Protein AF-0000000074036993 (afdb_homodimer)

Solvent-accessible surface area (backbone atoms only — not comparable to full-atom values): 93086 Å² total; per-residue (Å²): 116,69,71,62,47,57,57,55,60,50,56,65,50,44,24,55,50,31,33,50,53,47,55,62,49,53,72,37,68,68,46,44,48,51,52,53,47,50,52,37,56,51,57,67,70,31,80,74,61,80,74,59,82,42,37,30,39,36,24,44,25,59,68,21,36,70,72,77,37,52,84,80,66,64,43,52,60,56,18,53,38,40,49,53,39,45,77,33,42,41,55,35,42,34,37,66,51,82,46,62,55,76,70,75,61,45,53,42,60,62,39,58,68,44,49,44,50,48,50,49,48,53,50,50,48,52,49,43,51,51,52,51,50,53,48,50,32,44,67,72,56,78,39,52,71,87,59,39,58,60,55,47,52,48,50,46,49,48,51,50,48,43,49,51,47,50,50,44,50,59,51,47,39,41,46,63,33,51,49,47,29,6,27,23,23,38,57,51,52,42,26,30,37,30,32,34,68,28,74,55,75,60,84,71,72,80,71,53,68,69,55,50,52,45,42,63,67,70,43,34,55,81,55,64,47,69,55,69,84,71,42,52,67,32,64,35,70,52,47,36,37,61,54,36,52,75,34,28,62,37,45,9,24,69,73,76,46,63,42,97,64,49,38,42,50,41,37,61,57,53,37,29,46,95,93,34,36,39,33,15,42,40,51,38,59,47,36,55,66,20,64,57,36,43,35,36,34,48,94,45,29,36,38,32,40,63,22,36,44,91,88,71,50,71,42,70,47,79,46,54,26,26,84,87,56,26,33,51,52,49,64,61,82,52,51,56,92,67,44,67,44,79,44,59,46,35,57,52,54,51,45,53,53,44,50,50,52,46,51,53,50,50,51,52,33,45,75,70,53,56,28,70,44,48,92,40,30,65,53,41,60,61,37,49,54,49,26,52,51,30,47,55,48,17,41,74,66,51,42,66,67,46,43,51,47,23,54,51,39,46,52,48,34,57,53,37,47,51,48,37,73,68,45,62,25,65,58,51,52,50,49,55,49,48,51,52,54,65,34,83,85,47,51,68,70,59,34,53,52,49,50,50,48,52,51,47,52,54,49,51,52,52,52,46,52,51,47,46,52,54,44,50,52,48,49,51,51,44,43,67,66,31,44,64,13,44,29,39,34,29,70,58,23,79,91,78,36,65,67,33,27,38,77,77,31,79,71,23,49,54,69,58,50,38,56,30,48,42,39,23,62,74,68,60,54,61,46,41,49,55,53,73,66,58,28,52,51,47,12,40,55,50,11,46,50,49,47,64,62,35,69,82,46,56,70,69,58,26,51,49,49,46,53,48,50,48,52,46,53,54,51,52,44,50,47,38,31,61,74,69,24,36,43,57,63,55,63,57,28,45,51,15,32,49,47,25,46,50,51,52,52,50,52,49,40,55,50,51,54,54,49,44,57,50,52,54,58,59,46,34,23,61,37,58,58,69,57,49,53,46,37,71,75,37,63,80,66,78,47,83,42,66,44,80,40,75,31,21,30,38,25,37,37,44,57,64,42,71,64,52,52,70,75,44,54,71,69,50,43,50,51,49,48,29,54,51,40,28,58,50,46,50,48,36,47,73,62,64,30,32,76,53,50,70,59,78,76,21,46,35,31,32,19,29,50,96,57,83,45,93,58,19,44,36,44,53,55,50,34,54,45,49,44,53,54,47,40,67,58,45,37,59,53,33,49,73,71,60,66,37,97,61,75,68,45,63,25,30,3,36,23,50,35,63,26,35,39,32,31,41,45,28,91,66,44,36,39,68,42,71,39,48,66,34,45,52,49,6,48,46,32,24,49,48,21,69,75,37,52,51,44,31,30,33,32,54,67,26,46,56,71,35,36,65,74,56,36,42,63,36,82,61,59,29,31,28,49,84,94,41,87,69,64,42,46,32,28,36,57,72,37,45,40,90,74,56,54,69,68,60,54,49,44,45,50,39,42,48,53,14,49,54,30,41,78,70,68,34,39,68,68,12,40,53,30,24,50,52,37,31,72,75,35,74,81,44,26,53,39,51,48,52,39,52,46,28,56,48,36,72,74,53,65,72,60,92,80,61,80,72,62,46,74,51,88,74,124,115,70,72,61,46,56,58,56,61,50,56,65,51,41,25,55,51,30,31,50,52,47,55,60,48,53,73,36,69,69,44,45,48,50,52,53,49,52,51,40,56,52,58,68,71,33,79,74,61,82,74,59,84,42,38,31,38,35,24,43,25,59,70,22,33,68,72,77,38,52,84,79,66,64,43,51,61,56,19,54,38,40,49,53,40,45,77,33,45,41,55,36,42,34,38,66,51,84,45,60,53,76,70,72,58,43,56,39,57,62,37,56,69,46,48,42,50,48,50,49,49,52,49,49,46,51,49,43,50,49,53,51,50,53,47,50,32,42,65,73,55,78,40,53,70,86,60,40,59,62,55,48,55,49,48,45,48,49,51,52,49,43,50,52,49,48,49,46,50,57,49,49,32,41,44,62,32,51,50,48,28,6,28,23,24,38,57,51,51,42,26,30,36,30,32,34,69,28,75,54,73,59,85,71,72,82,72,52,68,67,55,50,53,46,42,63,67,69,43,34,56,81,54,65,46,70,55,68,82,71,42,52,68,34,65,34,70,54,47,36,37,59,56,37,51,76,34,28,62,38,43,8,24,68,74,78,48,63,42,97,65,49,37,41,49,41,36,61,58,53,37,28,46,94,93,34,37,38,33,15,43,40,50,36,59,46,35,56,67,21,62,57,36,43,34,36,36,50,95,47,31,37,37,32,42,63,22,36,43,92,88,71,48,72,43,69,46,75,45,54,26,25,83,87,58,26,34,51,53,50,64,60,81,50,52,56,91,66,45,65,43,78,44,60,45,33,56,52,54,50,46,54,51,43,52,50,51,46,51,52,49,51,50,52,32,45,77,69,52,56,29,69,43,48,91,41,30,66,52,41,60,61,37,49,54,49,27,51,51,29,46,54,48,15,39,75,66,52,41,64,65,46,43,51,47,23,54,51,39,47,52,47,36,56,52,38,47,51,49,38,74,67,44,60,24,64,59,52,51,50,51,54,49,46,51,54,55,66,34,82,85,47,51,67,72,58,34,52,54,49,52,52,47,52,51,47,51,53,50,52,53,52,53,46,51,51,46,46,52,55,45,49,53,48,50,50,51,44,42,67,65,33,44,64,13,44,29,40,33,28,70,56,22,78,92,78,36,65,68,34,27,37,77,78,32,79,71,24,48,55,68,57,50,37,57,31,50,43,41,23,60,74,69,63,55,60,46,40,48,57,53,74,66,57,25,52,51,48,12,42,54,49,10,45,49,48,49,65,63,36,70,82,47,56,70,70,55,26,50,50,51,47,53,49,51,48,51,48,51,53,51,52,44,50,47,38,31,60,73,70,24,37,41,58,65,56,64,56,26,46,51,14,32,48,48,25,47,51,52,52,51,50,52,51,40,56,50,52,55,54,48,44,56,48,54,53,56,59,45,35,22,60,38,61,58,68,57,50,53,45,37,71,75,36,63,78,65,78,46,82,43,66,44,80,40,74,32,21,30,38,24,35,37,45,59,65,41,73,63,54,52,71,75,45,53,70,70,51,44,51,52,48,47,28,55,50,40,29,60,50,47,49,46,37,48,73,62,64,31,32,76,54,50,71,61,79,77,20,46,35,31,33,19,30,49,96,55,84,44,94,60,18,44,35,42,52,53,50,35,54,43,49,44,53,54,48,38,66,58,46,35,58,53,33,50,74,71,60,66,36,96,61,74,67,46,61,23,30,3,35,24,51,33,64,26,34,38,34,31,38,43,29,91,66,44,34,40,68,42,72,36,48,67,34,46,50,49,6,49,46,31,24,48,48,21,70,74,36,53,50,45,32,30,31,32,53,67,26,44,58,71,35,35,64,76,55,37,41,63,37,83,59,58,29,31,28,49,85,94,41,89,68,63,45,45,32,27,36,57,72,38,45,41,90,72,57,53,68,69,59,52,49,44,44,49,39,41,49,52,15,48,53,30,42,77,69,67,34,40,69,67,12,40,55,29,24,49,51,36,30,70,74,36,74,79,43,28,51,39,52,49,51,38,52,46,27,56,47,35,71,74,52,66,72,62,94,81,61,82,71,60,47,73,51,86,75,127

Sequence (1814 aa):
MAKAQSVLERYYFIPFIATALIAGLSLLPQYQALERGSYDILLGIRPPVEERPEFLLLNADDLAVAQVGMWPWSRHIMADGLILMREFDLNYAVFDIEYVDRSPQGVDSLFLNQEIPQAFSREFEALEDNITALFAALHQGAIPLDEAEEYIFQLVDLSRASRERLLEEVRSIARDNDEYLGQAARFFGKAFFTTTMLPDDVGLVAVGDEHRRFILDSISLENVTGDLELLPEARDIQPAIPPVLRRAAGAGFPNVLVDPDGVRRRVDLLSRYQDRIFGQLAFRPLLHWLGSPDIEVEPRRIILRDARHPDGDQRDITIPLSHDGKMLVTWPPKRYDQSFRHLSFNDLYVHGLLEQDLTANLEAMDGAGFLQFGESGPDLLPAYRYAEKLREEGLVTGDPEVIEEYYEVRAFFFEALKAFLAGDAEETLQGELQRIIAHPDTPGALRETYREVQEDVEAFFTASRDIWRRLQEIRERLGRELSGSFAVLGHTSISTTDIGVNPFDGQYINVGLHPSVANTILTEDFLREAPPWHSLVAAILLSLVAARLIRDVKPLQAAGIGVGLLVAIVAVGTGLFVGLGWYIATITPLLAVFLTSVAISLAKFLKAEGEKSFYLSAFSRYLSADVIDQIIEDPERLKLGGDSKELTAIFTDVKGFSTIAEQMTPADLVKLLNEYLTAMSDIILGLYGTIDKYEGDAIIAFFGAPLDQDDHTWRACAAAVRMKAIERELNPRFLESGLAPGELLTRVGINAGEMVVGNMGTPKKMDYTIMGHAVNLAARLEGVNKQYGTWTLTTERTIGAAGLDAFLARRLDRVRVVGVHEPIRLYEIITESSTAREEERELADIFLQGLTLFEERDFTGASKYFREAKKRAPQDGPSTVYLERCAKYQKTPPAETWDGVYNLTSKMAKAQSVLERYYFIPFIATALIAGLSLLPQYQALERGSYDILLGIRPPVEERPEFLLLNADDLAVAQVGMWPWSRHIMADGLILMREFDLNYAVFDIEYVDRSPQGVDSLFLNQEIPQAFSREFEALEDNITALFAALHQGAIPLDEAEEYIFQLVDLSRASRERLLEEVRSIARDNDEYLGQAARFFGKAFFTTTMLPDDVGLVAVGDEHRRFILDSISLENVTGDLELLPEARDIQPAIPPVLRRAAGAGFPNVLVDPDGVRRRVDLLSRYQDRIFGQLAFRPLLHWLGSPDIEVEPRRIILRDARHPDGDQRDITIPLSHDGKMLVTWPPKRYDQSFRHLSFNDLYVHGLLEQDLTANLEAMDGAGFLQFGESGPDLLPAYRYAEKLREEGLVTGDPEVIEEYYEVRAFFFEALKAFLAGDAEETLQGELQRIIAHPDTPGALRETYREVQEDVEAFFTASRDIWRRLQEIRERLGRELSGSFAVLGHTSISTTDIGVNPFDGQYINVGLHPSVANTILTEDFLREAPPWHSLVAAILLSLVAARLIRDVKPLQAAGIGVGLLVAIVAVGTGLFVGLGWYIATITPLLAVFLTSVAISLAKFLKAEGEKSFYLSAFSRYLSADVIDQIIEDPERLKLGGDSKELTAIFTDVKGFSTIAEQMTPADLVKLLNEYLTAMSDIILGLYGTIDKYEGDAIIAFFGAPLDQDDHTWRACAAAVRMKAIERELNPRFLESGLAPGELLTRVGINAGEMVVGNMGTPKKMDYTIMGHAVNLAARLEGVNKQYGTWTLTTERTIGAAGLDAFLARRLDRVRVVGVHEPIRLYEIITESSTAREEERELADIFLQGLTLFEERDFTGASKYFREAKKRAPQDGPSTVYLERCAKYQKTPPAETWDGVYNLTSK

Foldseek 3Di:
DVVVVVVLVVLLCLLVVLLVVLVVVCPDVVVVVVLVLVVLVLLVVFDFADFDQQAEAAAQAPLVCVVQHHPPGQLLLVLLLLLVLVLLAFPAEFEPDAQQDFDFQDQPVCCVVPVLVVLVCVLVVVLVVLVVVLVVCPVVVVDPPVRSVVVVVVSVVSNVVSVVVSVVSVCVSRDRSLLSLQLSQLLNPRYEYAKAFAADPPVPRPDDPVNVVCCQVPAFQDQEDEDQVLAAEGADIRHRDCSNQVSHNHYAHLDFDADPVFAGWWAGQWYDYPRTIGGHSLNVSLCVVQVVFRWYDDQQWIKGAQGQFPVGDGGIFIFGHANSGIFTFSDGLDAQPPRHHYDYSNLSSVLVVLVVVLLVLLVVCVVVVLLVFDDLSVVQNVLVVVLVVLVVVCSVPSDPVSSVVSSVSVVVNLVSLVCCLPDCSLVVLLVVLVCQLPPPPNDPVNNVVSVVVNVVSVVSSVVSVVSSVVSVVSSVVSSVSRRSHHYYYDHDYPVDFDFGHHSNGRGHGSSSRSSSRSSCRSSVVGAYEDDQVVLSVLLSVLLSVLSVLLQPDDLVVNVVSLVVSLVVLVVVQSCCCNPVRYHYSSVSSNSSSVSSSVVSSVVVVVVVVVVVVVVLVVVCVVAPPVVVVVCVVPVVQLDDDWDKDKKKKKKKDWPCVVVFLVVDDPVLLVVVQCVLCVVLVCLCVVLVWAFQDDDRNMTIIMFQPPHGDQLRLLSNLQSQQVSQVVLVVVQVVCVVVVSTPHRTAMAMFMFIDIWIFGWDDDSVDTGGHIDDDRNVNRVVQSVCCVLQVARYKYFPVSCVSSPVQQFDKAWAAFEDEPPRPDTTTMIGTDHTNVPDDPLSNVLRVLLNVLVVCVQVVVLVVSLVSLVVSCVSPVSRRNSVNSNVVSVVCVVPPDDPPDNRYHYDPDD/DVVVVVVLVVLLCLLVVLLVVLVVVCPDVVVVVVLVLVVLVLLVVFDFADFDQQAEAAAQAPLVCVVQHHPPGQLVLVLLLLLVLVLLAFPAEFEPDAQQDFDFQDQPVCCVVPVLVVLVVVLVVVLVVLVVVLVVCPVVPVDDPVRSVVVVVVSVVSNVVSVVVSVVSVVVSRDRSLLSQQLSQLLNPRYEEAKAFAADPPVPRPDDPVNVVCCQVPAFQDQEDEDQVLAAEGADIRHRDCSNQVSHNHYAHADFDADPVFAGWWAGQWYDYPRTIGGHSLNVSLCVVQVVFRWYDDQQWIKGAQGQFPVGDGGIFIFGHANSGIFTFSDGLDAQPPRHHYDYSNLSSVLVVLVVVLLVLLVVCVVVVLLVFDDLSVVQNVLVVVLVVLVVVCSVPSDPVSSVVSSVSVVVNLVSLVCCLPDCSLVVLLVVLVCQLPDPPRDPVNNVVSVVVNVVSVVSSVVSVVSSVVSVVSVVVSSVSRRSHHYYYDHDYPVDFDFGHHSNGRGHGSSSRSSSVSSCRSSVVGAYEDDQVVLSVLLSVLLSVLSVVLQPDDPVVNVVSLVVSLVVLVVVQSCCCNPVRYHYSSVSSNSSSNSSSVVSSVVVVVVVVVVVVVVLVVVCVVAPPVVVVVCVVPVVQLDDDWDKDKKKKKKKDWPPVVVFVVVDDPVLLVVVQVVLCVVLVCLCVVLVWAFQDDDRNMTIIMFQPPHGDQLRLLSNLQSQQVSQVVLVVVQVVCVVVVSTPHRTAMAMFMFIDIWIFGWDDDSVDTGGHIDDDRNVRRVVQSVCCVVQVARYKYFPVSCVSSPVQQFDKAWAAFEDEPPRPGTTTMIGTDHTNVPDDPLSNVLSVLLNVLVVCVQVVNLVVSLVSLVVSCVSPVSRRNSVNSNVVSVVCVVPPDDPPDNRYHYDPDD

Nearest PDB structures (foldseek):
  2w01-assembly1_B  TM=8.955E-01  e=2.666E-17  Synechocystis sp. PCC 6803
  6fht-assembly1_A  TM=7.930E-01  e=1.031E-17  unclassified
  6fht-assembly1_B  TM=8.158E-01  e=4.766E-17  unclassified
  3uvj-assembly1_A  TM=8.081E-01  e=1.094E-09  Homo sapiens
  7d9t-assembly1_A  TM=8.365E-01  e=1.669E-09  Homo sapiens

Organism: NCBI:txid159291

pLDDT: mean 86.64, std 10.96, range [34.44, 98.19]

InterPro domains:
  IPR001054 Adenylyl cyclase class-3/4/guanylyl cyclase [PF00211] (645-786)
  IPR001054 Adenylyl cyclase class-3/4/guanylyl cyclase [PS50125] (648-782)
  IPR001054 Adenylyl cyclase class-3/4/guanylyl cyclase [SM00044] (581-819)
  IPR001054 Adenylyl cyclase class-3/4/guanylyl cyclase [cd07302] (646-829)
  IPR007890 CHASE2 [PF05226] (19-546)
  IPR007890 CHASE2 [SM01080] (31-550)
  IPR029787 Nucleotide cyclase [G3DSA:3.30.70.1230] (635-840)
  IPR029787 Nucleotide cyclase [SSF55073] (640-830)
  IPR050697 Adenylyl/Guanylyl Cyclase Class-3/4 [PTHR43081] (394-868)

Structure (mmCIF, N/CA/C/O backbone):
data_AF-0000000074036993-model_v1
#
loop_
_entity.id
_entity.type
_entity.pdbx_description
1 polymer 'Adenylate cyclase'
#
loop_
_atom_site.group_PDB
_atom_site.id
_atom_site.type_symbol
_atom_site.label_atom_id
_atom_site.label_alt_id
_atom_site.label_comp_id
_atom_site.label_asym_id
_atom_site.label_entity_id
_atom_site.label_seq_id
_atom_site.pdbx_PDB_ins_code
_atom_site.Cartn_x
_atom_site.Cartn_y
_atom_site.Cartn_z
_atom_site.occupancy
_atom_site.B_iso_or_equiv
_atom_site.auth_seq_id
_atom_site.auth_comp_id
_atom_site.auth_asym_id
_atom_site.auth_atom_id
_atom_site.pdbx_PDB_model_num
ATOM 1 N N . MET A 1 1 ? -3.844 -49.344 -3.951 1 35.44 1 MET A N 1
ATOM 2 C CA . MET A 1 1 ? -4.805 -48.438 -3.365 1 35.44 1 MET A CA 1
ATOM 3 C C . MET A 1 1 ? -4.176 -47.625 -2.219 1 35.44 1 MET A C 1
ATOM 5 O O . MET A 1 1 ? -4.637 -46.562 -1.879 1 35.44 1 MET A O 1
ATOM 9 N N . ALA A 1 2 ? -3.387 -48.344 -1.434 1 46.09 2 ALA A N 1
ATOM 10 C CA . ALA A 1 2 ? -2.865 -47.781 -0.2 1 46.09 2 ALA A CA 1
ATOM 11 C C . ALA A 1 2 ? -1.863 -46.656 -0.499 1 46.09 2 ALA A C 1
ATOM 13 O O . ALA A 1 2 ? -1.848 -45.625 0.179 1 46.09 2 ALA A O 1
ATOM 14 N N . LYS A 1 3 ? -1 -46.875 -1.394 1 46.53 3 LYS A N 1
ATOM 15 C CA . LYS A 1 3 ? 0.09 -45.906 -1.605 1 46.53 3 LYS A CA 1
ATOM 16 C C . LYS A 1 3 ? -0.413 -44.625 -2.275 1 46.53 3 LYS A C 1
ATOM 18 O O . LYS A 1 3 ? 0.234 -43.594 -2.195 1 46.53 3 LYS A O 1
ATOM 23 N N . ALA A 1 4 ? -1.323 -44.656 -3.086 1 44.78 4 ALA A N 1
ATOM 24 C CA . ALA A 1 4 ? -2.02 -43.5 -3.637 1 44.78 4 ALA A CA 1
ATOM 25 C C . ALA A 1 4 ? -2.641 -42.656 -2.529 1 44.78 4 ALA A C 1
ATOM 27 O O . ALA A 1 4 ? -2.752 -41.438 -2.66 1 44.78 4 ALA A O 1
ATOM 28 N N . GLN A 1 5 ? -3.119 -43.281 -1.565 1 46.62 5 GLN A N 1
ATOM 29 C CA . GLN A 1 5 ? -3.764 -42.625 -0.444 1 46.62 5 GLN A CA 1
ATOM 30 C C . GLN A 1 5 ? -2.781 -41.719 0.291 1 46.62 5 GLN A C 1
ATOM 32 O O . GLN A 1 5 ? -3.158 -40.625 0.768 1 46.62 5 GLN A O 1
ATOM 37 N N . SER A 1 6 ? -1.577 -42.156 0.391 1 48.53 6 SER A N 1
ATOM 38 C CA . SER A 1 6 ? -0.61 -41.406 1.196 1 48.53 6 SER A CA 1
ATOM 39 C C . SER A 1 6 ? -0.271 -40.062 0.557 1 48.53 6 SER A C 1
ATOM 41 O O . SER A 1 6 ? -0.089 -39.062 1.257 1 48.53 6 SER A O 1
ATOM 43 N N . VAL A 1 7 ? -0.115 -40.125 -0.678 1 47.59 7 VAL A N 1
ATOM 44 C CA . VAL A 1 7 ? 0.228 -38.875 -1.348 1 47.59 7 VAL A CA 1
ATOM 45 C C . VAL A 1 7 ? -0.942 -37.875 -1.252 1 47.59 7 VAL A C 1
ATOM 47 O O . VAL A 1 7 ? -0.742 -36.688 -1.085 1 47.59 7 VAL A O 1
ATOM 50 N N . LEU A 1 8 ? -2.15 -38.469 -1.482 1 49.66 8 LEU A N 1
ATOM 51 C CA . LEU A 1 8 ? -3.369 -37.688 -1.335 1 49.66 8 LEU A CA 1
ATOM 52 C C . LEU A 1 8 ? -3.408 -37 0.024 1 49.66 8 LEU A C 1
ATOM 54 O O . LEU A 1 8 ? -3.84 -35.844 0.128 1 49.66 8 LEU A O 1
ATOM 58 N N . GLU A 1 9 ? -3.119 -37.781 1.018 1 57.06 9 GLU A N 1
ATOM 59 C CA . GLU A 1 9 ? -3.08 -37.219 2.373 1 57.06 9 GLU A CA 1
ATOM 60 C C . GLU A 1 9 ? -2.117 -36.062 2.467 1 57.06 9 GLU A C 1
ATOM 62 O O . GLU A 1 9 ? -2.32 -35.125 3.271 1 57.06 9 GLU A O 1
ATOM 67 N N . ARG A 1 10 ? -1.349 -35.938 1.559 1 63.75 10 ARG A N 1
ATOM 68 C CA . ARG A 1 10 ? -0.302 -34.906 1.592 1 63.75 10 ARG A CA 1
ATOM 69 C C . ARG A 1 10 ? -0.798 -33.594 1.004 1 63.75 10 ARG A C 1
ATOM 71 O O . ARG A 1 10 ? -0.33 -32.531 1.389 1 63.75 10 ARG A O 1
ATOM 78 N N . TYR A 1 11 ? -1.914 -33.719 0.133 1 74.56 11 TYR A N 1
ATOM 79 C CA . TYR A 1 11 ? -2.402 -32.469 -0.444 1 74.56 11 TYR A CA 1
ATOM 80 C C . TYR A 1 11 ? -3.084 -31.609 0.613 1 74.56 11 TYR A C 1
ATOM 82 O O . TYR A 1 11 ? -3.16 -30.391 0.474 1 74.56 11 TYR A O 1
ATOM 90 N N . TYR A 1 12 ? -3.398 -32.281 1.769 1 78 12 TYR A N 1
ATOM 91 C CA . TYR A 1 12 ? -4.184 -31.547 2.754 1 78 12 TYR A CA 1
ATOM 92 C C . TYR A 1 12 ? -3.291 -30.656 3.611 1 78 12 TYR A C 1
ATOM 94 O O . TYR A 1 12 ? -3.777 -29.766 4.297 1 78 12 TYR A O 1
ATOM 102 N N . PHE A 1 13 ? -2.047 -30.891 3.463 1 87.5 13 PHE A N 1
ATOM 103 C CA . PHE A 1 13 ? -1.146 -30.047 4.238 1 87.5 13 PHE A CA 1
ATOM 104 C C . PHE A 1 13 ? -0.834 -28.766 3.49 1 87.5 13 PHE A C 1
ATOM 106 O O . PHE A 1 13 ? -0.422 -27.766 4.098 1 87.5 13 PHE A O 1
ATOM 113 N N . ILE A 1 14 ? -1.154 -28.688 2.215 1 88.81 14 ILE A N 1
ATOM 114 C CA . ILE A 1 14 ? -0.769 -27.562 1.371 1 88.81 14 ILE A CA 1
ATOM 115 C C . ILE A 1 14 ? -1.579 -26.328 1.756 1 88.81 14 ILE A C 1
ATOM 117 O O . ILE A 1 14 ? -1.022 -25.234 1.93 1 88.81 14 ILE A O 1
ATOM 121 N N . PRO A 1 15 ? -2.916 -26.547 1.962 1 91.19 15 PRO A N 1
ATOM 122 C CA . PRO A 1 15 ? -3.695 -25.375 2.371 1 91.19 15 PRO A CA 1
ATOM 123 C C . PRO A 1 15 ? -3.201 -24.766 3.682 1 91.19 15 PRO A C 1
ATOM 125 O O . PRO A 1 15 ? -3.184 -23.547 3.83 1 91.19 15 PRO A O 1
ATOM 128 N N . PHE A 1 16 ? -2.748 -25.578 4.609 1 92.12 16 PHE A N 1
ATOM 129 C CA . PHE A 1 16 ? -2.273 -25.094 5.895 1 92.12 16 PHE A CA 1
ATOM 130 C C . PHE A 1 16 ? -0.946 -24.359 5.738 1 92.12 16 PHE A C 1
ATOM 132 O O . PHE A 1 16 ? -0.729 -23.312 6.359 1 92.12 16 PHE A O 1
ATOM 139 N N . ILE A 1 17 ? -0.135 -24.828 4.93 1 91.25 17 ILE A N 1
ATOM 140 C CA . ILE A 1 17 ? 1.162 -24.203 4.699 1 91.25 17 ILE A CA 1
ATOM 141 C C . ILE A 1 17 ? 0.971 -22.875 3.961 1 91.25 17 ILE A C 1
ATOM 143 O O . ILE A 1 17 ? 1.615 -21.875 4.289 1 91.25 17 ILE A O 1
ATOM 147 N N . ALA A 1 18 ? 0.114 -22.953 2.967 1 91.25 18 ALA A N 1
ATOM 148 C CA . ALA A 1 18 ? -0.159 -21.734 2.201 1 91.25 18 ALA A CA 1
ATOM 149 C C . ALA A 1 18 ? -0.725 -20.641 3.098 1 91.25 18 ALA A C 1
ATOM 151 O O . ALA A 1 18 ? -0.284 -19.5 3.037 1 91.25 18 ALA A O 1
ATOM 152 N N . THR A 1 19 ? -1.654 -21.031 3.943 1 91.56 19 THR A N 1
ATOM 153 C CA . THR A 1 19 ? -2.275 -20.047 4.832 1 91.56 19 THR A CA 1
ATOM 154 C C . THR A 1 19 ? -1.273 -19.547 5.863 1 91.56 19 THR A C 1
ATOM 156 O O . THR A 1 19 ? -1.286 -18.359 6.223 1 91.56 19 THR A O 1
ATOM 159 N N . ALA A 1 20 ? -0.444 -20.406 6.352 1 92.38 20 ALA A N 1
ATOM 160 C CA . ALA A 1 20 ? 0.583 -20 7.309 1 92.38 20 ALA A CA 1
ATOM 161 C C . ALA A 1 20 ? 1.558 -19 6.684 1 92.38 20 ALA A C 1
ATOM 163 O O . ALA A 1 20 ? 1.981 -18.047 7.34 1 92.38 20 ALA A O 1
ATOM 164 N N . LEU A 1 21 ? 1.903 -19.234 5.457 1 90.12 21 LEU A N 1
ATOM 165 C CA . LEU A 1 21 ? 2.801 -18.328 4.75 1 90.12 21 LEU A CA 1
ATOM 166 C C . LEU A 1 21 ? 2.172 -16.953 4.598 1 90.12 21 LEU A C 1
ATOM 168 O O . LEU A 1 21 ? 2.838 -15.93 4.805 1 90.12 21 LEU A O 1
ATOM 172 N N . ILE A 1 22 ? 0.916 -16.953 4.25 1 90.5 22 ILE A N 1
ATOM 173 C CA . ILE A 1 22 ? 0.229 -15.688 4.047 1 90.5 22 ILE A CA 1
ATOM 174 C C . ILE A 1 22 ? 0.005 -15 5.391 1 90.5 22 ILE A C 1
ATOM 176 O O . ILE A 1 22 ? 0.074 -13.766 5.484 1 90.5 22 ILE A O 1
ATOM 180 N N . ALA A 1 23 ? -0.263 -15.773 6.398 1 90.81 23 ALA A N 1
ATOM 181 C CA . ALA A 1 23 ? -0.395 -15.211 7.742 1 90.81 23 ALA A CA 1
ATOM 182 C C . ALA A 1 23 ? 0.895 -14.523 8.18 1 90.81 23 ALA A C 1
ATOM 184 O O . ALA A 1 23 ? 0.857 -13.461 8.805 1 90.81 23 ALA A O 1
ATOM 185 N N . GLY A 1 24 ? 1.987 -15.133 7.879 1 89.69 24 GLY A N 1
ATOM 186 C CA . GLY A 1 24 ? 3.27 -14.508 8.156 1 89.69 24 GLY A CA 1
ATOM 187 C C . GLY A 1 24 ? 3.479 -13.219 7.383 1 89.69 24 GLY A C 1
ATOM 188 O O . GLY A 1 24 ? 3.963 -12.227 7.938 1 89.69 24 GLY A O 1
ATOM 189 N N . LEU A 1 25 ? 3.031 -13.18 6.113 1 85 25 LEU A N 1
ATOM 190 C CA . LEU A 1 25 ? 3.15 -11.992 5.27 1 85 25 LEU A CA 1
ATOM 191 C C . LEU A 1 25 ? 2.227 -10.883 5.758 1 85 25 LEU A C 1
ATOM 193 O O . LEU A 1 25 ? 2.521 -9.703 5.574 1 85 25 LEU A O 1
ATOM 197 N N . SER A 1 26 ? 1.145 -11.258 6.336 1 88 26 SER A N 1
ATOM 198 C CA . SER A 1 26 ? 0.14 -10.305 6.781 1 88 26 SER A CA 1
ATOM 199 C C . SER A 1 26 ? 0.659 -9.453 7.938 1 88 26 SER A C 1
ATOM 201 O O . SER A 1 26 ? 0.088 -8.414 8.258 1 88 26 SER A O 1
ATOM 203 N N . LEU A 1 27 ? 1.741 -9.828 8.531 1 84.69 27 LEU A N 1
ATOM 204 C CA . LEU A 1 27 ? 2.324 -9.086 9.641 1 84.69 27 LEU A CA 1
ATOM 205 C C . LEU A 1 27 ? 3.162 -7.918 9.133 1 84.69 27 LEU A C 1
ATOM 207 O O . LEU A 1 27 ? 3.496 -7.008 9.898 1 84.69 27 LEU A O 1
ATOM 211 N N . LEU A 1 28 ? 3.367 -7.891 7.863 1 80.06 28 LEU A N 1
ATOM 212 C CA . LEU A 1 28 ? 4.145 -6.812 7.266 1 80.06 28 LEU A CA 1
ATOM 213 C C . LEU A 1 28 ? 3.287 -5.566 7.07 1 80.06 28 LEU A C 1
ATOM 215 O O . LEU A 1 28 ? 2.109 -5.668 6.719 1 80.06 28 LEU A O 1
ATOM 219 N N . PRO A 1 29 ? 3.854 -4.371 7.383 1 77.31 29 PRO A N 1
ATOM 220 C CA . PRO A 1 29 ? 3.094 -3.129 7.219 1 77.31 29 PRO A CA 1
ATOM 221 C C . PRO A 1 29 ? 2.623 -2.908 5.785 1 77.31 29 PRO A C 1
ATOM 223 O O . PRO A 1 29 ? 1.548 -2.346 5.562 1 77.31 29 PRO A O 1
ATOM 226 N N . GLN A 1 30 ? 3.424 -3.387 4.859 1 76.25 30 GLN A N 1
ATOM 227 C CA . GLN A 1 30 ? 3.045 -3.223 3.461 1 76.25 30 GLN A CA 1
ATOM 228 C C . GLN A 1 30 ? 1.797 -4.035 3.129 1 76.25 30 GLN A C 1
ATOM 230 O O . GLN A 1 30 ? 0.953 -3.596 2.348 1 76.25 30 GLN A O 1
ATOM 235 N N . TYR A 1 31 ? 1.768 -5.18 3.732 1 83.19 31 TYR A N 1
ATOM 236 C CA . TYR A 1 31 ? 0.586 -6.016 3.549 1 83.19 31 TYR A CA 1
ATOM 237 C C . TYR A 1 31 ? -0.648 -5.355 4.152 1 83.19 31 TYR A C 1
ATOM 239 O O . TYR A 1 31 ? -1.722 -5.363 3.545 1 83.19 31 TYR A O 1
ATOM 247 N N . GLN A 1 32 ? -0.428 -4.754 5.258 1 85.44 32 GLN A N 1
ATOM 248 C CA . GLN A 1 32 ? -1.535 -4.082 5.93 1 85.44 32 GLN A CA 1
ATOM 249 C C . GLN A 1 32 ? -2.004 -2.865 5.133 1 85.44 32 GLN A C 1
ATOM 251 O O . GLN A 1 32 ? -3.197 -2.562 5.098 1 85.44 32 GLN A O 1
ATOM 256 N N . ALA A 1 33 ? -1.079 -2.244 4.555 1 81.62 33 ALA A N 1
ATOM 257 C CA . ALA A 1 33 ? -1.426 -1.106 3.707 1 81.62 33 ALA A CA 1
ATOM 258 C C . ALA A 1 33 ? -2.285 -1.546 2.525 1 81.62 33 ALA A C 1
ATOM 260 O O . ALA A 1 33 ? -3.209 -0.834 2.123 1 81.62 33 ALA A O 1
ATOM 261 N N . LEU A 1 34 ? -1.996 -2.672 1.992 1 82.62 34 LEU A N 1
ATOM 262 C CA . LEU A 1 34 ? -2.785 -3.207 0.887 1 82.62 34 LEU A CA 1
ATOM 263 C C . LEU A 1 34 ? -4.203 -3.531 1.339 1 82.62 34 LEU A C 1
ATOM 265 O O . LEU A 1 34 ? -5.16 -3.324 0.589 1 82.62 34 LEU A O 1
ATOM 269 N N . GLU A 1 35 ? -4.238 -4.094 2.48 1 87.88 35 GLU A N 1
ATOM 270 C CA . GLU A 1 35 ? -5.551 -4.398 3.033 1 87.88 35 GLU A CA 1
ATOM 271 C C . GLU A 1 35 ? -6.375 -3.131 3.24 1 87.88 35 GLU A C 1
ATOM 273 O O . GLU A 1 35 ? -7.57 -3.102 2.939 1 87.88 35 GLU A O 1
ATOM 278 N N . ARG A 1 36 ? -5.797 -2.131 3.768 1 87.19 36 ARG A N 1
ATOM 279 C CA . ARG A 1 36 ? -6.477 -0.857 3.967 1 87.19 36 ARG A CA 1
ATOM 280 C C . ARG A 1 36 ? -6.867 -0.23 2.633 1 87.19 36 ARG A C 1
ATOM 282 O O . ARG A 1 36 ? -7.922 0.396 2.52 1 87.19 36 ARG A O 1
ATOM 289 N N . GLY A 1 37 ? -6.02 -0.432 1.689 1 84.31 37 GLY A N 1
ATOM 290 C CA . GLY A 1 37 ? -6.344 0.044 0.355 1 84.31 37 GLY A CA 1
ATOM 291 C C . GLY A 1 37 ? -7.562 -0.634 -0.24 1 84.31 37 GLY A C 1
ATOM 292 O O . GLY A 1 37 ? -8.359 0.003 -0.937 1 84.31 37 GLY A O 1
ATOM 293 N N . SER A 1 38 ? -7.676 -1.921 0.03 1 88.19 38 SER A N 1
ATOM 294 C CA . SER A 1 38 ? -8.859 -2.648 -0.427 1 88.19 38 SER A CA 1
ATOM 295 C C . SER A 1 38 ? -10.125 -2.1 0.212 1 88.19 38 SER A C 1
ATOM 297 O O . SER A 1 38 ? -11.18 -2.043 -0.432 1 88.19 38 SER A O 1
ATOM 299 N N . TYR A 1 39 ? -10.047 -1.712 1.474 1 91.62 39 TYR A N 1
ATOM 300 C CA . TYR A 1 39 ? -11.164 -1.072 2.162 1 91.62 39 TYR A CA 1
ATOM 301 C C . TYR A 1 39 ? -11.586 0.207 1.447 1 91.62 39 TYR A C 1
ATOM 303 O O . TYR A 1 39 ? -12.773 0.443 1.232 1 91.62 39 TYR A O 1
ATOM 311 N N . ASP A 1 40 ? -10.625 1.018 1.069 1 88.62 40 ASP A N 1
ATOM 312 C CA . ASP A 1 40 ? -10.898 2.291 0.409 1 88.62 40 ASP A CA 1
ATOM 313 C C . ASP A 1 40 ? -11.578 2.074 -0.941 1 88.62 40 ASP A C 1
ATOM 315 O O . ASP A 1 40 ? -12.484 2.828 -1.317 1 88.62 40 ASP A O 1
ATOM 319 N N . ILE A 1 41 ? -11.125 1.054 -1.693 1 86.44 41 ILE A N 1
ATOM 320 C CA . ILE A 1 41 ? -11.711 0.75 -2.994 1 86.44 41 ILE A CA 1
ATOM 321 C C . ILE A 1 41 ? -13.172 0.351 -2.82 1 86.44 41 ILE A C 1
ATOM 323 O O . ILE A 1 41 ? -14.039 0.79 -3.582 1 86.44 41 ILE A O 1
ATOM 327 N N . LEU A 1 42 ? -13.438 -0.475 -1.864 1 90.56 42 LEU A N 1
ATOM 328 C CA . LEU A 1 42 ? -14.797 -0.939 -1.62 1 90.56 42 LEU A CA 1
ATOM 329 C C . LEU A 1 42 ? -15.695 0.213 -1.185 1 90.56 42 LEU A C 1
ATOM 331 O O . LEU A 1 42 ? -16.875 0.251 -1.534 1 90.56 42 LEU A O 1
ATOM 335 N N . LEU A 1 43 ? -15.133 1.164 -0.346 1 90.5 43 LEU A N 1
ATOM 336 C CA . LEU A 1 43 ? -15.883 2.338 0.079 1 90.5 43 LEU A CA 1
ATOM 337 C C . LEU A 1 43 ? -16.328 3.168 -1.123 1 90.5 43 LEU A C 1
ATOM 339 O O . LEU A 1 43 ? -17.406 3.768 -1.11 1 90.5 43 LEU A O 1
ATOM 343 N N . GLY A 1 44 ? -15.516 3.145 -2.148 1 87.62 44 GLY A N 1
ATOM 344 C CA . GLY A 1 44 ? -15.82 3.887 -3.361 1 87.62 44 GLY A CA 1
ATOM 345 C C . GLY A 1 44 ? -16.969 3.287 -4.148 1 87.62 44 GLY A C 1
ATOM 346 O O . GLY A 1 44 ? -17.672 3.998 -4.879 1 87.62 44 GLY A O 1
ATOM 347 N N . ILE A 1 45 ? -17.219 2.039 -3.971 1 88.38 45 ILE A N 1
ATOM 348 C CA . ILE A 1 45 ? -18.266 1.336 -4.707 1 88.38 45 ILE A CA 1
ATOM 349 C C . ILE A 1 45 ? -19.578 1.441 -3.953 1 88.38 45 ILE A C 1
ATOM 351 O O . ILE A 1 45 ? -20.656 1.361 -4.555 1 88.38 45 ILE A O 1
ATOM 355 N N . ARG A 1 46 ? -19.516 1.676 -2.697 1 90.44 46 ARG A N 1
ATOM 356 C CA . ARG A 1 46 ? -20.703 1.805 -1.86 1 90.44 46 ARG A CA 1
ATOM 357 C C . ARG A 1 46 ? -21.453 3.094 -2.174 1 90.44 46 ARG A C 1
ATOM 359 O O . ARG A 1 46 ? -20.844 4.098 -2.547 1 90.44 46 ARG A O 1
ATOM 366 N N . PRO A 1 47 ? -22.75 3.082 -2.104 1 90.19 47 PRO A N 1
ATOM 367 C CA . PRO A 1 47 ? -23.516 4.312 -2.314 1 90.19 47 PRO A CA 1
ATOM 368 C C . PRO A 1 47 ? -23.141 5.414 -1.322 1 90.19 47 PRO A C 1
ATOM 370 O O . PRO A 1 47 ? -22.844 5.129 -0.159 1 90.19 47 PRO A O 1
ATOM 373 N N . PRO A 1 48 ? -23.172 6.652 -1.83 1 90.94 48 PRO A N 1
ATOM 374 C CA . PRO A 1 48 ? -22.797 7.766 -0.958 1 90.94 48 PRO A CA 1
ATOM 375 C C . PRO A 1 48 ? -23.734 7.922 0.237 1 90.94 48 PRO A C 1
ATOM 377 O O . PRO A 1 48 ? -24.938 7.684 0.117 1 90.94 48 PRO A O 1
ATOM 380 N N . VAL A 1 49 ? -23.188 8.336 1.368 1 90.69 49 VAL A N 1
ATOM 381 C CA . VAL A 1 49 ? -23.938 8.547 2.596 1 90.69 49 VAL A CA 1
ATOM 382 C C . VAL A 1 49 ? -24.781 9.805 2.471 1 90.69 49 VAL A C 1
ATOM 384 O O . VAL A 1 49 ? -24.406 10.75 1.777 1 90.69 49 VAL A O 1
ATOM 387 N N . GLU A 1 50 ? -25.906 9.758 3.145 1 92.69 50 GLU A N 1
ATOM 388 C CA . GLU A 1 50 ? -26.75 10.945 3.203 1 92.69 50 GLU A CA 1
ATOM 389 C C . GLU A 1 50 ? -26.156 12.008 4.113 1 92.69 50 GLU A C 1
ATOM 391 O O . GLU A 1 50 ? -25.766 11.727 5.246 1 92.69 50 GLU A O 1
ATOM 396 N N . GLU A 1 51 ? -25.984 13.195 3.574 1 95.38 51 GLU A N 1
ATOM 397 C CA . GLU A 1 51 ? -25.516 14.328 4.375 1 95.38 51 GLU A CA 1
ATOM 398 C C . GLU A 1 51 ? -26.688 15.102 4.973 1 95.38 51 GLU A C 1
ATOM 400 O O . GLU A 1 51 ? -27.484 15.711 4.242 1 95.38 51 GLU A O 1
ATOM 405 N N . ARG A 1 52 ? -26.844 15.117 6.246 1 95.12 52 ARG A N 1
ATOM 406 C CA . ARG A 1 52 ? -27.906 15.844 6.914 1 95.12 52 ARG A CA 1
ATOM 407 C C . ARG A 1 52 ? -27.703 17.359 6.797 1 95.12 52 ARG A C 1
ATOM 409 O O . ARG A 1 52 ? -26.578 17.844 6.945 1 95.12 52 ARG A O 1
ATOM 416 N N . PRO A 1 53 ? -28.734 18.062 6.578 1 94.19 53 PRO A N 1
ATOM 417 C CA . PRO A 1 53 ? -28.625 19.5 6.352 1 94.19 53 PRO A CA 1
ATOM 418 C C . PRO A 1 53 ? -28.328 20.281 7.633 1 94.19 53 PRO A C 1
ATOM 420 O O . PRO A 1 53 ? -27.953 21.453 7.574 1 94.19 53 PRO A O 1
ATOM 423 N N . GLU A 1 54 ? -28.453 19.672 8.711 1 95.25 54 GLU A N 1
ATOM 424 C CA . GLU A 1 54 ? -28.219 20.344 9.984 1 95.25 54 GLU A CA 1
ATOM 425 C C . GLU A 1 54 ? -26.734 20.672 10.188 1 95.25 54 GLU A C 1
ATOM 427 O O . GLU A 1 54 ? -26.391 21.547 10.977 1 95.25 54 GLU A O 1
ATOM 432 N N . PHE A 1 55 ? -25.953 19.938 9.562 1 96.88 55 PHE A N 1
ATOM 433 C CA . PHE A 1 55 ? -24.516 20.109 9.789 1 96.88 55 PHE A CA 1
ATOM 434 C C . PHE A 1 55 ? -23.953 21.219 8.898 1 96.88 55 PHE A C 1
ATOM 436 O O . PHE A 1 55 ? -24.188 21.219 7.688 1 96.88 55 PHE A O 1
ATOM 443 N N . LEU A 1 56 ? -23.312 22.172 9.594 1 97.62 56 LEU A N 1
ATOM 444 C CA . LEU A 1 56 ? -22.766 23.344 8.938 1 97.62 56 LEU A CA 1
ATOM 445 C C . LEU A 1 56 ? -21.297 23.547 9.32 1 97.62 56 LEU A C 1
ATOM 447 O O . LEU A 1 56 ? -20.938 23.438 10.5 1 97.62 56 LEU A O 1
ATOM 451 N N . LEU A 1 57 ? -20.484 23.703 8.336 1 96.56 57 LEU A N 1
ATOM 452 C CA . LEU A 1 57 ? -19.094 24.078 8.57 1 96.56 57 LEU A CA 1
ATOM 453 C C . LEU A 1 57 ? -18.906 25.578 8.492 1 96.56 57 LEU A C 1
ATOM 455 O O . LEU A 1 57 ? -19.094 26.188 7.43 1 96.56 57 LEU A O 1
ATOM 459 N N . LEU A 1 58 ? -18.672 26.172 9.648 1 96.94 58 LEU A N 1
ATOM 460 C CA . LEU A 1 58 ? -18.359 27.594 9.727 1 96.94 58 LEU A CA 1
ATOM 461 C C . LEU A 1 58 ? -16.859 27.828 9.656 1 96.94 58 LEU A C 1
ATOM 463 O O . LEU A 1 58 ? -16.156 27.703 10.656 1 96.94 58 LEU A O 1
ATOM 467 N N . ASN A 1 59 ? -16.422 28.344 8.555 1 93.12 59 ASN A N 1
ATOM 468 C CA . ASN A 1 59 ? -15.008 28.281 8.211 1 93.12 59 ASN A CA 1
ATOM 469 C C . ASN A 1 59 ? -14.32 29.625 8.422 1 93.12 59 ASN A C 1
ATOM 471 O O . ASN A 1 59 ? -14.844 30.672 8.016 1 93.12 59 ASN A O 1
ATOM 475 N N . ALA A 1 60 ? -13.273 29.562 9.188 1 90.31 60 ALA A N 1
ATOM 476 C CA . ALA A 1 60 ? -12.305 30.641 9.062 1 90.31 60 ALA A CA 1
ATOM 477 C C . ALA A 1 60 ? -11.445 30.484 7.812 1 90.31 60 ALA A C 1
ATOM 479 O O . ALA A 1 60 ? -10.273 30.125 7.898 1 90.31 60 ALA A O 1
ATOM 480 N N . ASP A 1 61 ? -12.078 30.828 6.711 1 86.62 61 ASP A N 1
ATOM 481 C CA . ASP A 1 61 ? -11.484 30.547 5.402 1 86.62 61 ASP A CA 1
ATOM 482 C C . ASP A 1 61 ? -10.609 31.719 4.941 1 86.62 61 ASP A C 1
ATOM 484 O O . ASP A 1 61 ? -10.352 32.656 5.707 1 86.62 61 ASP A O 1
ATOM 488 N N . ASP A 1 62 ? -10.188 31.641 3.787 1 74.88 62 ASP A N 1
ATOM 489 C CA . ASP A 1 62 ? -9.281 32.625 3.232 1 74.88 62 ASP A CA 1
ATOM 490 C C . ASP A 1 62 ? -9.953 34 3.133 1 74.88 62 ASP A C 1
ATOM 492 O O . ASP A 1 62 ? -9.32 35.031 3.354 1 74.88 62 ASP A O 1
ATOM 496 N N . LEU A 1 63 ? -11.219 33.969 2.836 1 78.81 63 LEU A N 1
ATOM 497 C CA . LEU A 1 63 ? -11.977 35.219 2.754 1 78.81 63 LEU A CA 1
ATOM 498 C C . LEU A 1 63 ? -12.047 35.906 4.113 1 78.81 63 LEU A C 1
ATOM 500 O O . LEU A 1 63 ? -11.852 37.125 4.215 1 78.81 63 LEU A O 1
ATOM 504 N N . ALA A 1 64 ? -12.336 35.125 5.094 1 86 64 ALA A N 1
ATOM 505 C CA . ALA A 1 64 ? -12.438 35.656 6.445 1 86 64 ALA A CA 1
ATOM 506 C C . ALA A 1 64 ? -11.078 36.156 6.938 1 86 64 ALA A C 1
ATOM 508 O O . ALA A 1 64 ? -10.984 37.219 7.57 1 86 64 ALA A O 1
ATOM 509 N N . VAL A 1 65 ? -10.094 35.438 6.672 1 77.31 65 VAL A N 1
ATOM 510 C CA . VAL A 1 65 ? -8.75 35.812 7.117 1 77.31 65 VAL A CA 1
ATOM 511 C C . VAL A 1 65 ? -8.32 37.094 6.422 1 77.31 65 VAL A C 1
ATOM 513 O O . VAL A 1 65 ? -7.648 37.938 7.027 1 77.31 65 VAL A O 1
ATOM 516 N N . ALA A 1 66 ? -8.703 37.219 5.203 1 69.56 66 ALA A N 1
ATOM 517 C CA . ALA A 1 66 ? -8.359 38.438 4.445 1 69.56 66 ALA A CA 1
ATOM 518 C C . ALA A 1 66 ? -9.039 39.656 5.043 1 69.56 66 ALA A C 1
ATOM 520 O O . ALA A 1 66 ? -8.469 40.75 5.035 1 69.56 66 ALA A O 1
ATOM 521 N N . GLN A 1 67 ? -10.211 39.438 5.547 1 73.75 67 GLN A N 1
ATOM 522 C CA . GLN A 1 67 ? -11 40.531 6.094 1 73.75 67 GLN A CA 1
ATOM 523 C C . GLN A 1 67 ? -10.602 40.844 7.539 1 73.75 67 GLN A C 1
ATOM 525 O O . GLN A 1 67 ? -10.469 42 7.926 1 73.75 67 GLN A O 1
ATOM 530 N N . VAL A 1 68 ? -10.414 39.812 8.336 1 73.75 68 VAL A N 1
ATOM 531 C CA . VAL A 1 68 ? -10.203 39.938 9.773 1 73.75 68 VAL A CA 1
ATOM 532 C C . VAL A 1 68 ? -8.719 40.156 10.062 1 73.75 68 VAL A C 1
ATOM 534 O O . VAL A 1 68 ? -8.359 40.938 10.93 1 73.75 68 VAL A O 1
ATOM 537 N N . GLY A 1 69 ? -8.016 39.438 9.406 1 63.53 69 GLY A N 1
ATOM 538 C CA . GLY A 1 69 ? -6.582 39.438 9.656 1 63.53 69 GLY A CA 1
ATOM 539 C C . GLY A 1 69 ? -6.004 38.031 9.828 1 63.53 69 GLY A C 1
ATOM 540 O O . GLY A 1 69 ? -6.723 37.031 9.703 1 63.53 69 GLY A O 1
ATOM 541 N N . MET A 1 70 ? -4.762 38 10.18 1 63.66 70 MET A N 1
ATOM 542 C CA . MET A 1 70 ? -4.012 36.75 10.25 1 63.66 70 MET A CA 1
ATOM 543 C C . MET A 1 70 ? -4.523 35.875 11.391 1 63.66 70 MET A C 1
ATOM 545 O O . MET A 1 70 ? -4.848 36.406 12.469 1 63.66 70 MET A O 1
ATOM 549 N N . TRP A 1 71 ? -4.59 34.625 11.156 1 72.25 71 TRP A N 1
ATOM 550 C CA . TRP A 1 71 ? -4.961 33.625 12.164 1 72.25 71 TRP A CA 1
ATOM 551 C C . TRP A 1 71 ? -3.789 33.312 13.086 1 72.25 71 TRP A C 1
ATOM 553 O O . TRP A 1 71 ? -2.641 33.25 12.648 1 72.25 71 TRP A O 1
ATOM 563 N N . PRO A 1 72 ? -4.035 33.156 14.414 1 75.38 72 PRO A N 1
ATOM 564 C CA . PRO A 1 72 ? -5.324 33.125 15.109 1 75.38 72 PRO A CA 1
ATOM 565 C C . PRO A 1 72 ? -5.863 34.5 15.414 1 75.38 72 PRO A C 1
ATOM 567 O O . PRO A 1 72 ? -5.09 35.438 15.719 1 75.38 72 PRO A O 1
ATOM 570 N N . TRP A 1 73 ? -7.16 34.594 15.289 1 77.5 73 TRP A N 1
ATOM 571 C CA . TRP A 1 73 ? -7.84 35.844 15.531 1 77.5 73 TRP A CA 1
ATOM 572 C C . TRP A 1 73 ? -7.906 36.156 17.016 1 77.5 73 TRP A C 1
ATOM 574 O O . TRP A 1 73 ? -7.871 35.25 17.844 1 77.5 73 TRP A O 1
ATOM 584 N N . SER A 1 74 ? -7.898 37.469 17.266 1 75.69 74 SER A N 1
ATOM 585 C CA . SER A 1 74 ? -8.227 37.844 18.641 1 75.69 74 SER A CA 1
ATOM 586 C C . SER A 1 74 ? -9.547 37.219 19.078 1 75.69 74 SER A C 1
ATOM 588 O O . SER A 1 74 ? -10.484 37.094 18.297 1 75.69 74 SER A O 1
ATOM 590 N N . ARG A 1 75 ? -9.625 36.875 20.297 1 87.12 75 ARG A N 1
ATOM 591 C CA . ARG A 1 75 ? -10.75 36.094 20.812 1 87.12 75 ARG A CA 1
ATOM 592 C C . ARG A 1 75 ? -12.023 36.938 20.812 1 87.12 75 ARG A C 1
ATOM 594 O O . ARG A 1 75 ? -13.133 36.406 20.875 1 87.12 75 ARG A O 1
ATOM 601 N N . HIS A 1 76 ? -11.898 38.25 20.797 1 83.12 76 HIS A N 1
ATOM 602 C CA . HIS A 1 76 ? -13.086 39.094 20.766 1 83.12 76 HIS A CA 1
ATOM 603 C C . HIS A 1 76 ? -13.875 38.875 19.484 1 83.12 76 HIS A C 1
ATOM 605 O O . HIS A 1 76 ? -15.102 39.031 19.469 1 83.12 76 HIS A O 1
ATOM 611 N N . ILE A 1 77 ? -13.195 38.594 18.406 1 87.44 77 ILE A N 1
ATOM 612 C CA . ILE A 1 77 ? -13.844 38.375 17.109 1 87.44 77 ILE A CA 1
ATOM 613 C C . ILE A 1 77 ? -14.773 37.156 17.203 1 87.44 77 ILE A C 1
ATOM 615 O O . ILE A 1 77 ? -15.922 37.219 16.75 1 87.44 77 ILE A O 1
ATOM 619 N N . MET A 1 78 ? -14.234 36.156 17.797 1 92.44 78 MET A N 1
ATOM 620 C CA . MET A 1 78 ? -15.023 34.938 17.953 1 92.44 78 MET A CA 1
ATOM 621 C C . MET A 1 78 ? -16.172 35.156 18.938 1 92.44 78 MET A C 1
ATOM 623 O O . MET A 1 78 ? -17.266 34.625 18.75 1 92.44 78 MET A O 1
ATOM 627 N N . ALA A 1 79 ? -15.883 35.906 19.969 1 93 79 ALA A N 1
ATOM 628 C CA . ALA A 1 79 ? -16.906 36.188 20.953 1 93 79 ALA A CA 1
ATOM 629 C C . ALA A 1 79 ? -18.062 36.969 20.328 1 93 79 ALA A C 1
ATOM 631 O O . ALA A 1 79 ? -19.234 36.625 20.531 1 93 79 ALA A O 1
ATOM 632 N N . ASP A 1 80 ? -17.734 38 19.562 1 92.5 80 ASP A N 1
ATOM 633 C CA . ASP A 1 80 ? -18.75 38.781 18.875 1 92.5 80 ASP A CA 1
ATOM 634 C C . ASP A 1 80 ? -19.562 37.906 17.922 1 92.5 80 ASP A C 1
ATOM 636 O O . ASP A 1 80 ? -20.781 38.062 17.797 1 92.5 80 ASP A O 1
ATOM 640 N N . GLY A 1 81 ? -18.875 37.062 17.25 1 95.69 81 GLY A N 1
ATOM 641 C CA . GLY A 1 81 ? -19.547 36.125 16.359 1 95.69 81 GLY A CA 1
ATOM 642 C C . GLY A 1 81 ? -20.531 35.219 17.062 1 95.69 81 GLY A C 1
ATOM 643 O O . GLY A 1 81 ? -21.641 34.969 16.578 1 95.69 81 GLY A O 1
ATOM 644 N N . LEU A 1 82 ? -20.094 34.719 18.156 1 96.44 82 LEU A N 1
ATOM 645 C CA . LEU A 1 82 ? -20.922 33.812 18.938 1 96.44 82 LEU A CA 1
ATOM 646 C C . LEU A 1 82 ? -22.219 34.5 19.391 1 96.44 82 LEU A C 1
ATOM 648 O O . LEU A 1 82 ? -23.281 33.906 19.344 1 96.44 82 LEU A O 1
ATOM 652 N N . ILE A 1 83 ? -22.078 35.719 19.828 1 96.19 83 ILE A N 1
ATOM 653 C CA . ILE A 1 83 ? -23.25 36.469 20.266 1 96.19 83 ILE A CA 1
ATOM 654 C C . ILE A 1 83 ? -24.203 36.688 19.094 1 96.19 83 ILE A C 1
ATOM 656 O O . ILE A 1 83 ? -25.406 36.531 19.234 1 96.19 83 ILE A O 1
ATOM 660 N N . LEU A 1 84 ? -23.641 37 17.969 1 96.62 84 LEU A N 1
ATOM 661 C CA . LEU A 1 84 ? -24.453 37.219 16.766 1 96.62 84 LEU A CA 1
ATOM 662 C C . LEU A 1 84 ? -25.125 35.938 16.297 1 96.62 84 LEU A C 1
ATOM 664 O O . LEU A 1 84 ? -26.266 35.969 15.836 1 96.62 84 LEU A O 1
ATOM 668 N N . MET A 1 85 ? -24.469 34.844 16.391 1 97.44 85 MET A N 1
ATOM 669 C CA . MET A 1 85 ? -24.984 33.562 15.922 1 97.44 85 MET A CA 1
ATOM 670 C C . MET A 1 85 ? -26.25 33.188 16.688 1 97.44 85 MET A C 1
ATOM 672 O O . MET A 1 85 ? -27.156 32.562 16.125 1 97.44 85 MET A O 1
ATOM 676 N N . ARG A 1 86 ? -26.25 33.469 17.906 1 96.38 86 ARG A N 1
ATOM 677 C CA . ARG A 1 86 ? -27.453 33.156 18.688 1 96.38 86 ARG A CA 1
ATOM 678 C C . ARG A 1 86 ? -28.656 33.938 18.172 1 96.38 86 ARG A C 1
ATOM 680 O O . ARG A 1 86 ? -29.781 33.406 18.203 1 96.38 86 ARG A O 1
ATOM 687 N N . GLU A 1 87 ? -28.438 35.156 17.688 1 96.12 87 GLU A N 1
ATOM 688 C CA . GLU A 1 87 ? -29.516 35.969 17.125 1 96.12 87 GLU A CA 1
ATOM 689 C C . GLU A 1 87 ? -30.219 35.25 15.984 1 96.12 87 GLU A C 1
ATOM 691 O O . GLU A 1 87 ? -31.406 35.469 15.734 1 96.12 87 GLU A O 1
ATOM 696 N N . PHE A 1 88 ? -29.531 34.375 15.328 1 96.88 88 PHE A N 1
ATOM 697 C CA . PHE A 1 88 ? -30.062 33.688 14.156 1 96.88 88 PHE A CA 1
ATOM 698 C C . PHE A 1 88 ? -30.406 32.25 14.484 1 96.88 88 PHE A C 1
ATOM 700 O O . PHE A 1 88 ? -30.484 31.406 13.586 1 96.88 88 PHE A O 1
ATOM 707 N N . ASP A 1 89 ? -30.469 31.891 15.688 1 95 89 ASP A N 1
ATOM 708 C CA . ASP A 1 89 ? -30.984 30.625 16.219 1 95 89 ASP A CA 1
ATOM 709 C C . ASP A 1 89 ? -30.062 29.469 15.867 1 95 89 ASP A C 1
ATOM 711 O O . ASP A 1 89 ? -30.531 28.406 15.43 1 95 89 ASP A O 1
ATOM 715 N N . LEU A 1 90 ? -28.812 29.688 15.922 1 97.06 90 LEU A N 1
ATOM 716 C CA . LEU A 1 90 ? -27.891 28.562 15.82 1 97.06 90 LEU A CA 1
ATOM 717 C C . LEU A 1 90 ? -28.062 27.594 16.984 1 97.06 90 LEU A C 1
ATOM 719 O O . LEU A 1 90 ? -28.234 28.016 18.125 1 97.06 90 LEU A O 1
ATOM 723 N N . ASN A 1 91 ? -28.109 26.344 16.719 1 96 91 ASN A N 1
ATOM 724 C CA . ASN A 1 91 ? -28.359 25.359 17.766 1 96 91 ASN A CA 1
ATOM 725 C C . ASN A 1 91 ? -27.094 25.047 18.562 1 96 91 ASN A C 1
ATOM 727 O O . ASN A 1 91 ? -27.078 25.172 19.781 1 96 91 ASN A O 1
ATOM 731 N N . TYR A 1 92 ? -26.031 24.609 17.891 1 97.31 92 TYR A N 1
ATOM 732 C CA . TYR A 1 92 ? -24.766 24.281 18.547 1 97.31 92 TYR A CA 1
ATOM 733 C C . TYR A 1 92 ? -23.594 24.953 17.859 1 97.31 92 TYR A C 1
ATOM 735 O O . TYR A 1 92 ? -23.562 25.062 16.625 1 97.31 92 TYR A O 1
ATOM 743 N N . ALA A 1 93 ? -22.672 25.422 18.656 1 98.12 93 ALA A N 1
ATOM 744 C CA . ALA A 1 93 ? -21.406 25.938 18.172 1 98.12 93 ALA A CA 1
ATOM 745 C C . ALA A 1 93 ? -20.234 25.109 18.703 1 98.12 93 ALA A C 1
ATOM 747 O O . ALA A 1 93 ? -19.922 25.141 19.891 1 98.12 93 ALA A O 1
ATOM 748 N N . VAL A 1 94 ? -19.641 24.328 17.859 1 97.81 94 VAL A N 1
ATOM 749 C CA . VAL A 1 94 ? -18.516 23.469 18.234 1 97.81 94 VAL A CA 1
ATOM 750 C C . VAL A 1 94 ? -17.219 24.062 17.719 1 97.81 94 VAL A C 1
ATOM 752 O O . VAL A 1 94 ? -17 24.156 16.5 1 97.81 94 VAL A O 1
ATOM 755 N N . PHE A 1 95 ? -16.312 24.391 18.625 1 96.44 95 PHE A N 1
ATOM 756 C CA . PHE A 1 95 ? -15.062 25.031 18.234 1 96.44 95 PHE A CA 1
ATOM 757 C C . PHE A 1 95 ? -13.953 24 18.109 1 96.44 95 PHE A C 1
ATOM 759 O O . PHE A 1 95 ? -13.477 23.453 19.094 1 96.44 95 PHE A O 1
ATOM 766 N N . ASP A 1 96 ? -13.562 23.781 16.875 1 93.5 96 ASP A N 1
ATOM 767 C CA . ASP A 1 96 ? -12.352 23 16.656 1 93.5 96 ASP A CA 1
ATOM 768 C C . ASP A 1 96 ? -11.117 23.891 16.609 1 93.5 96 ASP A C 1
ATOM 770 O O . ASP A 1 96 ? -10.359 23.875 15.641 1 93.5 96 ASP A O 1
ATOM 774 N N . ILE A 1 97 ? -11.055 24.672 17.594 1 89.69 97 ILE A N 1
ATOM 775 C CA . ILE A 1 97 ? -9.953 25.578 17.844 1 89.69 97 ILE A CA 1
ATOM 776 C C . ILE A 1 97 ? -9.422 25.375 19.266 1 89.69 97 ILE A C 1
ATOM 778 O O . ILE A 1 97 ? -10.188 25.422 20.234 1 89.69 97 ILE A O 1
ATOM 782 N N . GLU A 1 98 ? -8.18 25.156 19.359 1 84.19 98 GLU A N 1
ATOM 783 C CA . GLU A 1 98 ? -7.59 24.891 20.672 1 84.19 98 GLU A CA 1
ATOM 784 C C . GLU A 1 98 ? -7.168 26.172 21.359 1 84.19 98 GLU A C 1
ATOM 786 O O . GLU A 1 98 ? -6.137 26.766 21.031 1 84.19 98 GLU A O 1
ATOM 791 N N . TYR A 1 99 ? -7.957 26.531 22.344 1 85.94 99 TYR A N 1
ATOM 792 C CA . TYR A 1 99 ? -7.641 27.719 23.156 1 85.94 99 TYR A CA 1
ATOM 793 C C . TYR A 1 99 ? -6.863 27.328 24.406 1 85.94 99 TYR A C 1
ATOM 795 O O . TYR A 1 99 ? -7.355 27.5 25.516 1 85.94 99 TYR A O 1
ATOM 803 N N . VAL A 1 100 ? -5.652 26.938 24.234 1 77.44 100 VAL A N 1
ATOM 804 C CA . VAL A 1 100 ? -4.871 26.359 25.312 1 77.44 100 VAL A CA 1
ATOM 805 C C . VAL A 1 100 ? -4 27.422 25.969 1 77.44 100 VAL A C 1
ATOM 807 O O . VAL A 1 100 ? -3.586 27.281 27.125 1 77.44 100 VAL A O 1
ATOM 810 N N . ASP A 1 101 ? -3.693 28.5 25.234 1 70.69 101 ASP A N 1
ATOM 811 C CA . ASP A 1 101 ? -2.822 29.562 25.734 1 70.69 101 ASP A CA 1
ATOM 812 C C . ASP A 1 101 ? -3.59 30.875 25.922 1 70.69 101 ASP A C 1
ATOM 814 O O . ASP A 1 101 ? -4.586 31.109 25.234 1 70.69 101 ASP A O 1
ATOM 818 N N . ARG A 1 102 ? -3.096 31.562 26.828 1 70.75 102 ARG A N 1
ATOM 819 C CA . ARG A 1 102 ? -3.695 32.875 27.047 1 70.75 102 ARG A CA 1
ATOM 820 C C . ARG A 1 102 ? -3.428 33.781 25.844 1 70.75 102 ARG A C 1
ATOM 822 O O . ARG A 1 102 ? -2.344 33.75 25.266 1 70.75 102 ARG A O 1
ATOM 829 N N . SER A 1 103 ? -4.426 34.406 25.438 1 66.69 103 SER A N 1
ATOM 830 C CA . SER A 1 103 ? -4.289 35.312 24.328 1 66.69 103 SER A CA 1
ATOM 831 C C . SER A 1 103 ? -3.611 36.625 24.766 1 66.69 103 SER A C 1
ATOM 833 O O . SER A 1 103 ? -3.727 37.031 25.922 1 66.69 103 SER A O 1
ATOM 835 N N . PRO A 1 104 ? -2.537 37.094 23.844 1 52.38 104 PRO A N 1
ATOM 836 C CA . PRO A 1 104 ? -1.991 38.406 24.188 1 52.38 104 PRO A CA 1
ATOM 837 C C . PRO A 1 104 ? -3.076 39.438 24.406 1 52.38 104 PRO A C 1
ATOM 839 O O . PRO A 1 104 ? -4.164 39.344 23.844 1 52.38 104 PRO A O 1
ATOM 842 N N . GLN A 1 105 ? -2.609 40.219 25.438 1 49.94 105 GLN A N 1
ATOM 843 C CA . GLN A 1 105 ? -3.518 41.344 25.625 1 49.94 105 GLN A CA 1
ATOM 844 C C . GLN A 1 105 ? -3.625 42.156 24.344 1 49.94 105 GLN A C 1
ATOM 846 O O . GLN A 1 105 ? -2.621 42.406 23.672 1 49.94 105 GLN A O 1
ATOM 851 N N . GLY A 1 106 ? -4.438 41.969 23.484 1 50.94 106 GLY A N 1
ATOM 852 C CA . GLY A 1 106 ? -4.594 42.656 22.219 1 50.94 106 GLY A CA 1
ATOM 853 C C . GLY A 1 106 ? -5.09 44.094 22.375 1 50.94 106 GLY A C 1
ATOM 854 O O . GLY A 1 106 ? -5.566 44.469 23.438 1 50.94 106 GLY A O 1
ATOM 855 N N . VAL A 1 107 ? -4.281 45.031 21.609 1 48.81 107 VAL A N 1
ATOM 856 C CA . VAL A 1 107 ? -4.785 46.406 21.531 1 48.81 107 VAL A CA 1
ATOM 857 C C . VAL A 1 107 ? -5.945 46.469 20.547 1 48.81 107 VAL A C 1
ATOM 859 O O . VAL A 1 107 ? -5.848 45.969 19.422 1 48.81 107 VAL A O 1
ATOM 862 N N . ASP A 1 108 ? -6.953 46.656 21.047 1 46.72 108 ASP A N 1
ATOM 863 C CA . ASP A 1 108 ? -8.031 47 20.125 1 46.72 108 ASP A CA 1
ATOM 864 C C . ASP A 1 108 ? -7.695 48.281 19.375 1 46.72 108 ASP A C 1
ATOM 866 O O . ASP A 1 108 ? -7.648 49.375 19.969 1 46.72 108 ASP A O 1
ATOM 870 N N . SER A 1 109 ? -7.184 48.062 18.188 1 47.06 109 SER A N 1
ATOM 871 C CA . SER A 1 109 ? -6.785 49.219 17.391 1 47.06 109 SER A CA 1
ATOM 872 C C . SER A 1 109 ? -7.859 50.312 17.406 1 47.06 109 SER A C 1
ATOM 874 O O . SER A 1 109 ? -7.551 51.5 17.406 1 47.06 109 SER A O 1
ATOM 876 N N . LEU A 1 110 ? -9.016 49.812 17.328 1 45.06 110 LEU A N 1
ATOM 877 C CA . LEU A 1 110 ? -10.094 50.812 17.375 1 45.06 110 LEU A CA 1
ATOM 878 C C . LEU A 1 110 ? -10.094 51.531 18.703 1 45.06 110 LEU A C 1
ATOM 880 O O . LEU A 1 110 ? -10.258 52.75 18.734 1 45.06 110 LEU A O 1
ATOM 884 N N . PHE A 1 111 ? -9.828 50.781 19.625 1 51.59 111 PHE A N 1
ATOM 885 C CA . PHE A 1 111 ? -9.789 51.375 20.938 1 51.59 111 PHE A CA 1
ATOM 886 C C . PHE A 1 111 ? -8.586 52.312 21.078 1 51.59 111 PHE A C 1
ATOM 888 O O . PHE A 1 111 ? -8.703 53.438 21.578 1 51.59 111 PHE A O 1
ATOM 895 N N . LEU A 1 112 ? -7.602 51.875 20.5 1 57.28 112 LEU A N 1
ATOM 896 C CA . LEU A 1 112 ? -6.363 52.625 20.594 1 57.28 112 LEU A CA 1
ATOM 897 C C . LEU A 1 112 ? -6.457 53.938 19.797 1 57.28 112 LEU A C 1
ATOM 899 O O . LEU A 1 112 ? -6.02 54.969 20.25 1 57.28 112 LEU A O 1
ATOM 903 N N . ASN A 1 113 ? -7.109 53.719 18.688 1 52.84 113 ASN A N 1
ATOM 904 C CA . ASN A 1 113 ? -7.047 54.875 17.766 1 52.84 113 ASN A CA 1
ATOM 905 C C . ASN A 1 113 ? -8.25 55.781 17.938 1 52.84 113 ASN A C 1
ATOM 907 O O . ASN A 1 113 ? -8.227 56.938 17.5 1 52.84 113 ASN A O 1
ATOM 911 N N . GLN A 1 114 ? -9.227 55.188 18.531 1 53.75 114 GLN A N 1
ATOM 912 C CA . GLN A 1 114 ? -10.414 56.031 18.656 1 53.75 114 GLN A CA 1
ATOM 913 C C . GLN A 1 114 ? -10.766 56.281 20.109 1 53.75 114 GLN A C 1
ATOM 915 O O . GLN A 1 114 ? -10.828 57.438 20.547 1 53.75 114 GLN A O 1
ATOM 920 N N . GLU A 1 115 ? -10.805 55.219 20.812 1 58.47 115 GLU A N 1
ATOM 921 C CA . GLU A 1 115 ? -11.328 55.375 22.172 1 58.47 115 GLU A CA 1
ATOM 922 C C . GLU A 1 115 ? -10.297 56 23.078 1 58.47 115 GLU A C 1
ATOM 924 O O . GLU A 1 115 ? -10.633 56.875 23.906 1 58.47 115 GLU A O 1
ATOM 929 N N . ILE A 1 116 ? -9.078 55.688 22.781 1 67.5 116 ILE A N 1
ATOM 930 C CA . ILE A 1 116 ? -8.031 56.219 23.672 1 67.5 116 ILE A CA 1
ATOM 931 C C . ILE A 1 116 ? -7.832 57.719 23.391 1 67.5 116 ILE A C 1
ATOM 933 O O . ILE A 1 116 ? -7.848 58.531 24.328 1 67.5 116 ILE A O 1
ATOM 937 N N . PRO A 1 117 ? -7.82 58 22.172 1 64.62 117 PRO A N 1
ATOM 938 C CA . PRO A 1 117 ? -7.695 59.438 21.938 1 64.62 117 PRO A CA 1
ATOM 939 C C . PRO A 1 117 ? -8.898 60.219 22.438 1 64.62 117 PRO A C 1
ATOM 941 O O . PRO A 1 117 ? -8.734 61.344 22.969 1 64.62 117 PRO A O 1
ATOM 944 N N . GLN A 1 118 ? -10.008 59.625 22.312 1 65.88 118 GLN A N 1
ATOM 945 C CA . GLN A 1 118 ? -11.188 60.312 22.828 1 65.88 118 GLN A CA 1
ATOM 946 C C . GLN A 1 118 ? -11.141 60.438 24.359 1 65.88 118 GLN A C 1
ATOM 948 O O . GLN A 1 118 ? -11.5 61.469 24.922 1 65.88 118 GLN A O 1
ATOM 953 N N . ALA A 1 119 ? -10.664 59.375 24.953 1 71.75 119 ALA A N 1
ATOM 954 C CA . ALA A 1 119 ? -10.523 59.406 26.406 1 71.75 119 ALA A CA 1
ATOM 955 C C . ALA A 1 119 ? -9.492 60.469 26.828 1 71.75 119 ALA A C 1
ATOM 957 O O . ALA A 1 119 ? -9.711 61.188 27.797 1 71.75 119 ALA A O 1
ATOM 958 N N . PHE A 1 120 ? -8.5 60.5 26.078 1 75.12 120 PHE A N 1
ATOM 959 C CA . PHE A 1 120 ? -7.465 61.469 26.359 1 75.12 120 PHE A CA 1
ATOM 960 C C . PHE A 1 120 ? -8.016 62.906 26.188 1 75.12 120 PHE A C 1
ATOM 962 O O . PHE A 1 120 ? -7.809 63.75 27.047 1 75.12 120 PHE A O 1
ATOM 969 N N . SER A 1 121 ? -8.75 63.062 25.094 1 72.31 121 SER A N 1
ATOM 970 C CA . SER A 1 121 ? -9.32 64.375 24.844 1 72.31 121 SER A CA 1
ATOM 971 C C . SER A 1 121 ? -10.289 64.75 25.953 1 72.31 121 SER A C 1
ATOM 973 O O . SER A 1 121 ? -10.258 65.875 26.438 1 72.31 121 SER A O 1
ATOM 975 N N . ARG A 1 122 ? -11.086 63.906 26.312 1 74.31 122 ARG A N 1
ATOM 976 C CA . ARG A 1 122 ? -12.07 64.188 27.344 1 74.31 122 ARG A CA 1
ATOM 977 C C . ARG A 1 122 ? -11.398 64.562 28.656 1 74.31 122 ARG A C 1
ATOM 979 O O . ARG A 1 122 ? -11.773 65.562 29.281 1 74.31 122 ARG A O 1
ATOM 986 N N . GLU A 1 123 ? -10.391 63.781 29.094 1 77 123 GLU A N 1
ATOM 987 C CA . GLU A 1 123 ? -9.734 64 30.375 1 77 123 GLU A CA 1
ATOM 988 C C . GLU A 1 123 ? -8.898 65.312 30.344 1 77 123 GLU A C 1
ATOM 990 O O . GLU A 1 123 ? -8.906 66.062 31.312 1 77 123 GLU A O 1
ATOM 995 N N . PHE A 1 124 ? -8.32 65.562 29.266 1 78.31 124 PHE A N 1
ATOM 996 C CA . PHE A 1 124 ? -7.477 66.75 29.188 1 78.31 124 PHE A CA 1
ATOM 997 C C . PHE A 1 124 ? -8.32 68 29.031 1 78.31 124 PHE A C 1
ATOM 999 O O . PHE A 1 124 ? -7.988 69.062 29.578 1 78.31 124 PHE A O 1
ATOM 1006 N N . GLU A 1 125 ? -9.383 67.812 28.297 1 76.31 125 GLU A N 1
ATOM 1007 C CA . GLU A 1 125 ? -10.305 68.938 28.203 1 76.31 125 GLU A CA 1
ATOM 1008 C C . GLU A 1 125 ? -10.898 69.312 29.562 1 76.31 125 GLU A C 1
ATOM 1010 O O . GLU A 1 125 ? -11.031 70.438 29.906 1 76.31 125 GLU A O 1
ATOM 1015 N N . ALA A 1 126 ? -11.242 68.312 30.266 1 78.25 126 ALA A N 1
ATOM 1016 C CA . ALA A 1 126 ? -11.742 68.5 31.609 1 78.25 126 ALA A CA 1
ATOM 1017 C C . ALA A 1 126 ? -10.695 69.25 32.469 1 78.25 126 ALA A C 1
ATOM 1019 O O . ALA A 1 126 ? -11.023 70.125 33.25 1 78.25 126 ALA A O 1
ATOM 1020 N N . LEU A 1 127 ? -9.523 68.875 32.375 1 78 127 LEU A N 1
ATOM 1021 C CA . LEU A 1 127 ? -8.438 69.5 33.125 1 78 127 LEU A CA 1
ATOM 1022 C C . LEU A 1 127 ? -8.258 70.938 32.688 1 78 127 LEU A C 1
ATOM 1024 O O . LEU A 1 127 ? -8.086 71.812 33.531 1 78 127 LEU A O 1
ATOM 1028 N N . GLU A 1 128 ? -8.328 71.062 31.406 1 77.44 128 GLU A N 1
ATOM 1029 C CA . GLU A 1 128 ? -8.211 72.438 30.859 1 77.44 128 GLU A CA 1
ATOM 1030 C C . GLU A 1 128 ? -9.352 73.312 31.328 1 77.44 128 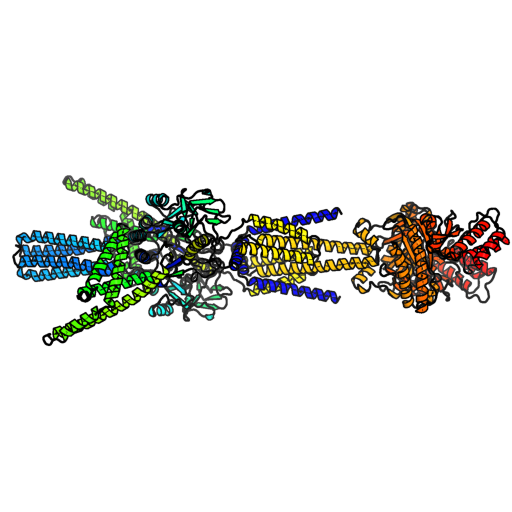GLU A C 1
ATOM 1032 O O . GLU A 1 128 ? -9.133 74.438 31.703 1 77.44 128 GLU A O 1
ATOM 1037 N N . ASP A 1 129 ? -10.453 72.75 31.281 1 78.81 129 ASP A N 1
ATOM 1038 C CA . ASP A 1 129 ? -11.625 73.5 31.734 1 78.81 129 ASP A CA 1
ATOM 1039 C C . ASP A 1 129 ? -11.5 73.875 33.219 1 78.81 129 ASP A C 1
ATOM 1041 O O . ASP A 1 129 ? -11.836 75 33.594 1 78.81 129 ASP A O 1
ATOM 1045 N N . ASN A 1 130 ? -11.016 72.938 33.969 1 78.88 130 ASN A N 1
ATOM 1046 C CA . ASN A 1 130 ? -10.852 73.188 35.406 1 78.88 130 ASN A CA 1
ATOM 1047 C C . ASN A 1 130 ? -9.797 74.312 35.656 1 78.88 130 ASN A C 1
ATOM 1049 O O . ASN A 1 130 ? -9.984 75.125 36.531 1 78.88 130 ASN A O 1
ATOM 1053 N N . ILE A 1 131 ? -8.805 74.25 34.906 1 77.19 131 ILE A N 1
ATOM 1054 C CA . ILE A 1 131 ? -7.738 75.25 35.062 1 77.19 131 ILE A CA 1
ATOM 1055 C C . ILE A 1 131 ? -8.258 76.625 34.688 1 77.19 131 ILE A C 1
ATOM 1057 O O . ILE A 1 131 ? -8.07 77.562 35.438 1 77.19 131 ILE A O 1
ATOM 1061 N N . THR A 1 132 ? -8.938 76.625 33.594 1 77.12 132 THR A N 1
ATOM 1062 C CA . THR A 1 132 ? -9.469 77.875 33.094 1 77.12 132 THR A CA 1
ATOM 1063 C C . THR A 1 132 ? -10.523 78.438 34.062 1 77.12 132 THR A C 1
ATOM 1065 O O . THR A 1 132 ? -10.555 79.625 34.312 1 77.12 132 THR A O 1
ATOM 1068 N N . ALA A 1 133 ? -11.328 77.562 34.531 1 79.19 133 ALA A N 1
ATOM 1069 C CA . ALA A 1 133 ? -12.375 78 35.469 1 79.19 133 ALA A CA 1
ATOM 1070 C C . ALA A 1 133 ? -11.773 78.5 36.781 1 79.19 133 ALA A C 1
ATOM 1072 O O . ALA A 1 133 ? -12.25 79.5 37.312 1 79.19 133 ALA A O 1
ATOM 1073 N N . LEU A 1 134 ? -10.797 77.938 37.281 1 78.75 134 LEU A N 1
ATOM 1074 C CA . LEU A 1 134 ? -10.141 78.375 38.5 1 78.75 134 LEU A CA 1
ATOM 1075 C C . LEU A 1 134 ? -9.5 79.75 38.312 1 78.75 134 LEU A C 1
ATOM 1077 O O . LEU A 1 134 ? -9.648 80.625 39.156 1 78.75 134 LEU A O 1
ATOM 1081 N N . PHE A 1 135 ? -8.945 79.938 37.219 1 74.88 135 PHE A N 1
ATOM 1082 C CA . PHE A 1 135 ? -8.305 81.188 36.938 1 74.88 135 PHE A CA 1
ATOM 1083 C C . PHE A 1 135 ? -9.344 82.312 36.75 1 74.88 135 PHE A C 1
ATOM 1085 O O . PHE A 1 135 ? -9.156 83.438 37.219 1 74.88 135 PHE A O 1
ATOM 1092 N N . ALA A 1 136 ? -10.367 81.875 36.031 1 76.69 136 ALA A N 1
ATOM 1093 C CA . ALA A 1 136 ? -11.445 82.875 35.875 1 76.69 136 ALA A CA 1
ATOM 1094 C C . ALA A 1 136 ? -12.008 83.312 37.219 1 76.69 136 ALA A C 1
ATOM 1096 O O . ALA A 1 136 ? -12.289 84.5 37.438 1 76.69 136 ALA A O 1
ATOM 1097 N N . ALA A 1 137 ? -12.062 82.375 38.125 1 79 137 ALA A N 1
ATOM 1098 C CA . ALA A 1 137 ? -12.578 82.625 39.438 1 79 137 ALA A CA 1
ATOM 1099 C C . ALA A 1 137 ? -11.609 83.5 40.219 1 79 137 ALA A C 1
ATOM 1101 O O . ALA A 1 137 ? -12.031 84.438 40.969 1 79 137 ALA A O 1
ATOM 1102 N N . LEU A 1 138 ? -10.367 83.375 40 1 76.56 138 LEU A N 1
ATOM 1103 C CA . LEU A 1 138 ? -9.352 84.188 40.688 1 76.56 138 LEU A CA 1
ATOM 1104 C C . LEU A 1 138 ? -9.328 85.625 40.094 1 76.56 138 LEU A C 1
ATOM 1106 O O . LEU A 1 138 ? -9.25 86.625 40.844 1 76.56 138 LEU A O 1
ATOM 1110 N N . HIS A 1 139 ? -9.469 85.688 38.781 1 75.12 139 HIS A N 1
ATOM 1111 C CA . HIS A 1 139 ? -9.43 86.938 38.094 1 75.12 139 HIS A CA 1
ATOM 1112 C C . HIS A 1 139 ? -10.648 87.812 38.438 1 75.12 139 HIS A C 1
ATOM 1114 O O . HIS A 1 139 ? -10.531 89 38.625 1 75.12 139 HIS A O 1
ATOM 1120 N N . GLN A 1 140 ? -11.805 87.062 38.531 1 74.5 140 GLN A N 1
ATOM 1121 C CA . GLN A 1 140 ? -13.039 87.75 38.844 1 74.5 140 GLN A CA 1
ATOM 1122 C C . GLN A 1 140 ? -13.156 88.062 40.344 1 74.5 140 GLN A C 1
ATOM 1124 O O . GLN A 1 140 ? -14.07 88.75 40.781 1 74.5 140 GLN A O 1
ATOM 1129 N N . GLY A 1 141 ? -12.164 87.5 41.125 1 70.5 141 GLY A N 1
ATOM 1130 C CA . GLY A 1 141 ? -12.141 87.812 42.562 1 70.5 141 GLY A CA 1
ATOM 1131 C C . GLY A 1 141 ? -13.078 86.875 43.344 1 70.5 141 GLY A C 1
ATOM 1132 O O . GLY A 1 141 ? -13.383 87.188 44.5 1 70.5 141 GLY A O 1
ATOM 1133 N N . ALA A 1 142 ? -13.68 85.938 42.781 1 73.25 142 ALA A N 1
ATOM 1134 C CA . ALA A 1 142 ? -14.602 85 43.438 1 73.25 142 ALA A CA 1
ATOM 1135 C C . ALA A 1 142 ? -13.867 84.125 44.438 1 73.25 142 ALA A C 1
ATOM 1137 O O . ALA A 1 142 ? -14.438 83.688 45.469 1 73.25 142 ALA A O 1
ATOM 1138 N N . ILE A 1 143 ? -12.578 83.875 44.156 1 73.69 143 ILE A N 1
ATOM 1139 C CA . ILE A 1 143 ? -11.703 83.125 45.062 1 73.69 143 ILE A CA 1
ATOM 1140 C C . ILE A 1 143 ? -10.461 84 45.375 1 73.69 143 ILE A C 1
ATOM 1142 O O . ILE A 1 143 ? -9.727 84.375 44.469 1 73.69 143 ILE A O 1
ATOM 1146 N N . PRO A 1 144 ? -10.43 84.375 46.625 1 74.88 144 PRO A N 1
ATOM 1147 C CA . PRO A 1 144 ? -9.242 85.188 47 1 74.88 144 PRO A CA 1
ATOM 1148 C C . PRO A 1 144 ? -7.941 84.375 46.781 1 74.88 144 PRO A C 1
ATOM 1150 O O . PRO A 1 144 ? -7.926 83.188 46.875 1 74.88 144 PRO A O 1
ATOM 1153 N N . LEU A 1 145 ? -6.848 85 46.344 1 71.06 145 LEU A N 1
ATOM 1154 C CA . LEU A 1 145 ? -5.551 84.375 46 1 71.06 145 LEU A CA 1
ATOM 1155 C C . LEU A 1 145 ? -4.992 83.625 47.188 1 71.06 145 LEU A C 1
ATOM 1157 O O . LEU A 1 145 ? -4.324 82.562 47 1 71.06 145 LEU A O 1
ATOM 1161 N N . ASP A 1 146 ? -5.379 84 48.438 1 69.69 146 ASP A N 1
ATOM 1162 C CA . ASP A 1 146 ? -4.895 83.375 49.656 1 69.69 146 ASP A CA 1
ATOM 1163 C C . ASP A 1 146 ? -5.559 82.062 49.875 1 69.69 146 ASP A C 1
ATOM 1165 O O . ASP A 1 146 ? -4.961 81.125 50.438 1 69.69 146 ASP A O 1
ATOM 1169 N N . GLU A 1 147 ? -6.77 81.812 49.25 1 71.19 147 GLU A N 1
ATOM 1170 C CA . GLU A 1 147 ? -7.516 80.562 49.406 1 71.19 147 GLU A CA 1
ATOM 1171 C C . GLU A 1 147 ? -7.328 79.625 48.188 1 71.19 147 GLU A C 1
ATOM 1173 O O . GLU A 1 147 ? -7.812 78.5 48.156 1 71.19 147 GLU A O 1
ATOM 1178 N N . ALA A 1 148 ? -6.602 80.188 47.312 1 72.31 148 ALA A N 1
ATOM 1179 C CA . ALA A 1 148 ? -6.449 79.5 46.031 1 72.31 148 ALA A CA 1
ATOM 1180 C C . ALA A 1 148 ? -5.613 78.25 46.188 1 72.31 148 ALA A C 1
ATOM 1182 O O . ALA A 1 148 ? -5.738 77.312 45.375 1 72.31 148 ALA A O 1
ATOM 1183 N N . GLU A 1 149 ? -4.812 78.25 47.25 1 71.25 149 GLU A N 1
ATOM 1184 C CA . GLU A 1 149 ? -3.928 77.062 47.469 1 71.25 149 GLU A CA 1
ATOM 1185 C C . GLU A 1 149 ? -4.723 75.812 47.594 1 71.25 149 GLU A C 1
ATOM 1187 O O . GLU A 1 149 ? -4.32 74.75 47.031 1 71.25 149 GLU A O 1
ATOM 1192 N N . GLU A 1 150 ? -5.773 75.875 48.25 1 73.19 150 GLU A N 1
ATOM 1193 C CA . GLU A 1 150 ? -6.613 74.688 48.406 1 73.19 150 GLU A CA 1
ATOM 1194 C C . GLU A 1 150 ? -7.176 74.188 47.062 1 73.19 150 GLU A C 1
ATOM 1196 O O . GLU A 1 150 ? -7.238 73 46.812 1 73.19 150 GLU A O 1
ATOM 1201 N N . TYR A 1 151 ? -7.586 75.188 46.281 1 73.44 151 TYR A N 1
ATOM 1202 C CA . TYR A 1 151 ? -8.172 74.812 44.969 1 73.44 151 TYR A CA 1
ATOM 1203 C C . TYR A 1 151 ? -7.113 74.312 44.031 1 73.44 151 TYR A C 1
ATOM 1205 O O . TYR A 1 151 ? -7.395 73.438 43.188 1 73.44 151 TYR A O 1
ATOM 1213 N N . ILE A 1 152 ? -5.961 74.75 44.219 1 73.56 152 ILE A N 1
ATOM 1214 C CA . ILE A 1 152 ? -4.855 74.25 43.406 1 73.56 152 ILE A CA 1
ATOM 1215 C C . ILE A 1 152 ? -4.547 72.812 43.781 1 73.56 152 ILE A C 1
ATOM 1217 O O . ILE A 1 152 ? -4.324 71.938 42.906 1 73.56 152 ILE A O 1
ATOM 1221 N N . PHE A 1 153 ? -4.523 72.562 45.062 1 72.5 153 PHE A N 1
ATOM 1222 C CA . PHE A 1 153 ? -4.32 71.188 45.531 1 72.5 153 PHE A CA 1
ATOM 1223 C C . PHE A 1 153 ? -5.414 70.25 44.969 1 72.5 153 PHE A C 1
ATOM 1225 O O . PHE A 1 153 ? -5.137 69.125 44.562 1 72.5 153 PHE A O 1
ATOM 1232 N N . GLN A 1 154 ? -6.598 70.75 44.906 1 74.31 154 GLN A N 1
ATOM 1233 C CA . GLN A 1 154 ? -7.699 70 44.344 1 74.31 154 GLN A CA 1
ATOM 1234 C C . GLN A 1 154 ? -7.516 69.75 42.844 1 74.31 154 GLN A C 1
ATOM 1236 O O . GLN A 1 154 ? -7.828 68.688 42.344 1 74.31 154 GLN A O 1
ATOM 1241 N N . LEU A 1 155 ? -7.055 70.75 42.188 1 76.31 155 LEU A N 1
ATOM 1242 C CA . LEU A 1 155 ? -6.793 70.625 40.75 1 76.31 155 LEU A CA 1
ATOM 1243 C C . LEU A 1 155 ? -5.703 69.562 40.5 1 76.31 155 LEU A C 1
ATOM 1245 O O . LEU A 1 155 ? -5.797 68.75 39.562 1 76.31 155 LEU A O 1
ATOM 1249 N N . VAL A 1 156 ? -4.695 69.625 41.344 1 74.25 156 VAL A N 1
ATOM 1250 C CA . VAL A 1 156 ? -3.615 68.625 41.219 1 74.25 156 VAL A CA 1
ATOM 1251 C C . VAL A 1 156 ? -4.16 67.25 41.5 1 74.25 156 VAL A C 1
ATOM 1253 O O . VAL A 1 156 ? -3.809 66.25 40.812 1 74.25 156 VAL A O 1
ATOM 1256 N N . ASP A 1 157 ? -4.988 67.125 42.438 1 73.12 157 ASP A N 1
ATOM 1257 C CA . ASP A 1 157 ? -5.617 65.875 42.719 1 73.12 157 ASP A CA 1
ATOM 1258 C C . ASP A 1 157 ? -6.465 65.375 41.531 1 73.12 157 ASP A C 1
ATOM 1260 O O . ASP A 1 157 ? -6.473 64.188 41.219 1 73.12 157 ASP A O 1
ATOM 1264 N N . LEU A 1 158 ? -7.164 66.312 41 1 73.56 158 LEU A N 1
ATOM 1265 C CA . LEU A 1 158 ? -7.98 65.938 39.844 1 73.56 158 LEU A CA 1
ATOM 1266 C C . LEU A 1 158 ? -7.105 65.5 38.656 1 73.56 158 LEU A C 1
ATOM 1268 O O . LEU A 1 158 ? -7.465 64.625 37.938 1 73.56 158 LEU A O 1
ATOM 1272 N N . SER A 1 159 ? -6.031 66.188 38.469 1 75.81 159 SER A N 1
ATOM 1273 C CA . SER A 1 159 ? -5.082 65.812 37.438 1 75.81 159 SER A CA 1
ATOM 1274 C C . SER A 1 159 ? -4.535 64.438 37.688 1 75.81 159 SER A C 1
ATOM 1276 O O . SER A 1 159 ? -4.414 63.625 36.75 1 75.81 159 SER A O 1
ATOM 1278 N N . ARG A 1 160 ? -4.246 64.188 38.906 1 74.38 160 ARG A N 1
ATOM 1279 C CA . ARG A 1 160 ? -3.762 62.812 39.281 1 74.38 160 ARG A CA 1
ATOM 1280 C C . ARG A 1 160 ? -4.836 61.781 39.031 1 74.38 160 ARG A C 1
ATOM 1282 O O . ARG A 1 160 ? -4.543 60.688 38.531 1 74.38 160 ARG A O 1
ATOM 1289 N N . ALA A 1 161 ? -5.953 62.094 39.375 1 74.56 161 ALA A N 1
ATOM 1290 C CA . ALA A 1 161 ? -7.07 61.188 39.125 1 74.56 161 ALA A CA 1
ATOM 1291 C C . ALA A 1 161 ? -7.246 60.938 37.625 1 74.56 161 ALA A C 1
ATOM 1293 O O . ALA A 1 161 ? -7.512 59.812 37.219 1 74.56 161 ALA A O 1
ATOM 1294 N N . SER A 1 162 ? -7.223 62.031 36.875 1 75.94 162 SER A N 1
ATOM 1295 C CA . SER A 1 162 ? -7.316 61.875 35.406 1 75.94 162 SER A CA 1
ATOM 1296 C C . SER A 1 162 ? -6.215 61 34.875 1 75.94 162 SER A C 1
ATOM 1298 O O . SER A 1 162 ? -6.453 60.188 33.969 1 75.94 162 SER A O 1
ATOM 1300 N N . ARG A 1 163 ? -5.039 61.219 35.375 1 75 163 ARG A N 1
ATOM 1301 C CA . ARG A 1 163 ? -3.918 60.344 35 1 75 163 ARG A CA 1
ATOM 1302 C C . ARG A 1 163 ? -4.23 58.875 35.25 1 75 163 ARG A C 1
ATOM 1304 O O . ARG A 1 163 ? -4.035 58.031 34.375 1 75 163 ARG A O 1
ATOM 1311 N N . GLU A 1 164 ? -4.691 58.625 36.375 1 73.75 164 GLU A N 1
ATOM 1312 C CA . GLU A 1 164 ? -4.992 57.25 36.75 1 73.75 164 GLU A CA 1
ATOM 1313 C C . GLU A 1 164 ? -6.109 56.656 35.875 1 73.75 164 GLU A C 1
ATOM 1315 O O . GLU A 1 164 ? -6.055 55.5 35.469 1 73.75 164 GLU A O 1
ATOM 1320 N N . ARG A 1 165 ? -7.07 57.5 35.656 1 69.94 165 ARG A N 1
ATOM 1321 C CA . ARG A 1 165 ? -8.164 57.062 34.812 1 69.94 165 ARG A CA 1
ATOM 1322 C C . ARG A 1 165 ? -7.664 56.75 33.375 1 69.94 165 ARG A C 1
ATOM 1324 O O . ARG A 1 165 ? -8.055 55.75 32.781 1 69.94 165 ARG A O 1
ATOM 1331 N N . LEU A 1 166 ? -6.914 57.625 32.875 1 73.12 166 LEU A N 1
ATOM 1332 C CA . LEU A 1 166 ? -6.379 57.438 31.531 1 73.12 166 LEU A CA 1
ATOM 1333 C C . LEU A 1 166 ? -5.496 56.188 31.469 1 73.12 166 LEU A C 1
ATOM 1335 O O . LEU A 1 166 ? -5.555 55.406 30.516 1 73.12 166 LEU A O 1
ATOM 1339 N N . LEU A 1 167 ? -4.758 56.125 32.5 1 69.12 167 LEU A N 1
ATOM 1340 C CA . LEU A 1 167 ? -3.908 54.938 32.562 1 69.12 167 LEU A CA 1
ATOM 1341 C C . LEU A 1 167 ? -4.754 53.656 32.625 1 69.12 167 LEU A C 1
ATOM 1343 O O . LEU A 1 167 ? -4.41 52.656 31.984 1 69.12 167 LEU A O 1
ATOM 1347 N N . GLU A 1 168 ? -5.754 53.812 33.344 1 64.31 168 GLU A N 1
ATOM 1348 C CA . GLU A 1 168 ? -6.66 52.688 33.406 1 64.31 168 GLU A CA 1
ATOM 1349 C C . GLU A 1 168 ? -7.301 52.406 32.062 1 64.31 168 GLU A C 1
ATOM 1351 O O . GLU A 1 168 ? -7.465 51.219 31.672 1 64.31 168 GLU A O 1
ATOM 1356 N N . GLU A 1 169 ? -7.762 53.406 31.5 1 63.78 169 GLU A N 1
ATOM 1357 C CA . GLU A 1 169 ? -8.328 53.25 30.156 1 63.78 169 GLU A CA 1
ATOM 1358 C C . GLU A 1 169 ? -7.312 52.656 29.203 1 63.78 169 GLU A C 1
ATOM 1360 O O . GLU A 1 169 ? -7.664 51.812 28.375 1 63.78 169 GLU A O 1
ATOM 1365 N N . VAL A 1 170 ? -6.207 53.219 29.297 1 62.59 170 VAL A N 1
ATOM 1366 C CA . VAL A 1 170 ? -5.152 52.719 28.422 1 62.59 170 VAL A CA 1
ATOM 1367 C C . VAL A 1 170 ? -4.875 51.25 28.766 1 62.59 170 VAL A C 1
ATOM 1369 O O . VAL A 1 170 ? -4.676 50.438 27.875 1 62.59 170 VAL A O 1
ATOM 1372 N N . ARG A 1 171 ? -4.961 51.094 30.031 1 58.22 171 ARG A N 1
ATOM 1373 C CA . ARG A 1 171 ? -4.758 49.719 30.453 1 58.22 171 ARG A CA 1
ATOM 1374 C C . ARG A 1 171 ? -5.91 48.812 29.984 1 58.22 171 ARG A C 1
ATOM 1376 O O . ARG A 1 171 ? -5.719 47.625 29.75 1 58.22 171 ARG A O 1
ATOM 1383 N N . SER A 1 172 ? -7.074 49.531 30.062 1 52.41 172 SER A N 1
ATOM 1384 C CA . SER A 1 172 ? -8.242 48.781 29.625 1 52.41 172 SER A CA 1
ATOM 1385 C C . SER A 1 172 ? -8.156 48.406 28.156 1 52.41 172 SER A C 1
ATOM 1387 O O . SER A 1 172 ? -8.969 47.656 27.641 1 52.41 172 SER A O 1
ATOM 1389 N N . ILE A 1 173 ? -7.535 49.312 27.516 1 55 173 ILE A N 1
ATOM 1390 C CA . ILE A 1 173 ? -7.262 48.906 26.156 1 55 173 ILE A CA 1
ATOM 1391 C C . ILE A 1 173 ? -6.887 47.406 26.125 1 55 173 ILE A C 1
ATOM 1393 O O . ILE A 1 173 ? -7.184 46.719 25.156 1 55 173 ILE A O 1
ATOM 1397 N N . ALA A 1 174 ? -6.57 47.156 27.25 1 52.34 174 ALA A N 1
ATOM 1398 C CA . ALA A 1 174 ? -6.098 45.781 27.359 1 52.34 174 ALA A CA 1
ATOM 1399 C C . ALA A 1 174 ? -7.219 44.875 27.828 1 52.34 174 ALA A C 1
ATOM 1401 O O . ALA A 1 174 ? -7.77 45.031 28.906 1 52.34 174 ALA A O 1
ATOM 1402 N N . ARG A 1 175 ? -8.477 44.594 27.047 1 59.41 175 ARG A N 1
ATOM 1403 C CA . ARG A 1 175 ? -9.5 43.625 27.375 1 59.41 175 ARG A CA 1
ATOM 1404 C C . ARG A 1 175 ? -8.914 42.219 27.406 1 59.41 175 ARG A C 1
ATOM 1406 O O . ARG A 1 175 ? -8.07 41.875 26.562 1 59.41 175 ARG A O 1
ATOM 1413 N N . ASP A 1 176 ? -9.414 41.656 28.594 1 71.19 176 ASP A N 1
ATOM 1414 C CA . ASP A 1 176 ? -9.086 40.219 28.609 1 71.19 176 ASP A CA 1
ATOM 1415 C C . ASP A 1 176 ? -9.969 39.469 27.625 1 71.19 176 ASP A C 1
ATOM 1417 O O . ASP A 1 176 ? -11.102 39.094 27.953 1 71.19 176 ASP A O 1
ATOM 1421 N N . ASN A 1 177 ? -9.609 39.312 26.469 1 79.38 177 ASN A N 1
ATOM 1422 C CA . ASN A 1 177 ? -10.359 38.688 25.391 1 79.38 177 ASN A CA 1
ATOM 1423 C C . ASN A 1 177 ? -10.695 37.219 25.719 1 79.38 177 ASN A C 1
ATOM 1425 O O . ASN A 1 177 ? -11.617 36.656 25.141 1 79.38 177 ASN A O 1
ATOM 1429 N N . ASP A 1 178 ? -9.961 36.656 26.703 1 85.62 178 ASP A N 1
ATOM 1430 C CA . ASP A 1 178 ? -10.273 35.312 27.125 1 85.62 178 ASP A CA 1
ATOM 1431 C C . ASP A 1 178 ? -11.57 35.25 27.922 1 85.62 178 ASP A C 1
ATOM 1433 O O . ASP A 1 178 ? -12.422 34.406 27.703 1 85.62 178 ASP A O 1
ATOM 1437 N N . GLU A 1 179 ? -11.578 36.219 28.781 1 87.31 179 GLU A N 1
ATOM 1438 C CA . GLU A 1 179 ? -12.797 36.312 29.594 1 87.31 179 GLU A CA 1
ATOM 1439 C C . GLU A 1 179 ? -14 36.656 28.719 1 87.31 179 GLU A C 1
ATOM 1441 O O . GLU A 1 179 ? -15.117 36.188 28.984 1 87.31 179 GLU A O 1
ATOM 1446 N N . TYR A 1 180 ? -13.758 37.531 27.828 1 88.75 180 TYR A N 1
ATOM 1447 C CA . TYR A 1 180 ? -14.836 37.938 26.938 1 88.75 180 TYR A CA 1
ATOM 1448 C C . TYR A 1 180 ? -15.367 36.75 26.141 1 88.75 180 TYR A C 1
ATOM 1450 O O . TYR A 1 180 ? -16.578 36.594 26 1 88.75 180 TYR A O 1
ATOM 1458 N N . LEU A 1 181 ? -14.57 35.906 25.672 1 93.19 181 LEU A N 1
ATOM 1459 C CA . LEU A 1 181 ? -14.984 34.719 24.938 1 93.19 181 LEU A CA 1
ATOM 1460 C C . LEU A 1 181 ? -15.773 33.781 25.828 1 93.19 181 LEU A C 1
ATOM 1462 O O . LEU A 1 181 ? -16.766 33.188 25.406 1 93.19 181 LEU A O 1
ATOM 1466 N N . GLY A 1 182 ? -15.25 33.625 26.984 1 95.12 182 GLY A N 1
ATOM 1467 C CA . GLY A 1 182 ? -15.984 32.781 27.938 1 95.12 182 GLY A CA 1
ATOM 1468 C C . GLY A 1 182 ? -17.391 33.312 28.219 1 95.12 182 GLY A C 1
ATOM 1469 O O . GLY A 1 182 ? -18.344 32.531 28.234 1 95.12 182 GLY A O 1
ATOM 1470 N N . GLN A 1 183 ? -17.484 34.594 28.422 1 94.81 183 GLN A N 1
ATOM 1471 C CA . GLN A 1 183 ? -18.797 35.188 28.656 1 94.81 183 GLN A CA 1
ATOM 1472 C C . GLN A 1 183 ? -19.719 35.031 27.453 1 94.81 183 GLN A C 1
ATOM 1474 O O . GLN A 1 183 ? -20.906 34.781 27.609 1 94.81 183 GLN A O 1
ATOM 1479 N N . ALA A 1 184 ? -19.172 35.219 26.312 1 96.19 184 ALA A N 1
ATOM 1480 C CA . ALA A 1 184 ? -19.953 35.031 25.094 1 96.19 184 ALA A CA 1
ATOM 1481 C C . ALA A 1 184 ? -20.453 33.594 24.969 1 96.19 184 ALA A C 1
ATOM 1483 O O . ALA A 1 184 ? -21.547 33.375 24.469 1 96.19 184 ALA A O 1
ATOM 1484 N N . ALA A 1 185 ? -19.641 32.688 25.375 1 96.94 185 ALA A N 1
ATOM 1485 C CA . ALA A 1 185 ? -20.031 31.266 25.344 1 96.94 185 ALA A CA 1
ATOM 1486 C C . ALA A 1 185 ? -21.234 31 26.234 1 96.94 185 ALA A C 1
ATOM 1488 O O . ALA A 1 185 ? -22.156 30.281 25.844 1 96.94 185 ALA A O 1
ATOM 1489 N N . ARG A 1 186 ? -21.172 31.531 27.375 1 95.62 186 ARG A N 1
ATOM 1490 C CA . ARG A 1 186 ? -22.312 31.422 28.266 1 95.62 186 ARG A CA 1
ATOM 1491 C C . ARG A 1 186 ? -23.547 32.125 27.703 1 95.62 186 ARG A C 1
ATOM 1493 O O . ARG A 1 186 ? -24.656 31.625 27.828 1 95.62 186 ARG A O 1
ATOM 1500 N N . PHE A 1 187 ? -23.25 33.312 27.141 1 96 187 PHE A N 1
ATOM 1501 C CA . PHE A 1 187 ? -24.297 34.094 26.5 1 96 187 PHE A CA 1
ATOM 1502 C C . PHE A 1 187 ? -25 33.25 25.422 1 96 187 PHE A C 1
ATOM 1504 O O . PHE A 1 187 ? -26.234 33.281 25.328 1 96 187 PHE A O 1
ATOM 1511 N N . PHE A 1 188 ? -24.297 32.469 24.672 1 96.12 188 PHE A N 1
ATOM 1512 C CA . PHE A 1 188 ? -24.828 31.609 23.625 1 96.12 188 PHE A CA 1
ATOM 1513 C C . PHE A 1 188 ? -25.5 30.375 24.219 1 96.12 188 PHE A C 1
ATOM 1515 O O . PHE A 1 188 ? -26.562 29.969 23.781 1 96.12 188 PHE A O 1
ATOM 1522 N N . GLY A 1 189 ? -24.875 29.766 25.141 1 94.5 189 GLY A N 1
ATOM 1523 C CA . GLY A 1 189 ? -25.453 28.672 25.922 1 94.5 189 GLY A CA 1
ATOM 1524 C C . GLY A 1 189 ? -25.016 27.297 25.438 1 94.5 189 GLY A C 1
ATOM 1525 O O . GLY A 1 189 ? -25.031 26.344 26.219 1 94.5 189 GLY A O 1
ATOM 1526 N N . LYS A 1 190 ? -24.766 27.016 24.188 1 97.12 190 LYS A N 1
ATOM 1527 C CA . LYS A 1 190 ? -24.438 25.703 23.672 1 97.12 190 LYS A CA 1
ATOM 1528 C C . LYS A 1 190 ? -23.156 25.719 22.859 1 97.12 190 LYS A C 1
ATOM 1530 O O . LYS A 1 190 ? -23.094 25.203 21.734 1 97.12 190 LYS A O 1
ATOM 1535 N N . ALA A 1 191 ? -22.156 26.328 23.438 1 97.81 191 ALA A N 1
ATOM 1536 C CA . ALA A 1 191 ? -20.828 26.359 22.844 1 97.81 191 ALA A CA 1
ATOM 1537 C C . ALA A 1 191 ? -19.938 25.281 23.438 1 97.81 191 ALA A C 1
ATOM 1539 O O . ALA A 1 191 ? -19.922 25.094 24.656 1 97.81 191 ALA A O 1
ATOM 1540 N N . PHE A 1 192 ? -19.297 24.516 22.641 1 97.75 192 PHE A N 1
ATOM 1541 C CA . PHE A 1 192 ? -18.406 23.453 23.078 1 97.75 192 PHE A CA 1
ATOM 1542 C C . PHE A 1 192 ? -16.969 23.734 22.609 1 97.75 192 PHE A C 1
ATOM 1544 O O . PHE A 1 192 ? -16.766 24.188 21.484 1 97.75 192 PHE A O 1
ATOM 1551 N N . PHE A 1 193 ? -16.016 23.5 23.438 1 96.75 193 PHE A N 1
ATOM 1552 C CA . PHE A 1 193 ? -14.609 23.75 23.141 1 96.75 193 PHE A CA 1
ATOM 1553 C C . PHE A 1 193 ? -13.797 22.469 23.25 1 96.75 193 PHE A C 1
ATOM 1555 O O . PHE A 1 193 ? -14.359 21.375 23.203 1 96.75 193 PHE A O 1
ATOM 1562 N N . THR A 1 194 ? -12.422 22.594 23.25 1 94.12 194 THR A N 1
ATOM 1563 C CA . THR A 1 194 ? -11.594 21.406 23.109 1 94.12 194 THR A CA 1
ATOM 1564 C C . THR A 1 194 ? -10.914 21.047 24.422 1 94.12 194 THR A C 1
ATOM 1566 O O . THR A 1 194 ? -10.641 21.922 25.234 1 94.12 194 THR A O 1
ATOM 1569 N N . THR A 1 195 ? -10.766 19.797 24.625 1 92.62 195 THR A N 1
ATOM 1570 C CA . THR A 1 195 ? -9.867 19.203 25.609 1 92.62 195 THR A CA 1
ATOM 1571 C C . THR A 1 195 ? -9.055 18.062 24.969 1 92.62 195 THR A C 1
ATOM 1573 O O . THR A 1 195 ? -9.516 16.938 24.891 1 92.62 195 THR A O 1
ATOM 1576 N N . THR A 1 196 ? -7.852 18.359 24.594 1 88.31 196 THR A N 1
ATOM 1577 C CA . THR A 1 196 ? -7.023 17.391 23.875 1 88.31 196 THR A CA 1
ATOM 1578 C C . THR A 1 196 ? -6.461 16.344 24.812 1 88.31 196 THR A C 1
ATOM 1580 O O . THR A 1 196 ? -6.055 16.656 25.938 1 88.31 196 THR A O 1
ATOM 1583 N N . MET A 1 197 ? -6.605 15.094 24.406 1 88.44 197 MET A N 1
ATOM 1584 C CA . MET A 1 197 ? -6.043 13.977 25.156 1 88.44 197 MET A CA 1
ATOM 1585 C C . MET A 1 197 ? -4.605 13.703 24.75 1 88.44 197 MET A C 1
ATOM 1587 O O . MET A 1 197 ? -4.316 13.562 23.547 1 88.44 197 MET A O 1
ATOM 1591 N N . LEU A 1 198 ? -3.709 13.711 25.656 1 81.75 198 LEU A N 1
ATOM 1592 C CA . LEU A 1 198 ? -2.299 13.477 25.359 1 81.75 198 LEU A CA 1
ATOM 1593 C C . LEU A 1 198 ? -1.872 12.078 25.797 1 81.75 198 LEU A C 1
ATOM 1595 O O . LEU A 1 198 ? -2.207 11.641 26.906 1 81.75 198 LEU A O 1
ATOM 1599 N N . PRO A 1 199 ? -1.213 11.391 24.844 1 71.5 199 PRO A N 1
ATOM 1600 C CA . PRO A 1 199 ? -0.793 10.031 25.172 1 71.5 199 PRO A CA 1
ATOM 1601 C C . PRO A 1 199 ? 0.346 10 26.188 1 71.5 199 PRO A C 1
ATOM 1603 O O . PRO A 1 199 ? 0.495 9.016 26.922 1 71.5 199 PRO A O 1
ATOM 1606 N N . ASP A 1 200 ? 1.354 10.945 26.125 1 64.12 200 ASP A N 1
ATOM 1607 C CA . ASP A 1 200 ? 2.51 10.953 27.016 1 64.12 200 ASP A CA 1
ATOM 1608 C C . ASP A 1 200 ? 2.432 12.109 28 1 64.12 200 ASP A C 1
ATOM 1610 O O . ASP A 1 200 ? 1.686 13.07 27.797 1 64.12 200 ASP A O 1
ATOM 1614 N N . ASP A 1 201 ? 2.967 11.773 29.234 1 54.22 201 ASP A N 1
ATOM 1615 C CA . ASP A 1 201 ? 3.061 12.82 30.25 1 54.22 201 ASP A CA 1
ATOM 1616 C C . ASP A 1 201 ? 3.943 13.969 29.75 1 54.22 201 ASP A C 1
ATOM 1618 O O . ASP A 1 201 ? 5.16 13.812 29.641 1 54.22 201 ASP A O 1
ATOM 1622 N N . VAL A 1 202 ? 3.4 14.633 28.953 1 51.28 202 VAL A N 1
ATOM 1623 C CA . VAL A 1 202 ? 4.258 15.719 28.5 1 51.28 202 VAL A CA 1
ATOM 1624 C C . VAL A 1 202 ? 4.289 16.828 29.547 1 51.28 202 VAL A C 1
ATOM 1626 O O . VAL A 1 202 ? 3.242 17.297 30 1 51.28 202 VAL A O 1
ATOM 1629 N N . GLY A 1 203 ? 4.988 16.688 30.734 1 46.28 203 GLY A N 1
ATOM 1630 C CA . GLY A 1 203 ? 5.238 17.688 31.766 1 46.28 203 GLY A CA 1
ATOM 1631 C C . GLY A 1 203 ? 4.988 19.109 31.297 1 46.28 203 GLY A C 1
ATOM 1632 O O . GLY A 1 203 ? 5.285 20.062 32 1 46.28 203 GLY A O 1
ATOM 1633 N N . LEU A 1 204 ? 4.758 19.266 30.109 1 44.12 204 LEU A N 1
ATOM 1634 C CA . LEU A 1 204 ? 4.957 20.609 29.594 1 44.12 204 LEU A CA 1
ATOM 1635 C C . LEU A 1 204 ? 3.74 21.484 29.875 1 44.12 204 LEU A C 1
ATOM 1637 O O . LEU A 1 204 ? 3.863 22.703 29.984 1 44.12 204 LEU A O 1
ATOM 1641 N N . VAL A 1 205 ? 2.426 20.953 29.719 1 51.66 205 VAL A N 1
ATOM 1642 C CA . VAL A 1 205 ? 1.346 21.922 29.844 1 51.66 205 VAL A CA 1
ATOM 1643 C C . VAL A 1 205 ? 0.854 21.953 31.297 1 51.66 205 VAL A C 1
ATOM 1645 O O . VAL A 1 205 ? 0.39 20.938 31.828 1 51.66 205 VAL A O 1
ATOM 1648 N N . ALA A 1 206 ? 1.398 22.797 32.031 1 60.09 206 ALA A N 1
ATOM 1649 C CA . ALA A 1 206 ? 0.998 22.906 33.438 1 60.09 206 ALA A CA 1
ATOM 1650 C C . ALA A 1 206 ? -0.469 23.312 33.562 1 60.09 206 ALA A C 1
ATOM 1652 O O . ALA A 1 206 ? -0.823 24.469 33.312 1 60.09 206 ALA A O 1
ATOM 1653 N N . VAL A 1 207 ? -1.414 22.328 33.5 1 72.94 207 VAL A N 1
ATOM 1654 C CA . VAL A 1 207 ? -2.803 22.594 33.875 1 72.94 207 VAL A CA 1
ATOM 1655 C C . VAL A 1 207 ? -2.926 22.75 35.375 1 72.94 207 VAL A C 1
ATOM 1657 O O . VAL A 1 207 ? -2.484 21.875 36.125 1 72.94 207 VAL A O 1
ATOM 1660 N N . GLY A 1 208 ? -3.359 23.906 35.844 1 77.31 208 GLY A N 1
ATOM 1661 C CA . GLY A 1 208 ? -3.555 24.141 37.25 1 77.31 208 GLY A CA 1
ATOM 1662 C C . GLY A 1 208 ? -4.453 23.109 37.906 1 77.31 208 GLY A C 1
ATOM 1663 O O . GLY A 1 208 ? -5.336 22.547 37.281 1 77.31 208 GLY A O 1
ATOM 1664 N N . ASP A 1 209 ? -4.273 22.828 39.125 1 83.5 209 ASP A N 1
ATOM 1665 C CA . ASP A 1 209 ? -5.02 21.828 39.875 1 83.5 209 ASP A CA 1
ATOM 1666 C C . ASP A 1 209 ? -6.508 22.172 39.906 1 83.5 209 ASP A C 1
ATOM 1668 O O . ASP A 1 209 ? -7.359 21.281 39.781 1 83.5 209 ASP A O 1
ATOM 1672 N N . GLU A 1 210 ? -6.75 23.391 40.062 1 87.62 210 GLU A N 1
ATOM 1673 C CA . GLU A 1 210 ? -8.148 23.812 40.125 1 87.62 210 GLU A CA 1
ATOM 1674 C C . GLU A 1 210 ? -8.844 23.594 38.781 1 87.62 210 GLU A C 1
ATOM 1676 O O . GLU A 1 210 ? -10 23.156 38.719 1 87.62 210 GLU A O 1
ATOM 1681 N N . HIS A 1 211 ? -8.18 23.953 37.75 1 90.56 211 HIS A N 1
ATOM 1682 C CA . HIS A 1 211 ? -8.727 23.766 36.406 1 90.56 211 HIS A CA 1
ATOM 1683 C C . HIS A 1 211 ? -8.898 22.281 36.094 1 90.56 211 HIS A C 1
ATOM 1685 O O . HIS A 1 211 ? -9.891 21.891 35.469 1 90.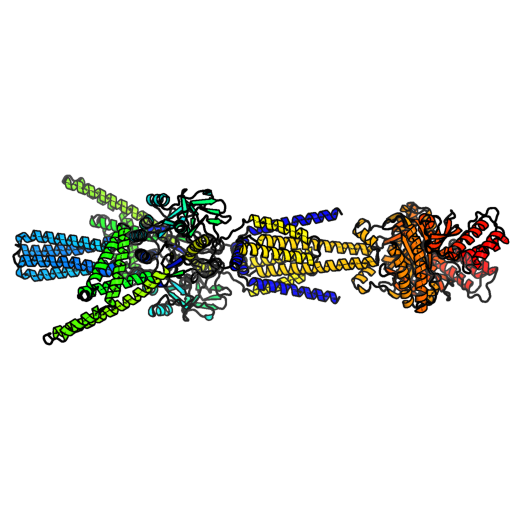56 211 HIS A O 1
ATOM 1691 N N . ARG A 1 212 ? -7.973 21.484 36.5 1 90.19 212 ARG A N 1
ATOM 1692 C CA . ARG A 1 212 ? -8.047 20.047 36.281 1 90.19 212 ARG A CA 1
ATOM 1693 C C . ARG A 1 212 ? -9.25 19.453 37 1 90.19 212 ARG A C 1
ATOM 1695 O O . ARG A 1 212 ? -9.961 18.609 36.469 1 90.19 212 ARG A O 1
ATOM 1702 N N . ARG A 1 213 ? -9.438 19.812 38.25 1 92.25 213 ARG A N 1
ATOM 1703 C CA . ARG A 1 213 ? -10.578 19.328 39.031 1 92.25 213 ARG A CA 1
ATOM 1704 C C . ARG A 1 213 ? -11.891 19.734 38.375 1 92.25 213 ARG A C 1
ATOM 1706 O O . ARG A 1 213 ? -12.844 18.953 38.344 1 92.25 213 ARG A O 1
ATOM 1713 N N . PHE A 1 214 ? -11.945 20.953 37.875 1 93.12 214 PHE A N 1
ATOM 1714 C CA . PHE A 1 214 ? -13.141 21.406 37.188 1 93.12 214 PHE A CA 1
ATOM 1715 C C . PHE A 1 214 ? -13.438 20.516 35.969 1 93.12 214 PHE A C 1
ATOM 1717 O O . PHE A 1 214 ? -14.594 20.156 35.75 1 93.12 214 PHE A O 1
ATOM 1724 N N . ILE A 1 215 ? -12.477 20.219 35.25 1 93 215 ILE A N 1
ATOM 1725 C CA . ILE A 1 215 ? -12.633 19.422 34.031 1 93 215 ILE A CA 1
ATOM 1726 C C . ILE A 1 215 ? -13.117 18.016 34.406 1 93 215 ILE A C 1
ATOM 1728 O O . ILE A 1 215 ? -14.023 17.484 33.75 1 93 215 ILE A O 1
ATOM 1732 N N . LEU A 1 216 ? -12.523 17.469 35.438 1 93.56 216 LEU A N 1
ATOM 1733 C CA . LEU A 1 216 ? -12.883 16.125 35.844 1 93.56 216 LEU A CA 1
ATOM 1734 C C . LEU A 1 216 ? -14.305 16.078 36.406 1 93.56 216 LEU A C 1
ATOM 1736 O O . LEU A 1 216 ? -15.016 15.094 36.219 1 93.56 216 LEU A O 1
ATOM 1740 N N . ASP A 1 217 ? -14.695 17.219 36.938 1 92.5 217 ASP A N 1
ATOM 1741 C CA . ASP A 1 217 ? -15.984 17.219 37.625 1 92.5 217 ASP A CA 1
ATOM 1742 C C . ASP A 1 217 ? -17.094 17.703 36.688 1 92.5 217 ASP A C 1
ATOM 1744 O O . ASP A 1 217 ? -18.219 17.188 36.719 1 92.5 217 ASP A O 1
ATOM 1748 N N . SER A 1 218 ? -16.797 18.641 35.875 1 92.38 218 SER A N 1
ATOM 1749 C CA . SER A 1 218 ? -17.875 19.328 35.156 1 92.38 218 SER A CA 1
ATOM 1750 C C . SER A 1 218 ? -17.875 18.953 33.656 1 92.38 218 SER A C 1
ATOM 1752 O O . SER A 1 218 ? -18.891 19.109 33 1 92.38 218 SER A O 1
ATOM 1754 N N . ILE A 1 219 ? -16.781 18.609 33.094 1 93.38 219 ILE A N 1
ATOM 1755 C CA . ILE A 1 219 ? -16.688 18.375 31.656 1 93.38 219 ILE A CA 1
ATOM 1756 C C . ILE A 1 219 ? -16.812 16.891 31.359 1 93.38 219 ILE A C 1
ATOM 1758 O O . ILE A 1 219 ? -17.312 16.5 30.297 1 93.38 219 ILE A O 1
ATOM 1762 N N . SER A 1 220 ? -16.406 16.031 32.25 1 94.94 220 SER A N 1
ATOM 1763 C CA . SER A 1 220 ? -16.438 14.594 32.062 1 94.94 220 SER A CA 1
ATOM 1764 C C . SER A 1 220 ? -17.875 14.086 31.969 1 94.94 220 SER A C 1
ATOM 1766 O O . SER A 1 220 ? -18.812 14.766 32.406 1 94.94 220 SER A O 1
ATOM 1768 N N . LEU A 1 221 ? -18 12.961 31.328 1 94.44 221 LEU A N 1
ATOM 1769 C CA . LEU A 1 221 ? -19.297 12.32 31.188 1 94.44 221 LEU A CA 1
ATOM 1770 C C . LEU A 1 221 ? -19.625 11.469 32.406 1 94.44 221 LEU A C 1
ATOM 1772 O O . LEU A 1 221 ? -18.812 10.633 32.812 1 94.44 221 LEU A O 1
ATOM 1776 N N . GLU A 1 222 ? -20.766 11.664 33 1 89.19 222 GLU A N 1
ATOM 1777 C CA . GLU A 1 222 ? -21.125 10.938 34.219 1 89.19 222 GLU A CA 1
ATOM 1778 C C . GLU A 1 222 ? -22 9.727 33.906 1 89.19 222 GLU A C 1
ATOM 1780 O O . GLU A 1 222 ? -22 8.75 34.656 1 89.19 222 GLU A O 1
ATOM 1785 N N . ASN A 1 223 ? -22.656 9.719 32.812 1 92.19 223 ASN A N 1
ATOM 1786 C CA . ASN A 1 223 ? -23.609 8.664 32.5 1 92.19 223 ASN A CA 1
ATOM 1787 C C . ASN A 1 223 ? -23 7.598 31.609 1 92.19 223 ASN A C 1
ATOM 1789 O O . ASN A 1 223 ? -23.594 7.211 30.594 1 92.19 223 ASN A O 1
ATOM 1793 N N . VAL A 1 224 ? -21.812 7.168 31.906 1 94.5 224 VAL A N 1
ATOM 1794 C CA . VAL A 1 224 ? -21.156 6.137 31.125 1 94.5 224 VAL A CA 1
ATOM 1795 C C . VAL A 1 224 ? -21.016 4.859 31.953 1 94.5 224 VAL A C 1
ATOM 1797 O O . VAL A 1 224 ? -20.5 4.895 33.062 1 94.5 224 VAL A O 1
ATOM 1800 N N . THR A 1 225 ? -21.531 3.762 31.5 1 93.56 225 THR A N 1
ATOM 1801 C CA . THR A 1 225 ? -21.453 2.473 32.188 1 93.56 225 THR A CA 1
ATOM 1802 C C . THR A 1 225 ? -20.875 1.406 31.25 1 93.56 225 THR A C 1
ATOM 1804 O O . THR A 1 225 ? -20.688 1.647 30.062 1 93.56 225 THR A O 1
ATOM 1807 N N . GLY A 1 226 ? -20.484 0.296 31.859 1 93.25 226 GLY A N 1
ATOM 1808 C CA . GLY A 1 226 ? -20 -0.824 31.078 1 93.25 226 GLY A CA 1
ATOM 1809 C C . GLY A 1 226 ? -18.516 -1.093 31.281 1 93.25 226 GLY A C 1
ATOM 1810 O O . GLY A 1 226 ? -18 -0.931 32.406 1 93.25 226 GLY A O 1
ATOM 1811 N N . ASP A 1 227 ? -17.844 -1.623 30.219 1 92.5 227 ASP A N 1
ATOM 1812 C CA . ASP A 1 227 ? -16.438 -1.997 30.266 1 92.5 227 ASP A CA 1
ATOM 1813 C C . ASP A 1 227 ? -15.539 -0.803 29.969 1 92.5 227 ASP A C 1
ATOM 1815 O O . ASP A 1 227 ? -14.992 -0.697 28.859 1 92.5 227 ASP A O 1
ATOM 1819 N N . LEU A 1 228 ? -15.289 -0.064 30.891 1 91.44 228 LEU A N 1
ATOM 1820 C CA . LEU A 1 228 ? -14.586 1.201 30.719 1 91.44 228 LEU A CA 1
ATOM 1821 C C . LEU A 1 228 ? -13.094 0.969 30.516 1 91.44 228 LEU A C 1
ATOM 1823 O O . LEU A 1 228 ? -12.383 1.855 30.031 1 91.44 228 LEU A O 1
ATOM 1827 N N . GLU A 1 229 ? -12.594 -0.26 30.781 1 88.44 229 GLU A N 1
ATOM 1828 C CA . GLU A 1 229 ? -11.18 -0.594 30.625 1 88.44 229 GLU A CA 1
ATOM 1829 C C . GLU A 1 229 ? -10.797 -0.726 29.156 1 88.44 229 GLU A C 1
ATOM 1831 O O . GLU A 1 229 ? -9.617 -0.647 28.797 1 88.44 229 GLU A O 1
ATOM 1836 N N . LEU A 1 230 ? -11.828 -0.836 28.375 1 89.38 230 LEU A N 1
ATOM 1837 C CA . LEU A 1 230 ? -11.586 -1.019 26.953 1 89.38 230 LEU A CA 1
ATOM 1838 C C . LEU A 1 230 ? -11.297 0.317 26.266 1 89.38 230 LEU A C 1
ATOM 1840 O O . LEU A 1 230 ? -10.789 0.35 25.156 1 89.38 230 LEU A O 1
ATOM 1844 N N . LEU A 1 231 ? -11.57 1.41 26.938 1 92.12 231 LEU A N 1
ATOM 1845 C CA . LEU A 1 231 ? -11.406 2.734 26.344 1 92.12 231 LEU A CA 1
ATOM 1846 C C . LEU A 1 231 ? -9.945 3.174 26.406 1 92.12 231 LEU A C 1
ATOM 1848 O O . LEU A 1 231 ? -9.211 2.781 27.312 1 92.12 231 LEU A O 1
ATOM 1852 N N . PRO A 1 232 ? -9.523 3.896 25.344 1 91.06 232 PRO A N 1
ATOM 1853 C CA . PRO A 1 232 ? -8.156 4.418 25.391 1 91.06 232 PRO A CA 1
ATOM 1854 C C . PRO A 1 232 ? -7.926 5.344 26.594 1 91.06 232 PRO A C 1
ATOM 1856 O O . PRO A 1 232 ? -8.82 6.105 26.969 1 91.06 232 PRO A O 1
ATOM 1859 N N . GLU A 1 233 ? -6.727 5.227 27.094 1 91.69 233 GLU A N 1
ATOM 1860 C CA . GLU A 1 233 ? -6.391 6.023 28.266 1 91.69 233 GLU A CA 1
ATOM 1861 C C . GLU A 1 233 ? -5.367 7.105 27.922 1 91.69 233 GLU A C 1
ATOM 1863 O O . GLU A 1 233 ? -4.344 6.824 27.297 1 91.69 233 GLU A O 1
ATOM 1868 N N . ALA A 1 234 ? -5.766 8.312 28.281 1 89.31 234 ALA A N 1
ATOM 1869 C CA . ALA A 1 234 ? -4.836 9.43 28.125 1 89.31 234 ALA A CA 1
ATOM 1870 C C . ALA A 1 234 ? -4.031 9.656 29.406 1 89.31 234 ALA A C 1
ATOM 1872 O O . ALA A 1 234 ? -4.555 9.492 30.5 1 89.31 234 ALA A O 1
ATOM 1873 N N . ARG A 1 235 ? -2.734 9.938 29.328 1 87.19 235 ARG A N 1
ATOM 1874 C CA . ARG A 1 235 ? -1.871 10.172 30.469 1 87.19 235 ARG A CA 1
ATOM 1875 C C . ARG A 1 235 ? -1.974 11.617 30.953 1 87.19 235 ARG A C 1
ATOM 1877 O O . ARG A 1 235 ? -1.735 11.906 32.125 1 87.19 235 ARG A O 1
ATOM 1884 N N . ASP A 1 236 ? -2.338 12.492 30 1 85.44 236 ASP A N 1
ATOM 1885 C CA . ASP A 1 236 ? -2.514 13.914 30.312 1 85.44 236 ASP A CA 1
ATOM 1886 C C . ASP A 1 236 ? -3.533 14.555 29.375 1 85.44 236 ASP A C 1
ATOM 1888 O O . ASP A 1 236 ? -4.012 13.914 28.438 1 85.44 236 ASP A O 1
ATOM 1892 N N . ILE A 1 237 ? -4.004 15.719 29.781 1 87.69 237 ILE A N 1
ATOM 1893 C CA . ILE A 1 237 ? -4.988 16.438 28.984 1 87.69 237 ILE A CA 1
ATOM 1894 C C . ILE A 1 237 ? -4.512 17.859 28.734 1 87.69 237 ILE A C 1
ATOM 1896 O O . ILE A 1 237 ? -3.68 18.391 29.469 1 87.69 237 ILE A O 1
ATOM 1900 N N . GLN A 1 238 ? -4.922 18.422 27.641 1 84.25 238 GLN A N 1
ATOM 1901 C CA . GLN A 1 238 ? -4.703 19.828 27.297 1 84.25 238 GLN A CA 1
ATOM 1902 C C . GLN A 1 238 ? -6.023 20.531 26.984 1 84.25 238 GLN A C 1
ATOM 1904 O O . GLN A 1 238 ? -6.422 20.641 25.828 1 84.25 238 GLN A O 1
ATOM 1909 N N . PRO A 1 239 ? -6.641 21.047 28.062 1 89.81 239 PRO A N 1
ATOM 1910 C CA . PRO A 1 239 ? -7.938 21.703 27.891 1 89.81 239 PRO A CA 1
ATOM 1911 C C . PRO A 1 239 ? -7.801 23.172 27.5 1 89.81 239 PRO A C 1
ATOM 1913 O O . PRO A 1 239 ? -6.723 23.75 27.625 1 89.81 239 PRO A O 1
ATOM 1916 N N . ALA A 1 240 ? -8.906 23.641 26.969 1 90.06 240 ALA A N 1
ATOM 1917 C CA . ALA A 1 240 ? -8.977 25.094 26.797 1 90.06 240 ALA A CA 1
ATOM 1918 C C . ALA A 1 240 ? -8.797 25.812 28.125 1 90.06 240 ALA A C 1
ATOM 1920 O O . ALA A 1 240 ? -9.016 25.234 29.188 1 90.06 240 ALA A O 1
ATOM 1921 N N . ILE A 1 241 ? -8.445 27.062 28.156 1 87.88 241 ILE A N 1
ATOM 1922 C CA . ILE A 1 241 ? -8.125 27.828 29.344 1 87.88 241 ILE A CA 1
ATOM 1923 C C . ILE A 1 241 ? -9.375 28.016 30.203 1 87.88 241 ILE A C 1
ATOM 1925 O O . ILE A 1 241 ? -10.492 28 29.688 1 87.88 241 ILE A O 1
ATOM 1929 N N . PRO A 1 242 ? -9.234 28.234 31.469 1 90.94 242 PRO A N 1
ATOM 1930 C CA . PRO A 1 242 ? -10.344 28.266 32.406 1 90.94 242 PRO A CA 1
ATOM 1931 C C . PRO A 1 242 ? -11.367 29.359 32.094 1 90.94 242 PRO A C 1
ATOM 1933 O O . PRO A 1 242 ? -12.578 29.094 32.125 1 90.94 242 PRO A O 1
ATOM 1936 N N . PRO A 1 243 ? -10.922 30.562 31.672 1 90.38 243 PRO A N 1
ATOM 1937 C CA . PRO A 1 243 ? -11.945 31.578 31.406 1 90.38 243 PRO A CA 1
ATOM 1938 C C . PRO A 1 243 ? -12.922 31.172 30.312 1 90.38 243 PRO A C 1
ATOM 1940 O O . PRO A 1 243 ? -14.086 31.578 30.328 1 90.38 243 PRO A O 1
ATOM 1943 N N . VAL A 1 244 ? -12.523 30.375 29.453 1 92.56 244 VAL A N 1
ATOM 1944 C CA . VAL A 1 244 ? -13.344 29.953 28.312 1 92.56 244 VAL A CA 1
ATOM 1945 C C . VAL A 1 244 ? -14.148 28.719 28.688 1 92.56 244 VAL A C 1
ATOM 1947 O O . VAL A 1 244 ? -15.367 28.672 28.516 1 92.56 244 VAL A O 1
ATOM 1950 N N . LEU A 1 245 ? -13.547 27.781 29.312 1 94.19 245 LEU A N 1
ATOM 1951 C CA . LEU A 1 245 ? -14.148 26.469 29.531 1 94.19 245 LEU A CA 1
ATOM 1952 C C . LEU A 1 245 ? -15.164 26.516 30.656 1 94.19 245 LEU A C 1
ATOM 1954 O O . LEU A 1 245 ? -16.156 25.781 30.641 1 94.19 245 LEU A O 1
ATOM 1958 N N . ARG A 1 246 ? -14.953 27.297 31.656 1 93.38 246 ARG A N 1
ATOM 1959 C CA . ARG A 1 246 ? -15.828 27.359 32.844 1 93.38 246 ARG A CA 1
ATOM 1960 C C . ARG A 1 246 ? -17.219 27.859 32.438 1 93.38 246 ARG A C 1
ATOM 1962 O O . ARG A 1 246 ? -18.203 27.547 33.125 1 93.38 246 ARG A O 1
ATOM 1969 N N . ARG A 1 247 ? -17.297 28.562 31.375 1 93.88 247 ARG A N 1
ATOM 1970 C CA . ARG A 1 247 ? -18.562 29.156 30.969 1 93.88 247 ARG A CA 1
ATOM 1971 C C . ARG A 1 247 ? -19.109 28.453 29.734 1 93.88 247 ARG A C 1
ATOM 1973 O O . ARG A 1 247 ? -20.172 28.828 29.219 1 93.88 247 ARG A O 1
ATOM 1980 N N . ALA A 1 248 ? -18.438 27.453 29.234 1 95.31 248 ALA A N 1
ATOM 1981 C CA . ALA A 1 248 ? -18.859 26.703 28.062 1 95.31 248 ALA A CA 1
ATOM 1982 C C . ALA A 1 248 ? -19.891 25.625 28.453 1 95.31 248 ALA A C 1
ATOM 1984 O O . ALA A 1 248 ? -20.031 25.297 29.625 1 95.31 248 ALA A O 1
ATOM 1985 N N . ALA A 1 249 ? -20.656 25.172 27.531 1 95.62 249 ALA A N 1
ATOM 1986 C CA . ALA A 1 249 ? -21.594 24.094 27.75 1 95.62 249 ALA A CA 1
ATOM 1987 C C . ALA A 1 249 ? -20.859 22.766 27.969 1 95.62 249 ALA A C 1
ATOM 1989 O O . ALA A 1 249 ? -21.375 21.875 28.641 1 95.62 249 ALA A O 1
ATOM 1990 N N . GLY A 1 250 ? -19.766 22.672 27.391 1 95.69 250 GLY A N 1
ATOM 1991 C CA . GLY A 1 250 ? -18.938 21.484 27.531 1 95.69 250 GLY A CA 1
ATOM 1992 C C . GLY A 1 250 ? -17.688 21.516 26.688 1 95.69 250 GLY A C 1
ATOM 1993 O O . GLY A 1 250 ? -17.359 22.562 26.109 1 95.69 250 GLY A O 1
ATOM 1994 N N . ALA A 1 251 ? -16.938 20.359 26.688 1 96.75 251 ALA A N 1
ATOM 1995 C CA . ALA A 1 251 ? -15.734 20.219 25.891 1 96.75 251 ALA A CA 1
ATOM 1996 C C . ALA A 1 251 ? -15.523 18.781 25.438 1 96.75 251 ALA A C 1
ATOM 1998 O O . ALA A 1 251 ? -15.992 17.844 26.094 1 96.75 251 ALA A O 1
ATOM 1999 N N . GLY A 1 252 ? -14.977 18.594 24.297 1 96.19 252 GLY A N 1
ATOM 2000 C CA . GLY A 1 252 ? -14.609 17.297 23.75 1 96.19 252 GLY A CA 1
ATOM 2001 C C . GLY A 1 252 ? -13.195 17.266 23.203 1 96.19 252 GLY A C 1
ATOM 2002 O O . GLY A 1 252 ? -12.555 18.297 23.047 1 96.19 252 GLY A O 1
ATOM 2003 N N . PHE A 1 253 ? -12.664 16.047 23.031 1 93.81 253 PHE A N 1
ATOM 2004 C CA . PHE A 1 253 ? -11.305 15.961 22.531 1 93.81 253 PHE A CA 1
ATOM 2005 C C . PHE A 1 253 ? -11.297 15.914 21 1 93.81 253 PHE A C 1
ATOM 2007 O O . PHE A 1 253 ? -12.078 15.172 20.391 1 93.81 253 PHE A O 1
ATOM 2014 N N . PRO A 1 254 ? -10.453 16.766 20.359 1 91.38 254 PRO A N 1
ATOM 2015 C CA . PRO A 1 254 ? -10.375 16.844 18.906 1 91.38 254 PRO A CA 1
ATOM 2016 C C . PRO A 1 254 ? -9.383 15.852 18.312 1 91.38 254 PRO A C 1
ATOM 2018 O O . PRO A 1 254 ? -9.125 15.883 17.109 1 91.38 254 PRO A O 1
ATOM 2021 N N . ASN A 1 255 ? -8.883 14.945 18.984 1 84.75 255 ASN A N 1
ATOM 2022 C CA . ASN A 1 255 ? -7.852 14.016 18.531 1 84.75 255 ASN A CA 1
ATOM 2023 C C . ASN A 1 255 ? -8.289 13.258 17.281 1 84.75 255 ASN A C 1
ATOM 2025 O O . ASN A 1 255 ? -9.43 12.812 17.188 1 84.75 255 ASN A O 1
ATOM 2029 N N . VAL A 1 256 ? -7.406 13.289 16.344 1 77.75 256 VAL A N 1
ATOM 2030 C CA . VAL A 1 256 ? -7.645 12.555 15.102 1 77.75 256 VAL A CA 1
ATOM 2031 C C . VAL A 1 256 ? -6.727 11.336 15.039 1 77.75 256 VAL A C 1
ATOM 2033 O O . VAL A 1 256 ? -5.551 11.422 15.414 1 77.75 256 VAL A O 1
ATOM 2036 N N . LEU A 1 257 ? -7.328 10.227 14.688 1 82.88 257 LEU A N 1
ATOM 2037 C CA . LEU A 1 257 ? -6.539 9.016 14.508 1 82.88 257 LEU A CA 1
ATOM 2038 C C . LEU A 1 257 ? -6.172 8.82 13.039 1 82.88 257 LEU A C 1
ATOM 2040 O O . LEU A 1 257 ? -7.051 8.766 12.18 1 82.88 257 LEU A O 1
ATOM 2044 N N . VAL A 1 258 ? -4.855 8.828 12.812 1 81.06 258 VAL A N 1
ATOM 2045 C CA . VAL A 1 258 ? -4.348 8.602 11.461 1 81.06 258 VAL A CA 1
ATOM 2046 C C . VAL A 1 258 ? -3.746 7.207 11.359 1 81.06 258 VAL A C 1
ATOM 2048 O O . VAL A 1 258 ? -2.896 6.828 12.172 1 81.06 258 VAL A O 1
ATOM 2051 N N . ASP A 1 259 ? -4.242 6.469 10.422 1 82.25 259 ASP A N 1
ATOM 2052 C CA . ASP A 1 259 ? -3.688 5.137 10.188 1 82.25 259 ASP A CA 1
ATOM 2053 C C . ASP A 1 259 ? -2.242 5.223 9.703 1 82.25 259 ASP A C 1
ATOM 2055 O O . ASP A 1 259 ? -1.801 6.277 9.234 1 82.25 259 ASP A O 1
ATOM 2059 N N . PRO A 1 260 ? -1.526 4.133 9.781 1 72 260 PRO A N 1
ATOM 2060 C CA . PRO A 1 260 ? -0.113 4.141 9.398 1 72 260 PRO A CA 1
ATOM 2061 C C . PRO A 1 260 ? 0.102 4.59 7.953 1 72 260 PRO A C 1
ATOM 2063 O O . PRO A 1 260 ? 1.188 5.055 7.602 1 72 260 PRO A O 1
ATOM 2066 N N . ASP A 1 261 ? -0.908 4.465 7.156 1 72.31 261 ASP A N 1
ATOM 2067 C CA . ASP A 1 261 ? -0.769 4.895 5.766 1 72.31 261 ASP A CA 1
ATOM 2068 C C . ASP A 1 261 ? -1.163 6.359 5.602 1 72.31 261 ASP A C 1
ATOM 2070 O O . ASP A 1 261 ? -1.26 6.859 4.477 1 72.31 261 ASP A O 1
ATOM 2074 N N . GLY A 1 262 ? -1.572 7.004 6.703 1 71.19 262 GLY A N 1
ATOM 2075 C CA . GLY A 1 262 ? -1.839 8.43 6.684 1 71.19 262 GLY A CA 1
ATOM 2076 C C . GLY A 1 262 ? -3.301 8.766 6.461 1 71.19 262 GLY A C 1
ATOM 2077 O O . GLY A 1 262 ? -3.684 9.938 6.449 1 71.19 262 GLY A O 1
ATOM 2078 N N . VAL A 1 263 ? -4.121 7.801 6.258 1 83.38 263 VAL A N 1
ATOM 2079 C CA . VAL A 1 263 ? -5.523 8.031 5.938 1 83.38 263 VAL A CA 1
ATOM 2080 C C . VAL A 1 263 ? -6.359 7.984 7.215 1 83.38 263 VAL A C 1
ATOM 2082 O O . VAL A 1 263 ? -6.121 7.152 8.094 1 83.38 263 VAL A O 1
ATOM 2085 N N . ARG A 1 264 ? -7.301 8.859 7.262 1 89.56 264 ARG A N 1
ATOM 2086 C CA . ARG A 1 264 ? -8.219 8.898 8.398 1 89.56 264 ARG A CA 1
ATOM 2087 C C . ARG A 1 264 ? -9.469 8.078 8.117 1 89.56 264 ARG A C 1
ATOM 2089 O O . ARG A 1 264 ? -10.32 8.477 7.32 1 89.56 264 ARG A O 1
ATOM 2096 N N . ARG A 1 265 ? -9.562 7.008 8.852 1 91.81 265 ARG A N 1
ATOM 2097 C CA . ARG A 1 265 ? -10.695 6.129 8.594 1 91.81 265 ARG A CA 1
ATOM 2098 C C . ARG A 1 265 ? -11.531 5.934 9.859 1 91.81 265 ARG A C 1
ATOM 2100 O O . ARG A 1 265 ? -12.711 5.57 9.781 1 91.81 265 ARG A O 1
ATOM 2107 N N . ARG A 1 266 ? -10.883 6.086 11 1 93.56 266 ARG A N 1
ATOM 2108 C CA . ARG A 1 266 ? -11.523 5.738 12.266 1 93.56 266 ARG A CA 1
ATOM 2109 C C . ARG A 1 266 ? -11.297 6.824 13.312 1 93.56 266 ARG A C 1
ATOM 2111 O O . ARG A 1 266 ? -10.438 7.691 13.141 1 93.56 266 ARG A O 1
ATOM 2118 N N . VAL A 1 267 ? -12.141 6.785 14.367 1 94.44 267 VAL A N 1
ATOM 2119 C CA . VAL A 1 267 ? -12.07 7.809 15.406 1 94.44 267 VAL A CA 1
ATOM 2120 C C . VAL A 1 267 ? -12.438 7.199 16.75 1 94.44 267 VAL A C 1
ATOM 2122 O O . VAL A 1 267 ? -13.203 6.234 16.812 1 94.44 267 VAL A O 1
ATOM 2125 N N . ASP A 1 268 ? -11.781 7.668 17.828 1 95.19 268 ASP A N 1
ATOM 2126 C CA . ASP A 1 268 ? -12.188 7.344 19.188 1 95.19 268 ASP A CA 1
ATOM 2127 C C . ASP A 1 268 ? -13.367 8.211 19.625 1 95.19 268 ASP A C 1
ATOM 2129 O O . ASP A 1 268 ? -13.328 9.438 19.484 1 95.19 268 ASP A O 1
ATOM 2133 N N . LEU A 1 269 ? -14.398 7.613 20.094 1 96.69 269 LEU A N 1
ATOM 2134 C CA . LEU A 1 269 ? -15.539 8.391 20.547 1 96.69 269 LEU A CA 1
ATOM 2135 C C . LEU A 1 269 ? -15.398 8.758 22.016 1 96.69 269 LEU A C 1
ATOM 2137 O O . LEU A 1 269 ? -15.906 9.789 22.453 1 96.69 269 LEU A O 1
ATOM 2141 N N . LEU A 1 270 ? -14.797 7.867 22.766 1 96.62 270 LEU A N 1
ATOM 2142 C CA . LEU A 1 270 ? -14.602 8.047 24.203 1 96.62 270 LEU A CA 1
ATOM 2143 C C . LEU A 1 270 ? -13.148 7.809 24.594 1 96.62 270 LEU A C 1
ATOM 2145 O O . LEU A 1 270 ? -12.453 7.027 23.938 1 96.62 270 LEU A O 1
ATOM 2149 N N . SER A 1 271 ? -12.695 8.5 25.531 1 95.31 271 SER A N 1
ATOM 2150 C CA . SER A 1 271 ? -11.359 8.32 26.109 1 95.31 271 SER A CA 1
ATOM 2151 C C . SER A 1 271 ? -11.383 8.453 27.625 1 95.31 271 SER A C 1
ATOM 2153 O O . SER A 1 271 ? -12.242 9.148 28.172 1 95.31 271 SER A O 1
ATOM 2155 N N . ARG A 1 272 ? -10.523 7.777 28.25 1 94.94 272 ARG A N 1
ATOM 2156 C CA . ARG A 1 272 ? -10.469 7.781 29.703 1 94.94 272 ARG A CA 1
ATOM 2157 C C . ARG A 1 272 ? -9.266 8.57 30.203 1 94.94 272 ARG A C 1
ATOM 2159 O O . ARG A 1 272 ? -8.18 8.492 29.625 1 94.94 272 ARG A O 1
ATOM 2166 N N . TYR A 1 273 ? -9.508 9.414 31.25 1 93 273 TYR A N 1
ATOM 2167 C CA . TYR A 1 273 ? -8.461 10.156 31.938 1 93 273 TYR A CA 1
ATOM 2168 C C . TYR A 1 273 ? -8.734 10.211 33.438 1 93 273 TYR A C 1
ATOM 2170 O O . TYR A 1 273 ? -9.773 10.703 33.875 1 93 273 TYR A O 1
ATOM 2178 N N . GLN A 1 274 ? -7.859 9.711 34.312 1 91.44 274 GLN A N 1
ATOM 2179 C CA . GLN A 1 274 ? -7.988 9.664 35.75 1 91.44 274 GLN A CA 1
ATOM 2180 C C . GLN A 1 274 ? -9.352 9.117 36.156 1 91.44 274 GLN A C 1
ATOM 2182 O O . GLN A 1 274 ? -10.062 9.742 36.969 1 91.44 274 GLN A O 1
ATOM 2187 N N . ASP A 1 275 ? -9.844 8.086 35.531 1 89.38 275 ASP A N 1
ATOM 2188 C CA . ASP A 1 275 ? -11.039 7.301 35.812 1 89.38 275 ASP A CA 1
ATOM 2189 C C . ASP A 1 275 ? -12.305 8.055 35.438 1 89.38 275 ASP A C 1
ATOM 2191 O O . ASP A 1 275 ? -13.398 7.703 35.875 1 89.38 275 ASP A O 1
ATOM 2195 N N . ARG A 1 276 ? -12.156 9.102 34.719 1 94.69 276 ARG A N 1
ATOM 2196 C CA . ARG A 1 276 ? -13.289 9.805 34.125 1 94.69 276 ARG A CA 1
ATOM 2197 C C . ARG A 1 276 ? -13.305 9.648 32.594 1 94.69 276 ARG A C 1
ATOM 2199 O O . ARG A 1 276 ? -12.281 9.344 32 1 94.69 276 ARG A O 1
ATOM 2206 N N . ILE A 1 277 ? -14.508 9.758 32.094 1 96.31 277 ILE A N 1
ATOM 2207 C CA . ILE A 1 277 ? -14.672 9.516 30.672 1 96.31 277 ILE A CA 1
ATOM 2208 C C . ILE A 1 277 ? -14.961 10.828 29.953 1 96.31 277 ILE A C 1
ATOM 2210 O O . ILE A 1 277 ? -15.734 11.656 30.438 1 96.31 277 ILE A O 1
ATOM 2214 N N . PHE A 1 278 ? -14.312 11.023 28.859 1 96.38 278 PHE A N 1
ATOM 2215 C CA . PHE A 1 278 ? -14.492 12.203 28.031 1 96.38 278 PHE A CA 1
ATOM 2216 C C . PHE A 1 278 ? -14.961 11.82 26.641 1 96.38 278 PHE A C 1
ATOM 2218 O O . PHE A 1 278 ? -14.633 10.742 26.141 1 96.38 278 PHE A O 1
ATOM 2225 N N . GLY A 1 279 ? -15.742 12.695 26.016 1 96.81 279 GLY A N 1
ATOM 2226 C CA . GLY A 1 279 ? -16.25 12.445 24.688 1 96.81 279 GLY A CA 1
ATOM 2227 C C . GLY A 1 279 ? -15.484 13.195 23.609 1 96.81 279 GLY A C 1
ATOM 2228 O O . GLY A 1 279 ? -14.844 14.211 23.875 1 96.81 279 GLY A O 1
ATOM 2229 N N . GLN A 1 280 ? -15.555 12.633 22.406 1 96.44 280 GLN A N 1
ATOM 2230 C CA . GLN A 1 280 ? -14.961 13.281 21.234 1 96.44 280 GLN A CA 1
ATOM 2231 C C . GLN A 1 280 ? -15.656 14.594 20.922 1 96.44 280 GLN A C 1
ATOM 2233 O O . GLN A 1 280 ? -16.812 14.797 21.297 1 96.44 280 GLN A O 1
ATOM 2238 N N . LEU A 1 281 ? -14.961 15.492 20.234 1 96.56 281 LEU A N 1
ATOM 2239 C CA . LEU A 1 281 ? -15.352 16.891 20.078 1 96.56 281 LEU A CA 1
ATOM 2240 C C . LEU A 1 281 ? -16.719 16.984 19.422 1 96.56 281 LEU A C 1
ATOM 2242 O O . LEU A 1 281 ? -17.5 17.891 19.75 1 96.56 281 LEU A O 1
ATOM 2246 N N . ALA A 1 282 ? -17.062 16.188 18.438 1 97 282 ALA A N 1
ATOM 2247 C CA . ALA A 1 282 ? -18.375 16.203 17.797 1 97 282 ALA A CA 1
ATOM 2248 C C . ALA A 1 282 ? -19.375 15.312 18.547 1 97 282 ALA A C 1
ATOM 2250 O O . ALA A 1 282 ? -20.578 15.57 18.531 1 97 282 ALA A O 1
ATOM 2251 N N . PHE A 1 283 ? -18.891 14.359 19.203 1 97.12 283 PHE A N 1
ATOM 2252 C CA . PHE A 1 283 ? -19.734 13.383 19.891 1 97.12 283 PHE A CA 1
ATOM 2253 C C . PHE A 1 283 ? -20.375 13.992 21.141 1 97.12 283 PHE A C 1
ATOM 2255 O O . PHE A 1 283 ? -21.531 13.711 21.453 1 97.12 283 PHE A O 1
ATOM 2262 N N . ARG A 1 284 ? -19.656 14.805 21.844 1 96.75 284 ARG A N 1
ATOM 2263 C CA . ARG A 1 284 ? -20.141 15.406 23.094 1 96.75 284 ARG A CA 1
ATOM 2264 C C . ARG A 1 284 ? -21.359 16.281 22.828 1 96.75 284 ARG A C 1
ATOM 2266 O O . ARG A 1 284 ? -22.406 16.094 23.469 1 96.75 284 ARG A O 1
ATOM 2273 N N . PRO A 1 285 ? -21.266 17.25 21.969 1 96.88 285 PRO A N 1
ATOM 2274 C CA . PRO A 1 285 ? -22.469 18.031 21.656 1 96.88 285 PRO A CA 1
ATOM 2275 C C . PRO A 1 285 ? -23.578 17.188 21.047 1 96.88 285 PRO A C 1
ATOM 2277 O O . PRO A 1 285 ? -24.766 17.469 21.234 1 96.88 285 PRO A O 1
ATOM 2280 N N . LEU A 1 286 ? -23.203 16.203 20.297 1 96.56 286 LEU A N 1
ATOM 2281 C CA . LEU A 1 286 ? -24.219 15.305 19.734 1 96.56 286 LEU A CA 1
ATOM 2282 C C . LEU A 1 286 ? -24.984 14.578 20.828 1 96.56 286 LEU A C 1
ATOM 2284 O O . LEU A 1 286 ? -26.203 14.406 20.734 1 96.56 286 LEU A O 1
ATOM 2288 N N . LEU A 1 287 ? -24.281 14.109 21.859 1 96.38 287 LEU A N 1
ATOM 2289 C CA . LEU A 1 287 ? -24.938 13.477 23 1 96.38 287 LEU A CA 1
ATOM 2290 C C . LEU A 1 287 ? -25.938 14.43 23.656 1 96.38 287 LEU A C 1
ATOM 2292 O O . LEU A 1 287 ? -27.031 14.023 24.031 1 96.38 287 LEU A O 1
ATOM 2296 N N . HIS A 1 288 ? -25.484 15.656 23.781 1 94.62 288 HIS A N 1
ATOM 2297 C CA . HIS A 1 288 ? -26.375 16.688 24.328 1 94.62 288 HIS A CA 1
ATOM 2298 C C . HIS A 1 288 ? -27.609 16.844 23.453 1 94.62 288 HIS A C 1
ATOM 2300 O O . HIS A 1 288 ? -28.719 16.969 23.969 1 94.62 288 HIS A O 1
ATOM 2306 N N . TRP A 1 289 ? -27.391 16.828 22.156 1 94.81 289 TRP A N 1
ATOM 2307 C CA . TRP A 1 289 ? -28.484 16.984 21.203 1 94.81 289 TRP A CA 1
ATOM 2308 C C . TRP A 1 289 ? -29.438 15.797 21.266 1 94.81 289 TRP A C 1
ATOM 2310 O O . TRP A 1 289 ? -30.641 15.961 21.062 1 94.81 289 TRP A O 1
ATOM 2320 N N . LEU A 1 290 ? -28.922 14.688 21.578 1 95.25 290 LEU A N 1
ATOM 2321 C CA . LEU A 1 290 ? -29.719 13.461 21.641 1 95.25 290 LEU A CA 1
ATOM 2322 C C . LEU A 1 290 ? -30.375 13.297 23 1 95.25 290 LEU A C 1
ATOM 2324 O O . LEU A 1 290 ? -30.953 12.25 23.297 1 95.25 290 LEU A O 1
ATOM 2328 N N . GLY A 1 291 ? -30.172 14.281 23.844 1 92.19 291 GLY A N 1
ATOM 2329 C CA . GLY A 1 291 ? -30.844 14.281 25.125 1 92.19 291 GLY A CA 1
ATOM 2330 C C . GLY A 1 291 ? -30 13.68 26.234 1 92.19 291 GLY A C 1
ATOM 2331 O O . GLY A 1 291 ? -30.547 13.148 27.219 1 92.19 291 GLY A O 1
ATOM 2332 N N . SER A 1 292 ? -28.734 13.641 26.031 1 93.38 292 SER A N 1
ATOM 2333 C CA . SER A 1 292 ? -27.812 13.109 27.031 1 93.38 292 SER A CA 1
ATOM 2334 C C . SER A 1 292 ? -28.203 11.695 27.453 1 93.38 292 SER A C 1
ATOM 2336 O O . SER A 1 292 ? -28.422 11.438 28.641 1 93.38 292 SER A O 1
ATOM 2338 N N . PRO A 1 293 ? -28.219 10.797 26.531 1 94.44 293 PRO A N 1
ATOM 2339 C CA . PRO A 1 293 ? -28.562 9.406 26.828 1 94.44 293 PRO A CA 1
ATOM 2340 C C . PRO A 1 293 ? -27.516 8.711 27.703 1 94.44 293 PRO A C 1
ATOM 2342 O O . PRO A 1 293 ? -26.391 9.195 27.812 1 94.44 293 PRO A O 1
ATOM 2345 N N . ASP A 1 294 ? -27.953 7.621 28.25 1 95.75 294 ASP A N 1
ATOM 2346 C CA . ASP A 1 294 ? -26.984 6.777 28.938 1 95.75 294 ASP A CA 1
ATOM 2347 C C . ASP A 1 294 ? -26.078 6.043 27.953 1 95.75 294 ASP A C 1
ATOM 2349 O O . ASP A 1 294 ? -26.547 5.562 26.922 1 95.75 294 ASP A O 1
ATOM 2353 N N . ILE A 1 295 ? -24.828 6.051 28.234 1 96.88 295 ILE A N 1
ATOM 2354 C CA . ILE A 1 295 ? -23.844 5.438 27.359 1 96.88 295 ILE A CA 1
ATOM 2355 C C . ILE A 1 295 ? -23.375 4.113 27.953 1 96.88 295 ILE A C 1
ATOM 2357 O O . ILE A 1 295 ? -22.844 4.078 29.062 1 96.88 295 ILE A O 1
ATOM 2361 N N . GLU A 1 296 ? -23.578 3.082 27.281 1 96.88 296 GLU A N 1
ATOM 2362 C CA . GLU A 1 296 ? -23.109 1.761 27.688 1 96.88 296 GLU A CA 1
ATOM 2363 C C . GLU A 1 296 ? -21.984 1.273 26.781 1 96.88 296 GLU A C 1
ATOM 2365 O O . GLU A 1 296 ? -22.172 1.115 25.578 1 96.88 296 GLU A O 1
ATOM 2370 N N . VAL A 1 297 ? -20.859 1.075 27.406 1 95.81 297 VAL A N 1
ATOM 2371 C CA . VAL A 1 297 ? -19.703 0.619 26.641 1 95.81 297 VAL A CA 1
ATOM 2372 C C . VAL A 1 297 ? -19.609 -0.902 26.719 1 95.81 297 VAL A C 1
ATOM 2374 O O . VAL A 1 297 ? -19.5 -1.468 27.812 1 95.81 297 VAL A O 1
ATOM 2377 N N . GLU A 1 298 ? -19.734 -1.57 25.625 1 94.25 298 GLU A N 1
ATOM 2378 C CA . GLU A 1 298 ? -19.531 -3.008 25.469 1 94.25 298 GLU A CA 1
ATOM 2379 C C . GLU A 1 298 ? -18.359 -3.305 24.531 1 94.25 298 GLU A C 1
ATOM 2381 O O . GLU A 1 298 ? -17.875 -2.408 23.844 1 94.25 298 GLU A O 1
ATOM 2386 N N . PRO A 1 299 ? -17.984 -4.59 24.719 1 90.94 299 PRO A N 1
ATOM 2387 C CA . PRO A 1 299 ? -16.922 -4.938 23.766 1 90.94 299 PRO A CA 1
ATOM 2388 C C . PRO A 1 299 ? -17.359 -4.805 22.312 1 90.94 299 PRO A C 1
ATOM 2390 O O . PRO A 1 299 ? -18.359 -5.41 21.906 1 90.94 299 PRO A O 1
ATOM 2393 N N . ARG A 1 300 ? -16.875 -3.994 21.562 1 90.75 300 ARG A N 1
ATOM 2394 C CA . ARG A 1 300 ? -17.016 -3.834 20.125 1 90.75 300 ARG A CA 1
ATOM 2395 C C . ARG A 1 300 ? -18.234 -2.967 19.797 1 90.75 300 ARG A C 1
ATOM 2397 O O . ARG A 1 300 ? -18.688 -2.932 18.641 1 90.75 300 ARG A O 1
ATOM 2404 N N . ARG A 1 301 ? -18.875 -2.439 20.766 1 95 301 ARG A N 1
ATOM 2405 C CA . ARG A 1 301 ? -19.984 -1.549 20.469 1 95 301 ARG A CA 1
ATOM 2406 C C . ARG A 1 301 ? -20.234 -0.578 21.609 1 95 301 ARG A C 1
ATOM 2408 O O . ARG A 1 301 ? -19.859 -0.849 22.75 1 95 301 ARG A O 1
ATOM 2415 N N . ILE A 1 302 ? -20.781 0.53 21.344 1 96.31 302 ILE A N 1
ATOM 2416 C CA . ILE A 1 302 ? -21.312 1.518 22.281 1 96.31 302 ILE A CA 1
ATOM 2417 C C . ILE A 1 302 ? -22.812 1.689 22.078 1 96.31 302 ILE A C 1
ATOM 2419 O O . ILE A 1 302 ? -23.266 1.873 20.938 1 96.31 302 ILE A O 1
ATOM 2423 N N . ILE A 1 303 ? -23.578 1.571 23.141 1 96.94 303 ILE A N 1
ATOM 2424 C CA . ILE A 1 303 ? -25.031 1.685 23.047 1 96.94 303 ILE A CA 1
ATOM 2425 C C . ILE A 1 303 ? -25.5 2.969 23.719 1 96.94 303 ILE A C 1
ATOM 2427 O O . ILE A 1 303 ? -25.188 3.205 24.891 1 96.94 303 ILE A O 1
ATOM 2431 N N . LEU A 1 304 ? -26.141 3.822 22.984 1 96.56 304 LEU A N 1
ATOM 2432 C CA . LEU A 1 304 ? -26.812 4.996 23.516 1 96.56 304 LEU A CA 1
ATOM 2433 C C . LEU A 1 304 ? -28.281 4.68 23.844 1 96.56 304 LEU A C 1
ATOM 2435 O O . LEU A 1 304 ? -29.109 4.543 22.938 1 96.56 304 LEU A O 1
ATOM 2439 N N . ARG A 1 305 ? -28.531 4.707 25.125 1 95.38 305 ARG A N 1
ATOM 2440 C CA . ARG A 1 305 ? -29.859 4.281 25.562 1 95.38 305 ARG A CA 1
ATOM 2441 C C . ARG A 1 305 ? -30.828 5.449 25.578 1 95.38 305 ARG A C 1
ATOM 2443 O O . ARG A 1 305 ? -30.5 6.539 26.047 1 95.38 305 ARG A O 1
ATOM 2450 N N . ASP A 1 306 ? -31.938 5.258 25 1 92.81 306 ASP A N 1
ATOM 2451 C CA . ASP A 1 306 ? -33.062 6.199 25 1 92.81 306 ASP A CA 1
ATOM 2452 C C . ASP A 1 306 ? -32.625 7.547 24.422 1 92.81 306 ASP A C 1
ATOM 2454 O O . ASP A 1 306 ? -32.906 8.594 25 1 92.81 306 ASP A O 1
ATOM 2458 N N . ALA A 1 307 ? -31.938 7.457 23.312 1 93.75 307 ALA A N 1
ATOM 2459 C CA . ALA A 1 307 ? -31.531 8.68 22.625 1 93.75 307 ALA A CA 1
ATOM 2460 C C . ALA A 1 307 ? -32.719 9.336 21.922 1 93.75 307 ALA A C 1
ATOM 2462 O O . ALA A 1 307 ? -33.531 8.648 21.312 1 93.75 307 ALA A O 1
ATOM 2463 N N . ARG A 1 308 ? -32.875 10.586 22.125 1 92.94 308 ARG A N 1
ATOM 2464 C CA . ARG A 1 308 ? -33.906 11.352 21.438 1 92.94 308 ARG A CA 1
ATOM 2465 C C . ARG A 1 308 ? -33.438 11.82 20.062 1 92.94 308 ARG A C 1
ATOM 2467 O O . ARG A 1 308 ? -32.812 12.867 19.953 1 92.94 308 ARG A O 1
ATOM 2474 N N . HIS A 1 309 ? -33.812 11.109 19.109 1 88.94 309 HIS A N 1
ATOM 2475 C CA . HIS A 1 309 ? -33.375 11.43 17.766 1 88.94 309 HIS A CA 1
ATOM 2476 C C . HIS A 1 309 ? -34.062 12.703 17.25 1 88.94 309 HIS A C 1
ATOM 2478 O O . HIS A 1 309 ? -35.219 12.953 17.562 1 88.94 309 HIS A O 1
ATOM 2484 N N . PRO A 1 310 ? -33.344 13.562 16.562 1 84.38 310 PRO A N 1
ATOM 2485 C CA . PRO A 1 310 ? -33.906 14.82 16.078 1 84.38 310 PRO A CA 1
ATOM 2486 C C . PRO A 1 310 ? -35.125 14.609 15.188 1 84.38 310 PRO A C 1
ATOM 2488 O O . PRO A 1 310 ? -35.969 15.508 15.062 1 84.38 310 PRO A O 1
ATOM 2491 N N . ASP A 1 311 ? -35.25 13.453 14.648 1 83.06 311 ASP A N 1
ATOM 2492 C CA . ASP A 1 311 ? -36.375 13.148 13.797 1 83.06 311 ASP A CA 1
ATOM 2493 C C . ASP A 1 311 ? -37.594 12.688 14.625 1 83.06 311 ASP A C 1
ATOM 2495 O O . ASP A 1 311 ? -38.625 12.359 14.078 1 83.06 311 ASP A O 1
ATOM 2499 N N . GLY A 1 312 ? -37.562 12.797 15.992 1 78 312 GLY A N 1
ATOM 2500 C CA . GLY A 1 312 ? -38.75 12.656 16.859 1 78 312 GLY A CA 1
ATOM 2501 C C . GLY A 1 312 ? -38.781 11.32 17.562 1 78 312 GLY A C 1
ATOM 2502 O O . GLY A 1 312 ? -39.531 11.164 18.547 1 78 312 GLY A O 1
ATOM 2503 N N . ASP A 1 313 ? -38.062 10.414 17.234 1 83.69 313 ASP A N 1
ATOM 2504 C CA . ASP A 1 313 ? -38.219 9.094 17.844 1 83.69 313 ASP A CA 1
ATOM 2505 C C . ASP A 1 313 ? -37.188 8.875 18.953 1 83.69 313 ASP A C 1
ATOM 2507 O O . ASP A 1 313 ? -36.094 9.477 18.922 1 83.69 313 ASP A O 1
ATOM 2511 N N . GLN A 1 314 ? -37.656 8.305 20.062 1 91.06 314 GLN A N 1
ATOM 2512 C CA . GLN A 1 314 ? -36.75 7.887 21.141 1 91.06 314 GLN A CA 1
ATOM 2513 C C . GLN A 1 314 ? -36.406 6.406 21.016 1 91.06 314 GLN A C 1
ATOM 2515 O O . GLN A 1 314 ? -37.281 5.551 21.031 1 91.06 314 GLN A O 1
ATOM 2520 N N . ARG A 1 315 ? -35.094 6.109 20.703 1 92.38 315 ARG A N 1
ATOM 2521 C CA . ARG A 1 315 ? -34.688 4.723 20.531 1 92.38 315 ARG A CA 1
ATOM 2522 C C . ARG A 1 315 ? -33.219 4.551 20.906 1 92.38 315 ARG A C 1
ATOM 2524 O O . ARG A 1 315 ? -32.5 5.535 21.109 1 92.38 315 ARG A O 1
ATOM 2531 N N . ASP A 1 316 ? -32.844 3.303 21 1 94.56 316 ASP A N 1
ATOM 2532 C CA . ASP A 1 316 ? -31.438 2.98 21.25 1 94.56 316 ASP A CA 1
ATOM 2533 C C . ASP A 1 316 ? -30.609 3.053 19.969 1 94.56 316 ASP A C 1
ATOM 2535 O O . ASP A 1 316 ? -31.062 2.645 18.906 1 94.56 316 ASP A O 1
ATOM 2539 N N . ILE A 1 317 ? -29.531 3.67 20.062 1 95.25 317 ILE A N 1
ATOM 2540 C CA . ILE A 1 317 ? -28.578 3.705 18.953 1 95.25 317 ILE A CA 1
ATOM 2541 C C . ILE A 1 317 ? -27.359 2.861 19.297 1 95.25 317 ILE A C 1
ATOM 2543 O O . ILE A 1 317 ? -26.672 3.119 20.297 1 95.25 317 ILE A O 1
ATOM 2547 N N . THR A 1 318 ? -27.125 1.821 18.516 1 96.12 318 THR A N 1
ATOM 2548 C CA . THR A 1 318 ? -25.969 0.963 18.719 1 96.12 318 THR A CA 1
ATOM 2549 C C . THR A 1 318 ? -24.844 1.323 17.75 1 96.12 318 THR A C 1
ATOM 2551 O O . THR A 1 318 ? -25 1.176 16.531 1 96.12 318 THR A O 1
ATOM 2554 N N . ILE A 1 319 ? -23.719 1.787 18.234 1 96.88 319 ILE A N 1
ATOM 2555 C CA . ILE A 1 319 ? -22.562 2.178 17.438 1 96.88 319 ILE A CA 1
ATOM 2556 C C . ILE A 1 319 ? -21.531 1.051 17.438 1 96.88 319 ILE A C 1
ATOM 2558 O O . ILE A 1 319 ? -20.906 0.78 18.453 1 96.88 319 ILE A O 1
ATOM 2562 N N . PRO A 1 320 ? -21.391 0.408 16.328 1 95.81 320 PRO A N 1
ATOM 2563 C CA . PRO A 1 320 ? -20.375 -0.652 16.266 1 95.81 320 PRO A CA 1
ATOM 2564 C C . PRO A 1 320 ? -18.953 -0.111 16.281 1 95.81 320 PRO A C 1
ATOM 2566 O O . PRO A 1 320 ? -18.672 0.942 15.703 1 95.81 320 PRO A O 1
ATOM 2569 N N . LEU A 1 321 ? -18.062 -0.807 16.953 1 93.94 321 LEU A N 1
ATOM 2570 C CA . LEU A 1 321 ? -16.656 -0.436 17.031 1 93.94 321 LEU A CA 1
ATOM 2571 C C . LEU A 1 321 ? -15.773 -1.495 16.375 1 93.94 321 LEU A C 1
ATOM 2573 O O . LEU A 1 321 ? -16.156 -2.666 16.297 1 93.94 321 LEU A O 1
ATOM 2577 N N . SER A 1 322 ? -14.641 -1.036 15.812 1 90.38 322 SER A N 1
ATOM 2578 C CA . SER A 1 322 ? -13.648 -1.954 15.258 1 90.38 322 SER A CA 1
ATOM 2579 C C . SER A 1 322 ? -12.961 -2.754 16.359 1 90.38 322 SER A C 1
ATOM 2581 O O . SER A 1 322 ? -13.266 -2.582 17.531 1 90.38 322 SER A O 1
ATOM 2583 N N . HIS A 1 323 ? -12.055 -3.715 15.938 1 84.69 323 HIS A N 1
ATOM 2584 C CA . HIS A 1 323 ? -11.359 -4.586 16.875 1 84.69 323 HIS A CA 1
ATOM 2585 C C . HIS A 1 323 ? -10.469 -3.779 17.828 1 84.69 323 HIS A C 1
ATOM 2587 O O . HIS A 1 323 ? -10.219 -4.199 18.953 1 84.69 323 HIS A O 1
ATOM 2593 N N . ASP A 1 324 ? -10.102 -2.635 17.375 1 85.44 324 ASP A N 1
ATOM 2594 C CA . ASP A 1 324 ? -9.242 -1.786 18.203 1 85.44 324 ASP A CA 1
ATOM 2595 C C . ASP A 1 324 ? -10.07 -0.771 18.984 1 85.44 324 ASP A C 1
ATOM 2597 O O . ASP A 1 324 ? -9.516 0.149 19.594 1 85.44 324 ASP A O 1
ATOM 2601 N N . GLY A 1 325 ? -11.422 -0.881 18.969 1 89.56 325 GLY A N 1
ATOM 2602 C CA . GLY A 1 325 ? -12.312 -0.061 19.766 1 89.56 325 GLY A CA 1
ATOM 2603 C C . GLY A 1 325 ? -12.594 1.299 19.156 1 89.56 325 GLY A C 1
ATOM 2604 O O . GLY A 1 325 ? -12.906 2.252 19.875 1 89.56 325 GLY A O 1
ATOM 2605 N N . LYS A 1 326 ? -12.469 1.501 17.875 1 94.44 326 LYS A N 1
ATOM 2606 C CA . LYS A 1 326 ? -12.688 2.768 17.172 1 94.44 326 LYS A CA 1
ATOM 2607 C C . LYS A 1 326 ? -13.891 2.684 16.25 1 94.44 326 LYS A C 1
ATOM 2609 O O . LYS A 1 326 ? -14.297 1.592 15.844 1 94.44 326 LYS A O 1
ATOM 2614 N N . MET A 1 327 ? -14.547 3.75 16.047 1 95.75 327 MET A N 1
ATOM 2615 C CA . MET A 1 327 ? -15.641 3.783 15.086 1 95.75 327 MET A CA 1
ATOM 2616 C C . MET A 1 327 ? -15.133 4.121 13.688 1 95.75 327 MET A C 1
ATOM 2618 O O . MET A 1 327 ? -14.336 5.047 13.523 1 95.75 327 MET A O 1
ATOM 2622 N N . LEU A 1 328 ? -15.555 3.396 12.742 1 95.44 328 LEU A N 1
ATOM 2623 C CA . LEU A 1 328 ? -15.266 3.738 11.352 1 95.44 328 LEU A CA 1
ATOM 2624 C C . LEU A 1 328 ? -16.172 4.871 10.875 1 95.44 328 LEU A C 1
ATOM 2626 O O . LEU A 1 328 ? -17.375 4.863 11.141 1 95.44 328 LEU A O 1
ATOM 2630 N N . VAL A 1 329 ? -15.578 5.82 10.234 1 95.31 329 VAL A N 1
ATOM 2631 C CA . VAL A 1 329 ? -16.328 6.992 9.789 1 95.31 329 VAL A CA 1
ATOM 2632 C C . VAL A 1 329 ? -16.797 6.793 8.352 1 95.31 329 VAL A C 1
ATOM 2634 O O . VAL A 1 329 ? -16.016 6.383 7.492 1 95.31 329 VAL A O 1
ATOM 2637 N N . THR A 1 330 ? -18.078 6.977 8.117 1 94.31 330 THR A N 1
ATOM 2638 C CA . THR A 1 330 ? -18.609 6.977 6.762 1 94.31 330 THR A CA 1
ATOM 2639 C C . THR A 1 330 ? -18.469 8.359 6.129 1 94.31 330 THR A C 1
ATOM 2641 O O . THR A 1 330 ? -19.375 9.188 6.242 1 94.31 330 THR A O 1
ATOM 2644 N N . TRP A 1 331 ? -17.375 8.57 5.391 1 93.81 331 TRP A N 1
ATOM 2645 C CA . TRP A 1 331 ? -17.031 9.852 4.777 1 93.81 331 TRP A CA 1
ATOM 2646 C C . TRP A 1 331 ? -17.922 10.109 3.557 1 93.81 331 TRP A C 1
ATOM 2648 O O . TRP A 1 331 ? -18.25 9.188 2.811 1 93.81 331 TRP A O 1
ATOM 2658 N N . PRO A 1 332 ? -18.359 11.32 3.414 1 93.56 332 PRO A N 1
ATOM 2659 C CA . PRO A 1 332 ? -18.953 11.641 2.111 1 93.56 332 PRO A CA 1
ATOM 2660 C C . PRO A 1 332 ? -17.938 11.562 0.97 1 93.56 332 PRO A C 1
ATOM 2662 O O . PRO A 1 332 ? -16.812 12.031 1.111 1 93.56 332 PRO A O 1
ATOM 2665 N N . PRO A 1 333 ? -18.297 10.883 -0.062 1 91.31 333 PRO A N 1
ATOM 2666 C CA . PRO A 1 333 ? -17.375 10.758 -1.191 1 91.31 333 PRO A CA 1
ATOM 2667 C C . PRO A 1 333 ? -17.234 12.055 -1.983 1 91.31 333 PRO A C 1
ATOM 2669 O O . PRO A 1 333 ? -17.453 12.07 -3.195 1 91.31 333 PRO A O 1
ATOM 2672 N N . LYS A 1 334 ? -16.922 13.117 -1.331 1 91.62 334 LYS A N 1
ATOM 2673 C CA . LYS A 1 334 ? -16.766 14.461 -1.88 1 91.62 334 LYS A CA 1
ATOM 2674 C C . LYS A 1 334 ? -15.523 15.148 -1.309 1 91.62 334 LYS A C 1
ATOM 2676 O O . LYS A 1 334 ? -14.953 14.688 -0.319 1 91.62 334 LYS A O 1
ATOM 2681 N N . ARG A 1 335 ? -15.109 16.172 -1.996 1 90.25 335 ARG A N 1
ATOM 2682 C CA . ARG A 1 335 ? -14.055 17.031 -1.466 1 90.25 335 ARG A CA 1
ATOM 2683 C C . ARG A 1 335 ? -14.562 17.859 -0.301 1 90.25 335 ARG A C 1
ATOM 2685 O O . ARG A 1 335 ? -15.773 17.969 -0.094 1 90.25 335 ARG A O 1
ATOM 2692 N N . TYR A 1 336 ? -13.703 18.453 0.485 1 88.56 336 TYR A N 1
ATOM 2693 C CA . TYR A 1 336 ? -14.062 19.219 1.667 1 88.56 336 TYR A CA 1
ATOM 2694 C C . TYR A 1 336 ? -15.047 20.344 1.311 1 88.56 336 TYR A C 1
ATOM 2696 O O . TYR A 1 336 ? -16.047 20.547 2.006 1 88.56 336 TYR A O 1
ATOM 2704 N N . ASP A 1 337 ? -14.797 20.969 0.199 1 86.94 337 ASP A N 1
ATOM 2705 C CA . ASP A 1 337 ? -15.57 22.141 -0.183 1 86.94 337 ASP A CA 1
ATOM 2706 C C . ASP A 1 337 ? -16.969 21.734 -0.655 1 86.94 337 ASP A C 1
ATOM 2708 O O . ASP A 1 337 ? -17.875 22.578 -0.694 1 86.94 337 ASP A O 1
ATOM 2712 N N . GLN A 1 338 ? -17.141 20.484 -0.896 1 91.5 338 GLN A N 1
ATOM 2713 C CA . GLN A 1 338 ? -18.422 20 -1.404 1 91.5 338 GLN A CA 1
ATOM 2714 C C . GLN A 1 338 ? -19.141 19.156 -0.367 1 91.5 338 GLN A C 1
ATOM 2716 O O . GLN A 1 338 ? -20.281 18.734 -0.583 1 91.5 338 GLN A O 1
ATOM 2721 N N . SER A 1 339 ? -18.469 18.938 0.724 1 93.69 339 SER A N 1
ATOM 2722 C CA . SER A 1 339 ? -19.062 18.125 1.77 1 93.69 339 SER A CA 1
ATOM 2723 C C . SER A 1 339 ? -19.859 18.984 2.758 1 93.69 339 SER A C 1
ATOM 2725 O O . SER A 1 339 ? -19.359 20 3.223 1 93.69 339 SER A O 1
ATOM 2727 N N . PHE A 1 340 ? -21.141 18.625 2.988 1 95.88 340 PHE A N 1
ATOM 2728 C CA . PHE A 1 340 ? -22 19.344 3.92 1 95.88 340 PHE A CA 1
ATOM 2729 C C . PHE A 1 340 ? -22.156 20.797 3.486 1 95.88 340 PHE A C 1
ATOM 2731 O O . PHE A 1 340 ? -21.891 21.141 2.334 1 95.88 340 PHE A O 1
ATOM 2738 N N . ARG A 1 341 ? -22.75 21.578 4.352 1 96.31 341 ARG A N 1
ATOM 2739 C CA . ARG A 1 341 ? -22.953 23 4.062 1 96.31 341 ARG A CA 1
ATOM 2740 C C . ARG A 1 341 ? -21.797 23.844 4.609 1 96.31 341 ARG A C 1
ATOM 2742 O O . ARG A 1 341 ? -21.172 23.469 5.609 1 96.31 341 ARG A O 1
ATOM 2749 N N . HIS A 1 342 ? -21.469 24.875 3.887 1 95.62 342 HIS A N 1
ATOM 2750 C CA . HIS A 1 342 ? -20.359 25.75 4.281 1 95.62 342 HIS A CA 1
ATOM 2751 C C . HIS A 1 342 ? -20.828 27.188 4.422 1 95.62 342 HIS A C 1
ATOM 2753 O O . HIS A 1 342 ? -21.672 27.656 3.65 1 95.62 342 HIS A O 1
ATOM 2759 N N . LEU A 1 343 ? -20.406 27.859 5.43 1 96.31 343 LEU A N 1
ATOM 2760 C CA . LEU A 1 343 ? -20.578 29.297 5.633 1 96.31 343 LEU A CA 1
ATOM 2761 C C . LEU A 1 343 ? -19.266 29.938 6.062 1 96.31 343 LEU A C 1
ATOM 2763 O O . LEU A 1 343 ? -18.562 29.406 6.93 1 96.31 343 LEU A O 1
ATOM 2767 N N . SER A 1 344 ? -18.906 30.969 5.438 1 95.06 344 SER A N 1
ATOM 2768 C CA . SER A 1 344 ? -17.688 31.688 5.809 1 95.06 344 SER A CA 1
ATOM 2769 C C . SER A 1 344 ? -17.906 32.562 7.027 1 95.06 344 SER A C 1
ATOM 2771 O O . SER A 1 344 ? -18.953 33.219 7.137 1 95.06 344 SER A O 1
ATOM 2773 N N . PHE A 1 345 ? -16.969 32.594 7.941 1 95.56 345 PHE A N 1
ATOM 2774 C CA . PHE A 1 345 ? -17.031 33.469 9.109 1 95.56 345 PHE A CA 1
ATOM 2775 C C . PHE A 1 345 ? -16.969 34.938 8.703 1 95.56 345 PHE A C 1
ATOM 2777 O O . PHE A 1 345 ? -17.297 35.812 9.492 1 95.56 345 PHE A O 1
ATOM 2784 N N . ASN A 1 346 ? -16.594 35.156 7.496 1 92.31 346 ASN A N 1
ATOM 2785 C CA . ASN A 1 346 ? -16.547 36.531 6.945 1 92.31 346 ASN A CA 1
ATOM 2786 C C . ASN A 1 346 ? -17.891 37.219 7.098 1 92.31 346 ASN A C 1
ATOM 2788 O O . ASN A 1 346 ? -17.938 38.438 7.363 1 92.31 346 ASN A O 1
ATOM 2792 N N . ASP A 1 347 ? -18.922 36.531 6.914 1 95 347 ASP A N 1
ATOM 2793 C CA . ASP A 1 347 ? -20.25 37.125 6.996 1 95 347 ASP A CA 1
ATOM 2794 C C . ASP A 1 347 ? -20.531 37.656 8.398 1 95 347 ASP A C 1
ATOM 2796 O O . ASP A 1 347 ? -21.125 38.75 8.555 1 95 347 ASP A O 1
ATOM 2800 N N . LEU A 1 348 ? -20.109 36.969 9.352 1 96.38 348 LEU A N 1
ATOM 2801 C CA . LEU A 1 348 ? -20.312 37.406 10.734 1 96.38 348 LEU A CA 1
ATOM 2802 C C . LEU A 1 348 ? -19.469 38.625 11.047 1 96.38 348 LEU A C 1
ATOM 2804 O O . LEU A 1 348 ? -19.938 39.562 11.703 1 96.38 348 LEU A O 1
ATOM 2808 N N . TYR A 1 349 ? -18.281 38.625 10.602 1 92 349 TYR A N 1
ATOM 2809 C CA . TYR A 1 349 ? -17.375 39.719 10.852 1 92 349 TYR A CA 1
ATOM 2810 C C . TYR A 1 349 ? -17.844 41 10.133 1 92 349 TYR A C 1
ATOM 2812 O O . TYR A 1 349 ? -17.891 42.062 10.719 1 92 349 TYR A O 1
ATOM 2820 N N . VAL A 1 350 ? -18.234 40.812 8.883 1 90.81 350 VAL A N 1
ATOM 2821 C CA . VAL A 1 350 ? -18.672 41.969 8.07 1 90.81 350 VAL A CA 1
ATOM 2822 C C . VAL A 1 350 ? -19.984 42.531 8.633 1 90.81 350 VAL A C 1
ATOM 2824 O O . VAL A 1 350 ? -20.203 43.75 8.602 1 90.81 350 VAL A O 1
ATOM 2827 N N . HIS A 1 351 ? -20.844 41.688 9.094 1 95.38 351 HIS A N 1
ATOM 2828 C CA . HIS A 1 351 ? -22.047 42.156 9.758 1 95.38 351 HIS A CA 1
ATOM 2829 C C . HIS A 1 351 ? -21.719 43.125 10.891 1 95.38 351 HIS A C 1
ATOM 2831 O O . HIS A 1 351 ? -22.328 44.188 11.008 1 95.38 351 HIS A O 1
ATOM 2837 N N . GLY A 1 352 ? -20.703 42.719 11.719 1 90.38 352 GLY A N 1
ATOM 2838 C CA . GLY A 1 352 ? -20.281 43.562 12.812 1 90.38 352 GLY A CA 1
ATOM 2839 C C . GLY A 1 352 ? -19.75 44.906 12.359 1 90.38 352 GLY A C 1
ATOM 2840 O O . GLY A 1 352 ? -20.047 45.938 12.945 1 90.38 352 GLY A O 1
ATOM 2841 N N . LEU A 1 353 ? -19.031 44.875 11.336 1 85.56 353 LEU A N 1
ATOM 2842 C CA . LEU A 1 353 ? -18.438 46.125 10.789 1 85.56 353 LEU A CA 1
ATOM 2843 C C . LEU A 1 353 ? -19.531 47.031 10.258 1 85.56 353 LEU A C 1
ATOM 2845 O O . LEU A 1 353 ? -19.5 48.25 10.5 1 85.56 353 LEU A O 1
ATOM 2849 N N . LEU A 1 354 ? -20.438 46.469 9.547 1 90.19 354 LEU A N 1
ATOM 2850 C CA . LEU A 1 354 ? -21.516 47.25 8.945 1 90.19 354 LEU A CA 1
ATOM 2851 C C . LEU A 1 354 ? -22.406 47.844 10.023 1 90.19 354 LEU A C 1
ATOM 2853 O O . LEU A 1 354 ? -22.875 49 9.898 1 90.19 354 LEU A O 1
ATOM 2857 N N . GLU A 1 355 ? -22.688 47.094 10.969 1 91.56 355 GLU A N 1
ATOM 2858 C CA . GLU A 1 355 ? -23.5 47.594 12.078 1 91.56 355 GLU A CA 1
ATOM 2859 C C . GLU A 1 355 ? -22.812 48.75 12.781 1 91.56 355 GLU A C 1
ATOM 2861 O O . GLU A 1 355 ? -23.453 49.75 13.141 1 91.56 355 GLU A O 1
ATOM 2866 N N . GLN A 1 356 ? -21.578 48.594 12.953 1 83.88 356 GLN A N 1
ATOM 2867 C CA . GLN A 1 356 ? -20.812 49.688 13.555 1 83.88 356 GLN A CA 1
ATOM 2868 C C . GLN A 1 356 ? -20.828 50.938 12.68 1 83.88 356 GLN A C 1
ATOM 2870 O O . GLN A 1 356 ? -20.984 52.062 13.18 1 83.88 356 GLN A O 1
ATOM 2875 N N . ASP A 1 357 ? -20.688 50.719 11.445 1 83 357 ASP A N 1
ATOM 2876 C CA . ASP A 1 357 ? -20.734 51.844 10.5 1 83 357 ASP A CA 1
ATOM 2877 C C . ASP A 1 357 ? -22.109 52.531 10.516 1 83 357 ASP A C 1
ATOM 2879 O O . ASP A 1 357 ? -22.203 53.75 10.477 1 83 357 ASP A O 1
ATOM 2883 N N . LEU A 1 358 ? -23.031 51.719 10.547 1 89.5 358 LEU A N 1
ATOM 2884 C CA . LEU A 1 358 ? -24.406 52.25 10.547 1 89.5 358 LEU A CA 1
ATOM 2885 C C . LEU A 1 358 ? -24.672 53.062 11.812 1 89.5 358 LEU A C 1
ATOM 2887 O O . LEU A 1 358 ? -25.266 54.125 11.758 1 89.5 358 LEU A O 1
ATOM 2891 N N . THR A 1 359 ? -24.266 52.531 12.93 1 87.06 359 THR A N 1
ATOM 2892 C CA . THR A 1 359 ? -24.5 53.219 14.203 1 87.06 359 THR A CA 1
ATOM 2893 C C . THR A 1 359 ? -23.688 54.5 14.273 1 87.06 359 THR A C 1
ATOM 2895 O O . THR A 1 359 ? -24.125 55.5 14.852 1 87.06 359 THR A O 1
ATOM 2898 N N . ALA A 1 360 ? -22.578 54.438 13.727 1 80.31 360 ALA A N 1
ATOM 2899 C CA . ALA A 1 360 ? -21.781 55.656 13.656 1 80.31 360 ALA A CA 1
ATOM 2900 C C . ALA A 1 360 ? -22.484 56.719 12.836 1 80.31 360 ALA A C 1
ATOM 2902 O O . ALA A 1 360 ? -22.484 57.906 13.195 1 80.31 360 ALA A O 1
ATOM 2903 N N . ASN A 1 361 ? -23.125 56.344 11.805 1 85.38 361 ASN A N 1
ATOM 2904 C CA . ASN A 1 361 ? -23.891 57.281 10.969 1 85.38 361 ASN A CA 1
ATOM 2905 C C . ASN A 1 361 ? -25.094 57.812 11.711 1 85.38 361 ASN A C 1
ATOM 2907 O O . ASN A 1 361 ? -25.406 59 11.617 1 85.38 361 ASN A O 1
ATOM 2911 N N . LEU A 1 362 ? -25.75 57 12.391 1 87 362 LEU A N 1
ATOM 2912 C CA . LEU A 1 362 ? -26.922 57.406 13.148 1 87 362 LEU A CA 1
ATOM 2913 C C . LEU A 1 362 ? -26.531 58.406 14.258 1 87 362 LEU A C 1
ATOM 2915 O O . LEU A 1 362 ? -27.266 59.344 14.531 1 87 362 LEU A O 1
ATOM 2919 N N . GLU A 1 363 ? -25.453 58.156 14.883 1 82 363 GLU A N 1
ATOM 2920 C CA . GLU A 1 363 ? -24.969 59.062 15.906 1 82 363 GLU A CA 1
ATOM 2921 C C . GLU A 1 363 ? -24.641 60.438 15.328 1 82 363 GLU A C 1
ATOM 2923 O O . GLU A 1 363 ? -24.953 61.469 15.93 1 82 363 GLU A O 1
ATOM 2928 N N . ALA A 1 364 ? -24.094 60.375 14.195 1 78.56 364 ALA A N 1
ATOM 2929 C CA . ALA A 1 364 ? -23.797 61.625 13.5 1 78.56 364 ALA A CA 1
ATOM 2930 C C . ALA A 1 364 ? -25.094 62.375 13.141 1 78.56 364 ALA A C 1
ATOM 2932 O O . ALA A 1 364 ? -25.188 63.594 13.281 1 78.56 364 ALA A O 1
ATOM 2933 N N . MET A 1 365 ? -26.031 61.719 12.727 1 83.88 365 MET A N 1
ATOM 2934 C CA . MET A 1 365 ? -27.328 62.281 12.383 1 83.88 365 MET A CA 1
ATOM 2935 C C . MET A 1 365 ? -28.031 62.844 13.625 1 83.88 365 MET A C 1
ATOM 2937 O O . MET A 1 365 ? -28.703 63.875 13.562 1 83.88 365 MET A O 1
ATOM 2941 N N . ASP A 1 366 ? -27.875 62.125 14.695 1 83.19 366 ASP A N 1
ATOM 2942 C CA . ASP A 1 366 ? -28.469 62.562 15.953 1 83.19 366 ASP A CA 1
ATOM 2943 C C . ASP A 1 366 ? -27.828 63.875 16.422 1 83.19 366 ASP A C 1
ATOM 2945 O O . ASP A 1 366 ? -28.531 64.812 16.875 1 83.19 366 ASP A O 1
ATOM 2949 N N . GLY A 1 367 ? -26.547 63.875 16.344 1 75.94 367 GLY A N 1
ATOM 2950 C CA . GLY A 1 367 ? -25.828 65.062 16.703 1 75.94 367 GLY A CA 1
ATOM 2951 C C . GLY A 1 367 ? -26.25 66.312 15.891 1 75.94 367 GLY A C 1
ATOM 2952 O O . GLY A 1 367 ? -26.297 67.438 16.406 1 75.94 367 GLY A O 1
ATOM 2953 N N . ALA A 1 368 ? -26.641 66 14.656 1 76.25 368 ALA A N 1
ATOM 2954 C CA . ALA A 1 368 ? -27.062 67.062 13.758 1 76.25 368 ALA A CA 1
ATOM 2955 C C . ALA A 1 368 ? -28.547 67.312 13.891 1 76.25 368 ALA A C 1
ATOM 2957 O O . ALA A 1 368 ? -29.078 68.25 13.281 1 76.25 368 ALA A O 1
ATOM 2958 N N . GLY A 1 369 ? -29.25 66.562 14.703 1 81.12 369 GLY A N 1
ATOM 2959 C CA . GLY A 1 369 ? -30.656 66.75 14.977 1 81.12 369 GLY A CA 1
ATOM 2960 C C . GLY A 1 369 ? -31.562 66.188 13.906 1 81.12 369 GLY A C 1
ATOM 2961 O O . GLY A 1 369 ? -32.75 66.438 13.875 1 81.12 369 GLY A O 1
ATOM 2962 N N . PHE A 1 370 ? -31.016 65.438 13.023 1 82 370 PHE A N 1
ATOM 2963 C CA . PHE A 1 370 ? -31.766 64.875 11.883 1 82 370 PHE A CA 1
ATOM 2964 C C . PHE A 1 370 ? -32.75 63.812 12.328 1 82 370 PHE A C 1
ATOM 2966 O O . PHE A 1 370 ? -33.75 63.531 11.656 1 82 370 PHE A O 1
ATOM 2973 N N . LEU A 1 371 ? -32.5 63.125 13.438 1 86.19 371 LEU A N 1
ATOM 2974 C CA . LEU A 1 371 ? -33.281 61.969 13.859 1 86.19 371 LEU A CA 1
ATOM 2975 C C . LEU A 1 371 ? -34.594 62.406 14.508 1 86.19 371 LEU A C 1
ATOM 2977 O O . LEU A 1 371 ? -35.469 61.562 14.789 1 86.19 371 LEU A O 1
ATOM 2981 N N . GLN A 1 372 ? -34.625 63.594 14.758 1 82.38 372 GLN A N 1
ATOM 2982 C CA . GLN A 1 372 ? -35.844 64.125 15.367 1 82.38 372 GLN A CA 1
ATOM 2983 C C . GLN A 1 372 ? -37 64.125 14.375 1 82.38 372 GLN A C 1
ATOM 2985 O O . GLN A 1 372 ? -38.156 64.25 14.766 1 82.38 372 GLN A O 1
ATOM 2990 N N . PHE A 1 373 ? -36.562 64.062 13.133 1 77.25 373 PHE A N 1
ATOM 2991 C CA . PHE A 1 373 ? -37.562 64.125 12.078 1 77.25 373 PHE A CA 1
ATOM 2992 C C . PHE A 1 373 ? -38 62.688 11.719 1 77.25 373 PHE A C 1
ATOM 2994 O O . PHE A 1 373 ? -37.188 61.75 11.789 1 77.25 373 PHE A O 1
ATOM 3001 N N . GLY A 1 374 ? -39.281 62.344 11.656 1 73.19 374 GLY A N 1
ATOM 3002 C CA . GLY A 1 374 ? -39.812 61.031 11.312 1 73.19 374 GLY A CA 1
ATOM 3003 C C . GLY A 1 374 ? -40.375 60.281 12.5 1 73.19 374 GLY A C 1
ATOM 3004 O O . GLY A 1 374 ? -40.031 60.531 13.648 1 73.19 374 GLY A O 1
ATOM 3005 N N . GLU A 1 375 ? -41.156 59.406 12.344 1 74.25 375 GLU A N 1
ATOM 3006 C CA . GLU A 1 375 ? -41.906 58.719 13.391 1 74.25 375 GLU A CA 1
ATOM 3007 C C . GLU A 1 375 ? -41 57.812 14.234 1 74.25 375 GLU A C 1
ATOM 3009 O O . GLU A 1 375 ? -41.094 57.812 15.461 1 74.25 375 GLU A O 1
ATOM 3014 N N . SER A 1 376 ? -39.969 57.156 13.641 1 77.81 376 SER A N 1
ATOM 3015 C CA . SER A 1 376 ? -39.188 56.188 14.375 1 77.81 376 SER A CA 1
ATOM 3016 C C . SER A 1 376 ? -37.781 56.719 14.648 1 77.81 376 SER A C 1
ATOM 3018 O O . SER A 1 376 ? -37 56.062 15.336 1 77.81 376 SER A O 1
ATOM 3020 N N . GLY A 1 377 ? -37.5 57.812 14.242 1 84.25 377 GLY A N 1
ATOM 3021 C CA . GLY A 1 377 ? -36.156 58.344 14.289 1 84.25 377 GLY A CA 1
ATOM 3022 C C . GLY A 1 377 ? -35.656 58.562 15.703 1 84.25 377 GLY A C 1
ATOM 3023 O O . GLY A 1 377 ? -34.594 58.062 16.078 1 84.25 377 GLY A O 1
ATOM 3024 N N . PRO A 1 378 ? -36.531 59.219 16.5 1 80.19 378 PRO A N 1
ATOM 3025 C CA . PRO A 1 378 ? -36.062 59.531 17.844 1 80.19 378 PRO A CA 1
ATOM 3026 C C . PRO A 1 378 ? -35.875 58.281 18.719 1 80.19 378 PRO A C 1
ATOM 3028 O O . PRO A 1 378 ? -35.156 58.344 19.719 1 80.19 378 PRO A O 1
ATOM 3031 N N . ASP A 1 379 ? -36.375 57.156 18.312 1 86.62 379 ASP A N 1
ATOM 3032 C CA . ASP A 1 379 ? -36.312 55.938 19.125 1 86.62 379 ASP A CA 1
ATOM 3033 C C . ASP A 1 379 ? -35.125 55.094 18.766 1 86.62 379 ASP A C 1
ATOM 3035 O O . ASP A 1 379 ? -34.75 54.156 19.5 1 86.62 379 ASP A O 1
ATOM 3039 N N . LEU A 1 380 ? -34.469 55.344 17.719 1 90.56 380 LEU A N 1
ATOM 3040 C CA . LEU A 1 380 ? -33.438 54.469 17.172 1 90.56 380 LEU A CA 1
ATOM 3041 C C . LEU A 1 380 ? -32.25 54.375 18.094 1 90.56 380 LEU A C 1
ATOM 3043 O O . LEU A 1 380 ? -31.922 53.312 18.609 1 90.56 380 LEU A O 1
ATOM 3047 N N . LEU A 1 381 ? -31.594 55.469 18.422 1 87.81 381 LEU A N 1
ATOM 3048 C CA . LEU A 1 381 ? -30.359 55.469 19.203 1 87.81 381 LEU A CA 1
ATOM 3049 C C . LEU A 1 381 ? -30.625 55.062 20.641 1 87.81 381 LEU A C 1
ATOM 3051 O O . LEU A 1 381 ? -29.844 54.312 21.234 1 87.81 381 LEU A O 1
ATOM 3055 N N . PRO A 1 382 ? -31.703 55.594 21.234 1 88.19 382 PRO A N 1
ATOM 3056 C CA . PRO A 1 382 ? -32 55.094 22.578 1 88.19 382 PRO A CA 1
ATOM 3057 C C . PRO A 1 382 ? -32.219 53.594 22.609 1 88.19 382 PRO A C 1
ATOM 3059 O O . PRO A 1 382 ? -31.766 52.906 23.547 1 88.19 382 PRO A O 1
ATOM 3062 N N . ALA A 1 383 ? -32.844 53.031 21.625 1 91.94 383 ALA A N 1
ATOM 3063 C CA . ALA A 1 383 ? -33.031 51.594 21.547 1 91.94 383 ALA A CA 1
ATOM 3064 C C . ALA A 1 383 ? -31.703 50.875 21.406 1 91.94 383 ALA A C 1
ATOM 3066 O O . ALA A 1 383 ? -31.484 49.812 22.047 1 91.94 383 ALA A O 1
ATOM 3067 N N . TYR A 1 384 ? -30.859 51.344 20.594 1 91.25 384 TYR A N 1
ATOM 3068 C CA . TYR A 1 384 ? -29.547 50.719 20.375 1 91.25 384 TYR A CA 1
ATOM 3069 C C . TYR A 1 384 ? -28.719 50.75 21.641 1 91.25 384 TYR A C 1
ATOM 3071 O O . TYR A 1 384 ? -28.078 49.75 22.016 1 91.25 384 TYR A O 1
ATOM 3079 N N . ARG A 1 385 ? -28.688 51.938 22.328 1 87.38 385 ARG A N 1
ATOM 3080 C CA . ARG A 1 385 ? -27.922 52.094 23.562 1 87.38 385 ARG A CA 1
ATOM 3081 C C . ARG A 1 385 ? -28.484 51.188 24.656 1 87.38 385 ARG A C 1
ATOM 3083 O O . ARG A 1 385 ? -27.719 50.625 25.453 1 87.38 385 ARG A O 1
ATOM 3090 N N . TYR A 1 386 ? -29.734 51.094 24.609 1 91.88 386 TYR A N 1
ATOM 3091 C CA . TYR A 1 386 ? -30.359 50.188 25.562 1 91.88 386 TYR A CA 1
ATOM 3092 C C . TYR A 1 386 ? -29.969 48.75 25.266 1 91.88 386 TYR A C 1
ATOM 3094 O O . TYR A 1 386 ? -29.688 47.969 26.188 1 91.88 386 TYR A O 1
ATOM 3102 N N . ALA A 1 387 ? -30.016 48.344 24.062 1 93.69 387 ALA A N 1
ATOM 3103 C CA . ALA A 1 387 ? -29.594 47 23.672 1 93.69 387 ALA A CA 1
ATOM 3104 C C . ALA A 1 387 ? -28.156 46.75 24.094 1 93.69 387 ALA A C 1
ATOM 3106 O O . ALA A 1 387 ? -27.844 45.656 24.562 1 93.69 387 ALA A O 1
ATOM 3107 N N . GLU A 1 388 ? -27.281 47.719 23.922 1 87.38 388 GLU A N 1
ATOM 3108 C CA . GLU A 1 388 ? -25.875 47.562 24.297 1 87.38 388 GLU A CA 1
ATOM 3109 C C . GLU A 1 388 ? -25.719 47.375 25.812 1 87.38 388 GLU A C 1
ATOM 3111 O O . GLU A 1 388 ? -24.875 46.594 26.266 1 87.38 388 GLU A O 1
ATOM 3116 N N . LYS A 1 389 ? -26.5 48.125 26.484 1 88 389 LYS A N 1
ATOM 3117 C CA . LYS A 1 389 ? -26.484 47.969 27.938 1 88 389 LYS A CA 1
ATOM 3118 C C . LYS A 1 389 ? -26.938 46.562 28.344 1 88 389 LYS A C 1
ATOM 3120 O O . LYS A 1 389 ? -26.359 45.938 29.234 1 88 389 LYS A O 1
ATOM 3125 N N . LEU A 1 390 ? -27.984 46.094 27.688 1 93 390 LEU A N 1
ATOM 3126 C CA . LEU A 1 390 ? -28.484 44.75 27.969 1 93 390 LEU A CA 1
ATOM 3127 C C . LEU A 1 390 ? -27.438 43.688 27.594 1 93 390 LEU A C 1
ATOM 3129 O O . LEU A 1 390 ? -27.281 42.688 28.281 1 93 390 LEU A O 1
ATOM 3133 N N . ARG A 1 391 ? -26.781 43.938 26.516 1 92.88 391 ARG A N 1
ATOM 3134 C CA . ARG A 1 391 ? -25.719 43 26.078 1 92.88 391 ARG A CA 1
ATOM 3135 C C . ARG A 1 391 ? -24.641 42.875 27.141 1 92.88 391 ARG A C 1
ATOM 3137 O O . ARG A 1 391 ? -24.25 41.781 27.5 1 92.88 391 ARG A O 1
ATOM 3144 N N . GLU A 1 392 ? -24.156 44 27.609 1 86.88 392 GLU A N 1
ATOM 3145 C CA . GLU A 1 392 ? -23.094 44.031 28.625 1 86.88 392 GLU A CA 1
ATOM 3146 C C . GLU A 1 392 ? -23.562 43.375 29.922 1 86.88 392 GLU A C 1
ATOM 3148 O O . GLU A 1 392 ? -22.812 42.594 30.531 1 86.88 392 GLU A O 1
ATOM 3153 N N . GLU A 1 393 ? -24.766 43.688 30.219 1 90.31 393 GLU A N 1
ATOM 3154 C CA . GLU A 1 393 ? -25.328 43.062 31.422 1 90.31 393 GLU A CA 1
ATOM 3155 C C . GLU A 1 393 ? -25.484 41.562 31.234 1 90.31 393 GLU A C 1
ATOM 3157 O O . GLU A 1 393 ? -25.203 40.781 32.156 1 90.31 393 GLU A O 1
ATOM 3162 N N . GLY A 1 394 ? -25.984 41.188 30.156 1 93.69 394 GLY A N 1
ATOM 3163 C CA . GLY A 1 394 ? -26.125 39.781 29.859 1 93.69 394 GLY A CA 1
ATOM 3164 C C . GLY A 1 394 ? -24.812 39.031 29.844 1 93.69 394 GLY A C 1
ATOM 3165 O O . GLY A 1 394 ? -24.75 37.875 30.266 1 93.69 394 GLY A O 1
ATOM 3166 N N . LEU A 1 395 ? -23.766 39.625 29.344 1 91.69 395 LEU A N 1
ATOM 3167 C CA . LEU A 1 395 ? -22.438 39.031 29.297 1 91.69 395 LEU A CA 1
ATOM 3168 C C . LEU A 1 395 ? -21.891 38.812 30.703 1 91.69 395 LEU A C 1
ATOM 3170 O O . LEU A 1 395 ? -21.266 37.781 30.984 1 91.69 395 LEU A O 1
ATOM 3174 N N . VAL A 1 396 ? -22.109 39.719 31.531 1 86.94 396 VAL A N 1
ATOM 3175 C CA . VAL A 1 396 ? -21.547 39.656 32.875 1 86.94 396 VAL A CA 1
ATOM 3176 C C . VAL A 1 396 ? -22.375 38.688 33.75 1 86.94 396 VAL A C 1
ATOM 3178 O O . VAL A 1 396 ? -21.812 37.875 34.469 1 86.94 396 VAL A O 1
ATOM 3181 N N . THR A 1 397 ? -23.75 38.75 33.594 1 91.19 397 THR A N 1
ATOM 3182 C CA . THR A 1 397 ? -24.609 38 34.5 1 91.19 397 THR A CA 1
ATOM 3183 C C . THR A 1 397 ? -24.953 36.625 33.906 1 91.19 397 THR A C 1
ATOM 3185 O O . THR A 1 397 ? -25.188 35.688 34.656 1 91.19 397 THR A O 1
ATOM 3188 N N . GLY A 1 398 ? -25.094 36.562 32.719 1 90.62 398 GLY A N 1
ATOM 3189 C CA . GLY A 1 398 ? -25.531 35.344 32.062 1 90.62 398 GLY A CA 1
ATOM 3190 C C . GLY A 1 398 ? -27.016 35.062 32.25 1 90.62 398 GLY A C 1
ATOM 3191 O O . GLY A 1 398 ? -27.469 33.938 32.062 1 90.62 398 GLY A O 1
ATOM 3192 N N . ASP A 1 399 ? -27.766 36.031 32.562 1 93.38 399 ASP A N 1
ATOM 3193 C CA . ASP A 1 399 ? -29.203 35.875 32.812 1 93.38 399 ASP A CA 1
ATOM 3194 C C . ASP A 1 399 ? -29.969 35.719 31.5 1 93.38 399 ASP A C 1
ATOM 3196 O O . ASP A 1 399 ? -29.953 36.594 30.641 1 93.38 399 ASP A O 1
ATOM 3200 N N . PRO A 1 400 ? -30.719 34.594 31.406 1 94.44 400 PRO A N 1
ATOM 3201 C CA . PRO A 1 400 ? -31.422 34.312 30.156 1 94.44 400 PRO A CA 1
ATOM 3202 C C . PRO A 1 400 ? -32.5 35.344 29.828 1 94.44 400 PRO A C 1
ATOM 3204 O O . PRO A 1 400 ? -32.75 35.625 28.656 1 94.44 400 PRO A O 1
ATOM 3207 N N . GLU A 1 401 ? -33.094 35.906 30.781 1 95 401 GLU A N 1
ATOM 3208 C CA . GLU A 1 401 ? -34.125 36.906 30.531 1 95 401 GLU A CA 1
ATOM 3209 C C . GLU A 1 401 ? -33.531 38.188 29.938 1 95 401 GLU A C 1
ATOM 3211 O O . GLU A 1 401 ? -34.125 38.75 29.016 1 95 401 GLU A O 1
ATOM 3216 N N . VAL A 1 402 ? -32.438 38.531 30.547 1 95.94 402 VAL A N 1
ATOM 3217 C CA . VAL A 1 402 ? -31.75 39.719 30.031 1 95.94 402 VAL A CA 1
ATOM 3218 C C . VAL A 1 402 ? -31.281 39.469 28.609 1 95.94 402 VAL A C 1
ATOM 3220 O O . VAL A 1 402 ? -31.391 40.344 27.75 1 95.94 402 VAL A O 1
ATOM 3223 N N . ILE A 1 403 ? -30.844 38.312 28.359 1 96.25 403 ILE A N 1
ATOM 3224 C CA . ILE A 1 403 ? -30.328 37.938 27.047 1 96.25 403 ILE A CA 1
ATOM 3225 C C . ILE A 1 403 ? -31.469 37.938 26.031 1 96.25 403 ILE A C 1
ATOM 3227 O O . ILE A 1 403 ? -31.328 38.406 24.906 1 96.25 403 ILE A O 1
ATOM 3231 N N . GLU A 1 404 ? -32.625 37.406 26.422 1 96.12 404 GLU A N 1
ATOM 3232 C CA . GLU A 1 404 ? -33.781 37.406 25.531 1 96.12 404 GLU A CA 1
ATOM 3233 C C . GLU A 1 404 ? -34.281 38.812 25.234 1 96.12 404 GLU A C 1
ATOM 3235 O O . GLU A 1 404 ? -34.656 39.125 24.109 1 96.12 404 GLU A O 1
ATOM 3240 N N . GLU A 1 405 ? -34.25 39.562 26.25 1 96.19 405 GLU A N 1
ATOM 3241 C CA . GLU A 1 405 ? -34.656 40.938 26.062 1 96.19 405 GLU A CA 1
ATOM 3242 C C . GLU A 1 405 ? -33.719 41.656 25.109 1 96.19 405 GLU A C 1
ATOM 3244 O O . GLU A 1 405 ? -34.156 42.5 24.297 1 96.19 405 GLU A O 1
ATOM 3249 N N . TYR A 1 406 ? -32.469 41.406 25.25 1 96.31 406 TYR A N 1
ATOM 3250 C CA . TYR A 1 406 ? -31.484 41.969 24.344 1 96.31 406 TYR A CA 1
ATOM 3251 C C . TYR A 1 406 ? -31.859 41.719 22.891 1 96.31 406 TYR A C 1
ATOM 3253 O O . TYR A 1 406 ? -31.875 42.625 22.062 1 96.31 406 TYR A O 1
ATOM 3261 N N . TYR A 1 407 ? -32.219 40.5 22.547 1 96.44 407 TYR A N 1
ATOM 3262 C CA . TYR A 1 407 ? -32.5 40.125 21.156 1 96.44 407 TYR A CA 1
ATOM 3263 C C . TYR A 1 407 ? -33.844 40.719 20.703 1 96.44 407 TYR A C 1
ATOM 3265 O O . TYR A 1 407 ? -34 41.062 19.547 1 96.44 407 TYR A O 1
ATOM 3273 N N . GLU A 1 408 ? -34.719 40.875 21.641 1 95.94 408 GLU A N 1
ATOM 3274 C CA . GLU A 1 408 ? -36 41.5 21.312 1 95.94 408 GLU A CA 1
ATOM 3275 C C . GLU A 1 408 ? -35.812 42.969 20.969 1 95.94 408 GLU A C 1
ATOM 3277 O O . GLU A 1 408 ? -36.406 43.469 20.016 1 95.94 408 GLU A O 1
ATOM 3282 N N . VAL A 1 409 ? -35 43.594 21.828 1 96.12 409 VAL A N 1
ATOM 3283 C CA . VAL A 1 409 ? -34.75 45 21.594 1 96.12 409 VAL A CA 1
ATOM 3284 C C . VAL A 1 409 ? -33.969 45.188 20.297 1 96.12 409 VAL A C 1
ATOM 3286 O O . VAL A 1 409 ? -34.188 46.156 19.562 1 96.12 409 VAL A O 1
ATOM 3289 N N . ARG A 1 410 ? -33.094 44.344 20.031 1 95.5 410 ARG A N 1
ATOM 3290 C CA . ARG A 1 410 ? -32.312 44.406 18.797 1 95.5 410 ARG A CA 1
ATOM 3291 C C . ARG A 1 410 ? -33.25 44.219 17.578 1 95.5 410 ARG A C 1
ATOM 3293 O O . ARG A 1 410 ? -33.094 44.938 16.578 1 95.5 410 ARG A O 1
ATOM 3300 N N . ALA A 1 411 ? -34.188 43.312 17.719 1 95.44 411 ALA A N 1
ATOM 3301 C CA . ALA A 1 411 ? -35.156 43.125 16.641 1 95.44 411 ALA A CA 1
ATOM 3302 C C . ALA A 1 411 ? -35.969 44.375 16.422 1 95.44 411 ALA A C 1
ATOM 3304 O O . ALA A 1 411 ? -36.25 44.75 15.273 1 95.44 411 ALA A O 1
ATOM 3305 N N . PHE A 1 412 ? -36.312 44.938 17.469 1 94.62 412 PHE A N 1
ATOM 3306 C CA . PHE A 1 412 ? -37.062 46.188 17.391 1 94.62 412 PHE A CA 1
ATOM 3307 C C . PHE A 1 412 ? -36.25 47.281 16.703 1 94.62 412 PHE A C 1
ATOM 3309 O O . PHE A 1 412 ? -36.75 48 15.852 1 94.62 412 PHE A O 1
ATOM 3316 N N . PHE A 1 413 ? -35.031 47.406 17.094 1 94.94 413 PHE A N 1
ATOM 3317 C CA . PHE A 1 413 ? -34.125 48.406 16.531 1 94.94 413 PHE A CA 1
ATOM 3318 C C . PHE A 1 413 ? -34.062 48.281 15.008 1 94.94 413 PHE A C 1
ATOM 3320 O O . PHE A 1 413 ? -34.188 49.25 14.281 1 94.94 413 PHE A O 1
ATOM 3327 N N . PHE A 1 414 ? -33.906 47.062 14.523 1 94.69 414 PHE A N 1
ATOM 3328 C CA . PHE A 1 414 ? -33.719 46.844 13.094 1 94.69 414 PHE A CA 1
ATOM 3329 C C . PHE A 1 414 ? -35.031 47.062 12.344 1 94.69 414 PHE A C 1
ATOM 3331 O O . PHE A 1 414 ? -35.031 47.531 11.203 1 94.69 414 PHE A O 1
ATOM 3338 N N . GLU A 1 415 ? -36.125 46.781 12.984 1 93.06 415 GLU A N 1
ATOM 3339 C CA . GLU A 1 415 ? -37.438 47.094 12.375 1 93.06 415 GLU A CA 1
ATOM 3340 C C . GLU A 1 415 ? -37.656 48.594 12.305 1 93.06 415 GLU A C 1
ATOM 3342 O O . GLU A 1 415 ? -38.188 49.094 11.297 1 93.06 415 GLU A O 1
ATOM 3347 N N . ALA A 1 416 ? -37.312 49.219 13.398 1 92.31 416 ALA A N 1
ATOM 3348 C CA . ALA A 1 416 ? -37.469 50.688 13.438 1 92.31 416 ALA A CA 1
ATOM 3349 C C . ALA A 1 416 ? -36.531 51.344 12.406 1 92.31 416 ALA A C 1
ATOM 3351 O O . ALA A 1 416 ? -36.906 52.344 11.789 1 92.31 416 ALA A O 1
ATOM 3352 N N . LEU A 1 417 ? -35.438 50.812 12.312 1 92.81 417 LEU A N 1
ATOM 3353 C CA . LEU A 1 417 ? -34.469 51.312 11.352 1 92.81 417 LEU A CA 1
ATOM 3354 C C . LEU A 1 417 ? -34.969 51.156 9.93 1 92.81 417 LEU A C 1
ATOM 3356 O O . LEU A 1 417 ? -34.844 52.094 9.117 1 92.81 417 LEU A O 1
ATOM 3360 N N . LYS A 1 418 ? -35.469 50.062 9.664 1 92.12 418 LYS A N 1
ATOM 3361 C CA . LYS A 1 418 ? -36.062 49.812 8.352 1 92.12 418 LYS A CA 1
ATOM 3362 C C . LYS A 1 418 ? -37.156 50.812 8.039 1 92.12 418 LYS A C 1
ATOM 3364 O O . LYS A 1 418 ? -37.188 51.375 6.945 1 92.12 418 LYS A O 1
ATOM 3369 N N . ALA A 1 419 ? -37.969 51.062 8.984 1 90.81 419 ALA A N 1
ATOM 3370 C CA . ALA A 1 419 ? -39.062 52 8.82 1 90.81 419 ALA A CA 1
ATOM 3371 C C . ALA A 1 419 ? -38.562 53.438 8.633 1 90.81 419 ALA A C 1
ATOM 3373 O O . ALA A 1 419 ? -39.094 54.188 7.832 1 90.81 419 ALA A O 1
ATOM 3374 N N . PHE A 1 420 ? -37.594 53.781 9.344 1 92.12 420 PHE A N 1
ATOM 3375 C CA . PHE A 1 420 ? -37 55.125 9.297 1 92.12 420 PHE A CA 1
ATOM 3376 C C . PHE A 1 420 ? -36.375 55.406 7.938 1 92.12 420 PHE A C 1
ATOM 3378 O O . PHE A 1 420 ? -36.625 56.469 7.34 1 92.12 420 PHE A O 1
ATOM 3385 N N . LEU A 1 421 ? -35.688 54.438 7.43 1 91.12 421 LEU A N 1
ATOM 3386 C CA . LEU A 1 421 ? -34.938 54.625 6.184 1 91.12 421 LEU A CA 1
ATOM 3387 C C . LEU A 1 421 ? -35.875 54.531 4.984 1 91.12 421 LEU A C 1
ATOM 3389 O O . LEU A 1 421 ? -35.625 55.156 3.941 1 91.12 421 LEU A O 1
ATOM 3393 N N . ALA A 1 422 ? -36.969 53.812 5.215 1 88.56 422 ALA A N 1
ATOM 3394 C CA . ALA A 1 422 ? -37.938 53.688 4.137 1 88.56 422 ALA A CA 1
ATOM 3395 C C . ALA A 1 422 ? -38.969 54.812 4.207 1 88.56 422 ALA A C 1
ATOM 3397 O O . ALA A 1 422 ? -39.688 55.062 3.225 1 88.56 422 ALA A O 1
ATOM 3398 N N . GLY A 1 423 ? -39.031 55.469 5.289 1 84.69 423 GLY A N 1
ATOM 3399 C CA . GLY A 1 423 ? -40.062 56.438 5.523 1 84.69 423 GLY A CA 1
ATOM 3400 C C . GLY A 1 423 ? -39.781 57.781 4.871 1 84.69 423 GLY A C 1
ATOM 3401 O O . GLY A 1 423 ? -38.969 57.875 3.939 1 84.69 423 GLY A O 1
ATOM 3402 N N . ASP A 1 424 ? -40.562 58.812 5.355 1 83.5 424 ASP A N 1
ATOM 3403 C CA . ASP A 1 424 ? -40.5 60.125 4.715 1 83.5 424 ASP A CA 1
ATOM 3404 C C . ASP A 1 424 ? -39.625 61.094 5.504 1 83.5 424 ASP A C 1
ATOM 3406 O O . ASP A 1 424 ? -39.75 62.312 5.367 1 83.5 424 ASP A O 1
ATOM 3410 N N . ALA A 1 425 ? -38.844 60.5 6.32 1 87.19 425 ALA A N 1
ATOM 3411 C CA . ALA A 1 425 ? -38 61.344 7.176 1 87.19 425 ALA A CA 1
ATOM 3412 C C . ALA A 1 425 ? -37.094 62.219 6.344 1 87.19 425 ALA A C 1
ATOM 3414 O O . ALA A 1 425 ? -36.938 63.406 6.621 1 87.19 425 ALA A O 1
ATOM 3415 N N . GLU A 1 426 ? -36.5 61.688 5.359 1 88.56 426 GLU A N 1
ATOM 3416 C CA . GLU A 1 426 ? -35.562 62.469 4.516 1 88.56 426 GLU A CA 1
ATOM 3417 C C . GLU A 1 426 ? -36.312 63.562 3.771 1 88.56 426 GLU A C 1
ATOM 3419 O O . GLU A 1 426 ? -35.844 64.688 3.734 1 88.56 426 GLU A O 1
ATOM 3424 N N . GLU A 1 427 ? -37.438 63.25 3.268 1 88.19 427 GLU A N 1
ATOM 3425 C CA . GLU A 1 427 ? -38.219 64.188 2.512 1 88.19 427 GLU A CA 1
ATOM 3426 C C . GLU A 1 427 ? -38.688 65.375 3.406 1 88.19 427 GLU A C 1
ATOM 3428 O O . GLU A 1 427 ? -38.688 66.5 2.992 1 88.19 427 GLU A O 1
ATOM 3433 N N . THR A 1 428 ? -39.125 65 4.535 1 88.31 428 THR A N 1
ATOM 3434 C CA . THR A 1 428 ? -39.562 66 5.484 1 88.31 428 THR A CA 1
ATOM 3435 C C . THR A 1 428 ? -38.438 66.938 5.859 1 88.31 428 THR A C 1
ATOM 3437 O O . THR A 1 428 ? -38.594 68.125 5.922 1 88.31 428 THR A O 1
ATOM 3440 N N . LEU A 1 429 ? -37.344 66.438 6.102 1 88.19 429 LEU A N 1
ATOM 3441 C CA . LEU A 1 429 ? -36.156 67.188 6.465 1 88.19 429 LEU A CA 1
ATOM 3442 C C . LEU A 1 429 ? -35.719 68.062 5.309 1 88.19 429 LEU A C 1
ATOM 3444 O O . LEU A 1 429 ? -35.375 69.25 5.504 1 88.19 429 LEU A O 1
ATOM 3448 N N . GLN A 1 430 ? -35.75 67.5 4.18 1 88.38 430 GLN A N 1
ATOM 3449 C CA . GLN A 1 430 ? -35.406 68.25 2.992 1 88.38 430 GLN A CA 1
ATOM 3450 C C . GLN A 1 430 ? -36.406 69.438 2.758 1 88.38 430 GLN A C 1
ATOM 3452 O O . GLN A 1 430 ? -36 70.5 2.369 1 88.38 430 GLN A O 1
ATOM 3457 N N . GLY A 1 431 ? -37.625 69.125 2.988 1 87.25 431 GLY A N 1
ATOM 3458 C CA . GLY A 1 431 ? -38.656 70.125 2.844 1 87.25 431 GLY A CA 1
ATOM 3459 C C . GLY A 1 431 ? -38.469 71.312 3.811 1 87.25 431 GLY A C 1
ATOM 3460 O O . GLY A 1 431 ? -38.594 72.438 3.426 1 87.25 431 GLY A O 1
ATOM 3461 N N . GLU A 1 432 ? -38.188 70.938 4.992 1 86.25 432 GLU A N 1
ATOM 3462 C CA . GLU A 1 432 ? -38 72 6.008 1 86.25 432 GLU A CA 1
ATOM 3463 C C . GLU A 1 432 ? -36.75 72.812 5.688 1 86.25 432 GLU A C 1
ATOM 3465 O O . GLU A 1 432 ? -36.75 74.062 5.875 1 86.25 432 GLU A O 1
ATOM 3470 N N . LEU A 1 433 ? -35.75 72.25 5.219 1 87.12 433 LEU A N 1
ATOM 3471 C CA . LEU A 1 433 ? -34.5 72.938 4.871 1 87.12 433 LEU A CA 1
ATOM 3472 C C . LEU A 1 433 ? -34.719 73.812 3.65 1 87.12 433 LEU A C 1
ATOM 3474 O O . LEU A 1 433 ? -34.219 74.938 3.609 1 87.12 433 LEU A O 1
ATOM 3478 N N . GLN A 1 434 ? -35.5 73.312 2.771 1 87.5 434 GLN A N 1
ATOM 3479 C CA . GLN A 1 434 ? -35.812 74.125 1.585 1 87.5 434 GLN A CA 1
ATOM 3480 C C . GLN A 1 434 ? -36.625 75.312 1.945 1 87.5 434 GLN A C 1
ATOM 3482 O O . GLN A 1 434 ? -36.469 76.375 1.349 1 87.5 434 GLN A O 1
ATOM 3487 N N . ARG A 1 435 ? -37.469 75.188 2.877 1 88.31 435 ARG A N 1
ATOM 3488 C CA . ARG A 1 435 ? -38.281 76.312 3.334 1 88.31 435 ARG A CA 1
ATOM 3489 C C . ARG A 1 435 ? -37.406 77.375 3.961 1 88.31 435 ARG A C 1
ATOM 3491 O O . ARG A 1 435 ? -37.625 78.562 3.729 1 88.31 435 ARG A O 1
ATOM 3498 N N . ILE A 1 436 ? -36.469 77 4.691 1 86.5 436 ILE A N 1
ATOM 3499 C CA . ILE A 1 436 ? -35.562 77.875 5.355 1 86.5 436 ILE A CA 1
ATOM 3500 C C . ILE A 1 436 ? -34.688 78.562 4.324 1 86.5 436 ILE A C 1
ATOM 3502 O O . ILE A 1 436 ? -34.469 79.812 4.391 1 86.5 436 ILE A O 1
ATOM 3506 N N . ILE A 1 437 ? -34.25 77.875 3.285 1 87.25 437 ILE A N 1
ATOM 3507 C CA . ILE A 1 437 ? -33.344 78.375 2.264 1 87.25 437 ILE A CA 1
ATOM 3508 C C . ILE A 1 437 ? -34.094 79.312 1.349 1 87.25 437 ILE A C 1
ATOM 3510 O O . ILE A 1 437 ? -33.531 80.375 0.936 1 87.25 437 ILE A O 1
ATOM 3514 N N . ALA A 1 438 ? -35.375 79.062 1.169 1 85.38 438 ALA A N 1
ATOM 3515 C CA . ALA A 1 438 ? -36.125 79.875 0.228 1 85.38 438 ALA A CA 1
ATOM 3516 C C . ALA A 1 438 ? -36.719 81.125 0.909 1 85.38 438 ALA A C 1
ATOM 3518 O O . ALA A 1 438 ? -37.156 82.062 0.239 1 85.38 438 ALA A O 1
ATOM 3519 N N . HIS A 1 439 ? -36.656 81 2.229 1 86.31 439 HIS A N 1
ATOM 3520 C CA . HIS A 1 439 ? -37.25 82.125 2.939 1 86.31 439 HIS A CA 1
ATOM 3521 C C . HIS A 1 439 ? -36.438 83.438 2.688 1 86.31 439 HIS A C 1
ATOM 3523 O O . HIS A 1 439 ? -35.188 83.375 2.791 1 86.31 439 HIS A O 1
ATOM 3529 N N . PRO A 1 440 ? -37.062 84.438 2.229 1 81.81 440 PRO A N 1
ATOM 3530 C CA . PRO A 1 440 ? -36.375 85.625 1.831 1 81.81 440 PRO A CA 1
ATOM 3531 C C . PRO A 1 440 ? -35.594 86.312 2.98 1 81.81 440 PRO A C 1
ATOM 3533 O O . PRO A 1 440 ? -34.625 87 2.748 1 81.81 440 PRO A O 1
ATOM 3536 N N . ASP A 1 441 ? -36 86.125 4.219 1 82.81 441 ASP A N 1
ATOM 3537 C CA . ASP A 1 441 ? -35.375 86.75 5.371 1 82.81 441 ASP A CA 1
ATOM 3538 C C . ASP A 1 441 ? -34.125 86 5.832 1 82.81 441 ASP A C 1
ATOM 3540 O O . ASP A 1 441 ? -33.438 86.438 6.758 1 82.81 441 ASP A O 1
ATOM 3544 N N . THR A 1 442 ? -33.844 84.875 5.137 1 82.19 442 THR A N 1
ATOM 3545 C CA . THR A 1 442 ? -32.688 84.125 5.535 1 82.19 442 THR A CA 1
ATOM 3546 C C . THR A 1 442 ? -31.406 84.75 5 1 82.19 442 THR A C 1
ATOM 3548 O O . THR A 1 442 ? -31.266 84.938 3.795 1 82.19 442 THR A O 1
ATOM 3551 N N . PRO A 1 443 ? -30.562 85.188 5.965 1 82.62 443 PRO A N 1
ATOM 3552 C CA . PRO A 1 443 ? -29.312 85.812 5.52 1 82.62 443 PRO A CA 1
ATOM 3553 C C . PRO A 1 443 ? -28.5 84.875 4.586 1 82.62 443 PRO A C 1
ATOM 3555 O O . PRO A 1 443 ? -28.594 83.688 4.672 1 82.62 443 PRO A O 1
ATOM 3558 N N . GLY A 1 444 ? -27.75 85.438 3.729 1 76.38 444 GLY A N 1
ATOM 3559 C CA . GLY A 1 444 ? -27 84.75 2.695 1 76.38 444 GLY A CA 1
ATOM 3560 C C . GLY A 1 444 ? -26.047 83.75 3.25 1 76.38 444 GLY A C 1
ATOM 3561 O O . GLY A 1 444 ? -26 82.562 2.758 1 76.38 444 GLY A O 1
ATOM 3562 N N . ALA A 1 445 ? -25.406 84.188 4.355 1 75 445 ALA A N 1
ATOM 3563 C CA . ALA A 1 445 ? -24.422 83.25 4.941 1 75 445 ALA A CA 1
ATOM 3564 C C . ALA A 1 445 ? -25.109 82.062 5.531 1 75 445 ALA A C 1
ATOM 3566 O O . ALA A 1 445 ? -24.609 80.938 5.379 1 75 445 ALA A O 1
ATOM 3567 N N . LEU A 1 446 ? -26.219 82.25 6.094 1 79.12 446 LEU A N 1
ATOM 3568 C CA . LEU A 1 446 ? -26.969 81.188 6.695 1 79.12 446 LEU A CA 1
ATOM 3569 C C . LEU A 1 446 ? -27.609 80.312 5.621 1 79.12 446 LEU A C 1
ATOM 3571 O O . LEU A 1 446 ? -27.719 79.062 5.789 1 79.12 446 LEU A O 1
ATOM 3575 N N . ARG A 1 447 ? -27.891 80.875 4.438 1 85.25 447 ARG A N 1
ATOM 3576 C CA . ARG A 1 447 ? -28.453 80.125 3.316 1 85.25 447 ARG A CA 1
ATOM 3577 C C . ARG A 1 447 ? -27.453 79.125 2.76 1 85.25 447 ARG A C 1
ATOM 3579 O O . ARG A 1 447 ? -27.812 78 2.453 1 85.25 447 ARG A O 1
ATOM 3586 N N . GLU A 1 448 ? -26.219 79.562 2.822 1 81.38 448 GLU A N 1
ATOM 3587 C CA . GLU A 1 448 ? -25.172 78.688 2.314 1 81.38 448 GLU A CA 1
ATOM 3588 C C . GLU A 1 448 ? -24.922 77.5 3.277 1 81.38 448 GLU A C 1
ATOM 3590 O O . GLU A 1 448 ? -24.672 76.375 2.848 1 81.38 448 GLU A O 1
ATOM 3595 N N . THR A 1 449 ? -24.984 77.875 4.531 1 81.25 449 THR A N 1
ATOM 3596 C CA . THR A 1 449 ? -24.797 76.812 5.543 1 81.25 449 THR A CA 1
ATOM 3597 C C . THR A 1 449 ? -25.906 75.75 5.465 1 81.25 449 THR A C 1
ATOM 3599 O O . THR A 1 449 ? -25.641 74.562 5.559 1 81.25 449 THR A O 1
ATOM 3602 N N . TYR A 1 450 ? -27.062 76.25 5.234 1 83.88 450 TYR A N 1
ATOM 3603 C CA . TYR A 1 450 ? -28.188 75.312 5.188 1 83.88 450 TYR A CA 1
ATOM 3604 C C . TYR A 1 450 ? -28.188 74.5 3.883 1 83.88 450 TYR A C 1
ATOM 3606 O O . TYR A 1 450 ? -28.672 73.375 3.84 1 83.88 450 TYR A O 1
ATOM 3614 N N . ARG A 1 451 ? -27.562 75 2.859 1 87.12 451 ARG A N 1
ATOM 3615 C CA . ARG A 1 451 ? -27.391 74.25 1.625 1 87.12 451 ARG A CA 1
ATOM 3616 C C . ARG A 1 451 ? -26.406 73.125 1.827 1 87.12 451 ARG A C 1
ATOM 3618 O O . ARG A 1 451 ? -26.594 72.062 1.273 1 87.12 451 ARG A O 1
ATOM 3625 N N . GLU A 1 452 ? -25.406 73.375 2.584 1 83.56 452 GLU A N 1
ATOM 3626 C CA . GLU A 1 452 ? -24.453 72.312 2.924 1 83.56 452 GLU A CA 1
ATOM 3627 C C . GLU A 1 452 ? -25.094 71.25 3.779 1 83.56 452 GLU A C 1
ATOM 3629 O O . GLU A 1 452 ? -24.828 70.062 3.596 1 83.56 452 GLU A O 1
ATOM 3634 N N . VAL A 1 453 ? -25.859 71.75 4.652 1 84.69 453 VAL A N 1
ATOM 3635 C CA . VAL A 1 453 ? -26.562 70.75 5.504 1 84.69 453 VAL A CA 1
ATOM 3636 C C . VAL A 1 453 ? -27.516 69.938 4.66 1 84.69 453 VAL A C 1
ATOM 3638 O O . VAL A 1 453 ? -27.688 68.75 4.918 1 84.69 453 VAL A O 1
ATOM 3641 N N . GLN A 1 454 ? -28.094 70.562 3.715 1 87.81 454 GLN A N 1
ATOM 3642 C CA . GLN A 1 454 ? -28.969 69.812 2.809 1 87.81 454 GLN A CA 1
ATOM 3643 C C . GLN A 1 454 ? -28.203 68.688 2.074 1 87.81 454 GLN A C 1
ATOM 3645 O O . GLN A 1 454 ? -28.719 67.625 1.923 1 87.81 454 GLN A O 1
ATOM 3650 N N . GLU A 1 455 ? -27.062 69 1.683 1 86.44 455 GLU A N 1
ATOM 3651 C CA . GLU A 1 455 ? -26.219 68 1.018 1 86.44 455 GLU A CA 1
ATOM 3652 C C . GLU A 1 455 ? -25.812 66.875 1.981 1 86.44 455 GLU A C 1
ATOM 3654 O O . GLU A 1 455 ? -25.75 65.75 1.602 1 86.44 455 GLU A O 1
ATOM 3659 N N . ASP A 1 456 ? -25.562 67.312 3.162 1 85.06 456 ASP A N 1
ATOM 3660 C CA . ASP A 1 456 ? -25.188 66.312 4.184 1 85.06 456 ASP A CA 1
ATOM 3661 C C . ASP A 1 456 ? -26.328 65.375 4.484 1 85.06 456 ASP A C 1
ATOM 3663 O O . ASP A 1 456 ? -26.125 64.188 4.688 1 85.06 456 ASP A O 1
ATOM 3667 N N . VAL A 1 457 ? -27.469 65.938 4.543 1 87.5 457 VAL A N 1
ATOM 3668 C CA . VAL A 1 457 ? -28.641 65.125 4.828 1 87.5 457 VAL A CA 1
ATOM 3669 C C . VAL A 1 457 ? -28.812 64.062 3.74 1 87.5 457 VAL A C 1
ATOM 3671 O O . VAL A 1 457 ? -29.016 62.906 4.039 1 87.5 457 VAL A O 1
ATOM 3674 N N . GLU A 1 458 ? -28.688 64.5 2.557 1 88.69 458 GLU A N 1
ATOM 3675 C CA . GLU A 1 458 ? -28.797 63.531 1.446 1 88.69 458 GLU A CA 1
ATOM 3676 C C . GLU A 1 458 ? -27.703 62.5 1.498 1 88.69 458 GLU A C 1
ATOM 3678 O O . GLU A 1 458 ? -27.953 61.312 1.239 1 88.69 458 GLU A O 1
ATOM 3683 N N . ALA A 1 459 ? -26.562 62.875 1.778 1 88.44 459 ALA A N 1
ATOM 3684 C CA . ALA A 1 459 ? -25.422 61.969 1.845 1 88.44 459 ALA A CA 1
ATOM 3685 C C . ALA A 1 459 ? -25.578 60.938 2.973 1 88.44 459 ALA A C 1
ATOM 3687 O O . ALA A 1 459 ? -25.297 59.75 2.799 1 88.44 459 ALA A O 1
ATOM 3688 N N . PHE A 1 460 ? -26.031 61.375 4.09 1 87.62 460 PHE A N 1
ATOM 3689 C CA . PHE A 1 460 ? -26.188 60.5 5.246 1 87.62 460 PHE A CA 1
ATOM 3690 C C . PHE A 1 460 ? -27.266 59.469 4.992 1 87.62 460 PHE A C 1
ATOM 3692 O O . PHE A 1 460 ? -27.078 58.281 5.309 1 87.62 460 PHE A O 1
ATOM 3699 N N . PHE A 1 461 ? -28.359 59.875 4.445 1 91.38 461 PHE A N 1
ATOM 3700 C CA . PHE A 1 461 ? -29.438 58.938 4.195 1 91.38 461 PHE A CA 1
ATOM 3701 C C . PHE A 1 461 ? -29.062 57.969 3.092 1 91.38 461 PHE A C 1
ATOM 3703 O O . PHE A 1 461 ? -29.359 56.781 3.184 1 91.38 461 PHE A O 1
ATOM 3710 N N . THR A 1 462 ? -28.375 58.438 2.121 1 92.12 462 THR A N 1
ATOM 3711 C CA . THR A 1 462 ? -27.938 57.562 1.043 1 92.12 462 THR A CA 1
ATOM 3712 C C . THR A 1 462 ? -26.938 56.531 1.559 1 92.12 462 THR A C 1
ATOM 3714 O O . THR A 1 462 ? -27.062 55.344 1.253 1 92.12 462 THR A O 1
ATOM 3717 N N . ALA A 1 463 ? -25.984 56.906 2.322 1 90.81 463 ALA A N 1
ATOM 3718 C CA . ALA A 1 463 ? -24.984 56.031 2.906 1 90.81 463 ALA A CA 1
ATOM 3719 C C . ALA A 1 463 ? -25.641 55 3.832 1 90.81 463 ALA A C 1
ATOM 3721 O O . ALA A 1 463 ? -25.312 53.812 3.805 1 90.81 463 ALA A O 1
ATOM 3722 N N . SER A 1 464 ? -26.516 55.5 4.609 1 92.56 464 SER A N 1
ATOM 3723 C CA . SER A 1 464 ? -27.188 54.594 5.555 1 92.56 464 SER A CA 1
ATOM 3724 C C . SER A 1 464 ? -28.031 53.562 4.828 1 92.56 464 SER A C 1
ATOM 3726 O O . SER A 1 464 ? -28.094 52.406 5.234 1 92.56 464 SER A O 1
ATOM 3728 N N . ARG A 1 465 ? -28.672 54 3.787 1 94.25 465 ARG A N 1
ATOM 3729 C CA . ARG A 1 465 ? -29.484 53.062 3.01 1 94.25 465 ARG A CA 1
ATOM 3730 C C . ARG A 1 465 ? -28.609 52 2.33 1 94.25 465 ARG A C 1
ATOM 3732 O O . ARG A 1 465 ? -29 50.844 2.211 1 94.25 465 ARG A O 1
ATOM 3739 N N . ASP A 1 466 ? -27.5 52.406 1.912 1 93 466 ASP A N 1
ATOM 3740 C CA . ASP A 1 466 ? -26.578 51.469 1.284 1 93 466 ASP A CA 1
ATOM 3741 C C . ASP A 1 466 ? -26.078 50.438 2.293 1 93 466 ASP A C 1
ATOM 3743 O O . ASP A 1 466 ? -26.047 49.25 2.002 1 93 466 ASP A O 1
ATOM 3747 N N . ILE A 1 467 ? -25.609 50.875 3.451 1 93.94 467 ILE A N 1
ATOM 3748 C CA . ILE A 1 467 ? -25.141 49.969 4.5 1 93.94 467 ILE A CA 1
ATOM 3749 C C . ILE A 1 467 ? -26.25 49.031 4.922 1 93.94 467 ILE A C 1
ATOM 3751 O O . ILE A 1 467 ? -26.031 47.812 5.105 1 93.94 467 ILE A O 1
ATOM 3755 N N . TRP A 1 468 ? -27.406 49.594 4.992 1 94.38 468 TRP A N 1
ATOM 3756 C CA . TRP A 1 468 ? -28.547 48.781 5.414 1 94.38 468 TRP A CA 1
ATOM 3757 C C . TRP A 1 468 ? -28.859 47.688 4.395 1 94.38 468 TRP A C 1
ATOM 3759 O O . TRP A 1 468 ? -29.156 46.562 4.766 1 94.38 468 TRP A O 1
ATOM 3769 N N . ARG A 1 469 ? -28.797 48.062 3.188 1 94.56 469 ARG A N 1
ATOM 3770 C CA . ARG A 1 469 ? -29.031 47.062 2.137 1 94.56 469 ARG A CA 1
ATOM 3771 C C . ARG A 1 469 ? -28.047 45.906 2.244 1 94.56 469 ARG A C 1
ATOM 3773 O O . ARG A 1 469 ? -28.453 44.75 2.172 1 94.56 469 ARG A O 1
ATOM 3780 N N . ARG A 1 470 ? -26.812 46.188 2.371 1 94.25 470 ARG A N 1
ATOM 3781 C CA . ARG A 1 470 ? -25.781 45.156 2.52 1 94.25 470 ARG A CA 1
ATOM 3782 C C . ARG A 1 470 ? -26 44.344 3.787 1 94.25 470 ARG A C 1
ATOM 3784 O O . ARG A 1 470 ? -25.844 43.125 3.777 1 94.25 470 ARG A O 1
ATOM 3791 N N . LEU A 1 471 ? -26.266 45.031 4.816 1 95.56 471 LEU A N 1
ATOM 3792 C CA . LEU A 1 471 ? -26.516 44.375 6.094 1 95.56 471 LEU A CA 1
ATOM 3793 C C . LEU A 1 471 ? -27.703 43.438 6.004 1 95.56 471 LEU A C 1
ATOM 3795 O O . LEU A 1 471 ? -27.656 42.312 6.531 1 95.56 471 LEU A O 1
ATOM 3799 N N . GLN A 1 472 ? -28.719 43.844 5.32 1 95.06 472 GLN A N 1
ATOM 3800 C CA . GLN A 1 472 ? -29.906 43.031 5.16 1 95.06 472 GLN A CA 1
ATOM 3801 C C . GLN A 1 472 ? -29.594 41.75 4.363 1 95.06 472 GLN A C 1
ATOM 3803 O O . GLN A 1 472 ? -30.094 40.688 4.676 1 95.06 472 GLN A O 1
ATOM 3808 N N . GLU A 1 473 ? -28.828 41.875 3.43 1 95.81 473 GLU A N 1
ATOM 3809 C CA . GLU A 1 473 ? -28.438 40.719 2.631 1 95.81 473 GLU A CA 1
ATOM 3810 C C . GLU A 1 473 ? -27.688 39.688 3.479 1 95.81 473 GLU A C 1
ATOM 3812 O O . GLU A 1 473 ? -27.938 38.5 3.375 1 95.81 473 GLU A O 1
ATOM 3817 N N . ILE A 1 474 ? -26.766 40.125 4.23 1 96.31 474 ILE A N 1
ATOM 3818 C CA . ILE A 1 474 ? -25.969 39.25 5.09 1 96.31 474 ILE A CA 1
ATOM 3819 C C . ILE A 1 474 ? -26.875 38.625 6.141 1 96.31 474 ILE A C 1
ATOM 3821 O O . ILE A 1 474 ? -26.75 37.438 6.426 1 96.31 474 ILE A O 1
ATOM 3825 N N . ARG A 1 475 ? -27.75 39.406 6.68 1 96.12 475 ARG A N 1
ATOM 3826 C CA . ARG A 1 475 ? -28.641 38.906 7.711 1 96.12 475 ARG A CA 1
ATOM 3827 C C . ARG A 1 475 ? -29.562 37.812 7.152 1 96.12 475 ARG A C 1
ATOM 3829 O O . ARG A 1 475 ? -29.844 36.812 7.832 1 96.12 475 ARG A O 1
ATOM 3836 N N . GLU A 1 476 ? -29.969 38 5.973 1 95.62 476 GLU A N 1
ATOM 3837 C CA . GLU A 1 476 ? -30.797 36.969 5.328 1 95.62 476 GLU A CA 1
ATOM 3838 C C . GLU A 1 476 ? -30.016 35.688 5.133 1 95.62 476 GLU A C 1
ATOM 3840 O O . GLU A 1 476 ? -30.547 34.594 5.371 1 95.62 476 GLU A O 1
ATOM 3845 N N . ARG A 1 477 ? -28.875 35.781 4.688 1 95.62 477 ARG A N 1
ATOM 3846 C CA . ARG A 1 477 ? -28.031 34.625 4.504 1 95.62 477 ARG A CA 1
ATOM 3847 C C . ARG A 1 477 ? -27.766 33.906 5.832 1 95.62 477 ARG A C 1
ATOM 3849 O O . ARG A 1 477 ? -27.812 32.688 5.914 1 95.62 477 ARG A O 1
ATOM 3856 N N . LEU A 1 478 ? -27.422 34.688 6.824 1 97.06 478 LEU A N 1
ATOM 3857 C CA . LEU A 1 478 ? -27.156 34.125 8.148 1 97.06 478 LEU A CA 1
ATOM 3858 C C . LEU A 1 478 ? -28.406 33.438 8.703 1 97.06 478 LEU A C 1
ATOM 3860 O O . LEU A 1 478 ? -28.312 32.375 9.312 1 97.06 478 LEU A O 1
ATOM 3864 N N . GLY A 1 479 ? -29.562 34.094 8.477 1 96 479 GLY A N 1
ATOM 3865 C CA . GLY A 1 479 ? -30.812 33.469 8.914 1 96 479 GLY A CA 1
ATOM 3866 C C . GLY A 1 479 ? -31.109 32.156 8.242 1 96 479 GLY A C 1
ATOM 3867 O O . GLY A 1 479 ? -31.594 31.219 8.883 1 96 479 GLY A O 1
ATOM 3868 N N . ARG A 1 480 ? -30.766 32 7.09 1 95 480 ARG A N 1
ATOM 3869 C CA . ARG A 1 480 ? -31.016 30.797 6.316 1 95 480 ARG A CA 1
ATOM 3870 C C . ARG A 1 480 ? -30.047 29.688 6.695 1 95 480 ARG A C 1
ATOM 3872 O O . ARG A 1 480 ? -30.453 28.531 6.852 1 95 480 ARG A O 1
ATOM 3879 N N . GLU A 1 481 ? -28.828 30.016 6.891 1 96.38 481 GLU A N 1
ATOM 3880 C CA . GLU A 1 481 ? -27.781 29.016 7.051 1 96.38 481 GLU A CA 1
ATOM 3881 C C . GLU A 1 481 ? -27.625 28.594 8.508 1 96.38 481 GLU A C 1
ATOM 3883 O O . GLU A 1 481 ? -27.328 27.438 8.805 1 96.38 481 GLU A O 1
ATOM 3888 N N . LEU A 1 482 ? -27.828 29.484 9.422 1 97.19 482 LEU A N 1
ATOM 3889 C CA . LEU A 1 482 ? -27.484 29.219 10.812 1 97.19 482 LEU A CA 1
ATOM 3890 C C . LEU A 1 482 ? -28.656 28.609 11.562 1 97.19 482 LEU A C 1
ATOM 3892 O O . LEU A 1 482 ? -28.484 27.875 12.531 1 97.19 482 LEU A O 1
ATOM 3896 N N . SER A 1 483 ? -29.844 28.844 11.133 1 96.5 483 SER A N 1
ATOM 3897 C CA . SER A 1 483 ? -31.031 28.438 11.891 1 96.5 483 SER A CA 1
ATOM 3898 C C . SER A 1 483 ? -31.062 26.922 12.086 1 96.5 483 SER A C 1
ATOM 3900 O O . SER A 1 483 ? -31.062 26.172 11.109 1 96.5 483 SER A O 1
ATOM 3902 N N . GLY A 1 484 ? -31 26.516 13.367 1 94.94 484 GLY A N 1
ATOM 3903 C CA . GLY A 1 484 ? -31.156 25.125 13.727 1 94.94 484 GLY A CA 1
ATOM 3904 C C . GLY A 1 484 ? -29.938 24.281 13.375 1 94.94 484 GLY A C 1
ATOM 3905 O O . GLY A 1 484 ? -29.953 23.062 13.477 1 94.94 484 GLY A O 1
ATOM 3906 N N . SER A 1 485 ? -28.891 24.844 13.031 1 96.94 485 SER A N 1
ATOM 3907 C CA . SER A 1 485 ? -27.734 24.125 12.5 1 96.94 485 SER A CA 1
ATOM 3908 C C . SER A 1 485 ? -26.781 23.734 13.609 1 96.94 485 SER A C 1
ATOM 3910 O O . SER A 1 485 ? -26.781 24.328 14.688 1 96.94 485 SER A O 1
ATOM 3912 N N . PHE A 1 486 ? -26.125 22.625 13.406 1 97.38 486 PHE A N 1
ATOM 3913 C CA . PHE A 1 486 ? -24.953 22.156 14.156 1 97.38 486 PHE A CA 1
ATOM 3914 C C . PHE A 1 486 ? -23.672 22.625 13.484 1 97.38 486 PHE A C 1
ATOM 3916 O O . PHE A 1 486 ? -23.203 22.016 12.516 1 97.38 486 PHE A O 1
ATOM 3923 N N . ALA A 1 487 ? -23.125 23.703 14.039 1 97.94 487 ALA A N 1
ATOM 3924 C CA . ALA A 1 487 ? -22.016 24.359 13.336 1 97.94 487 ALA A CA 1
ATOM 3925 C C . ALA A 1 487 ? -20.672 23.969 13.961 1 97.94 487 ALA A C 1
ATOM 3927 O O . ALA A 1 487 ? -20.516 24 15.18 1 97.94 487 ALA A O 1
ATOM 3928 N N . VAL A 1 488 ? -19.766 23.578 13.133 1 97.25 488 VAL A N 1
ATOM 3929 C CA . VAL A 1 488 ? -18.391 23.344 13.547 1 97.25 488 VAL A CA 1
ATOM 3930 C C . VAL A 1 488 ? -17.5 24.469 13.031 1 97.25 488 VAL A C 1
ATOM 3932 O O . VAL A 1 488 ? -17.406 24.703 11.82 1 97.25 488 VAL A O 1
ATOM 3935 N N . LEU A 1 489 ? -16.906 25.125 13.984 1 96.19 489 LEU A N 1
ATOM 3936 C CA . LEU A 1 489 ? -16.016 26.219 13.633 1 96.19 489 LEU A CA 1
ATOM 3937 C C . LEU A 1 489 ? -14.562 25.75 13.609 1 96.19 489 LEU A C 1
ATOM 3939 O O . LEU A 1 489 ? -14.109 25.062 14.523 1 96.19 489 LEU A O 1
ATOM 3943 N N . GLY A 1 490 ? -13.922 26.031 12.57 1 90.88 490 GLY A N 1
ATOM 3944 C CA . GLY A 1 490 ? -12.523 25.656 12.453 1 90.88 490 GLY A CA 1
ATOM 3945 C C . GLY A 1 490 ? -11.758 26.5 11.438 1 90.88 490 GLY A C 1
ATOM 3946 O O . GLY A 1 490 ? -12.367 27.234 10.656 1 90.88 490 GLY A O 1
ATOM 3947 N N . HIS A 1 491 ? -10.469 26.422 11.57 1 86.94 491 HIS A N 1
ATOM 3948 C CA . HIS A 1 491 ? -9.586 27.094 10.633 1 86.94 491 HIS A CA 1
ATOM 3949 C C . HIS A 1 491 ? -9.438 26.312 9.336 1 86.94 491 HIS A C 1
ATOM 3951 O O . HIS A 1 491 ? -9.039 25.141 9.359 1 86.94 491 HIS A O 1
ATOM 3957 N N . THR A 1 492 ? -9.805 26.938 8.172 1 83.94 492 THR A N 1
ATOM 3958 C CA . THR A 1 492 ? -9.797 26.172 6.926 1 83.94 492 THR A CA 1
ATOM 3959 C C . THR A 1 492 ? -8.984 26.891 5.855 1 83.94 492 THR A C 1
ATOM 3961 O O . THR A 1 492 ? -9 26.516 4.688 1 83.94 492 THR A O 1
ATOM 3964 N N . SER A 1 493 ? -8.32 27.891 6.285 1 72.31 493 SER A N 1
ATOM 3965 C CA . SER A 1 493 ? -7.516 28.578 5.285 1 72.31 493 SER A CA 1
ATOM 3966 C C . SER A 1 493 ? -6.367 27.703 4.797 1 72.31 493 SER A C 1
ATOM 3968 O O . SER A 1 493 ? -5.797 26.938 5.57 1 72.31 493 SER A O 1
ATOM 3970 N N . ILE A 1 494 ? -6.109 27.688 3.529 1 55.28 494 ILE A N 1
ATOM 3971 C CA . ILE A 1 494 ? -5.211 26.75 2.854 1 55.28 494 ILE A CA 1
ATOM 3972 C C . ILE A 1 494 ? -3.783 26.969 3.352 1 55.28 494 ILE A C 1
ATOM 3974 O O . ILE A 1 494 ? -3 26.016 3.434 1 55.28 494 ILE A O 1
ATOM 3978 N N . SER A 1 495 ? -3.43 28.234 3.662 1 50.94 495 SER A N 1
ATOM 3979 C CA . SER A 1 495 ? -2.029 28.547 3.934 1 50.94 495 SER A CA 1
ATOM 3980 C C . SER A 1 495 ? -1.554 27.859 5.211 1 50.94 495 SER A C 1
ATOM 3982 O O . SER A 1 495 ? -0.412 27.406 5.289 1 50.94 495 SER A O 1
ATOM 3984 N N . THR A 1 496 ? -2.469 27.672 6.164 1 50.53 496 THR A N 1
ATOM 3985 C CA . THR A 1 496 ? -1.968 27.266 7.473 1 50.53 496 THR A CA 1
ATOM 3986 C C . THR A 1 496 ? -2.826 26.141 8.055 1 50.53 496 THR A C 1
ATOM 3988 O O . THR A 1 496 ? -2.58 25.688 9.164 1 50.53 496 THR A O 1
ATOM 3991 N N . THR A 1 497 ? -3.588 25.672 7.141 1 48.31 497 THR A N 1
ATOM 3992 C CA . THR A 1 497 ? -4.527 24.734 7.758 1 48.31 497 THR A CA 1
ATOM 3993 C C . THR A 1 497 ? -3.99 23.312 7.711 1 48.31 497 THR A C 1
ATOM 3995 O O . THR A 1 497 ? -3.092 23.016 6.922 1 48.31 497 THR A O 1
ATOM 3998 N N . ASP A 1 498 ? -4.406 22.562 8.688 1 56.84 498 ASP A N 1
ATOM 3999 C CA . ASP A 1 498 ? -4.117 21.141 8.781 1 56.84 498 ASP A CA 1
ATOM 4000 C C . ASP A 1 498 ? -4.895 20.344 7.73 1 56.84 498 ASP A C 1
ATOM 4002 O O . ASP A 1 498 ? -6.113 20.188 7.84 1 56.84 498 ASP A O 1
ATOM 4006 N N . ILE A 1 499 ? -4.191 20.016 6.691 1 64.75 499 ILE A N 1
ATOM 4007 C CA . ILE A 1 499 ? -4.797 19.25 5.609 1 64.75 499 ILE A CA 1
ATOM 4008 C C . ILE A 1 499 ? -4.449 17.766 5.766 1 64.75 499 ILE A C 1
ATOM 4010 O O . ILE A 1 499 ? -3.283 17.422 5.941 1 64.75 499 ILE A O 1
ATOM 4014 N N . GLY A 1 500 ? -5.57 16.984 5.988 1 71.38 500 GLY A N 1
ATOM 4015 C CA . GLY A 1 500 ? -5.375 15.547 6.078 1 71.38 500 GLY A CA 1
ATOM 4016 C C . GLY A 1 500 ? -5.926 14.797 4.879 1 71.38 500 GLY A C 1
ATOM 4017 O O . GLY A 1 500 ? -6.285 15.406 3.869 1 71.38 500 GLY A O 1
ATOM 4018 N N . VAL A 1 501 ? -5.766 13.453 4.996 1 76.44 501 VAL A N 1
ATOM 4019 C CA . VAL A 1 501 ? -6.219 12.578 3.924 1 76.44 501 VAL A CA 1
ATOM 4020 C C . VAL A 1 501 ? -7.383 11.719 4.418 1 76.44 501 VAL A C 1
ATOM 4022 O O . VAL A 1 501 ? -7.367 11.234 5.551 1 76.44 501 VAL A O 1
ATOM 4025 N N . ASN A 1 502 ? -8.477 11.695 3.676 1 85.5 502 ASN A N 1
ATOM 4026 C CA . ASN A 1 502 ? -9.516 10.695 3.9 1 85.5 502 ASN A CA 1
ATOM 4027 C C . ASN A 1 502 ? -9.57 9.688 2.76 1 85.5 502 ASN A C 1
ATOM 4029 O O . ASN A 1 502 ? -8.805 9.781 1.799 1 85.5 502 ASN A O 1
ATOM 4033 N N . PRO A 1 503 ? -10.398 8.703 2.83 1 86.56 503 PRO A N 1
ATOM 4034 C CA . PRO A 1 503 ? -10.359 7.621 1.841 1 86.56 503 PRO A CA 1
ATOM 4035 C C . PRO A 1 503 ? -10.695 8.102 0.43 1 86.56 503 PRO A C 1
ATOM 4037 O O . PRO A 1 503 ? -10.359 7.434 -0.55 1 86.56 503 PRO A O 1
ATOM 4040 N N . PHE A 1 504 ? -11.289 9.211 0.242 1 86.38 504 PHE A N 1
ATOM 4041 C CA . PHE A 1 504 ? -11.773 9.648 -1.062 1 86.38 504 PHE A CA 1
ATOM 4042 C C . PHE A 1 504 ? -10.906 10.781 -1.603 1 86.38 504 PHE A C 1
ATOM 4044 O O . PHE A 1 504 ? -10.852 11.008 -2.814 1 86.38 504 PHE A O 1
ATOM 4051 N N . ASP A 1 505 ? -10.305 11.547 -0.667 1 82.06 505 ASP A N 1
ATOM 4052 C CA . ASP A 1 505 ? -9.562 12.734 -1.075 1 82.06 505 ASP A CA 1
ATOM 4053 C C . ASP A 1 505 ? -8.234 12.836 -0.332 1 82.06 505 ASP A C 1
ATOM 4055 O O . ASP A 1 505 ? -8.18 12.656 0.887 1 82.06 505 ASP A O 1
ATOM 4059 N N . GLY A 1 506 ? -7.23 13.195 -1.09 1 74.19 506 GLY A N 1
ATOM 4060 C CA . GLY A 1 506 ? -5.902 13.32 -0.506 1 74.19 506 GLY A CA 1
ATOM 4061 C C . GLY A 1 506 ? -5.691 14.633 0.216 1 74.19 506 GLY A C 1
ATOM 4062 O O . GLY A 1 506 ? -4.719 14.797 0.957 1 74.19 506 GLY A O 1
ATOM 4063 N N . GLN A 1 507 ? -6.555 15.555 0.006 1 74.75 507 GLN A N 1
ATOM 4064 C CA . GLN A 1 507 ? -6.48 16.859 0.672 1 74.75 507 GLN A CA 1
ATOM 4065 C C . GLN A 1 507 ? -7.82 17.219 1.308 1 74.75 507 GLN A C 1
ATOM 4067 O O . GLN A 1 507 ? -8.562 18.047 0.771 1 74.75 507 GLN A O 1
ATOM 4072 N N . TYR A 1 508 ? -8.148 16.656 2.354 1 84.44 508 TYR A N 1
ATOM 4073 C CA . TYR A 1 508 ? -9.398 16.906 3.068 1 84.44 508 TYR A CA 1
ATOM 4074 C C . TYR A 1 508 ? -9.133 17.578 4.414 1 84.44 508 TYR A C 1
ATOM 4076 O O . TYR A 1 508 ? -8.453 17 5.273 1 84.44 508 TYR A O 1
ATOM 4084 N N . ILE A 1 509 ? -9.68 18.719 4.617 1 85.5 509 ILE A N 1
ATOM 4085 C CA . ILE A 1 509 ? -9.43 19.516 5.809 1 85.5 509 ILE A CA 1
ATOM 4086 C C . ILE A 1 509 ? -9.938 18.781 7.043 1 85.5 509 ILE A C 1
ATOM 4088 O O . ILE A 1 509 ? -11.016 18.188 7.016 1 85.5 509 ILE A O 1
ATOM 4092 N N . ASN A 1 510 ? -9.242 18.844 8.188 1 86.31 510 ASN A N 1
ATOM 4093 C CA . ASN A 1 510 ? -9.477 18.031 9.375 1 86.31 510 ASN A CA 1
ATOM 4094 C C . ASN A 1 510 ? -10.797 18.391 10.047 1 86.31 510 ASN A C 1
ATOM 4096 O O . ASN A 1 510 ? -11.438 17.547 10.664 1 86.31 510 ASN A O 1
ATOM 4100 N N . VAL A 1 511 ? -11.172 19.578 9.898 1 91.88 511 VAL A N 1
ATOM 4101 C CA . VAL A 1 511 ? -12.391 20.031 10.547 1 91.88 511 VAL A CA 1
ATOM 4102 C C . VAL A 1 511 ? -13.586 19.234 10.031 1 91.88 511 VAL A C 1
ATOM 4104 O O . VAL A 1 511 ? -14.578 19.047 10.75 1 91.88 511 VAL A O 1
ATOM 4107 N N . GLY A 1 512 ? -13.484 18.75 8.867 1 93.31 512 GLY A N 1
ATOM 4108 C CA . GLY A 1 512 ? -14.57 18 8.25 1 93.31 512 GLY A CA 1
ATOM 4109 C C . GLY A 1 512 ? -14.82 16.656 8.898 1 93.31 512 GLY A C 1
ATOM 4110 O O . GLY A 1 512 ? -15.859 16.031 8.68 1 93.31 512 GLY A O 1
ATOM 4111 N N . LEU A 1 513 ? -13.938 16.234 9.75 1 93.75 513 LEU A N 1
ATOM 4112 C CA . LEU A 1 513 ? -14.086 14.977 10.461 1 93.75 513 LEU A CA 1
ATOM 4113 C C . LEU A 1 513 ? -15.273 15.031 11.422 1 93.75 513 LEU A C 1
ATOM 4115 O O . LEU A 1 513 ? -16.031 14.062 11.547 1 93.75 513 LEU A O 1
ATOM 4119 N N . HIS A 1 514 ? -15.445 16.141 12.023 1 95.94 514 HIS A N 1
ATOM 4120 C CA . HIS A 1 514 ? -16.406 16.266 13.109 1 95.94 514 HIS A CA 1
ATOM 4121 C C . HIS A 1 514 ? -17.844 16.141 12.594 1 95.94 514 HIS A C 1
ATOM 4123 O O . HIS A 1 514 ? -18.625 15.32 13.102 1 95.94 514 HIS A O 1
ATOM 4129 N N . PRO A 1 515 ? -18.234 16.859 11.547 1 96.44 515 PRO A N 1
ATOM 4130 C CA . PRO A 1 515 ? -19.578 16.625 11.023 1 96.44 515 PRO A CA 1
ATOM 4131 C C . PRO A 1 515 ? -19.75 15.211 10.461 1 96.44 515 PRO A C 1
ATOM 4133 O O . PRO A 1 515 ? -20.844 14.656 10.5 1 96.44 515 PRO A O 1
ATOM 4136 N N . SER A 1 516 ? -18.688 14.633 9.938 1 96.31 516 SER A N 1
ATOM 4137 C CA . SER A 1 516 ? -18.766 13.281 9.398 1 96.31 516 SER A CA 1
ATOM 4138 C C . SER A 1 516 ? -19.047 12.266 10.5 1 96.31 516 SER A C 1
ATOM 4140 O O . SER A 1 516 ? -19.797 11.305 10.297 1 96.31 516 SER A O 1
ATOM 4142 N N . VAL A 1 517 ? -18.406 12.477 11.648 1 96.81 517 VAL A N 1
ATOM 4143 C CA . VAL A 1 517 ? -18.625 11.609 12.797 1 96.81 517 VAL A CA 1
ATOM 4144 C C . VAL A 1 517 ? -20.078 11.727 13.258 1 96.81 517 VAL A C 1
ATOM 4146 O O . VAL A 1 517 ? -20.781 10.719 13.414 1 96.81 517 VAL A O 1
ATOM 4149 N N . ALA A 1 518 ? -20.531 12.961 13.422 1 97.44 518 ALA A N 1
ATOM 4150 C CA . ALA A 1 518 ? -21.891 13.195 13.859 1 97.44 518 ALA A CA 1
ATOM 4151 C C . ALA A 1 518 ? -22.906 12.656 12.852 1 97.44 518 ALA A C 1
ATOM 4153 O O . ALA A 1 518 ? -23.906 12.055 13.219 1 97.44 518 ALA A O 1
ATOM 4154 N N . ASN A 1 519 ? -22.625 12.875 11.594 1 97.06 519 ASN A N 1
ATOM 4155 C CA . ASN A 1 519 ? -23.5 12.398 10.523 1 97.06 519 ASN A CA 1
ATOM 4156 C C . ASN A 1 519 ? -23.578 10.875 10.5 1 97.06 519 ASN A C 1
ATOM 4158 O O . ASN A 1 519 ? -24.656 10.312 10.266 1 97.06 519 ASN A O 1
ATOM 4162 N N . THR A 1 520 ? -22.453 10.203 10.68 1 96.06 520 THR A N 1
ATOM 4163 C CA . THR A 1 520 ? -22.422 8.742 10.711 1 96.06 520 THR A CA 1
ATOM 4164 C C . THR A 1 520 ? -23.328 8.203 11.812 1 96.06 520 THR A C 1
ATOM 4166 O O . THR A 1 520 ? -24.062 7.242 11.594 1 96.06 520 THR A O 1
ATOM 4169 N N . ILE A 1 521 ? -23.312 8.82 12.945 1 96.06 521 ILE A N 1
ATOM 4170 C CA . ILE A 1 521 ? -24.062 8.359 14.102 1 96.06 521 ILE A CA 1
ATOM 4171 C C . ILE A 1 521 ? -25.547 8.672 13.898 1 96.06 521 ILE A C 1
ATOM 4173 O O . ILE A 1 521 ? -26.406 7.816 14.133 1 96.06 521 ILE A O 1
ATOM 4177 N N . LEU A 1 522 ? -25.828 9.844 13.422 1 94.75 522 LEU A N 1
ATOM 4178 C CA . LEU A 1 522 ? -27.219 10.266 13.273 1 94.75 522 LEU A CA 1
ATOM 4179 C C . LEU A 1 522 ? -27.906 9.469 12.172 1 94.75 522 LEU A C 1
ATOM 4181 O O . LEU A 1 522 ? -29.109 9.172 12.273 1 94.75 522 LEU A O 1
ATOM 4185 N N . THR A 1 523 ? -27.234 9.172 11.078 1 93.94 523 THR A N 1
ATOM 4186 C CA . THR A 1 523 ? -27.828 8.414 9.977 1 93.94 523 THR A CA 1
ATOM 4187 C C . THR A 1 523 ? -27.766 6.914 10.258 1 93.94 523 THR A C 1
ATOM 4189 O O . THR A 1 523 ? -28.406 6.117 9.57 1 93.94 523 THR A O 1
ATOM 4192 N N . GLU A 1 524 ? -26.969 6.516 11.25 1 93.44 524 GLU A N 1
ATOM 4193 C CA . GLU A 1 524 ? -26.781 5.125 11.641 1 93.44 524 GLU A CA 1
ATOM 4194 C C . GLU A 1 524 ? -26.25 4.293 10.477 1 93.44 524 GLU A C 1
ATOM 4196 O O . GLU A 1 524 ? -26.609 3.127 10.32 1 93.44 524 GLU A O 1
ATOM 4201 N N . ASP A 1 525 ? -25.578 4.953 9.625 1 93.44 525 ASP A N 1
ATOM 4202 C CA . ASP A 1 525 ? -24.875 4.258 8.547 1 93.44 525 ASP A CA 1
ATOM 4203 C C . ASP A 1 525 ? -23.484 3.803 9 1 93.44 525 ASP A C 1
ATOM 4205 O O . ASP A 1 525 ? -22.469 4.348 8.555 1 93.44 525 ASP A O 1
ATOM 4209 N N . PHE A 1 526 ? -23.531 2.744 9.773 1 95 526 PHE A N 1
ATOM 4210 C CA . PHE A 1 526 ? -22.297 2.293 10.414 1 95 526 PHE A CA 1
ATOM 4211 C C . PHE A 1 526 ? -21.594 1.236 9.562 1 95 526 PHE A C 1
ATOM 4213 O O . PHE A 1 526 ? -22.25 0.475 8.852 1 95 526 PHE A O 1
ATOM 4220 N N . LEU A 1 527 ? -20.328 1.229 9.625 1 93.88 527 LEU A N 1
ATOM 4221 C CA . LEU A 1 527 ? -19.484 0.199 9.031 1 93.88 527 LEU A CA 1
ATOM 4222 C C . LEU A 1 527 ? -18.891 -0.697 10.117 1 93.88 527 LEU A C 1
ATOM 4224 O O . LEU A 1 527 ? -18.516 -0.219 11.195 1 93.88 527 LEU A O 1
ATOM 4228 N N . ARG A 1 528 ? -18.922 -2.043 9.812 1 93.69 528 ARG A N 1
ATOM 4229 C CA . ARG A 1 528 ? -18.391 -3.016 10.766 1 93.69 528 ARG A CA 1
ATOM 4230 C C . ARG A 1 528 ? -17.172 -3.734 10.203 1 93.69 528 ARG A C 1
ATOM 4232 O O . ARG A 1 528 ? -17.156 -4.109 9.031 1 93.69 528 ARG A O 1
ATOM 4239 N N . GLU A 1 529 ? -16.156 -3.701 10.969 1 91.81 529 GLU A N 1
ATOM 4240 C CA . GLU A 1 529 ? -14.945 -4.41 10.586 1 91.81 529 GLU A CA 1
ATOM 4241 C C . GLU A 1 529 ? -14.812 -5.73 11.344 1 91.81 529 GLU A C 1
ATOM 4243 O O . GLU A 1 529 ? -14.836 -5.746 12.578 1 91.81 529 GLU A O 1
ATOM 4248 N N . ALA A 1 530 ? -14.688 -6.777 10.594 1 90.75 530 ALA A N 1
ATOM 4249 C CA . ALA A 1 530 ? -14.477 -8.078 11.219 1 90.75 530 ALA A CA 1
ATOM 4250 C C . ALA A 1 530 ? -13.055 -8.211 11.75 1 90.75 530 ALA A C 1
ATOM 4252 O O . ALA A 1 530 ? -12.109 -7.707 11.148 1 90.75 530 ALA A O 1
ATOM 4253 N N . PRO A 1 531 ? -12.93 -8.891 12.836 1 88.81 531 PRO A N 1
ATOM 4254 C CA . PRO A 1 531 ? -11.578 -9.102 13.359 1 88.81 531 PRO A CA 1
ATOM 4255 C C . PRO A 1 531 ? -10.672 -9.852 12.375 1 88.81 531 PRO A C 1
ATOM 4257 O O . PRO A 1 531 ? -11.164 -10.625 11.547 1 88.81 531 PRO A O 1
ATOM 4260 N N . PRO A 1 532 ? -9.367 -9.609 12.492 1 86.06 532 PRO A N 1
ATOM 4261 C CA . PRO A 1 532 ? -8.422 -10.195 11.539 1 86.06 532 PRO A CA 1
ATOM 4262 C C . PRO A 1 532 ? -8.445 -11.727 11.555 1 86.06 532 PRO A C 1
ATOM 4264 O O . PRO A 1 532 ? -8.164 -12.359 10.531 1 86.06 532 PRO A O 1
ATOM 4267 N N . TRP A 1 533 ? -8.805 -12.391 12.648 1 87.81 533 TRP A N 1
ATOM 4268 C CA . TRP A 1 533 ? -8.766 -13.844 12.727 1 87.81 533 TRP A CA 1
ATOM 4269 C C . TRP A 1 533 ? -9.867 -14.461 11.867 1 87.81 533 TRP A C 1
ATOM 4271 O O . TRP A 1 533 ? -9.758 -15.609 11.438 1 87.81 533 TRP A O 1
ATOM 4281 N N . HIS A 1 534 ? -10.961 -13.695 11.547 1 90.81 534 HIS A N 1
ATOM 4282 C CA . HIS A 1 534 ? -12 -14.195 10.648 1 90.81 534 HIS A CA 1
ATOM 4283 C C . HIS A 1 534 ? -11.445 -14.414 9.242 1 90.81 534 HIS A C 1
ATOM 4285 O O . HIS A 1 534 ? -11.828 -15.375 8.57 1 90.81 534 HIS A O 1
ATOM 4291 N N . SER A 1 535 ? -10.57 -13.484 8.82 1 92 535 SER A N 1
ATOM 4292 C CA . SER A 1 535 ? -9.969 -13.617 7.496 1 92 535 SER A CA 1
ATOM 4293 C C . SER A 1 535 ? -9.047 -14.828 7.43 1 92 535 SER A C 1
ATOM 4295 O O . SER A 1 535 ? -8.953 -15.492 6.391 1 92 535 SER A O 1
ATOM 4297 N N . LEU A 1 536 ? -8.391 -15.141 8.523 1 92.19 536 LEU A N 1
ATOM 4298 C CA . LEU A 1 536 ? -7.496 -16.297 8.578 1 92.19 536 LEU A CA 1
ATOM 4299 C C . LEU A 1 536 ? -8.289 -17.594 8.539 1 92.19 536 LEU A C 1
ATOM 4301 O O . LEU A 1 536 ? -7.902 -18.547 7.863 1 92.19 536 LEU A O 1
ATOM 4305 N N . VAL A 1 537 ? -9.391 -17.594 9.258 1 93.5 537 VAL A N 1
ATOM 4306 C CA . VAL A 1 537 ? -10.25 -18.766 9.281 1 93.5 537 VAL A CA 1
ATOM 4307 C C . VAL A 1 537 ? -10.867 -18.984 7.898 1 93.5 537 VAL A C 1
ATOM 4309 O O . VAL A 1 537 ? -10.922 -20.109 7.406 1 93.5 537 VAL A O 1
ATOM 4312 N N . ALA A 1 538 ? -11.266 -17.875 7.324 1 94.25 538 ALA A N 1
ATOM 4313 C CA . ALA A 1 538 ? -11.805 -17.969 5.973 1 94.25 538 ALA A CA 1
ATOM 4314 C C . ALA A 1 538 ? -10.75 -18.469 4.992 1 94.25 538 ALA A C 1
ATOM 4316 O O . ALA A 1 538 ? -11.055 -19.234 4.078 1 94.25 538 ALA A O 1
ATOM 4317 N N . ALA A 1 539 ? -9.516 -18.016 5.141 1 94.62 539 ALA A N 1
ATOM 4318 C CA . ALA A 1 539 ? -8.422 -18.438 4.273 1 94.62 539 ALA A CA 1
ATOM 4319 C C . ALA A 1 539 ? -8.195 -19.953 4.363 1 94.62 539 ALA A C 1
ATOM 4321 O O . ALA A 1 539 ? -8.047 -20.625 3.338 1 94.62 539 ALA A O 1
ATOM 4322 N N . ILE A 1 540 ? -8.242 -20.5 5.551 1 94 540 ILE A N 1
ATOM 4323 C CA . ILE A 1 540 ? -8.016 -21.922 5.758 1 94 540 ILE A CA 1
ATOM 4324 C C . ILE A 1 540 ? -9.18 -22.719 5.18 1 94 540 ILE A C 1
ATOM 4326 O O . ILE A 1 540 ? -8.969 -23.703 4.453 1 94 540 ILE A O 1
ATOM 4330 N N . LEU A 1 541 ? -10.383 -22.281 5.504 1 94.5 541 LEU A N 1
ATOM 4331 C CA . LEU A 1 541 ? -11.578 -23.016 5.07 1 94.5 541 LEU A CA 1
ATOM 4332 C C . LEU A 1 541 ? -11.695 -23 3.551 1 94.5 541 LEU A C 1
ATOM 4334 O O . LEU A 1 541 ? -11.938 -24.047 2.938 1 94.5 541 LEU A O 1
ATOM 4338 N N . LEU A 1 542 ? -11.477 -21.875 3.002 1 94.88 542 LEU A N 1
ATOM 4339 C CA . LEU A 1 542 ? -11.625 -21.75 1.556 1 94.88 542 LEU A CA 1
ATOM 4340 C C . LEU A 1 542 ? -10.484 -22.469 0.832 1 94.88 542 LEU A C 1
ATOM 4342 O O . LEU A 1 542 ? -10.68 -23 -0.259 1 94.88 542 LEU A O 1
ATOM 4346 N N . SER A 1 543 ? -9.289 -22.422 1.367 1 94.19 543 SER A N 1
ATOM 4347 C CA . SER A 1 543 ? -8.172 -23.156 0.789 1 94.19 543 SER A CA 1
ATOM 4348 C C . SER A 1 543 ? -8.406 -24.656 0.845 1 94.19 543 SER A C 1
ATOM 4350 O O . SER A 1 543 ? -8.016 -25.391 -0.068 1 94.19 543 SER A O 1
ATOM 4352 N N . LEU A 1 544 ? -9.039 -25.141 1.926 1 93.62 544 LEU A N 1
ATOM 4353 C CA . LEU A 1 544 ? -9.375 -26.547 2.045 1 93.62 544 LEU A CA 1
ATOM 4354 C C . LEU A 1 544 ? -10.414 -26.953 1.006 1 93.62 544 LEU A C 1
ATOM 4356 O O . LEU A 1 544 ? -10.336 -28.031 0.423 1 93.62 544 LEU A O 1
ATOM 4360 N N . VAL A 1 545 ? -11.336 -26.062 0.832 1 93.38 545 VAL A N 1
ATOM 4361 C CA . VAL A 1 545 ? -12.359 -26.312 -0.184 1 93.38 545 VAL A CA 1
ATOM 4362 C C . VAL A 1 545 ? -11.711 -26.344 -1.566 1 93.38 545 VAL A C 1
ATOM 4364 O O . VAL A 1 545 ? -12.031 -27.219 -2.383 1 93.38 545 VAL A O 1
ATOM 4367 N N . ALA A 1 546 ? -10.828 -25.391 -1.843 1 92.44 546 ALA A N 1
ATOM 4368 C CA . ALA A 1 546 ? -10.117 -25.375 -3.121 1 92.44 546 ALA A CA 1
ATOM 4369 C C . ALA A 1 546 ? -9.328 -26.656 -3.334 1 92.44 546 ALA A C 1
ATOM 4371 O O . ALA A 1 546 ? -9.359 -27.234 -4.422 1 92.44 546 ALA A O 1
ATOM 4372 N N . ALA A 1 547 ? -8.648 -27.062 -2.277 1 90.94 547 ALA A N 1
ATOM 4373 C CA . ALA A 1 547 ? -7.852 -28.297 -2.355 1 90.94 547 ALA A CA 1
ATOM 4374 C C . ALA A 1 547 ? -8.727 -29.5 -2.67 1 90.94 547 ALA A C 1
ATOM 4376 O O . ALA A 1 547 ? -8.367 -30.344 -3.496 1 90.94 547 ALA A O 1
ATOM 4377 N N . ARG A 1 548 ? -9.891 -29.578 -2.047 1 90.19 548 ARG A N 1
ATOM 4378 C CA . ARG A 1 548 ? -10.805 -30.703 -2.242 1 90.19 548 ARG A CA 1
ATOM 4379 C C . ARG A 1 548 ? -11.383 -30.688 -3.652 1 90.19 548 ARG A C 1
ATOM 4381 O O . ARG A 1 548 ? -11.539 -31.75 -4.27 1 90.19 548 ARG A O 1
ATOM 4388 N N . LEU A 1 549 ? -11.648 -29.516 -4.195 1 90.44 549 LEU A N 1
ATOM 4389 C CA . LEU A 1 549 ? -12.297 -29.406 -5.496 1 90.44 549 LEU A CA 1
ATOM 4390 C C . LEU A 1 549 ? -11.297 -29.641 -6.625 1 90.44 549 LEU A C 1
ATOM 4392 O O . LEU A 1 549 ? -11.656 -30.203 -7.66 1 90.44 549 LEU A O 1
ATOM 4396 N N . ILE A 1 550 ? -10.031 -29.219 -6.477 1 87.75 550 ILE A N 1
ATOM 4397 C CA . ILE A 1 550 ? -9.039 -29.25 -7.543 1 87.75 550 ILE A CA 1
ATOM 4398 C C . ILE A 1 550 ? -8.352 -30.609 -7.578 1 87.75 550 ILE A C 1
ATOM 4400 O O . ILE A 1 550 ? -7.875 -31.047 -8.633 1 87.75 550 ILE A O 1
ATOM 4404 N N . ARG A 1 551 ? -8.336 -31.359 -6.578 1 81.75 551 ARG A N 1
ATOM 4405 C CA . ARG A 1 551 ? -7.586 -32.594 -6.426 1 81.75 551 ARG A CA 1
ATOM 4406 C C . ARG A 1 551 ? -7.977 -33.594 -7.492 1 81.75 551 ARG A C 1
ATOM 4408 O O . ARG A 1 551 ? -7.113 -34.25 -8.086 1 81.75 551 ARG A O 1
ATOM 4415 N N . ASP A 1 552 ? -9.234 -33.656 -7.77 1 81.56 552 ASP A N 1
ATOM 4416 C CA . ASP A 1 552 ? -9.672 -34.781 -8.57 1 81.56 552 ASP A CA 1
ATOM 4417 C C . ASP A 1 552 ? -10.086 -34.344 -9.977 1 81.56 552 ASP A C 1
ATOM 4419 O O . ASP A 1 552 ? -10.727 -35.094 -10.703 1 81.56 552 ASP A O 1
ATOM 4423 N N . VAL A 1 553 ? -9.695 -33.156 -10.375 1 84.69 553 VAL A N 1
ATOM 4424 C CA . VAL A 1 553 ? -10.188 -32.688 -11.664 1 84.69 553 VAL A CA 1
ATOM 4425 C C . VAL A 1 553 ? -9.016 -32.5 -12.625 1 84.69 553 VAL A C 1
ATOM 4427 O O . VAL A 1 553 ? -7.859 -32.469 -12.203 1 84.69 553 VAL A O 1
ATOM 4430 N N . LYS A 1 554 ? -9.406 -32.375 -13.953 1 81.44 554 LYS A N 1
ATOM 4431 C CA . LYS A 1 554 ? -8.43 -32.125 -15.008 1 81.44 554 LYS A CA 1
ATOM 4432 C C . LYS A 1 554 ? -7.848 -30.703 -14.883 1 81.44 554 LYS A C 1
ATOM 4434 O O . LYS A 1 554 ? -8.422 -29.844 -14.211 1 81.44 554 LYS A O 1
ATOM 4439 N N . PRO A 1 555 ? -6.688 -30.406 -15.414 1 78.62 555 PRO A N 1
ATOM 4440 C CA . PRO A 1 555 ? -5.965 -29.156 -15.211 1 78.62 555 PRO A CA 1
ATOM 4441 C C . PRO A 1 555 ? -6.777 -27.922 -15.633 1 78.62 555 PRO A C 1
ATOM 4443 O O . PRO A 1 555 ? -6.758 -26.906 -14.945 1 78.62 555 PRO A O 1
ATOM 4446 N N . LEU A 1 556 ? -7.484 -27.969 -16.719 1 81.5 556 LEU A N 1
ATOM 4447 C CA . LEU A 1 556 ? -8.273 -26.828 -17.156 1 81.5 556 LEU A CA 1
ATOM 4448 C C . LEU A 1 556 ? -9.43 -26.562 -16.203 1 81.5 556 LEU A C 1
ATOM 4450 O O . LEU A 1 556 ? -9.766 -25.406 -15.914 1 81.5 556 LEU A O 1
ATOM 4454 N N . GLN A 1 557 ? -10.008 -27.672 -15.828 1 88 557 GLN A N 1
ATOM 4455 C CA . GLN A 1 557 ? -11.086 -27.547 -14.852 1 88 557 GLN A CA 1
ATOM 4456 C C . GLN A 1 557 ? -10.562 -27.047 -13.508 1 88 557 GLN A C 1
ATOM 4458 O O . GLN A 1 557 ? -11.219 -26.25 -12.828 1 88 557 GLN A O 1
ATOM 4463 N N . ALA A 1 558 ? -9.406 -27.531 -13.188 1 85.44 558 ALA A N 1
ATOM 4464 C CA . ALA A 1 558 ? -8.773 -27.094 -11.945 1 85.44 558 ALA A CA 1
ATOM 4465 C C . ALA A 1 558 ? -8.5 -25.594 -11.977 1 85.44 558 ALA A C 1
ATOM 4467 O O . ALA A 1 558 ? -8.766 -24.875 -11.008 1 85.44 558 ALA A O 1
ATOM 4468 N N . ALA A 1 559 ? -8.016 -25.109 -13.062 1 83.62 559 ALA A N 1
ATOM 4469 C CA . ALA A 1 559 ? -7.758 -23.672 -13.234 1 83.62 559 ALA A CA 1
ATOM 4470 C C . ALA A 1 559 ? -9.055 -22.875 -13.164 1 83.62 559 ALA A C 1
ATOM 4472 O O . ALA A 1 559 ? -9.094 -21.797 -12.562 1 83.62 559 ALA A O 1
ATOM 4473 N N . GLY A 1 560 ? -10.078 -23.391 -13.828 1 88.19 560 GLY A N 1
ATOM 4474 C CA . GLY A 1 560 ? -11.375 -22.734 -13.781 1 88.19 560 GLY A CA 1
ATOM 4475 C C . GLY A 1 560 ? -11.945 -22.641 -12.375 1 88.19 560 GLY A C 1
ATOM 4476 O O . GLY A 1 560 ? -12.484 -21.594 -11.984 1 88.19 560 GLY A O 1
ATOM 4477 N N . ILE A 1 561 ? -11.781 -23.719 -11.656 1 90.75 561 ILE A N 1
ATOM 4478 C CA . ILE A 1 561 ? -12.266 -23.75 -10.281 1 90.75 561 ILE A CA 1
ATOM 4479 C C . ILE A 1 561 ? -11.469 -22.766 -9.438 1 90.75 561 ILE A C 1
ATOM 4481 O O . ILE A 1 561 ? -12.039 -22.031 -8.617 1 90.75 561 ILE A O 1
ATOM 4485 N N . GLY A 1 562 ? -10.195 -22.781 -9.594 1 89.25 562 GLY A N 1
ATOM 4486 C CA . GLY A 1 562 ? -9.367 -21.828 -8.867 1 89.25 562 GLY A CA 1
ATOM 4487 C C . GLY A 1 562 ? -9.758 -20.391 -9.125 1 89.25 562 GLY A C 1
ATOM 4488 O O . GLY A 1 562 ? -9.969 -19.625 -8.18 1 89.25 562 GLY A O 1
ATOM 4489 N N . VAL A 1 563 ? -9.93 -20.031 -10.352 1 88.62 563 VAL A N 1
ATOM 4490 C CA . VAL A 1 563 ? -10.305 -18.672 -10.727 1 88.62 563 VAL A CA 1
ATOM 4491 C C . VAL A 1 563 ? -11.719 -18.375 -10.242 1 88.62 563 VAL A C 1
ATOM 4493 O O . VAL A 1 563 ? -12.008 -17.266 -9.773 1 88.62 563 VAL A O 1
ATOM 4496 N N . GLY A 1 564 ? -12.562 -19.328 -10.414 1 93 564 GLY A N 1
ATOM 4497 C CA . GLY A 1 564 ? -13.922 -19.172 -9.93 1 93 564 GLY A CA 1
ATOM 4498 C C . GLY A 1 564 ? -14 -18.875 -8.445 1 93 564 GLY A C 1
ATOM 4499 O O . GLY A 1 564 ? -14.773 -18.016 -8.008 1 93 564 GLY A O 1
ATOM 4500 N N . LEU A 1 565 ? -13.227 -19.578 -7.695 1 93.44 565 LEU A N 1
ATOM 4501 C CA . LEU A 1 565 ? -13.195 -19.359 -6.254 1 93.44 565 LEU A CA 1
ATOM 4502 C C . LEU A 1 565 ? -12.648 -17.969 -5.922 1 93.44 565 LEU A C 1
ATOM 4504 O O . LEU A 1 565 ? -13.117 -17.328 -4.977 1 93.44 565 LEU A O 1
ATOM 4508 N N . LEU A 1 566 ? -11.656 -17.547 -6.641 1 92.88 566 LEU A N 1
ATOM 4509 C CA . LEU A 1 566 ? -11.109 -16.219 -6.426 1 92.88 566 LEU A CA 1
ATOM 4510 C C . LEU A 1 566 ? -12.156 -15.148 -6.703 1 92.88 566 LEU A C 1
ATOM 4512 O O . LEU A 1 566 ? -12.32 -14.219 -5.91 1 92.88 566 LEU A O 1
ATOM 4516 N N . VAL A 1 567 ? -12.914 -15.305 -7.734 1 93.12 567 VAL A N 1
ATOM 4517 C CA . VAL A 1 567 ? -13.961 -14.352 -8.102 1 93.12 567 VAL A CA 1
ATOM 4518 C C . VAL A 1 567 ? -15.078 -14.391 -7.055 1 93.12 567 VAL A C 1
ATOM 4520 O O . VAL A 1 567 ? -15.625 -13.352 -6.688 1 93.12 567 VAL A O 1
ATOM 4523 N N . ALA A 1 568 ? -15.336 -15.516 -6.641 1 94.44 568 ALA A N 1
ATOM 4524 C CA . ALA A 1 568 ? -16.375 -15.664 -5.629 1 94.44 568 ALA A CA 1
ATOM 4525 C C . ALA A 1 568 ? -15.992 -14.953 -4.332 1 94.44 568 ALA A C 1
ATOM 4527 O O . ALA A 1 568 ? -16.844 -14.344 -3.68 1 94.44 568 ALA A O 1
ATOM 4528 N N . ILE A 1 569 ? -14.789 -15.086 -3.918 1 94.38 569 ILE A N 1
ATOM 4529 C CA . ILE A 1 569 ? -14.305 -14.445 -2.695 1 94.38 569 ILE A CA 1
ATOM 4530 C C . ILE A 1 569 ? -14.461 -12.93 -2.811 1 94.38 569 ILE A C 1
ATOM 4532 O O . ILE A 1 569 ? -14.961 -12.281 -1.891 1 94.38 569 ILE A O 1
ATOM 4536 N N . VAL A 1 570 ? -14.117 -12.328 -3.934 1 92.81 570 VAL A N 1
ATOM 4537 C CA . VAL A 1 570 ? -14.227 -10.891 -4.16 1 92.81 570 VAL A CA 1
ATOM 4538 C C . VAL A 1 570 ? -15.695 -10.484 -4.199 1 92.81 570 VAL A C 1
ATOM 4540 O O . VAL A 1 570 ? -16.078 -9.477 -3.607 1 92.81 570 VAL A O 1
ATOM 4543 N N . ALA A 1 571 ? -16.516 -11.266 -4.836 1 94.38 571 ALA A N 1
ATOM 4544 C CA . ALA A 1 571 ? -17.938 -10.961 -4.965 1 94.38 571 ALA A CA 1
ATOM 4545 C C . ALA A 1 571 ? -18.641 -11.016 -3.611 1 94.38 571 ALA A C 1
ATOM 4547 O O . ALA A 1 571 ? -19.422 -10.125 -3.271 1 94.38 571 ALA A O 1
ATOM 4548 N N . VAL A 1 572 ? -18.328 -12.039 -2.879 1 93.38 572 VAL A N 1
ATOM 4549 C CA . VAL A 1 572 ? -18.953 -12.188 -1.566 1 93.38 572 VAL A CA 1
ATOM 4550 C C . VAL A 1 572 ? -18.453 -11.086 -0.632 1 93.38 572 VAL A C 1
ATOM 4552 O O . VAL A 1 572 ? -19.234 -10.508 0.132 1 93.38 572 VAL A O 1
ATOM 4555 N N . GLY A 1 573 ? -17.141 -10.852 -0.63 1 92.75 573 GLY A N 1
ATOM 4556 C CA . GLY A 1 573 ? -16.594 -9.773 0.184 1 92.75 573 GLY A CA 1
ATOM 4557 C C . GLY A 1 573 ? -17.203 -8.422 -0.144 1 92.75 573 GLY A C 1
ATOM 4558 O O . GLY A 1 573 ? -17.578 -7.668 0.756 1 92.75 573 GLY A O 1
ATOM 4559 N N . THR A 1 574 ? -17.391 -8.07 -1.432 1 93 574 THR A N 1
ATOM 4560 C CA . THR A 1 574 ? -17.969 -6.809 -1.879 1 93 574 THR A CA 1
ATOM 4561 C C . THR A 1 574 ? -19.453 -6.742 -1.53 1 93 574 THR A C 1
ATOM 4563 O O . THR A 1 574 ? -19.953 -5.691 -1.117 1 93 574 THR A O 1
ATOM 4566 N N . GLY A 1 575 ? -20.156 -7.828 -1.694 1 93.88 575 GLY A N 1
ATOM 4567 C CA . GLY A 1 575 ? -21.578 -7.875 -1.354 1 93.88 575 GLY A CA 1
ATOM 4568 C C . GLY A 1 575 ? -21.828 -7.66 0.125 1 93.88 575 GLY A C 1
ATOM 4569 O O . GLY A 1 575 ? -22.766 -6.934 0.497 1 93.88 575 GLY A O 1
ATOM 4570 N N . LEU A 1 576 ? -21.047 -8.266 0.956 1 93.38 576 LEU A N 1
ATOM 4571 C CA . LEU A 1 576 ? -21.188 -8.109 2.4 1 93.38 576 LEU A CA 1
ATOM 4572 C C . LEU A 1 576 ? -20.922 -6.664 2.814 1 93.38 576 LEU A C 1
ATOM 4574 O O . LEU A 1 576 ? -21.594 -6.137 3.707 1 93.38 576 LEU A O 1
ATOM 4578 N N . PHE A 1 577 ? -20 -6.012 2.205 1 94.12 577 PHE A N 1
ATOM 4579 C CA . PHE A 1 577 ? -19.641 -4.645 2.551 1 94.12 577 PHE A CA 1
ATOM 4580 C C . PHE A 1 577 ? -20.672 -3.654 2.037 1 94.12 577 PHE A C 1
ATOM 4582 O O . PHE A 1 577 ? -21.109 -2.771 2.775 1 94.12 577 PHE A O 1
ATOM 4589 N N . VAL A 1 578 ? -21.125 -3.779 0.817 1 91.5 578 VAL A N 1
ATOM 4590 C CA . VAL A 1 578 ? -22.047 -2.84 0.195 1 91.5 578 VAL A CA 1
ATOM 4591 C C . VAL A 1 578 ? -23.453 -3.055 0.754 1 91.5 578 VAL A C 1
ATOM 4593 O O . VAL A 1 578 ? -24.188 -2.092 1.007 1 91.5 578 VAL A O 1
ATOM 4596 N N . GLY A 1 579 ? -23.828 -4.266 0.976 1 90.31 579 GLY A N 1
ATOM 4597 C CA . GLY A 1 579 ? -25.188 -4.566 1.422 1 90.31 579 GLY A CA 1
ATOM 4598 C C . GLY A 1 579 ? -25.359 -4.48 2.928 1 90.31 579 GLY A C 1
ATOM 4599 O O . GLY A 1 579 ? -26.328 -3.918 3.418 1 90.31 579 GLY A O 1
ATOM 4600 N N . LEU A 1 580 ? -24.391 -4.977 3.699 1 91 580 LEU A N 1
ATOM 4601 C CA . LEU A 1 580 ? -24.578 -5.105 5.141 1 91 580 LEU A CA 1
ATOM 4602 C C . LEU A 1 580 ? -23.594 -4.219 5.898 1 91 580 LEU A C 1
ATOM 4604 O O . LEU A 1 580 ? -23.688 -4.094 7.121 1 91 580 LEU A O 1
ATOM 4608 N N . GLY A 1 581 ? -22.656 -3.621 5.293 1 92 581 GLY A N 1
ATOM 4609 C CA . GLY A 1 581 ? -21.688 -2.75 5.938 1 92 581 GLY A CA 1
ATOM 4610 C C . GLY A 1 581 ? -20.594 -3.51 6.672 1 92 581 GLY A C 1
ATOM 4611 O O . GLY A 1 581 ? -19.906 -2.945 7.523 1 92 581 GLY A O 1
ATOM 4612 N N . TRP A 1 582 ? -20.406 -4.809 6.359 1 92.69 582 TRP A N 1
ATOM 4613 C CA . TRP A 1 582 ? -19.391 -5.637 6.996 1 92.69 582 TRP A CA 1
ATOM 4614 C C . TRP A 1 582 ? -18.141 -5.715 6.133 1 92.69 582 TRP A C 1
ATOM 4616 O O . TRP A 1 582 ? -18.188 -6.172 4.988 1 92.69 582 TRP A O 1
ATOM 4626 N N . TYR A 1 583 ? -17.062 -5.285 6.684 1 93.62 583 TYR A N 1
ATOM 4627 C CA . TYR A 1 583 ? -15.789 -5.387 5.98 1 93.62 583 TYR A CA 1
ATOM 4628 C C . TYR A 1 583 ? -14.977 -6.574 6.492 1 93.62 583 TYR A C 1
ATOM 4630 O O . TYR A 1 583 ? -14.656 -6.645 7.676 1 93.62 583 TYR A O 1
ATOM 4638 N N . ILE A 1 584 ? -14.727 -7.434 5.645 1 90.62 584 ILE A N 1
ATOM 4639 C CA . ILE A 1 584 ? -13.836 -8.562 5.91 1 90.62 584 ILE A CA 1
ATOM 4640 C C . ILE A 1 584 ? -12.586 -8.453 5.039 1 90.62 584 ILE A C 1
ATOM 4642 O O . ILE A 1 584 ? -12.688 -8.211 3.832 1 90.62 584 ILE A O 1
ATOM 4646 N N . ALA A 1 585 ? -11.414 -8.586 5.645 1 90.19 585 ALA A N 1
ATOM 4647 C CA . ALA A 1 585 ? -10.172 -8.555 4.871 1 90.19 585 ALA A CA 1
ATOM 4648 C C . ALA A 1 585 ? -10.125 -9.695 3.863 1 90.19 585 ALA A C 1
ATOM 4650 O O . ALA A 1 585 ? -10.07 -10.867 4.246 1 90.19 585 ALA A O 1
ATOM 4651 N N . THR A 1 586 ? -10.125 -9.383 2.592 1 91.75 586 THR A N 1
ATOM 4652 C CA . THR A 1 586 ? -10.289 -10.414 1.569 1 91.75 586 THR A CA 1
ATOM 4653 C C . THR A 1 586 ? -8.945 -10.781 0.957 1 91.75 586 THR A C 1
ATOM 4655 O O . THR A 1 586 ? -8.828 -11.805 0.278 1 91.75 586 THR A O 1
ATOM 4658 N N . ILE A 1 587 ? -7.895 -10.062 1.171 1 90.69 587 ILE A N 1
ATOM 4659 C CA . ILE A 1 587 ? -6.609 -10.305 0.52 1 90.69 587 ILE A CA 1
ATOM 4660 C C . ILE A 1 587 ? -6.008 -11.609 1.038 1 90.69 587 ILE A C 1
ATOM 4662 O O . ILE A 1 587 ? -5.457 -12.398 0.265 1 90.69 587 ILE A O 1
ATOM 4666 N N . THR A 1 588 ? -6.203 -11.852 2.303 1 91.75 588 THR A N 1
ATOM 4667 C CA . THR A 1 588 ? -5.625 -13.039 2.92 1 91.75 588 THR A CA 1
ATOM 4668 C C . THR A 1 588 ? -6.242 -14.312 2.34 1 91.75 588 THR A C 1
ATOM 4670 O O . THR A 1 588 ? -5.531 -15.188 1.846 1 91.75 588 THR A O 1
ATOM 4673 N N . PRO A 1 589 ? -7.57 -14.406 2.35 1 94 589 PRO A N 1
ATOM 4674 C CA . PRO A 1 589 ? -8.156 -15.602 1.734 1 94 589 PRO A CA 1
ATOM 4675 C C . PRO A 1 589 ? -7.898 -15.672 0.231 1 94 589 PRO A C 1
ATOM 4677 O O . PRO A 1 589 ? -7.738 -16.766 -0.319 1 94 589 PRO A O 1
ATOM 4680 N N . LEU A 1 590 ? -7.832 -14.602 -0.452 1 93.56 590 LEU A N 1
ATOM 4681 C CA . LEU A 1 590 ? -7.566 -14.562 -1.886 1 93.56 590 LEU A CA 1
ATOM 4682 C C . LEU A 1 590 ? -6.191 -15.141 -2.199 1 93.56 590 LEU A C 1
ATOM 4684 O O . LEU A 1 590 ? -6.059 -16.016 -3.062 1 93.56 590 LEU A O 1
ATOM 4688 N N . LEU A 1 591 ? -5.203 -14.68 -1.492 1 91.44 591 LEU A N 1
ATOM 4689 C CA . LEU A 1 591 ? -3.836 -15.125 -1.735 1 91.44 591 LEU A CA 1
ATOM 4690 C C . LEU A 1 591 ? -3.645 -16.562 -1.276 1 91.44 591 LEU A C 1
ATOM 4692 O O . LEU A 1 591 ? -2.898 -17.328 -1.898 1 91.44 591 LEU A O 1
ATOM 4696 N N . ALA A 1 592 ? -4.293 -16.906 -0.188 1 93.44 592 ALA A N 1
ATOM 4697 C CA . ALA A 1 592 ? -4.195 -18.281 0.312 1 93.44 592 ALA A CA 1
ATOM 4698 C C . ALA A 1 592 ? -4.777 -19.281 -0.689 1 93.44 592 ALA A C 1
ATOM 4700 O O . ALA A 1 592 ? -4.168 -20.312 -0.978 1 93.44 592 ALA A O 1
ATOM 4701 N N . VAL A 1 593 ? -5.934 -18.953 -1.198 1 93.69 593 VAL A N 1
ATOM 4702 C CA . VAL A 1 593 ? -6.59 -19.812 -2.17 1 93.69 593 VAL A CA 1
ATOM 4703 C C . VAL A 1 593 ? -5.766 -19.875 -3.457 1 93.69 593 VAL A C 1
ATOM 4705 O O . VAL A 1 593 ? -5.609 -20.938 -4.059 1 93.69 593 VAL A O 1
ATOM 4708 N N . PHE A 1 594 ? -5.23 -18.812 -3.836 1 91.5 594 PHE A N 1
ATOM 4709 C CA . PHE A 1 594 ? -4.391 -18.75 -5.027 1 91.5 594 PHE A CA 1
ATOM 4710 C C . PHE A 1 594 ? -3.156 -19.625 -4.875 1 91.5 594 PHE A C 1
ATOM 4712 O O . PHE A 1 594 ? -2.859 -20.453 -5.742 1 91.5 594 PHE A O 1
ATOM 4719 N N . LEU A 1 595 ? -2.488 -19.422 -3.807 1 87.31 595 LEU A N 1
ATOM 4720 C CA . LEU A 1 595 ? -1.272 -20.188 -3.553 1 87.31 595 LEU A CA 1
ATOM 4721 C C . LEU A 1 595 ? -1.575 -21.688 -3.455 1 87.31 595 LEU A C 1
ATOM 4723 O O . LEU A 1 595 ? -0.799 -22.516 -3.936 1 87.31 595 LEU A O 1
ATOM 4727 N N . THR A 1 596 ? -2.666 -22 -2.793 1 91.19 596 THR A N 1
ATOM 4728 C CA . THR A 1 596 ? -3.068 -23.406 -2.67 1 91.19 596 THR A CA 1
ATOM 4729 C C . THR A 1 596 ? -3.363 -24 -4.039 1 91.19 596 THR A C 1
ATOM 4731 O O . THR A 1 596 ? -2.93 -25.109 -4.34 1 91.19 596 THR A O 1
ATOM 4734 N N . SER A 1 597 ? -4.066 -23.266 -4.848 1 88.44 597 SER A N 1
ATOM 4735 C CA . SER A 1 597 ? -4.414 -23.734 -6.184 1 88.44 597 SER A CA 1
ATOM 4736 C C . SER A 1 597 ? -3.166 -23.953 -7.031 1 88.44 597 SER A C 1
ATOM 4738 O O . SER A 1 597 ? -3.059 -24.969 -7.727 1 88.44 597 SER A O 1
ATOM 4740 N N . VAL A 1 598 ? -2.271 -23.094 -6.926 1 82.31 598 VAL A N 1
ATOM 4741 C CA . VAL A 1 598 ? -1.041 -23.188 -7.703 1 82.31 598 VAL A CA 1
ATOM 4742 C C . VAL A 1 598 ? -0.19 -24.344 -7.188 1 82.31 598 VAL A C 1
ATOM 4744 O O . VAL A 1 598 ? 0.369 -25.109 -7.977 1 82.31 598 VAL A O 1
ATOM 4747 N N . ALA A 1 599 ? -0.071 -24.469 -5.93 1 84 599 ALA A N 1
ATOM 4748 C CA . ALA A 1 599 ? 0.749 -25.516 -5.32 1 84 599 ALA A CA 1
ATOM 4749 C C . ALA A 1 599 ? 0.212 -26.906 -5.66 1 84 599 ALA A C 1
ATOM 4751 O O . ALA A 1 599 ? 0.982 -27.812 -5.973 1 84 599 ALA A O 1
ATOM 4752 N N . ILE A 1 600 ? -1.033 -27.094 -5.551 1 85.5 600 ILE A N 1
ATOM 4753 C CA . ILE A 1 600 ? -1.639 -28.391 -5.859 1 85.5 600 ILE A CA 1
ATOM 4754 C C . ILE A 1 600 ? -1.476 -28.688 -7.348 1 85.5 600 ILE A C 1
ATOM 4756 O O . ILE A 1 600 ? -1.179 -29.828 -7.727 1 85.5 600 ILE A O 1
ATOM 4760 N N . SER A 1 601 ? -1.66 -27.672 -8.102 1 80.38 601 SER A N 1
ATOM 4761 C CA . SER A 1 601 ? -1.475 -27.844 -9.539 1 80.38 601 SER A CA 1
ATOM 4762 C C . SER A 1 601 ? -0.041 -28.25 -9.867 1 80.38 601 SER A C 1
ATOM 4764 O O . SER A 1 601 ? 0.189 -29.094 -10.742 1 80.38 601 SER A O 1
ATOM 4766 N N . LEU A 1 602 ? 0.875 -27.672 -9.211 1 77.88 602 LEU A N 1
ATOM 4767 C CA . LEU A 1 602 ? 2.279 -28.016 -9.406 1 77.88 602 LEU A CA 1
ATOM 4768 C C . LEU A 1 602 ? 2.551 -29.453 -8.969 1 77.88 602 LEU A C 1
ATOM 4770 O O . LEU A 1 602 ? 3.283 -30.172 -9.641 1 77.88 602 LEU A O 1
ATOM 4774 N N . ALA A 1 603 ? 2.039 -29.844 -7.953 1 80.69 603 ALA A N 1
ATOM 4775 C CA . ALA A 1 603 ? 2.207 -31.203 -7.465 1 80.69 603 ALA A CA 1
ATOM 4776 C C . ALA A 1 603 ? 1.63 -32.219 -8.445 1 80.69 603 ALA A C 1
ATOM 4778 O O . ALA A 1 603 ? 2.238 -33.25 -8.703 1 80.69 603 ALA A O 1
ATOM 4779 N N . LYS A 1 604 ? 0.502 -31.922 -8.883 1 79.12 604 LYS A N 1
ATOM 4780 C CA . LYS A 1 604 ? -0.136 -32.781 -9.875 1 79.12 604 LYS A CA 1
ATOM 4781 C C . LYS A 1 604 ? 0.704 -32.875 -11.141 1 79.12 604 LYS A C 1
ATOM 4783 O O . LYS A 1 604 ? 0.785 -33.969 -11.758 1 79.12 604 LYS A O 1
ATOM 4788 N N . PHE A 1 605 ? 1.251 -31.859 -11.531 1 79.25 605 PHE A N 1
ATOM 4789 C CA . PHE A 1 605 ? 2.105 -31.828 -12.711 1 79.25 605 PHE A CA 1
ATOM 4790 C C . PHE A 1 605 ? 3.316 -32.719 -12.523 1 79.25 605 PHE A C 1
ATOM 4792 O O . PHE A 1 605 ? 3.695 -33.469 -13.445 1 79.25 605 PHE A O 1
ATOM 4799 N N . LEU A 1 606 ? 3.895 -32.594 -11.398 1 77.19 606 LEU A N 1
ATOM 4800 C CA . LEU A 1 606 ? 5.059 -33.438 -11.102 1 77.19 606 LEU A CA 1
ATOM 4801 C C . LEU A 1 606 ? 4.695 -34.906 -11.133 1 77.19 606 LEU A C 1
ATOM 4803 O O . LEU A 1 606 ? 5.461 -35.719 -11.641 1 77.19 606 LEU A O 1
ATOM 4807 N N . LYS A 1 607 ? 3.584 -35.25 -10.664 1 76.81 607 LYS A N 1
ATOM 4808 C CA . LYS A 1 607 ? 3.109 -36.625 -10.664 1 76.81 607 LYS A CA 1
ATOM 4809 C C . LYS A 1 607 ? 2.814 -37.125 -12.078 1 76.81 607 LYS A C 1
ATOM 4811 O O . LYS A 1 607 ? 3.164 -38.25 -12.445 1 76.81 607 LYS A O 1
ATOM 4816 N N . ALA A 1 608 ? 2.219 -36.312 -12.789 1 74.75 608 ALA A N 1
ATOM 4817 C CA . ALA A 1 608 ? 1.875 -36.656 -14.164 1 74.75 608 ALA A CA 1
ATOM 4818 C C . ALA A 1 608 ? 3.127 -36.969 -14.984 1 74.75 608 ALA A C 1
ATOM 4820 O O . ALA A 1 608 ? 3.135 -37.875 -15.812 1 74.75 608 ALA A O 1
ATOM 4821 N N . GLU A 1 609 ? 4.078 -36.219 -14.82 1 74.44 609 GLU A N 1
ATOM 4822 C CA . GLU A 1 609 ? 5.336 -36.438 -15.531 1 74.44 609 GLU A CA 1
ATOM 4823 C C . GLU A 1 609 ? 5.992 -37.75 -15.125 1 74.44 609 GLU A C 1
ATOM 4825 O O . GLU A 1 609 ? 6.586 -38.438 -15.953 1 74.44 609 GLU A O 1
ATOM 4830 N N . GLY A 1 610 ? 5.914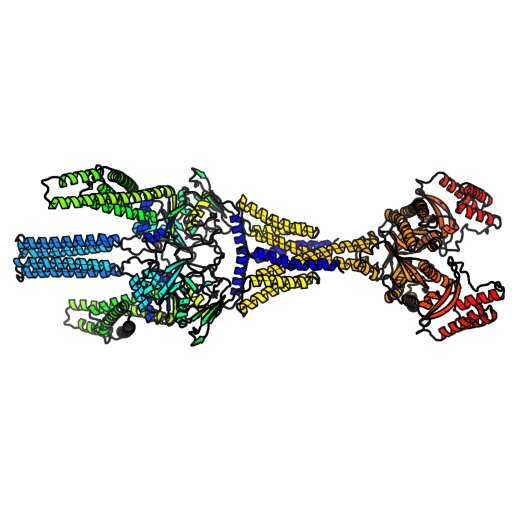 -38.062 -13.891 1 73.94 610 GLY A N 1
ATOM 4831 C CA . GLY A 1 610 ? 6.445 -39.312 -13.414 1 73.94 610 GLY A CA 1
ATOM 4832 C C . GLY A 1 610 ? 5.711 -40.531 -13.969 1 73.94 610 GLY A C 1
ATOM 4833 O O . GLY A 1 610 ? 6.332 -41.531 -14.32 1 73.94 610 GLY A O 1
ATOM 4834 N N . GLU A 1 611 ? 4.465 -40.438 -14.125 1 76.06 611 GLU A N 1
ATOM 4835 C CA . GLU A 1 611 ? 3.645 -41.5 -14.664 1 76.06 611 GLU A CA 1
ATOM 4836 C C . GLU A 1 611 ? 3.926 -41.75 -16.141 1 76.06 611 GLU A C 1
ATOM 4838 O O . GLU A 1 611 ? 3.953 -42.875 -16.609 1 76.06 611 GLU A O 1
ATOM 4843 N N . LYS A 1 612 ? 4.051 -40.781 -16.828 1 75.94 612 LYS A N 1
ATOM 4844 C CA . LYS A 1 612 ? 4.379 -40.875 -18.25 1 75.94 612 LYS A CA 1
ATOM 4845 C C . LYS A 1 612 ? 5.629 -41.719 -18.453 1 75.94 612 LYS A C 1
ATOM 4847 O O . LYS A 1 612 ? 5.645 -42.625 -19.312 1 75.94 612 LYS A O 1
ATOM 4852 N N . SER A 1 613 ? 6.617 -41.438 -17.766 1 75.12 613 SER A N 1
ATOM 4853 C CA . SER A 1 613 ? 7.871 -42.188 -17.875 1 75.12 613 SER A CA 1
ATOM 4854 C C . SER A 1 613 ? 7.684 -43.656 -17.531 1 75.12 613 SER A C 1
ATOM 4856 O O . SER A 1 613 ? 8.297 -44.531 -18.141 1 75.12 613 SER A O 1
ATOM 4858 N N . PHE A 1 614 ? 6.906 -43.906 -16.625 1 74.81 614 PHE A N 1
ATOM 4859 C CA . PHE A 1 614 ? 6.625 -45.281 -16.219 1 74.81 614 PHE A CA 1
ATOM 4860 C C . PHE A 1 614 ? 5.891 -46 -17.328 1 74.81 614 PHE A C 1
ATOM 4862 O O . PHE A 1 614 ? 6.242 -47.156 -17.672 1 74.81 614 PHE A O 1
ATOM 4869 N N . TYR A 1 615 ? 4.895 -45.375 -17.891 1 75.25 615 TYR A N 1
ATOM 4870 C CA . TYR A 1 615 ? 4.098 -46.031 -18.922 1 75.25 615 TYR A CA 1
ATOM 4871 C C . TYR A 1 615 ? 4.953 -46.344 -20.141 1 75.25 615 TYR A C 1
ATOM 4873 O O . TYR A 1 615 ? 4.852 -47.438 -20.703 1 75.25 615 TYR A O 1
ATOM 4881 N N . LEU A 1 616 ? 5.762 -45.5 -20.5 1 75.44 616 LEU A N 1
ATOM 4882 C CA . LEU A 1 616 ? 6.617 -45.719 -21.656 1 75.44 616 LEU A CA 1
ATOM 4883 C C . LEU A 1 616 ? 7.605 -46.875 -21.391 1 75.44 616 LEU A C 1
ATOM 4885 O O . LEU A 1 616 ? 7.871 -47.688 -22.281 1 75.44 616 LEU A O 1
ATOM 4889 N N . SER A 1 617 ? 8.141 -46.938 -20.203 1 76.38 617 SER A N 1
ATOM 4890 C CA . SER A 1 617 ? 9.062 -48 -19.859 1 76.38 617 SER A CA 1
ATOM 4891 C C . SER A 1 617 ? 8.359 -49.344 -19.828 1 76.38 617 SER A C 1
ATOM 4893 O O . SER A 1 617 ? 8.922 -50.344 -20.25 1 76.38 617 SER A O 1
ATOM 4895 N N . ALA A 1 618 ? 7.219 -49.375 -19.297 1 74.81 618 ALA A N 1
ATOM 4896 C CA . ALA A 1 618 ? 6.441 -50.594 -19.234 1 74.81 618 ALA A CA 1
ATOM 4897 C C . ALA A 1 618 ? 6.074 -51.094 -20.641 1 74.81 618 ALA A C 1
ATOM 4899 O O . ALA A 1 618 ? 6.156 -52.281 -20.922 1 74.81 618 ALA A O 1
ATOM 4900 N N . PHE A 1 619 ? 5.828 -50.281 -21.531 1 74.56 619 PHE A N 1
ATOM 4901 C CA . PHE A 1 619 ? 5.379 -50.594 -22.875 1 74.56 619 PHE A CA 1
ATOM 4902 C C . PHE A 1 619 ? 6.551 -51.062 -23.734 1 74.56 619 PHE A C 1
ATOM 4904 O O . PHE A 1 619 ? 6.379 -51.906 -24.625 1 74.56 619 PHE A O 1
ATOM 4911 N N . SER A 1 620 ? 7.637 -50.562 -23.438 1 75.5 620 SER A N 1
ATOM 4912 C CA . SER A 1 620 ? 8.828 -50.938 -24.188 1 75.5 620 SER A CA 1
ATOM 4913 C C . SER A 1 620 ? 9.195 -52.375 -23.953 1 75.5 620 SER A C 1
ATOM 4915 O O . SER A 1 620 ? 9.938 -52.969 -24.734 1 75.5 620 SER A O 1
ATOM 4917 N N . ARG A 1 621 ? 8.57 -52.969 -22.984 1 75.75 621 ARG A N 1
ATOM 4918 C CA . ARG A 1 621 ? 8.828 -54.344 -22.688 1 75.75 621 ARG A CA 1
ATOM 4919 C C . ARG A 1 621 ? 7.941 -55.281 -23.516 1 75.75 621 ARG A C 1
ATOM 4921 O O . ARG A 1 621 ? 8.203 -56.469 -23.609 1 75.75 621 ARG A O 1
ATOM 4928 N N . TYR A 1 622 ? 6.957 -54.781 -24.094 1 75.69 622 TYR A N 1
ATOM 4929 C CA . TYR A 1 622 ? 6.039 -55.625 -24.859 1 75.69 622 TYR A CA 1
ATOM 4930 C C . TYR A 1 622 ? 6.141 -55.312 -26.344 1 75.69 622 TYR A C 1
ATOM 4932 O O . TYR A 1 622 ? 5.738 -56.125 -27.172 1 75.69 622 TYR A O 1
ATOM 4940 N N . LEU A 1 623 ? 6.551 -54.094 -26.625 1 76.19 623 LEU A N 1
ATOM 4941 C CA . LEU A 1 623 ? 6.77 -53.688 -28.016 1 76.19 623 LEU A CA 1
ATOM 4942 C C . LEU A 1 623 ? 8.211 -53.25 -28.219 1 76.19 623 LEU A C 1
ATOM 4944 O O . LEU A 1 623 ? 8.812 -52.625 -27.328 1 76.19 623 LEU A O 1
ATOM 4948 N N . SER A 1 624 ? 8.766 -53.625 -29.422 1 75.88 624 SER A N 1
ATOM 4949 C CA . SER A 1 624 ? 10.125 -53.156 -29.703 1 75.88 624 SER A CA 1
ATOM 4950 C C . SER A 1 624 ? 10.227 -51.656 -29.562 1 75.88 624 SER A C 1
ATOM 4952 O O . SER A 1 624 ? 9.305 -50.938 -29.938 1 75.88 624 SER A O 1
ATOM 4954 N N . ALA A 1 625 ? 11.25 -51.25 -28.906 1 77.25 625 ALA A N 1
ATOM 4955 C CA . ALA A 1 625 ? 11.508 -49.812 -28.672 1 77.25 625 ALA A CA 1
ATOM 4956 C C . ALA A 1 625 ? 11.453 -49.031 -29.984 1 77.25 625 ALA A C 1
ATOM 4958 O O . ALA A 1 625 ? 10.992 -47.906 -30.016 1 77.25 625 ALA A O 1
ATOM 4959 N N . ASP A 1 626 ? 11.922 -49.719 -31.031 1 78.81 626 ASP A N 1
ATOM 4960 C CA . ASP A 1 626 ? 11.961 -49.031 -32.344 1 78.81 626 ASP A CA 1
ATOM 4961 C C . ASP A 1 626 ? 10.547 -48.812 -32.875 1 78.81 626 ASP A C 1
ATOM 4963 O O . ASP A 1 626 ? 10.281 -47.781 -33.5 1 78.81 626 ASP A O 1
ATOM 4967 N N . VAL A 1 627 ? 9.688 -49.688 -32.656 1 77.25 627 VAL A N 1
ATOM 4968 C CA . VAL A 1 627 ? 8.305 -49.562 -33.094 1 77.25 627 VAL A CA 1
ATOM 4969 C C . VAL A 1 627 ? 7.625 -48.469 -32.281 1 77.25 627 VAL A C 1
ATOM 4971 O O . VAL A 1 627 ? 6.895 -47.625 -32.812 1 77.25 627 VAL A O 1
ATOM 4974 N N . ILE A 1 628 ? 7.926 -48.406 -31.047 1 77.12 628 ILE A N 1
ATOM 4975 C CA . ILE A 1 628 ? 7.367 -47.375 -30.156 1 77.12 628 ILE A CA 1
ATOM 4976 C C . ILE A 1 628 ? 7.824 -46 -30.609 1 77.12 628 ILE A C 1
ATOM 4978 O O . ILE A 1 628 ? 7.023 -45.062 -30.672 1 77.12 628 ILE A O 1
ATOM 4982 N N . ASP A 1 629 ? 9.094 -45.906 -30.828 1 78.19 629 ASP A N 1
ATOM 4983 C CA . ASP A 1 629 ? 9.656 -44.625 -31.25 1 78.19 629 ASP A CA 1
ATOM 4984 C C . ASP A 1 629 ? 9.016 -44.156 -32.562 1 78.19 629 ASP A C 1
ATOM 4986 O O . ASP A 1 629 ? 8.789 -42.938 -32.75 1 78.19 629 ASP A O 1
ATOM 4990 N N . GLN A 1 630 ? 8.672 -45.125 -33.344 1 76.88 630 GLN A N 1
ATOM 4991 C CA . GLN A 1 630 ? 8.031 -44.781 -34.625 1 76.88 630 GLN A CA 1
ATOM 4992 C C . GLN A 1 630 ? 6.605 -44.281 -34.406 1 76.88 630 GLN A C 1
ATOM 4994 O O . GLN A 1 630 ? 6.145 -43.375 -35.125 1 76.88 630 GLN A O 1
ATOM 4999 N N . ILE A 1 631 ? 5.973 -44.875 -33.5 1 74 631 ILE A N 1
ATOM 5000 C CA . ILE A 1 631 ? 4.594 -44.531 -33.188 1 74 631 ILE A CA 1
ATOM 5001 C C . ILE A 1 631 ? 4.559 -43.125 -32.562 1 74 631 ILE A C 1
ATOM 5003 O O . ILE A 1 631 ? 3.67 -42.312 -32.844 1 74 631 ILE A O 1
ATOM 5007 N N . ILE A 1 632 ? 5.547 -42.969 -31.75 1 74.38 632 ILE A N 1
ATOM 5008 C CA . ILE A 1 632 ? 5.641 -41.688 -31.078 1 74.38 632 ILE A CA 1
ATOM 5009 C C . ILE A 1 632 ? 5.949 -40.594 -32.094 1 74.38 632 ILE A C 1
ATOM 5011 O O . ILE A 1 632 ? 5.395 -39.469 -32 1 74.38 632 ILE A O 1
ATOM 5015 N N . GLU A 1 633 ? 6.785 -40.906 -33.062 1 75.06 633 GLU A N 1
ATOM 5016 C CA . GLU A 1 633 ? 7.18 -39.938 -34.094 1 75.06 633 GLU A CA 1
ATOM 5017 C C . GLU A 1 633 ? 6.051 -39.719 -35.094 1 75.06 633 GLU A C 1
ATOM 5019 O O . GLU A 1 633 ? 5.859 -38.594 -35.562 1 75.06 633 GLU A O 1
ATOM 5024 N N . ASP A 1 634 ? 5.336 -40.812 -35.406 1 80.06 634 ASP A N 1
ATOM 5025 C CA . ASP A 1 634 ? 4.238 -40.719 -36.375 1 80.06 634 ASP A CA 1
ATOM 5026 C C . ASP A 1 634 ? 3.025 -41.5 -35.875 1 80.06 634 ASP A C 1
ATOM 5028 O O . ASP A 1 634 ? 2.879 -42.688 -36.219 1 80.06 634 ASP A O 1
ATOM 5032 N N . PRO A 1 635 ? 2.105 -40.844 -35.219 1 77.06 635 PRO A N 1
ATOM 5033 C CA . PRO A 1 635 ? 0.927 -41.531 -34.688 1 77.06 635 PRO A CA 1
ATOM 5034 C C . PRO A 1 635 ? 0.029 -42.125 -35.75 1 77.06 635 PRO A C 1
ATOM 5036 O O . PRO A 1 635 ? -0.766 -43.031 -35.469 1 77.06 635 PRO A O 1
ATOM 5039 N N . GLU A 1 636 ? 0.162 -41.656 -37 1 76 636 GLU A N 1
ATOM 5040 C CA . GLU A 1 636 ? -0.664 -42.156 -38.094 1 76 636 GLU A CA 1
ATOM 5041 C C . GLU A 1 636 ? -0.285 -43.594 -38.438 1 76 636 GLU A C 1
ATOM 5043 O O . GLU A 1 636 ? -1.062 -44.312 -39.062 1 76 636 GLU A O 1
ATOM 5048 N N . ARG A 1 637 ? 0.817 -44.031 -37.906 1 76 637 ARG A N 1
ATOM 5049 C CA . ARG A 1 637 ? 1.287 -45.375 -38.188 1 76 637 ARG A CA 1
ATOM 5050 C C . ARG A 1 637 ? 0.536 -46.406 -37.344 1 76 637 ARG A C 1
ATOM 5052 O O . ARG A 1 637 ? 0.666 -47.594 -37.562 1 76 637 ARG A O 1
ATOM 5059 N N . LEU A 1 638 ? -0.269 -45.875 -36.469 1 77 638 LEU A N 1
ATOM 5060 C CA . LEU A 1 638 ? -1.112 -46.75 -35.656 1 77 638 LEU A CA 1
ATOM 5061 C C . LEU A 1 638 ? -2.348 -47.188 -36.438 1 77 638 LEU A C 1
ATOM 5063 O O . LEU A 1 638 ? -3.477 -46.938 -36 1 77 638 LEU A O 1
ATOM 5067 N N . LYS A 1 639 ? -2.162 -47.656 -37.625 1 82.69 639 LYS A N 1
ATOM 5068 C CA . LYS A 1 639 ? -3.242 -48.188 -38.469 1 82.69 639 LYS A CA 1
ATOM 5069 C C . LYS A 1 639 ? -2.922 -49.594 -39 1 82.69 639 LYS A C 1
ATOM 5071 O O . LYS A 1 639 ? -1.752 -49.938 -39.094 1 82.69 639 LYS A O 1
ATOM 5076 N N . LEU A 1 640 ? -3.996 -50.312 -39.219 1 86.06 640 LEU A N 1
ATOM 5077 C CA . LEU A 1 640 ? -3.836 -51.656 -39.812 1 86.06 640 LEU A CA 1
ATOM 5078 C C . LEU A 1 640 ? -3.289 -51.531 -41.219 1 86.06 640 LEU A C 1
ATOM 5080 O O . LEU A 1 640 ? -3.674 -50.656 -41.969 1 86.06 640 LEU A O 1
ATOM 5084 N N . GLY A 1 641 ? -2.316 -52.219 -41.469 1 84 641 GLY A N 1
ATOM 5085 C CA . GLY A 1 641 ? -1.708 -52.219 -42.781 1 84 641 GLY A CA 1
ATOM 5086 C C . GLY A 1 641 ? -0.32 -52.812 -42.812 1 84 641 GLY A C 1
ATOM 5087 O O . GLY A 1 641 ? 0.217 -53.188 -41.781 1 84 641 GLY A O 1
ATOM 5088 N N . GLY A 1 642 ? 0.218 -53.125 -44 1 86 642 GLY A N 1
ATOM 5089 C CA . GLY A 1 642 ? 1.544 -53.688 -44.156 1 86 642 GLY A CA 1
ATOM 5090 C C . GLY A 1 642 ? 2.197 -53.312 -45.469 1 86 642 GLY A C 1
ATOM 5091 O O . GLY A 1 642 ? 1.517 -52.875 -46.406 1 86 642 GLY A O 1
ATOM 5092 N N . ASP A 1 643 ? 3.445 -53.312 -45.406 1 87.56 643 ASP A N 1
ATOM 5093 C CA . ASP A 1 643 ? 4.238 -53 -46.594 1 87.56 643 ASP A CA 1
ATOM 5094 C C . ASP A 1 643 ? 5.062 -54.219 -47.062 1 87.56 643 ASP A C 1
ATOM 5096 O O . ASP A 1 643 ? 5.539 -54.969 -46.219 1 87.56 643 ASP A O 1
ATOM 5100 N N . SER A 1 644 ? 5.086 -54.406 -48.406 1 91.06 644 SER A N 1
ATOM 5101 C CA . SER A 1 644 ? 5.965 -55.438 -48.938 1 91.06 644 SER A CA 1
ATOM 5102 C C . SER A 1 644 ? 7.418 -54.969 -48.938 1 91.06 644 SER A C 1
ATOM 5104 O O . SER A 1 644 ? 7.734 -53.906 -49.438 1 91.06 644 SER A O 1
ATOM 5106 N N . LYS A 1 645 ? 8.18 -55.719 -48.281 1 93.19 645 LYS A N 1
ATOM 5107 C CA . LYS A 1 645 ? 9.602 -55.406 -48.188 1 93.19 645 LYS A CA 1
ATOM 5108 C C . LYS A 1 645 ? 10.461 -56.656 -48.25 1 93.19 645 LYS A C 1
ATOM 5110 O O . LYS A 1 645 ? 9.992 -57.75 -47.906 1 93.19 645 LYS A O 1
ATOM 5115 N N . GLU A 1 646 ? 11.672 -56.5 -48.75 1 95.56 646 GLU A N 1
ATOM 5116 C CA . GLU A 1 646 ? 12.648 -57.562 -48.656 1 95.56 646 GLU A CA 1
ATOM 5117 C C . GLU A 1 646 ? 13.195 -57.719 -47.25 1 95.56 646 GLU A C 1
ATOM 5119 O O . GLU A 1 646 ? 13.828 -56.812 -46.719 1 95.56 646 GLU A O 1
ATOM 5124 N N . LEU A 1 647 ? 12.836 -58.844 -46.688 1 96.94 647 LEU A N 1
ATOM 5125 C CA . LEU A 1 647 ? 13.258 -59.125 -45.312 1 96.94 647 LEU A CA 1
ATOM 5126 C C . LEU A 1 647 ? 13.844 -60.531 -45.188 1 96.94 647 LEU A C 1
ATOM 5128 O O . LEU A 1 647 ? 13.805 -61.312 -46.125 1 96.94 647 LEU A O 1
ATOM 5132 N N . THR A 1 648 ? 14.477 -60.812 -44.062 1 97.94 648 THR A N 1
ATOM 5133 C CA . THR A 1 648 ? 14.938 -62.156 -43.719 1 97.94 648 THR A CA 1
ATOM 5134 C C . THR A 1 648 ? 14.25 -62.656 -42.469 1 97.94 648 THR A C 1
ATOM 5136 O O . THR A 1 648 ? 14.258 -62 -41.438 1 97.94 648 THR A O 1
ATOM 5139 N N . ALA A 1 649 ? 13.609 -63.781 -42.656 1 97.81 649 ALA A N 1
ATOM 5140 C CA . ALA A 1 649 ? 12.906 -64.375 -41.531 1 97.81 649 ALA A CA 1
ATOM 5141 C C . ALA A 1 649 ? 13.727 -65.562 -40.906 1 97.81 649 ALA A C 1
ATOM 5143 O O . ALA A 1 649 ? 14.43 -66.25 -41.625 1 97.81 649 ALA A O 1
ATOM 5144 N N . ILE A 1 650 ? 13.672 -65.625 -39.625 1 97.94 650 ILE A N 1
ATOM 5145 C CA . ILE A 1 650 ? 14.328 -66.688 -38.906 1 97.94 650 ILE A CA 1
ATOM 5146 C C . ILE A 1 650 ? 13.305 -67.438 -38.031 1 97.94 650 ILE A C 1
ATOM 5148 O O . ILE A 1 650 ? 12.5 -66.812 -37.344 1 97.94 650 ILE A O 1
ATOM 5152 N N . PHE A 1 651 ? 13.258 -68.75 -38.156 1 97.06 651 PHE A N 1
ATOM 5153 C CA . PHE A 1 651 ? 12.43 -69.625 -37.344 1 97.06 651 PHE A CA 1
ATOM 5154 C C . PHE A 1 651 ? 13.281 -70.562 -36.562 1 97.06 651 PHE A C 1
ATOM 5156 O O . PHE A 1 651 ? 14.172 -71.25 -37.125 1 97.06 651 PHE A O 1
ATOM 5163 N N . THR A 1 652 ? 13.062 -70.625 -35.281 1 97.31 652 THR A N 1
ATOM 5164 C CA . THR A 1 652 ? 13.797 -71.562 -34.469 1 97.31 652 THR A CA 1
ATOM 5165 C C . THR A 1 652 ? 12.836 -72.5 -33.719 1 97.31 652 THR A C 1
ATOM 5167 O O . THR A 1 652 ? 11.695 -72.125 -33.438 1 97.31 652 THR A O 1
ATOM 5170 N N . ASP A 1 653 ? 13.281 -73.688 -33.469 1 95 653 ASP A N 1
ATOM 5171 C CA . ASP A 1 653 ? 12.508 -74.625 -32.656 1 95 653 ASP A CA 1
ATOM 5172 C C . ASP A 1 653 ? 13.414 -75.625 -32 1 95 653 ASP A C 1
ATOM 5174 O O . ASP A 1 653 ? 14.398 -76.062 -32.594 1 95 653 ASP A O 1
ATOM 5178 N N . VAL A 1 654 ? 13.094 -76 -30.828 1 94.75 654 VAL A N 1
ATOM 5179 C CA . VAL A 1 654 ? 13.898 -76.938 -30.078 1 94.75 654 VAL A CA 1
ATOM 5180 C C . VAL A 1 654 ? 13.445 -78.375 -30.391 1 94.75 654 VAL A C 1
ATOM 5182 O O . VAL A 1 654 ? 12.25 -78.688 -30.359 1 94.75 654 VAL A O 1
ATOM 5185 N N . LYS A 1 655 ? 14.445 -79.25 -30.672 1 92.44 655 LYS A N 1
ATOM 5186 C CA . LYS A 1 655 ? 14.164 -80.625 -31 1 92.44 655 LYS A CA 1
ATOM 5187 C C . LYS A 1 655 ? 13.57 -81.375 -29.797 1 92.44 655 LYS A C 1
ATOM 5189 O O . LYS A 1 655 ? 14.172 -81.375 -28.719 1 92.44 655 LYS A O 1
ATOM 5194 N N . GLY A 1 656 ? 12.406 -81.938 -30 1 84.25 656 GLY A N 1
ATOM 5195 C CA . GLY A 1 656 ? 11.766 -82.75 -28.984 1 84.25 656 GLY A CA 1
ATOM 5196 C C . GLY A 1 656 ? 11.383 -82 -27.734 1 84.25 656 GLY A C 1
ATOM 5197 O O . GLY A 1 656 ? 11.422 -82.5 -26.641 1 84.25 656 GLY A O 1
ATOM 5198 N N . PHE A 1 657 ? 11.133 -80.75 -27.891 1 85.81 657 PHE A N 1
ATOM 5199 C CA . PHE A 1 657 ? 10.852 -79.875 -26.734 1 85.81 657 PHE A CA 1
ATOM 5200 C C . PHE A 1 657 ? 9.57 -80.375 -26.031 1 85.81 657 PHE A C 1
ATOM 5202 O O . PHE A 1 657 ? 9.469 -80.312 -24.812 1 85.81 657 PHE A O 1
ATOM 5209 N N . SER A 1 658 ? 8.555 -80.75 -26.828 1 78.62 658 SER A N 1
ATOM 5210 C CA . SER A 1 658 ? 7.305 -81.188 -26.234 1 78.62 658 SER A CA 1
ATOM 5211 C C . SER A 1 658 ? 7.551 -82.312 -25.25 1 78.62 658 SER A C 1
ATOM 5213 O O . SER A 1 658 ? 6.941 -82.375 -24.188 1 78.62 658 SER A O 1
ATOM 5215 N N . THR A 1 659 ? 8.453 -83.188 -25.641 1 79.19 659 THR A N 1
ATOM 5216 C CA . THR A 1 659 ? 8.805 -84.312 -24.766 1 79.19 659 THR A CA 1
ATOM 5217 C C . THR A 1 659 ? 9.555 -83.812 -23.531 1 79.19 659 THR A C 1
ATOM 5219 O O . THR A 1 659 ? 9.32 -84.312 -22.422 1 79.19 659 THR A O 1
ATOM 5222 N N . ILE A 1 660 ? 10.359 -82.875 -23.75 1 82.38 660 ILE A N 1
ATOM 5223 C CA . ILE A 1 660 ? 11.117 -82.312 -22.641 1 82.38 660 ILE A CA 1
ATOM 5224 C C . ILE A 1 660 ? 10.172 -81.625 -21.672 1 82.38 660 ILE A C 1
ATOM 5226 O O . ILE A 1 660 ? 10.297 -81.75 -20.453 1 82.38 660 ILE A O 1
ATOM 5230 N N . ALA A 1 661 ? 9.266 -80.938 -22.172 1 79.19 661 ALA A N 1
ATOM 5231 C CA . ALA A 1 661 ? 8.305 -80.125 -21.375 1 79.19 661 ALA A CA 1
ATOM 5232 C C . ALA A 1 661 ? 7.438 -81.062 -20.516 1 79.19 661 ALA A C 1
ATOM 5234 O O . ALA A 1 661 ? 7.055 -80.688 -19.406 1 79.19 661 ALA A O 1
ATOM 5235 N N . GLU A 1 662 ? 7.137 -82.188 -21 1 75.5 662 GLU A N 1
ATOM 5236 C CA . GLU A 1 662 ? 6.266 -83.125 -20.297 1 75.5 662 GLU A CA 1
ATOM 5237 C C . GLU A 1 662 ? 6.953 -83.688 -19.062 1 75.5 662 GLU A C 1
ATOM 5239 O O . GLU A 1 662 ? 6.285 -84.125 -18.109 1 75.5 662 GLU A O 1
ATOM 5244 N N . GLN A 1 663 ? 8.203 -83.625 -19.125 1 80.56 663 GLN A N 1
ATOM 5245 C CA . GLN A 1 663 ? 8.961 -84.188 -18.016 1 80.56 663 GLN A CA 1
ATOM 5246 C C . GLN A 1 663 ? 9.258 -83.188 -16.938 1 80.56 663 GLN A C 1
ATOM 5248 O O . GLN A 1 663 ? 9.938 -83.5 -15.953 1 80.56 663 GLN A O 1
ATOM 5253 N N . MET A 1 664 ? 8.641 -82 -17.109 1 84.25 664 MET A N 1
ATOM 5254 C CA . MET A 1 664 ? 9 -80.938 -16.203 1 84.25 664 MET A CA 1
ATOM 5255 C C . MET A 1 664 ? 7.766 -80.375 -15.508 1 84.25 664 MET A C 1
ATOM 5257 O O . MET A 1 664 ? 6.656 -80.5 -16.031 1 84.25 664 MET A O 1
ATOM 5261 N N . THR A 1 665 ? 8.023 -79.75 -14.305 1 81.38 665 THR A N 1
ATOM 5262 C CA . THR A 1 665 ? 6.965 -79 -13.672 1 81.38 665 THR A CA 1
ATOM 5263 C C . THR A 1 665 ? 6.742 -77.688 -14.406 1 81.38 665 THR A C 1
ATOM 5265 O O . THR A 1 665 ? 7.66 -77.125 -15.047 1 81.38 665 THR A O 1
ATOM 5268 N N . PRO A 1 666 ? 5.559 -77.125 -14.289 1 80.69 666 PRO A N 1
ATOM 5269 C CA . PRO A 1 666 ? 5.293 -75.875 -14.961 1 80.69 666 PRO A CA 1
ATOM 5270 C C . PRO A 1 666 ? 6.273 -74.75 -14.547 1 80.69 666 PRO A C 1
ATOM 5272 O O . PRO A 1 666 ? 6.715 -73.938 -15.383 1 80.69 666 PRO A O 1
ATOM 5275 N N . ALA A 1 667 ? 6.59 -74.688 -13.312 1 83.25 667 ALA A N 1
ATOM 5276 C CA . ALA A 1 667 ? 7.508 -73.688 -12.812 1 83.25 667 ALA A CA 1
ATOM 5277 C C . ALA A 1 667 ? 8.891 -73.812 -13.438 1 83.25 667 ALA A C 1
ATOM 5279 O O . ALA A 1 667 ? 9.516 -72.812 -13.836 1 83.25 667 ALA A O 1
ATOM 5280 N N . ASP A 1 668 ? 9.297 -75.062 -13.406 1 86.62 668 ASP A N 1
ATOM 5281 C CA . ASP A 1 668 ? 10.617 -75.312 -13.969 1 86.62 668 ASP A CA 1
ATOM 5282 C C . ASP A 1 668 ? 10.633 -75.125 -15.477 1 86.62 668 ASP A C 1
ATOM 5284 O O . ASP A 1 668 ? 11.633 -74.625 -16.031 1 86.62 668 ASP A O 1
ATOM 5288 N N . LEU A 1 669 ? 9.547 -75.375 -16.141 1 86.81 669 LEU A N 1
ATOM 5289 C CA . LEU A 1 669 ? 9.414 -75.125 -17.578 1 86.81 669 LEU A CA 1
ATOM 5290 C C . LEU A 1 669 ? 9.516 -73.625 -17.906 1 86.81 669 LEU A C 1
ATOM 5292 O O . LEU A 1 669 ? 10.219 -73.25 -18.844 1 86.81 669 LEU A O 1
ATOM 5296 N N . VAL A 1 670 ? 8.859 -72.875 -17.078 1 89.25 670 VAL A N 1
ATOM 5297 C CA . VAL A 1 670 ? 8.852 -71.438 -17.297 1 89.25 670 VAL A CA 1
ATOM 5298 C C . VAL A 1 670 ? 10.258 -70.875 -17.109 1 89.25 670 VAL A C 1
ATOM 5300 O O . VAL A 1 670 ? 10.711 -70.062 -17.891 1 89.25 670 VAL A O 1
ATOM 5303 N N . LYS A 1 671 ? 10.914 -71.312 -16.125 1 91.38 671 LYS A N 1
ATOM 5304 C CA . LYS A 1 671 ? 12.266 -70.875 -15.844 1 91.38 671 LYS A CA 1
ATOM 5305 C C . LYS A 1 671 ? 13.227 -71.25 -16.969 1 91.38 671 LYS A C 1
ATOM 5307 O O . LYS A 1 671 ? 14 -70.375 -17.438 1 91.38 671 LYS A O 1
ATOM 5312 N N . LEU A 1 672 ? 13.156 -72.5 -17.312 1 91.69 672 LEU A N 1
ATOM 5313 C CA . LEU A 1 672 ? 14.016 -73 -18.391 1 91.69 672 LEU A CA 1
ATOM 5314 C C . LEU A 1 672 ? 13.766 -72.188 -19.672 1 91.69 672 LEU A C 1
ATOM 5316 O O . LEU A 1 672 ? 14.711 -71.75 -20.328 1 91.69 672 LEU A O 1
ATOM 5320 N N . LEU A 1 673 ? 12.547 -72.062 -19.969 1 91.69 673 LEU A N 1
ATOM 5321 C CA . LEU A 1 673 ? 12.172 -71.438 -21.219 1 91.69 673 LEU A CA 1
ATOM 5322 C C . LEU A 1 673 ? 12.617 -69.938 -21.219 1 91.69 673 LEU A C 1
ATOM 5324 O O . LEU A 1 673 ? 13.156 -69.5 -22.234 1 91.69 673 LEU A O 1
ATOM 5328 N N . ASN A 1 674 ? 12.422 -69.312 -20.188 1 92.19 674 ASN A N 1
ATOM 5329 C CA . ASN A 1 674 ? 12.773 -67.938 -20.125 1 92.19 674 ASN A CA 1
ATOM 5330 C C . ASN A 1 674 ? 14.289 -67.75 -20.219 1 92.19 674 ASN A C 1
ATOM 5332 O O . ASN A 1 674 ? 14.75 -66.75 -20.828 1 92.19 674 ASN A O 1
ATOM 5336 N N . GLU A 1 675 ? 14.984 -68.562 -19.547 1 94.12 675 GLU A N 1
ATOM 5337 C CA . GLU A 1 675 ? 16.438 -68.5 -19.641 1 94.12 675 GLU A CA 1
ATOM 5338 C C . GLU A 1 675 ? 16.906 -68.75 -21.078 1 94.12 675 GLU A C 1
ATOM 5340 O O . GLU A 1 675 ? 17.781 -68.062 -21.578 1 94.12 675 GLU A O 1
ATOM 5345 N N . TYR A 1 676 ? 16.328 -69.812 -21.594 1 94.38 676 TYR A N 1
ATOM 5346 C CA . TYR A 1 676 ? 16.641 -70.125 -22.969 1 94.38 676 TYR A CA 1
ATOM 5347 C C . TYR A 1 676 ? 16.266 -69 -23.922 1 94.38 676 TYR A C 1
ATOM 5349 O O . TYR A 1 676 ? 17.094 -68.562 -24.719 1 94.38 676 TYR A O 1
ATOM 5357 N N . LEU A 1 677 ? 15.055 -68.562 -23.875 1 95 677 LEU A N 1
ATOM 5358 C CA . LEU A 1 677 ? 14.555 -67.5 -24.766 1 95 677 LEU A CA 1
ATOM 5359 C C . LEU A 1 677 ? 15.344 -66.188 -24.578 1 95 677 LEU A C 1
ATOM 5361 O O . LEU A 1 677 ? 15.562 -65.5 -25.547 1 95 677 LEU A O 1
ATOM 5365 N N . THR A 1 678 ? 15.695 -65.938 -23.391 1 94.5 678 THR A N 1
ATOM 5366 C CA . THR A 1 678 ? 16.453 -64.75 -23.125 1 94.5 678 THR A CA 1
ATOM 5367 C C . THR A 1 678 ? 17.797 -64.75 -23.859 1 94.5 678 THR A C 1
ATOM 5369 O O . THR A 1 678 ? 18.141 -63.812 -24.547 1 94.5 678 THR A O 1
ATOM 5372 N N . ALA A 1 679 ? 18.438 -65.875 -23.641 1 95.56 679 ALA A N 1
ATOM 5373 C CA . ALA A 1 679 ? 19.766 -66 -24.25 1 95.56 679 ALA A CA 1
ATOM 5374 C C . ALA A 1 679 ? 19.672 -65.938 -25.781 1 95.56 679 ALA A C 1
ATOM 5376 O O . ALA A 1 679 ? 20.484 -65.25 -26.406 1 95.56 679 ALA A O 1
ATOM 5377 N N . MET A 1 680 ? 18.734 -66.625 -26.391 1 96.38 680 MET A N 1
ATOM 5378 C CA . MET A 1 680 ? 18.562 -66.625 -27.828 1 96.38 680 MET A CA 1
ATOM 5379 C C . MET A 1 680 ? 18.094 -65.25 -28.359 1 96.38 680 MET A C 1
ATOM 5381 O O . MET A 1 680 ? 18.609 -64.812 -29.375 1 96.38 680 MET A O 1
ATOM 5385 N N . SER A 1 681 ? 17.156 -64.688 -27.656 1 95.25 681 SER A N 1
ATOM 5386 C CA . SER A 1 681 ? 16.578 -63.406 -28.078 1 95.25 681 SER A CA 1
ATOM 5387 C C . SER A 1 681 ? 17.609 -62.281 -28 1 95.25 681 SER A C 1
ATOM 5389 O O . SER A 1 681 ? 17.594 -61.344 -28.812 1 95.25 681 SER A O 1
ATOM 5391 N N . ASP A 1 682 ? 18.406 -62.281 -26.984 1 94.88 682 ASP A N 1
ATOM 5392 C CA . ASP A 1 682 ? 19.438 -61.25 -26.828 1 94.88 682 ASP A CA 1
ATOM 5393 C C . ASP A 1 682 ? 20.344 -61.188 -28.047 1 94.88 682 ASP A C 1
ATOM 5395 O O . ASP A 1 682 ? 20.828 -60.094 -28.422 1 94.88 682 ASP A O 1
ATOM 5399 N N . ILE A 1 683 ? 20.578 -62.344 -28.609 1 96.06 683 ILE A N 1
ATOM 5400 C CA . ILE A 1 683 ? 21.406 -62.375 -29.797 1 96.06 683 ILE A CA 1
ATOM 5401 C C . ILE A 1 683 ? 20.703 -61.688 -30.953 1 96.06 683 ILE A C 1
ATOM 5403 O O . ILE A 1 683 ? 21.312 -60.875 -31.672 1 96.06 683 ILE A O 1
ATOM 5407 N N . ILE A 1 684 ? 19.438 -61.969 -31.141 1 96.06 684 ILE A N 1
ATOM 5408 C CA . ILE A 1 684 ? 18.641 -61.375 -32.219 1 96.06 684 ILE A CA 1
ATOM 5409 C C . ILE A 1 684 ? 18.578 -59.875 -32.031 1 96.06 684 ILE A C 1
ATOM 5411 O O . ILE A 1 684 ? 18.812 -59.094 -32.969 1 96.06 684 ILE A O 1
ATOM 5415 N N . LEU A 1 685 ? 18.328 -59.438 -30.828 1 92.75 685 LEU A N 1
ATOM 5416 C CA . LEU A 1 685 ? 18.172 -58.031 -30.516 1 92.75 685 LEU A CA 1
ATOM 5417 C C . LEU A 1 685 ? 19.516 -57.312 -30.625 1 92.75 685 LEU A C 1
ATOM 5419 O O . LEU A 1 685 ? 19.562 -56.156 -31.062 1 92.75 685 LEU A O 1
ATOM 5423 N N . GLY A 1 686 ? 20.609 -58 -30.188 1 92.88 686 GLY A N 1
ATOM 5424 C CA . GLY A 1 686 ? 21.938 -57.438 -30.297 1 92.88 686 GLY A CA 1
ATOM 5425 C C . GLY A 1 686 ? 22.344 -57.156 -31.734 1 92.88 686 GLY A C 1
ATOM 5426 O O . GLY A 1 686 ? 23.141 -56.25 -32 1 92.88 686 GLY A O 1
ATOM 5427 N N . LEU A 1 687 ? 21.734 -57.938 -32.656 1 94.75 687 LEU A N 1
ATOM 5428 C CA . LEU A 1 687 ? 22.031 -57.781 -34.062 1 94.75 687 LEU A CA 1
ATOM 5429 C C . LEU A 1 687 ? 20.953 -56.906 -34.75 1 94.75 687 LEU A C 1
ATOM 5431 O O . LEU A 1 687 ? 20.859 -56.875 -35.969 1 94.75 687 LEU A O 1
ATOM 5435 N N . TYR A 1 688 ? 20.094 -56.281 -33.938 1 92.69 688 TYR A N 1
ATOM 5436 C CA . TYR A 1 688 ? 19.078 -55.312 -34.344 1 92.69 688 TYR A CA 1
ATOM 5437 C C . TYR A 1 688 ? 17.953 -56 -35.094 1 92.69 688 TYR A C 1
ATOM 5439 O O . TYR A 1 688 ? 17.406 -55.469 -36.062 1 92.69 688 TYR A O 1
ATOM 5447 N N . GLY A 1 689 ? 17.844 -57.25 -34.812 1 93.94 689 GLY A N 1
ATOM 5448 C CA . GLY A 1 689 ? 16.656 -57.938 -35.312 1 93.94 689 GLY A CA 1
ATOM 5449 C C . GLY A 1 689 ? 15.406 -57.625 -34.5 1 93.94 689 GLY A C 1
ATOM 5450 O O . GLY A 1 689 ? 15.477 -57.062 -33.438 1 93.94 689 GLY A O 1
ATOM 5451 N N . THR A 1 690 ? 14.25 -57.938 -35.094 1 93.19 690 THR A N 1
ATOM 5452 C CA . THR A 1 690 ? 12.961 -57.75 -34.438 1 93.19 690 THR A CA 1
ATOM 5453 C C . THR A 1 690 ? 12.344 -59.125 -34.062 1 93.19 690 THR A C 1
ATOM 5455 O O . THR A 1 690 ? 12.195 -60 -34.906 1 93.19 690 THR A O 1
ATOM 5458 N N . ILE A 1 691 ? 12.125 -59.219 -32.781 1 93.19 691 ILE A N 1
ATOM 5459 C CA . ILE A 1 691 ? 11.43 -60.438 -32.375 1 93.19 691 ILE A CA 1
ATOM 5460 C C . ILE A 1 691 ? 9.93 -60.281 -32.625 1 93.19 691 ILE A C 1
ATOM 5462 O O . ILE A 1 691 ? 9.273 -59.406 -32.062 1 93.19 691 ILE A O 1
ATOM 5466 N N . ASP A 1 692 ? 9.461 -61.094 -33.531 1 92.38 692 ASP A N 1
ATOM 5467 C CA . ASP A 1 692 ? 8.039 -61.094 -33.844 1 92.38 692 ASP A CA 1
ATOM 5468 C C . ASP A 1 692 ? 7.203 -61.656 -32.719 1 92.38 692 ASP A C 1
ATOM 5470 O O . ASP A 1 692 ? 6.355 -60.969 -32.156 1 92.38 692 ASP A O 1
ATOM 5474 N N . LYS A 1 693 ? 7.469 -62.875 -32.375 1 90.94 693 LYS A N 1
ATOM 5475 C CA . LYS A 1 693 ? 6.695 -63.531 -31.312 1 90.94 693 LYS A CA 1
ATOM 5476 C C . LYS A 1 693 ? 7.383 -64.812 -30.844 1 90.94 693 LYS A C 1
ATOM 5478 O O . LYS A 1 693 ? 8.32 -65.312 -31.484 1 90.94 693 LYS A O 1
ATOM 5483 N N . TYR A 1 694 ? 6.934 -65.312 -29.734 1 91.25 694 TYR A N 1
ATOM 5484 C CA . TYR A 1 694 ? 7.34 -66.562 -29.203 1 91.25 694 TYR A CA 1
ATOM 5485 C C . TYR A 1 694 ? 6.203 -67.562 -29.297 1 91.25 694 TYR A C 1
ATOM 5487 O O . TYR A 1 694 ? 5.039 -67.25 -29.078 1 91.25 694 TYR A O 1
ATOM 5495 N N . GLU A 1 695 ? 6.551 -68.688 -29.766 1 88.81 695 GLU A N 1
ATOM 5496 C CA . GLU A 1 695 ? 5.621 -69.812 -29.781 1 88.81 695 GLU A CA 1
ATOM 5497 C C . GLU A 1 695 ? 6.16 -70.938 -28.938 1 88.81 695 GLU A C 1
ATOM 5499 O O . GLU A 1 695 ? 6.633 -71.938 -29.484 1 88.81 695 GLU A O 1
ATOM 5504 N N . GLY A 1 696 ? 5.973 -70.875 -27.703 1 86.06 696 GLY A N 1
ATOM 5505 C CA . GLY A 1 696 ? 6.633 -71.812 -26.812 1 86.06 696 GLY A CA 1
ATOM 5506 C C . GLY A 1 696 ? 8.141 -71.625 -26.797 1 86.06 696 GLY A C 1
ATOM 5507 O O . GLY A 1 696 ? 8.672 -70.625 -26.359 1 86.06 696 GLY A O 1
ATOM 5508 N N . ASP A 1 697 ? 8.656 -72.75 -27.391 1 89.75 697 ASP A N 1
ATOM 5509 C CA . ASP A 1 697 ? 10.117 -72.75 -27.438 1 89.75 697 ASP A CA 1
ATOM 5510 C C . ASP A 1 697 ? 10.633 -72.125 -28.734 1 89.75 697 ASP A C 1
ATOM 5512 O O . ASP A 1 697 ? 11.828 -71.875 -28.875 1 89.75 697 ASP A O 1
ATOM 5516 N N . ALA A 1 698 ? 9.703 -71.875 -29.594 1 93.88 698 ALA A N 1
ATOM 5517 C CA . ALA A 1 698 ? 10.094 -71.312 -30.906 1 93.88 698 ALA A CA 1
ATOM 5518 C C . ALA A 1 698 ? 10.211 -69.812 -30.875 1 93.88 698 ALA A C 1
ATOM 5520 O O . ALA A 1 698 ? 9.43 -69.125 -30.203 1 93.88 698 ALA A O 1
ATOM 5521 N N . ILE A 1 699 ? 11.195 -69.312 -31.547 1 95.75 699 ILE A N 1
ATOM 5522 C CA . ILE A 1 699 ? 11.375 -67.875 -31.719 1 95.75 699 ILE A CA 1
ATOM 5523 C C . ILE A 1 699 ? 11.188 -67.5 -33.188 1 95.75 699 ILE A C 1
ATOM 5525 O O . ILE A 1 699 ? 11.844 -68.062 -34.062 1 95.75 699 ILE A O 1
ATOM 5529 N N . ILE A 1 700 ? 10.273 -66.625 -33.438 1 96.06 700 ILE A N 1
ATOM 5530 C CA . ILE A 1 700 ? 10.094 -66.062 -34.75 1 96.06 700 ILE A CA 1
ATOM 5531 C C . ILE A 1 700 ? 10.594 -64.625 -34.781 1 96.06 700 ILE A C 1
ATOM 5533 O O . ILE A 1 700 ? 10.164 -63.812 -33.969 1 96.06 700 ILE A O 1
ATOM 5537 N N . ALA A 1 701 ? 11.516 -64.438 -35.625 1 96.94 701 ALA A N 1
ATOM 5538 C CA . ALA A 1 701 ? 12.102 -63.062 -35.719 1 96.94 701 ALA A CA 1
ATOM 5539 C C . ALA A 1 701 ? 12.391 -62.688 -37.156 1 96.94 701 ALA A C 1
ATOM 5541 O O . ALA A 1 701 ? 12.312 -63.531 -38.062 1 96.94 701 ALA A O 1
ATOM 5542 N N . PHE A 1 702 ? 12.617 -61.5 -37.344 1 96.69 702 PHE A N 1
ATOM 5543 C CA . PHE A 1 702 ? 12.961 -61.031 -38.688 1 96.69 702 PHE A CA 1
ATOM 5544 C C . PHE A 1 702 ? 13.906 -59.844 -38.656 1 96.69 702 PHE A C 1
ATOM 5546 O O . PHE A 1 702 ? 14.039 -59.188 -37.625 1 96.69 702 PHE A O 1
ATOM 5553 N N . PHE A 1 703 ? 14.633 -59.656 -39.688 1 97 703 PHE A N 1
ATOM 5554 C CA . PHE A 1 703 ? 15.602 -58.562 -39.844 1 97 703 PHE A CA 1
ATOM 5555 C C . PHE A 1 703 ? 15.25 -57.688 -41.031 1 97 703 PHE A C 1
ATOM 5557 O O . PHE A 1 703 ? 14.867 -58.188 -42.094 1 97 703 PHE A O 1
ATOM 5564 N N . GLY A 1 704 ? 15.336 -56.375 -40.844 1 94.12 704 GLY A N 1
ATOM 5565 C CA . GLY A 1 704 ? 15.102 -55.406 -41.906 1 94.12 704 GLY A CA 1
ATOM 5566 C C . GLY A 1 704 ? 13.906 -54.5 -41.656 1 94.12 704 GLY A C 1
ATOM 5567 O O . GLY A 1 704 ? 13.625 -53.625 -42.469 1 94.12 704 GLY A O 1
ATOM 5568 N N . ALA A 1 705 ? 13.133 -54.75 -40.656 1 91.12 705 ALA A N 1
ATOM 5569 C CA . ALA A 1 705 ? 12.016 -53.938 -40.25 1 91.12 705 ALA A CA 1
ATOM 5570 C C . ALA A 1 705 ? 11.914 -53.875 -38.719 1 91.12 705 ALA A C 1
ATOM 5572 O O . ALA A 1 705 ? 12.344 -54.812 -38.031 1 91.12 705 ALA A O 1
ATOM 5573 N N . PRO A 1 706 ? 11.414 -52.781 -38.125 1 86.44 706 PRO A N 1
ATOM 5574 C CA . PRO A 1 706 ? 10.742 -51.656 -38.75 1 86.44 706 PRO A CA 1
ATOM 5575 C C . PRO A 1 706 ? 11.727 -50.688 -39.406 1 86.44 706 PRO A C 1
ATOM 5577 O O . PRO A 1 706 ? 11.328 -49.875 -40.281 1 86.44 706 PRO A O 1
ATOM 5580 N N . LEU A 1 707 ? 12.969 -50.781 -39 1 86.69 707 LEU A N 1
ATOM 5581 C CA . LEU A 1 707 ? 14 -49.969 -39.625 1 86.69 707 LEU A CA 1
ATOM 5582 C C . LEU A 1 707 ? 14.664 -50.688 -40.781 1 86.69 707 LEU A C 1
ATOM 5584 O O . LEU A 1 707 ? 14.922 -51.875 -40.688 1 86.69 707 LEU A O 1
ATOM 5588 N N . ASP A 1 708 ? 14.992 -50 -41.75 1 89.94 708 ASP A N 1
ATOM 5589 C CA . ASP A 1 708 ? 15.656 -50.562 -42.938 1 89.94 708 ASP A CA 1
ATOM 5590 C C . ASP A 1 708 ? 17.094 -50.969 -42.594 1 89.94 708 ASP A C 1
ATOM 5592 O O . ASP A 1 708 ? 17.797 -50.25 -41.906 1 89.94 708 ASP A O 1
ATOM 5596 N N . GLN A 1 709 ? 17.391 -52.188 -43 1 92.56 709 GLN A N 1
ATOM 5597 C CA . GLN A 1 709 ? 18.734 -52.75 -42.844 1 92.56 709 GLN A CA 1
ATOM 5598 C C . GLN A 1 709 ? 19.234 -53.375 -44.125 1 92.56 709 GLN A C 1
ATOM 5600 O O . GLN A 1 709 ? 18.719 -54.406 -44.562 1 92.56 709 GLN A O 1
ATOM 5605 N N . ASP A 1 710 ? 20.25 -52.906 -44.719 1 92.44 710 ASP A N 1
ATOM 5606 C CA . ASP A 1 710 ? 20.781 -53.406 -45.969 1 92.44 710 ASP A CA 1
ATOM 5607 C C . ASP A 1 710 ? 21.422 -54.781 -45.781 1 92.44 710 ASP A C 1
ATOM 5609 O O . ASP A 1 710 ? 21.422 -55.594 -46.688 1 92.44 710 ASP A O 1
ATOM 5613 N N . ASP A 1 711 ? 21.953 -55.094 -44.656 1 95.38 711 ASP A N 1
ATOM 5614 C CA . ASP A 1 711 ? 22.656 -56.344 -44.375 1 95.38 711 ASP A CA 1
ATOM 5615 C C . ASP A 1 711 ? 21.797 -57.281 -43.562 1 95.38 711 ASP A C 1
ATOM 5617 O O . ASP A 1 711 ? 22.312 -58.031 -42.719 1 95.38 711 ASP A O 1
ATOM 5621 N N . HIS A 1 712 ? 20.438 -57.281 -43.75 1 96.5 712 HIS A N 1
ATOM 5622 C CA . HIS A 1 712 ? 19.516 -58.062 -42.938 1 96.5 712 HIS A CA 1
ATOM 5623 C C . HIS A 1 712 ? 19.781 -59.562 -43.094 1 96.5 712 HIS A C 1
ATOM 5625 O O . HIS A 1 712 ? 19.609 -60.312 -42.156 1 96.5 712 HIS A O 1
ATOM 5631 N N . THR A 1 713 ? 20.25 -60.031 -44.25 1 97.38 713 THR A N 1
ATOM 5632 C CA . THR A 1 713 ? 20.484 -61.438 -44.5 1 97.38 713 THR A CA 1
ATOM 5633 C C . THR A 1 713 ? 21.719 -61.938 -43.719 1 97.38 713 THR A C 1
ATOM 5635 O O . THR A 1 713 ? 21.703 -63 -43.125 1 97.38 713 THR A O 1
ATOM 5638 N N . TRP A 1 714 ? 22.734 -61.125 -43.781 1 96.81 714 TRP A N 1
ATOM 5639 C CA . TRP A 1 714 ? 23.922 -61.469 -43 1 96.81 714 TRP A CA 1
ATOM 5640 C C . TRP A 1 714 ? 23.609 -61.562 -41.531 1 96.81 714 TRP A C 1
ATOM 5642 O O . TRP A 1 714 ? 24.078 -62.469 -40.844 1 96.81 714 TRP A O 1
ATOM 5652 N N . ARG A 1 715 ? 22.875 -60.656 -41.062 1 97.06 715 ARG A N 1
ATOM 5653 C CA . ARG A 1 715 ? 22.547 -60.594 -39.656 1 97.06 715 ARG A CA 1
ATOM 5654 C C . ARG A 1 715 ? 21.766 -61.812 -39.219 1 97.06 715 ARG A C 1
ATOM 5656 O O . ARG A 1 715 ? 22 -62.344 -38.125 1 97.06 715 ARG A O 1
ATOM 5663 N N . ALA A 1 716 ? 20.828 -62.188 -40 1 98 716 ALA A N 1
ATOM 5664 C CA . ALA A 1 716 ? 20.031 -63.375 -39.688 1 98 716 ALA A CA 1
ATOM 5665 C C . ALA A 1 716 ? 20.891 -64.625 -39.625 1 98 716 ALA A C 1
ATOM 5667 O O . ALA A 1 716 ? 20.766 -65.438 -38.719 1 98 716 ALA A O 1
ATOM 5668 N N . CYS A 1 717 ? 21.75 -64.75 -40.594 1 97.69 717 CYS A N 1
ATOM 5669 C CA . CYS A 1 717 ? 22.641 -65.938 -40.625 1 97.69 717 CYS A CA 1
ATOM 5670 C C . CYS A 1 717 ? 23.609 -65.875 -39.438 1 97.69 717 CYS A C 1
ATOM 5672 O O . CYS A 1 717 ? 23.875 -66.938 -38.844 1 97.69 717 CYS A O 1
ATOM 5674 N N . ALA A 1 718 ? 24.094 -64.688 -39.219 1 96.81 718 ALA A N 1
ATOM 5675 C CA . ALA A 1 718 ? 24.984 -64.562 -38.062 1 96.81 718 ALA A CA 1
ATOM 5676 C C . ALA A 1 718 ? 24.281 -64.875 -36.75 1 96.81 718 ALA A C 1
ATOM 5678 O O . ALA A 1 718 ? 24.875 -65.5 -35.875 1 96.81 718 ALA A O 1
ATOM 5679 N N . ALA A 1 719 ? 23.047 -64.562 -36.656 1 97.75 719 ALA A N 1
ATOM 5680 C CA . ALA A 1 719 ? 22.25 -64.875 -35.469 1 97.75 719 ALA A CA 1
ATOM 5681 C C . ALA A 1 719 ? 22.141 -66.375 -35.281 1 97.75 719 ALA A C 1
ATOM 5683 O O . ALA A 1 719 ? 22.281 -66.875 -34.156 1 97.75 719 ALA A O 1
ATOM 5684 N N . ALA A 1 720 ? 21.859 -67.062 -36.312 1 97.56 720 ALA A N 1
ATOM 5685 C CA . ALA A 1 720 ? 21.703 -68.5 -36.25 1 97.56 720 ALA A CA 1
ATOM 5686 C C . ALA A 1 720 ? 22.969 -69.188 -35.781 1 97.56 720 ALA A C 1
ATOM 5688 O O . ALA A 1 720 ? 22.922 -70.062 -34.938 1 97.56 720 ALA A O 1
ATOM 5689 N N . VAL A 1 721 ? 24.078 -68.75 -36.281 1 96.56 721 VAL A N 1
ATOM 5690 C CA . VAL A 1 721 ? 25.359 -69.312 -35.906 1 96.56 721 VAL A CA 1
ATOM 5691 C C . VAL A 1 721 ? 25.641 -69.062 -34.438 1 96.56 721 VAL A C 1
ATOM 5693 O O . VAL A 1 721 ? 26.094 -69.938 -33.719 1 96.56 721 VAL A O 1
ATOM 5696 N N . ARG A 1 722 ? 25.359 -67.875 -34.062 1 96.62 722 ARG A N 1
ATOM 5697 C CA . ARG A 1 722 ? 25.625 -67.5 -32.688 1 96.62 722 ARG A CA 1
ATOM 5698 C C . ARG A 1 722 ? 24.656 -68.188 -31.734 1 96.62 722 ARG A C 1
ATOM 5700 O O . ARG A 1 722 ? 25.016 -68.5 -30.594 1 96.62 722 ARG A O 1
ATOM 5707 N N . MET A 1 723 ? 23.406 -68.375 -32.156 1 97.44 723 MET A N 1
ATOM 5708 C CA . MET A 1 723 ? 22.438 -69.188 -31.375 1 97.44 723 MET A CA 1
ATOM 5709 C C . MET A 1 723 ? 22.953 -70.562 -31.078 1 97.44 723 MET A C 1
ATOM 5711 O O . MET A 1 723 ? 22.828 -71.062 -29.969 1 97.44 723 MET A O 1
ATOM 5715 N N . LYS A 1 724 ? 23.562 -71.062 -32.062 1 95.81 724 LYS A N 1
ATOM 5716 C CA . LYS A 1 724 ? 24.109 -72.438 -31.891 1 95.81 724 LYS A CA 1
ATOM 5717 C C . LYS A 1 724 ? 25.312 -72.438 -30.938 1 95.81 724 LYS A C 1
ATOM 5719 O O . LYS A 1 724 ? 25.5 -73.375 -30.172 1 95.81 724 LYS A O 1
ATOM 5724 N N . ALA A 1 725 ? 26.078 -71.375 -31.031 1 94.62 725 ALA A N 1
ATOM 5725 C CA . ALA A 1 725 ? 27.219 -71.25 -30.141 1 94.62 725 ALA A CA 1
ATOM 5726 C C . ALA A 1 725 ? 26.781 -71.125 -28.688 1 94.62 725 ALA A C 1
ATOM 5728 O O . ALA A 1 725 ? 27.359 -71.812 -27.812 1 94.62 725 ALA A O 1
ATOM 5729 N N . ILE A 1 726 ? 25.797 -70.312 -28.484 1 95.44 726 ILE A N 1
ATOM 5730 C CA . ILE A 1 726 ? 25.359 -70.125 -27.109 1 95.44 726 ILE A CA 1
ATOM 5731 C C . ILE A 1 726 ? 24.672 -71.375 -26.578 1 95.44 726 ILE A C 1
ATOM 5733 O O . ILE A 1 726 ? 24.75 -71.688 -25.375 1 95.44 726 ILE A O 1
ATOM 5737 N N . GLU A 1 727 ? 23.922 -72 -27.422 1 94.81 727 GLU A N 1
ATOM 5738 C CA . GLU A 1 727 ? 23.281 -73.25 -27.062 1 94.81 727 GLU A CA 1
ATOM 5739 C C . GLU A 1 727 ? 24.297 -74.25 -26.469 1 94.81 727 GLU A C 1
ATOM 5741 O O . GLU A 1 727 ? 24.016 -74.938 -25.484 1 94.81 727 GLU A O 1
ATOM 5746 N N . ARG A 1 728 ? 25.516 -74.312 -27.031 1 92.12 728 ARG A N 1
ATOM 5747 C CA . ARG A 1 728 ? 26.578 -75.188 -26.562 1 92.12 728 ARG A CA 1
ATOM 5748 C C . ARG A 1 728 ? 27.047 -74.812 -25.156 1 92.12 728 ARG A C 1
ATOM 5750 O O . ARG A 1 728 ? 27.516 -75.625 -24.391 1 92.12 728 ARG A O 1
ATOM 5757 N N . GLU A 1 729 ? 26.875 -73.562 -24.906 1 94.06 729 GLU A N 1
ATOM 5758 C CA . GLU A 1 729 ? 27.266 -73.062 -23.578 1 94.06 729 GLU A CA 1
ATOM 5759 C C . GLU A 1 729 ? 26.156 -73.312 -22.562 1 94.06 729 GLU A C 1
ATOM 5761 O O . GLU A 1 729 ? 26.422 -73.562 -21.391 1 94.06 729 GLU A O 1
ATOM 5766 N N . LEU A 1 730 ? 24.906 -73.188 -22.922 1 94.62 730 LEU A N 1
ATOM 5767 C CA . LEU A 1 730 ? 23.75 -73.25 -22.016 1 94.62 730 LEU A CA 1
ATOM 5768 C C . LEU A 1 730 ? 23.453 -74.688 -21.625 1 94.62 730 LEU A C 1
ATOM 5770 O O . LEU A 1 730 ? 23.047 -74.938 -20.484 1 94.62 730 LEU A O 1
ATOM 5774 N N . ASN A 1 731 ? 23.609 -75.625 -22.516 1 95.06 731 ASN A N 1
ATOM 5775 C CA . ASN A 1 731 ? 23.172 -77 -22.312 1 95.06 731 ASN A CA 1
ATOM 5776 C C . ASN A 1 731 ? 23.891 -77.688 -21.125 1 95.06 731 ASN A C 1
ATOM 5778 O O . ASN A 1 731 ? 23.25 -78.25 -20.25 1 95.06 731 ASN A O 1
ATOM 5782 N N . PRO A 1 732 ? 25.281 -77.438 -21.062 1 94 732 PRO A N 1
ATOM 5783 C CA . PRO A 1 732 ? 25.953 -78 -19.891 1 94 732 PRO A CA 1
ATOM 5784 C C . PRO A 1 732 ? 25.438 -77.375 -18.578 1 94 732 PRO A C 1
ATOM 5786 O O . PRO A 1 732 ? 25.312 -78.062 -17.578 1 94 732 PRO A O 1
ATOM 5789 N N . ARG A 1 733 ? 25.156 -76.188 -18.641 1 93.44 733 ARG A N 1
ATOM 5790 C CA . ARG A 1 733 ? 24.656 -75.5 -17.453 1 93.44 733 ARG A CA 1
ATOM 5791 C C . ARG A 1 733 ? 23.281 -76 -17.062 1 93.44 733 ARG A C 1
ATOM 5793 O O . ARG A 1 733 ? 22.984 -76.188 -15.883 1 93.44 733 ARG A O 1
ATOM 5800 N N . PHE A 1 734 ? 22.359 -76.188 -18.031 1 93.38 734 PHE A N 1
ATOM 5801 C CA . PHE A 1 734 ? 21 -76.688 -17.781 1 93.38 734 PHE A CA 1
ATOM 5802 C C . PHE A 1 734 ? 21.031 -78.125 -17.219 1 93.38 734 PHE A C 1
ATOM 5804 O O . PHE A 1 734 ? 20.25 -78.438 -16.312 1 93.38 734 PHE A O 1
ATOM 5811 N N . LEU A 1 735 ? 21.938 -78.875 -17.734 1 92.62 735 LEU A N 1
ATOM 5812 C CA . LEU A 1 735 ? 22.031 -80.25 -17.328 1 92.62 735 LEU A CA 1
ATOM 5813 C C . LEU A 1 735 ? 22.656 -80.375 -15.938 1 92.62 735 LEU A C 1
ATOM 5815 O O . LEU A 1 735 ? 22.188 -81.188 -15.102 1 92.62 735 LEU A O 1
ATOM 5819 N N . GLU A 1 736 ? 23.688 -79.625 -15.68 1 92.5 736 GLU A N 1
ATOM 5820 C CA . GLU A 1 736 ? 24.375 -79.625 -14.398 1 92.5 736 GLU A CA 1
ATOM 5821 C C . GLU A 1 736 ? 23.469 -79.125 -13.273 1 92.5 736 GLU A C 1
ATOM 5823 O O . GLU A 1 736 ? 23.516 -79.625 -12.156 1 92.5 736 GLU A O 1
ATOM 5828 N N . SER A 1 737 ? 22.734 -78.125 -13.57 1 90.56 737 SER A N 1
ATOM 5829 C CA . SER A 1 737 ? 21.844 -77.562 -12.57 1 90.56 737 SER A CA 1
ATOM 5830 C C . SER A 1 737 ? 20.578 -78.375 -12.391 1 90.56 737 SER A C 1
ATOM 5832 O O . SER A 1 737 ? 19.812 -78.125 -11.453 1 90.56 737 SER A O 1
ATOM 5834 N N . GLY A 1 738 ? 20.344 -79.25 -13.258 1 88.25 738 GLY A N 1
ATOM 5835 C CA . GLY A 1 738 ? 19.172 -80.125 -13.18 1 88.25 738 GLY A CA 1
ATOM 5836 C C . GLY A 1 738 ? 17.906 -79.5 -13.719 1 88.25 738 GLY A C 1
ATOM 5837 O O . GLY A 1 738 ? 16.797 -79.938 -13.484 1 88.25 738 GLY A O 1
ATOM 5838 N N . LEU A 1 739 ? 18.078 -78.438 -14.336 1 88.56 739 LEU A N 1
ATOM 5839 C CA . LEU A 1 739 ? 16.922 -77.688 -14.82 1 88.56 739 LEU A CA 1
ATOM 5840 C C . LEU A 1 739 ? 16.297 -78.375 -16.031 1 88.56 739 LEU A C 1
ATOM 5842 O O . LEU A 1 739 ? 15.078 -78.312 -16.219 1 88.56 739 LEU A O 1
ATOM 5846 N N . ALA A 1 740 ? 17.047 -78.938 -16.969 1 89.31 740 ALA A N 1
ATOM 5847 C CA . ALA A 1 740 ? 16.531 -79.625 -18.156 1 89.31 740 ALA A CA 1
ATOM 5848 C C . ALA A 1 740 ? 16.797 -81.125 -18.109 1 89.31 740 ALA A C 1
ATOM 5850 O O . ALA A 1 740 ? 17.875 -81.562 -17.703 1 89.31 740 ALA A O 1
ATOM 5851 N N . PRO A 1 741 ? 15.82 -81.875 -18.469 1 88.25 741 PRO A N 1
ATOM 5852 C CA . PRO A 1 741 ? 16.016 -83.312 -18.484 1 88.25 741 PRO A CA 1
ATOM 5853 C C . PRO A 1 741 ? 16.891 -83.812 -19.641 1 88.25 741 PRO A C 1
ATOM 5855 O O . PRO A 1 741 ? 17.406 -84.938 -19.625 1 88.25 741 PRO A O 1
ATOM 5858 N N . GLY A 1 742 ? 17.141 -83 -20.641 1 88 742 GLY A N 1
ATOM 5859 C CA . GLY A 1 742 ? 17.953 -83.312 -21.797 1 88 742 GLY A CA 1
ATOM 5860 C C . GLY A 1 742 ? 18.5 -82.062 -22.484 1 88 742 GLY A C 1
ATOM 5861 O O . GLY A 1 742 ? 18.156 -80.938 -22.094 1 88 742 GLY A O 1
ATOM 5862 N N . GLU A 1 743 ? 19.391 -82.375 -23.422 1 92.19 743 GLU A N 1
ATOM 5863 C CA . GLU A 1 743 ? 19.969 -81.25 -24.156 1 92.19 743 GLU A CA 1
ATOM 5864 C C . GLU A 1 743 ? 18.922 -80.562 -25.016 1 92.19 743 GLU A C 1
ATOM 5866 O O . GLU A 1 743 ? 18.062 -81.188 -25.609 1 92.19 743 GLU A O 1
ATOM 5871 N N . LEU A 1 744 ? 18.953 -79.25 -24.953 1 93.75 744 LEU A N 1
ATOM 5872 C CA . LEU A 1 744 ? 18.109 -78.438 -25.844 1 93.75 744 LEU A CA 1
ATOM 5873 C C . LEU A 1 744 ? 18.828 -78.188 -27.156 1 93.75 744 LEU A C 1
ATOM 5875 O O . LEU A 1 744 ? 19.766 -77.375 -27.188 1 93.75 744 LEU A O 1
ATOM 5879 N N . LEU A 1 745 ? 18.438 -78.875 -28.203 1 95 745 LEU A N 1
ATOM 5880 C CA . LEU A 1 745 ? 19.047 -78.688 -29.516 1 95 745 LEU A CA 1
ATOM 5881 C C . LEU A 1 745 ? 18.078 -77.938 -30.438 1 95 745 LEU A C 1
ATOM 5883 O O . LEU A 1 745 ? 16.969 -78.375 -30.688 1 95 745 LEU A O 1
ATOM 5887 N N . THR A 1 746 ? 18.531 -76.812 -30.922 1 96.25 746 THR A N 1
ATOM 5888 C CA . THR A 1 746 ? 17.641 -75.875 -31.641 1 96.25 746 THR A CA 1
ATOM 5889 C C . THR A 1 746 ? 17.859 -76.062 -33.156 1 96.25 746 THR A C 1
ATOM 5891 O O . THR A 1 746 ? 18.984 -76 -33.625 1 96.25 746 THR A O 1
ATOM 5894 N N . ARG A 1 747 ? 16.812 -76.25 -33.844 1 97.25 747 ARG A N 1
ATOM 5895 C CA . ARG A 1 747 ? 16.828 -76.188 -35.281 1 97.25 747 ARG A CA 1
ATOM 5896 C C . ARG A 1 747 ? 16.484 -74.75 -35.781 1 97.25 747 ARG A C 1
ATOM 5898 O O . ARG A 1 747 ? 15.641 -74.062 -35.219 1 97.25 747 ARG A O 1
ATOM 5905 N N . VAL A 1 748 ? 17.172 -74.375 -36.812 1 98.06 748 VAL A N 1
ATOM 5906 C CA . VAL A 1 748 ? 16.984 -73 -37.312 1 98.06 748 VAL A CA 1
ATOM 5907 C C . VAL A 1 748 ? 16.703 -73 -38.812 1 98.06 748 VAL A C 1
ATOM 5909 O O . VAL A 1 748 ? 17.375 -73.75 -39.562 1 98.06 748 VAL A O 1
ATOM 5912 N N . GLY A 1 749 ? 15.664 -72.375 -39.219 1 97.56 749 GLY A N 1
ATOM 5913 C CA . GLY A 1 749 ? 15.367 -72.125 -40.594 1 97.56 749 GLY A CA 1
ATOM 5914 C C . GLY A 1 749 ? 15.422 -70.625 -40.969 1 97.56 749 GLY A C 1
ATOM 5915 O O . GLY A 1 749 ? 14.875 -69.812 -40.281 1 97.56 749 GLY A O 1
ATOM 5916 N N . ILE A 1 750 ? 16.141 -70.312 -42.094 1 98.12 750 ILE A N 1
ATOM 5917 C CA . ILE A 1 750 ? 16.312 -68.938 -42.5 1 98.12 750 ILE A CA 1
ATOM 5918 C C . ILE A 1 750 ? 15.961 -68.812 -43.969 1 98.12 750 ILE A C 1
ATOM 5920 O O . ILE A 1 750 ? 16.328 -69.625 -44.781 1 98.12 750 ILE A O 1
ATOM 5924 N N . ASN A 1 751 ? 15.234 -67.75 -44.25 1 97.06 751 ASN A N 1
ATOM 5925 C CA . ASN A 1 751 ? 14.938 -67.438 -45.625 1 97.06 751 ASN A CA 1
ATOM 5926 C C . ASN A 1 751 ? 14.742 -65.938 -45.875 1 97.06 751 ASN A C 1
ATOM 5928 O O . ASN A 1 751 ? 14.141 -65.25 -45.062 1 97.06 751 ASN A O 1
ATOM 5932 N N . ALA A 1 752 ? 15.352 -65.438 -46.906 1 97.31 752 ALA A N 1
ATOM 5933 C CA . ALA A 1 752 ? 15.18 -64.062 -47.344 1 97.31 752 ALA A CA 1
ATOM 5934 C C . ALA A 1 752 ? 14.266 -63.969 -48.562 1 97.31 752 ALA A C 1
ATOM 5936 O O . ALA A 1 752 ? 14.32 -64.812 -49.438 1 97.31 752 ALA A O 1
ATOM 5937 N N . GLY A 1 753 ? 13.445 -62.969 -48.531 1 93.56 753 GLY A N 1
ATOM 5938 C CA . GLY A 1 753 ? 12.555 -62.719 -49.688 1 93.56 753 GLY A CA 1
ATOM 5939 C C . GLY A 1 753 ? 11.562 -61.594 -49.438 1 93.56 753 GLY A C 1
ATOM 5940 O O . GLY A 1 753 ? 11.672 -60.875 -48.438 1 93.56 753 GLY A O 1
ATOM 5941 N N . GLU A 1 754 ? 10.734 -61.438 -50.406 1 92.69 754 GLU A N 1
ATOM 5942 C CA . GLU A 1 754 ? 9.68 -60.438 -50.281 1 92.69 754 GLU A CA 1
ATOM 5943 C C . GLU A 1 754 ? 8.602 -60.906 -49.312 1 92.69 754 GLU A C 1
ATOM 5945 O O . GLU A 1 754 ? 8.078 -62.031 -49.438 1 92.69 754 GLU A O 1
ATOM 5950 N N . MET A 1 755 ? 8.414 -60.062 -48.219 1 91.69 755 MET A N 1
ATOM 5951 C CA . MET A 1 755 ? 7.422 -60.344 -47.188 1 91.69 755 MET A CA 1
ATOM 5952 C C . MET A 1 755 ? 6.562 -59.125 -46.906 1 91.69 755 MET A C 1
ATOM 5954 O O . MET A 1 755 ? 6.941 -58 -47.25 1 91.69 755 MET A O 1
ATOM 5958 N N . VAL A 1 756 ? 5.441 -59.344 -46.406 1 91.88 756 VAL A N 1
ATOM 5959 C CA . VAL A 1 756 ? 4.598 -58.219 -45.938 1 91.88 756 VAL A CA 1
ATOM 5960 C C . VAL A 1 756 ? 4.809 -58 -44.469 1 91.88 756 VAL A C 1
ATOM 5962 O O . VAL A 1 756 ? 4.723 -58.938 -43.656 1 91.88 756 VAL A O 1
ATOM 5965 N N . VAL A 1 757 ? 5.254 -56.812 -44.094 1 92.06 757 VAL A N 1
ATOM 5966 C CA . VAL A 1 757 ? 5.48 -56.469 -42.719 1 92.06 757 VAL A CA 1
ATOM 5967 C C . VAL A 1 757 ? 4.602 -55.281 -42.312 1 92.06 757 VAL A C 1
ATOM 5969 O O . VAL A 1 757 ? 4.426 -54.344 -43.094 1 92.06 757 VAL A O 1
ATOM 5972 N N . GLY A 1 758 ? 4.043 -55.344 -41.188 1 89.75 758 GLY A N 1
ATOM 5973 C CA . GLY A 1 758 ? 3.197 -54.25 -40.688 1 89.75 758 GLY A CA 1
ATOM 5974 C C . GLY A 1 758 ? 2.275 -54.688 -39.562 1 89.75 758 GLY A C 1
ATOM 5975 O O . GLY A 1 758 ? 2.508 -55.719 -38.938 1 89.75 758 GLY A O 1
ATOM 5976 N N . ASN A 1 759 ? 1.292 -53.844 -39.281 1 89.25 759 ASN A N 1
ATOM 5977 C CA . ASN A 1 759 ? 0.31 -54.125 -38.219 1 89.25 759 ASN A CA 1
ATOM 5978 C C . ASN A 1 759 ? -0.828 -55 -38.75 1 89.25 759 ASN A C 1
ATOM 5980 O O . ASN A 1 759 ? -1.567 -54.594 -39.656 1 89.25 759 ASN A O 1
ATOM 5984 N N . MET A 1 760 ? -0.837 -56.094 -38.156 1 88.31 760 MET A N 1
ATOM 5985 C CA . MET A 1 760 ? -1.865 -57.062 -38.562 1 88.31 760 MET A CA 1
ATOM 5986 C C . MET A 1 760 ? -2.842 -57.312 -37.438 1 88.31 760 MET A C 1
ATOM 5988 O O . MET A 1 760 ? -2.504 -57.125 -36.25 1 88.31 760 MET A O 1
ATOM 5992 N N . GLY A 1 761 ? -4.012 -57.719 -37.812 1 88.5 761 GLY A N 1
ATOM 5993 C CA . GLY A 1 761 ? -5.008 -58.062 -36.812 1 88.5 761 GLY A CA 1
ATOM 5994 C C . GLY A 1 761 ? -6.25 -57.188 -36.906 1 88.5 761 GLY A C 1
ATOM 5995 O O . GLY A 1 761 ? -6.828 -57.031 -37.969 1 88.5 761 GLY A O 1
ATOM 5996 N N . THR A 1 762 ? -6.664 -56.688 -35.75 1 86.81 762 THR A N 1
ATOM 5997 C CA . THR A 1 762 ? -7.84 -55.812 -35.625 1 86.81 762 THR A CA 1
ATOM 5998 C C . THR A 1 762 ? -7.469 -54.469 -35.062 1 86.81 762 THR A C 1
ATOM 6000 O O . THR A 1 762 ? -6.402 -54.312 -34.469 1 86.81 762 THR A O 1
ATOM 6003 N N . PRO A 1 763 ? -8.414 -53.531 -35.25 1 84.94 763 PRO A N 1
ATOM 6004 C CA . PRO A 1 763 ? -8.164 -52.219 -34.656 1 84.94 763 PRO A CA 1
ATOM 6005 C C . PRO A 1 763 ? -8.031 -52.281 -33.125 1 84.94 763 PRO A C 1
ATOM 6007 O O . PRO A 1 763 ? -7.402 -51.438 -32.531 1 84.94 763 PRO A O 1
ATOM 6010 N N . LYS A 1 764 ? -8.555 -53.375 -32.562 1 84.5 764 LYS A N 1
ATOM 6011 C CA . LYS A 1 764 ? -8.531 -53.5 -31.094 1 84.5 764 LYS A CA 1
ATOM 6012 C C . LYS A 1 764 ? -7.301 -54.281 -30.641 1 84.5 764 LYS A C 1
ATOM 6014 O O . LYS A 1 764 ? -6.906 -54.219 -29.484 1 84.5 764 LYS A O 1
ATOM 6019 N N . LYS A 1 765 ? -6.719 -55.031 -31.469 1 86.06 765 LYS A N 1
ATOM 6020 C CA . LYS A 1 765 ? -5.527 -55.812 -31.203 1 86.06 765 LYS A CA 1
ATOM 6021 C C . LYS A 1 765 ? -4.672 -55.969 -32.469 1 86.06 765 LYS A C 1
ATOM 6023 O O . LYS A 1 765 ? -4.984 -56.75 -33.344 1 86.06 765 LYS A O 1
ATOM 6028 N N . MET A 1 766 ? -3.594 -55.188 -32.375 1 86.12 766 MET A N 1
ATOM 6029 C CA . MET A 1 766 ? -2.684 -55.219 -33.531 1 86.12 766 MET A CA 1
ATOM 6030 C C . MET A 1 766 ? -1.403 -55.969 -33.156 1 86.12 766 MET A C 1
ATOM 6032 O O . MET A 1 766 ? -0.997 -56 -32 1 86.12 766 MET A O 1
ATOM 6036 N N . ASP A 1 767 ? -0.88 -56.625 -34.125 1 87.56 767 ASP A N 1
ATOM 6037 C CA . ASP A 1 767 ? 0.439 -57.219 -34 1 87.56 767 ASP A CA 1
ATOM 6038 C C . ASP A 1 767 ? 1.356 -56.75 -35.125 1 87.56 767 ASP A C 1
ATOM 6040 O O . ASP A 1 767 ? 1.002 -56.875 -36.312 1 87.56 767 ASP A O 1
ATOM 6044 N N . TYR A 1 768 ? 2.404 -56.219 -34.75 1 88 768 TYR A N 1
ATOM 6045 C CA . TYR A 1 768 ? 3.424 -55.938 -35.75 1 88 768 TYR A CA 1
ATOM 6046 C C . TYR A 1 768 ? 4.168 -57.219 -36.125 1 88 768 TYR A C 1
ATOM 6048 O O . TYR A 1 768 ? 4.918 -57.781 -35.312 1 88 768 TYR A O 1
ATOM 6056 N N . THR A 1 769 ? 3.885 -57.688 -37.312 1 90.12 769 THR A N 1
ATOM 6057 C CA . THR A 1 769 ? 4.363 -59.031 -37.656 1 90.12 769 THR A CA 1
ATOM 6058 C C . THR A 1 769 ? 4.656 -59.094 -39.156 1 90.12 769 THR A C 1
ATOM 6060 O O . THR A 1 769 ? 4.473 -58.125 -39.875 1 90.12 769 THR A O 1
ATOM 6063 N N . ILE A 1 770 ? 5.168 -60.281 -39.625 1 92.19 770 ILE A N 1
ATOM 6064 C CA . ILE A 1 770 ? 5.504 -60.562 -41 1 92.19 770 ILE A CA 1
ATOM 6065 C C . ILE A 1 770 ? 4.641 -61.688 -41.531 1 92.19 770 ILE A C 1
ATOM 6067 O O . ILE A 1 770 ? 4.23 -62.594 -40.781 1 92.19 770 ILE A O 1
ATOM 6071 N N . MET A 1 771 ? 4.352 -61.562 -42.781 1 87.31 771 MET A N 1
ATOM 6072 C CA . MET A 1 771 ? 3.619 -62.656 -43.438 1 87.31 771 MET A CA 1
ATOM 6073 C C . MET A 1 771 ? 4.012 -62.75 -44.906 1 87.31 771 MET A C 1
ATOM 6075 O O . MET A 1 771 ? 4.566 -61.812 -45.469 1 87.31 771 MET A O 1
ATOM 6079 N N . GLY A 1 772 ? 3.805 -64 -45.469 1 84.75 772 GLY A N 1
ATOM 6080 C CA . GLY A 1 772 ? 4.117 -64.25 -46.875 1 84.75 772 GLY A CA 1
ATOM 6081 C C . GLY A 1 772 ? 4.766 -65.562 -47.125 1 84.75 772 GLY A C 1
ATOM 6082 O O . GLY A 1 772 ? 5.062 -66.312 -46.188 1 84.75 772 GLY A O 1
ATOM 6083 N N . HIS A 1 773 ? 4.988 -65.812 -48.375 1 82.56 773 HIS A N 1
ATOM 6084 C CA . HIS A 1 773 ? 5.543 -67.125 -48.812 1 82.56 773 HIS A CA 1
ATOM 6085 C C . HIS A 1 773 ? 6.969 -67.312 -48.312 1 82.56 773 HIS A C 1
ATOM 6087 O O . HIS A 1 773 ? 7.359 -68.375 -47.906 1 82.56 773 HIS A O 1
ATOM 6093 N N . ALA A 1 774 ? 7.645 -66.25 -48.406 1 89.56 774 ALA A N 1
ATOM 6094 C CA . ALA A 1 774 ? 9.031 -66.312 -47.938 1 89.56 774 ALA A CA 1
ATOM 6095 C C . ALA A 1 774 ? 9.109 -66.625 -46.469 1 89.56 774 ALA A C 1
ATOM 6097 O O . ALA A 1 774 ? 10.039 -67.312 -46 1 89.56 774 ALA A O 1
ATOM 6098 N N . VAL A 1 775 ? 8.156 -66.188 -45.719 1 91.56 775 VAL A N 1
ATOM 6099 C CA . VAL A 1 775 ? 8.086 -66.5 -44.312 1 91.56 775 VAL A CA 1
ATOM 6100 C C . VAL A 1 775 ? 7.809 -67.938 -44.062 1 91.56 775 VAL A C 1
ATOM 6102 O O . VAL A 1 775 ? 8.453 -68.625 -43.25 1 91.56 775 VAL A O 1
ATOM 6105 N N . ASN A 1 776 ? 6.918 -68.5 -44.812 1 86 776 ASN A N 1
ATOM 6106 C CA . ASN A 1 776 ? 6.551 -69.875 -44.688 1 86 776 ASN A CA 1
ATOM 6107 C C . ASN A 1 776 ? 7.719 -70.812 -45.031 1 86 776 ASN A C 1
ATOM 6109 O O . ASN A 1 776 ? 7.871 -71.875 -44.438 1 86 776 ASN A O 1
ATOM 6113 N N . LEU A 1 777 ? 8.398 -70.312 -46 1 89.56 777 LEU A N 1
ATOM 6114 C CA . LEU A 1 777 ? 9.562 -71.125 -46.406 1 89.56 777 LEU A CA 1
ATOM 6115 C C . LEU A 1 777 ? 10.57 -71.25 -45.25 1 89.56 777 LEU A C 1
ATOM 6117 O O . LEU A 1 777 ? 11.156 -72.312 -45.031 1 89.56 777 LEU A O 1
ATOM 6121 N N . ALA A 1 778 ? 10.766 -70.188 -44.625 1 94.5 778 ALA A N 1
ATOM 6122 C CA . ALA A 1 778 ? 11.664 -70.188 -43.469 1 94.5 778 ALA A CA 1
ATOM 6123 C C . ALA A 1 778 ? 11.164 -71.188 -42.406 1 94.5 778 ALA A C 1
ATOM 6125 O O . ALA A 1 778 ? 11.953 -71.875 -41.812 1 94.5 778 ALA A O 1
ATOM 6126 N N . ALA A 1 779 ? 9.922 -71.125 -42.125 1 92.19 779 ALA A N 1
ATOM 6127 C CA . ALA A 1 779 ? 9.312 -72 -41.125 1 92.19 779 ALA A CA 1
ATOM 6128 C C . ALA A 1 779 ? 9.477 -73.438 -41.562 1 92.19 779 ALA A C 1
ATOM 6130 O O . ALA A 1 779 ? 9.797 -74.312 -40.719 1 92.19 779 ALA A O 1
ATOM 6131 N N . ARG A 1 780 ? 9.312 -73.688 -42.781 1 88.38 780 ARG A N 1
ATOM 6132 C CA . ARG A 1 780 ? 9.43 -75.062 -43.281 1 88.38 780 ARG A CA 1
ATOM 6133 C C . ARG A 1 780 ? 10.867 -75.562 -43.219 1 88.38 780 ARG A C 1
ATOM 6135 O O . ARG A 1 780 ? 11.102 -76.75 -42.969 1 88.38 780 ARG A O 1
ATOM 6142 N N . LEU A 1 781 ? 11.742 -74.688 -43.531 1 93.75 781 LEU A N 1
ATOM 6143 C CA . LEU A 1 781 ? 13.148 -75.062 -43.469 1 93.75 781 LEU A CA 1
ATOM 6144 C C . LEU A 1 781 ? 13.547 -75.5 -42.062 1 93.75 781 LEU A C 1
ATOM 6146 O O . LEU A 1 781 ? 14.391 -76.375 -41.906 1 93.75 7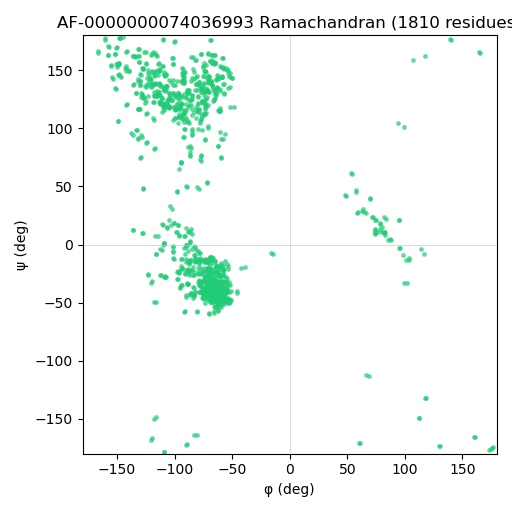81 LEU A O 1
ATOM 6150 N N . GLU A 1 782 ? 12.945 -74.875 -41.125 1 93.94 782 GLU A N 1
ATOM 6151 C CA . GLU A 1 782 ? 13.18 -75.312 -39.75 1 93.94 782 GLU A CA 1
ATOM 6152 C C . GLU A 1 782 ? 12.797 -76.75 -39.562 1 93.94 782 GLU A C 1
ATOM 6154 O O . GLU A 1 782 ? 13.539 -77.562 -38.969 1 93.94 782 GLU A O 1
ATOM 6159 N N . GLY A 1 783 ? 11.695 -77.188 -40.094 1 88.88 783 GLY A N 1
ATOM 6160 C CA . GLY A 1 783 ? 11.227 -78.562 -40 1 88.88 783 GLY A CA 1
ATOM 6161 C C . GLY A 1 783 ? 12.039 -79.5 -40.844 1 88.88 783 GLY A C 1
ATOM 6162 O O . GLY A 1 783 ? 12.258 -80.688 -40.469 1 88.88 783 GLY A O 1
ATOM 6163 N N . VAL A 1 784 ? 12.516 -79.062 -41.969 1 90.6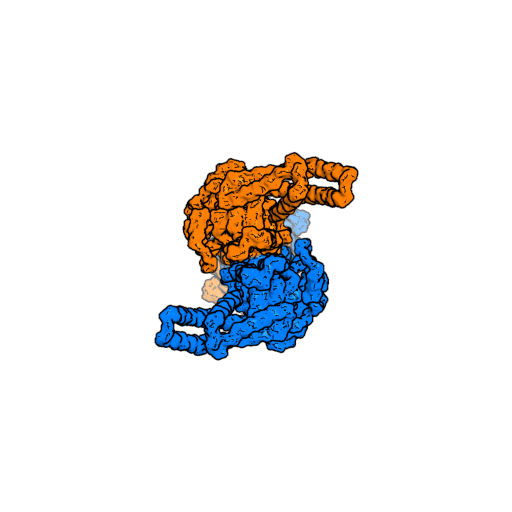2 784 VAL A N 1
ATOM 6164 C CA . VAL A 1 784 ? 13.258 -79.875 -42.906 1 90.62 784 VAL A CA 1
ATOM 6165 C C . VAL A 1 784 ? 14.578 -80.312 -42.312 1 90.62 784 VAL A C 1
ATOM 6167 O O . VAL A 1 784 ? 15.141 -81.375 -42.688 1 90.62 784 VAL A O 1
ATOM 6170 N N . ASN A 1 785 ? 15.016 -79.625 -41.344 1 93.94 785 ASN A N 1
ATOM 6171 C CA . ASN A 1 785 ? 16.219 -80.062 -40.625 1 93.94 785 ASN A CA 1
ATOM 6172 C C . ASN A 1 785 ? 16.125 -81.438 -40.125 1 93.94 785 ASN A C 1
ATOM 6174 O O . ASN A 1 785 ? 17.141 -82.188 -40.062 1 93.94 785 ASN A O 1
ATOM 6178 N N . LYS A 1 786 ? 14.93 -81.875 -39.812 1 89.31 786 LYS A N 1
ATOM 6179 C CA . LYS A 1 786 ? 14.711 -83.188 -39.281 1 89.31 786 LYS A CA 1
ATOM 6180 C C . LYS A 1 786 ? 15.023 -84.25 -40.344 1 89.31 786 LYS A C 1
ATOM 6182 O O . LYS A 1 786 ? 15.539 -85.375 -40 1 89.31 786 LYS A O 1
ATOM 6187 N N . GLN A 1 787 ? 14.797 -84 -41.5 1 88.12 787 GLN A N 1
ATOM 6188 C CA . GLN A 1 787 ? 14.93 -84.938 -42.594 1 88.12 787 GLN A CA 1
ATOM 6189 C C . GLN A 1 787 ? 16.391 -85.125 -43 1 88.12 787 GLN A C 1
ATOM 6191 O O . GLN A 1 787 ? 16.797 -86.188 -43.469 1 88.12 787 GLN A O 1
ATOM 6196 N N . TYR A 1 788 ? 17.156 -84.125 -42.875 1 92.62 788 TYR A N 1
ATOM 6197 C CA . TYR A 1 788 ? 18.562 -84.188 -43.281 1 92.62 788 TYR A CA 1
ATOM 6198 C C . TYR A 1 788 ? 19.484 -84.375 -42.094 1 92.62 788 TYR A C 1
ATOM 6200 O O . TYR A 1 788 ? 20.688 -84.625 -42.281 1 92.62 788 TYR A O 1
ATOM 6208 N N . GLY A 1 789 ? 18.875 -84.312 -40.875 1 91.75 789 GLY A N 1
ATOM 6209 C CA . GLY A 1 789 ? 19.703 -84.375 -39.688 1 91.75 789 GLY A CA 1
ATOM 6210 C C . GLY A 1 789 ? 20.609 -83.188 -39.531 1 91.75 789 GLY A C 1
ATOM 6211 O O . GLY A 1 789 ? 21.75 -83.312 -39.094 1 91.75 789 GLY A O 1
ATOM 6212 N N . THR A 1 790 ? 20.156 -82.062 -40.094 1 95.06 790 THR A N 1
ATOM 6213 C CA . THR A 1 790 ? 20.891 -80.812 -39.938 1 95.06 790 THR A CA 1
ATOM 6214 C C . THR A 1 790 ? 20.281 -79.938 -38.844 1 95.06 790 THR A C 1
ATOM 6216 O O . THR A 1 790 ? 19.266 -80.312 -38.25 1 95.06 790 THR A O 1
ATOM 6219 N N . TRP A 1 791 ? 20.984 -78.812 -38.594 1 95.5 791 TRP A N 1
ATOM 6220 C CA . TRP A 1 791 ? 20.5 -77.938 -37.531 1 95.5 791 TRP A CA 1
ATOM 6221 C C . TRP A 1 791 ? 20.156 -76.562 -38.031 1 95.5 791 TRP A C 1
ATOM 6223 O O . TRP A 1 791 ? 19.312 -75.875 -37.469 1 95.5 791 TRP A O 1
ATOM 6233 N N . THR A 1 792 ? 20.844 -76.062 -39.062 1 97.38 792 THR A N 1
ATOM 6234 C CA . THR A 1 792 ? 20.578 -74.75 -39.656 1 97.38 792 THR A CA 1
ATOM 6235 C C . THR A 1 792 ? 20.484 -74.875 -41.156 1 97.38 792 THR A C 1
ATOM 6237 O O . THR A 1 792 ? 21.469 -75.25 -41.844 1 97.38 792 THR A O 1
ATOM 6240 N N . LEU A 1 793 ? 19.312 -74.562 -41.625 1 97.12 793 LEU A N 1
ATOM 6241 C CA . LEU A 1 793 ? 19.109 -74.688 -43.062 1 97.12 793 LEU A CA 1
ATOM 6242 C C . LEU A 1 793 ? 18.688 -73.312 -43.625 1 97.12 793 LEU A C 1
ATOM 6244 O O . LEU A 1 793 ? 18 -72.562 -42.938 1 97.12 793 LEU A O 1
ATOM 6248 N N . THR A 1 794 ? 19.125 -73.062 -44.812 1 96.88 794 THR A N 1
ATOM 6249 C CA . THR A 1 794 ? 18.75 -71.875 -45.531 1 96.88 794 THR A CA 1
ATOM 6250 C C . THR A 1 794 ? 18.672 -72.125 -47.031 1 96.88 794 THR A C 1
ATOM 6252 O O . THR A 1 794 ? 18.875 -73.25 -47.469 1 96.88 794 THR A O 1
ATOM 6255 N N . THR A 1 795 ? 18.281 -71.062 -47.75 1 95.12 795 THR A N 1
ATOM 6256 C CA . THR A 1 795 ? 18.141 -71.188 -49.188 1 95.12 795 THR A CA 1
ATOM 6257 C C . THR A 1 795 ? 19.344 -70.562 -49.906 1 95.12 795 THR A C 1
ATOM 6259 O O . THR A 1 795 ? 20.094 -69.812 -49.344 1 95.12 795 THR A O 1
ATOM 6262 N N . GLU A 1 796 ? 19.484 -71 -51.188 1 92.88 796 GLU A N 1
ATOM 6263 C CA . GLU A 1 796 ? 20.578 -70.5 -52 1 92.88 796 GLU A CA 1
ATOM 6264 C C . GLU A 1 796 ? 20.531 -69 -52.125 1 92.88 796 GLU A C 1
ATOM 6266 O O . GLU A 1 796 ? 21.547 -68.312 -52.031 1 92.88 796 GLU A O 1
ATOM 6271 N N . ARG A 1 797 ? 19.359 -68.5 -52.219 1 92.88 797 ARG A N 1
ATOM 6272 C CA . ARG A 1 797 ? 19.188 -67.062 -52.344 1 92.88 797 ARG A CA 1
ATOM 6273 C C . ARG A 1 797 ? 19.609 -66.375 -51.062 1 92.88 797 ARG A C 1
ATOM 6275 O O . ARG A 1 797 ? 20.25 -65.312 -51.094 1 92.88 797 ARG A O 1
ATOM 6282 N N . THR A 1 798 ? 19.281 -66.875 -49.969 1 95.94 798 THR A N 1
ATOM 6283 C CA . THR A 1 798 ? 19.547 -66.312 -48.688 1 95.94 798 THR A CA 1
ATOM 6284 C C . THR A 1 798 ? 21.047 -66.312 -48.375 1 95.94 798 THR A C 1
ATOM 6286 O O . THR A 1 798 ? 21.594 -65.25 -48 1 95.94 798 THR A O 1
ATOM 6289 N N . ILE A 1 799 ? 21.688 -67.312 -48.531 1 94.5 799 ILE A N 1
ATOM 6290 C CA . ILE A 1 799 ? 23.109 -67.438 -48.219 1 94.5 799 ILE A CA 1
ATOM 6291 C C . ILE A 1 799 ? 23.922 -66.625 -49.25 1 94.5 799 ILE A C 1
ATOM 6293 O O . ILE A 1 799 ? 24.953 -66.062 -48.906 1 94.5 799 ILE A O 1
ATOM 6297 N N . GLY A 1 800 ? 23.469 -66.625 -50.562 1 93.31 800 GLY A N 1
ATOM 6298 C CA . GLY A 1 800 ? 24.109 -65.812 -51.562 1 93.31 800 GLY A CA 1
ATOM 6299 C C . GLY A 1 800 ? 24.094 -64.312 -51.188 1 93.31 800 GLY A C 1
ATOM 6300 O O . GLY A 1 800 ? 25.094 -63.625 -51.375 1 93.31 800 GLY A O 1
ATOM 6301 N N . ALA A 1 801 ? 22.969 -63.906 -50.719 1 94.19 801 ALA A N 1
ATOM 6302 C CA . ALA A 1 801 ? 22.812 -62.5 -50.312 1 94.19 801 ALA A CA 1
ATOM 6303 C C . ALA A 1 801 ? 23.625 -62.188 -49.062 1 94.19 801 ALA A C 1
ATOM 6305 O O . ALA A 1 801 ? 24.078 -61.062 -48.875 1 94.19 801 ALA A O 1
ATOM 6306 N N . ALA A 1 802 ? 23.75 -63.094 -48.094 1 93.62 802 ALA A N 1
ATOM 6307 C CA . ALA A 1 802 ? 24.516 -62.906 -46.875 1 93.62 802 ALA A CA 1
ATOM 6308 C C . ALA A 1 802 ? 26.016 -62.906 -47.125 1 93.62 802 ALA A C 1
ATOM 6310 O O . ALA A 1 802 ? 26.781 -62.344 -46.344 1 93.62 802 ALA A O 1
ATOM 6311 N N . GLY A 1 803 ? 26.484 -63.312 -48.219 1 85.69 803 GLY A N 1
ATOM 6312 C CA . GLY A 1 803 ? 27.891 -63.438 -48.594 1 85.69 803 GLY A CA 1
ATOM 6313 C C . GLY A 1 803 ? 28.453 -64.812 -48.344 1 85.69 803 GLY A C 1
ATOM 6314 O O . GLY A 1 803 ? 28.766 -65.188 -47.219 1 85.69 803 GLY A O 1
ATOM 6315 N N . LEU A 1 804 ? 28.641 -65.625 -49.406 1 76.62 804 LEU A N 1
ATOM 6316 C CA . LEU A 1 804 ? 29.094 -67 -49.344 1 76.62 804 LEU A CA 1
ATOM 6317 C C . LEU A 1 804 ? 30.453 -67.125 -48.656 1 76.62 804 LEU A C 1
ATOM 6319 O O . LEU A 1 804 ? 30.781 -68.125 -48.094 1 76.62 804 LEU A O 1
ATOM 6323 N N . ASP A 1 805 ? 31.078 -66 -48.594 1 85.94 805 ASP A N 1
ATOM 6324 C CA . ASP A 1 805 ? 32.406 -66 -48 1 85.94 805 ASP A CA 1
ATOM 6325 C C . ASP A 1 805 ? 32.344 -65.812 -46.5 1 85.94 805 ASP A C 1
ATOM 6327 O O . ASP A 1 805 ? 33.312 -66.125 -45.781 1 85.94 805 ASP A O 1
ATOM 6331 N N . ALA A 1 806 ? 31.281 -65.375 -46.062 1 91.62 806 ALA A N 1
ATOM 6332 C CA . ALA A 1 806 ? 31.188 -65 -44.656 1 91.62 806 ALA A CA 1
ATOM 6333 C C . ALA A 1 806 ? 30.859 -66.25 -43.781 1 91.62 806 ALA A C 1
ATOM 6335 O O . ALA A 1 806 ? 31.172 -66.25 -42.594 1 91.62 806 ALA A O 1
ATOM 6336 N N . PHE A 1 807 ? 30.266 -67.312 -44.438 1 94.62 807 PHE A N 1
ATOM 6337 C CA . PHE A 1 807 ? 29.859 -68.438 -43.688 1 94.62 807 PHE A CA 1
ATOM 6338 C C . PHE A 1 807 ? 30.344 -69.75 -44.344 1 94.62 807 PHE A C 1
ATOM 6340 O O . PHE A 1 807 ? 30.453 -69.812 -45.594 1 94.62 807 PHE A O 1
ATOM 6347 N N . LEU A 1 808 ? 30.766 -70.688 -43.562 1 94.19 808 LEU A N 1
ATOM 6348 C CA . LEU A 1 808 ? 30.984 -72.062 -44.094 1 94.19 808 LEU A CA 1
ATOM 6349 C C . LEU A 1 808 ? 29.656 -72.812 -44.25 1 94.19 808 LEU A C 1
ATOM 6351 O O . LEU A 1 808 ? 28.984 -73.062 -43.25 1 94.19 808 LEU A O 1
ATOM 6355 N N . ALA A 1 809 ? 29.188 -72.938 -45.5 1 94.19 809 ALA A N 1
ATOM 6356 C CA . ALA A 1 809 ? 27.906 -73.562 -45.812 1 94.19 809 ALA A CA 1
ATOM 6357 C C . ALA A 1 809 ? 28.078 -74.75 -46.75 1 94.19 809 ALA A C 1
ATOM 6359 O O . ALA A 1 809 ? 29.016 -74.812 -47.562 1 94.19 809 ALA A O 1
ATOM 6360 N N . ARG A 1 810 ? 27.344 -75.75 -46.562 1 93.12 810 ARG A N 1
ATOM 6361 C CA . ARG A 1 810 ? 27.391 -76.875 -47.469 1 93.12 810 ARG A CA 1
ATOM 6362 C C . ARG A 1 810 ? 26.094 -77.062 -48.25 1 93.12 810 ARG A C 1
ATOM 6364 O O . ARG A 1 810 ? 25.016 -76.812 -47.688 1 93.12 810 ARG A O 1
ATOM 6371 N N . ARG A 1 811 ? 26.25 -77.375 -49.5 1 93 811 ARG A N 1
ATOM 6372 C CA . ARG A 1 811 ? 25.125 -77.5 -50.406 1 93 811 ARG A CA 1
ATOM 6373 C C . ARG A 1 811 ? 24.422 -78.875 -50.188 1 93 811 ARG A C 1
ATOM 6375 O O . ARG A 1 811 ? 25.078 -79.875 -49.969 1 93 811 ARG A O 1
ATOM 6382 N N . LEU A 1 812 ? 23.047 -78.875 -50.156 1 93.38 812 LEU A N 1
ATOM 6383 C CA . LEU A 1 812 ? 22.25 -80.062 -50.031 1 93.38 812 LEU A CA 1
ATOM 6384 C C . LEU A 1 812 ? 21.359 -80.25 -51.25 1 93.38 812 LEU A C 1
ATOM 6386 O O . LEU A 1 812 ? 21.719 -79.875 -52.375 1 93.38 812 LEU A O 1
ATOM 6390 N N . ASP A 1 813 ? 20.203 -80.875 -51.062 1 88.06 813 ASP A N 1
ATOM 6391 C CA . ASP A 1 813 ? 19.312 -81.25 -52.156 1 88.06 813 ASP A CA 1
ATOM 6392 C C . ASP A 1 813 ? 18.562 -80 -52.688 1 88.06 813 ASP A C 1
ATOM 6394 O O . ASP A 1 813 ? 18.484 -79 -52 1 88.06 813 ASP A O 1
ATOM 6398 N N . ARG A 1 814 ? 18.203 -80.125 -53.938 1 87.75 814 ARG A N 1
ATOM 6399 C CA . ARG A 1 814 ? 17.109 -79.312 -54.406 1 87.75 814 ARG A CA 1
ATOM 6400 C C . ARG A 1 814 ? 15.75 -79.875 -54.062 1 87.75 814 ARG A C 1
ATOM 6402 O O . ARG A 1 814 ? 15.484 -81.062 -54.375 1 87.75 814 ARG A O 1
ATOM 6409 N N . VAL A 1 815 ? 15.047 -79.125 -53.312 1 85.5 815 VAL A N 1
ATOM 6410 C CA . VAL A 1 815 ? 13.812 -79.75 -52.781 1 85.5 815 VAL A CA 1
ATOM 6411 C C . VAL A 1 815 ? 12.609 -78.938 -53.312 1 85.5 815 VAL A C 1
ATOM 6413 O O . VAL A 1 815 ? 12.727 -77.75 -53.656 1 85.5 815 VAL A O 1
ATOM 6416 N N . ARG A 1 816 ? 11.547 -79.688 -53.562 1 79.94 816 ARG A N 1
ATOM 6417 C CA . ARG A 1 816 ? 10.234 -79.125 -53.812 1 79.94 816 ARG A CA 1
ATOM 6418 C C . ARG A 1 816 ? 9.367 -79.125 -52.562 1 79.94 816 ARG A C 1
ATOM 6420 O O . ARG A 1 816 ? 9.086 -80.25 -52.031 1 79.94 816 ARG A O 1
ATOM 6427 N N . VAL A 1 817 ? 9.227 -78 -52 1 68.44 817 VAL A N 1
ATOM 6428 C CA . VAL A 1 817 ? 8.398 -77.938 -50.781 1 68.44 817 VAL A CA 1
ATOM 6429 C C . VAL A 1 817 ? 6.93 -77.812 -51.188 1 68.44 817 VAL A C 1
ATOM 6431 O O . VAL A 1 817 ? 6.602 -77.375 -52.281 1 68.44 817 VAL A O 1
ATOM 6434 N N . VAL A 1 818 ? 6.074 -78.312 -50.344 1 60.44 818 VAL A N 1
ATOM 6435 C CA . VAL A 1 818 ? 4.641 -78.312 -50.625 1 60.44 818 VAL A CA 1
ATOM 6436 C C . VAL A 1 818 ? 4.188 -76.938 -51 1 60.44 818 VAL A C 1
ATOM 6438 O O . VAL A 1 818 ? 4.457 -75.938 -50.25 1 60.44 818 VAL A O 1
ATOM 6441 N N . GLY A 1 819 ? 3.658 -76.625 -52.156 1 57.44 819 GLY A N 1
ATOM 6442 C CA . GLY A 1 819 ? 3.074 -75.375 -52.594 1 57.44 819 GLY A CA 1
ATOM 6443 C C . GLY A 1 819 ? 4.012 -74.562 -53.469 1 57.44 819 GLY A C 1
ATOM 6444 O O . GLY A 1 819 ? 3.615 -73.5 -54 1 57.44 819 GLY A O 1
ATOM 6445 N N . VAL A 1 820 ? 5.34 -75 -53.469 1 61.5 820 VAL A N 1
ATOM 6446 C CA . VAL A 1 820 ? 6.293 -74.25 -54.281 1 61.5 820 VAL A CA 1
ATOM 6447 C C . VAL A 1 820 ? 6.695 -75.125 -55.5 1 61.5 820 VAL A C 1
ATOM 6449 O O . VAL A 1 820 ? 7.211 -76.25 -55.344 1 61.5 820 VAL A O 1
ATOM 6452 N N . HIS A 1 821 ? 6.332 -74.625 -56.625 1 63.66 821 HIS A N 1
ATOM 6453 C CA . HIS A 1 821 ? 6.547 -75.438 -57.844 1 63.66 821 HIS A CA 1
ATOM 6454 C C . HIS A 1 821 ? 8.016 -75.375 -58.25 1 63.66 821 HIS A C 1
ATOM 6456 O O . HIS A 1 821 ? 8.523 -76.375 -58.781 1 63.66 821 HIS A O 1
ATOM 6462 N N . GLU A 1 822 ? 8.695 -74.312 -57.875 1 74.56 822 GLU A N 1
ATOM 6463 C CA . GLU A 1 822 ? 10.094 -74.188 -58.281 1 74.56 822 GLU A CA 1
ATOM 6464 C C . GLU A 1 822 ? 11.016 -74.812 -57.25 1 74.56 822 GLU A C 1
ATOM 6466 O O . GLU A 1 822 ? 10.938 -74.438 -56.062 1 74.56 822 GLU A O 1
ATOM 6471 N N . PRO A 1 823 ? 11.734 -75.875 -57.625 1 83.69 823 PRO A N 1
ATOM 6472 C CA . PRO A 1 823 ? 12.648 -76.438 -56.656 1 83.69 823 PRO A CA 1
ATOM 6473 C C . PRO A 1 823 ? 13.688 -75.5 -56.094 1 83.69 823 PRO A C 1
ATOM 6475 O O . PRO A 1 823 ? 14.164 -74.625 -56.844 1 83.69 823 PRO A O 1
ATOM 6478 N N . ILE A 1 824 ? 13.93 -75.562 -54.812 1 87.38 824 ILE A N 1
ATOM 6479 C CA . ILE A 1 824 ? 14.867 -74.625 -54.156 1 87.38 824 ILE A CA 1
ATOM 6480 C C . ILE A 1 824 ? 16.062 -75.438 -53.625 1 87.38 824 ILE A C 1
ATOM 6482 O O . ILE A 1 824 ? 15.922 -76.5 -53.094 1 87.38 824 ILE A O 1
ATOM 6486 N N . ARG A 1 825 ? 17.312 -74.875 -53.969 1 92 825 ARG A N 1
ATOM 6487 C CA . ARG A 1 825 ? 18.531 -75.5 -53.438 1 92 825 ARG A CA 1
ATOM 6488 C C . ARG A 1 825 ? 18.719 -75.188 -51.969 1 92 825 ARG A C 1
ATOM 6490 O O . ARG A 1 825 ? 18.641 -74 -51.562 1 92 825 ARG A O 1
ATOM 6497 N N . LEU A 1 826 ? 18.938 -76.188 -51.156 1 94.44 826 LEU A N 1
ATOM 6498 C CA . LEU A 1 826 ? 19.125 -76.062 -49.719 1 94.44 826 LEU A CA 1
ATOM 6499 C C . LEU A 1 826 ? 20.594 -75.938 -49.375 1 94.44 826 LEU A C 1
ATOM 6501 O O . LEU A 1 826 ? 21.438 -76.562 -50.031 1 94.44 826 LEU A O 1
ATOM 6505 N N . TYR A 1 827 ? 20.875 -75.125 -48.438 1 95.88 827 TYR A N 1
ATOM 6506 C CA . TYR A 1 827 ? 22.219 -75 -47.844 1 95.88 827 TYR A CA 1
ATOM 6507 C C . TYR A 1 827 ? 22.188 -75.188 -46.344 1 95.88 827 TYR A C 1
ATOM 6509 O O . TYR A 1 827 ? 21.266 -74.688 -45.688 1 95.88 827 TYR A O 1
ATOM 6517 N N . GLU A 1 828 ? 23.094 -75.938 -45.812 1 96.56 828 GLU A N 1
ATOM 6518 C CA . GLU A 1 828 ? 23.297 -76 -44.344 1 96.56 828 GLU A CA 1
ATOM 6519 C C . GLU A 1 828 ? 24.422 -75.062 -43.938 1 96.56 828 GLU A C 1
ATOM 6521 O O . GLU A 1 828 ? 25.531 -75.125 -44.469 1 96.56 828 GLU A O 1
ATOM 6526 N N . ILE A 1 829 ? 24.078 -74.125 -42.969 1 96 829 ILE A N 1
ATOM 6527 C CA . ILE A 1 829 ? 25.094 -73.25 -42.406 1 96 829 ILE A CA 1
ATOM 6528 C C . ILE A 1 829 ? 25.781 -73.938 -41.25 1 96 829 ILE A C 1
ATOM 6530 O O . ILE A 1 829 ? 25.141 -74.312 -40.25 1 96 829 ILE A O 1
ATOM 6534 N N . ILE A 1 830 ? 27.047 -74.125 -41.344 1 92.94 830 ILE A N 1
ATOM 6535 C CA . ILE A 1 830 ? 27.797 -74.812 -40.312 1 92.94 830 ILE A CA 1
ATOM 6536 C C . ILE A 1 830 ? 28.328 -73.875 -39.281 1 92.94 830 ILE A C 1
ATOM 6538 O O . ILE A 1 830 ? 28.062 -74 -38.094 1 92.94 830 ILE A O 1
ATOM 6542 N N . THR A 1 831 ? 29.109 -72.875 -39.688 1 92.81 831 THR A N 1
ATOM 6543 C CA . THR A 1 831 ? 29.672 -71.875 -38.812 1 92.81 831 THR A CA 1
ATOM 6544 C C . THR A 1 831 ? 30.109 -70.625 -39.625 1 92.81 831 THR A C 1
ATOM 6546 O O . THR A 1 831 ? 29.906 -70.562 -40.844 1 92.81 831 THR A O 1
ATOM 6549 N N . GLU A 1 832 ? 30.562 -69.625 -38.906 1 92.88 832 GLU A N 1
ATOM 6550 C CA . GLU A 1 832 ? 31.172 -68.5 -39.594 1 92.88 832 GLU A CA 1
ATOM 6551 C C . GLU A 1 832 ? 32.531 -68.875 -40.219 1 92.88 832 GLU A C 1
ATOM 6553 O O . GLU A 1 832 ? 33.281 -69.625 -39.594 1 92.88 832 GLU A O 1
ATOM 6558 N N . SER A 1 833 ? 32.781 -68.312 -41.344 1 91.88 833 SER A N 1
ATOM 6559 C CA . SER A 1 833 ? 34 -68.688 -42.062 1 91.88 833 SER A CA 1
ATOM 6560 C C . SER A 1 833 ? 35.25 -68.375 -41.25 1 91.88 833 SER A C 1
ATOM 6562 O O . SER A 1 833 ? 36.25 -69.062 -41.312 1 91.88 833 SER A O 1
ATOM 6564 N N . SER A 1 834 ? 35.219 -67.312 -40.438 1 89.5 834 SER A N 1
ATOM 6565 C CA . SER A 1 834 ? 36.375 -66.875 -39.656 1 89.5 834 SER A CA 1
ATOM 6566 C C . SER A 1 834 ? 36.688 -67.812 -38.5 1 89.5 834 SER A C 1
ATOM 6568 O O . SER A 1 834 ? 37.844 -67.938 -38.094 1 89.5 834 SER A O 1
ATOM 6570 N N . THR A 1 835 ? 35.688 -68.625 -38.094 1 87.81 835 THR A N 1
ATOM 6571 C CA . THR A 1 835 ? 35.875 -69.438 -36.938 1 87.81 835 THR A CA 1
ATOM 6572 C C . THR A 1 835 ? 35.812 -70.938 -37.312 1 87.81 835 THR A C 1
ATOM 6574 O O . THR A 1 835 ? 35.875 -71.812 -36.469 1 87.81 835 THR A O 1
ATOM 6577 N N . ALA A 1 836 ? 35.75 -71.188 -38.594 1 90.06 836 ALA A N 1
ATOM 6578 C CA . ALA A 1 836 ? 35.594 -72.562 -39.062 1 90.06 836 ALA A CA 1
ATOM 6579 C C . ALA A 1 836 ? 36.906 -73.375 -38.906 1 90.06 836 ALA A C 1
ATOM 6581 O O . ALA A 1 836 ? 38 -72.812 -39.219 1 90.06 836 ALA A O 1
ATOM 6582 N N . ARG A 1 837 ? 37 -74.5 -38.188 1 81 837 ARG A N 1
ATOM 6583 C CA . ARG A 1 837 ? 38.156 -75.375 -38.031 1 81 837 ARG A CA 1
ATOM 6584 C C . ARG A 1 837 ? 38.469 -76.062 -39.344 1 81 837 ARG A C 1
ATOM 6586 O O . ARG A 1 837 ? 37.594 -76.25 -40.188 1 81 837 ARG A O 1
ATOM 6593 N N . GLU A 1 838 ? 39.469 -76.5 -39.594 1 89.56 838 GLU A N 1
ATOM 6594 C CA . GLU A 1 838 ? 39.938 -77.188 -40.812 1 89.56 838 GLU A CA 1
ATOM 6595 C C . GLU A 1 838 ? 39.156 -78.5 -41.031 1 89.56 838 GLU A C 1
ATOM 6597 O O . GLU A 1 838 ? 38.906 -78.875 -42.156 1 89.56 838 GLU A O 1
ATOM 6602 N N . GLU A 1 839 ? 38.875 -79.188 -40.031 1 90.12 839 GLU A N 1
ATOM 6603 C CA . GLU A 1 839 ? 38.125 -80.438 -40.125 1 90.12 839 GLU A CA 1
ATOM 6604 C C . GLU A 1 839 ? 36.75 -80.25 -40.719 1 90.12 839 GLU A C 1
ATOM 6606 O O . GLU A 1 839 ? 36.25 -81.062 -41.469 1 90.12 839 GLU A O 1
ATOM 6611 N N . GLU A 1 840 ? 36.094 -79.062 -40.375 1 91.19 840 GLU A N 1
ATOM 6612 C CA . GLU A 1 840 ? 34.781 -78.75 -40.875 1 91.19 840 GLU A CA 1
ATOM 6613 C C . GLU A 1 840 ? 34.812 -78.438 -42.375 1 91.19 840 GLU A C 1
ATOM 6615 O O . GLU A 1 840 ? 33.906 -78.812 -43.125 1 91.19 840 GLU A O 1
ATOM 6620 N N . ARG A 1 841 ? 35.812 -77.812 -42.812 1 92.88 841 ARG A N 1
ATOM 6621 C CA . ARG A 1 841 ? 35.969 -77.438 -44.188 1 92.88 841 ARG A CA 1
ATOM 6622 C C . ARG A 1 841 ? 36.219 -78.625 -45.062 1 92.88 841 ARG A C 1
ATOM 6624 O O . ARG A 1 841 ? 35.688 -78.75 -46.156 1 92.88 841 ARG A O 1
ATOM 6631 N N . GLU A 1 842 ? 37.094 -79.5 -44.469 1 92.25 842 GLU A N 1
ATOM 6632 C CA . GLU A 1 842 ? 37.375 -80.688 -45.188 1 92.25 842 GLU A CA 1
ATOM 6633 C C . GLU A 1 842 ? 36.125 -81.562 -45.344 1 92.25 842 GLU A C 1
ATOM 6635 O O . GLU A 1 842 ? 35.906 -82.188 -46.406 1 92.25 842 GLU A O 1
ATOM 6640 N N . LEU A 1 843 ? 35.469 -81.688 -44.281 1 92.19 843 LEU A N 1
ATOM 6641 C CA . LEU A 1 843 ? 34.219 -82.438 -44.312 1 92.19 843 LEU A CA 1
ATOM 6642 C C . LEU A 1 843 ? 33.281 -81.875 -45.375 1 92.19 843 LEU A C 1
ATOM 6644 O O . LEU A 1 843 ? 32.656 -82.625 -46.125 1 92.19 843 LEU A O 1
ATOM 6648 N N . ALA A 1 844 ? 33.094 -80.562 -45.438 1 92.81 844 ALA A N 1
ATOM 6649 C CA . ALA A 1 844 ? 32.219 -79.938 -46.406 1 92.81 844 ALA A CA 1
ATOM 6650 C C . ALA A 1 844 ? 32.688 -80.188 -47.812 1 92.81 844 ALA A C 1
ATOM 6652 O O . ALA A 1 844 ? 31.875 -80.375 -48.719 1 92.81 844 ALA A O 1
ATOM 6653 N N . ASP A 1 845 ? 34 -80.25 -48 1 93.19 845 ASP A N 1
ATOM 6654 C CA . ASP A 1 845 ? 34.562 -80.5 -49.344 1 93.19 845 ASP A CA 1
ATOM 6655 C C . ASP A 1 845 ? 34.344 -81.938 -49.781 1 93.19 845 ASP A C 1
ATOM 6657 O O . ASP A 1 845 ? 34 -82.188 -50.969 1 93.19 845 ASP A O 1
ATOM 6661 N N . ILE A 1 846 ? 34.625 -82.875 -48.875 1 94.62 846 ILE A N 1
ATOM 6662 C CA . ILE A 1 846 ? 34.406 -84.25 -49.156 1 94.62 846 ILE A CA 1
ATOM 6663 C C . ILE A 1 846 ? 32.938 -84.5 -49.5 1 94.62 846 ILE A C 1
ATOM 6665 O O . ILE A 1 846 ? 32.625 -85.25 -50.438 1 94.62 846 ILE A O 1
ATOM 6669 N N . PHE A 1 847 ? 32.094 -83.938 -48.719 1 95 847 PHE A N 1
ATOM 6670 C CA . PHE A 1 847 ? 30.672 -84.062 -48.969 1 95 847 PHE A CA 1
ATOM 6671 C C . PHE A 1 847 ? 30.297 -83.5 -50.344 1 95 847 PHE A C 1
ATOM 6673 O O . PHE A 1 847 ? 29.484 -84.062 -51.062 1 95 847 PHE A O 1
ATOM 6680 N N . LEU A 1 848 ? 30.828 -82.312 -50.719 1 93.69 848 LEU A N 1
ATOM 6681 C CA . LEU A 1 848 ? 30.531 -81.688 -51.969 1 93.69 848 LEU A CA 1
ATOM 6682 C C . LEU A 1 848 ? 30.938 -82.562 -53.156 1 93.69 848 LEU A C 1
ATOM 6684 O O . LEU A 1 848 ? 30.219 -82.625 -54.156 1 93.69 848 LEU A O 1
ATOM 6688 N N . GLN A 1 849 ? 32 -83.188 -53 1 93.81 849 GLN A N 1
ATOM 6689 C CA . GLN A 1 849 ? 32.438 -84.125 -54.062 1 93.81 849 GLN A CA 1
ATOM 6690 C C . GLN A 1 849 ? 31.469 -85.312 -54.188 1 93.81 849 GLN A C 1
ATOM 6692 O O . GLN A 1 849 ? 31.125 -85.688 -55.312 1 93.81 849 GLN A O 1
ATOM 6697 N N . GLY A 1 850 ? 31.156 -85.812 -53.125 1 93.94 850 GLY A N 1
ATOM 6698 C CA . GLY A 1 850 ? 30.156 -86.875 -53.125 1 93.94 850 GLY A CA 1
ATOM 6699 C C . GLY A 1 850 ? 28.844 -86.438 -53.75 1 93.94 850 GLY A C 1
ATOM 6700 O O . GLY A 1 850 ? 28.234 -87.188 -54.531 1 93.94 850 GLY A O 1
ATOM 6701 N N . LEU A 1 851 ? 28.391 -85.188 -53.375 1 93.75 851 LEU A N 1
ATOM 6702 C CA . LEU A 1 851 ? 27.125 -84.625 -53.906 1 93.75 851 LEU A CA 1
ATOM 6703 C C . LEU A 1 851 ? 27.203 -84.438 -55.406 1 93.75 851 LEU A C 1
ATOM 6705 O O . LEU A 1 851 ? 26.219 -84.688 -56.125 1 93.75 851 LEU A O 1
ATOM 6709 N N . THR A 1 852 ? 28.328 -84 -55.938 1 92.31 852 THR A N 1
ATOM 6710 C CA . THR A 1 852 ? 28.516 -83.812 -57.344 1 92.31 852 THR A CA 1
ATOM 6711 C C . THR A 1 852 ? 28.375 -85.125 -58.125 1 92.31 852 THR A C 1
ATOM 6713 O O . THR A 1 852 ? 27.703 -85.188 -59.156 1 92.31 852 THR A O 1
ATOM 6716 N N . LEU A 1 853 ? 28.969 -86.125 -57.562 1 93.5 853 LEU A N 1
ATOM 6717 C CA . LEU A 1 853 ? 28.875 -87.438 -58.188 1 93.5 853 LEU A CA 1
ATOM 6718 C C . LEU A 1 853 ? 27.453 -87.938 -58.094 1 93.5 853 LEU A C 1
ATOM 6720 O O . LEU A 1 853 ? 26.984 -88.625 -59 1 93.5 853 LEU A O 1
ATOM 6724 N N . PHE A 1 854 ? 26.859 -87.688 -57 1 92.81 854 PHE A N 1
ATOM 6725 C CA . PHE A 1 854 ? 25.469 -88.125 -56.812 1 92.81 854 PHE A CA 1
ATOM 6726 C C . PHE A 1 854 ? 24.562 -87.5 -57.844 1 92.81 854 PHE A C 1
ATOM 6728 O O . PHE A 1 854 ? 23.703 -88.188 -58.406 1 92.81 854 PHE A O 1
ATOM 6735 N N . GLU A 1 855 ? 24.703 -86.188 -58.062 1 89.06 855 GLU A N 1
ATOM 6736 C CA . GLU A 1 855 ? 23.859 -85.438 -59.031 1 89.06 855 GLU A CA 1
ATOM 6737 C C . GLU A 1 855 ? 24.141 -85.875 -60.438 1 89.06 855 GLU A C 1
ATOM 6739 O O . GLU A 1 855 ? 23.297 -85.688 -61.344 1 89.06 855 GLU A O 1
ATOM 6744 N N . GLU A 1 856 ? 25.406 -86.438 -60.656 1 87.75 856 GLU A N 1
ATOM 6745 C CA . GLU A 1 856 ? 25.781 -87 -61.938 1 87.75 856 GLU A CA 1
ATOM 6746 C C . GLU A 1 856 ? 25.328 -88.438 -62.094 1 87.75 856 GLU A C 1
ATOM 6748 O O . GLU A 1 856 ? 25.625 -89.125 -63.094 1 87.75 856 GLU A O 1
ATOM 6753 N N . ARG A 1 857 ? 24.719 -89.062 -61.062 1 89.19 857 ARG A N 1
ATOM 6754 C CA . ARG A 1 857 ? 24.094 -90.375 -61.031 1 89.19 857 ARG A CA 1
ATOM 6755 C C . ARG A 1 857 ? 25.156 -91.438 -60.875 1 89.19 857 ARG A C 1
ATOM 6757 O O . ARG A 1 857 ? 24.969 -92.625 -61.312 1 89.19 857 ARG A O 1
ATOM 6764 N N . ASP A 1 858 ? 26.328 -91 -60.5 1 91.75 858 ASP A N 1
ATOM 6765 C CA . ASP A 1 858 ? 27.344 -92 -60.094 1 91.75 858 ASP A CA 1
ATOM 6766 C C . ASP A 1 858 ? 27.234 -92.312 -58.594 1 91.75 858 ASP A C 1
ATOM 6768 O O . ASP A 1 858 ? 28.016 -91.875 -57.781 1 91.75 858 ASP A O 1
ATOM 6772 N N . PHE A 1 859 ? 26.312 -93.25 -58.281 1 93.38 859 PHE A N 1
ATOM 6773 C CA . PHE A 1 859 ? 25.953 -93.562 -56.906 1 93.38 859 PHE A CA 1
ATOM 6774 C C . PHE A 1 859 ? 27.047 -94.375 -56.219 1 93.38 859 PHE A C 1
ATOM 6776 O O . PHE A 1 859 ? 27.234 -94.25 -55 1 93.38 859 PHE A O 1
ATOM 6783 N N . THR A 1 860 ? 27.828 -95.125 -56.969 1 92.5 860 THR A N 1
ATOM 6784 C CA . THR A 1 860 ? 28.922 -95.938 -56.406 1 92.5 860 THR A CA 1
ATOM 6785 C C . THR A 1 860 ? 30.078 -95 -56 1 92.5 860 THR A C 1
ATOM 6787 O O . THR A 1 860 ? 30.625 -95.125 -54.875 1 92.5 860 THR A O 1
ATOM 6790 N N . GLY A 1 861 ? 30.422 -94.125 -57.031 1 94.06 861 GLY A N 1
ATOM 6791 C CA . GLY A 1 861 ? 31.438 -93.125 -56.688 1 94.06 861 GLY A CA 1
ATOM 6792 C C . GLY A 1 861 ? 31.031 -92.188 -55.531 1 94.06 861 GLY A C 1
ATOM 6793 O O . GLY A 1 861 ? 31.859 -91.875 -54.688 1 94.06 861 GLY A O 1
ATOM 6794 N N . ALA A 1 862 ? 29.797 -91.812 -55.531 1 95.44 862 ALA A N 1
ATOM 6795 C CA . ALA A 1 862 ? 29.281 -90.938 -54.5 1 95.44 862 ALA A CA 1
ATOM 6796 C C . ALA A 1 862 ? 29.312 -91.625 -53.125 1 95.44 862 ALA A C 1
ATOM 6798 O O . ALA A 1 862 ? 29.672 -91 -52.125 1 95.44 862 ALA A O 1
ATOM 6799 N N . SER A 1 863 ? 28.906 -92.938 -52.969 1 95.12 863 SER A N 1
ATOM 6800 C CA . SER A 1 863 ? 28.859 -93.688 -51.719 1 95.12 863 SER A CA 1
ATOM 6801 C C . SER A 1 863 ? 30.234 -93.75 -51.062 1 95.12 863 SER A C 1
ATOM 6803 O O . SER A 1 863 ? 30.344 -93.75 -49.844 1 95.12 863 SER A O 1
ATOM 6805 N N . LYS A 1 864 ? 31.312 -93.75 -51.906 1 95 864 LYS A N 1
ATOM 6806 C CA . LYS A 1 864 ? 32.656 -93.75 -51.375 1 95 864 LYS A CA 1
ATOM 6807 C C . LYS A 1 864 ? 33 -92.5 -50.625 1 95 864 LYS A C 1
ATOM 6809 O O . LYS A 1 864 ? 33.594 -92.5 -49.531 1 95 864 LYS A O 1
ATOM 6814 N N . TYR A 1 865 ? 32.594 -91.438 -51.219 1 95.06 865 TYR A N 1
ATOM 6815 C CA . TYR A 1 865 ? 32.844 -90.125 -50.594 1 95.06 865 TYR A CA 1
ATOM 6816 C C . TYR A 1 865 ? 31.984 -89.938 -49.344 1 95.06 865 TYR A C 1
ATOM 6818 O O . TYR A 1 865 ? 32.469 -89.438 -48.312 1 95.06 865 TYR A O 1
ATOM 6826 N N . PHE A 1 866 ? 30.734 -90.312 -49.281 1 95.62 866 PHE A N 1
ATOM 6827 C CA . PHE A 1 866 ? 29.859 -90.188 -48.125 1 95.62 866 PHE A CA 1
ATOM 6828 C C . PHE A 1 866 ? 30.312 -91.125 -46.969 1 95.62 866 PHE A C 1
ATOM 6830 O O . PHE A 1 866 ? 30.172 -90.75 -45.812 1 95.62 866 PHE A O 1
ATOM 6837 N N . ARG A 1 867 ? 30.828 -92.188 -47.312 1 94.31 867 ARG A N 1
ATOM 6838 C CA . ARG A 1 867 ? 31.391 -93.125 -46.312 1 94.31 867 ARG A CA 1
ATOM 6839 C C . ARG A 1 867 ? 32.625 -92.5 -45.656 1 94.31 867 ARG A C 1
ATOM 6841 O O . ARG A 1 867 ? 32.844 -92.625 -44.469 1 94.31 867 ARG A O 1
ATOM 6848 N N . GLU A 1 868 ? 33.438 -91.875 -46.562 1 94.62 868 GLU A N 1
ATOM 6849 C CA . GLU A 1 868 ? 34.594 -91.188 -46.031 1 94.62 868 GLU A CA 1
ATOM 6850 C C . GLU A 1 868 ? 34.219 -90.062 -45.094 1 94.62 868 GLU A C 1
ATOM 6852 O O . GLU A 1 868 ? 34.844 -89.875 -44.062 1 94.62 868 GLU A O 1
ATOM 6857 N N . ALA A 1 869 ? 33.219 -89.375 -45.5 1 93.81 869 ALA A N 1
ATOM 6858 C CA . ALA A 1 869 ? 32.719 -88.312 -44.656 1 93.81 869 ALA A CA 1
ATOM 6859 C C . ALA A 1 869 ? 32.219 -88.812 -43.312 1 93.81 869 ALA A C 1
ATOM 6861 O O . ALA A 1 869 ? 32.438 -88.25 -42.281 1 93.81 869 ALA A O 1
ATOM 6862 N N . LYS A 1 870 ? 31.453 -89.875 -43.25 1 92.31 870 LYS A N 1
ATOM 6863 C CA . LYS A 1 870 ? 30.906 -90.5 -42.031 1 92.31 870 LYS A CA 1
ATOM 6864 C C . LYS A 1 870 ? 32 -91 -41.125 1 92.31 870 LYS A C 1
ATOM 6866 O O . LYS A 1 870 ? 31.859 -91.062 -39.906 1 92.31 870 LYS A O 1
ATOM 6871 N N . LYS A 1 871 ? 33.062 -91.5 -41.812 1 91.56 871 LYS A N 1
ATOM 6872 C CA . LYS A 1 871 ? 34.219 -91.938 -41.031 1 91.56 871 LYS A CA 1
ATOM 6873 C C . LYS A 1 871 ? 34.844 -90.812 -40.219 1 91.56 871 LYS A C 1
ATOM 6875 O O . LYS A 1 871 ? 35.281 -91 -39.094 1 91.56 871 LYS A O 1
ATOM 6880 N N . ARG A 1 872 ? 34.844 -89.688 -40.875 1 90.94 872 ARG A N 1
ATOM 6881 C CA . ARG A 1 872 ? 35.406 -88.5 -40.25 1 90.94 872 ARG A CA 1
ATOM 6882 C C . ARG A 1 872 ? 34.438 -87.938 -39.219 1 90.94 872 ARG A C 1
ATOM 6884 O O . ARG A 1 872 ? 34.875 -87.438 -38.156 1 90.94 872 ARG A O 1
ATOM 6891 N N . ALA A 1 873 ? 33.188 -87.938 -39.531 1 91.5 873 ALA A N 1
ATOM 6892 C CA . ALA A 1 873 ? 32.156 -87.438 -38.625 1 91.5 873 ALA A CA 1
ATOM 6893 C C . ALA A 1 873 ? 31 -88.438 -38.531 1 91.5 873 ALA A C 1
ATOM 6895 O O . ALA A 1 873 ? 30.031 -88.312 -39.281 1 91.5 873 ALA A O 1
ATOM 6896 N N . PRO A 1 874 ? 31.062 -89.25 -37.656 1 88.81 874 PRO A N 1
ATOM 6897 C CA . PRO A 1 874 ? 30.078 -90.375 -37.594 1 88.81 874 PRO A CA 1
ATOM 6898 C C . PRO A 1 874 ? 28.656 -89.875 -37.375 1 88.81 874 PRO A C 1
ATOM 6900 O O . PRO A 1 874 ? 27.703 -90.562 -37.719 1 88.81 874 PRO A O 1
ATOM 6903 N N . GLN A 1 875 ? 28.531 -88.688 -36.875 1 86.88 875 GLN A N 1
ATOM 6904 C CA . GLN A 1 875 ? 27.188 -88.188 -36.531 1 86.88 875 GLN A CA 1
ATOM 6905 C C . GLN A 1 875 ? 26.703 -87.188 -37.594 1 86.88 875 GLN A C 1
ATOM 6907 O O . GLN A 1 875 ? 25.734 -86.5 -37.344 1 86.88 875 GLN A O 1
ATOM 6912 N N . ASP A 1 876 ? 27.359 -87.25 -38.688 1 91.75 876 ASP A N 1
ATOM 6913 C CA . ASP A 1 876 ? 26.969 -86.312 -39.75 1 91.75 876 ASP A CA 1
ATOM 6914 C C . ASP A 1 876 ? 25.656 -86.75 -40.406 1 91.75 876 ASP A C 1
ATOM 6916 O O . ASP A 1 876 ? 25.609 -87.812 -41.094 1 91.75 876 ASP A O 1
ATOM 6920 N N . GLY A 1 877 ? 24.578 -86 -40.25 1 91.56 877 GLY A N 1
ATOM 6921 C CA . GLY A 1 877 ? 23.234 -86.312 -40.719 1 91.56 877 GLY A CA 1
ATOM 6922 C C . GLY A 1 877 ? 23.156 -86.375 -42.219 1 91.56 877 GLY A C 1
ATOM 6923 O O . GLY A 1 877 ? 22.75 -87.438 -42.781 1 91.56 877 GLY A O 1
ATOM 6924 N N . PRO A 1 878 ? 23.578 -85.375 -42.906 1 93.69 878 PRO A N 1
ATOM 6925 C CA . PRO A 1 878 ? 23.469 -85.312 -44.375 1 93.69 878 PRO A CA 1
ATOM 6926 C C . PRO A 1 878 ? 24.172 -86.5 -45.031 1 93.69 878 PRO A C 1
ATOM 6928 O O . PRO A 1 878 ? 23.641 -87.125 -45.938 1 93.69 878 PRO A O 1
ATOM 6931 N N . SER A 1 879 ? 25.422 -86.875 -44.531 1 94.19 879 SER A N 1
ATOM 6932 C CA . SER A 1 879 ? 26.141 -88 -45.094 1 94.19 879 SER A CA 1
ATOM 6933 C C . SER A 1 879 ? 25.391 -89.312 -44.906 1 94.19 879 SER A C 1
ATOM 6935 O O . SER A 1 879 ? 25.391 -90.188 -45.75 1 94.19 879 SER A O 1
ATOM 6937 N N . THR A 1 880 ? 24.734 -89.438 -43.812 1 93.88 880 THR A N 1
ATOM 6938 C CA . THR A 1 880 ? 23.938 -90.625 -43.531 1 93.88 880 THR A CA 1
ATOM 6939 C C . THR A 1 880 ? 22.734 -90.688 -44.469 1 93.88 880 THR A C 1
ATOM 6941 O O . THR A 1 880 ? 22.438 -91.75 -45 1 93.88 880 THR A O 1
ATOM 6944 N N . VAL A 1 881 ? 22.047 -89.562 -44.688 1 92.5 881 VAL A N 1
ATOM 6945 C CA . VAL A 1 881 ? 20.844 -89.5 -45.531 1 92.5 881 VAL A CA 1
ATOM 6946 C C . VAL A 1 881 ? 21.219 -89.875 -46.969 1 92.5 881 VAL A C 1
ATOM 6948 O O . VAL A 1 881 ? 20.531 -90.625 -47.625 1 92.5 881 VAL A O 1
ATOM 6951 N N . TYR A 1 882 ? 22.312 -89.312 -47.469 1 92.69 882 TYR A N 1
ATOM 6952 C CA . TYR A 1 882 ? 22.688 -89.5 -48.844 1 92.69 882 TYR A CA 1
ATOM 6953 C C . TYR A 1 882 ? 23.25 -90.875 -49.062 1 92.69 882 TYR A C 1
ATOM 6955 O O . TYR A 1 882 ? 23.109 -91.5 -50.125 1 92.69 882 TYR A O 1
ATOM 6963 N N . LEU A 1 883 ? 23.906 -91.438 -47.969 1 93.19 883 LEU A N 1
ATOM 6964 C CA . LEU A 1 883 ? 24.359 -92.812 -48.062 1 93.19 883 LEU A CA 1
ATOM 6965 C C . LEU A 1 883 ? 23.188 -93.75 -48.188 1 93.19 883 LEU A C 1
ATOM 6967 O O . LEU A 1 883 ? 23.25 -94.75 -48.938 1 93.19 883 LEU A O 1
ATOM 6971 N N . GLU A 1 884 ? 22.219 -93.562 -47.469 1 92.69 884 GLU A N 1
ATOM 6972 C CA . GLU A 1 884 ? 21 -94.375 -47.562 1 92.69 884 GLU A CA 1
ATOM 6973 C C . GLU A 1 884 ? 20.328 -94.188 -48.938 1 92.69 884 GLU A C 1
ATOM 6975 O O . GLU A 1 884 ? 19.828 -95.188 -49.5 1 92.69 884 GLU A O 1
ATOM 6980 N N . ARG A 1 885 ? 20.344 -93 -49.438 1 90.56 885 ARG A N 1
ATOM 6981 C CA . ARG A 1 885 ? 19.75 -92.75 -50.75 1 90.56 885 ARG A CA 1
ATOM 6982 C C . ARG A 1 885 ? 20.562 -93.438 -51.875 1 90.56 885 ARG A C 1
ATOM 6984 O O . ARG A 1 885 ? 19.984 -94 -52.812 1 90.56 885 ARG A O 1
ATOM 6991 N N . CYS A 1 886 ? 21.859 -93.375 -51.688 1 91.88 886 CYS A N 1
ATOM 6992 C CA . CYS A 1 886 ? 22.719 -94.062 -52.656 1 91.88 886 CYS A CA 1
ATOM 6993 C C . CYS A 1 886 ? 22.438 -95.562 -52.656 1 91.88 886 CYS A C 1
ATOM 6995 O O . CYS A 1 886 ? 22.375 -96.188 -53.719 1 91.88 886 CYS A O 1
ATOM 6997 N N . ALA A 1 887 ? 22.281 -96.062 -51.5 1 92.19 887 ALA A N 1
ATOM 6998 C CA . ALA A 1 887 ? 21.984 -97.5 -51.375 1 92.19 887 ALA A CA 1
ATOM 6999 C C . ALA A 1 887 ? 20.641 -97.812 -52 1 92.19 887 ALA A C 1
ATOM 7001 O O . ALA A 1 887 ? 20.5 -98.875 -52.656 1 92.19 887 ALA A O 1
ATOM 7002 N N . LYS A 1 888 ? 19.734 -96.938 -51.875 1 90.75 888 LYS A N 1
ATOM 7003 C CA . LYS A 1 888 ? 18.406 -97.188 -52.438 1 90.75 888 LYS A CA 1
ATOM 7004 C C . LYS A 1 888 ? 18.438 -97.062 -53.969 1 90.75 888 LYS A C 1
ATOM 7006 O O . LYS A 1 888 ? 17.844 -97.875 -54.656 1 90.75 888 LYS A O 1
ATOM 7011 N N . TYR A 1 889 ? 19.188 -96.062 -54.469 1 89.5 889 TYR A N 1
ATOM 7012 C CA . TYR A 1 889 ? 19.203 -95.812 -55.906 1 89.5 889 TYR A CA 1
ATOM 7013 C C . TYR A 1 889 ? 20.094 -96.812 -56.594 1 89.5 889 TYR A C 1
ATOM 7015 O O . TYR A 1 889 ? 19.953 -97 -57.812 1 89.5 889 TYR A O 1
ATOM 7023 N N . GLN A 1 890 ? 21.047 -97.375 -55.875 1 87.81 890 GLN A N 1
ATOM 7024 C CA . GLN A 1 890 ? 21.828 -98.5 -56.438 1 87.81 890 GLN A CA 1
ATOM 7025 C C . GLN A 1 890 ? 20.984 -99.75 -56.656 1 87.81 890 GLN A C 1
ATOM 7027 O O . GLN A 1 890 ? 21.203 -100.5 -57.594 1 87.81 890 GLN A O 1
ATOM 7032 N N . LYS A 1 891 ? 20.031 -99.875 -55.812 1 87.62 891 LYS A N 1
ATOM 7033 C CA . LYS A 1 891 ? 19.109 -101.062 -55.906 1 87.62 891 LYS A CA 1
ATOM 7034 C C . LYS A 1 891 ? 18.016 -100.75 -56.938 1 87.62 891 LYS A C 1
ATOM 7036 O O . LYS A 1 891 ? 17.672 -101.625 -57.75 1 87.62 891 LYS A O 1
ATOM 7041 N N . THR A 1 892 ? 17.453 -99.625 -56.875 1 87.19 892 THR A N 1
ATOM 7042 C CA . THR A 1 892 ? 16.406 -99.188 -57.812 1 87.19 892 THR A CA 1
ATOM 7043 C C . THR A 1 892 ? 16.766 -97.812 -58.406 1 87.19 892 THR A C 1
ATOM 7045 O O . THR A 1 892 ? 16.438 -96.75 -57.844 1 87.19 892 THR A O 1
ATOM 7048 N N . PRO A 1 893 ? 17.453 -97.875 -59.594 1 82.12 893 PRO A N 1
ATOM 7049 C CA . PRO A 1 893 ? 17.891 -96.625 -60.219 1 82.12 893 PRO A CA 1
ATOM 7050 C C . PRO A 1 893 ? 16.734 -95.688 -60.562 1 82.12 893 PRO A C 1
ATOM 7052 O O . PRO A 1 893 ? 15.672 -96.125 -61 1 82.12 893 PRO A O 1
ATOM 7055 N N . PRO A 1 894 ? 16.828 -94.312 -60.188 1 80.81 894 PRO A N 1
ATOM 7056 C CA . PRO A 1 894 ? 15.75 -93.375 -60.531 1 80.81 894 PRO A CA 1
ATOM 7057 C C . PRO A 1 894 ? 15.469 -93.312 -62.031 1 80.81 894 PRO A C 1
ATOM 7059 O O . PRO A 1 894 ? 16.328 -93.688 -62.812 1 80.81 894 PRO A O 1
ATOM 7062 N N . ALA A 1 895 ? 14.203 -93 -62.344 1 78.25 895 ALA A N 1
ATOM 7063 C CA . ALA A 1 895 ? 13.797 -92.938 -63.719 1 78.25 895 ALA A CA 1
ATOM 7064 C C . ALA A 1 895 ? 14.711 -92 -64.562 1 78.25 895 ALA A C 1
ATOM 7066 O O . ALA A 1 895 ? 15.359 -91.125 -63.969 1 78.25 895 ALA A O 1
ATOM 7067 N N . GLU A 1 896 ? 14.898 -92.312 -65.812 1 73.75 896 GLU A N 1
ATOM 7068 C CA . GLU A 1 896 ? 15.742 -91.5 -66.688 1 73.75 896 GLU A CA 1
ATOM 7069 C C . GLU A 1 896 ? 15.344 -90.062 -66.688 1 73.75 896 GLU A C 1
ATOM 7071 O O . GLU A 1 896 ? 16.172 -89.188 -66.938 1 73.75 896 GLU A O 1
ATOM 7076 N N . THR A 1 897 ? 14.117 -89.688 -66.25 1 76.38 897 THR A N 1
ATOM 7077 C CA . THR A 1 897 ? 13.586 -88.312 -66.25 1 76.38 897 THR A CA 1
ATOM 7078 C C . THR A 1 897 ? 13.758 -87.625 -64.875 1 76.38 897 THR A C 1
ATOM 7080 O O . THR A 1 897 ? 13.211 -86.562 -64.625 1 76.38 897 THR A O 1
ATOM 7083 N N . TRP A 1 898 ? 14.586 -88.188 -64.125 1 76.69 898 TRP A N 1
ATOM 7084 C CA . TRP A 1 898 ? 14.758 -87.688 -62.75 1 76.69 898 TRP A CA 1
ATOM 7085 C C . TRP A 1 898 ? 15.516 -86.375 -62.75 1 76.69 898 TRP A C 1
ATOM 7087 O O . TRP A 1 898 ? 16.594 -86.25 -63.344 1 76.69 898 TRP A O 1
ATOM 7097 N N . ASP A 1 899 ? 14.891 -85.312 -62.312 1 73.38 899 ASP A N 1
ATOM 7098 C CA . ASP A 1 899 ? 15.469 -84 -62.344 1 73.38 899 ASP A CA 1
ATOM 7099 C C . ASP A 1 899 ? 16.328 -83.75 -61.094 1 73.38 899 ASP A C 1
ATOM 7101 O O . ASP A 1 899 ? 16.781 -82.625 -60.875 1 73.38 899 ASP A O 1
ATOM 7105 N N . GLY A 1 900 ? 16.641 -84.75 -60.344 1 73.69 900 GLY A N 1
ATOM 7106 C CA . GLY A 1 900 ? 17.5 -84.562 -59.188 1 73.69 900 GLY A CA 1
ATOM 7107 C C . GLY A 1 900 ? 16.812 -83.875 -58 1 73.69 900 GLY A C 1
ATOM 7108 O O . GLY A 1 900 ? 17.453 -83.562 -57.031 1 73.69 900 GLY A O 1
ATOM 7109 N N . VAL A 1 901 ? 15.438 -83.688 -58.062 1 79.81 901 VAL A N 1
ATOM 7110 C CA . VAL A 1 901 ? 14.695 -82.938 -57.062 1 79.81 901 VAL A CA 1
ATOM 7111 C C . VAL A 1 901 ? 14.039 -83.938 -56.094 1 79.81 901 VAL A C 1
ATOM 7113 O O . VAL A 1 901 ? 13.5 -84.938 -56.5 1 79.81 901 VAL A O 1
ATOM 7116 N N . TYR A 1 902 ? 14.297 -83.688 -54.844 1 80.19 902 TYR A N 1
ATOM 7117 C CA . TYR A 1 902 ? 13.656 -84.5 -53.781 1 80.19 902 TYR A CA 1
ATOM 7118 C C . TYR A 1 902 ? 12.367 -83.812 -53.312 1 80.19 902 TYR A C 1
ATOM 7120 O O . TYR A 1 902 ? 12.352 -82.625 -52.969 1 80.19 902 TYR A O 1
ATOM 7128 N N . ASN A 1 903 ? 11.234 -84.5 -53.438 1 75.88 903 ASN A N 1
ATOM 7129 C CA . ASN A 1 903 ? 9.945 -84 -53 1 75.88 903 ASN A CA 1
ATOM 7130 C C . ASN A 1 903 ? 9.719 -84.188 -51.5 1 75.88 903 ASN A C 1
ATOM 7132 O O . ASN A 1 903 ? 9.734 -85.312 -51.031 1 75.88 903 ASN A O 1
ATOM 7136 N N . LEU A 1 904 ? 9.75 -83.062 -50.812 1 70.94 904 LEU A N 1
ATOM 7137 C CA . LEU A 1 904 ? 9.516 -83.125 -49.375 1 70.94 904 LEU A CA 1
ATOM 7138 C C . LEU A 1 904 ? 8.023 -83.312 -49.094 1 70.94 904 LEU A C 1
ATOM 7140 O O . LEU A 1 904 ? 7.238 -82.375 -49.406 1 70.94 904 LEU A O 1
ATOM 7144 N N . THR A 1 905 ? 7.453 -84.5 -48.812 1 57.66 905 THR A N 1
ATOM 7145 C CA . THR A 1 905 ? 6.031 -84.75 -48.625 1 57.66 905 THR A CA 1
ATOM 7146 C C . THR A 1 905 ? 5.598 -84.438 -47.188 1 57.66 905 THR A C 1
ATOM 7148 O O . THR A 1 905 ? 4.402 -84.312 -46.906 1 57.66 905 THR A O 1
ATOM 7151 N N . SER A 1 906 ? 6.496 -84.375 -46.188 1 56.31 906 SER A N 1
ATOM 7152 C CA . SER A 1 906 ? 6.027 -84.125 -44.844 1 56.31 906 SER A CA 1
ATOM 7153 C C . SER A 1 906 ? 6.594 -82.875 -44.25 1 56.31 906 SER A C 1
ATOM 7155 O O . SER A 1 906 ? 7.699 -82.438 -44.594 1 56.31 906 SER A O 1
ATOM 7157 N N . LYS A 1 907 ? 5.52 -82 -43.438 1 52.91 907 LYS A N 1
ATOM 7158 C CA . LYS A 1 907 ? 5.922 -80.812 -42.719 1 52.91 907 LYS A CA 1
ATOM 7159 C C . LYS A 1 907 ? 6.754 -81.125 -41.5 1 52.91 907 LYS A C 1
ATOM 7161 O O . LYS A 1 907 ? 6.453 -82.125 -40.781 1 52.91 907 LYS A O 1
ATOM 7166 N N . MET B 1 1 ? 7.992 -32.812 -36.562 1 34.44 1 MET B N 1
ATOM 7167 C CA . MET B 1 1 ? 8.891 -31.703 -36.219 1 34.44 1 MET B CA 1
ATOM 7168 C C . MET B 1 1 ? 8.18 -30.359 -36.375 1 34.44 1 MET B C 1
ATOM 7170 O O . MET B 1 1 ? 8.508 -29.406 -35.656 1 34.44 1 MET B O 1
ATOM 7174 N N . ALA B 1 2 ? 7.402 -30.234 -37.469 1 43.09 2 ALA B N 1
ATOM 7175 C CA . ALA B 1 2 ? 6.812 -28.953 -37.781 1 43.09 2 ALA B CA 1
ATOM 7176 C C . ALA B 1 2 ? 5.754 -28.547 -36.75 1 43.09 2 ALA B C 1
ATOM 7178 O O . ALA B 1 2 ? 5.656 -27.375 -36.375 1 43.09 2 ALA B O 1
ATOM 7179 N N . LYS B 1 3 ? 4.918 -29.453 -36.406 1 46.09 3 LYS B N 1
ATOM 7180 C CA . LYS B 1 3 ? 3.787 -29.109 -35.531 1 46.09 3 LYS B CA 1
ATOM 7181 C C . LYS B 1 3 ? 4.246 -28.812 -34.125 1 46.09 3 LYS B C 1
ATOM 7183 O O . LYS B 1 3 ? 3.529 -28.172 -33.344 1 46.09 3 LYS B O 1
ATOM 7188 N N . ALA B 1 4 ? 5.215 -29.406 -33.688 1 46.06 4 ALA B N 1
ATOM 7189 C CA . ALA B 1 4 ? 5.863 -29.078 -32.406 1 46.06 4 ALA B CA 1
ATOM 7190 C C . ALA B 1 4 ? 6.359 -27.625 -32.406 1 46.06 4 ALA B C 1
ATOM 7192 O O . ALA B 1 4 ? 6.344 -26.969 -31.375 1 46.06 4 ALA B O 1
ATOM 7193 N N . GLN B 1 5 ? 6.801 -27.203 -33.438 1 46.97 5 GLN B N 1
ATOM 7194 C CA . GLN B 1 5 ? 7.348 -25.859 -33.594 1 46.97 5 GLN B CA 1
ATOM 7195 C C . GLN B 1 5 ? 6.277 -24.797 -33.344 1 46.97 5 GLN B C 1
ATOM 7197 O O . GLN B 1 5 ? 6.559 -23.734 -32.781 1 46.97 5 GLN B O 1
ATOM 7202 N N . SER B 1 6 ? 5.098 -25.094 -33.781 1 48.16 6 SER B N 1
ATOM 7203 C CA . SER B 1 6 ? 4.047 -24.078 -33.719 1 48.16 6 SER B CA 1
ATOM 7204 C C . SER B 1 6 ? 3.648 -23.781 -32.25 1 48.16 6 SER B C 1
ATOM 7206 O O . SER B 1 6 ? 3.379 -22.641 -31.906 1 48.16 6 SER B O 1
ATOM 7208 N N . VAL B 1 7 ? 3.555 -24.781 -31.547 1 47.25 7 VAL B N 1
ATOM 7209 C CA . VAL B 1 7 ? 3.154 -24.578 -30.156 1 47.25 7 VAL B CA 1
ATOM 7210 C C . VAL B 1 7 ? 4.254 -23.828 -29.406 1 47.25 7 VAL B C 1
ATOM 7212 O O . VAL B 1 7 ? 3.967 -22.984 -28.562 1 47.25 7 VAL B O 1
ATOM 7215 N N . LEU B 1 8 ? 5.516 -24.297 -29.688 1 49.47 8 LEU B N 1
ATOM 7216 C CA . LEU B 1 8 ? 6.68 -23.625 -29.125 1 49.47 8 LEU B CA 1
ATOM 7217 C C . LEU B 1 8 ? 6.633 -22.125 -29.406 1 49.47 8 LEU B C 1
ATOM 7219 O O . LEU B 1 8 ? 6.984 -21.312 -28.547 1 49.47 8 LEU B O 1
ATOM 7223 N N . GLU B 1 9 ? 6.387 -21.828 -30.656 1 56.81 9 GLU B N 1
ATOM 7224 C CA . GLU B 1 9 ? 6.266 -20.438 -31.062 1 56.81 9 GLU B CA 1
ATOM 7225 C C . GLU B 1 9 ? 5.223 -19.703 -30.219 1 56.81 9 GLU B C 1
ATOM 7227 O O . GLU B 1 9 ? 5.34 -18.5 -29.984 1 56.81 9 GLU B O 1
ATOM 7232 N N . ARG B 1 10 ? 4.469 -20.391 -29.609 1 63.66 10 ARG B N 1
ATOM 7233 C CA . ARG B 1 10 ? 3.357 -19.812 -28.859 1 63.66 10 ARG B CA 1
ATOM 7234 C C . ARG B 1 10 ? 3.781 -19.438 -27.438 1 63.66 10 ARG B C 1
ATOM 7236 O O . ARG B 1 10 ? 3.225 -18.516 -26.844 1 63.66 10 ARG B O 1
ATOM 7243 N N . TYR B 1 11 ? 4.941 -20.125 -26.969 1 74.38 11 TYR B N 1
ATOM 7244 C CA . TYR B 1 11 ? 5.359 -19.781 -25.625 1 74.38 11 TYR B CA 1
ATOM 7245 C C . TYR B 1 11 ? 5.941 -18.375 -25.562 1 74.38 11 TYR B C 1
ATOM 7247 O O . TYR B 1 11 ? 5.938 -17.734 -24.516 1 74.38 11 TYR B O 1
ATOM 7255 N N . TYR B 1 12 ? 6.266 -17.859 -26.781 1 78 12 TYR B N 1
ATOM 7256 C CA . TYR B 1 12 ? 6.961 -16.578 -26.781 1 78 12 TYR B CA 1
ATOM 7257 C C . TYR B 1 12 ? 5.977 -15.422 -26.641 1 78 12 TYR B C 1
ATOM 7259 O O . TYR B 1 12 ? 6.371 -14.297 -26.344 1 78 12 TYR B O 1
ATOM 7267 N N . PHE B 1 13 ? 4.766 -15.773 -26.797 1 87.62 13 PHE B N 1
ATOM 7268 C CA . PHE B 1 13 ? 3.781 -14.711 -26.641 1 87.62 13 PHE B CA 1
ATOM 7269 C C . PHE B 1 13 ? 3.402 -14.531 -25.172 1 87.62 13 PHE B C 1
ATOM 7271 O O . PHE B 1 13 ? 2.9 -13.477 -24.781 1 87.62 13 PHE B O 1
ATOM 7278 N N . ILE B 1 14 ? 3.768 -15.461 -24.328 1 88.94 14 ILE B N 1
ATOM 7279 C CA . ILE B 1 14 ? 3.33 -15.469 -22.938 1 88.94 14 ILE B CA 1
ATOM 7280 C C . ILE B 1 14 ? 4.035 -14.352 -22.172 1 88.94 14 ILE B C 1
ATOM 7282 O O . ILE B 1 14 ? 3.393 -13.594 -21.438 1 88.94 14 ILE B O 1
ATOM 7286 N N . PRO B 1 15 ? 5.375 -14.219 -22.406 1 91.19 15 PRO B N 1
ATOM 7287 C CA . PRO B 1 15 ? 6.051 -13.125 -21.719 1 91.19 15 PRO B CA 1
ATOM 7288 C C . PRO B 1 15 ? 5.469 -11.758 -22.062 1 91.19 15 PRO B C 1
ATOM 7290 O O . PRO B 1 15 ? 5.355 -10.891 -21.188 1 91.19 15 PRO B O 1
ATOM 7293 N N . PHE B 1 16 ? 5.047 -11.562 -23.297 1 92.12 16 PHE B N 1
ATOM 7294 C CA . PHE B 1 16 ? 4.492 -10.281 -23.703 1 92.12 16 PHE B CA 1
ATOM 7295 C C . PHE B 1 16 ? 3.119 -10.055 -23.078 1 92.12 16 PHE B C 1
ATOM 7297 O O . PHE B 1 16 ? 2.803 -8.945 -22.656 1 92.12 16 PHE B O 1
ATOM 7304 N N . ILE B 1 17 ? 2.379 -11.039 -22.984 1 91.31 17 ILE B N 1
ATOM 7305 C CA . ILE B 1 17 ? 1.049 -10.93 -22.406 1 91.31 17 ILE B CA 1
ATOM 7306 C C . ILE B 1 17 ? 1.167 -10.695 -20.891 1 91.31 17 ILE B C 1
ATOM 7308 O O . ILE B 1 17 ? 0.439 -9.875 -20.328 1 91.31 17 ILE B O 1
ATOM 7312 N N . ALA B 1 18 ? 2.062 -11.461 -20.312 1 91.31 18 ALA B N 1
ATOM 7313 C CA . ALA B 1 18 ? 2.271 -11.297 -18.875 1 91.31 18 ALA B CA 1
ATOM 7314 C C . ALA B 1 18 ? 2.723 -9.883 -18.547 1 91.31 18 ALA B C 1
ATOM 7316 O O . ALA B 1 18 ? 2.203 -9.258 -17.609 1 91.31 18 ALA B O 1
ATOM 7317 N N . THR B 1 19 ? 3.641 -9.383 -19.328 1 91.56 19 THR B N 1
ATOM 7318 C CA . THR B 1 19 ? 4.156 -8.039 -19.078 1 91.56 19 THR B CA 1
ATOM 7319 C C . THR B 1 19 ? 3.082 -6.992 -19.344 1 91.56 19 THR B C 1
ATOM 7321 O O . THR B 1 19 ? 2.994 -5.988 -18.641 1 91.56 19 THR B O 1
ATOM 7324 N N . ALA B 1 20 ? 2.303 -7.191 -20.359 1 92.25 20 ALA B N 1
ATOM 7325 C CA . ALA B 1 20 ? 1.214 -6.27 -20.672 1 92.25 20 ALA B CA 1
ATOM 7326 C C . ALA B 1 20 ? 0.192 -6.227 -19.547 1 92.25 20 ALA B C 1
ATOM 7328 O O . ALA B 1 20 ? -0.327 -5.16 -19.203 1 92.25 20 ALA B O 1
ATOM 7329 N N . LEU B 1 21 ? -0.086 -7.352 -18.984 1 90.12 21 LEU B N 1
ATOM 7330 C CA . LEU B 1 21 ? -1.022 -7.426 -17.875 1 90.12 21 LEU B CA 1
ATOM 7331 C C . LEU B 1 21 ? -0.493 -6.652 -16.672 1 90.12 21 LEU B C 1
ATOM 7333 O O . LEU B 1 21 ? -1.239 -5.914 -16.016 1 90.12 21 LEU B O 1
ATOM 7337 N N . ILE B 1 22 ? 0.77 -6.848 -16.406 1 90.56 22 ILE B N 1
ATOM 7338 C CA . ILE B 1 22 ? 1.367 -6.18 -15.25 1 90.56 22 ILE B CA 1
ATOM 7339 C C . ILE B 1 22 ? 1.49 -4.684 -15.531 1 90.56 22 ILE B C 1
ATOM 7341 O O . ILE B 1 22 ? 1.327 -3.865 -14.625 1 90.56 22 ILE B O 1
ATOM 7345 N N . ALA B 1 23 ? 1.781 -4.34 -16.75 1 90.75 23 ALA B N 1
ATOM 7346 C CA . ALA B 1 23 ? 1.823 -2.93 -17.141 1 90.75 23 ALA B CA 1
ATOM 7347 C C . ALA B 1 23 ? 0.471 -2.26 -16.906 1 90.75 23 ALA B C 1
ATOM 7349 O O . ALA B 1 23 ? 0.407 -1.112 -16.453 1 90.75 23 ALA B O 1
ATOM 7350 N N . GLY B 1 24 ? -0.564 -2.947 -17.25 1 89.62 24 GLY B N 1
ATOM 7351 C CA . GLY B 1 24 ? -1.897 -2.441 -16.969 1 89.62 24 GLY B CA 1
ATOM 7352 C C . GLY B 1 24 ? -2.172 -2.273 -15.484 1 89.62 24 GLY B C 1
ATOM 7353 O O . GLY B 1 24 ? -2.748 -1.268 -15.062 1 89.62 24 GLY B O 1
ATOM 7354 N N . LEU B 1 25 ? -1.683 -3.215 -14.656 1 85.06 25 LEU B N 1
ATOM 7355 C CA . LEU B 1 25 ? -1.856 -3.164 -13.211 1 85.06 25 LEU B CA 1
ATOM 7356 C C . LEU B 1 25 ? -1.035 -2.031 -12.602 1 85.06 25 LEU B C 1
ATOM 7358 O O . LEU B 1 25 ? -1.41 -1.471 -11.57 1 85.06 25 LEU B O 1
ATOM 7362 N N . SER B 1 26 ? 0.054 -1.734 -13.211 1 87.81 26 SER B N 1
ATOM 7363 C CA . SER B 1 26 ? 0.968 -0.721 -12.688 1 87.81 26 SER B CA 1
ATOM 7364 C C . SER B 1 26 ? 0.347 0.67 -12.758 1 87.81 26 SER B C 1
ATOM 7366 O O . SER B 1 26 ? 0.825 1.601 -12.109 1 87.81 26 SER B O 1
ATOM 7368 N N . LEU B 1 27 ? -0.73 0.835 -13.453 1 84.5 27 LEU B N 1
ATOM 7369 C CA . LEU B 1 27 ? -1.405 2.123 -13.578 1 84.5 27 LEU B CA 1
ATOM 7370 C C . LEU B 1 27 ? -2.314 2.375 -12.383 1 84.5 27 LEU B C 1
ATOM 7372 O O . LEU B 1 27 ? -2.742 3.508 -12.148 1 84.5 27 LEU B O 1
ATOM 7376 N N . LEU B 1 28 ? -2.473 1.377 -11.586 1 80 28 LEU B N 1
ATOM 7377 C CA . LEU B 1 28 ? -3.311 1.51 -10.398 1 80 28 LEU B CA 1
ATOM 7378 C C . LEU B 1 28 ? -2.545 2.182 -9.266 1 80 28 LEU B C 1
ATOM 7380 O O . LEU B 1 28 ? -1.35 1.934 -9.086 1 80 28 LEU B O 1
ATOM 7384 N N . PRO B 1 29 ? -3.213 3.107 -8.531 1 77.38 29 PRO B N 1
ATOM 7385 C CA . PRO B 1 29 ? -2.549 3.797 -7.426 1 77.38 29 PRO B CA 1
ATOM 7386 C C . PRO B 1 29 ? -2.043 2.838 -6.352 1 77.38 29 PRO B C 1
ATOM 7388 O O . PRO B 1 29 ? -1.005 3.088 -5.73 1 77.38 29 PRO B O 1
ATOM 7391 N N . GLN B 1 30 ? -2.773 1.759 -6.199 1 76.19 30 GLN B N 1
ATOM 7392 C CA . GLN B 1 30 ? -2.355 0.787 -5.195 1 76.19 30 GLN B CA 1
ATOM 7393 C C . GLN B 1 30 ? -1.036 0.126 -5.586 1 76.19 30 GLN B C 1
ATOM 7395 O O . GLN B 1 30 ? -0.201 -0.16 -4.727 1 76.19 30 GLN B O 1
ATOM 7400 N N . TYR B 1 31 ? -0.931 -0.101 -6.859 1 83.69 31 TYR B N 1
ATOM 7401 C CA . TYR B 1 31 ? 0.317 -0.665 -7.359 1 83.69 31 TYR B CA 1
ATOM 7402 C C . TYR B 1 31 ? 1.474 0.309 -7.164 1 83.69 31 TYR B C 1
ATOM 7404 O O . TYR B 1 31 ? 2.566 -0.09 -6.758 1 83.69 31 TYR B O 1
ATOM 7412 N N . GLN B 1 32 ? 1.166 1.532 -7.363 1 85.31 32 GLN B N 1
ATOM 7413 C CA . GLN B 1 32 ? 2.191 2.557 -7.207 1 85.31 32 GLN B CA 1
ATOM 7414 C C . GLN B 1 32 ? 2.596 2.709 -5.742 1 85.31 32 GLN B C 1
ATOM 7416 O O . GLN B 1 32 ? 3.764 2.959 -5.438 1 85.31 32 GLN B O 1
ATOM 7421 N N . ALA B 1 33 ? 1.653 2.566 -4.934 1 81.69 33 ALA B N 1
ATOM 7422 C CA . ALA B 1 33 ? 1.942 2.619 -3.504 1 81.69 33 ALA B CA 1
ATOM 7423 C C . ALA B 1 33 ? 2.875 1.483 -3.092 1 81.69 33 ALA B C 1
ATOM 7425 O O . ALA B 1 33 ? 3.754 1.669 -2.246 1 81.69 33 ALA B O 1
ATOM 7426 N N . LEU B 1 34 ? 2.695 0.355 -3.66 1 82.56 34 LEU B N 1
ATOM 7427 C CA . LEU B 1 34 ? 3.562 -0.783 -3.375 1 82.56 34 LEU B CA 1
ATOM 7428 C C . LEU B 1 34 ? 4.984 -0.516 -3.852 1 82.56 34 LEU B C 1
ATOM 7430 O O . LEU B 1 34 ? 5.949 -0.908 -3.193 1 82.56 34 LEU B O 1
ATOM 7434 N N . GLU B 1 35 ? 5.016 0.041 -4.992 1 87.81 35 GLU B N 1
ATOM 7435 C CA . GLU B 1 35 ? 6.328 0.389 -5.527 1 87.81 35 GLU B CA 1
ATOM 7436 C C . GLU B 1 35 ? 7.043 1.389 -4.621 1 87.81 35 GLU B C 1
ATOM 7438 O O . GLU B 1 35 ? 8.242 1.261 -4.371 1 87.81 35 GLU B O 1
ATOM 7443 N N . ARG B 1 36 ? 6.371 2.365 -4.184 1 87.12 36 ARG B N 1
ATOM 7444 C CA . ARG B 1 36 ? 6.945 3.352 -3.271 1 87.12 36 ARG B CA 1
ATOM 7445 C C . ARG B 1 36 ? 7.332 2.709 -1.943 1 87.12 36 ARG B C 1
ATOM 7447 O O . ARG B 1 36 ? 8.336 3.082 -1.338 1 87.12 36 ARG B O 1
ATOM 7454 N N . GLY B 1 37 ? 6.539 1.776 -1.556 1 84.25 37 GLY B N 1
ATOM 7455 C CA . GLY B 1 37 ? 6.871 1.037 -0.349 1 84.25 37 GLY B CA 1
ATOM 7456 C C . GLY B 1 37 ? 8.164 0.249 -0.471 1 84.25 37 GLY B C 1
ATOM 7457 O O . GLY B 1 37 ? 8.93 0.145 0.491 1 84.25 37 GLY B O 1
ATOM 7458 N N . SER B 1 38 ? 8.375 -0.311 -1.647 1 88.12 38 SER B N 1
ATOM 7459 C CA . SER B 1 38 ? 9.617 -1.026 -1.896 1 88.12 38 SER B CA 1
ATOM 7460 C C . SER B 1 38 ? 10.82 -0.091 -1.803 1 88.12 38 SER B C 1
ATOM 7462 O O . SER B 1 38 ? 11.883 -0.485 -1.319 1 88.12 38 SER B O 1
ATOM 7464 N N . TYR B 1 39 ? 10.664 1.126 -2.283 1 91.31 39 TYR B N 1
ATOM 7465 C CA . TYR B 1 39 ? 11.695 2.143 -2.156 1 91.31 39 TYR B CA 1
ATOM 7466 C C . TYR B 1 39 ? 12.047 2.391 -0.694 1 91.31 39 TYR B C 1
ATOM 7468 O O . TYR B 1 39 ? 13.219 2.455 -0.33 1 91.31 39 TYR B O 1
ATOM 7476 N N . ASP B 1 40 ? 11.055 2.52 0.142 1 88.69 40 ASP B N 1
ATOM 7477 C CA . ASP B 1 40 ? 11.25 2.797 1.562 1 88.69 40 ASP B CA 1
ATOM 7478 C C . ASP B 1 40 ? 11.992 1.65 2.246 1 88.69 40 ASP B C 1
ATOM 7480 O O . ASP B 1 40 ? 12.836 1.881 3.111 1 88.69 40 ASP B O 1
ATOM 7484 N N . ILE B 1 41 ? 11.641 0.407 1.889 1 86.5 41 ILE B N 1
ATOM 7485 C CA . ILE B 1 41 ? 12.297 -0.761 2.469 1 86.5 41 ILE B CA 1
ATOM 7486 C C . ILE B 1 41 ? 13.781 -0.758 2.104 1 86.5 41 ILE B C 1
ATOM 7488 O O . ILE B 1 41 ? 14.633 -1.028 2.949 1 86.5 41 ILE B O 1
ATOM 7492 N N . LEU B 1 42 ? 14.062 -0.488 0.877 1 90.44 42 LEU B N 1
ATOM 7493 C CA . LEU B 1 42 ? 15.445 -0.476 0.412 1 90.44 42 LEU B CA 1
ATOM 7494 C C . LEU B 1 42 ? 16.234 0.637 1.09 1 90.44 42 LEU B C 1
ATOM 7496 O O . LEU B 1 42 ? 17.422 0.472 1.38 1 90.44 42 LEU B O 1
ATOM 7500 N N . LEU B 1 43 ? 15.578 1.836 1.304 1 90.5 43 LEU B N 1
ATOM 7501 C CA . LEU B 1 43 ? 16.219 2.943 1.998 1 90.5 43 LEU B CA 1
ATOM 7502 C C . LEU B 1 43 ? 16.641 2.535 3.408 1 90.5 43 LEU B C 1
ATOM 7504 O O . LEU B 1 43 ? 17.672 2.994 3.916 1 90.5 43 LEU B O 1
ATOM 7508 N N . GLY B 1 44 ? 15.883 1.655 3.982 1 87.62 44 GLY B N 1
ATOM 7509 C CA . GLY B 1 44 ? 16.172 1.175 5.324 1 87.62 44 GLY B CA 1
ATOM 7510 C C . GLY B 1 44 ? 17.391 0.273 5.383 1 87.62 44 GLY B C 1
ATOM 7511 O O . GLY B 1 44 ? 18.062 0.182 6.418 1 87.62 44 GLY B O 1
ATOM 7512 N N . ILE B 1 45 ? 17.719 -0.331 4.297 1 88.44 45 ILE B N 1
ATOM 7513 C CA . ILE B 1 45 ? 18.844 -1.262 4.234 1 88.44 45 ILE B CA 1
ATOM 7514 C C . ILE B 1 45 ? 20.125 -0.502 3.906 1 88.44 45 ILE B C 1
ATOM 7516 O O . ILE B 1 45 ? 21.219 -0.947 4.25 1 88.44 45 ILE B O 1
ATOM 7520 N N . ARG B 1 46 ? 20 0.631 3.326 1 90.31 46 ARG B N 1
ATOM 7521 C CA . ARG B 1 46 ? 21.156 1.459 2.965 1 90.31 46 ARG B CA 1
ATOM 7522 C C . ARG B 1 46 ? 21.812 2.053 4.203 1 90.31 46 ARG B C 1
ATOM 7524 O O . ARG B 1 46 ? 21.141 2.328 5.199 1 90.31 46 ARG B O 1
ATOM 7531 N N . PRO B 1 47 ? 23.094 2.195 4.199 1 90.19 47 PRO B N 1
ATOM 7532 C CA . PRO B 1 47 ? 23.766 2.836 5.332 1 90.19 47 PRO B CA 1
ATOM 7533 C C . PRO B 1 47 ? 23.281 4.262 5.578 1 90.19 47 PRO B C 1
ATOM 7535 O O . PRO B 1 47 ? 22.969 4.988 4.629 1 90.19 47 PRO B O 1
ATOM 7538 N N . PRO B 1 48 ? 23.234 4.617 6.867 1 90.88 48 PRO B N 1
ATOM 7539 C CA . PRO B 1 48 ? 22.75 5.957 7.199 1 90.88 48 PRO B CA 1
ATOM 7540 C C . PRO B 1 48 ? 23.625 7.066 6.625 1 90.88 48 PRO B C 1
ATOM 7542 O O . PRO B 1 48 ? 24.844 6.922 6.562 1 90.88 48 PRO B O 1
ATOM 7545 N N . VAL B 1 49 ? 22.984 8.164 6.23 1 90.75 49 VAL B N 1
ATOM 7546 C CA . VAL B 1 49 ? 23.688 9.312 5.668 1 90.75 49 VAL B CA 1
ATOM 7547 C C . VAL B 1 49 ? 24.438 10.055 6.777 1 90.75 49 VAL B C 1
ATOM 7549 O O . VAL B 1 49 ? 24 10.062 7.93 1 90.75 49 VAL B O 1
ATOM 7552 N N . GLU B 1 50 ? 25.531 10.641 6.371 1 92.69 50 GLU B N 1
ATOM 7553 C CA . GLU B 1 50 ? 26.281 11.477 7.301 1 92.69 50 GLU B CA 1
ATOM 7554 C C . GLU B 1 50 ? 25.562 12.797 7.566 1 92.69 50 GLU B C 1
ATOM 7556 O O . GLU B 1 50 ? 25.156 13.484 6.629 1 92.69 50 GLU B O 1
ATOM 7561 N N . GLU B 1 51 ? 25.328 13.086 8.82 1 95.44 51 GLU B N 1
ATOM 7562 C CA . GLU B 1 51 ? 24.734 14.367 9.203 1 95.44 51 GLU B CA 1
ATOM 7563 C C . GLU B 1 51 ? 25.828 15.398 9.492 1 95.44 51 GLU B C 1
ATOM 7565 O O . GLU B 1 51 ? 26.594 15.25 10.453 1 95.44 51 GLU B O 1
ATOM 7570 N N . ARG B 1 52 ? 25.922 16.438 8.734 1 95.19 52 ARG B N 1
ATOM 7571 C CA . ARG B 1 52 ? 26.906 17.484 8.945 1 95.19 52 ARG B CA 1
ATOM 7572 C C . ARG B 1 52 ? 26.578 18.297 10.203 1 95.19 52 ARG B C 1
ATOM 7574 O O . ARG B 1 52 ? 25.422 18.625 10.453 1 95.19 52 ARG B O 1
ATOM 7581 N N . PRO B 1 53 ? 27.562 18.625 10.938 1 94.25 53 PRO B N 1
ATOM 7582 C CA . PRO B 1 53 ? 27.344 19.312 12.211 1 94.25 53 PRO B CA 1
ATOM 7583 C C . PRO B 1 53 ? 26.922 20.781 12.031 1 94.25 53 PRO B C 1
ATOM 7585 O O . PRO B 1 53 ? 26.453 21.406 12.977 1 94.25 53 PRO B O 1
ATOM 7588 N N . GLU B 1 54 ? 27.062 21.281 10.891 1 95.31 54 GLU B N 1
ATOM 7589 C CA . GLU B 1 54 ? 26.75 22.688 10.641 1 95.31 54 GLU B CA 1
ATOM 7590 C C . GLU B 1 54 ? 25.234 22.922 10.703 1 95.31 54 GLU B C 1
ATOM 7592 O O . GLU B 1 54 ? 24.781 24.047 10.906 1 95.31 54 GLU B O 1
ATOM 7597 N N . PHE B 1 55 ? 24.531 21.922 10.477 1 96.88 55 PHE B N 1
ATOM 7598 C CA . PHE B 1 55 ? 23.094 22.094 10.422 1 96.88 55 PHE B CA 1
ATOM 7599 C C . PHE B 1 55 ? 22.469 22.016 11.812 1 96.88 55 PHE B C 1
ATOM 7601 O O . PHE B 1 55 ? 22.734 21.078 12.57 1 96.88 55 PHE B O 1
ATOM 7608 N N . LEU B 1 56 ? 21.734 23.094 12.117 1 97.62 56 LEU B N 1
ATOM 7609 C CA . LEU B 1 56 ? 21.109 23.25 13.43 1 97.62 56 LEU B CA 1
ATOM 7610 C C . LEU B 1 56 ? 19.625 23.562 13.289 1 97.62 56 LEU B C 1
ATOM 7612 O O . LEU B 1 56 ? 19.234 24.391 12.461 1 97.62 56 LEU B O 1
ATOM 7616 N N . LEU B 1 57 ? 18.828 22.828 13.984 1 96.56 57 LEU B N 1
ATOM 7617 C CA . LEU B 1 57 ? 17.406 23.125 14.078 1 96.56 57 LEU B CA 1
ATOM 7618 C C . LEU B 1 57 ? 17.109 23.969 15.312 1 96.56 57 LEU B C 1
ATOM 7620 O O . LEU B 1 57 ? 17.297 23.5 16.438 1 96.56 57 LEU B O 1
ATOM 7624 N N . LEU B 1 58 ? 16.797 25.219 15.062 1 96.94 58 LEU B N 1
ATOM 7625 C CA . LEU B 1 58 ? 16.359 26.109 16.125 1 96.94 58 LEU B CA 1
ATOM 7626 C C . LEU B 1 58 ? 14.852 26.078 16.297 1 96.94 58 LEU B C 1
ATOM 7628 O O . LEU B 1 58 ? 14.125 26.75 15.555 1 96.94 58 LEU B O 1
ATOM 7632 N N . ASN B 1 59 ? 14.414 25.5 17.359 1 93.06 59 ASN B N 1
ATOM 7633 C CA . ASN B 1 59 ? 13.023 25.094 17.453 1 93.06 59 ASN B CA 1
ATOM 7634 C C . ASN B 1 59 ? 12.227 26.016 18.359 1 93.06 59 ASN B C 1
ATOM 7636 O O . ASN B 1 59 ? 12.672 26.359 19.453 1 93.06 59 ASN B O 1
ATOM 7640 N N . ALA B 1 60 ? 11.156 26.5 17.797 1 90.19 60 ALA B N 1
ATOM 7641 C CA . ALA B 1 60 ? 10.109 26.984 18.688 1 90.19 60 ALA B CA 1
ATOM 7642 C C . ALA B 1 60 ? 9.312 25.844 19.297 1 90.19 60 ALA B C 1
ATOM 7644 O O . ALA B 1 60 ? 8.164 25.594 18.906 1 90.19 60 ALA B O 1
ATOM 7645 N N . ASP B 1 61 ? 9.953 25.219 20.266 1 86.38 61 ASP B N 1
ATOM 7646 C CA . ASP B 1 61 ? 9.43 23.984 20.812 1 86.38 61 ASP B CA 1
ATOM 7647 C C . ASP B 1 61 ? 8.477 24.25 21.984 1 86.38 61 ASP B C 1
ATOM 7649 O O . ASP B 1 61 ? 8.117 25.406 22.234 1 86.38 61 ASP B O 1
ATOM 7653 N N . ASP B 1 62 ? 8.109 23.266 22.609 1 74.75 62 ASP B N 1
ATOM 7654 C CA . ASP B 1 62 ? 7.141 23.359 23.703 1 74.75 62 ASP B CA 1
ATOM 7655 C C . ASP B 1 62 ? 7.711 24.172 24.859 1 74.75 62 ASP B C 1
ATOM 7657 O O . ASP B 1 62 ? 6.988 24.922 25.516 1 74.75 62 ASP B O 1
ATOM 7661 N N . LEU B 1 63 ? 8.977 24.016 25.094 1 78.56 63 LEU B N 1
ATOM 7662 C CA . LEU B 1 63 ? 9.641 24.766 26.156 1 78.56 63 LEU B CA 1
ATOM 7663 C C . LEU B 1 63 ? 9.602 26.266 25.859 1 78.56 63 LEU B C 1
ATOM 7665 O O . LEU B 1 63 ? 9.312 27.062 26.75 1 78.56 63 LEU B O 1
ATOM 7669 N N . ALA B 1 64 ? 9.922 26.578 24.656 1 85.88 64 ALA B N 1
ATOM 7670 C CA . ALA B 1 64 ? 9.93 27.984 24.266 1 85.88 64 ALA B CA 1
ATOM 7671 C C . ALA B 1 64 ? 8.523 28.578 24.297 1 85.88 64 ALA B C 1
ATOM 7673 O O . ALA B 1 64 ? 8.328 29.703 24.734 1 85.88 64 ALA B O 1
ATOM 7674 N N . VAL B 1 65 ? 7.613 27.844 23.844 1 77.06 65 VAL B N 1
ATOM 7675 C CA . VAL B 1 65 ? 6.234 28.312 23.797 1 77.06 65 VAL B CA 1
ATOM 7676 C C . VAL B 1 65 ? 5.719 28.516 25.234 1 77.06 65 VAL B C 1
ATOM 7678 O O . VAL B 1 65 ? 4.961 29.453 25.5 1 77.06 65 VAL B O 1
ATOM 7681 N N . ALA B 1 66 ? 6.133 27.656 26.094 1 69.38 66 ALA B N 1
ATOM 7682 C CA . ALA B 1 66 ? 5.727 27.781 27.5 1 69.38 66 ALA B CA 1
ATOM 7683 C C . ALA B 1 66 ? 6.281 29.047 28.125 1 69.38 66 ALA B C 1
ATOM 7685 O O . ALA B 1 66 ? 5.633 29.656 28.969 1 69.38 66 ALA B O 1
ATOM 7686 N N . GLN B 1 67 ? 7.457 29.391 27.688 1 73.62 67 GLN B N 1
ATOM 7687 C CA . GLN B 1 67 ? 8.133 30.562 28.25 1 73.62 67 GLN B CA 1
ATOM 7688 C C . GLN B 1 67 ? 7.66 31.844 27.578 1 73.62 67 GLN B C 1
ATOM 7690 O O . GLN B 1 67 ? 7.418 32.844 28.266 1 73.62 67 GLN B O 1
ATOM 7695 N N . VAL B 1 68 ? 7.523 31.844 26.281 1 73.81 68 VAL B N 1
ATOM 7696 C CA . VAL B 1 68 ? 7.246 33.031 25.5 1 73.81 68 VAL B CA 1
ATOM 7697 C C . VAL B 1 68 ? 5.742 33.281 25.438 1 73.81 68 VAL B C 1
ATOM 7699 O O . VAL B 1 68 ? 5.285 34.438 25.516 1 73.81 68 VAL B O 1
ATOM 7702 N N . GLY B 1 69 ? 5.117 32.25 25.25 1 63.31 69 GLY B N 1
ATOM 7703 C CA . GLY B 1 69 ? 3.682 32.344 25.031 1 63.31 69 GLY B CA 1
ATOM 7704 C C . GLY B 1 69 ? 3.211 31.594 23.812 1 63.31 69 GLY B C 1
ATOM 7705 O O . GLY B 1 69 ? 4.008 30.953 23.125 1 63.31 69 GLY B O 1
ATOM 7706 N N . MET B 1 70 ? 1.958 31.781 23.516 1 63.5 70 MET B N 1
ATOM 7707 C CA . MET B 1 70 ? 1.303 31.031 22.453 1 63.5 70 MET B CA 1
ATOM 7708 C C . MET B 1 70 ? 1.845 31.438 21.094 1 63.5 70 MET B C 1
ATOM 7710 O O . MET B 1 70 ? 2.094 32.625 20.844 1 63.5 70 MET B O 1
ATOM 7714 N N . TRP B 1 71 ? 2.014 30.469 20.219 1 72.25 71 TRP B N 1
ATOM 7715 C CA . TRP B 1 71 ? 2.426 30.688 18.828 1 72.25 71 TRP B CA 1
ATOM 7716 C C . TRP B 1 71 ? 1.249 31.141 17.984 1 72.25 71 TRP B C 1
ATOM 7718 O O . TRP B 1 71 ? 0.126 30.656 18.156 1 72.25 71 TRP B O 1
ATOM 7728 N N . PRO B 1 72 ? 1.473 32.125 17.047 1 75.5 72 PRO B N 1
ATOM 7729 C CA . PRO B 1 72 ? 2.738 32.719 16.641 1 75.5 72 PRO B CA 1
ATOM 7730 C C . PRO B 1 72 ? 3.156 33.875 17.578 1 75.5 72 PRO B C 1
ATOM 7732 O O . PRO B 1 72 ? 2.305 34.594 18.078 1 75.5 72 PRO B O 1
ATOM 7735 N N . TRP B 1 73 ? 4.441 33.906 17.766 1 77.44 73 TRP B N 1
ATOM 7736 C CA . TRP B 1 73 ? 5.008 34.906 18.641 1 77.44 73 TRP B CA 1
ATOM 7737 C C . TRP B 1 73 ? 5 36.281 17.969 1 77.44 73 TRP B C 1
ATOM 7739 O O . TRP B 1 73 ? 5.012 36.375 16.75 1 77.44 73 TRP B O 1
ATOM 7749 N N . SER B 1 74 ? 4.867 37.281 18.859 1 75.62 74 SER B N 1
ATOM 7750 C CA . SER B 1 74 ? 5.113 38.625 18.344 1 75.62 74 SER B CA 1
ATOM 7751 C C . SER B 1 74 ? 6.461 38.688 17.625 1 75.62 74 SER B C 1
ATOM 7753 O O . SER B 1 74 ? 7.438 38.062 18.078 1 75.62 74 SER B O 1
ATOM 7755 N N . ARG B 1 75 ? 6.527 39.438 16.594 1 87.31 75 ARG B N 1
ATOM 7756 C CA . ARG B 1 75 ? 7.699 39.469 15.727 1 87.31 75 ARG B CA 1
ATOM 7757 C C . ARG B 1 75 ? 8.898 40.062 16.438 1 87.31 75 ARG B C 1
ATOM 7759 O O . ARG B 1 75 ? 10.047 39.875 16.031 1 87.31 75 ARG B O 1
ATOM 7766 N N . HIS B 1 76 ? 8.672 40.844 17.5 1 83.19 76 HIS B N 1
ATOM 7767 C CA . HIS B 1 76 ? 9.797 41.438 18.219 1 83.19 76 HIS B CA 1
ATOM 7768 C C . HIS B 1 76 ? 10.641 40.344 18.891 1 83.19 76 HIS B C 1
ATOM 7770 O O . HIS B 1 76 ? 11.852 40.531 19.062 1 83.19 76 HIS B O 1
ATOM 7776 N N . ILE B 1 77 ? 10.023 39.281 19.281 1 87.31 77 ILE B N 1
ATOM 7777 C CA . ILE B 1 77 ? 10.734 38.156 19.938 1 87.31 77 ILE B CA 1
ATOM 7778 C C . ILE B 1 77 ? 11.75 37.562 18.969 1 87.31 77 ILE B C 1
ATOM 7780 O O . ILE B 1 77 ? 12.906 37.344 19.328 1 87.31 77 ILE B O 1
ATOM 7784 N N . MET B 1 78 ? 11.281 37.375 17.781 1 92.5 78 MET B N 1
ATOM 7785 C CA . MET B 1 78 ? 12.172 36.812 16.75 1 92.5 78 MET B CA 1
ATOM 7786 C C . MET B 1 78 ? 13.258 37.812 16.375 1 92.5 78 MET B C 1
ATOM 7788 O O . MET B 1 78 ? 14.398 37.438 16.109 1 92.5 78 MET B O 1
ATOM 7792 N N . ALA B 1 79 ? 12.867 39.062 16.297 1 93.06 79 ALA B N 1
ATOM 7793 C CA . ALA B 1 79 ? 13.828 40.125 15.977 1 93.06 79 ALA B CA 1
ATOM 7794 C C . ALA B 1 79 ? 14.945 40.156 17.016 1 93.06 79 ALA B C 1
ATOM 7796 O O . ALA B 1 79 ? 16.125 40.219 16.672 1 93.06 79 ALA B O 1
ATOM 7797 N N . ASP B 1 80 ? 14.555 40.188 18.297 1 92.31 80 ASP B N 1
ATOM 7798 C CA . ASP B 1 80 ? 15.539 40.188 19.375 1 92.31 80 ASP B CA 1
ATOM 7799 C C . ASP B 1 80 ? 16.438 38.938 19.297 1 92.31 80 ASP B C 1
ATOM 7801 O O . ASP B 1 80 ? 17.641 39.031 19.547 1 92.31 80 ASP B O 1
ATOM 7805 N N . GLY B 1 81 ? 15.852 37.844 19 1 95.62 81 GLY B N 1
ATOM 7806 C CA . GLY B 1 81 ? 16.625 36.625 18.844 1 95.62 81 GLY B CA 1
ATOM 7807 C C . GLY B 1 81 ? 17.656 36.719 17.734 1 95.62 81 GLY B C 1
ATOM 7808 O O . GLY B 1 81 ? 18.781 36.281 17.891 1 95.62 81 GLY B O 1
ATOM 7809 N N . LEU B 1 82 ? 17.219 37.25 16.656 1 96.44 82 LEU B N 1
ATOM 7810 C CA . LEU B 1 82 ? 18.094 37.375 15.5 1 96.44 82 LEU B CA 1
ATOM 7811 C C . LEU B 1 82 ? 19.297 38.25 15.82 1 96.44 82 LEU B C 1
ATOM 7813 O O . LEU B 1 82 ? 20.422 37.938 15.414 1 96.44 82 LEU B O 1
ATOM 7817 N N . ILE B 1 83 ? 19.062 39.344 16.5 1 96.12 83 ILE B N 1
ATOM 7818 C CA . ILE B 1 83 ? 20.141 40.219 16.891 1 96.12 83 ILE B CA 1
ATOM 7819 C C . ILE B 1 83 ? 21.125 39.5 17.812 1 96.12 83 ILE B C 1
ATOM 7821 O O . ILE B 1 83 ? 22.344 39.594 17.656 1 96.12 83 ILE B O 1
ATOM 7825 N N . LEU B 1 84 ? 20.578 38.75 18.719 1 96.56 84 LEU B N 1
ATOM 7826 C CA . LEU B 1 84 ? 21.406 38.031 19.672 1 96.56 84 LEU B CA 1
ATOM 7827 C C . LEU B 1 84 ? 22.203 36.906 18.969 1 96.56 84 LEU B C 1
ATOM 7829 O O . LEU B 1 84 ? 23.344 36.656 19.312 1 96.56 84 LEU B O 1
ATOM 7833 N N . MET B 1 85 ? 21.625 36.281 18.016 1 97.38 85 MET B N 1
ATOM 7834 C CA . MET B 1 85 ? 22.266 35.156 17.312 1 97.38 85 MET B CA 1
ATOM 7835 C C . MET B 1 85 ? 23.531 35.625 16.594 1 97.38 85 MET B C 1
ATOM 7837 O O . MET B 1 85 ? 24.5 34.875 16.5 1 97.38 85 MET B O 1
ATOM 7841 N N . ARG B 1 86 ? 23.469 36.75 16.078 1 96.31 86 ARG B N 1
ATOM 7842 C CA . ARG B 1 86 ? 24.641 37.281 15.406 1 96.31 86 ARG B CA 1
ATOM 7843 C C . ARG B 1 86 ? 25.812 37.438 16.375 1 96.31 86 ARG B C 1
ATOM 7845 O O . ARG B 1 86 ? 26.969 37.25 16 1 96.31 86 ARG B O 1
ATOM 7852 N N . GLU B 1 87 ? 25.516 37.781 17.625 1 96.12 87 GLU B N 1
ATOM 7853 C CA . GLU B 1 87 ? 26.547 37.938 18.656 1 96.12 87 GLU B CA 1
ATOM 7854 C C . GLU B 1 87 ? 27.344 36.625 18.812 1 96.12 87 GLU B C 1
ATOM 7856 O O . GLU B 1 87 ? 28.516 36.656 19.203 1 96.12 87 GLU B O 1
ATOM 7861 N N . PHE B 1 88 ? 26.75 35.531 18.5 1 96.88 88 PHE B N 1
ATOM 7862 C CA . PHE B 1 88 ? 27.391 34.219 18.703 1 96.88 88 PHE B CA 1
ATOM 7863 C C . PHE B 1 88 ? 27.828 33.625 17.375 1 96.88 88 PHE B C 1
ATOM 7865 O O . PHE B 1 88 ? 28.016 32.406 17.266 1 96.88 88 PHE B O 1
ATOM 7872 N N . ASP B 1 89 ? 27.875 34.375 16.359 1 95 89 ASP B N 1
ATOM 7873 C CA . ASP B 1 89 ? 28.469 34.062 15.062 1 95 89 ASP B CA 1
ATOM 7874 C C . ASP B 1 89 ? 27.656 33 14.32 1 95 89 ASP B C 1
ATOM 7876 O O . ASP B 1 89 ? 28.219 32.031 13.773 1 95 89 ASP B O 1
ATOM 7880 N N . LEU B 1 90 ? 26.391 33.094 14.406 1 97.06 90 LEU B N 1
ATOM 7881 C CA . LEU B 1 90 ? 25.547 32.25 13.547 1 97.06 90 LEU B CA 1
ATOM 7882 C C . LEU B 1 90 ? 25.766 32.594 12.078 1 97.06 90 LEU B C 1
ATOM 7884 O O . LEU B 1 90 ? 25.859 33.781 11.719 1 97.06 90 LEU B O 1
ATOM 7888 N N . ASN B 1 91 ? 25.906 31.625 11.25 1 96 91 ASN B N 1
ATOM 7889 C CA . ASN B 1 91 ? 26.203 31.859 9.844 1 96 91 ASN B CA 1
ATOM 7890 C C . ASN B 1 91 ? 24.938 32.219 9.062 1 96 91 ASN B C 1
ATOM 7892 O O . ASN B 1 91 ? 24.875 33.25 8.414 1 96 91 ASN B O 1
ATOM 7896 N N . TYR B 1 92 ? 23.938 31.328 9.086 1 97.31 92 TYR B N 1
ATOM 7897 C CA . TYR B 1 92 ? 22.703 31.562 8.367 1 97.31 92 TYR B CA 1
ATOM 7898 C C . TYR B 1 92 ? 21.5 31.344 9.273 1 97.31 92 TYR B C 1
ATOM 7900 O O . TYR B 1 92 ? 21.5 30.438 10.109 1 97.31 92 TYR B O 1
ATOM 7908 N N . ALA B 1 93 ? 20.516 32.188 9.109 1 98.12 93 ALA B N 1
ATOM 7909 C CA . ALA B 1 93 ? 19.219 32 9.758 1 98.12 93 ALA B CA 1
ATOM 7910 C C . ALA B 1 93 ? 18.109 31.844 8.734 1 98.12 93 ALA B C 1
ATOM 7912 O O . ALA B 1 93 ? 17.75 32.781 8.023 1 98.12 93 ALA B O 1
ATOM 7913 N N . VAL B 1 94 ? 17.594 30.656 8.617 1 97.81 94 VAL B N 1
ATOM 7914 C CA . VAL B 1 94 ? 16.547 30.328 7.664 1 97.81 94 VAL B CA 1
ATOM 7915 C C . VAL B 1 94 ? 15.211 30.188 8.398 1 97.81 94 VAL B C 1
ATOM 7917 O O . VAL B 1 94 ? 15.039 29.281 9.203 1 97.81 94 VAL B O 1
ATOM 7920 N N . PHE B 1 95 ? 14.258 31.047 8.07 1 96.44 95 PHE B N 1
ATOM 7921 C CA . PHE B 1 95 ? 12.977 31.031 8.758 1 96.44 95 PHE B CA 1
ATOM 7922 C C . PHE B 1 95 ? 11.953 30.219 7.977 1 96.44 95 PHE B C 1
ATOM 7924 O O . PHE B 1 95 ? 11.492 30.641 6.918 1 96.44 95 PHE B O 1
ATOM 7931 N N . ASP B 1 96 ? 11.617 29.094 8.531 1 93.44 96 ASP B N 1
ATOM 7932 C CA . ASP B 1 96 ? 10.484 28.344 8.008 1 93.44 96 ASP B CA 1
ATOM 7933 C C . ASP B 1 96 ? 9.188 28.766 8.688 1 93.44 96 ASP B C 1
ATOM 7935 O O . ASP B 1 96 ? 8.469 27.922 9.234 1 93.44 96 ASP B O 1
ATOM 7939 N N . ILE B 1 97 ? 9.031 29.984 8.703 1 89.69 97 ILE B N 1
ATOM 7940 C CA . ILE B 1 97 ? 7.852 30.656 9.227 1 89.69 97 ILE B CA 1
ATOM 7941 C C . ILE B 1 97 ? 7.293 31.609 8.172 1 89.69 97 ILE B C 1
ATOM 7943 O O . ILE B 1 97 ? 8.016 32.469 7.645 1 89.69 97 ILE B O 1
ATOM 7947 N N . GLU B 1 98 ? 6.066 31.469 7.891 1 84.25 98 GLU B N 1
ATOM 7948 C CA . GLU B 1 98 ? 5.453 32.281 6.852 1 84.25 98 GLU B CA 1
ATOM 7949 C C . GLU B 1 98 ? 4.906 33.594 7.43 1 84.25 98 GLU B C 1
ATOM 7951 O O . GLU B 1 98 ? 3.846 33.594 8.062 1 84.25 98 GLU B O 1
ATOM 7956 N N . TYR B 1 99 ? 5.625 34.656 7.145 1 85.94 99 TYR B N 1
ATOM 7957 C CA . TYR B 1 99 ? 5.188 35.969 7.574 1 85.94 99 TYR B CA 1
ATOM 7958 C C . TYR B 1 99 ? 4.398 36.688 6.473 1 85.94 99 TYR B C 1
ATOM 7960 O O . TYR B 1 99 ? 4.828 37.719 5.949 1 85.94 99 TYR B O 1
ATOM 7968 N N . VAL B 1 100 ? 3.232 36.219 6.223 1 77.44 100 VAL B N 1
ATOM 7969 C CA . VAL B 1 100 ? 2.461 36.656 5.066 1 77.44 100 VAL B CA 1
ATOM 7970 C C . VAL B 1 100 ? 1.488 37.75 5.48 1 77.44 100 VAL B C 1
ATOM 7972 O O . VAL B 1 100 ? 1.051 38.562 4.648 1 77.44 100 VAL B O 1
ATOM 7975 N N . ASP B 1 101 ? 1.113 37.781 6.758 1 70.75 101 ASP B N 1
ATOM 7976 C CA . ASP B 1 101 ? 0.144 38.75 7.246 1 70.75 101 ASP B CA 1
ATOM 7977 C C . ASP B 1 101 ? 0.804 39.75 8.195 1 70.75 101 ASP B C 1
ATOM 7979 O O . ASP B 1 101 ? 1.801 39.438 8.844 1 70.75 101 ASP B O 1
ATOM 7983 N N . ARG B 1 102 ? 0.233 40.875 8.148 1 70.81 102 ARG B N 1
ATOM 7984 C CA . ARG B 1 102 ? 0.725 41.906 9.078 1 70.81 102 ARG B CA 1
ATOM 7985 C C . ARG B 1 102 ? 0.427 41.5 10.523 1 70.81 102 ARG B C 1
ATOM 7987 O O . ARG B 1 102 ? -0.63 40.938 10.812 1 70.81 102 ARG B O 1
ATOM 7994 N N . SER B 1 103 ? 1.395 41.625 11.273 1 66.75 103 SER B N 1
ATOM 7995 C CA . SER B 1 103 ? 1.22 41.312 12.688 1 66.75 103 SER B CA 1
ATOM 7996 C C . SER B 1 103 ? 0.459 42.438 13.406 1 66.75 103 SER B C 1
ATOM 7998 O O . SER B 1 103 ? 0.526 43.594 13.008 1 66.75 103 SER B O 1
ATOM 8000 N N . PRO B 1 104 ? -0.601 41.938 14.305 1 52.72 104 PRO B N 1
ATOM 8001 C CA . PRO B 1 104 ? -1.227 43 15.102 1 52.72 104 PRO B CA 1
ATOM 8002 C C . PRO B 1 104 ? -0.206 43.875 15.812 1 52.72 104 PRO B C 1
ATOM 8004 O O . PRO B 1 104 ? 0.908 43.438 16.094 1 52.72 104 PRO B O 1
ATOM 8007 N N . GLN B 1 105 ? -0.763 45.094 15.734 1 50.91 105 GLN B N 1
ATOM 8008 C CA . GLN B 1 105 ? 0.088 46 16.516 1 50.91 105 GLN B CA 1
ATOM 8009 C C . GLN B 1 105 ? 0.234 45.5 17.953 1 50.91 105 GLN B C 1
ATOM 8011 O O . GLN B 1 105 ? -0.735 45.031 18.547 1 50.91 105 GLN B O 1
ATOM 8016 N N . GLY B 1 106 ? 1.15 44.844 18.297 1 52.03 106 GLY B N 1
ATOM 8017 C CA . GLY B 1 106 ? 1.353 44.281 19.625 1 52.03 106 GLY B CA 1
ATOM 8018 C C . GLY B 1 106 ? 1.711 45.344 20.672 1 52.03 106 GLY B C 1
ATOM 8019 O O . GLY B 1 106 ? 2.006 46.5 20.312 1 52.03 106 GLY B O 1
ATOM 8020 N N . VAL B 1 107 ? 0.93 45.188 21.859 1 48.94 107 VAL B N 1
ATOM 8021 C CA . VAL B 1 107 ? 1.306 46.031 23 1 48.94 107 VAL B CA 1
ATOM 8022 C C . VAL B 1 107 ? 2.592 45.5 23.625 1 48.94 107 VAL B C 1
ATOM 8024 O O . VAL B 1 107 ? 2.727 44.281 23.859 1 48.94 107 VAL B O 1
ATOM 8027 N N . ASP B 1 108 ? 3.479 46.188 23.484 1 46.81 108 ASP B N 1
ATOM 8028 C CA . ASP B 1 108 ? 4.625 45.906 24.328 1 46.81 108 ASP B CA 1
ATOM 8029 C C . ASP B 1 108 ? 4.258 46 25.812 1 46.81 108 ASP B C 1
ATOM 8031 O O . ASP B 1 108 ? 4.082 47.125 26.328 1 46.81 108 ASP B O 1
ATOM 8035 N N . SER B 1 109 ? 3.863 44.875 26.344 1 46.94 109 SER B N 1
ATOM 8036 C CA . SER B 1 109 ? 3.424 44.875 27.734 1 46.94 109 SER B CA 1
ATOM 8037 C C . SER B 1 109 ? 4.391 45.656 28.625 1 46.94 109 SER B C 1
ATOM 8039 O O . SER B 1 109 ? 3.975 46.312 29.578 1 46.94 109 SER B O 1
ATOM 8041 N N . LEU B 1 110 ? 5.59 45.406 28.328 1 44.47 110 LEU B N 1
ATOM 8042 C CA . LEU B 1 110 ? 6.566 46.156 29.125 1 44.47 110 LEU B CA 1
ATOM 8043 C C . LEU B 1 110 ? 6.387 47.656 28.938 1 44.47 110 LEU B C 1
ATOM 8045 O O . LEU B 1 110 ? 6.43 48.406 29.906 1 44.47 110 LEU B O 1
ATOM 8049 N N . PHE B 1 111 ? 6.148 47.906 27.766 1 51.69 111 PHE B N 1
ATOM 8050 C CA . PHE B 1 111 ? 5.949 49.312 27.469 1 51.69 111 PHE B CA 1
ATOM 8051 C C . PHE B 1 111 ? 4.652 49.812 28.094 1 51.69 111 PHE B C 1
ATOM 8053 O O . PHE B 1 111 ? 4.625 50.906 28.703 1 51.69 111 PHE B O 1
ATOM 8060 N N . LEU B 1 112 ? 3.766 49 28.047 1 57.25 112 LEU B N 1
ATOM 8061 C CA . LEU B 1 112 ? 2.455 49.375 28.562 1 57.25 112 LEU B CA 1
ATOM 8062 C C . LEU B 1 112 ? 2.48 49.5 30.078 1 57.25 112 LEU B C 1
ATOM 8064 O O . LEU B 1 112 ? 1.913 50.438 30.641 1 57.25 112 LEU B O 1
ATOM 8068 N N . ASN B 1 113 ? 3.213 48.562 30.625 1 52.81 113 ASN B N 1
ATOM 8069 C CA . ASN B 1 113 ? 3.104 48.5 32.094 1 52.81 113 ASN B CA 1
ATOM 8070 C C . ASN B 1 113 ? 4.191 49.312 32.75 1 52.81 113 ASN B C 1
ATOM 8072 O O . ASN B 1 113 ? 4.074 49.656 33.938 1 52.81 113 ASN B O 1
ATOM 8076 N N . GLN B 1 114 ? 5.184 49.531 31.953 1 53.5 114 GLN B N 1
ATOM 8077 C CA . GLN B 1 114 ? 6.277 50.281 32.594 1 53.5 114 GLN B CA 1
ATOM 8078 C C . GLN B 1 114 ? 6.492 51.625 31.953 1 53.5 114 GLN B C 1
ATOM 8080 O O . GLN B 1 114 ? 6.422 52.656 32.625 1 53.5 114 GLN B O 1
ATOM 8085 N N . GLU B 1 115 ? 6.57 51.562 30.688 1 58.28 115 GLU B N 1
ATOM 8086 C CA . GLU B 1 115 ? 6.973 52.781 30.031 1 58.28 115 GLU B CA 1
ATOM 8087 C C . GLU B 1 115 ? 5.816 53.781 29.953 1 58.28 115 GLU B C 1
ATOM 8089 O O . GLU B 1 115 ? 6.008 55 30.172 1 58.28 115 GLU B O 1
ATOM 8094 N N . ILE B 1 116 ? 4.664 53.219 29.828 1 67.56 116 ILE B N 1
ATOM 8095 C CA . ILE B 1 116 ? 3.516 54.094 29.672 1 67.56 116 ILE B CA 1
ATOM 8096 C C . ILE B 1 116 ? 3.176 54.75 31.016 1 67.56 116 ILE B C 1
ATOM 8098 O O . ILE B 1 116 ? 3.039 55.969 31.094 1 67.56 116 ILE B O 1
ATOM 8102 N N . PRO B 1 117 ? 3.211 53.938 31.984 1 64.62 117 PRO B N 1
ATOM 8103 C CA . PRO B 1 117 ? 2.949 54.594 33.281 1 64.62 117 PRO B CA 1
ATOM 8104 C C . PRO B 1 117 ? 4.023 55.625 33.656 1 64.62 117 PRO B C 1
ATOM 8106 O O . PRO B 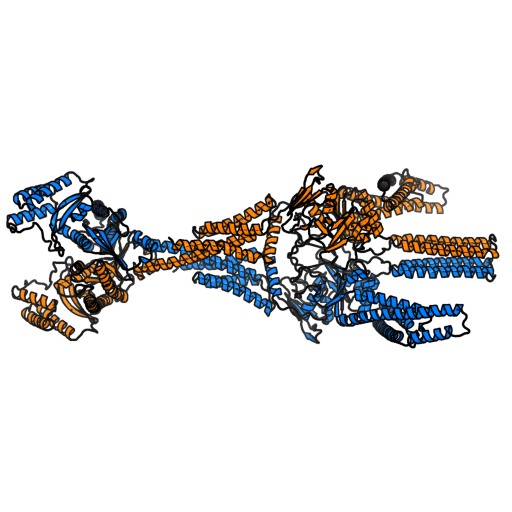1 117 ? 3.715 56.656 34.188 1 64.62 117 PRO B O 1
ATOM 8109 N N . GLN B 1 118 ? 5.191 55.281 33.312 1 65.62 118 GLN B N 1
ATOM 8110 C CA . GLN B 1 118 ? 6.262 56.25 33.594 1 65.62 118 GLN B CA 1
ATOM 8111 C C . GLN B 1 118 ? 6.102 57.5 32.75 1 65.62 118 GLN B C 1
ATOM 8113 O O . GLN B 1 118 ? 6.309 58.625 33.219 1 65.62 118 GLN B O 1
ATOM 8118 N N . ALA B 1 119 ? 5.707 57.281 31.531 1 71.81 119 ALA B N 1
ATOM 8119 C CA . ALA B 1 119 ? 5.469 58.438 30.656 1 71.81 119 ALA B CA 1
ATOM 8120 C C . ALA B 1 119 ? 4.309 59.281 31.188 1 71.81 119 ALA B C 1
ATOM 8122 O O . ALA B 1 119 ? 4.383 60.531 31.188 1 71.81 119 ALA B O 1
ATOM 8123 N N . PHE B 1 120 ? 3.361 58.594 31.609 1 75.12 120 PHE B N 1
ATOM 8124 C CA . PHE B 1 120 ? 2.215 59.281 32.188 1 75.12 120 PHE B CA 1
ATOM 8125 C C . PHE B 1 120 ? 2.621 60.062 33.438 1 75.12 120 PHE B C 1
ATOM 8127 O O . PHE B 1 120 ? 2.264 61.25 33.594 1 75.12 120 PHE B O 1
ATOM 8134 N N . SER B 1 121 ? 3.395 59.375 34.25 1 72.56 121 SER B N 1
ATOM 8135 C CA . SER B 1 121 ? 3.834 60.031 35.469 1 72.56 121 SER B CA 1
ATOM 8136 C C . SER B 1 121 ? 4.691 61.25 35.156 1 72.56 121 SER B C 1
ATOM 8138 O O . SER B 1 121 ? 4.504 62.312 35.781 1 72.56 121 SER B O 1
ATOM 8140 N N . ARG B 1 122 ? 5.543 61.125 34.312 1 74.44 122 ARG B N 1
ATOM 8141 C CA . ARG B 1 122 ? 6.43 62.219 33.969 1 74.44 122 ARG B CA 1
ATOM 8142 C C . ARG B 1 122 ? 5.641 63.406 33.438 1 74.44 122 ARG B C 1
ATOM 8144 O O . ARG B 1 122 ? 5.867 64.562 33.844 1 74.44 122 ARG B O 1
ATOM 8151 N N . GLU B 1 123 ? 4.715 63.156 32.469 1 77 123 GLU B N 1
ATOM 8152 C CA . GLU B 1 123 ? 3.961 64.25 31.844 1 77 123 GLU B CA 1
ATOM 8153 C C . GLU B 1 123 ? 2.996 64.875 32.844 1 77 123 GLU B C 1
ATOM 8155 O O . GLU B 1 123 ? 2.861 66.125 32.875 1 77 123 GLU B O 1
ATOM 8160 N N . PHE B 1 124 ? 2.461 64.125 33.656 1 78.25 124 PHE B N 1
ATOM 8161 C CA . PHE B 1 124 ? 1.5 64.688 34.594 1 78.25 124 PHE B CA 1
ATOM 8162 C C . PHE B 1 124 ? 2.215 65.375 35.75 1 78.25 124 PHE B C 1
ATOM 8164 O O . PHE B 1 124 ? 1.737 66.438 36.219 1 78.25 124 PHE B O 1
ATOM 8171 N N . GLU B 1 125 ? 3.324 64.875 36.094 1 76.69 125 GLU B N 1
ATOM 8172 C CA . GLU B 1 125 ? 4.125 65.562 37.094 1 76.69 125 GLU B CA 1
ATOM 8173 C C . GLU B 1 125 ? 4.594 66.875 36.562 1 76.69 125 GLU B C 1
ATOM 8175 O O . GLU B 1 125 ? 4.582 67.875 37.312 1 76.69 125 GLU B O 1
ATOM 8180 N N . ALA B 1 126 ? 5.004 66.875 35.375 1 78.62 126 ALA B N 1
ATOM 8181 C CA . ALA B 1 126 ? 5.402 68.125 34.781 1 78.62 126 ALA B CA 1
ATOM 8182 C C . ALA B 1 126 ? 4.238 69.125 34.75 1 78.62 126 ALA B C 1
ATOM 8184 O O . ALA B 1 126 ? 4.422 70.312 35.031 1 78.62 126 ALA B O 1
ATOM 8185 N N . LEU B 1 127 ? 3.119 68.688 34.438 1 78 127 LEU B N 1
ATOM 8186 C CA . LEU B 1 127 ? 1.931 69.562 34.438 1 78 127 LEU B CA 1
ATOM 8187 C C . LEU B 1 127 ? 1.616 70.062 35.844 1 78 127 LEU B C 1
ATOM 8189 O O . LEU B 1 127 ? 1.3 71.25 36.031 1 78 127 LEU B O 1
ATOM 8193 N N . GLU B 1 128 ? 1.751 69.125 36.75 1 77.44 128 GLU B N 1
ATOM 8194 C CA . GLU B 1 128 ? 1.52 69.5 38.125 1 77.44 128 GLU B CA 1
ATOM 8195 C C . GLU B 1 128 ? 2.527 70.562 38.594 1 77.44 128 GLU B C 1
ATOM 8197 O O . GLU B 1 128 ? 2.16 71.5 39.281 1 77.44 128 GLU B O 1
ATOM 8202 N N . ASP B 1 129 ? 3.666 70.312 38.281 1 78.88 129 ASP B N 1
ATOM 8203 C CA . ASP B 1 129 ? 4.723 71.25 38.656 1 78.88 129 ASP B CA 1
ATOM 8204 C C . ASP B 1 129 ? 4.473 72.625 38.031 1 78.88 129 ASP B C 1
ATOM 8206 O O . ASP B 1 129 ? 4.656 73.625 38.688 1 78.88 129 ASP B O 1
ATOM 8210 N N . ASN B 1 130 ? 4.062 72.625 36.812 1 79.12 130 ASN B N 1
ATOM 8211 C CA . ASN B 1 130 ? 3.791 73.875 36.125 1 79.12 130 ASN B CA 1
ATOM 8212 C C . ASN B 1 130 ? 2.609 74.562 36.75 1 79.12 130 ASN B C 1
ATOM 8214 O O . ASN B 1 130 ? 2.648 75.812 36.906 1 79.12 130 ASN B O 1
ATOM 8218 N N . ILE B 1 131 ? 1.671 73.875 37.125 1 77.12 131 ILE B N 1
ATOM 8219 C CA . ILE B 1 131 ? 0.494 74.438 37.781 1 77.12 131 ILE B CA 1
ATOM 8220 C C . ILE B 1 131 ? 0.875 75.062 39.125 1 77.12 131 ILE B C 1
ATOM 8222 O O . ILE B 1 131 ? 0.541 76.188 39.438 1 77.12 131 ILE B O 1
ATOM 8226 N N . THR B 1 132 ? 1.618 74.25 39.812 1 77.25 132 THR B N 1
ATOM 8227 C CA . THR B 1 132 ? 2.029 74.688 41.156 1 77.25 132 THR B CA 1
ATOM 8228 C C . THR B 1 132 ? 2.959 75.875 41.062 1 77.25 132 THR B C 1
ATOM 8230 O O . THR B 1 132 ? 2.842 76.812 41.844 1 77.25 132 THR B O 1
ATOM 8233 N N . ALA B 1 133 ? 3.828 75.875 40.125 1 79.31 133 ALA B N 1
ATOM 8234 C CA . ALA B 1 133 ? 4.77 76.938 39.938 1 79.31 133 ALA B CA 1
ATOM 8235 C C . ALA B 1 133 ? 4.039 78.25 39.562 1 79.31 133 ALA B C 1
ATOM 8237 O O . ALA B 1 133 ? 4.367 79.312 40.031 1 79.31 133 ALA B O 1
ATOM 8238 N N . LEU B 1 134 ? 3.117 78.188 38.719 1 78.75 134 LEU B N 1
ATOM 8239 C CA . LEU B 1 134 ? 2.354 79.312 38.281 1 78.75 134 LEU B CA 1
ATOM 8240 C C . LEU B 1 134 ? 1.574 79.938 39.438 1 78.75 134 LEU B C 1
ATOM 8242 O O . LEU B 1 134 ? 1.579 81.125 39.656 1 78.75 134 LEU B O 1
ATOM 8246 N N . PHE B 1 135 ? 1.067 79.125 40.25 1 74.81 135 PHE B N 1
ATOM 8247 C CA . PHE B 1 135 ? 0.294 79.625 41.375 1 74.81 135 PHE B CA 1
ATOM 8248 C C . PHE B 1 135 ? 1.204 80.25 42.438 1 74.81 135 PHE B C 1
ATOM 8250 O O . PHE B 1 135 ? 0.858 81.25 43.031 1 74.81 135 PHE B O 1
ATOM 8257 N N . ALA B 1 136 ? 2.295 79.5 42.594 1 76.94 136 ALA B N 1
ATOM 8258 C CA . ALA B 1 136 ? 3.256 80.062 43.531 1 76.94 136 ALA B CA 1
ATOM 8259 C C . ALA B 1 136 ? 3.703 81.5 43.062 1 76.94 136 ALA B C 1
ATOM 8261 O O . ALA B 1 136 ? 3.826 82.375 43.906 1 76.94 136 ALA B O 1
ATOM 8262 N N . ALA B 1 137 ? 3.814 81.625 41.812 1 79.31 137 ALA B N 1
ATOM 8263 C CA . ALA B 1 137 ? 4.223 82.938 41.25 1 79.31 137 ALA B CA 1
ATOM 8264 C C . ALA B 1 137 ? 3.119 83.938 41.406 1 79.31 137 ALA B C 1
ATOM 8266 O O . ALA B 1 137 ? 3.396 85.125 41.719 1 79.31 137 ALA B O 1
ATOM 8267 N N . LEU B 1 138 ? 1.91 83.562 41.375 1 76.62 138 LEU B N 1
ATOM 8268 C CA . LEU B 1 138 ? 0.777 84.438 41.562 1 76.62 138 LEU B CA 1
ATOM 8269 C C . LEU B 1 138 ? 0.625 84.875 43.031 1 76.62 138 LEU B C 1
ATOM 8271 O O . LEU B 1 138 ? 0.398 86 43.344 1 76.62 138 LEU B O 1
ATOM 8275 N N . HIS B 1 139 ? 0.832 83.812 43.875 1 74.94 139 HIS B N 1
ATOM 8276 C CA . HIS B 1 139 ? 0.686 84.062 45.312 1 74.94 139 HIS B CA 1
ATOM 8277 C C . HIS B 1 139 ? 1.779 85 45.844 1 74.94 139 HIS B C 1
ATOM 8279 O O . HIS B 1 139 ? 1.518 85.812 46.688 1 74.94 139 HIS B O 1
ATOM 8285 N N . GLN B 1 140 ? 2.982 84.75 45.25 1 74.88 140 GLN B N 1
ATOM 8286 C CA . GLN B 1 140 ? 4.113 85.562 45.719 1 74.88 140 GLN B CA 1
ATOM 8287 C C . GLN B 1 140 ? 4.117 86.938 45.031 1 74.88 140 GLN B C 1
ATOM 8289 O O . GLN B 1 140 ? 4.914 87.812 45.406 1 74.88 140 GLN B O 1
ATOM 8294 N N . GLY B 1 141 ? 3.158 87.125 44.062 1 70.69 141 GLY B N 1
ATOM 8295 C CA . GLY B 1 141 ? 3.025 88.375 43.438 1 70.69 141 GLY B CA 1
ATOM 8296 C C . GLY B 1 141 ? 4.012 88.625 42.281 1 70.69 141 GLY B C 1
ATOM 8297 O O . GLY B 1 141 ? 4.219 89.75 41.844 1 70.69 141 GLY B O 1
ATOM 8298 N N . ALA B 1 142 ? 4.758 87.625 41.875 1 73.75 142 ALA B N 1
ATOM 8299 C CA . ALA B 1 142 ? 5.742 87.688 40.812 1 73.75 142 ALA B CA 1
ATOM 8300 C C . ALA B 1 142 ? 5.059 87.875 39.469 1 73.75 142 ALA B C 1
ATOM 8302 O O . ALA B 1 142 ? 5.625 88.5 38.562 1 73.75 142 ALA B O 1
ATOM 8303 N N . ILE B 1 143 ? 3.818 87.375 39.375 1 73.94 143 ILE B N 1
ATOM 8304 C CA . ILE B 1 143 ? 2.986 87.562 38.188 1 73.94 143 ILE B CA 1
ATOM 8305 C C . ILE B 1 143 ? 1.646 88.188 38.594 1 73.94 143 ILE B C 1
ATOM 8307 O O . ILE B 1 143 ? 0.918 87.625 39.406 1 73.94 143 ILE B O 1
ATOM 8311 N N . PRO B 1 144 ? 1.494 89.375 38.156 1 75.06 144 PRO B N 1
ATOM 8312 C CA . PRO B 1 144 ? 0.214 90 38.5 1 75.06 144 PRO B CA 1
ATOM 8313 C C . PRO B 1 144 ? -0.983 89.25 37.906 1 75.06 144 PRO B C 1
ATOM 8315 O O . PRO B 1 144 ? -0.863 88.625 36.875 1 75.06 144 PRO B O 1
ATOM 8318 N N . LEU B 1 145 ? -2.115 89.125 38.594 1 71.31 145 LEU B N 1
ATOM 8319 C CA . LEU B 1 145 ? -3.318 88.375 38.25 1 71.31 145 LEU B CA 1
ATOM 8320 C C . LEU B 1 145 ? -3.846 88.812 36.875 1 71.31 145 LEU B C 1
ATOM 8322 O O . LEU B 1 145 ? -4.379 88 36.125 1 71.31 145 LEU B O 1
ATOM 8326 N N . ASP B 1 146 ? -3.564 90.062 36.5 1 69.94 146 ASP B N 1
ATOM 8327 C CA . ASP B 1 146 ? -4.039 90.625 35.219 1 69.94 146 ASP B CA 1
ATOM 8328 C C . ASP B 1 146 ? -3.244 90.062 34.062 1 69.94 146 ASP B C 1
ATOM 8330 O O . ASP B 1 146 ? -3.77 89.938 32.938 1 69.94 146 ASP B O 1
ATOM 8334 N N . GLU B 1 147 ? -1.982 89.562 34.281 1 71.5 147 GLU B N 1
ATOM 8335 C CA . GLU B 1 147 ? -1.116 89 33.25 1 71.5 147 GLU B CA 1
ATOM 8336 C C . GLU B 1 147 ? -1.132 87.438 33.281 1 71.5 147 GLU B C 1
ATOM 8338 O O . GLU B 1 147 ? -0.526 86.812 32.406 1 71.5 147 GLU B O 1
ATOM 8343 N N . ALA B 1 148 ? -1.862 87 34.188 1 72.88 148 ALA B N 1
ATOM 8344 C CA . ALA B 1 148 ? -1.861 85.562 34.406 1 72.88 148 ALA B CA 1
ATOM 8345 C C . ALA B 1 148 ? -2.562 84.812 33.281 1 72.88 148 ALA B C 1
ATOM 8347 O O . ALA B 1 148 ? -2.297 83.625 33.062 1 72.88 148 ALA B O 1
ATOM 8348 N N . GLU B 1 149 ? -3.416 85.562 32.562 1 71.94 149 GLU B N 1
ATOM 8349 C CA . GLU B 1 149 ? -4.18 85 31.484 1 71.94 149 GLU B CA 1
ATOM 8350 C C . GLU B 1 149 ? -3.26 84.375 30.438 1 71.94 149 GLU B C 1
ATOM 8352 O O . GLU B 1 149 ? -3.51 83.312 29.938 1 71.94 149 GLU B O 1
ATOM 8357 N N . GLU B 1 150 ? -2.256 85.062 30.156 1 73.69 150 GLU B N 1
ATOM 8358 C CA . GLU B 1 150 ? -1.305 84.562 29.156 1 73.69 150 GLU B CA 1
ATOM 8359 C C . GLU B 1 150 ? -0.621 83.312 29.625 1 73.69 150 GLU B C 1
ATOM 8361 O O . GLU B 1 150 ? -0.417 82.375 28.844 1 73.69 150 GLU B O 1
ATOM 8366 N N . TYR B 1 151 ? -0.283 83.312 30.891 1 73.69 151 TYR B N 1
ATOM 8367 C CA . TYR B 1 151 ? 0.406 82.125 31.438 1 73.69 151 TYR B CA 1
ATOM 8368 C C . TYR B 1 151 ? -0.534 80.938 31.547 1 73.69 151 TYR B C 1
ATOM 8370 O O . TYR B 1 151 ? -0.114 79.75 31.359 1 73.69 151 TYR B O 1
ATOM 8378 N N . ILE B 1 152 ? -1.736 81.25 31.734 1 74 152 ILE B N 1
ATOM 8379 C CA . ILE B 1 152 ? -2.732 80.188 31.781 1 74 152 ILE B CA 1
ATOM 8380 C C . ILE B 1 152 ? -2.908 79.562 30.391 1 74 152 ILE B C 1
ATOM 8382 O O . ILE B 1 152 ? -2.992 78.312 30.234 1 74 152 ILE B O 1
ATOM 8386 N N . PHE B 1 153 ? -2.977 80.438 29.391 1 72.75 153 PHE B N 1
ATOM 8387 C CA . PHE B 1 153 ? -3.059 79.938 28.016 1 72.75 153 PHE B CA 1
ATOM 8388 C C . PHE B 1 153 ? -1.845 79.062 27.672 1 72.75 153 PHE B C 1
ATOM 8390 O O . PHE B 1 153 ? -1.974 78.062 27.016 1 72.75 153 PHE B O 1
ATOM 8397 N N . GLN B 1 154 ? -0.713 79.438 28.188 1 74.5 154 GLN B N 1
ATOM 8398 C CA . GLN B 1 154 ? 0.497 78.625 27.953 1 74.5 154 GLN B CA 1
ATOM 8399 C C . GLN B 1 154 ? 0.426 77.312 28.672 1 74.5 154 GLN B C 1
ATOM 8401 O O . GLN B 1 154 ? 0.881 76.312 28.141 1 74.5 154 GLN B O 1
ATOM 8406 N N . LEU B 1 155 ? -0.099 77.312 29.828 1 76.56 155 LEU B N 1
ATOM 8407 C CA . LEU B 1 155 ? -0.262 76.062 30.578 1 76.56 155 LEU B CA 1
ATOM 8408 C C . LEU B 1 155 ? -1.217 75.125 29.844 1 76.56 155 LEU B C 1
ATOM 8410 O O . LEU B 1 155 ? -0.987 73.938 29.812 1 76.56 155 LEU B O 1
ATOM 8414 N N . VAL B 1 156 ? -2.27 75.688 29.328 1 74.56 156 VAL B N 1
ATOM 8415 C CA . VAL B 1 156 ? -3.227 74.938 28.562 1 74.56 156 VAL B CA 1
ATOM 8416 C C . VAL B 1 156 ? -2.551 74.375 27.312 1 74.56 156 VAL B C 1
ATOM 8418 O O . VAL B 1 156 ? -2.756 73.188 26.953 1 74.56 156 VAL B O 1
ATOM 8421 N N . ASP B 1 157 ? -1.769 75.125 26.734 1 73.06 157 ASP B N 1
ATOM 8422 C CA . ASP B 1 157 ? -1.022 74.625 25.562 1 73.06 157 ASP B CA 1
ATOM 8423 C C . ASP B 1 157 ? -0.062 73.5 25.953 1 73.06 157 ASP B C 1
ATOM 8425 O O . ASP B 1 157 ? 0.09 72.562 25.203 1 73.06 157 ASP B O 1
ATOM 8429 N N . LEU B 1 158 ? 0.57 73.75 27.031 1 73.75 158 LEU B N 1
ATOM 8430 C CA . LEU B 1 158 ? 1.482 72.688 27.5 1 73.75 158 LEU B CA 1
ATOM 8431 C C . LEU B 1 158 ? 0.728 71.375 27.828 1 73.75 158 LEU B C 1
ATOM 8433 O O . LEU B 1 158 ? 1.226 70.312 27.562 1 73.75 158 LEU B O 1
ATOM 8437 N N . SER B 1 159 ? -0.403 71.562 28.438 1 76.06 159 SER B N 1
ATOM 8438 C CA . SER B 1 159 ? -1.247 70.375 28.703 1 76.06 159 SER B CA 1
ATOM 8439 C C . SER B 1 159 ? -1.648 69.688 27.422 1 76.06 159 SER B C 1
ATOM 8441 O O . SER B 1 159 ? -1.627 68.438 27.359 1 76.06 159 SER B O 1
ATOM 8443 N N . ARG B 1 160 ? -1.98 70.438 26.453 1 74.62 160 ARG B N 1
ATOM 8444 C CA . ARG B 1 160 ? -2.336 69.875 25.156 1 74.62 160 ARG B CA 1
ATOM 8445 C C . ARG B 1 160 ? -1.143 69.188 24.531 1 74.62 160 ARG B C 1
ATOM 8447 O O . ARG B 1 160 ? -1.29 68.062 23.953 1 74.62 160 ARG B O 1
ATOM 8454 N N . ALA B 1 161 ? -0.087 69.75 24.641 1 74.81 161 ALA B N 1
ATOM 8455 C CA . ALA B 1 161 ? 1.132 69.125 24.125 1 74.81 161 ALA B CA 1
ATOM 8456 C C . ALA B 1 161 ? 1.418 67.812 24.844 1 74.81 161 ALA B C 1
ATOM 8458 O O . ALA B 1 161 ? 1.825 66.812 24.219 1 74.81 161 ALA B O 1
ATOM 8459 N N . SER B 1 162 ? 1.325 67.875 26.156 1 76.5 162 SER B N 1
ATOM 8460 C CA . SER B 1 162 ? 1.515 66.625 26.953 1 76.5 162 SER B CA 1
ATOM 8461 C C . SER B 1 162 ? 0.547 65.562 26.516 1 76.5 162 SER B C 1
ATOM 8463 O O . SER B 1 162 ? 0.922 64.375 26.438 1 76.5 162 SER B O 1
ATOM 8465 N N . ARG B 1 163 ? -0.667 65.938 26.312 1 75.19 163 ARG B N 1
ATOM 8466 C CA . ARG B 1 163 ? -1.667 65 25.812 1 75.19 163 ARG B CA 1
ATOM 8467 C C . ARG B 1 163 ? -1.208 64.375 24.516 1 75.19 163 ARG B C 1
ATOM 8469 O O . ARG B 1 163 ? -1.263 63.156 24.375 1 75.19 163 ARG B O 1
ATOM 8476 N N . GLU B 1 164 ? -0.793 65.125 23.641 1 73.81 164 GLU B N 1
ATOM 8477 C CA . GLU B 1 164 ? -0.365 64.625 22.344 1 73.81 164 GLU B CA 1
ATOM 8478 C C . GLU B 1 164 ? 0.853 63.719 22.484 1 73.81 164 GLU B C 1
ATOM 8480 O O . GLU B 1 164 ? 0.948 62.688 21.812 1 73.81 164 GLU B O 1
ATOM 8485 N N . ARG B 1 165 ? 1.727 64.125 23.312 1 70.5 165 ARG B N 1
ATOM 8486 C CA . ARG B 1 165 ? 2.906 63.312 23.547 1 70.5 165 ARG B CA 1
ATOM 8487 C C . ARG B 1 165 ? 2.521 61.969 24.156 1 70.5 165 ARG B C 1
ATOM 8489 O O . ARG B 1 165 ? 3.051 60.938 23.75 1 70.5 165 ARG B O 1
ATOM 8496 N N . LEU B 1 166 ? 1.716 62 25.109 1 73.44 166 LEU B N 1
ATOM 8497 C CA . LEU B 1 166 ? 1.281 60.781 25.75 1 73.44 166 LEU B CA 1
ATOM 8498 C C . LEU B 1 166 ? 0.539 59.875 24.75 1 73.44 166 LEU B C 1
ATOM 8500 O O . LEU B 1 166 ? 0.73 58.656 24.75 1 73.44 166 LEU B O 1
ATOM 8504 N N . LEU B 1 167 ? -0.239 60.562 24.031 1 69.5 167 LEU B N 1
ATOM 8505 C CA . LEU B 1 167 ? -0.958 59.812 23.016 1 69.5 167 LEU B CA 1
ATOM 8506 C C . LEU B 1 167 ? 0.011 59.156 22.031 1 69.5 167 LEU B C 1
ATOM 8508 O O . LEU B 1 167 ? -0.188 58.031 21.609 1 69.5 167 LEU B O 1
ATOM 8512 N N . GLU B 1 168 ? 0.949 59.938 21.734 1 64.56 168 GLU B N 1
ATOM 8513 C CA . GLU B 1 168 ? 1.966 59.406 20.844 1 64.56 168 GLU B CA 1
ATOM 8514 C C . GLU B 1 168 ? 2.695 58.219 21.5 1 64.56 168 GLU B C 1
ATOM 8516 O O . GLU B 1 168 ? 3 57.219 20.844 1 64.56 168 GLU B O 1
ATOM 8521 N N . GLU B 1 169 ? 3.068 58.438 22.688 1 64 169 GLU B N 1
ATOM 8522 C CA . GLU B 1 169 ? 3.713 57.344 23.422 1 64 169 GLU B CA 1
ATOM 8523 C C . GLU B 1 169 ? 2.816 56.125 23.469 1 64 169 GLU B C 1
ATOM 8525 O O . GLU B 1 169 ? 3.293 55 23.328 1 64 169 GLU B O 1
ATOM 8530 N N . VAL B 1 170 ? 1.654 56.438 23.797 1 62.66 170 VAL B N 1
ATOM 8531 C CA . VAL B 1 170 ? 0.705 55.344 23.875 1 62.66 170 VAL B CA 1
ATOM 8532 C C . VAL B 1 170 ? 0.571 54.688 22.516 1 62.66 170 VAL B C 1
ATOM 8534 O O . VAL B 1 170 ? 0.494 53.438 22.422 1 62.66 170 VAL B O 1
ATOM 8537 N N . ARG B 1 171 ? 0.61 55.562 21.594 1 58.69 171 ARG B N 1
ATOM 8538 C CA . ARG B 1 171 ? 0.536 55.031 20.25 1 58.69 171 ARG B CA 1
ATOM 8539 C C . ARG B 1 171 ? 1.786 54.219 19.906 1 58.69 171 ARG B C 1
ATOM 8541 O O . ARG B 1 171 ? 1.729 53.281 19.125 1 58.69 171 ARG B O 1
ATOM 8548 N N . SER B 1 172 ? 2.854 54.812 20.5 1 52.84 172 SER B N 1
ATOM 8549 C CA . SER B 1 172 ? 4.105 54.125 20.25 1 52.84 172 SER B CA 1
ATOM 8550 C C . SER B 1 172 ? 4.117 52.75 20.891 1 52.84 172 SER B C 1
ATOM 8552 O O . SER B 1 172 ? 5.031 51.938 20.672 1 52.84 172 SER B O 1
ATOM 8554 N N . ILE B 1 173 ? 3.396 52.75 21.922 1 55.09 173 ILE B N 1
ATOM 8555 C CA . ILE B 1 173 ? 3.225 51.406 22.453 1 55.09 173 ILE B CA 1
ATOM 8556 C C . ILE B 1 173 ? 2.984 50.406 21.312 1 55.09 173 ILE B C 1
ATOM 8558 O O . ILE B 1 173 ? 3.379 49.25 21.406 1 55.09 173 ILE B O 1
ATOM 8562 N N . ALA B 1 174 ? 2.609 51.094 20.406 1 52.84 174 ALA B N 1
ATOM 8563 C CA . ALA B 1 174 ? 2.246 50.281 19.266 1 52.84 174 ALA B CA 1
ATOM 8564 C C . ALA B 1 174 ? 3.414 50.156 18.297 1 52.84 174 ALA B C 1
ATOM 8566 O O . ALA B 1 174 ? 3.947 51.156 17.812 1 52.84 174 ALA B O 1
ATOM 8567 N N . ARG B 1 175 ? 4.641 49.406 18.547 1 60.16 175 ARG B N 1
ATOM 8568 C CA . ARG B 1 175 ? 5.715 49.125 17.609 1 60.16 175 ARG B CA 1
ATOM 8569 C C . ARG B 1 175 ? 5.211 48.25 16.469 1 60.16 175 ARG B C 1
ATOM 8571 O O . ARG B 1 175 ? 4.43 47.312 16.688 1 60.16 175 ARG B O 1
ATOM 8578 N N . ASP B 1 176 ? 5.711 48.906 15.32 1 71.44 176 ASP B N 1
ATOM 8579 C CA . ASP B 1 176 ? 5.477 48.031 14.18 1 71.44 176 ASP B CA 1
ATOM 8580 C C . ASP B 1 176 ? 6.438 46.844 14.188 1 71.44 176 ASP B C 1
ATOM 8582 O O . ASP B 1 176 ? 7.586 46.938 13.758 1 71.44 176 ASP B O 1
ATOM 8586 N N . ASN B 1 177 ? 6.117 45.812 14.773 1 79.44 177 ASN B N 1
ATOM 8587 C CA . ASN B 1 177 ? 6.945 44.625 14.961 1 79.44 177 ASN B CA 1
ATOM 8588 C C . ASN B 1 177 ? 7.383 44.031 13.625 1 79.44 177 ASN B C 1
ATOM 8590 O O . ASN B 1 177 ? 8.375 43.312 13.555 1 79.44 177 ASN B O 1
ATOM 8594 N N . ASP B 1 178 ? 6.66 44.406 12.555 1 85.81 178 ASP B N 1
ATOM 8595 C CA . ASP B 1 178 ? 7.07 43.938 11.234 1 85.81 178 ASP B CA 1
ATOM 8596 C C . ASP B 1 178 ? 8.336 44.656 10.766 1 85.81 178 ASP B C 1
ATOM 8598 O O . ASP B 1 178 ? 9.258 44 10.25 1 85.81 178 ASP B O 1
ATOM 8602 N N . GLU B 1 179 ? 8.242 45.906 10.984 1 87.69 179 GLU B N 1
ATOM 8603 C CA . GLU B 1 179 ? 9.422 46.688 10.625 1 87.69 179 GLU B CA 1
ATOM 8604 C C . GLU B 1 179 ? 10.617 46.312 11.484 1 87.69 179 GLU B C 1
ATOM 8606 O O . GLU B 1 179 ? 11.758 46.312 11.008 1 87.69 179 GLU B O 1
ATOM 8611 N N . TYR B 1 180 ? 10.344 46.125 12.703 1 88.75 180 TYR B N 1
ATOM 8612 C CA . TYR B 1 180 ? 11.414 45.75 13.617 1 88.75 180 TYR B CA 1
ATOM 8613 C C . TYR B 1 180 ? 12.07 44.438 13.188 1 88.75 180 TYR B C 1
ATOM 8615 O O . TYR B 1 180 ? 13.297 44.312 13.195 1 88.75 180 TYR B O 1
ATOM 8623 N N . LEU B 1 181 ? 11.359 43.5 12.773 1 93.31 181 LEU B N 1
ATOM 8624 C CA . LEU B 1 181 ? 11.891 42.219 12.312 1 93.31 181 LEU B CA 1
ATOM 8625 C C . LEU B 1 181 ? 12.719 42.406 11.039 1 93.31 181 LEU B C 1
ATOM 8627 O O . LEU B 1 181 ? 13.773 41.781 10.891 1 93.31 181 LEU B O 1
ATOM 8631 N N . GLY B 1 182 ? 12.164 43.188 10.188 1 95.12 182 GLY B N 1
ATOM 8632 C CA . GLY B 1 182 ? 12.93 43.469 8.984 1 95.12 182 GLY B CA 1
ATOM 8633 C C . GLY B 1 182 ? 14.273 44.125 9.273 1 95.12 182 GLY B C 1
ATOM 8634 O O . GLY B 1 182 ? 15.289 43.75 8.688 1 95.12 182 GLY B O 1
ATOM 8635 N N . GLN B 1 183 ? 14.273 45.062 10.164 1 94.88 183 GLN B N 1
ATOM 8636 C CA . GLN B 1 183 ? 15.516 45.719 10.555 1 94.88 183 GLN B CA 1
ATOM 8637 C C . GLN B 1 183 ? 16.484 44.75 11.203 1 94.88 183 GLN B C 1
ATOM 8639 O O . GLN B 1 183 ? 17.688 44.812 10.953 1 94.88 183 GLN B O 1
ATOM 8644 N N . ALA B 1 184 ? 15.977 43.938 12.016 1 96.25 184 ALA B N 1
ATOM 8645 C CA . ALA B 1 184 ? 16.812 42.906 12.664 1 96.25 184 ALA B CA 1
ATOM 8646 C C . ALA B 1 184 ? 17.422 41.969 11.625 1 96.25 184 ALA B C 1
ATOM 8648 O O . ALA B 1 184 ? 18.547 41.5 11.789 1 96.25 184 ALA B O 1
ATOM 8649 N N . ALA B 1 185 ? 16.672 41.656 10.602 1 96.94 185 ALA B N 1
ATOM 8650 C CA . ALA B 1 185 ? 17.172 40.812 9.531 1 96.94 185 ALA B CA 1
ATOM 8651 C C . ALA B 1 185 ? 18.359 41.438 8.828 1 96.94 185 ALA B C 1
ATOM 8653 O O . ALA B 1 185 ? 19.359 40.781 8.531 1 96.94 185 ALA B O 1
ATOM 8654 N N . ARG B 1 186 ? 18.219 42.656 8.555 1 95.62 186 ARG B N 1
ATOM 8655 C CA . ARG B 1 186 ? 19.328 43.406 7.953 1 95.62 186 ARG B CA 1
ATOM 8656 C C . ARG B 1 186 ? 20.516 43.469 8.906 1 95.62 186 ARG B C 1
ATOM 8658 O O . ARG B 1 186 ? 21.656 43.344 8.484 1 95.62 186 ARG B O 1
ATOM 8665 N N . PHE B 1 187 ? 20.156 43.719 10.164 1 95.94 187 PHE B N 1
ATOM 8666 C CA . PHE B 1 187 ? 21.156 43.781 11.219 1 95.94 187 PHE B CA 1
ATOM 8667 C C . PHE B 1 187 ? 21.969 42.469 11.242 1 95.94 187 PHE B C 1
ATOM 8669 O O . PHE B 1 187 ? 23.188 42.5 11.383 1 95.94 187 PHE B O 1
ATOM 8676 N N . PHE B 1 188 ? 21.344 41.344 11.078 1 96.12 188 PHE B N 1
ATOM 8677 C CA . PHE B 1 188 ? 21.984 40.031 11.055 1 96.12 188 PHE B CA 1
ATOM 8678 C C . PHE B 1 188 ? 22.719 39.812 9.742 1 96.12 188 PHE B C 1
ATOM 8680 O O . PHE B 1 188 ? 23.844 39.312 9.734 1 96.12 188 PHE B O 1
ATOM 8687 N N . GLY B 1 189 ? 22.125 40.094 8.672 1 94.56 189 GLY B N 1
ATOM 8688 C CA . GLY B 1 189 ? 22.766 40.094 7.359 1 94.56 189 GLY B CA 1
ATOM 8689 C C . GLY B 1 189 ? 22.453 38.875 6.547 1 94.56 189 GLY B C 1
ATOM 8690 O O . GLY B 1 189 ? 22.531 38.875 5.316 1 94.56 189 GLY B O 1
ATOM 8691 N N . LYS B 1 190 ? 22.266 37.688 7.078 1 97.12 190 LYS B N 1
ATOM 8692 C CA . LYS B 1 190 ? 22.062 36.438 6.34 1 97.12 190 LYS B CA 1
ATOM 8693 C C . LYS B 1 190 ? 20.812 35.719 6.805 1 97.12 190 LYS B C 1
ATOM 8695 O O . LYS B 1 190 ? 20.844 34.5 7.074 1 97.12 190 LYS B O 1
ATOM 8700 N N . ALA B 1 191 ? 19.766 36.469 6.895 1 97.81 191 ALA B N 1
ATOM 8701 C CA . ALA B 1 191 ? 18.453 35.906 7.234 1 97.81 191 ALA B CA 1
ATOM 8702 C C . ALA B 1 191 ? 17.625 35.656 5.98 1 97.81 191 ALA B C 1
ATOM 8704 O O . ALA B 1 191 ? 17.578 36.5 5.078 1 97.81 191 ALA B O 1
ATOM 8705 N N . PHE B 1 192 ? 17.078 34.531 5.828 1 97.75 192 PHE B N 1
ATOM 8706 C CA . PHE B 1 192 ? 16.25 34.156 4.691 1 97.75 192 PHE B CA 1
ATOM 8707 C C . PHE B 1 192 ? 14.828 33.844 5.133 1 97.75 192 PHE B C 1
ATOM 8709 O O . PHE B 1 192 ? 14.617 33.219 6.176 1 97.75 192 PHE B O 1
ATOM 8716 N N . PHE B 1 193 ? 13.867 34.281 4.406 1 96.75 193 PHE B N 1
ATOM 8717 C CA . PHE B 1 193 ? 12.461 34.094 4.73 1 96.75 193 PHE B CA 1
ATOM 8718 C C . PHE B 1 193 ? 11.742 33.312 3.623 1 96.75 193 PHE B C 1
ATOM 8720 O O . PHE B 1 193 ? 12.391 32.688 2.799 1 96.75 193 PHE B O 1
ATOM 8727 N N . THR B 1 194 ? 10.359 33.312 3.656 1 94.12 194 THR B N 1
ATOM 8728 C CA . THR B 1 194 ? 9.641 32.406 2.771 1 94.12 194 THR B CA 1
ATOM 8729 C C . THR B 1 194 ? 8.945 33.188 1.655 1 94.12 194 THR B C 1
ATOM 8731 O O . THR B 1 194 ? 8.562 34.344 1.839 1 94.12 194 THR B O 1
ATOM 8734 N N . THR B 1 195 ? 8.883 32.562 0.539 1 92.56 195 THR B N 1
ATOM 8735 C CA . THR B 1 195 ? 8 32.906 -0.571 1 92.56 195 THR B CA 1
ATOM 8736 C C . THR B 1 195 ? 7.301 31.672 -1.111 1 92.56 195 THR B C 1
ATOM 8738 O O . THR B 1 195 ? 7.855 30.953 -1.945 1 92.56 195 THR B O 1
ATOM 8741 N N . THR B 1 196 ? 6.09 31.453 -0.696 1 88.38 196 THR B N 1
ATOM 8742 C CA . THR B 1 196 ? 5.367 30.234 -1.04 1 88.38 196 THR B CA 1
ATOM 8743 C C . THR B 1 196 ? 4.859 30.297 -2.477 1 88.38 196 THR B C 1
ATOM 8745 O O . THR B 1 196 ? 4.387 31.344 -2.932 1 88.38 196 THR B O 1
ATOM 8748 N N . MET B 1 197 ? 5.117 29.219 -3.209 1 88.38 197 MET B N 1
ATOM 8749 C CA . MET B 1 197 ? 4.621 29.094 -4.578 1 88.38 197 MET B CA 1
ATOM 8750 C C . MET B 1 197 ? 3.221 28.484 -4.594 1 88.38 197 MET B C 1
ATOM 8752 O O . MET B 1 197 ? 2.986 27.438 -3.986 1 88.38 197 MET B O 1
ATOM 8756 N N . LEU B 1 198 ? 2.293 29.141 -5.188 1 81.75 198 LEU B N 1
ATOM 8757 C CA . LEU B 1 198 ? 0.915 28.672 -5.246 1 81.75 198 LEU B CA 1
ATOM 8758 C C . LEU B 1 198 ? 0.583 28.125 -6.637 1 81.75 198 LEU B C 1
ATOM 8760 O O . LEU B 1 198 ? 0.914 28.766 -7.645 1 81.75 198 LEU B O 1
ATOM 8764 N N . PRO B 1 199 ? 0.01 26.906 -6.602 1 71.38 199 PRO B N 1
ATOM 8765 C CA . PRO B 1 199 ? -0.313 26.312 -7.898 1 71.38 199 PRO B CA 1
ATOM 8766 C C . PRO B 1 199 ? -1.479 27.016 -8.594 1 71.38 199 PRO B C 1
ATOM 8768 O O . PRO B 1 199 ? -1.576 26.984 -9.82 1 71.38 199 PRO B O 1
ATOM 8771 N N . ASP B 1 200 ? -2.549 27.453 -7.859 1 64 200 ASP B N 1
ATOM 8772 C CA . ASP B 1 200 ? -3.73 28.078 -8.445 1 64 200 ASP B CA 1
ATOM 8773 C C . ASP B 1 200 ? -3.777 29.578 -8.125 1 64 200 ASP B C 1
ATOM 8775 O O . ASP B 1 200 ? -3.096 30.047 -7.215 1 64 200 ASP B O 1
ATOM 8779 N N . ASP B 1 201 ? -4.324 30.297 -9.18 1 54.03 201 ASP B N 1
ATOM 8780 C CA . ASP B 1 201 ? -4.535 31.719 -8.969 1 54.03 201 ASP B CA 1
ATOM 8781 C C . ASP B 1 201 ? -5.488 31.969 -7.801 1 54.03 201 ASP B C 1
ATOM 8783 O O . ASP B 1 201 ? -6.688 31.688 -7.902 1 54.03 201 ASP B O 1
ATOM 8787 N N . VAL B 1 202 ? -4.953 31.781 -6.766 1 51.47 202 VAL B N 1
ATOM 8788 C CA . VAL B 1 202 ? -5.875 32 -5.66 1 51.47 202 VAL B CA 1
ATOM 8789 C C . VAL B 1 202 ? -6.047 33.5 -5.434 1 51.47 202 VAL B C 1
ATOM 8791 O O . VAL B 1 202 ? -5.059 34.25 -5.309 1 51.47 202 VAL B O 1
ATOM 8794 N N . GLY B 1 203 ? -6.758 34.312 -6.316 1 46.12 203 GLY B N 1
ATOM 8795 C CA . GLY B 1 203 ? -7.133 35.719 -6.168 1 46.12 203 GLY B CA 1
ATOM 8796 C C . GLY B 1 203 ? -6.973 36.219 -4.75 1 46.12 203 GLY B C 1
ATOM 8797 O O . GLY B 1 203 ? -7.371 37.344 -4.445 1 46.12 203 GLY B O 1
ATOM 8798 N N . LEU B 1 204 ? -6.723 35.406 -3.896 1 43.91 204 LEU B N 1
ATOM 8799 C CA . LEU B 1 204 ? -7.012 35.812 -2.523 1 43.91 204 LEU B CA 1
ATOM 8800 C C . LEU B 1 204 ? -5.879 36.656 -1.952 1 43.91 204 LEU B C 1
ATOM 8802 O O . LEU B 1 204 ? -6.102 37.5 -1.066 1 43.91 204 LEU B O 1
ATOM 8806 N N . VAL B 1 205 ? -4.523 36.281 -2.234 1 51.66 205 VAL B N 1
ATOM 8807 C CA . VAL B 1 205 ? -3.531 37.062 -1.494 1 51.66 205 VAL B CA 1
ATOM 8808 C C . VAL B 1 205 ? -3.098 38.281 -2.318 1 51.66 205 VAL B C 1
ATOM 8810 O O . VAL B 1 205 ? -2.578 38.125 -3.428 1 51.66 205 VAL B O 1
ATOM 8813 N N . ALA B 1 206 ? -3.732 39.344 -2.125 1 60.16 206 ALA B N 1
ATOM 8814 C CA . ALA B 1 206 ? -3.396 40.562 -2.869 1 60.16 206 ALA B CA 1
ATOM 8815 C C . ALA B 1 206 ? -1.97 41 -2.564 1 60.16 206 ALA B C 1
ATOM 8817 O O . ALA B 1 206 ? -1.698 41.531 -1.487 1 60.16 206 ALA B O 1
ATOM 8818 N N . VAL B 1 207 ? -0.952 40.438 -3.281 1 73.12 207 VAL B N 1
ATOM 8819 C CA . VAL B 1 207 ? 0.397 40.969 -3.23 1 73.12 207 VAL B CA 1
ATOM 8820 C C . VAL B 1 207 ? 0.455 42.281 -4.031 1 73.12 207 VAL B C 1
ATOM 8822 O O . VAL B 1 207 ? 0.065 42.312 -5.203 1 73.12 207 VAL B O 1
ATOM 8825 N N . GLY B 1 208 ? 0.783 43.375 -3.365 1 77.44 208 GLY B N 1
ATOM 8826 C CA . GLY B 1 208 ? 0.907 44.656 -4.043 1 77.44 208 GLY B CA 1
ATOM 8827 C C . GLY B 1 208 ? 1.862 44.625 -5.223 1 77.44 208 GLY B C 1
ATOM 8828 O O . GLY B 1 208 ? 2.811 43.844 -5.234 1 77.44 208 GLY B O 1
ATOM 8829 N N . ASP B 1 209 ? 1.662 45.406 -6.203 1 83.56 209 ASP B N 1
ATOM 8830 C CA . ASP B 1 209 ? 2.465 45.438 -7.422 1 83.56 209 ASP B CA 1
ATOM 8831 C C . ASP B 1 209 ? 3.918 45.781 -7.113 1 83.56 209 ASP B C 1
ATOM 8833 O O . ASP B 1 209 ? 4.84 45.188 -7.691 1 83.56 209 ASP B O 1
ATOM 8837 N N . GLU B 1 210 ? 4.055 46.656 -6.207 1 87.75 210 GLU B N 1
ATOM 8838 C CA . GLU B 1 210 ? 5.414 47.062 -5.859 1 87.75 210 GLU B CA 1
ATOM 8839 C C . GLU B 1 210 ? 6.172 45.906 -5.188 1 87.75 210 GLU B C 1
ATOM 8841 O O . GLU B 1 210 ? 7.355 45.688 -5.449 1 87.75 210 GLU B O 1
ATOM 8846 N N . HIS B 1 211 ? 5.516 45.281 -4.312 1 90.56 211 HIS B N 1
ATOM 8847 C CA . HIS B 1 211 ? 6.125 44.156 -3.615 1 90.56 211 HIS B CA 1
ATOM 8848 C C . HIS B 1 211 ? 6.422 43 -4.578 1 90.56 211 HIS B C 1
ATOM 8850 O O . HIS B 1 211 ? 7.461 42.344 -4.469 1 90.56 211 HIS B O 1
ATOM 8856 N N . ARG B 1 212 ? 5.547 42.781 -5.492 1 90.25 212 ARG B N 1
ATOM 8857 C CA . ARG B 1 212 ? 5.742 41.75 -6.5 1 90.25 212 ARG B CA 1
ATOM 8858 C C . ARG B 1 212 ? 6.957 42.031 -7.371 1 90.25 212 ARG B C 1
ATOM 8860 O O . ARG B 1 212 ? 7.754 41.156 -7.672 1 90.25 212 ARG B O 1
ATOM 8867 N N . ARG B 1 213 ? 7.062 43.281 -7.844 1 92.31 213 ARG B N 1
ATOM 8868 C CA . ARG B 1 213 ? 8.203 43.688 -8.656 1 92.31 213 ARG B CA 1
ATOM 8869 C C . ARG B 1 213 ? 9.508 43.531 -7.879 1 92.31 213 ARG B C 1
ATOM 8871 O O . ARG B 1 213 ? 10.523 43.094 -8.438 1 92.31 213 ARG B O 1
ATOM 8878 N N . PHE B 1 214 ? 9.508 43.844 -6.59 1 93.19 214 PHE B N 1
ATOM 8879 C CA . PHE B 1 214 ? 10.688 43.656 -5.754 1 93.19 214 PHE B CA 1
ATOM 8880 C C . PHE B 1 214 ? 11.094 42.188 -5.715 1 93.19 214 PHE B C 1
ATOM 8882 O O . PHE B 1 214 ? 12.281 41.875 -5.824 1 93.19 214 PHE B O 1
ATOM 8889 N N . ILE B 1 215 ? 10.188 41.344 -5.535 1 93.06 215 ILE B N 1
ATOM 8890 C CA . ILE B 1 215 ? 10.438 39.906 -5.43 1 93.06 215 ILE B CA 1
ATOM 8891 C C . ILE B 1 215 ? 11.016 39.406 -6.746 1 93.06 215 ILE B C 1
ATOM 8893 O O . ILE B 1 215 ? 11.984 38.625 -6.746 1 93.06 215 ILE B O 1
ATOM 8897 N N . LEU B 1 216 ? 10.438 39.812 -7.84 1 93.56 216 LEU B N 1
ATOM 8898 C CA . LEU B 1 216 ? 10.883 39.375 -9.148 1 93.56 216 LEU B CA 1
ATOM 8899 C C . LEU B 1 216 ? 12.281 39.875 -9.461 1 93.56 216 LEU B C 1
ATOM 8901 O O . LEU B 1 216 ? 13.078 39.188 -10.094 1 93.56 216 LEU B O 1
ATOM 8905 N N . ASP B 1 217 ? 12.562 41.031 -8.875 1 92.56 217 ASP B N 1
ATOM 8906 C CA . ASP B 1 217 ? 13.828 41.656 -9.234 1 92.56 217 ASP B CA 1
ATOM 8907 C C . ASP B 1 217 ? 14.93 41.312 -8.242 1 92.56 217 ASP B C 1
ATOM 8909 O O . ASP B 1 217 ? 16.094 41.125 -8.625 1 92.56 217 ASP B O 1
ATOM 8913 N N . SER B 1 218 ? 14.586 41.219 -7.004 1 92.38 218 SER B N 1
ATOM 8914 C CA . SER B 1 218 ? 15.625 41.125 -5.984 1 92.38 218 SER B CA 1
ATOM 8915 C C . SER B 1 218 ? 15.711 39.75 -5.371 1 92.38 218 SER B C 1
ATOM 8917 O O . SER B 1 218 ? 16.734 39.375 -4.809 1 92.38 218 SER B O 1
ATOM 8919 N N . ILE B 1 219 ? 14.688 39 -5.34 1 93.38 219 ILE B N 1
ATOM 8920 C CA . ILE B 1 219 ? 14.656 37.719 -4.645 1 93.38 219 ILE B CA 1
ATOM 8921 C C . ILE B 1 219 ? 14.898 36.594 -5.637 1 93.38 219 ILE B C 1
ATOM 8923 O O . ILE B 1 219 ? 15.469 35.562 -5.281 1 93.38 219 ILE B O 1
ATOM 8927 N N . SER B 1 220 ? 14.523 36.75 -6.875 1 94.94 220 SER B N 1
ATOM 8928 C CA . SER B 1 220 ? 14.68 35.719 -7.898 1 94.94 220 SER B CA 1
ATOM 8929 C C . SER B 1 220 ? 16.156 35.438 -8.172 1 94.94 220 SER B C 1
ATOM 8931 O O . SER B 1 220 ? 17.016 36.25 -7.871 1 94.94 220 SER B O 1
ATOM 8933 N N . LEU B 1 221 ? 16.391 34.25 -8.664 1 94.38 221 LEU B N 1
ATOM 8934 C CA . LEU B 1 221 ? 17.75 33.844 -9.023 1 94.38 221 LEU B CA 1
ATOM 8935 C C . LEU B 1 221 ? 18.094 34.312 -10.438 1 94.38 221 LEU B C 1
ATOM 8937 O O . LEU B 1 221 ? 17.328 34.062 -11.375 1 94.38 221 LEU B O 1
ATOM 8941 N N . GLU B 1 222 ? 19.203 34.969 -10.594 1 89.19 222 GLU B N 1
ATOM 8942 C CA . GLU B 1 222 ? 19.578 35.531 -11.891 1 89.19 222 GLU B CA 1
ATOM 8943 C C . GLU B 1 222 ? 20.547 34.594 -12.625 1 89.19 222 GLU B C 1
ATOM 8945 O O . GLU B 1 222 ? 20.609 34.594 -13.852 1 89.19 222 GLU B O 1
ATOM 8950 N N . ASN B 1 223 ? 21.25 33.781 -11.961 1 92.25 223 ASN B N 1
ATOM 8951 C CA . ASN B 1 223 ? 22.297 32.969 -12.562 1 92.25 223 ASN B CA 1
ATOM 8952 C C . ASN B 1 223 ? 21.797 31.562 -12.867 1 92.25 223 ASN B C 1
ATOM 8954 O O . ASN B 1 223 ? 22.453 30.578 -12.523 1 92.25 223 ASN B O 1
ATOM 8958 N N . VAL B 1 224 ? 20.641 31.469 -13.445 1 94.62 224 VAL B N 1
ATOM 8959 C CA . VAL B 1 224 ? 20.078 30.172 -13.797 1 94.62 224 VAL B CA 1
ATOM 8960 C C . VAL B 1 224 ? 20.016 30.031 -15.32 1 94.62 224 VAL B C 1
ATOM 8962 O O . VAL B 1 224 ? 19.469 30.906 -16 1 94.62 224 VAL B O 1
ATOM 8965 N N . THR B 1 225 ? 20.641 29.047 -15.883 1 93.69 225 THR B N 1
ATOM 8966 C CA . THR B 1 225 ? 20.641 28.797 -17.328 1 93.69 225 THR B CA 1
ATOM 8967 C C . THR B 1 225 ? 20.172 27.375 -17.625 1 93.69 225 THR B C 1
ATOM 8969 O O . THR B 1 225 ? 20 26.562 -16.703 1 93.69 225 THR B O 1
ATOM 8972 N N . GLY B 1 226 ? 19.859 27.156 -18.891 1 93.31 226 GLY B N 1
ATOM 8973 C CA . GLY B 1 226 ? 19.469 25.812 -19.312 1 93.31 226 GLY B CA 1
ATOM 8974 C C . GLY B 1 226 ? 18.016 25.703 -19.719 1 93.31 226 GLY B C 1
ATOM 8975 O O . GLY B 1 226 ? 17.453 26.641 -20.297 1 93.31 226 GLY B O 1
ATOM 8976 N N . ASP B 1 227 ? 17.422 24.484 -19.5 1 92.5 227 ASP B N 1
ATOM 8977 C CA . ASP B 1 227 ? 16.047 24.203 -19.891 1 92.5 227 ASP B CA 1
ATOM 8978 C C . ASP B 1 227 ? 15.07 24.625 -18.797 1 92.5 227 ASP B C 1
ATOM 8980 O O . ASP B 1 227 ? 14.555 23.781 -18.062 1 92.5 227 ASP B O 1
ATOM 8984 N N . LEU B 1 228 ? 14.727 25.781 -18.812 1 91.5 228 LEU B N 1
ATOM 8985 C CA . LEU B 1 228 ? 13.938 26.359 -17.719 1 91.5 228 LEU B CA 1
ATOM 8986 C C . LEU B 1 228 ? 12.477 25.953 -17.844 1 91.5 228 LEU B C 1
ATOM 8988 O O . LEU B 1 228 ? 11.711 26.062 -16.875 1 91.5 228 LEU B O 1
ATOM 8992 N N . GLU B 1 229 ? 12.062 25.375 -18.984 1 88.56 229 GLU B N 1
ATOM 8993 C CA . GLU B 1 229 ? 10.68 24.953 -19.219 1 88.56 229 GLU B CA 1
ATOM 8994 C C . GLU B 1 229 ? 10.359 23.672 -18.438 1 88.56 229 GLU B C 1
ATOM 8996 O O . GLU B 1 229 ? 9.195 23.359 -18.203 1 88.56 229 GLU B O 1
ATOM 9001 N N . LEU B 1 230 ? 11.43 23.078 -18.016 1 89.56 230 LEU B N 1
ATOM 9002 C CA . LEU B 1 230 ? 11.258 21.812 -17.297 1 89.56 230 LEU B CA 1
ATOM 9003 C C . LEU B 1 230 ? 10.883 22.062 -15.836 1 89.56 230 LEU B C 1
ATOM 9005 O O . LEU B 1 230 ? 10.414 21.156 -15.148 1 89.56 230 LEU B O 1
ATOM 9009 N N . LEU B 1 231 ? 11.047 23.281 -15.359 1 92.12 231 LEU B N 1
ATOM 9010 C CA . LEU B 1 231 ? 10.797 23.594 -13.961 1 92.12 231 LEU B CA 1
ATOM 9011 C C . LEU B 1 231 ? 9.305 23.797 -13.711 1 92.12 231 LEU B C 1
ATOM 9013 O O . LEU B 1 231 ? 8.57 24.219 -14.602 1 92.12 231 LEU B O 1
ATOM 9017 N N . PRO B 1 232 ? 8.867 23.359 -12.508 1 91.12 232 PRO B N 1
ATOM 9018 C CA . PRO B 1 232 ? 7.465 23.625 -12.188 1 91.12 232 PRO B CA 1
ATOM 9019 C C . PRO B 1 232 ? 7.125 25.125 -12.195 1 91.12 232 PRO B C 1
ATOM 9021 O O . PRO B 1 232 ? 7.945 25.938 -11.789 1 91.12 232 PRO B O 1
ATOM 9024 N N . GLU B 1 233 ? 5.914 25.359 -12.648 1 91.62 233 GLU B N 1
ATOM 9025 C CA . GLU B 1 233 ? 5.477 26.75 -12.75 1 91.62 233 GLU B CA 1
ATOM 9026 C C . GLU B 1 233 ? 4.387 27.062 -11.727 1 91.62 233 GLU B C 1
ATOM 9028 O O . GLU B 1 233 ? 3.406 26.312 -11.617 1 91.62 233 GLU B O 1
ATOM 9033 N N . ALA B 1 234 ? 4.68 28.109 -10.961 1 89.38 234 ALA B N 1
ATOM 9034 C CA . ALA B 1 234 ? 3.67 28.594 -10.023 1 89.38 234 ALA B CA 1
ATOM 9035 C C . ALA B 1 234 ? 2.811 29.672 -10.656 1 89.38 234 ALA B C 1
ATOM 9037 O O . ALA B 1 234 ? 3.303 30.484 -11.445 1 89.38 234 ALA B O 1
ATOM 9038 N N . ARG B 1 235 ? 1.507 29.703 -10.43 1 86.75 235 ARG B N 1
ATOM 9039 C CA . ARG B 1 235 ? 0.588 30.688 -10.977 1 86.75 235 ARG B CA 1
ATOM 9040 C C . ARG B 1 235 ? 0.559 31.953 -10.125 1 86.75 235 ARG B C 1
ATOM 9042 O O . ARG B 1 235 ? 0.217 33.031 -10.609 1 86.75 235 ARG B O 1
ATOM 9049 N N . ASP B 1 236 ? 0.875 31.75 -8.859 1 85.75 236 ASP B N 1
ATOM 9050 C CA . ASP B 1 236 ? 0.93 32.875 -7.926 1 85.75 236 ASP B CA 1
ATOM 9051 C C . ASP B 1 236 ? 1.926 32.594 -6.801 1 85.75 236 ASP B C 1
ATOM 9053 O O . ASP B 1 236 ? 2.484 31.5 -6.711 1 85.75 236 ASP B O 1
ATOM 9057 N N . ILE B 1 237 ? 2.291 33.656 -6.109 1 87.75 237 ILE B N 1
ATOM 9058 C CA . ILE B 1 237 ? 3.242 33.5 -5.012 1 87.75 237 ILE B CA 1
ATOM 9059 C C . ILE B 1 237 ? 2.662 34.156 -3.752 1 87.75 237 ILE B C 1
ATOM 9061 O O . ILE B 1 237 ? 1.769 35 -3.832 1 87.75 237 ILE B O 1
ATOM 9065 N N . GLN B 1 238 ? 3.057 33.656 -2.617 1 84.31 238 GLN B N 1
ATOM 9066 C CA . GLN B 1 238 ? 2.744 34.25 -1.311 1 84.31 238 GLN B CA 1
ATOM 9067 C C . GLN B 1 238 ? 4.016 34.531 -0.515 1 84.31 238 GLN B C 1
ATOM 9069 O O . GLN B 1 238 ? 4.438 33.688 0.302 1 84.31 238 GLN B O 1
ATOM 9074 N N . PRO B 1 239 ? 4.559 35.719 -0.744 1 89.81 239 PRO B N 1
ATOM 9075 C CA . PRO B 1 239 ? 5.801 36.094 -0.06 1 89.81 239 PRO B CA 1
ATOM 9076 C C . PRO B 1 239 ? 5.562 36.656 1.337 1 89.81 239 PRO B C 1
ATOM 9078 O O . PRO B 1 239 ? 4.434 37.031 1.673 1 89.81 239 PRO B O 1
ATOM 9081 N N . ALA B 1 240 ? 6.648 36.625 2.084 1 90 240 ALA B N 1
ATOM 9082 C CA . ALA B 1 240 ? 6.605 37.375 3.336 1 90 240 ALA B CA 1
ATOM 9083 C C . ALA B 1 240 ? 6.32 38.844 3.084 1 90 240 ALA B C 1
ATOM 9085 O O . ALA B 1 240 ? 6.543 39.344 1.979 1 90 240 ALA B O 1
ATOM 9086 N N . ILE B 1 241 ? 5.879 39.594 4.02 1 88 241 ILE B N 1
ATOM 9087 C CA . ILE B 1 241 ? 5.453 40.969 3.893 1 88 241 ILE B CA 1
ATOM 9088 C C . ILE B 1 241 ? 6.656 41.875 3.557 1 88 241 ILE B C 1
ATOM 9090 O O . ILE B 1 241 ? 7.793 41.531 3.906 1 88 241 ILE B O 1
ATOM 9094 N N . PRO B 1 242 ? 6.438 43 2.965 1 90.94 242 PRO B N 1
ATOM 9095 C CA . PRO B 1 242 ? 7.508 43.844 2.447 1 90.94 242 PRO B CA 1
ATOM 9096 C C . PRO B 1 242 ? 8.453 44.312 3.541 1 90.94 242 PRO B C 1
ATOM 9098 O O . PRO B 1 242 ? 9.672 44.281 3.363 1 90.94 242 PRO B O 1
ATOM 9101 N N . PRO B 1 243 ? 7.934 44.688 4.727 1 90.56 243 PRO B N 1
ATOM 9102 C CA . PRO B 1 243 ? 8.875 45.188 5.73 1 90.56 243 PRO B CA 1
ATOM 9103 C C . PRO B 1 243 ? 9.922 44.156 6.121 1 90.56 243 PRO B C 1
ATOM 9105 O O . PRO B 1 243 ? 11.047 44.5 6.477 1 90.56 243 PRO B O 1
ATOM 9108 N N . VAL B 1 244 ? 9.625 42.938 6.012 1 92.62 244 VAL B N 1
ATOM 9109 C CA . VAL B 1 244 ? 10.508 41.875 6.41 1 92.62 244 VAL B CA 1
ATOM 9110 C C . VAL B 1 244 ? 11.391 41.469 5.234 1 92.62 244 VAL B C 1
ATOM 9112 O O . VAL B 1 244 ? 12.617 41.375 5.367 1 92.62 244 VAL B O 1
ATOM 9115 N N . LEU B 1 245 ? 10.844 41.344 4.086 1 94.19 245 LEU B N 1
ATOM 9116 C CA . LEU B 1 245 ? 11.539 40.75 2.943 1 94.19 245 LEU B CA 1
ATOM 9117 C C . LEU B 1 245 ? 12.508 41.75 2.324 1 94.19 245 LEU B C 1
ATOM 9119 O O . LEU B 1 245 ? 13.562 41.375 1.804 1 94.19 245 LEU B O 1
ATOM 9123 N N . ARG B 1 246 ? 12.195 43 2.332 1 93.44 246 ARG B N 1
ATOM 9124 C CA . ARG B 1 246 ? 13.023 44.031 1.691 1 93.44 246 ARG B CA 1
ATOM 9125 C C . ARG B 1 246 ? 14.383 44.125 2.377 1 93.44 246 ARG B C 1
ATOM 9127 O O . ARG B 1 246 ? 15.359 44.562 1.76 1 93.44 246 ARG B O 1
ATOM 9134 N N . ARG B 1 247 ? 14.445 43.719 3.602 1 93.88 247 ARG B N 1
ATOM 9135 C CA . ARG B 1 247 ? 15.68 43.875 4.363 1 93.88 247 ARG B CA 1
ATOM 9136 C C . ARG B 1 247 ? 16.328 42.5 4.594 1 93.88 247 ARG B C 1
ATOM 9138 O O . ARG B 1 247 ? 17.391 42.406 5.223 1 93.88 247 ARG B O 1
ATOM 9145 N N . ALA B 1 248 ? 15.734 41.469 4.082 1 95.31 248 ALA B N 1
ATOM 9146 C CA . ALA B 1 248 ? 16.266 40.094 4.211 1 95.31 248 ALA B CA 1
ATOM 9147 C C . ALA B 1 248 ? 17.359 39.844 3.176 1 95.31 248 ALA B C 1
ATOM 9149 O O . ALA B 1 248 ? 17.469 40.562 2.191 1 95.31 248 ALA B O 1
ATOM 9150 N N . ALA B 1 249 ? 18.188 38.875 3.422 1 95.62 249 ALA B N 1
ATOM 9151 C CA . ALA B 1 249 ? 19.203 38.469 2.459 1 95.62 249 ALA B CA 1
ATOM 9152 C C . ALA B 1 249 ? 18.578 37.781 1.25 1 95.62 249 ALA B C 1
ATOM 9154 O O . ALA B 1 249 ? 19.141 37.812 0.154 1 95.62 249 ALA B O 1
ATOM 9155 N N . GLY B 1 250 ? 17.516 37.188 1.481 1 95.69 250 GLY B N 1
ATOM 9156 C CA . GLY B 1 250 ? 16.781 36.5 0.425 1 95.69 250 GLY B CA 1
ATOM 9157 C C . GLY B 1 250 ? 15.555 35.75 0.93 1 95.69 250 GLY B C 1
ATOM 9158 O O . GLY B 1 250 ? 15.172 35.906 2.092 1 95.69 250 GLY B O 1
ATOM 9159 N N . ALA B 1 251 ? 14.914 35 -0.034 1 96.75 251 ALA B N 1
ATOM 9160 C CA . ALA B 1 251 ? 13.75 34.219 0.305 1 96.75 251 ALA B CA 1
ATOM 9161 C C . ALA B 1 251 ? 13.664 32.969 -0.574 1 96.75 251 ALA B C 1
ATOM 9163 O O . ALA B 1 251 ? 14.18 32.938 -1.694 1 96.75 251 ALA B O 1
ATOM 9164 N N . GLY B 1 252 ? 13.18 31.906 -0.039 1 96.19 252 GLY B N 1
ATOM 9165 C CA . GLY B 1 252 ? 12.938 30.656 -0.747 1 96.19 252 GLY B CA 1
ATOM 9166 C C . GLY B 1 252 ? 11.547 30.094 -0.5 1 96.19 252 GLY B C 1
ATOM 9167 O O . GLY B 1 252 ? 10.844 30.547 0.402 1 96.19 252 GLY B O 1
ATOM 9168 N N . PHE B 1 253 ? 11.133 29.188 -1.372 1 93.81 253 PHE B N 1
ATOM 9169 C CA . PHE B 1 253 ? 9.797 28.625 -1.186 1 93.81 253 PHE B CA 1
ATOM 9170 C C . PHE B 1 253 ? 9.852 27.391 -0.291 1 93.81 253 PHE B C 1
ATOM 9172 O O . PHE B 1 253 ? 10.711 26.531 -0.468 1 93.81 253 PHE B O 1
ATOM 9179 N N . PRO B 1 254 ? 8.961 27.344 0.729 1 91.31 254 PRO B N 1
ATOM 9180 C CA . PRO B 1 254 ? 8.938 26.234 1.689 1 91.31 254 PRO B CA 1
ATOM 9181 C C . PRO B 1 254 ? 8.055 25.078 1.229 1 91.31 254 PRO B C 1
ATOM 9183 O O . PRO B 1 254 ? 7.848 24.125 1.979 1 91.31 254 PRO B O 1
ATOM 9186 N N . ASN B 1 255 ? 7.598 25.016 0.088 1 84.69 255 ASN B N 1
ATOM 9187 C CA . ASN B 1 255 ? 6.656 24.016 -0.407 1 84.69 255 ASN B CA 1
ATOM 9188 C C . ASN B 1 255 ? 7.195 22.609 -0.226 1 84.69 255 ASN B C 1
ATOM 9190 O O . ASN B 1 255 ? 8.375 22.344 -0.488 1 84.69 255 ASN B O 1
ATOM 9194 N N . VAL B 1 256 ? 6.352 21.797 0.351 1 77.94 256 VAL B N 1
ATOM 9195 C CA . VAL B 1 256 ? 6.691 20.391 0.529 1 77.94 256 VAL B CA 1
ATOM 9196 C C . VAL B 1 256 ? 5.867 19.531 -0.428 1 77.94 256 VAL B C 1
ATOM 9198 O O . VAL B 1 256 ? 4.68 19.797 -0.636 1 77.94 256 VAL B O 1
ATOM 9201 N N . LEU B 1 257 ? 6.574 18.625 -1.065 1 83 257 LEU B N 1
ATOM 9202 C CA . LEU B 1 257 ? 5.887 17.688 -1.941 1 83 257 LEU B CA 1
ATOM 9203 C C . LEU B 1 257 ? 5.586 16.391 -1.211 1 83 257 LEU B C 1
ATOM 9205 O O . LEU B 1 257 ? 6.496 15.742 -0.684 1 83 257 LEU B O 1
ATOM 9209 N N . VAL B 1 258 ? 4.277 16.109 -1.127 1 81.12 258 VAL B N 1
ATOM 9210 C CA . VAL B 1 258 ? 3.838 14.875 -0.494 1 81.12 258 VAL B CA 1
ATOM 9211 C C . VAL B 1 258 ? 3.352 13.891 -1.559 1 81.12 258 VAL B C 1
ATOM 9213 O O . VAL B 1 258 ? 2.508 14.234 -2.389 1 81.12 258 VAL B O 1
ATOM 9216 N N . ASP B 1 259 ? 3.934 12.734 -1.542 1 82.38 259 ASP B N 1
ATOM 9217 C CA . ASP B 1 259 ? 3.492 11.695 -2.473 1 82.38 259 ASP B CA 1
ATOM 9218 C C . ASP B 1 259 ? 2.062 11.258 -2.166 1 82.38 259 ASP B C 1
ATOM 9220 O O . ASP B 1 259 ? 1.555 11.5 -1.068 1 82.38 259 ASP B O 1
ATOM 9224 N N . PRO B 1 260 ? 1.435 10.609 -3.104 1 71.94 260 PRO B N 1
ATOM 9225 C CA . PRO B 1 260 ? 0.04 10.203 -2.916 1 71.94 260 PRO B CA 1
ATOM 9226 C C . PRO B 1 260 ? -0.159 9.32 -1.688 1 71.94 260 PRO B C 1
ATOM 9228 O O . PRO B 1 260 ? -1.266 9.242 -1.146 1 71.94 260 PRO B O 1
ATOM 9231 N N . ASP B 1 261 ? 0.891 8.688 -1.254 1 72.31 261 ASP B N 1
ATOM 9232 C CA . ASP B 1 261 ? 0.766 7.84 -0.07 1 72.31 261 ASP B CA 1
ATOM 9233 C C . ASP B 1 261 ? 1.053 8.633 1.203 1 72.31 261 ASP B C 1
ATOM 9235 O O . ASP B 1 261 ? 1.162 8.055 2.287 1 72.31 261 ASP B O 1
ATOM 9239 N N . GLY B 1 262 ? 1.369 9.922 1.053 1 71.25 262 GLY B N 1
ATOM 9240 C CA . GLY B 1 262 ? 1.525 10.805 2.203 1 71.25 262 GLY B CA 1
ATOM 9241 C C . GLY B 1 262 ? 2.967 10.938 2.656 1 71.25 262 GLY B C 1
ATOM 9242 O O . GLY B 1 262 ? 3.258 11.688 3.594 1 71.25 262 GLY B O 1
ATOM 9243 N N . VAL B 1 263 ? 3.857 10.25 2.057 1 83.38 263 VAL B N 1
ATOM 9244 C CA . VAL B 1 263 ? 5.25 10.242 2.486 1 83.38 263 VAL B CA 1
ATOM 9245 C C . VAL B 1 263 ? 6.039 11.289 1.704 1 83.38 263 VAL B C 1
ATOM 9247 O O . VAL B 1 263 ? 5.832 11.461 0.501 1 83.38 263 VAL B O 1
ATOM 9250 N N . ARG B 1 264 ? 6.898 11.938 2.408 1 89.56 264 ARG B N 1
ATOM 9251 C CA . ARG B 1 264 ? 7.762 12.93 1.784 1 89.56 264 ARG B CA 1
ATOM 9252 C C . ARG B 1 264 ? 9.086 12.305 1.353 1 89.56 264 ARG B C 1
ATOM 9254 O O . ARG B 1 264 ? 9.938 11.992 2.191 1 89.56 264 ARG B O 1
ATOM 9261 N N . ARG B 1 265 ? 9.242 12.242 0.058 1 91.81 265 ARG B N 1
ATOM 9262 C CA . ARG B 1 265 ? 10.453 11.594 -0.434 1 91.81 265 ARG B CA 1
ATOM 9263 C C . ARG B 1 265 ? 11.25 12.531 -1.329 1 91.81 265 ARG B C 1
ATOM 9265 O O . ARG B 1 265 ? 12.453 12.336 -1.521 1 91.81 265 ARG B O 1
ATOM 9272 N N . ARG B 1 266 ? 10.555 13.477 -1.934 1 93.62 266 ARG B N 1
ATOM 9273 C CA . ARG B 1 266 ? 11.172 14.305 -2.961 1 93.62 266 ARG B CA 1
ATOM 9274 C C . ARG B 1 266 ? 10.828 15.781 -2.752 1 93.62 266 ARG B C 1
ATOM 9276 O O . ARG B 1 266 ? 9.914 16.109 -1.994 1 93.62 266 ARG B O 1
ATOM 9283 N N . VAL B 1 267 ? 11.633 16.656 -3.387 1 94.5 267 VAL B N 1
ATOM 9284 C CA . VAL B 1 267 ? 11.453 18.094 -3.221 1 94.5 267 VAL B CA 1
ATOM 9285 C C . VAL B 1 267 ? 11.812 18.812 -4.52 1 94.5 267 VAL B C 1
ATOM 9287 O O . VAL B 1 267 ? 12.641 18.328 -5.297 1 94.5 267 VAL B O 1
ATOM 9290 N N . ASP B 1 268 ? 11.086 19.891 -4.836 1 95.19 268 ASP B N 1
ATOM 9291 C CA . ASP B 1 268 ? 11.469 20.797 -5.91 1 95.19 268 ASP B CA 1
ATOM 9292 C C . ASP B 1 268 ? 12.555 21.766 -5.449 1 95.19 268 ASP B C 1
ATOM 9294 O O . ASP B 1 268 ? 12.43 22.406 -4.398 1 95.19 268 ASP B O 1
ATOM 9298 N N . LEU B 1 269 ? 13.617 21.844 -6.16 1 96.75 269 LEU B N 1
ATOM 9299 C CA . LEU B 1 269 ? 14.68 22.766 -5.777 1 96.75 269 LEU B CA 1
ATOM 9300 C C . LEU B 1 269 ? 14.461 24.141 -6.398 1 96.75 269 LEU B C 1
ATOM 9302 O O . LEU B 1 269 ? 14.867 25.156 -5.828 1 96.75 269 LEU B O 1
ATOM 9306 N N . LEU B 1 270 ? 13.891 24.141 -7.582 1 96.69 270 LEU B N 1
ATOM 9307 C CA . LEU B 1 270 ? 13.641 25.375 -8.32 1 96.69 270 LEU B CA 1
ATOM 9308 C C . LEU B 1 270 ? 12.195 25.438 -8.805 1 96.69 270 LEU B C 1
ATOM 9310 O O . LEU B 1 270 ? 11.578 24.391 -9.055 1 96.69 270 LEU B O 1
ATOM 9314 N N . SER B 1 271 ? 11.656 26.562 -8.859 1 95.25 271 SER B N 1
ATOM 9315 C CA . SER B 1 271 ? 10.32 26.812 -9.398 1 95.25 271 SER B CA 1
ATOM 9316 C C . SER B 1 271 ? 10.281 28.094 -10.219 1 95.25 271 SER B C 1
ATOM 9318 O O . SER B 1 271 ? 11.062 29.016 -9.969 1 95.25 271 SER B O 1
ATOM 9320 N N . ARG B 1 272 ? 9.461 28.094 -11.164 1 94.88 272 ARG B N 1
ATOM 9321 C CA . ARG B 1 272 ? 9.352 29.25 -12.055 1 94.88 272 ARG B CA 1
ATOM 9322 C C . ARG B 1 272 ? 8.07 30.031 -11.789 1 94.88 272 ARG B C 1
ATOM 9324 O O . ARG B 1 272 ? 7.016 29.438 -11.539 1 94.88 272 ARG B O 1
ATOM 9331 N N . TYR B 1 273 ? 8.211 31.391 -11.758 1 93 273 TYR B N 1
ATOM 9332 C CA . TYR B 1 273 ? 7.086 32.312 -11.641 1 93 273 TYR B CA 1
ATOM 9333 C C . TYR B 1 273 ? 7.301 33.562 -12.5 1 93 273 TYR B C 1
ATOM 9335 O O . TYR B 1 273 ? 8.289 34.281 -12.336 1 93 273 TYR B O 1
ATOM 9343 N N . GLN B 1 274 ? 6.441 33.844 -13.453 1 91.31 274 GLN B N 1
ATOM 9344 C CA . GLN B 1 274 ? 6.52 34.969 -14.375 1 91.31 274 GLN B CA 1
ATOM 9345 C C . GLN B 1 274 ? 7.906 35.094 -15.008 1 91.31 274 GLN B C 1
ATOM 9347 O O . GLN B 1 274 ? 8.539 36.125 -14.969 1 91.31 274 GLN B O 1
ATOM 9352 N N . ASP B 1 275 ? 8.5 33.969 -15.398 1 89.38 275 ASP B N 1
ATOM 9353 C CA . ASP B 1 275 ? 9.734 33.844 -16.156 1 89.38 275 ASP B CA 1
ATOM 9354 C C . ASP B 1 275 ? 10.953 34.094 -15.281 1 89.38 275 ASP B C 1
ATOM 9356 O O . ASP B 1 275 ? 12.062 34.281 -15.781 1 89.38 275 ASP B O 1
ATOM 9360 N N . ARG B 1 276 ? 10.75 34.156 -14.016 1 94.69 276 ARG B N 1
ATOM 9361 C CA . ARG B 1 276 ? 11.844 34.188 -13.055 1 94.69 276 ARG B CA 1
ATOM 9362 C C . ARG B 1 276 ? 11.93 32.906 -12.258 1 94.69 276 ARG B C 1
ATOM 9364 O O . ARG B 1 276 ? 10.953 32.156 -12.164 1 94.69 276 ARG B O 1
ATOM 9371 N N . ILE B 1 277 ? 13.133 32.656 -11.812 1 96.31 277 ILE B N 1
ATOM 9372 C CA . ILE B 1 277 ? 13.367 31.391 -11.125 1 96.31 277 ILE B CA 1
ATOM 9373 C C . ILE B 1 277 ? 13.586 31.641 -9.633 1 96.31 277 ILE B C 1
ATOM 9375 O O . ILE B 1 277 ? 14.266 32.594 -9.258 1 96.31 277 ILE B O 1
ATOM 9379 N N . PHE B 1 278 ? 12.953 30.844 -8.836 1 96.44 278 PHE B N 1
ATOM 9380 C CA . PHE B 1 278 ? 13.062 30.922 -7.387 1 96.44 278 PHE B CA 1
ATOM 9381 C C . PHE B 1 278 ? 13.617 29.625 -6.816 1 96.44 278 PHE B C 1
ATOM 9383 O O . PHE B 1 278 ? 13.383 28.547 -7.379 1 96.44 278 PHE B O 1
ATOM 9390 N N . GLY B 1 279 ? 14.344 29.734 -5.727 1 96.75 279 GLY B N 1
ATOM 9391 C CA . GLY B 1 279 ? 14.922 28.562 -5.078 1 96.75 279 GLY B CA 1
ATOM 9392 C C . GLY B 1 279 ? 14.141 28.109 -3.861 1 96.75 279 GLY B C 1
ATOM 9393 O O . GLY B 1 279 ? 13.414 28.891 -3.252 1 96.75 279 GLY B O 1
ATOM 9394 N N . GLN B 1 280 ? 14.297 26.812 -3.568 1 96.44 280 GLN B N 1
ATOM 9395 C CA . GLN B 1 280 ? 13.695 26.234 -2.369 1 96.44 280 GLN B CA 1
ATOM 9396 C C . GLN B 1 280 ? 14.305 26.844 -1.105 1 96.44 280 GLN B C 1
ATOM 9398 O O . GLN B 1 280 ? 15.43 27.359 -1.131 1 96.44 280 GLN B O 1
ATOM 9403 N N . LEU B 1 281 ? 13.555 26.797 -0.011 1 96.56 281 LEU B N 1
ATOM 9404 C CA . LEU B 1 281 ? 13.844 27.547 1.206 1 96.56 281 LEU B CA 1
ATOM 9405 C C . LEU B 1 281 ? 15.227 27.203 1.743 1 96.56 281 LEU B C 1
ATOM 9407 O O . LEU B 1 281 ? 15.922 28.062 2.291 1 96.56 281 LEU B O 1
ATOM 9411 N N . ALA B 1 282 ? 15.664 25.969 1.714 1 97 282 ALA B N 1
ATOM 9412 C CA . ALA B 1 282 ? 17 25.578 2.184 1 97 282 ALA B CA 1
ATOM 9413 C C . ALA B 1 282 ? 18.031 25.688 1.064 1 97 282 ALA B C 1
ATOM 9415 O O . ALA B 1 282 ? 19.203 25.922 1.322 1 97 282 ALA B O 1
ATOM 9416 N N . PHE B 1 283 ? 17.609 25.594 -0.119 1 97.19 283 PHE B N 1
ATOM 9417 C CA . PHE B 1 283 ? 18.484 25.594 -1.277 1 97.19 283 PHE B CA 1
ATOM 9418 C C . PHE B 1 283 ? 19.031 27 -1.529 1 97.19 283 PHE B C 1
ATOM 9420 O O . PHE B 1 283 ? 20.203 27.172 -1.897 1 97.19 283 PHE B O 1
ATOM 9427 N N . ARG B 1 284 ? 18.234 28.016 -1.345 1 96.69 284 ARG B N 1
ATOM 9428 C CA . ARG B 1 284 ? 18.625 29.391 -1.609 1 96.69 284 ARG B CA 1
ATOM 9429 C C . ARG B 1 284 ? 19.797 29.812 -0.714 1 96.69 284 ARG B C 1
ATOM 9431 O O . ARG B 1 284 ? 20.812 30.281 -1.203 1 96.69 284 ARG B O 1
ATOM 9438 N N . PRO B 1 285 ? 19.656 29.719 0.578 1 96.88 285 PRO B N 1
ATOM 9439 C CA . PRO B 1 285 ? 20.797 30.031 1.429 1 96.88 285 PRO B CA 1
ATOM 9440 C C . PRO B 1 285 ? 21.984 29.109 1.185 1 96.88 285 PRO B C 1
ATOM 9442 O O . PRO B 1 285 ? 23.141 29.531 1.338 1 96.88 285 PRO B O 1
ATOM 9445 N N . LEU B 1 286 ? 21.719 27.906 0.844 1 96.56 286 LEU B N 1
ATOM 9446 C CA . LEU B 1 286 ? 22.812 26.984 0.53 1 96.56 286 LEU B CA 1
ATOM 9447 C C . LEU B 1 286 ? 23.594 27.469 -0.685 1 96.56 286 LEU B C 1
ATOM 9449 O O . LEU B 1 286 ? 24.828 27.375 -0.712 1 96.56 286 LEU B O 1
ATOM 9453 N N . LEU B 1 287 ? 22.891 27.938 -1.716 1 96.38 287 LEU B N 1
ATOM 9454 C CA . LEU B 1 287 ? 23.562 28.5 -2.887 1 96.38 287 LEU B CA 1
ATOM 9455 C C . LEU B 1 287 ? 24.453 29.672 -2.492 1 96.38 287 LEU B C 1
ATOM 9457 O O . LEU B 1 287 ? 25.562 29.812 -3.002 1 96.38 287 LEU B O 1
ATOM 9461 N N . HIS B 1 288 ? 23.891 30.5 -1.63 1 94.62 288 HIS B N 1
ATOM 9462 C CA . HIS B 1 288 ? 24.688 31.625 -1.116 1 94.62 288 HIS B CA 1
ATOM 9463 C C . HIS B 1 288 ? 25.938 31.125 -0.397 1 94.62 288 HIS B C 1
ATOM 9465 O O . HIS B 1 288 ? 27.016 31.688 -0.574 1 94.62 288 HIS B O 1
ATOM 9471 N N . TRP B 1 289 ? 25.766 30.094 0.371 1 94.81 289 TRP B N 1
ATOM 9472 C CA . TRP B 1 289 ? 26.875 29.5 1.129 1 94.81 289 TRP B CA 1
ATOM 9473 C C . TRP B 1 289 ? 27.922 28.906 0.194 1 94.81 289 TRP B C 1
ATOM 9475 O O . TRP B 1 289 ? 29.109 28.938 0.496 1 94.81 289 TRP B O 1
ATOM 9485 N N . LEU B 1 290 ? 27.484 28.438 -0.906 1 95.25 290 LEU B N 1
ATOM 9486 C CA . LEU B 1 290 ? 28.359 27.797 -1.873 1 95.25 290 LEU B CA 1
ATOM 9487 C C . LEU B 1 290 ? 28.984 28.812 -2.809 1 95.25 290 LEU B C 1
ATOM 9489 O O . LEU B 1 290 ? 29.641 28.453 -3.789 1 95.25 290 LEU B O 1
ATOM 9493 N N . GLY B 1 291 ? 28.688 30.062 -2.57 1 92.19 291 GLY B N 1
ATOM 9494 C CA . GLY B 1 291 ? 29.312 31.125 -3.332 1 92.19 291 GLY B CA 1
ATOM 9495 C C . GLY B 1 291 ? 28.484 31.578 -4.52 1 92.19 291 GLY B C 1
ATOM 9496 O O . GLY B 1 291 ? 29.016 32.062 -5.512 1 92.19 291 GLY B O 1
ATOM 9497 N N . SER B 1 292 ? 27.234 31.312 -4.469 1 93.38 292 SER B N 1
ATOM 9498 C CA . SER B 1 292 ? 26.312 31.688 -5.535 1 93.38 292 SER B CA 1
ATOM 9499 C C . SER B 1 292 ? 26.797 31.188 -6.891 1 93.38 292 SER B C 1
ATOM 9501 O O . SER B 1 292 ? 27 31.984 -7.812 1 93.38 292 SER B O 1
ATOM 9503 N N . PRO B 1 293 ? 26.906 29.922 -7.035 1 94.44 293 PRO B N 1
ATOM 9504 C CA . PRO B 1 293 ? 27.359 29.328 -8.305 1 94.44 293 PRO B CA 1
ATOM 9505 C C . PRO B 1 293 ? 26.328 29.516 -9.422 1 94.44 293 PRO B C 1
ATOM 9507 O O . PRO B 1 293 ? 25.172 29.812 -9.164 1 94.44 293 PRO B O 1
ATOM 9510 N N . ASP B 1 294 ? 26.844 29.328 -10.609 1 95.75 294 ASP B N 1
ATOM 9511 C CA . ASP B 1 294 ? 25.922 29.281 -11.742 1 95.75 294 ASP B CA 1
ATOM 9512 C C . ASP B 1 294 ? 25.109 27.984 -11.75 1 95.75 294 ASP B C 1
ATOM 9514 O O . ASP B 1 294 ? 25.641 26.922 -11.477 1 95.75 294 ASP B O 1
ATOM 9518 N N . ILE B 1 295 ? 23.859 28.125 -11.961 1 96.94 295 ILE B N 1
ATOM 9519 C CA . ILE B 1 295 ? 22.953 26.984 -11.945 1 96.94 295 ILE B CA 1
ATOM 9520 C C . ILE B 1 295 ? 22.562 26.609 -13.367 1 96.94 295 ILE B C 1
ATOM 9522 O O . ILE B 1 295 ? 22 27.422 -14.102 1 96.94 295 ILE B O 1
ATOM 9526 N N . GLU B 1 296 ? 22.875 25.469 -13.766 1 96.94 296 GLU B N 1
ATOM 9527 C CA . GLU B 1 296 ? 22.5 24.938 -15.078 1 96.94 296 GLU B CA 1
ATOM 9528 C C . GLU B 1 296 ? 21.438 23.844 -14.953 1 96.94 296 GLU B C 1
ATOM 9530 O O . GLU B 1 296 ? 21.688 22.812 -14.336 1 96.94 296 GLU B O 1
ATOM 9535 N N . VAL B 1 297 ? 20.328 24.125 -15.547 1 95.81 297 VAL B N 1
ATOM 9536 C CA . VAL B 1 297 ? 19.234 23.156 -15.484 1 95.81 297 VAL B CA 1
ATOM 9537 C C . VAL B 1 297 ? 19.25 22.297 -16.734 1 95.81 297 VAL B C 1
ATOM 9539 O O . VAL B 1 297 ? 19.141 22.797 -17.859 1 95.81 297 VAL B O 1
ATOM 9542 N N . GLU B 1 298 ? 19.469 21.031 -16.594 1 94.19 298 GLU B N 1
ATOM 9543 C CA . GLU B 1 298 ? 19.391 20.016 -17.625 1 94.19 298 GLU B CA 1
ATOM 9544 C C . GLU B 1 298 ? 18.266 19.016 -17.344 1 94.19 298 GLU B C 1
ATOM 9546 O O . GLU B 1 298 ? 17.734 18.984 -16.234 1 94.19 298 GLU B O 1
ATOM 9551 N N . PRO B 1 299 ? 17.984 18.344 -18.484 1 90.88 299 PRO B N 1
ATOM 9552 C CA . PRO B 1 299 ? 16.984 17.312 -18.234 1 90.88 299 PRO B CA 1
ATOM 9553 C C . PRO B 1 299 ? 17.469 16.266 -17.219 1 90.88 299 PRO B C 1
ATOM 9555 O O . PRO B 1 299 ? 18.516 15.648 -17.406 1 90.88 299 PRO B O 1
ATOM 9558 N N . ARG B 1 300 ? 16.953 16.141 -16.156 1 90.5 300 ARG B N 1
ATOM 9559 C CA . ARG B 1 300 ? 17.141 15.109 -15.133 1 90.5 300 ARG B CA 1
ATOM 9560 C C . ARG B 1 300 ? 18.281 15.461 -14.188 1 90.5 300 ARG B C 1
ATOM 9562 O O . ARG B 1 300 ? 18.766 14.609 -13.438 1 90.5 300 ARG B O 1
ATOM 9569 N N . ARG B 1 301 ? 18.844 16.594 -14.344 1 95.06 301 ARG B N 1
ATOM 9570 C CA . ARG B 1 301 ? 19.906 16.984 -13.406 1 95.06 301 ARG B CA 1
ATOM 9571 C C . ARG B 1 301 ? 20.031 18.5 -13.336 1 95.06 301 ARG B C 1
ATOM 9573 O O . ARG B 1 301 ? 19.641 19.203 -14.258 1 95.06 301 ARG B O 1
ATOM 9580 N N . ILE B 1 302 ? 20.5 19 -12.266 1 96.38 302 ILE B N 1
ATOM 9581 C CA . ILE B 1 302 ? 20.891 20.391 -12.039 1 96.38 302 ILE B CA 1
ATOM 9582 C C . ILE B 1 302 ? 22.391 20.438 -11.711 1 96.38 302 ILE B C 1
ATOM 9584 O O . ILE B 1 302 ? 22.875 19.688 -10.859 1 96.38 302 ILE B O 1
ATOM 9588 N N . ILE B 1 303 ? 23.141 21.266 -12.43 1 96.94 303 ILE B N 1
ATOM 9589 C CA . ILE B 1 303 ? 24.578 21.375 -12.219 1 96.94 303 ILE B CA 1
ATOM 9590 C C . ILE B 1 303 ? 24.906 22.734 -11.609 1 96.94 303 ILE B C 1
ATOM 9592 O O . ILE B 1 303 ? 24.531 23.766 -12.148 1 96.94 303 ILE B O 1
ATOM 9596 N N . LEU B 1 304 ? 25.516 22.703 -10.438 1 96.62 304 LEU B N 1
ATOM 9597 C CA . LEU B 1 304 ? 26.078 23.906 -9.82 1 96.62 304 LEU B CA 1
ATOM 9598 C C . LEU B 1 304 ? 27.547 24.078 -10.211 1 96.62 304 LEU B C 1
ATOM 9600 O O . LEU B 1 304 ? 28.422 23.344 -9.727 1 96.62 304 LEU B O 1
ATOM 9604 N N . ARG B 1 305 ? 27.75 25.125 -10.969 1 95.44 305 ARG B N 1
ATOM 9605 C CA . ARG B 1 305 ? 29.078 25.312 -11.516 1 95.44 305 ARG B CA 1
ATOM 9606 C C . ARG B 1 305 ? 29.969 26.094 -10.562 1 95.44 305 ARG B C 1
ATOM 9608 O O . ARG B 1 305 ? 29.531 27.109 -10 1 95.44 305 ARG B O 1
ATOM 9615 N N . ASP B 1 306 ? 31.109 25.609 -10.32 1 92.81 306 ASP B N 1
ATOM 9616 C CA . ASP B 1 306 ? 32.156 26.266 -9.539 1 92.81 306 ASP B CA 1
ATOM 9617 C C . ASP B 1 306 ? 31.656 26.609 -8.133 1 92.81 306 ASP B C 1
ATOM 9619 O O . ASP B 1 306 ? 31.828 27.719 -7.652 1 92.81 306 ASP B O 1
ATOM 9623 N N . ALA B 1 307 ? 31 25.625 -7.551 1 93.75 307 ALA B N 1
ATOM 9624 C CA . ALA B 1 307 ? 30.516 25.797 -6.184 1 93.75 307 ALA B CA 1
ATOM 9625 C C . ALA B 1 307 ? 31.672 25.734 -5.184 1 93.75 307 ALA B C 1
ATOM 9627 O O . ALA B 1 307 ? 32.562 24.906 -5.32 1 93.75 307 ALA B O 1
ATOM 9628 N N . ARG B 1 308 ? 31.719 26.672 -4.312 1 92.88 308 ARG B N 1
ATOM 9629 C CA . ARG B 1 308 ? 32.719 26.672 -3.248 1 92.88 308 ARG B CA 1
ATOM 9630 C C . ARG B 1 308 ? 32.25 25.844 -2.061 1 92.88 308 ARG B C 1
ATOM 9632 O O . ARG B 1 308 ? 31.562 26.344 -1.171 1 92.88 308 ARG B O 1
ATOM 9639 N N . HIS B 1 309 ? 32.719 24.688 -2.02 1 88.88 309 HIS B N 1
ATOM 9640 C CA . HIS B 1 309 ? 32.312 23.766 -0.954 1 88.88 309 HIS B CA 1
ATOM 9641 C C . HIS B 1 309 ? 32.906 24.203 0.385 1 88.88 309 HIS B C 1
ATOM 9643 O O . HIS B 1 309 ? 34.031 24.672 0.443 1 88.88 309 HIS B O 1
ATOM 9649 N N . PRO B 1 310 ? 32.156 24.125 1.455 1 84.5 310 PRO B N 1
ATOM 9650 C CA . PRO B 1 310 ? 32.625 24.547 2.77 1 84.5 310 PRO B CA 1
ATOM 9651 C C . PRO B 1 310 ? 33.906 23.797 3.207 1 84.5 310 PRO B C 1
ATOM 9653 O O . PRO B 1 310 ? 34.688 24.312 4.02 1 84.5 310 PRO B O 1
ATOM 9656 N N . ASP B 1 311 ? 34.125 22.688 2.623 1 83.06 311 ASP B N 1
ATOM 9657 C CA . ASP B 1 311 ? 35.312 21.922 2.959 1 83.06 311 ASP B CA 1
ATOM 9658 C C . ASP B 1 311 ? 36.5 22.375 2.135 1 83.06 311 ASP B C 1
ATOM 9660 O O . ASP B 1 311 ? 37.594 21.812 2.254 1 83.06 311 ASP B O 1
ATOM 9664 N N . GLY B 1 312 ? 36.438 23.516 1.389 1 78 312 GLY B N 1
ATOM 9665 C CA . GLY B 1 312 ? 37.594 24.203 0.802 1 78 312 GLY B CA 1
ATOM 9666 C C . GLY B 1 312 ? 37.719 23.953 -0.688 1 78 312 GLY B C 1
ATOM 9667 O O . GLY B 1 312 ? 38.438 24.688 -1.38 1 78 312 GLY B O 1
ATOM 9668 N N . ASP B 1 313 ? 37.062 23.094 -1.234 1 83.62 313 ASP B N 1
ATOM 9669 C CA . ASP B 1 313 ? 37.312 22.781 -2.643 1 83.62 313 ASP B CA 1
ATOM 9670 C C . ASP B 1 313 ? 36.25 23.438 -3.531 1 83.62 313 ASP B C 1
ATOM 9672 O O . ASP B 1 313 ? 35.156 23.703 -3.09 1 83.62 313 ASP B O 1
ATOM 9676 N N . GLN B 1 314 ? 36.719 24.016 -4.648 1 91.06 314 GLN B N 1
ATOM 9677 C CA . GLN B 1 314 ? 35.844 24.547 -5.668 1 91.06 314 GLN B CA 1
ATOM 9678 C C . GLN B 1 314 ? 35.594 23.531 -6.781 1 91.06 314 GLN B C 1
ATOM 9680 O O . GLN B 1 314 ? 36.562 23.094 -7.434 1 91.06 314 GLN B O 1
ATOM 9685 N N . ARG B 1 315 ? 34.344 22.984 -6.879 1 92.38 315 ARG B N 1
ATOM 9686 C CA . ARG B 1 315 ? 34.031 21.984 -7.895 1 92.38 315 ARG B CA 1
ATOM 9687 C C . ARG B 1 315 ? 32.562 22.062 -8.32 1 92.38 315 ARG B C 1
ATOM 9689 O O . ARG B 1 315 ? 31.781 22.781 -7.695 1 92.38 315 ARG B O 1
ATOM 9696 N N . ASP B 1 316 ? 32.281 21.328 -9.367 1 94.56 316 ASP B N 1
ATOM 9697 C CA . ASP B 1 316 ? 30.906 21.234 -9.836 1 94.56 316 ASP B CA 1
ATOM 9698 C C . ASP B 1 316 ? 30.125 20.203 -9.031 1 94.56 316 ASP B C 1
ATOM 9700 O O . ASP B 1 316 ? 30.656 19.156 -8.68 1 94.56 316 ASP B O 1
ATOM 9704 N N . ILE B 1 317 ? 29.016 20.562 -8.641 1 95.25 317 ILE B N 1
ATOM 9705 C CA . ILE B 1 317 ? 28.109 19.641 -7.977 1 95.25 317 ILE B CA 1
ATOM 9706 C C . ILE B 1 317 ? 26.938 19.312 -8.898 1 95.25 317 ILE B C 1
ATOM 9708 O O . ILE B 1 317 ? 26.203 20.203 -9.328 1 95.25 317 ILE B O 1
ATOM 9712 N N . THR B 1 318 ? 26.828 18.031 -9.25 1 96.19 318 THR B N 1
ATOM 9713 C CA . THR B 1 318 ? 25.734 17.594 -10.102 1 96.19 318 THR B CA 1
ATOM 9714 C C . THR B 1 318 ? 24.625 16.953 -9.266 1 96.19 318 THR B C 1
ATOM 9716 O O . THR B 1 318 ? 24.828 15.922 -8.633 1 96.19 318 THR B O 1
ATOM 9719 N N . ILE B 1 319 ? 23.438 17.531 -9.25 1 96.94 319 ILE B N 1
ATOM 9720 C CA . ILE B 1 319 ? 22.281 17.062 -8.492 1 96.94 319 ILE B CA 1
ATOM 9721 C C . ILE B 1 319 ? 21.344 16.281 -9.422 1 96.94 319 ILE B C 1
ATOM 9723 O O . ILE B 1 319 ? 20.672 16.875 -10.273 1 96.94 319 ILE B O 1
ATOM 9727 N N . PRO B 1 320 ? 21.281 15.008 -9.266 1 95.88 320 PRO B N 1
ATOM 9728 C CA . PRO B 1 320 ? 20.359 14.234 -10.102 1 95.88 320 PRO B CA 1
ATOM 9729 C C . PRO B 1 320 ? 18.891 14.469 -9.742 1 95.88 320 PRO B C 1
ATOM 9731 O O . PRO B 1 320 ? 18.547 14.633 -8.57 1 95.88 320 PRO B O 1
ATOM 9734 N N . LEU B 1 321 ? 18.031 14.508 -10.742 1 93.94 321 LEU B N 1
ATOM 9735 C CA . LEU B 1 321 ? 16.594 14.688 -10.547 1 93.94 321 LEU B CA 1
ATOM 9736 C C . LEU B 1 321 ? 15.828 13.453 -11.016 1 93.94 321 LEU B C 1
ATOM 9738 O O . LEU B 1 321 ? 16.297 12.711 -11.875 1 93.94 321 LEU B O 1
ATOM 9742 N N . SER B 1 322 ? 14.688 13.219 -10.352 1 90.31 322 SER B N 1
ATOM 9743 C CA . SER B 1 322 ? 13.789 12.148 -10.781 1 90.31 322 SER B CA 1
ATOM 9744 C C . SER B 1 322 ? 13.125 12.477 -12.109 1 90.31 322 SER B C 1
ATOM 9746 O O . SER B 1 322 ? 13.367 13.539 -12.688 1 90.31 322 SER B O 1
ATOM 9748 N N . HIS B 1 323 ? 12.305 11.484 -12.648 1 84.5 323 HIS B N 1
ATOM 9749 C CA . HIS B 1 323 ? 11.648 11.648 -13.938 1 84.5 323 HIS B CA 1
ATOM 9750 C C . HIS B 1 323 ? 10.672 12.82 -13.922 1 84.5 323 HIS B C 1
ATOM 9752 O O . HIS B 1 323 ? 10.414 13.438 -14.953 1 84.5 323 HIS B O 1
ATOM 9758 N N . ASP B 1 324 ? 10.227 13.141 -12.758 1 85.31 324 ASP B N 1
ATOM 9759 C CA . ASP B 1 324 ? 9.273 14.242 -12.625 1 85.31 324 ASP B CA 1
ATOM 9760 C C . ASP B 1 324 ? 9.992 15.547 -12.273 1 85.31 324 ASP B C 1
ATOM 9762 O O . ASP B 1 324 ? 9.344 16.547 -11.945 1 85.31 324 ASP B O 1
ATOM 9766 N N . GLY B 1 325 ? 11.359 15.555 -12.289 1 89.62 325 GLY B N 1
ATOM 9767 C CA . GLY B 1 325 ? 12.148 16.766 -12.109 1 89.62 325 GLY B CA 1
ATOM 9768 C C . GLY B 1 325 ? 12.352 17.125 -10.648 1 89.62 325 GLY B C 1
ATOM 9769 O O . GLY B 1 325 ? 12.57 18.297 -10.32 1 89.62 325 GLY B O 1
ATOM 9770 N N . LYS B 1 326 ? 12.242 16.219 -9.703 1 94.44 326 LYS B N 1
ATOM 9771 C CA . LYS B 1 326 ? 12.383 16.469 -8.266 1 94.44 326 LYS B CA 1
ATOM 9772 C C . LYS B 1 326 ? 13.625 15.766 -7.715 1 94.44 326 LYS B C 1
ATOM 9774 O O . LYS B 1 326 ? 14.125 14.812 -8.312 1 94.44 326 LYS B O 1
ATOM 9779 N N . MET B 1 327 ? 14.211 16.312 -6.73 1 95.75 327 MET B N 1
ATOM 9780 C CA . MET B 1 327 ? 15.336 15.656 -6.07 1 95.75 327 MET B CA 1
ATOM 9781 C C . MET B 1 327 ? 14.844 14.719 -4.965 1 95.75 327 MET B C 1
ATOM 9783 O O . MET B 1 327 ? 13.984 15.094 -4.172 1 95.75 327 MET B O 1
ATOM 9787 N N . LEU B 1 328 ? 15.359 13.562 -4.949 1 95.44 328 LEU B N 1
ATOM 9788 C CA . LEU B 1 328 ? 15.094 12.648 -3.838 1 95.44 328 LEU B CA 1
ATOM 9789 C C . LEU B 1 328 ? 15.922 13.031 -2.615 1 95.44 328 LEU B C 1
ATOM 9791 O O . LEU B 1 328 ? 17.109 13.328 -2.734 1 95.44 328 LEU B O 1
ATOM 9795 N N . VAL B 1 329 ? 15.281 13.062 -1.49 1 95.31 329 VAL B N 1
ATOM 9796 C CA . VAL B 1 329 ? 15.953 13.477 -0.261 1 95.31 329 VAL B CA 1
ATOM 9797 C C . VAL B 1 329 ? 16.484 12.258 0.481 1 95.31 329 VAL B C 1
ATOM 9799 O O . VAL B 1 329 ? 15.766 11.266 0.651 1 95.31 329 VAL B O 1
ATOM 9802 N N . THR B 1 330 ? 17.75 12.289 0.809 1 94.25 330 THR B N 1
ATOM 9803 C CA . THR B 1 330 ? 18.328 11.25 1.661 1 94.25 330 THR B CA 1
ATOM 9804 C C . THR B 1 330 ? 18.109 11.586 3.135 1 94.25 330 THR B C 1
ATOM 9806 O O . THR B 1 330 ? 18.953 12.242 3.756 1 94.25 330 THR B O 1
ATOM 9809 N N . TRP B 1 331 ? 17.031 11.039 3.711 1 93.81 331 TRP B N 1
ATOM 9810 C CA . TRP B 1 331 ? 16.625 11.312 5.086 1 93.81 331 TRP B CA 1
ATOM 9811 C C . TRP B 1 331 ? 17.516 10.578 6.074 1 93.81 331 TRP B C 1
ATOM 9813 O O . TRP B 1 331 ? 17.938 9.453 5.816 1 93.81 331 TRP B O 1
ATOM 9823 N N . PRO B 1 332 ? 17.875 11.234 7.129 1 93.44 332 PRO B N 1
ATOM 9824 C CA . PRO B 1 332 ? 18.484 10.445 8.203 1 93.44 332 PRO B CA 1
ATOM 9825 C C . PRO B 1 332 ? 17.516 9.422 8.805 1 93.44 332 PRO B C 1
ATOM 9827 O O . PRO B 1 332 ? 16.344 9.734 9.047 1 93.44 332 PRO B O 1
ATOM 9830 N N . PRO B 1 333 ? 17.969 8.219 8.906 1 91.31 333 PRO B N 1
ATOM 9831 C CA . PRO B 1 333 ? 17.094 7.18 9.461 1 91.31 333 PRO B CA 1
ATOM 9832 C C . PRO B 1 333 ? 16.875 7.328 10.969 1 91.31 333 PRO B C 1
ATOM 9834 O O . PRO B 1 333 ? 17.141 6.398 11.727 1 91.31 333 PRO B O 1
ATOM 9837 N N . LYS B 1 334 ? 16.469 8.469 11.398 1 91.56 334 LYS B N 1
ATOM 9838 C CA . LYS B 1 334 ? 16.219 8.836 12.797 1 91.56 334 LYS B CA 1
ATOM 9839 C C . LYS B 1 334 ? 14.922 9.609 12.938 1 91.56 334 LYS B C 1
ATOM 9841 O O . LYS B 1 334 ? 14.352 10.07 11.945 1 91.56 334 LYS B O 1
ATOM 9846 N N . ARG B 1 335 ? 14.453 9.656 14.156 1 90.25 335 ARG B N 1
ATOM 9847 C CA . ARG B 1 335 ? 13.32 10.516 14.469 1 90.25 335 ARG B CA 1
ATOM 9848 C C . ARG B 1 335 ? 13.719 11.984 14.43 1 90.25 335 ARG B C 1
ATOM 9850 O O . ARG B 1 335 ? 14.914 12.305 14.438 1 90.25 335 ARG B O 1
ATOM 9857 N N . TYR B 1 336 ? 12.781 12.898 14.375 1 88.5 336 TYR B N 1
ATOM 9858 C CA . TYR B 1 336 ? 13.039 14.328 14.273 1 88.5 336 TYR B CA 1
ATOM 9859 C C . TYR B 1 336 ? 13.938 14.797 15.406 1 88.5 336 TYR B C 1
ATOM 9861 O O . TYR B 1 336 ? 14.891 15.547 15.18 1 88.5 336 TYR B O 1
ATOM 9869 N N . ASP B 1 337 ? 13.68 14.297 16.578 1 86.88 337 ASP B N 1
ATOM 9870 C CA . ASP B 1 337 ? 14.383 14.766 17.766 1 86.88 337 ASP B CA 1
ATOM 9871 C C . ASP B 1 337 ? 15.82 14.266 17.797 1 86.88 337 ASP B C 1
ATOM 9873 O O . ASP B 1 337 ? 16.656 14.812 18.516 1 86.88 337 ASP B O 1
ATOM 9877 N N . GLN B 1 338 ? 16.094 13.312 16.953 1 91.44 338 GLN B N 1
ATOM 9878 C CA . GLN B 1 338 ? 17.438 12.719 16.953 1 91.44 338 GLN B CA 1
ATOM 9879 C C . GLN B 1 338 ? 18.172 13.07 15.664 1 91.44 338 GLN B C 1
ATOM 9881 O O . GLN B 1 338 ? 19.359 12.734 15.516 1 91.44 338 GLN B O 1
ATOM 9886 N N . SER B 1 339 ? 17.484 13.742 14.797 1 93.69 339 SER B N 1
ATOM 9887 C CA . SER B 1 339 ? 18.109 14.125 13.539 1 93.69 339 SER B CA 1
ATOM 9888 C C . SER B 1 339 ? 18.781 15.484 13.641 1 93.69 339 SER B C 1
ATOM 9890 O O . SER B 1 339 ? 18.188 16.438 14.141 1 93.69 339 SER B O 1
ATOM 9892 N N . PHE B 1 340 ? 20.094 15.547 13.273 1 95.88 340 PHE B N 1
ATOM 9893 C CA . PHE B 1 340 ? 20.844 16.797 13.312 1 95.88 340 PHE B CA 1
ATOM 9894 C C . PHE B 1 340 ? 20.906 17.344 14.734 1 95.88 340 PHE B C 1
ATOM 9896 O O . PHE B 1 340 ? 20.656 16.625 15.695 1 95.88 340 PHE B O 1
ATOM 9903 N N . ARG B 1 341 ? 21.406 18.562 14.836 1 96.25 341 ARG B N 1
ATOM 9904 C CA . ARG B 1 341 ? 21.5 19.203 16.141 1 96.25 341 ARG B CA 1
ATOM 9905 C C . ARG B 1 341 ? 20.266 20.047 16.422 1 96.25 341 ARG B C 1
ATOM 9907 O O . ARG B 1 341 ? 19.641 20.578 15.5 1 96.25 341 ARG B O 1
ATOM 9914 N N . HIS B 1 342 ? 19.875 20.094 17.688 1 95.62 342 HIS B N 1
ATOM 9915 C CA . HIS B 1 342 ? 18.703 20.844 18.078 1 95.62 342 HIS B CA 1
ATOM 9916 C C . HIS B 1 342 ? 19.047 21.875 19.156 1 95.62 342 HIS B C 1
ATOM 9918 O O . HIS B 1 342 ? 19.859 21.609 20.031 1 95.62 342 HIS B O 1
ATOM 9924 N N . LEU B 1 343 ? 18.531 23.047 19.062 1 96.31 343 LEU B N 1
ATOM 9925 C CA . LEU B 1 343 ? 18.578 24.094 20.062 1 96.31 343 LEU B CA 1
ATOM 9926 C C . LEU B 1 343 ? 17.203 24.719 20.266 1 96.31 343 LEU B C 1
ATOM 9928 O O . LEU B 1 343 ? 16.516 25.016 19.281 1 96.31 343 LEU B O 1
ATOM 9932 N N . SER B 1 344 ? 16.781 24.828 21.438 1 95.06 344 SER B N 1
ATOM 9933 C CA . SER B 1 344 ? 15.5 25.453 21.719 1 95.06 344 SER B CA 1
ATOM 9934 C C . SER B 1 344 ? 15.617 26.984 21.688 1 95.06 344 SER B C 1
ATOM 9936 O O . SER B 1 344 ? 16.594 27.547 22.188 1 95.06 344 SER B O 1
ATOM 9938 N N . PHE B 1 345 ? 14.633 27.641 21.094 1 95.5 345 PHE B N 1
ATOM 9939 C CA . PHE B 1 345 ? 14.594 29.094 21.062 1 95.5 345 PHE B CA 1
ATOM 9940 C C . PHE B 1 345 ? 14.43 29.672 22.469 1 95.5 345 PHE B C 1
ATOM 9942 O O . PHE B 1 345 ? 14.664 30.859 22.703 1 95.5 345 PHE B O 1
ATOM 9949 N N . ASN B 1 346 ? 14.078 28.828 23.391 1 92.38 346 ASN B N 1
ATOM 9950 C CA . ASN B 1 346 ? 13.953 29.219 24.797 1 92.38 346 ASN B CA 1
ATOM 9951 C C . ASN B 1 346 ? 15.227 29.875 25.328 1 92.38 346 ASN B C 1
ATOM 9953 O O . ASN B 1 346 ? 15.164 30.812 26.109 1 92.38 346 ASN B O 1
ATOM 9957 N N . ASP B 1 347 ? 16.312 29.375 24.922 1 95.06 347 ASP B N 1
ATOM 9958 C CA . ASP B 1 347 ? 17.578 29.891 25.406 1 95.06 347 ASP B CA 1
ATOM 9959 C C . ASP B 1 347 ? 17.766 31.359 24.984 1 95.06 347 ASP B C 1
ATOM 9961 O O . ASP B 1 347 ? 18.266 32.156 25.75 1 95.06 347 ASP B O 1
ATOM 9965 N N . LEU B 1 348 ? 17.375 31.656 23.828 1 96.31 348 LEU B N 1
ATOM 9966 C CA . LEU B 1 348 ? 17.484 33.031 23.328 1 96.31 348 LEU B CA 1
ATOM 9967 C C . LEU B 1 348 ? 16.531 33.969 24.094 1 96.31 348 LEU B C 1
ATOM 9969 O O . LEU B 1 348 ? 16.906 35.062 24.438 1 96.31 348 LEU B O 1
ATOM 9973 N N . TYR B 1 349 ? 15.375 33.5 24.297 1 91.88 349 TYR B N 1
ATOM 9974 C CA . TYR B 1 349 ? 14.375 34.312 24.984 1 91.88 349 TYR B CA 1
ATOM 9975 C C . TYR B 1 349 ? 14.773 34.531 26.438 1 91.88 349 TYR B C 1
ATOM 9977 O O . TYR B 1 349 ? 14.703 35.656 26.938 1 91.88 349 TYR B O 1
ATOM 9985 N N . VAL B 1 350 ? 15.219 33.5 27.094 1 90.69 350 VAL B N 1
ATOM 9986 C CA . VAL B 1 350 ? 15.586 33.562 28.5 1 90.69 350 VAL B CA 1
ATOM 9987 C C . VAL B 1 350 ? 16.828 34.469 28.656 1 90.69 350 VAL B C 1
ATOM 9989 O O . VAL B 1 350 ? 16.953 35.188 29.641 1 90.69 350 VAL B O 1
ATOM 9992 N N . HIS B 1 351 ? 17.734 34.375 27.766 1 95.38 351 HIS B N 1
ATOM 9993 C CA . HIS B 1 351 ? 18.875 35.281 27.766 1 95.38 351 HIS B CA 1
ATOM 9994 C C . HIS B 1 351 ? 18.422 36.719 27.828 1 95.38 351 HIS B C 1
ATOM 9996 O O . HIS B 1 351 ? 18.969 37.531 28.609 1 95.38 351 HIS B O 1
ATOM 10002 N N . GLY B 1 352 ? 17.422 37.062 26.953 1 90.12 352 GLY B N 1
ATOM 10003 C CA . GLY B 1 352 ? 16.906 38.406 26.938 1 90.12 352 GLY B CA 1
ATOM 10004 C C . GLY B 1 352 ? 16.281 38.812 28.25 1 90.12 352 GLY B C 1
ATOM 10005 O O . GLY B 1 352 ? 16.469 39.938 28.719 1 90.12 352 GLY B O 1
ATOM 10006 N N . LEU B 1 353 ? 15.594 37.938 28.844 1 85.44 353 LEU B N 1
ATOM 10007 C CA . LEU B 1 353 ? 14.938 38.219 30.125 1 85.44 353 LEU B CA 1
ATOM 10008 C C . LEU B 1 353 ? 15.969 38.438 31.219 1 85.44 353 LEU B C 1
ATOM 10010 O O . LEU B 1 353 ? 15.836 39.375 32.031 1 85.44 353 LEU B O 1
ATOM 10014 N N . LEU B 1 354 ? 16.938 37.625 31.25 1 90.06 354 LEU B N 1
ATOM 10015 C CA . LEU B 1 354 ? 17.969 37.688 32.281 1 90.06 354 LEU B CA 1
ATOM 10016 C C . LEU B 1 354 ? 18.781 38.969 32.125 1 90.06 354 LEU B C 1
ATOM 10018 O O . LEU B 1 354 ? 19.156 39.594 33.125 1 90.06 354 LEU B O 1
ATOM 10022 N N . GLU B 1 355 ? 19.094 39.281 30.953 1 91.38 355 GLU B N 1
ATOM 10023 C CA . GLU B 1 355 ? 19.812 40.531 30.703 1 91.38 355 GLU B CA 1
ATOM 10024 C C . GLU B 1 355 ? 19 41.75 31.172 1 91.38 355 GLU B C 1
ATOM 10026 O O . GLU B 1 355 ? 19.562 42.688 31.766 1 91.38 355 GLU B O 1
ATOM 10031 N N . GLN B 1 356 ? 17.781 41.688 30.891 1 83.62 356 GLN B N 1
ATOM 10032 C CA . GLN B 1 356 ? 16.906 42.75 31.344 1 83.62 356 GLN B CA 1
ATOM 10033 C C . GLN B 1 356 ? 16.859 42.812 32.875 1 83.62 356 GLN B C 1
ATOM 10035 O O . GLN B 1 356 ? 16.906 43.906 33.438 1 83.62 356 GLN B O 1
ATOM 10040 N N . ASP B 1 357 ? 16.797 41.719 33.469 1 82.88 357 ASP B N 1
ATOM 10041 C CA . ASP B 1 357 ? 16.781 41.656 34.938 1 82.88 357 ASP B CA 1
ATOM 10042 C C . ASP B 1 357 ? 18.094 42.188 35.5 1 82.88 357 ASP B C 1
ATOM 10044 O O . ASP B 1 357 ? 18.094 42.906 36.5 1 82.88 357 ASP B O 1
ATOM 10048 N N . LEU B 1 358 ? 19.078 41.781 34.906 1 89.31 358 LEU B N 1
ATOM 10049 C CA . LEU B 1 358 ? 20.406 42.219 35.375 1 89.31 358 LEU B CA 1
ATOM 10050 C C . LEU B 1 358 ? 20.562 43.719 35.25 1 89.31 358 LEU B C 1
ATOM 10052 O O . LEU B 1 358 ? 21.062 44.375 36.156 1 89.31 358 LEU B O 1
ATOM 10056 N N . THR B 1 359 ? 20.172 44.25 34.125 1 86.94 359 THR B N 1
ATOM 10057 C CA . THR B 1 359 ? 20.281 45.688 33.906 1 86.94 359 THR B CA 1
ATOM 10058 C C . THR B 1 359 ? 19.375 46.469 34.844 1 86.94 359 THR B C 1
ATOM 10060 O O . THR B 1 359 ? 19.719 47.562 35.312 1 86.94 359 THR B O 1
ATOM 10063 N N . ALA B 1 360 ? 18.297 45.906 35.094 1 80.44 360 ALA B N 1
ATOM 10064 C CA . ALA B 1 360 ? 17.422 46.531 36.062 1 80.44 360 ALA B CA 1
ATOM 10065 C C . ALA B 1 360 ? 18.062 46.594 37.438 1 80.44 360 ALA B C 1
ATOM 10067 O O . ALA B 1 360 ? 17.953 47.594 38.156 1 80.44 360 ALA B O 1
ATOM 10068 N N . ASN B 1 361 ? 18.766 45.594 37.781 1 85.38 361 ASN B N 1
ATOM 10069 C CA . ASN B 1 361 ? 19.484 45.531 39.062 1 85.38 361 ASN B CA 1
ATOM 10070 C C . ASN B 1 361 ? 20.625 46.562 39.094 1 85.38 361 ASN B C 1
ATOM 10072 O O . ASN B 1 361 ? 20.828 47.219 40.094 1 85.38 361 ASN B O 1
ATOM 10076 N N . LEU B 1 362 ? 21.312 46.625 38.062 1 87.06 362 LEU B N 1
ATOM 10077 C CA . LEU B 1 362 ? 22.422 47.594 37.969 1 87.06 362 LEU B CA 1
ATOM 10078 C C . LEU B 1 362 ? 21.922 49.031 38.031 1 87.06 362 LEU B C 1
ATOM 10080 O O . LEU B 1 362 ? 22.562 49.875 38.656 1 87.06 362 LEU B O 1
ATOM 10084 N N . GLU B 1 363 ? 20.844 49.281 37.438 1 81.81 363 GLU B N 1
ATOM 10085 C CA . GLU B 1 363 ? 20.25 50.625 37.5 1 81.81 363 GLU B CA 1
ATOM 10086 C C . GLU B 1 363 ? 19.844 50.969 38.938 1 81.81 363 GLU B C 1
ATOM 10088 O O . GLU B 1 363 ? 20.047 52.094 39.375 1 81.81 363 GLU B O 1
ATOM 10093 N N . ALA B 1 364 ? 19.328 50 39.562 1 78.56 364 ALA B N 1
ATOM 10094 C CA . ALA B 1 364 ? 18.969 50.188 40.969 1 78.56 364 ALA B CA 1
ATOM 10095 C C . ALA B 1 364 ? 20.203 50.438 41.812 1 78.56 364 ALA B C 1
ATOM 10097 O O . ALA B 1 364 ? 20.203 51.312 42.688 1 78.56 364 ALA B O 1
ATOM 10098 N N . MET B 1 365 ? 21.219 49.781 41.562 1 83.88 365 MET B N 1
ATOM 10099 C CA . MET B 1 365 ? 22.469 49.969 42.281 1 83.88 365 MET B CA 1
ATOM 10100 C C . MET B 1 365 ? 23.078 51.344 42 1 83.88 365 MET B C 1
ATOM 10102 O O . MET B 1 365 ? 23.672 51.969 42.875 1 83.88 365 MET B O 1
ATOM 10106 N N . ASP B 1 366 ? 22.953 51.75 40.781 1 83.38 366 ASP B N 1
ATOM 10107 C CA . ASP B 1 366 ? 23.453 53.062 40.375 1 83.38 366 ASP B CA 1
ATOM 10108 C C . ASP B 1 366 ? 22.703 54.156 41.125 1 83.38 366 ASP B C 1
ATOM 10110 O O . ASP B 1 366 ? 23.312 55.125 41.594 1 83.38 366 ASP B O 1
ATOM 10114 N N . GLY B 1 367 ? 21.422 54 41.094 1 76.25 367 GLY B N 1
ATOM 10115 C CA . GLY B 1 367 ? 20.594 54.969 41.812 1 76.25 367 GLY B CA 1
ATOM 10116 C C . GLY B 1 367 ? 20.969 55.094 43.281 1 76.25 367 GLY B C 1
ATOM 10117 O O . GLY B 1 367 ? 20.891 56.188 43.875 1 76.25 367 GLY B O 1
ATOM 10118 N N . ALA B 1 368 ? 21.422 53.969 43.812 1 76.44 368 ALA B N 1
ATOM 10119 C CA . ALA B 1 368 ? 21.781 53.906 45.219 1 76.44 368 ALA B CA 1
ATOM 10120 C C . ALA B 1 368 ? 23.25 54.312 45.406 1 76.44 368 ALA B C 1
ATOM 10122 O O . ALA B 1 368 ? 23.719 54.438 46.531 1 76.44 368 ALA B O 1
ATOM 10123 N N . GLY B 1 369 ? 23.969 54.531 44.344 1 81 369 GLY B N 1
ATOM 10124 C CA . GLY B 1 369 ? 25.359 54.969 44.375 1 81 369 GLY B CA 1
ATOM 10125 C C . GLY B 1 369 ? 26.344 53.844 44.594 1 81 369 GLY B C 1
ATOM 10126 O O . GLY B 1 369 ? 27.516 54.062 44.875 1 81 369 GLY B O 1
ATOM 10127 N N . PHE B 1 370 ? 25.891 52.656 44.531 1 81.94 370 PHE B N 1
ATOM 10128 C CA . PHE B 1 370 ? 26.719 51.469 44.844 1 81.94 370 PHE B CA 1
ATOM 10129 C C . PHE B 1 370 ? 27.75 51.25 43.75 1 81.94 370 PHE B C 1
ATOM 10131 O O . PHE B 1 370 ? 28.797 50.625 44 1 81.94 370 PHE B O 1
ATOM 10138 N N . LEU B 1 371 ? 27.531 51.688 42.531 1 86.25 371 LEU B N 1
ATOM 10139 C CA . LEU B 1 371 ? 28.391 51.375 41.375 1 86.25 371 LEU B CA 1
ATOM 10140 C C . LEU B 1 371 ? 29.641 52.25 41.406 1 86.25 371 LEU B C 1
ATOM 10142 O O . LEU B 1 371 ? 30.578 52.031 40.625 1 86.25 371 LEU B O 1
ATOM 10146 N N . GLN B 1 372 ? 29.562 53.188 42.188 1 82.38 372 GLN B N 1
ATOM 10147 C CA . GLN B 1 372 ? 30.703 54.094 42.281 1 82.38 372 GLN B CA 1
ATOM 10148 C C . GLN B 1 372 ? 31.891 53.406 42.969 1 82.38 372 GLN B C 1
ATOM 10150 O O . GLN B 1 372 ? 33.031 53.875 42.875 1 82.38 372 GLN B O 1
ATOM 10155 N N . PHE B 1 373 ? 31.469 52.344 43.688 1 76.94 373 PHE B N 1
ATOM 10156 C CA . PHE B 1 373 ? 32.5 51.594 44.406 1 76.94 373 PHE B CA 1
ATOM 10157 C C . PHE B 1 373 ? 33.062 50.469 43.531 1 76.94 373 PHE B C 1
ATOM 10159 O O . PHE B 1 373 ? 32.344 49.875 42.75 1 76.94 373 PHE B O 1
ATOM 10166 N N . GLY B 1 374 ? 34.375 50.406 43.219 1 73.19 374 GLY B N 1
ATOM 10167 C CA . GLY B 1 374 ? 35.031 49.375 42.438 1 73.19 374 GLY B CA 1
ATOM 10168 C C . GLY B 1 374 ? 35.656 49.906 41.156 1 73.19 374 GLY B C 1
ATOM 10169 O O . GLY B 1 374 ? 35.219 50.938 40.625 1 73.19 374 GLY B O 1
ATOM 10170 N N . GLU B 1 375 ? 36.469 49.281 40.594 1 74.44 375 GLU B N 1
ATOM 10171 C CA . GLU B 1 375 ? 37.25 49.75 39.438 1 74.44 375 GLU B CA 1
ATOM 10172 C C . GLU B 1 375 ? 36.375 49.812 38.188 1 74.44 375 GLU B C 1
ATOM 10174 O O . GLU B 1 375 ? 36.406 50.781 37.438 1 74.44 375 GLU B O 1
ATOM 10179 N N . SER B 1 376 ? 35.438 48.844 37.969 1 78.06 376 SER B N 1
ATOM 10180 C CA . SER B 1 376 ? 34.719 48.781 36.719 1 78.06 376 SER B CA 1
ATOM 10181 C C . SER B 1 376 ? 33.25 49.188 36.906 1 78.06 376 SER B C 1
ATOM 10183 O O . SER B 1 376 ? 32.5 49.281 35.938 1 78.06 376 SER B O 1
ATOM 10185 N N . GLY B 1 377 ? 32.906 49.5 38 1 84.31 377 GLY B N 1
ATOM 10186 C CA . GLY B 1 377 ? 31.516 49.781 38.344 1 84.31 377 GLY B CA 1
ATOM 10187 C C . GLY B 1 377 ? 30.938 50.969 37.625 1 84.31 377 GLY B C 1
ATOM 10188 O O . GLY B 1 377 ? 29.891 50.875 36.969 1 84.31 377 GLY B O 1
ATOM 10189 N N . PRO B 1 378 ? 31.703 52.062 37.688 1 80.12 378 PRO B N 1
ATOM 10190 C CA . PRO B 1 378 ? 31.172 53.312 37.125 1 80.12 378 PRO B CA 1
ATOM 10191 C C . PRO B 1 378 ? 31.031 53.219 35.594 1 80.12 378 PRO B C 1
ATOM 10193 O O . PRO B 1 378 ? 30.266 54 35 1 80.12 378 PRO B O 1
ATOM 10196 N N . ASP B 1 379 ? 31.656 52.25 34.969 1 86.5 379 ASP B N 1
ATOM 10197 C CA . ASP B 1 379 ? 31.656 52.156 33.5 1 86.5 379 ASP B CA 1
ATOM 10198 C C . ASP B 1 379 ? 30.531 51.25 33 1 86.5 379 ASP B C 1
ATOM 10200 O O . ASP B 1 379 ? 30.219 51.25 31.812 1 86.5 379 ASP B O 1
ATOM 10204 N N . LEU B 1 380 ? 29.922 50.531 33.844 1 90.5 380 LEU B N 1
ATOM 10205 C CA . LEU B 1 380 ? 29 49.5 33.438 1 90.5 380 LEU B CA 1
ATOM 10206 C C . LEU B 1 380 ? 27.766 50.062 32.75 1 90.5 380 LEU B C 1
ATOM 10208 O O . LEU B 1 380 ? 27.5 49.812 31.578 1 90.5 380 LEU B O 1
ATOM 10212 N N . LEU B 1 381 ? 27.016 50.938 33.375 1 87.75 381 LEU B N 1
ATOM 10213 C CA . LEU B 1 381 ? 25.75 51.469 32.844 1 87.75 381 LEU B CA 1
ATOM 10214 C C . LEU B 1 381 ? 26 52.375 31.641 1 87.75 381 LEU B C 1
ATOM 10216 O O . LEU B 1 381 ? 25.266 52.312 30.656 1 87.75 381 LEU B O 1
ATOM 10220 N N . PRO B 1 382 ? 27.016 53.25 31.766 1 88 382 PRO B N 1
ATOM 10221 C CA . PRO B 1 382 ? 27.312 54.031 30.562 1 88 382 PRO B CA 1
ATOM 10222 C C . PRO B 1 382 ? 27.625 53.156 29.344 1 88 382 PRO B C 1
ATOM 10224 O O . PRO B 1 382 ? 27.203 53.469 28.234 1 88 382 PRO B O 1
ATOM 10227 N N . ALA B 1 383 ? 28.328 52.094 29.547 1 91.75 383 ALA B N 1
ATOM 10228 C CA . ALA B 1 383 ? 28.641 51.188 28.453 1 91.75 383 ALA B CA 1
ATOM 10229 C C . ALA B 1 383 ? 27.375 50.531 27.906 1 91.75 383 ALA B C 1
ATOM 10231 O O . ALA B 1 383 ? 27.219 50.375 26.688 1 91.75 383 ALA B O 1
ATOM 10232 N N . TYR B 1 384 ? 26.531 50.094 28.75 1 91.06 384 TYR B N 1
ATOM 10233 C CA . TYR B 1 384 ? 25.297 49.438 28.344 1 91.06 384 TYR B CA 1
ATOM 10234 C C . TYR B 1 384 ? 24.406 50.406 27.562 1 91.06 384 TYR B C 1
ATOM 10236 O O . TYR B 1 384 ? 23.844 50.031 26.531 1 91.06 384 TYR B O 1
ATOM 10244 N N . ARG B 1 385 ? 24.25 51.656 28.078 1 87.25 385 ARG B N 1
ATOM 10245 C CA . ARG B 1 385 ? 23.438 52.656 27.406 1 87.25 385 ARG B CA 1
ATOM 10246 C C . ARG B 1 385 ? 24.016 53 26.047 1 87.25 385 ARG B C 1
ATOM 10248 O O . ARG B 1 385 ? 23.281 53.25 25.094 1 87.25 385 ARG B O 1
ATOM 10255 N N . TYR B 1 386 ? 25.281 53.031 26.047 1 91.75 386 TYR B N 1
ATOM 10256 C CA . TYR B 1 386 ? 25.938 53.281 24.766 1 91.75 386 TYR B CA 1
ATOM 10257 C C . TYR B 1 386 ? 25.672 52.156 23.797 1 91.75 386 TYR B C 1
ATOM 10259 O O . TYR B 1 386 ? 25.422 52.375 22.609 1 91.75 386 TYR B O 1
ATOM 10267 N N . ALA B 1 387 ? 25.797 50.969 24.234 1 93.56 387 ALA B N 1
ATOM 10268 C CA . ALA B 1 387 ? 25.5 49.781 23.391 1 93.56 387 ALA B CA 1
ATOM 10269 C C . ALA B 1 387 ? 24.078 49.844 22.859 1 93.56 387 ALA B C 1
ATOM 10271 O O . ALA B 1 387 ? 23.828 49.531 21.703 1 93.56 387 ALA B O 1
ATOM 10272 N N . GLU B 1 388 ? 23.125 50.25 23.688 1 87 388 GLU B N 1
ATOM 10273 C CA . GLU B 1 388 ? 21.734 50.344 23.281 1 87 388 GLU B CA 1
ATOM 10274 C C . GLU B 1 388 ? 21.547 51.406 22.203 1 87 388 GLU B C 1
ATOM 10276 O O . GLU B 1 388 ? 20.734 51.25 21.297 1 87 388 GLU B O 1
ATOM 10281 N N . LYS B 1 389 ? 22.234 52.469 22.422 1 87.69 389 LYS B N 1
ATOM 10282 C CA . LYS B 1 389 ? 22.188 53.5 21.406 1 87.69 389 LYS B CA 1
ATOM 10283 C C . LYS B 1 389 ? 22.734 53.031 20.062 1 87.69 389 LYS B C 1
ATOM 10285 O O . LYS B 1 389 ? 22.156 53.312 19.016 1 87.69 389 LYS B O 1
ATOM 10290 N N . LEU B 1 390 ? 23.828 52.281 20.141 1 92.94 390 LEU B N 1
ATOM 10291 C CA . LEU B 1 390 ? 24.422 51.719 18.922 1 92.94 390 LEU B CA 1
ATOM 10292 C C . LEU B 1 390 ? 23.469 50.719 18.297 1 92.94 390 LEU B C 1
ATOM 10294 O O . LEU B 1 390 ? 23.375 50.625 17.062 1 92.94 390 LEU B O 1
ATOM 10298 N N . ARG B 1 391 ? 22.844 49.938 19.109 1 92.81 391 ARG B N 1
ATOM 10299 C CA . ARG B 1 391 ? 21.875 48.969 18.609 1 92.81 391 ARG B CA 1
ATOM 10300 C C . ARG B 1 391 ? 20.781 49.656 17.812 1 92.81 391 ARG B C 1
ATOM 10302 O O . ARG B 1 391 ? 20.453 49.219 16.688 1 92.81 391 ARG B O 1
ATOM 10309 N N . GLU B 1 392 ? 20.172 50.688 18.375 1 86.56 392 GLU B N 1
ATOM 10310 C CA . GLU B 1 392 ? 19.094 51.406 17.734 1 86.56 392 GLU B CA 1
ATOM 10311 C C . GLU B 1 392 ? 19.578 52.062 16.422 1 86.56 392 GLU B C 1
ATOM 10313 O O . GLU B 1 392 ? 18.859 52.031 15.414 1 86.56 392 GLU B O 1
ATOM 10318 N N . GLU B 1 393 ? 20.734 52.594 16.562 1 90.25 393 GLU B N 1
ATOM 10319 C CA . GLU B 1 393 ? 21.297 53.188 15.367 1 90.25 393 GLU B CA 1
ATOM 10320 C C . GLU B 1 393 ? 21.578 52.156 14.289 1 90.25 393 GLU B C 1
ATOM 10322 O O . GLU B 1 393 ? 21.328 52.375 13.109 1 90.25 393 GLU B O 1
ATOM 10327 N N . GLY B 1 394 ? 22.156 51.094 14.68 1 93.75 394 GLY B N 1
ATOM 10328 C CA . GLY B 1 394 ? 22.422 50 13.75 1 93.75 394 GLY B CA 1
ATOM 10329 C C . GLY B 1 394 ? 21.172 49.438 13.102 1 93.75 394 GLY B C 1
ATOM 10330 O O . GLY B 1 394 ? 21.203 49.062 11.93 1 93.75 394 GLY B O 1
ATOM 10331 N N . LEU B 1 395 ? 20.094 49.344 13.852 1 91.62 395 LEU B N 1
ATOM 10332 C CA . LEU B 1 395 ? 18.828 48.844 13.336 1 91.62 395 LEU B CA 1
ATOM 10333 C C . LEU B 1 395 ? 18.25 49.781 12.281 1 91.62 395 LEU B C 1
ATOM 10335 O O . LEU B 1 395 ? 17.719 49.312 11.266 1 91.62 395 LEU B O 1
ATOM 10339 N N . VAL B 1 396 ? 18.359 51 12.5 1 87.12 396 VAL B N 1
ATOM 10340 C CA . VAL B 1 396 ? 17.766 52 11.609 1 87.12 396 VAL B CA 1
ATOM 10341 C C . VAL B 1 396 ? 18.641 52.156 10.359 1 87.12 396 VAL B C 1
ATOM 10343 O O . VAL B 1 396 ? 18.125 52.156 9.242 1 87.12 396 VAL B O 1
ATOM 10346 N N . THR B 1 397 ? 20 52.156 10.555 1 91.19 397 THR B N 1
ATOM 10347 C CA . THR B 1 397 ? 20.891 52.5 9.445 1 91.19 397 THR B CA 1
ATOM 10348 C C . THR B 1 397 ? 21.359 51.219 8.734 1 91.19 397 THR B C 1
ATOM 10350 O O . THR B 1 397 ? 21.641 51.25 7.539 1 91.19 397 THR B O 1
ATOM 10353 N N . GLY B 1 398 ? 21.531 50.25 9.414 1 90.75 398 GLY B N 1
ATOM 10354 C CA . GLY B 1 398 ? 22.094 49.031 8.852 1 90.75 398 GLY B CA 1
ATOM 10355 C C . GLY B 1 398 ? 23.578 49.125 8.578 1 90.75 398 GLY B C 1
ATOM 10356 O O . GLY B 1 398 ? 24.125 48.281 7.84 1 90.75 398 GLY B O 1
ATOM 10357 N N . ASP B 1 399 ? 24.25 50 9.195 1 93.44 399 ASP B N 1
ATOM 10358 C CA . ASP B 1 399 ? 25.688 50.219 8.992 1 93.44 399 ASP B CA 1
ATOM 10359 C C . ASP B 1 399 ? 26.5 49.125 9.688 1 93.44 399 ASP B C 1
ATOM 10361 O O . ASP B 1 399 ? 26.453 49 10.906 1 93.44 399 ASP B O 1
ATOM 10365 N N . PRO B 1 400 ? 27.344 48.438 8.891 1 94.5 400 PRO B N 1
ATOM 10366 C CA . PRO B 1 400 ? 28.109 47.344 9.461 1 94.5 400 PRO B CA 1
ATOM 10367 C C . PRO B 1 400 ? 29.094 47.781 10.523 1 94.5 400 PRO B C 1
ATOM 10369 O O . PRO B 1 400 ? 29.375 47.062 11.469 1 94.5 400 PRO B O 1
ATOM 10372 N N . GLU B 1 401 ? 29.609 48.938 10.406 1 95.06 401 GLU B N 1
ATOM 10373 C CA . GLU B 1 401 ? 30.578 49.406 11.391 1 95.06 401 GLU B CA 1
ATOM 10374 C C . GLU B 1 401 ? 29.906 49.656 12.734 1 95.06 401 GLU B C 1
ATOM 10376 O O . GLU B 1 401 ? 30.469 49.344 13.781 1 95.06 401 GLU B O 1
ATOM 10381 N N . VAL B 1 402 ? 28.766 50.312 12.594 1 95.94 402 VAL B N 1
ATOM 10382 C CA . VAL B 1 402 ? 28.016 50.562 13.82 1 95.94 402 VAL B CA 1
ATOM 10383 C C . VAL B 1 402 ? 27.609 49.25 14.477 1 95.94 402 VAL B C 1
ATOM 10385 O O . VAL B 1 402 ? 27.672 49.125 15.703 1 95.94 402 VAL B O 1
ATOM 10388 N N . ILE B 1 403 ? 27.281 48.312 13.688 1 96.31 403 ILE B N 1
ATOM 10389 C CA . ILE B 1 403 ? 26.844 47 14.188 1 96.31 403 ILE B CA 1
ATOM 10390 C C . ILE B 1 403 ? 28.016 46.281 14.844 1 96.31 403 ILE B C 1
ATOM 10392 O O . ILE B 1 403 ? 27.859 45.688 15.906 1 96.31 403 ILE B O 1
ATOM 10396 N N . GLU B 1 404 ? 29.188 46.375 14.242 1 96.12 404 GLU B N 1
ATOM 10397 C CA . GLU B 1 404 ? 30.375 45.75 14.828 1 96.12 404 GLU B CA 1
ATOM 10398 C C . GLU B 1 404 ? 30.75 46.406 16.141 1 96.12 404 GLU B C 1
ATOM 10400 O O . GLU B 1 404 ? 31.172 45.719 17.094 1 96.12 404 GLU B O 1
ATOM 10405 N N . GLU B 1 405 ? 30.656 47.656 16.125 1 96.25 405 GLU B N 1
ATOM 10406 C CA . GLU B 1 405 ? 30.953 48.375 17.344 1 96.25 405 GLU B CA 1
ATOM 10407 C C . GLU B 1 405 ? 29.984 48 18.469 1 96.25 405 GLU B C 1
ATOM 10409 O O . GLU B 1 405 ? 30.391 47.906 19.625 1 96.25 405 GLU B O 1
ATOM 10414 N N . TYR B 1 406 ? 28.766 47.844 18.109 1 96.31 406 TYR B N 1
ATOM 10415 C CA . TYR B 1 406 ? 27.766 47.406 19.078 1 96.31 406 TYR B CA 1
ATOM 10416 C C . TYR B 1 406 ? 28.203 46.125 19.766 1 96.31 406 TYR B C 1
ATOM 10418 O O . TYR B 1 406 ? 28.172 46.031 21 1 96.31 406 TYR B O 1
ATOM 10426 N N . TYR B 1 407 ? 28.656 45.156 19.031 1 96.38 407 TYR B N 1
ATOM 10427 C CA . TYR B 1 407 ? 29.031 43.844 19.609 1 96.38 407 TYR B CA 1
ATOM 10428 C C . TYR B 1 407 ? 30.328 43.938 20.391 1 96.38 407 TYR B C 1
ATOM 10430 O O . TYR B 1 407 ? 30.516 43.25 21.391 1 96.38 407 TYR B O 1
ATOM 10438 N N . GLU B 1 408 ? 31.188 44.875 20 1 96 408 GLU B N 1
ATOM 10439 C CA . GLU B 1 408 ? 32.406 45.094 20.75 1 96 408 GLU B CA 1
ATOM 10440 C C . GLU B 1 408 ? 32.125 45.688 22.125 1 96 408 GLU B C 1
ATOM 10442 O O . GLU B 1 408 ? 32.688 45.281 23.125 1 96 408 GLU B O 1
ATOM 10447 N N . VAL B 1 409 ? 31.234 46.688 22.047 1 96.19 409 VAL B N 1
ATOM 10448 C CA . VAL B 1 409 ? 30.875 47.344 23.297 1 96.19 409 VAL B CA 1
ATOM 10449 C C . VAL B 1 409 ? 30.141 46.375 24.203 1 96.19 409 VAL B C 1
ATOM 10451 O O . VAL B 1 409 ? 30.312 46.375 25.422 1 96.19 409 VAL B O 1
ATOM 10454 N N . ARG B 1 410 ? 29.328 45.562 23.672 1 95.44 410 ARG B N 1
ATOM 10455 C CA . ARG B 1 410 ? 28.609 44.562 24.453 1 95.44 410 ARG B CA 1
ATOM 10456 C C . ARG B 1 410 ? 29.578 43.594 25.094 1 95.44 410 ARG B C 1
ATOM 10458 O O . ARG B 1 410 ? 29.406 43.188 26.25 1 95.44 410 ARG B O 1
ATOM 10465 N N . ALA B 1 411 ? 30.578 43.188 24.312 1 95.44 411 ALA B N 1
ATOM 10466 C CA . ALA B 1 411 ? 31.594 42.312 24.859 1 95.44 411 ALA B CA 1
ATOM 10467 C C . ALA B 1 411 ? 32.344 42.969 26.016 1 95.44 411 ALA B C 1
ATOM 10469 O O . ALA B 1 411 ? 32.625 42.312 27.031 1 95.44 411 ALA B O 1
ATOM 10470 N N . PHE B 1 412 ? 32.594 44.156 25.828 1 94.56 412 PHE B N 1
ATOM 10471 C CA . PHE B 1 412 ? 33.25 44.906 26.891 1 94.56 412 PHE B CA 1
ATOM 10472 C C . PHE B 1 412 ? 32.375 44.969 28.141 1 94.56 412 PHE B C 1
ATOM 10474 O O . PHE B 1 412 ? 32.844 44.781 29.25 1 94.56 412 PHE B O 1
ATOM 10481 N N . PHE B 1 413 ? 31.141 45.25 27.969 1 94.94 413 PHE B N 1
ATOM 10482 C CA . PHE B 1 413 ? 30.188 45.344 29.062 1 94.94 413 PHE B CA 1
ATOM 10483 C C . PHE B 1 413 ? 30.172 44.062 29.875 1 94.94 413 PHE B C 1
ATOM 10485 O O . PHE B 1 413 ? 30.266 44.094 31.109 1 94.94 413 PHE B O 1
ATOM 10492 N N . PHE B 1 414 ? 30.125 42.938 29.203 1 94.69 414 PHE B N 1
ATOM 10493 C CA . PHE B 1 414 ? 30.016 41.656 29.906 1 94.69 414 PHE B CA 1
ATOM 10494 C C . PHE B 1 414 ? 31.328 41.312 30.594 1 94.69 414 PHE B C 1
ATOM 10496 O O . PHE B 1 414 ? 31.328 40.688 31.672 1 94.69 414 PHE B O 1
ATOM 10503 N N . GLU B 1 415 ? 32.438 41.719 30.031 1 93 415 GLU B N 1
ATOM 10504 C CA . GLU B 1 415 ? 33.719 41.531 30.688 1 93 415 GLU B CA 1
ATOM 10505 C C . GLU B 1 415 ? 33.844 42.406 31.938 1 93 415 GLU B C 1
ATOM 10507 O O . GLU B 1 415 ? 34.344 41.938 32.969 1 93 415 GLU B O 1
ATOM 10512 N N . ALA B 1 416 ? 33.406 43.625 31.75 1 92.38 416 ALA B N 1
ATOM 10513 C CA . ALA B 1 416 ? 33.438 44.531 32.875 1 92.38 416 ALA B CA 1
ATOM 10514 C C . ALA B 1 416 ? 32.5 44.062 34 1 92.38 416 ALA B C 1
ATOM 10516 O O . ALA B 1 416 ? 32.812 44.219 35.188 1 92.38 416 ALA B O 1
ATOM 10517 N N . LEU B 1 417 ? 31.438 43.562 33.594 1 92.81 417 LEU B N 1
ATOM 10518 C CA . LEU B 1 417 ? 30.469 43.062 34.562 1 92.81 417 LEU B CA 1
ATOM 10519 C C . LEU B 1 417 ? 31.031 41.875 35.312 1 92.81 417 LEU B C 1
ATOM 10521 O O . LEU B 1 417 ? 30.891 41.781 36.531 1 92.81 417 LEU B O 1
ATOM 10525 N N . LYS B 1 418 ? 31.625 41.031 34.625 1 92.12 418 LYS B N 1
ATOM 10526 C CA . LYS B 1 418 ? 32.281 39.906 35.25 1 92.12 418 LYS B CA 1
ATOM 10527 C C . LYS B 1 418 ? 33.312 40.344 36.281 1 92.12 418 LYS B C 1
ATOM 10529 O O . LYS B 1 418 ? 33.344 39.812 37.406 1 92.12 418 LYS B O 1
ATOM 10534 N N . ALA B 1 419 ? 34.062 41.312 35.938 1 90.75 419 ALA B N 1
ATOM 10535 C CA . ALA B 1 419 ? 35.094 41.812 36.812 1 90.75 419 ALA B CA 1
ATOM 10536 C C . ALA B 1 419 ? 34.469 42.5 38.031 1 90.75 419 ALA B C 1
ATOM 10538 O O . ALA B 1 419 ? 35 42.375 39.156 1 90.75 419 ALA B O 1
ATOM 10539 N N . PHE B 1 420 ? 33.469 43.219 37.844 1 92.12 420 PHE B N 1
ATOM 10540 C CA . PHE B 1 420 ? 32.781 43.938 38.906 1 92.12 420 PHE B CA 1
ATOM 10541 C C . PHE B 1 420 ? 32.188 43 39.938 1 92.12 420 PHE B C 1
ATOM 10543 O O . PHE B 1 420 ? 32.375 43.188 41.156 1 92.12 420 PHE B O 1
ATOM 10550 N N . LEU B 1 421 ? 31.578 41.938 39.438 1 91 421 LEU B N 1
ATOM 10551 C CA . LEU B 1 421 ? 30.875 41.031 40.344 1 91 421 LEU B CA 1
ATOM 10552 C C . LEU B 1 421 ? 31.875 40.094 41.031 1 91 421 LEU B C 1
ATOM 10554 O O . LEU B 1 421 ? 31.594 39.594 42.156 1 91 421 LEU B O 1
ATOM 10558 N N . ALA B 1 422 ? 33 39.906 40.375 1 88.5 422 ALA B N 1
ATOM 10559 C CA . ALA B 1 422 ? 34 39.062 40.969 1 88.5 422 ALA B CA 1
ATOM 10560 C C . ALA B 1 422 ? 34.969 39.875 41.844 1 88.5 422 ALA B C 1
ATOM 10562 O O . ALA B 1 422 ? 35.688 39.312 42.656 1 88.5 422 ALA B O 1
ATOM 10563 N N . GLY B 1 423 ? 34.906 41.125 41.719 1 84.56 423 GLY B N 1
ATOM 10564 C CA . GLY B 1 423 ? 35.875 42 42.406 1 84.56 423 GLY B CA 1
ATOM 10565 C C . GLY B 1 423 ? 35.5 42.281 43.844 1 84.56 423 GLY B C 1
ATOM 10566 O O . GLY B 1 423 ? 34.719 41.531 44.438 1 84.56 423 GLY B O 1
ATOM 10567 N N . ASP B 1 424 ? 36.188 43.344 44.375 1 83.5 424 ASP B N 1
ATOM 10568 C CA . ASP B 1 424 ? 36.062 43.625 45.812 1 83.5 424 ASP B CA 1
ATOM 10569 C C . ASP B 1 424 ? 35.062 44.781 46.062 1 83.5 424 ASP B C 1
ATOM 10571 O O . ASP B 1 424 ? 35.125 45.406 47.125 1 83.5 424 ASP B O 1
ATOM 10575 N N . ALA B 1 425 ? 34.312 44.969 45.062 1 87.12 425 ALA B N 1
ATOM 10576 C CA . ALA B 1 425 ? 33.375 46.125 45.156 1 87.12 425 ALA B CA 1
ATOM 10577 C C . ALA B 1 425 ? 32.406 45.906 46.344 1 87.12 425 ALA B C 1
ATOM 10579 O O . ALA B 1 425 ? 32.156 46.844 47.094 1 87.12 425 ALA B O 1
ATOM 10580 N N . GLU B 1 426 ? 31.891 44.781 46.5 1 88.38 426 GLU B N 1
ATOM 10581 C CA . GLU B 1 426 ? 30.953 44.5 47.594 1 88.38 426 GLU B CA 1
ATOM 10582 C C . GLU B 1 426 ? 31.625 44.625 48.938 1 88.38 426 GLU B C 1
ATOM 10584 O O . GLU B 1 426 ? 31.078 45.25 49.844 1 88.38 426 GLU B O 1
ATOM 10589 N N . GLU B 1 427 ? 32.812 44.125 49.031 1 88.06 427 GLU B N 1
ATOM 10590 C CA . GLU B 1 427 ? 33.531 44.188 50.281 1 88.06 427 GLU B CA 1
ATOM 10591 C C . GLU B 1 427 ? 33.875 45.625 50.656 1 88.06 427 GLU B C 1
ATOM 10593 O O . GLU B 1 427 ? 33.781 46 51.844 1 88.06 427 GLU B O 1
ATOM 10598 N N . THR B 1 428 ? 34.281 46.312 49.688 1 88.19 428 THR B N 1
ATOM 10599 C CA . THR B 1 428 ? 34.625 47.719 49.938 1 88.19 428 THR B CA 1
ATOM 10600 C C . THR B 1 428 ? 33.406 48.5 50.406 1 88.19 428 THR B C 1
ATOM 10602 O O . THR B 1 428 ? 33.469 49.312 51.344 1 88.19 428 THR B O 1
ATOM 10605 N N . LEU B 1 429 ? 32.344 48.281 49.812 1 88.12 429 LEU B N 1
ATOM 10606 C CA . LEU B 1 429 ? 31.094 48.969 50.156 1 88.12 429 LEU B CA 1
ATOM 10607 C C . LEU B 1 429 ? 30.625 48.562 51.531 1 88.12 429 LEU B C 1
ATOM 10609 O O . LEU B 1 429 ? 30.203 49.406 52.344 1 88.12 429 LEU B O 1
ATOM 10613 N N . GLN B 1 430 ? 30.75 47.312 51.781 1 88.44 430 GLN B N 1
ATOM 10614 C CA . GLN B 1 430 ? 30.391 46.812 53.094 1 88.44 430 GLN B CA 1
ATOM 10615 C C . GLN B 1 430 ? 31.297 47.406 54.188 1 88.44 430 GLN B C 1
ATOM 10617 O O . GLN B 1 430 ? 30.828 47.719 55.281 1 88.44 430 GLN B O 1
ATOM 10622 N N . GLY B 1 431 ? 32.531 47.469 53.844 1 87.25 431 GLY B N 1
ATOM 10623 C CA . GLY B 1 431 ? 33.469 48.062 54.781 1 87.25 431 GLY B CA 1
ATOM 10624 C C . GLY B 1 431 ? 33.188 49.531 55.094 1 87.25 431 GLY B C 1
ATOM 10625 O O . GLY B 1 431 ? 33.25 49.938 56.25 1 87.25 431 GLY B O 1
ATOM 10626 N N . GLU B 1 432 ? 32.906 50.219 54.094 1 86.31 432 GLU B N 1
ATOM 10627 C CA . GLU B 1 432 ? 32.562 51.625 54.281 1 86.31 432 GLU B CA 1
ATOM 10628 C C . GLU B 1 432 ? 31.281 51.812 55.094 1 86.31 432 GLU B C 1
ATOM 10630 O O . GLU B 1 432 ? 31.188 52.688 55.938 1 86.31 432 GLU B O 1
ATOM 10635 N N . LEU B 1 433 ? 30.328 51 54.875 1 87.19 433 LEU B N 1
ATOM 10636 C CA . LEU B 1 433 ? 29.062 51.062 55.594 1 87.19 433 LEU B CA 1
ATOM 10637 C C . LEU B 1 433 ? 29.25 50.656 57.062 1 87.19 433 LEU B C 1
ATOM 10639 O O . LEU B 1 433 ? 28.672 51.281 57.938 1 87.19 433 LEU B O 1
ATOM 10643 N N . GLN B 1 434 ? 30.094 49.688 57.219 1 87.5 434 GLN B N 1
ATOM 10644 C CA . GLN B 1 434 ? 30.391 49.281 58.562 1 87.5 434 GLN B CA 1
ATOM 10645 C C . GLN B 1 434 ? 31.094 50.375 59.375 1 87.5 434 GLN B C 1
ATOM 10647 O O . GLN B 1 434 ? 30.859 50.531 60.562 1 87.5 434 GLN B O 1
ATOM 10652 N N . ARG B 1 435 ? 31.922 51.062 58.688 1 88.5 435 ARG B N 1
ATOM 10653 C CA . ARG B 1 435 ? 32.625 52.156 59.344 1 88.5 435 ARG B CA 1
ATOM 10654 C C . ARG B 1 435 ? 31.641 53.25 59.781 1 88.5 435 ARG B C 1
ATOM 10656 O O . ARG B 1 435 ? 31.781 53.812 60.875 1 88.5 435 ARG B O 1
ATOM 10663 N N . ILE B 1 436 ? 30.719 53.531 59 1 86.56 436 ILE B N 1
ATOM 10664 C CA . ILE B 1 436 ? 29.734 54.562 59.281 1 86.56 436 ILE B CA 1
ATOM 10665 C C . ILE B 1 436 ? 28.828 54.094 60.406 1 86.56 436 ILE B C 1
ATOM 10667 O O . ILE B 1 436 ? 28.5 54.844 61.312 1 86.56 436 ILE B O 1
ATOM 10671 N N . ILE B 1 437 ? 28.484 52.781 60.438 1 87.31 437 ILE B N 1
ATOM 10672 C CA . ILE B 1 437 ? 27.578 52.219 61.438 1 87.31 437 ILE B CA 1
ATOM 10673 C C . ILE B 1 437 ? 28.281 52.125 62.812 1 87.31 437 ILE B C 1
ATOM 10675 O O . ILE B 1 437 ? 27.656 52.375 63.844 1 87.31 437 ILE B O 1
ATOM 10679 N N . ALA B 1 438 ? 29.562 51.906 62.719 1 85.25 438 ALA B N 1
ATOM 10680 C CA . ALA B 1 438 ? 30.312 51.719 63.969 1 85.25 438 ALA B CA 1
ATOM 10681 C C . ALA B 1 438 ? 30.766 53.031 64.562 1 85.25 438 ALA B C 1
ATOM 10683 O O . ALA B 1 438 ? 31.156 53.125 65.75 1 85.25 438 ALA B O 1
ATOM 10684 N N . HIS B 1 439 ? 30.688 54.031 63.688 1 86.19 439 HIS B N 1
ATOM 10685 C CA . HIS B 1 439 ? 31.141 55.312 64.188 1 86.19 439 HIS B CA 1
ATOM 10686 C C . HIS B 1 439 ? 30.25 55.844 65.312 1 86.19 439 HIS B C 1
ATOM 10688 O O . HIS B 1 439 ? 29.031 55.812 65.188 1 86.19 439 HIS B O 1
ATOM 10694 N N . PRO B 1 440 ? 30.828 56.125 66.375 1 81.81 440 PRO B N 1
ATOM 10695 C CA . PRO B 1 440 ? 30.062 56.531 67.562 1 81.81 440 PRO B CA 1
ATOM 10696 C C . PRO B 1 440 ? 29.203 57.781 67.375 1 81.81 440 PRO B C 1
ATOM 10698 O O . PRO B 1 440 ? 28.188 57.938 68 1 81.81 440 PRO B O 1
ATOM 10701 N N . ASP B 1 441 ? 29.562 58.656 66.5 1 82.75 441 ASP B N 1
ATOM 10702 C CA . ASP B 1 441 ? 28.844 59.938 66.25 1 82.75 441 ASP B CA 1
ATOM 10703 C C . ASP B 1 441 ? 27.656 59.719 65.312 1 82.75 441 ASP B C 1
ATOM 10705 O O . ASP B 1 441 ? 26.906 60.656 65.062 1 82.75 441 ASP B O 1
ATOM 10709 N N . THR B 1 442 ? 27.484 58.5 64.875 1 82.19 442 THR B N 1
ATOM 10710 C CA . THR B 1 442 ? 26.375 58.25 64 1 82.19 442 THR B CA 1
ATOM 10711 C C . THR B 1 442 ? 25.062 58.094 64.75 1 82.19 442 THR B C 1
ATOM 10713 O O . THR B 1 442 ? 24.953 57.281 65.688 1 82.19 442 THR B O 1
ATOM 10716 N N . PRO B 1 443 ? 24.156 59.062 64.438 1 83.06 443 PRO B N 1
ATOM 10717 C CA . PRO B 1 443 ? 22.875 59 65.188 1 83.06 443 PRO B CA 1
ATOM 10718 C C . PRO B 1 443 ? 22.172 57.656 65 1 83.06 443 PRO B C 1
ATOM 10720 O O . PRO B 1 443 ? 22.359 57 63.969 1 83.06 443 PRO B O 1
ATOM 10723 N N . GLY B 1 444 ? 21.406 57.25 65.938 1 76.75 444 GLY B N 1
ATOM 10724 C CA . GLY B 1 444 ? 20.75 55.969 66 1 76.75 444 GLY B CA 1
ATOM 10725 C C . GLY B 1 444 ? 19.859 55.688 64.812 1 76.75 444 GLY B C 1
ATOM 10726 O O . GLY B 1 444 ? 19.922 54.625 64.25 1 76.75 444 GLY B O 1
ATOM 10727 N N . ALA B 1 445 ? 19.141 56.781 64.5 1 75.69 445 ALA B N 1
ATOM 10728 C CA . ALA B 1 445 ? 18.203 56.625 63.344 1 75.69 445 ALA B CA 1
ATOM 10729 C C . ALA B 1 445 ? 18.969 56.375 62.062 1 75.69 445 ALA B C 1
ATOM 10731 O O . ALA B 1 445 ? 18.562 55.562 61.25 1 75.69 445 ALA B O 1
ATOM 10732 N N . LEU B 1 446 ? 20.031 57.062 61.938 1 79.56 446 LEU B N 1
ATOM 10733 C CA . LEU B 1 446 ? 20.844 56.938 60.719 1 79.56 446 LEU B CA 1
ATOM 10734 C C . LEU B 1 446 ? 21.578 55.594 60.719 1 79.56 446 LEU B C 1
ATOM 10736 O O . LEU B 1 446 ? 21.781 55 59.656 1 79.56 446 LEU B O 1
ATOM 10740 N N . ARG B 1 447 ? 21.875 55.031 61.875 1 85.06 447 ARG B N 1
ATOM 10741 C CA . ARG B 1 447 ? 22.547 53.75 62 1 85.06 447 ARG B CA 1
ATOM 10742 C C . ARG B 1 447 ? 21.641 52.625 61.5 1 85.06 447 ARG B C 1
ATOM 10744 O O . ARG B 1 447 ? 22.094 51.688 60.812 1 85.06 447 ARG B O 1
ATOM 10751 N N . GLU B 1 448 ? 20.375 52.844 61.781 1 81.62 448 GLU B N 1
ATOM 10752 C CA . GLU B 1 448 ? 19.422 51.812 61.344 1 81.62 448 GLU B CA 1
ATOM 10753 C C . GLU B 1 448 ? 19.219 51.844 59.844 1 81.62 448 GLU B C 1
ATOM 10755 O O . GLU B 1 448 ? 19.078 50.812 59.188 1 81.62 448 GLU B O 1
ATOM 10760 N N . THR B 1 449 ? 19.188 53.062 59.312 1 81.75 449 THR B N 1
ATOM 10761 C CA . THR B 1 449 ? 19.047 53.219 57.875 1 81.75 449 THR B CA 1
ATOM 10762 C C . THR B 1 449 ? 20.234 52.594 57.156 1 81.75 449 THR B C 1
ATOM 10764 O O . THR B 1 449 ? 20.078 51.938 56.125 1 81.75 449 THR B O 1
ATOM 10767 N N . TYR B 1 450 ? 21.375 52.781 57.688 1 83.75 450 TYR B N 1
ATOM 10768 C CA . TYR B 1 450 ? 22.562 52.25 57.031 1 83.75 450 TYR B CA 1
ATOM 10769 C C . TYR B 1 450 ? 22.672 50.75 57.219 1 83.75 450 TYR B C 1
ATOM 10771 O O . TYR B 1 450 ? 23.25 50.062 56.375 1 83.75 450 TYR B O 1
ATOM 10779 N N . ARG B 1 451 ? 22.062 50.219 58.219 1 87.19 451 ARG B N 1
ATOM 10780 C CA . ARG B 1 451 ? 22 48.75 58.375 1 87.19 451 ARG B CA 1
ATOM 10781 C C . ARG B 1 451 ? 21.094 48.156 57.312 1 87.19 451 ARG B C 1
ATOM 10783 O O . ARG B 1 451 ? 21.391 47.062 56.781 1 87.19 451 ARG B O 1
ATOM 10790 N N . GLU B 1 452 ? 20.047 48.812 57 1 83.44 452 GLU B N 1
ATOM 10791 C CA . GLU B 1 452 ? 19.156 48.375 55.938 1 83.44 452 GLU B CA 1
ATOM 10792 C C . GLU B 1 452 ? 19.859 48.438 54.562 1 83.44 452 GLU B C 1
ATOM 10794 O O . GLU B 1 452 ? 19.688 47.562 53.75 1 83.44 452 GLU B O 1
ATOM 10799 N N . VAL B 1 453 ? 20.562 49.469 54.469 1 84.88 453 VAL B N 1
ATOM 10800 C CA . VAL B 1 453 ? 21.297 49.625 53.219 1 84.88 453 VAL B CA 1
ATOM 10801 C C . VAL B 1 453 ? 22.344 48.5 53.094 1 84.88 453 VAL B C 1
ATOM 10803 O O . VAL B 1 453 ? 22.594 48 52 1 84.88 453 VAL B O 1
ATOM 10806 N N . GLN B 1 454 ? 22.906 48.188 54.188 1 87.81 454 GLN B N 1
ATOM 10807 C CA . GLN B 1 454 ? 23.875 47.094 54.188 1 87.81 454 GLN B CA 1
ATOM 10808 C C . GLN B 1 454 ? 23.234 45.781 53.75 1 87.81 454 GLN B C 1
ATOM 10810 O O . GLN B 1 454 ? 23.828 45.031 52.969 1 87.81 454 GLN B O 1
ATOM 10815 N N . GLU B 1 455 ? 22.094 45.562 54.156 1 86.5 455 GLU B N 1
ATOM 10816 C CA . GLU B 1 455 ? 21.359 44.375 53.75 1 86.5 455 GLU B CA 1
ATOM 10817 C C . GLU B 1 455 ? 20.984 44.438 52.281 1 86.5 455 GLU B C 1
ATOM 10819 O O . GLU B 1 455 ? 21.031 43.406 51.562 1 86.5 455 GLU B O 1
ATOM 10824 N N . ASP B 1 456 ? 20.656 45.594 51.844 1 85.12 456 ASP B N 1
ATOM 10825 C CA . ASP B 1 456 ? 20.312 45.781 50.438 1 85.12 456 ASP B CA 1
ATOM 10826 C C . ASP B 1 456 ? 21.531 45.531 49.531 1 85.12 456 ASP B C 1
ATOM 10828 O O . ASP B 1 456 ? 21.391 44.969 48.469 1 85.12 456 ASP B O 1
ATOM 10832 N N . VAL B 1 457 ? 22.625 46 50 1 87.5 457 VAL B N 1
ATOM 10833 C CA . VAL B 1 457 ? 23.844 45.844 49.219 1 87.5 457 VAL B CA 1
ATOM 10834 C C . VAL B 1 457 ? 24.125 44.344 49.062 1 87.5 457 VAL B C 1
ATOM 10836 O O . VAL B 1 457 ? 24.406 43.875 47.938 1 87.5 457 VAL B O 1
ATOM 10839 N N . GLU B 1 458 ? 24.016 43.656 50.094 1 88.62 458 GLU B N 1
ATOM 10840 C CA . GLU B 1 458 ? 24.25 42.219 50.031 1 88.62 458 GLU B CA 1
ATOM 10841 C C . GLU B 1 458 ? 23.234 41.531 49.125 1 88.62 458 GLU B C 1
ATOM 10843 O O . GLU B 1 458 ? 23.578 40.625 48.375 1 88.62 458 GLU B O 1
ATOM 10848 N N . ALA B 1 459 ? 22.047 41.875 49.219 1 88.25 459 ALA B N 1
ATOM 10849 C CA . ALA B 1 459 ? 20.984 41.312 48.406 1 88.25 459 ALA B CA 1
ATOM 10850 C C . ALA B 1 459 ? 21.188 41.594 46.938 1 88.25 459 ALA B C 1
ATOM 10852 O O . ALA B 1 459 ? 21 40.719 46.094 1 88.25 459 ALA B O 1
ATOM 10853 N N . PHE B 1 460 ? 21.562 42.781 46.594 1 87.56 460 PHE B N 1
ATOM 10854 C CA . PHE B 1 460 ? 21.734 43.156 45.219 1 87.56 460 PHE B CA 1
ATOM 10855 C C . PHE B 1 460 ? 22.906 42.406 44.594 1 87.56 460 PHE B C 1
ATOM 10857 O O . PHE B 1 460 ? 22.797 41.938 43.438 1 87.56 460 PHE B O 1
ATOM 10864 N N . PHE B 1 461 ? 23.969 42.344 45.312 1 91.44 461 PHE B N 1
ATOM 10865 C CA . PHE B 1 461 ? 25.141 41.656 44.75 1 91.44 461 PHE B CA 1
ATOM 10866 C C . PHE B 1 461 ? 24.875 40.156 44.625 1 91.44 461 PHE B C 1
ATOM 10868 O O . PHE B 1 461 ? 25.266 39.531 43.656 1 91.44 461 PHE B O 1
ATOM 10875 N N . THR B 1 462 ? 24.203 39.625 45.562 1 92.12 462 THR B N 1
ATOM 10876 C CA . THR B 1 462 ? 23.875 38.188 45.5 1 92.12 462 THR B CA 1
ATOM 10877 C C . THR B 1 462 ? 22.938 37.906 44.344 1 92.12 462 THR B C 1
ATOM 10879 O O . THR B 1 462 ? 23.156 36.938 43.594 1 92.12 462 THR B O 1
ATOM 10882 N N . ALA B 1 463 ? 21.922 38.656 44.156 1 90.81 463 ALA B N 1
ATOM 10883 C CA . ALA B 1 463 ? 20.969 38.5 43.062 1 90.81 463 ALA B CA 1
ATOM 10884 C C . ALA B 1 463 ? 21.672 38.656 41.719 1 90.81 463 ALA B C 1
ATOM 10886 O O . ALA B 1 463 ? 21.422 37.906 40.781 1 90.81 463 ALA B O 1
ATOM 10887 N N . SER B 1 464 ? 22.469 39.656 41.656 1 92.5 464 SER B N 1
ATOM 10888 C CA . SER B 1 464 ? 23.172 39.906 40.406 1 92.5 464 SER B CA 1
ATOM 10889 C C . SER B 1 464 ? 24.125 38.781 40.062 1 92.5 464 SER B C 1
ATOM 10891 O O . SER B 1 464 ? 24.25 38.406 38.875 1 92.5 464 SER B O 1
ATOM 10893 N N . ARG B 1 465 ? 24.766 38.25 41.062 1 94.25 465 ARG B N 1
ATOM 10894 C CA . ARG B 1 465 ? 25.688 37.156 40.812 1 94.25 465 ARG B CA 1
ATOM 10895 C C . ARG B 1 465 ? 24.922 35.906 40.375 1 94.25 465 ARG B C 1
ATOM 10897 O O . ARG B 1 465 ? 25.406 35.125 39.531 1 94.25 465 ARG B O 1
ATOM 10904 N N . ASP B 1 466 ? 23.812 35.75 40.906 1 93 466 ASP B N 1
ATOM 10905 C CA . ASP B 1 466 ? 22.984 34.594 40.5 1 93 466 ASP B CA 1
ATOM 10906 C C . ASP B 1 466 ? 22.516 34.719 39.062 1 93 466 ASP B C 1
ATOM 10908 O O . ASP B 1 466 ? 22.578 33.781 38.281 1 93 466 ASP B O 1
ATOM 10912 N N . ILE B 1 467 ? 21.969 35.875 38.656 1 93.94 467 ILE B N 1
ATOM 10913 C CA . ILE B 1 467 ? 21.531 36.125 37.281 1 93.94 467 ILE B CA 1
ATOM 10914 C C . ILE B 1 467 ? 22.703 35.969 36.312 1 93.94 467 ILE B C 1
ATOM 10916 O O . ILE B 1 467 ? 22.562 35.344 35.25 1 93.94 467 ILE B O 1
ATOM 10920 N N . TRP B 1 468 ? 23.812 36.469 36.781 1 94.38 468 TRP B N 1
ATOM 10921 C CA . TRP B 1 468 ? 25 36.375 35.938 1 94.38 468 TRP B CA 1
ATOM 10922 C C . TRP B 1 468 ? 25.422 34.938 35.688 1 94.38 468 TRP B C 1
ATOM 10924 O O . TRP B 1 468 ? 25.812 34.562 34.594 1 94.38 468 TRP B O 1
ATOM 10934 N N . ARG B 1 469 ? 25.391 34.188 36.719 1 94.56 469 ARG B N 1
ATOM 10935 C CA . ARG B 1 469 ? 25.734 32.781 36.594 1 94.56 469 ARG B CA 1
ATOM 10936 C C . ARG B 1 469 ? 24.844 32.094 35.594 1 94.56 469 ARG B C 1
ATOM 10938 O O . ARG B 1 469 ? 25.328 31.344 34.719 1 94.56 469 ARG B O 1
ATOM 10945 N N . ARG B 1 470 ? 23.594 32.25 35.656 1 94.38 470 ARG B N 1
ATOM 10946 C CA . ARG B 1 470 ? 22.641 31.656 34.719 1 94.38 470 ARG B CA 1
ATOM 10947 C C . ARG B 1 470 ? 22.875 32.188 33.312 1 94.38 470 ARG B C 1
ATOM 10949 O O . ARG B 1 470 ? 22.812 31.422 32.344 1 94.38 470 ARG B O 1
ATOM 10956 N N . LEU B 1 471 ? 23.031 33.469 33.25 1 95.5 471 LEU B N 1
ATOM 10957 C CA . LEU B 1 471 ? 23.281 34.094 31.953 1 95.5 471 LEU B CA 1
ATOM 10958 C C . LEU B 1 471 ? 24.547 33.531 31.297 1 95.5 471 LEU B C 1
ATOM 10960 O O . LEU B 1 471 ? 24.578 33.25 30.094 1 95.5 471 LEU B O 1
ATOM 10964 N N . GLN B 1 472 ? 25.547 33.312 32.094 1 95 472 GLN B N 1
ATOM 10965 C CA . GLN B 1 472 ? 26.812 32.781 31.578 1 95 472 GLN B CA 1
ATOM 10966 C C . GLN B 1 472 ? 26.625 31.359 31.047 1 95 472 GLN B C 1
ATOM 10968 O O . GLN B 1 472 ? 27.203 30.984 30.031 1 95 472 GLN B O 1
ATOM 10973 N N . GLU B 1 473 ? 25.891 30.641 31.688 1 95.81 473 GLU B N 1
ATOM 10974 C CA . GLU B 1 473 ? 25.609 29.266 31.25 1 95.81 473 GLU B CA 1
ATOM 10975 C C . GLU B 1 473 ? 24.906 29.266 29.891 1 95.81 473 GLU B C 1
ATOM 10977 O O . GLU B 1 473 ? 25.25 28.469 29.016 1 95.81 473 GLU B O 1
ATOM 10982 N N . ILE B 1 474 ? 23.938 30.047 29.734 1 96.31 474 ILE B N 1
ATOM 10983 C CA . ILE B 1 474 ? 23.172 30.125 28.484 1 96.31 474 ILE B CA 1
ATOM 10984 C C . ILE B 1 474 ? 24.094 30.641 27.375 1 96.31 474 ILE B C 1
ATOM 10986 O O . ILE B 1 474 ? 24.047 30.141 26.25 1 96.31 474 ILE B O 1
ATOM 10990 N N . ARG B 1 475 ? 24.891 31.625 27.703 1 96.12 475 ARG B N 1
ATOM 10991 C CA . ARG B 1 475 ? 25.781 32.188 26.703 1 96.12 475 ARG B CA 1
ATOM 10992 C C . ARG B 1 475 ? 26.797 31.156 26.234 1 96.12 475 ARG B C 1
ATOM 10994 O O . ARG B 1 475 ? 27.141 31.125 25.047 1 96.12 475 ARG B O 1
ATOM 11001 N N . GLU B 1 476 ? 27.234 30.359 27.109 1 95.62 476 GLU B N 1
ATOM 11002 C CA . GLU B 1 476 ? 28.156 29.297 26.734 1 95.62 476 GLU B CA 1
ATOM 11003 C C . GLU B 1 476 ? 27.5 28.297 25.797 1 95.62 476 GLU B C 1
ATOM 11005 O O . GLU B 1 476 ? 28.109 27.859 24.812 1 95.62 476 GLU B O 1
ATOM 11010 N N . ARG B 1 477 ? 26.375 27.938 26.109 1 95.62 477 ARG B N 1
ATOM 11011 C CA . ARG B 1 477 ? 25.641 27 25.266 1 95.62 477 ARG B CA 1
ATOM 11012 C C . ARG B 1 477 ? 25.375 27.609 23.891 1 95.62 477 ARG B C 1
ATOM 11014 O O . ARG B 1 477 ? 25.516 26.922 22.875 1 95.62 477 ARG B O 1
ATOM 11021 N N . LEU B 1 478 ? 24.922 28.844 23.875 1 97.06 478 LEU B N 1
ATOM 11022 C CA . LEU B 1 478 ? 24.656 29.531 22.609 1 97.06 478 LEU B CA 1
ATOM 11023 C C . LEU B 1 478 ? 25.938 29.656 21.797 1 97.06 478 LEU B C 1
ATOM 11025 O O . LEU B 1 478 ? 25.906 29.484 20.562 1 97.06 478 LEU B O 1
ATOM 11029 N N . GLY B 1 479 ? 27.047 29.938 22.469 1 96 479 GLY B N 1
ATOM 11030 C CA . GLY B 1 479 ? 28.312 30.031 21.781 1 96 479 GLY B CA 1
ATOM 11031 C C . GLY B 1 479 ? 28.75 28.703 21.156 1 96 479 GLY B C 1
ATOM 11032 O O . GLY B 1 479 ? 29.281 28.688 20.047 1 96 479 GLY B O 1
ATOM 11033 N N . ARG B 1 480 ? 28.453 27.672 21.719 1 95 480 ARG B N 1
ATOM 11034 C CA . ARG B 1 480 ? 28.828 26.344 21.25 1 95 480 ARG B CA 1
ATOM 11035 C C . ARG B 1 480 ? 27.938 25.891 20.109 1 95 480 ARG B C 1
ATOM 11037 O O . ARG B 1 480 ? 28.422 25.344 19.109 1 95 480 ARG B O 1
ATOM 11044 N N . GLU B 1 481 ? 26.688 26.156 20.203 1 96.31 481 GLU B N 1
ATOM 11045 C CA . GLU B 1 481 ? 25.719 25.594 19.266 1 96.31 481 GLU B CA 1
ATOM 11046 C C . GLU B 1 481 ? 25.547 26.484 18.047 1 96.31 481 GLU B C 1
ATOM 11048 O O . GLU B 1 481 ? 25.312 25.984 16.938 1 96.31 481 GLU B O 1
ATOM 11053 N N . LEU B 1 482 ? 25.641 27.75 18.203 1 97.25 482 LEU B N 1
ATOM 11054 C CA . LEU B 1 482 ? 25.266 28.656 17.125 1 97.25 482 LEU B CA 1
ATOM 11055 C C . LEU B 1 482 ? 26.469 28.969 16.234 1 97.25 482 LEU B C 1
ATOM 11057 O O . LEU B 1 482 ? 26.312 29.281 15.055 1 97.25 482 LEU B O 1
ATOM 11061 N N . SER B 1 483 ? 27.656 28.859 16.719 1 96.56 483 SER B N 1
ATOM 11062 C CA . SER B 1 483 ? 28.844 29.297 15.992 1 96.56 483 SER B CA 1
ATOM 11063 C C . SER B 1 483 ? 29 28.547 14.68 1 96.56 483 SER B C 1
ATOM 11065 O O . SER B 1 483 ? 29.078 27.312 14.68 1 96.56 483 SER B O 1
ATOM 11067 N N . GLY B 1 484 ? 28.906 29.297 13.57 1 95 484 GLY B N 1
ATOM 11068 C CA . GLY B 1 484 ? 29.156 28.75 12.25 1 95 484 GLY B CA 1
ATOM 11069 C C . GLY B 1 484 ? 28.016 27.859 11.758 1 95 484 GLY B C 1
ATOM 11070 O O . GLY B 1 484 ? 28.141 27.203 10.727 1 95 484 GLY B O 1
ATOM 11071 N N . SER B 1 485 ? 26.953 27.859 12.359 1 97 485 SER B N 1
ATOM 11072 C CA . SER B 1 485 ? 25.875 26.922 12.07 1 97 485 SER B CA 1
ATOM 11073 C C . SER B 1 485 ? 24.906 27.484 11.039 1 97 485 SER B C 1
ATOM 11075 O O . SER B 1 485 ? 24.828 28.703 10.852 1 97 485 SER B O 1
ATOM 11077 N N . PHE B 1 486 ? 24.359 26.594 10.258 1 97.38 486 PHE B N 1
ATOM 11078 C CA . PHE B 1 486 ? 23.203 26.812 9.391 1 97.38 486 PHE B CA 1
ATOM 11079 C C . PHE B 1 486 ? 21.906 26.469 10.117 1 97.38 486 PHE B C 1
ATOM 11081 O O . PHE B 1 486 ? 21.547 25.297 10.219 1 97.38 486 PHE B O 1
ATOM 11088 N N . ALA B 1 487 ? 21.25 27.516 10.609 1 97.94 487 ALA B N 1
ATOM 11089 C CA . ALA B 1 487 ? 20.125 27.281 11.5 1 97.94 487 ALA B CA 1
ATOM 11090 C C . ALA B 1 487 ? 18.797 27.438 10.766 1 97.94 487 ALA B C 1
ATOM 11092 O O . ALA B 1 487 ? 18.609 28.406 10.016 1 97.94 487 ALA B O 1
ATOM 11093 N N . VAL B 1 488 ? 17.953 26.469 10.922 1 97.19 488 VAL B N 1
ATOM 11094 C CA . VAL B 1 488 ? 16.594 26.547 10.422 1 97.19 488 VAL B CA 1
ATOM 11095 C C . VAL B 1 488 ? 15.625 26.766 11.586 1 97.19 488 VAL B C 1
ATOM 11097 O O . VAL B 1 488 ? 15.57 25.938 12.508 1 97.19 488 VAL B O 1
ATOM 11100 N N . LEU B 1 489 ? 14.961 27.875 11.508 1 96.19 489 LEU B N 1
ATOM 11101 C CA . LEU B 1 489 ? 14 28.188 12.555 1 96.19 489 LEU B CA 1
ATOM 11102 C C . LEU B 1 489 ? 12.586 27.766 12.141 1 96.19 489 LEU B C 1
ATOM 11104 O O . LEU B 1 489 ? 12.156 28.047 11.023 1 96.19 489 LEU B O 1
ATOM 11108 N N . GLY B 1 490 ? 11.961 27.078 12.977 1 90.75 490 GLY B N 1
ATOM 11109 C CA . GLY B 1 490 ? 10.602 26.641 12.695 1 90.75 490 GLY B CA 1
ATOM 11110 C C . GLY B 1 490 ? 9.812 26.297 13.938 1 90.75 490 GLY B C 1
ATOM 11111 O O . GLY B 1 490 ? 10.383 26.156 15.023 1 90.75 490 GLY B O 1
ATOM 11112 N N . HIS B 1 491 ? 8.539 26.25 13.742 1 86.81 491 HIS B N 1
ATOM 11113 C CA . HIS B 1 491 ? 7.633 25.859 14.812 1 86.81 491 HIS B CA 1
ATOM 11114 C C . HIS B 1 491 ? 7.602 24.344 14.984 1 86.81 491 HIS B C 1
ATOM 11116 O O . HIS B 1 491 ? 7.289 23.625 14.039 1 86.81 491 HIS B O 1
ATOM 11122 N N . THR B 1 492 ? 7.941 23.844 16.203 1 83.94 492 THR B N 1
ATOM 11123 C CA . THR B 1 492 ? 8.039 22.391 16.359 1 83.94 492 THR B CA 1
ATOM 11124 C C . THR B 1 492 ? 7.207 21.938 17.562 1 83.94 492 THR B C 1
ATOM 11126 O O . THR B 1 492 ? 7.301 20.781 17.969 1 83.94 492 THR B O 1
ATOM 11129 N N . SER B 1 493 ? 6.457 22.828 18.047 1 72.06 493 SER B N 1
ATOM 11130 C CA . SER B 1 493 ? 5.629 22.391 19.172 1 72.06 493 SER B CA 1
ATOM 11131 C C . SER B 1 493 ? 4.574 21.391 18.734 1 72.06 493 SER B C 1
ATOM 11133 O O . SER B 1 493 ? 4.039 21.484 17.625 1 72.06 493 SER B O 1
ATOM 11135 N N . ILE B 1 494 ? 4.363 20.344 19.484 1 55.41 494 ILE B N 1
ATOM 11136 C CA . ILE B 1 494 ? 3.566 19.188 19.125 1 55.41 494 ILE B CA 1
ATOM 11137 C C . ILE B 1 494 ? 2.107 19.594 18.938 1 55.41 494 ILE B C 1
ATOM 11139 O O . ILE B 1 494 ? 1.4 19.016 18.094 1 55.41 494 ILE B O 1
ATOM 11143 N N . SER B 1 495 ? 1.65 20.578 19.719 1 50.72 495 SER B N 1
ATOM 11144 C CA . SER B 1 495 ? 0.22 20.859 19.734 1 50.72 495 SER B CA 1
ATOM 11145 C C . SER B 1 495 ? -0.243 21.438 18.406 1 50.72 495 SER B C 1
ATOM 11147 O O . SER B 1 495 ? -1.349 21.141 17.938 1 50.72 495 SER B O 1
ATOM 11149 N N . THR B 1 496 ? 0.646 22.141 17.719 1 50.34 496 THR B N 1
ATOM 11150 C CA . THR B 1 496 ? 0.137 22.906 16.578 1 50.34 496 THR B CA 1
ATOM 11151 C C . THR B 1 496 ? 1.056 22.75 15.367 1 50.34 496 THR B C 1
ATOM 11153 O O . THR B 1 496 ? 0.8 23.312 14.312 1 50.34 496 THR B O 1
ATOM 11156 N N . THR B 1 497 ? 1.891 21.797 15.578 1 48.53 497 THR B N 1
ATOM 11157 C CA . THR B 1 497 ? 2.873 21.797 14.5 1 48.53 497 THR B CA 1
ATOM 11158 C C . THR B 1 497 ? 2.449 20.844 13.383 1 48.53 497 THR B C 1
ATOM 11160 O O . THR B 1 497 ? 1.607 19.969 13.594 1 48.53 497 THR B O 1
ATOM 11163 N N . ASP B 1 498 ? 2.893 21.188 12.227 1 56.34 498 ASP B N 1
ATOM 11164 C CA . ASP B 1 498 ? 2.713 20.359 11.031 1 56.34 498 ASP B CA 1
ATOM 11165 C C . ASP B 1 498 ? 3.59 19.109 11.094 1 56.34 498 ASP B C 1
ATOM 11167 O O . ASP B 1 498 ? 4.812 19.203 10.977 1 56.34 498 ASP B O 1
ATOM 11171 N N . ILE B 1 499 ? 2.947 18.047 11.414 1 64.44 499 ILE B N 1
ATOM 11172 C CA . ILE B 1 499 ? 3.654 16.766 11.5 1 64.44 499 ILE B CA 1
ATOM 11173 C C . ILE B 1 499 ? 3.426 15.969 10.219 1 64.44 499 ILE B C 1
ATOM 11175 O O . ILE B 1 499 ? 2.285 15.805 9.781 1 64.44 499 ILE B O 1
ATOM 11179 N N . GLY B 1 500 ? 4.594 15.75 9.523 1 71.31 500 GLY B N 1
ATOM 11180 C CA . GLY B 1 500 ? 4.512 14.93 8.328 1 71.31 500 GLY B CA 1
ATOM 11181 C C . GLY B 1 500 ? 5.16 13.57 8.492 1 71.31 500 GLY B C 1
ATOM 11182 O O . GLY B 1 500 ? 5.5 13.164 9.609 1 71.31 500 GLY B O 1
ATOM 11183 N N . VAL B 1 501 ? 5.109 12.828 7.352 1 76.38 501 VAL B N 1
ATOM 11184 C CA . VAL B 1 501 ? 5.668 11.484 7.336 1 76.38 501 VAL B CA 1
ATOM 11185 C C . VAL B 1 501 ? 6.879 11.438 6.402 1 76.38 501 VAL B C 1
ATOM 11187 O O . VAL B 1 501 ? 6.859 12.031 5.324 1 76.38 501 VAL B O 1
ATOM 11190 N N . ASN B 1 502 ? 7.992 10.922 6.883 1 85.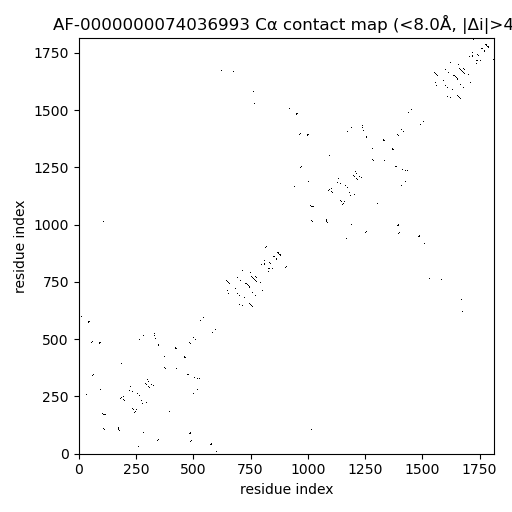38 502 ASN B N 1
ATOM 11191 C CA . ASN B 1 502 ? 9.094 10.562 6 1 85.38 502 ASN B CA 1
ATOM 11192 C C . ASN B 1 502 ? 9.273 9.055 5.902 1 85.38 502 ASN B C 1
ATOM 11194 O O . ASN B 1 502 ? 8.531 8.297 6.531 1 85.38 502 ASN B O 1
ATOM 11198 N N . PRO B 1 503 ? 10.156 8.57 5.105 1 86.44 503 PRO B N 1
ATOM 11199 C CA . PRO B 1 503 ? 10.234 7.129 4.855 1 86.44 503 PRO B CA 1
ATOM 11200 C C . PRO B 1 503 ? 10.578 6.332 6.113 1 86.44 503 PRO B C 1
ATOM 11202 O O . PRO B 1 503 ? 10.32 5.125 6.172 1 86.44 503 PRO B O 1
ATOM 11205 N N . PHE B 1 504 ? 11.102 6.898 7.129 1 86.19 504 PHE B N 1
ATOM 11206 C CA . PHE B 1 504 ? 11.586 6.168 8.289 1 86.19 504 PHE B CA 1
ATOM 11207 C C . PHE B 1 504 ? 10.656 6.367 9.484 1 86.19 504 PHE B C 1
ATOM 11209 O O . PHE B 1 504 ? 10.617 5.531 10.391 1 86.19 504 PHE B O 1
ATOM 11216 N N . ASP B 1 505 ? 9.984 7.535 9.492 1 81.94 505 ASP B N 1
ATOM 11217 C CA . ASP B 1 505 ? 9.164 7.879 10.648 1 81.94 505 ASP B CA 1
ATOM 11218 C C . ASP B 1 505 ? 7.805 8.422 10.219 1 81.94 505 ASP B C 1
ATOM 11220 O O . ASP B 1 505 ? 7.723 9.266 9.328 1 81.94 505 ASP B O 1
ATOM 11224 N N . GLY B 1 506 ? 6.809 7.973 10.93 1 74.19 506 GLY B N 1
ATOM 11225 C CA . GLY B 1 506 ? 5.457 8.398 10.625 1 74.19 506 GLY B CA 1
ATOM 11226 C C . GLY B 1 506 ? 5.113 9.758 11.203 1 74.19 506 GLY B C 1
ATOM 11227 O O . GLY B 1 506 ? 4.102 10.359 10.836 1 74.19 506 GLY B O 1
ATOM 11228 N N . GLN B 1 507 ? 5.902 10.227 12.086 1 74.81 507 GLN B N 1
ATOM 11229 C CA . GLN B 1 507 ? 5.699 11.539 12.695 1 74.81 507 GLN B CA 1
ATOM 11230 C C . GLN B 1 507 ? 6.98 12.367 12.656 1 74.81 507 GLN B C 1
ATOM 11232 O O . GLN B 1 507 ? 7.664 12.516 13.672 1 74.81 507 GLN B O 1
ATOM 11237 N N . TYR B 1 508 ? 7.324 12.859 11.57 1 84.31 508 TYR B N 1
ATOM 11238 C CA . TYR B 1 508 ? 8.523 13.672 11.383 1 84.31 508 TYR B CA 1
ATOM 11239 C C . TYR B 1 508 ? 8.156 15.117 11.078 1 84.31 508 TYR B C 1
ATOM 11241 O O . TYR B 1 508 ? 7.504 15.398 10.078 1 84.31 508 TYR B O 1
ATOM 11249 N N . ILE B 1 509 ? 8.617 16.016 11.883 1 85.56 509 ILE B N 1
ATOM 11250 C CA . ILE B 1 509 ? 8.266 17.422 11.781 1 85.56 509 ILE B CA 1
ATOM 11251 C C . ILE B 1 509 ? 8.781 17.984 10.453 1 85.56 509 ILE B C 1
ATOM 11253 O O . ILE B 1 509 ? 9.906 17.688 10.039 1 85.56 509 ILE B O 1
ATOM 11257 N N . ASN B 1 510 ? 8.023 18.875 9.781 1 86.31 510 ASN B N 1
ATOM 11258 C CA . ASN B 1 510 ? 8.281 19.328 8.422 1 86.31 510 ASN B CA 1
ATOM 11259 C C . ASN B 1 510 ? 9.539 20.188 8.344 1 86.31 510 ASN B C 1
ATOM 11261 O O . ASN B 1 510 ? 10.227 20.203 7.32 1 86.31 510 ASN B O 1
ATOM 11265 N N . VAL B 1 511 ? 9.836 20.828 9.383 1 91.81 511 VAL B N 1
ATOM 11266 C CA . VAL B 1 511 ? 10.992 21.703 9.398 1 91.81 511 VAL B CA 1
ATOM 11267 C C . VAL B 1 511 ? 12.266 20.906 9.133 1 91.81 511 VAL B C 1
ATOM 11269 O O . VAL B 1 511 ? 13.234 21.438 8.586 1 91.81 511 VAL B O 1
ATOM 11272 N N . GLY B 1 512 ? 12.242 19.672 9.453 1 93.31 512 GLY B N 1
ATOM 11273 C CA . GLY B 1 512 ? 13.398 18.812 9.289 1 93.31 512 GLY B CA 1
ATOM 11274 C C . GLY B 1 512 ? 13.727 18.531 7.832 1 93.31 512 GLY B C 1
ATOM 11275 O O . GLY B 1 512 ? 14.82 18.062 7.52 1 93.31 512 GLY B O 1
ATOM 11276 N N . LEU B 1 513 ? 12.852 18.891 6.949 1 93.75 513 LEU B N 1
ATOM 11277 C CA . LEU B 1 513 ? 13.086 18.688 5.52 1 93.75 513 LEU B CA 1
ATOM 11278 C C . LEU B 1 513 ? 14.227 19.578 5.027 1 93.75 513 LEU B C 1
ATOM 11280 O O . LEU B 1 513 ? 15.047 19.141 4.215 1 93.75 513 LEU B O 1
ATOM 11284 N N . HIS B 1 514 ? 14.281 20.734 5.551 1 96 514 HIS B N 1
ATOM 11285 C CA . HIS B 1 514 ? 15.195 21.75 5.016 1 96 514 HIS B CA 1
ATOM 11286 C C . HIS B 1 514 ? 16.656 21.375 5.293 1 96 514 HIS B C 1
ATOM 11288 O O . HIS B 1 514 ? 17.469 21.344 4.371 1 96 514 HIS B O 1
ATOM 11294 N N . PRO B 1 515 ? 17.016 21.016 6.523 1 96.44 515 PRO B N 1
ATOM 11295 C CA . PRO B 1 515 ? 18.391 20.562 6.707 1 96.44 515 PRO B CA 1
ATOM 11296 C C . PRO B 1 515 ? 18.703 19.266 5.949 1 96.44 515 PRO B C 1
ATOM 11298 O O . PRO B 1 515 ? 19.844 19.047 5.531 1 96.44 515 PRO B O 1
ATOM 11301 N N . SER B 1 516 ? 17.703 18.422 5.77 1 96.31 516 SER B N 1
ATOM 11302 C CA . SER B 1 516 ? 17.906 17.188 5.027 1 96.31 516 SER B CA 1
ATOM 11303 C C . SER B 1 516 ? 18.234 17.469 3.562 1 96.31 516 SER B C 1
ATOM 11305 O O . SER B 1 516 ? 19.047 16.766 2.959 1 96.31 516 SER B O 1
ATOM 11307 N N . VAL B 1 517 ? 17.531 18.438 3.006 1 96.81 517 VAL B N 1
ATOM 11308 C CA . VAL B 1 517 ? 17.781 18.844 1.625 1 96.81 517 VAL B CA 1
ATOM 11309 C C . VAL B 1 517 ? 19.203 19.391 1.494 1 96.81 517 VAL B C 1
ATOM 11311 O O . VAL B 1 517 ? 19.953 18.953 0.626 1 96.81 517 VAL B O 1
ATOM 11314 N N . ALA B 1 518 ? 19.547 20.297 2.383 1 97.44 518 ALA B N 1
ATOM 11315 C CA . ALA B 1 518 ? 20.875 20.891 2.352 1 97.44 518 ALA B CA 1
ATOM 11316 C C . ALA B 1 518 ? 21.953 19.828 2.588 1 97.44 518 ALA B C 1
ATOM 11318 O O . ALA B 1 518 ? 23 19.844 1.925 1 97.44 518 ALA B O 1
ATOM 11319 N N . ASN B 1 519 ? 21.703 18.953 3.521 1 97.06 519 ASN B N 1
ATOM 11320 C CA . ASN B 1 519 ? 22.656 17.891 3.838 1 97.06 519 ASN B CA 1
ATOM 11321 C C . ASN B 1 519 ? 22.859 16.953 2.652 1 97.06 519 ASN B C 1
ATOM 11323 O O . ASN B 1 519 ? 23.969 16.5 2.396 1 97.06 519 ASN B O 1
ATOM 11327 N N . THR B 1 520 ? 21.781 16.594 1.97 1 96.06 520 THR B N 1
ATOM 11328 C CA . THR B 1 520 ? 21.844 15.727 0.798 1 96.06 520 THR B CA 1
ATOM 11329 C C . THR B 1 520 ? 22.75 16.344 -0.269 1 96.06 520 THR B C 1
ATOM 11331 O O . THR B 1 520 ? 23.578 15.641 -0.87 1 96.06 520 THR B O 1
ATOM 11334 N N . ILE B 1 521 ? 22.656 17.609 -0.481 1 96.12 521 ILE B N 1
ATOM 11335 C CA . ILE B 1 521 ? 23.406 18.297 -1.521 1 96.12 521 ILE B CA 1
ATOM 11336 C C . ILE B 1 521 ? 24.859 18.438 -1.091 1 96.12 521 ILE B C 1
ATOM 11338 O O . ILE B 1 521 ? 25.781 18.172 -1.875 1 96.12 521 ILE B O 1
ATOM 11342 N N . LEU B 1 522 ? 25.062 18.797 0.14 1 94.81 522 LEU B N 1
ATOM 11343 C CA . LEU B 1 522 ? 26.422 19.047 0.616 1 94.81 522 LEU B CA 1
ATOM 11344 C C . LEU B 1 522 ? 27.219 17.75 0.693 1 94.81 522 LEU B C 1
ATOM 11346 O O . LEU B 1 522 ? 28.422 17.734 0.45 1 94.81 522 LEU B O 1
ATOM 11350 N N . THR B 1 523 ? 26.609 16.656 1.097 1 93.94 523 THR B N 1
ATOM 11351 C CA . THR B 1 523 ? 27.297 15.367 1.194 1 93.94 523 THR B CA 1
ATOM 11352 C C . THR B 1 523 ? 27.344 14.68 -0.166 1 93.94 523 THR B C 1
ATOM 11354 O O . THR B 1 523 ? 28.078 13.711 -0.349 1 93.94 523 THR B O 1
ATOM 11357 N N . GLU B 1 524 ? 26.547 15.141 -1.108 1 93.38 524 GLU B N 1
ATOM 11358 C CA . GLU B 1 524 ? 26.453 14.586 -2.455 1 93.38 524 GLU B CA 1
ATOM 11359 C C . GLU B 1 524 ? 26.031 13.117 -2.416 1 93.38 524 GLU B C 1
ATOM 11361 O O . GLU B 1 524 ? 26.484 12.312 -3.232 1 93.38 524 GLU B O 1
ATOM 11366 N N . ASP B 1 525 ? 25.328 12.797 -1.402 1 93.31 525 ASP B N 1
ATOM 11367 C CA . ASP B 1 525 ? 24.734 11.469 -1.323 1 93.31 525 ASP B CA 1
ATOM 11368 C C . ASP B 1 525 ? 23.375 11.445 -2.016 1 93.31 525 ASP B C 1
ATOM 11370 O O . ASP B 1 525 ? 22.328 11.344 -1.354 1 93.31 525 ASP B O 1
ATOM 11374 N N . PHE B 1 526 ? 23.469 11.406 -3.324 1 94.94 526 PHE B N 1
ATOM 11375 C CA . PHE B 1 526 ? 22.25 11.547 -4.121 1 94.94 526 PHE B CA 1
ATOM 11376 C C . PHE B 1 526 ? 21.672 10.18 -4.461 1 94.94 526 PHE B C 1
ATOM 11378 O O . PHE B 1 526 ? 22.406 9.203 -4.594 1 94.94 526 PHE B O 1
ATOM 11385 N N . LEU B 1 527 ? 20.391 10.133 -4.547 1 93.88 527 LEU B N 1
ATOM 11386 C CA . LEU B 1 527 ? 19.641 8.977 -5.031 1 93.88 527 LEU B CA 1
ATOM 11387 C C . LEU B 1 527 ? 19.078 9.242 -6.422 1 93.88 527 LEU B C 1
ATOM 11389 O O . LEU B 1 527 ? 18.641 10.359 -6.719 1 93.88 527 LEU B O 1
ATOM 11393 N N . ARG B 1 528 ? 19.219 8.188 -7.285 1 93.75 528 ARG B N 1
ATOM 11394 C CA . ARG B 1 528 ? 18.734 8.312 -8.656 1 93.75 528 ARG B CA 1
ATOM 11395 C C . ARG B 1 528 ? 17.594 7.344 -8.93 1 93.75 528 ARG B C 1
ATOM 11397 O O . ARG B 1 528 ? 17.641 6.184 -8.516 1 93.75 528 ARG B O 1
ATOM 11404 N N . GLU B 1 529 ? 16.562 7.883 -9.422 1 91.81 529 GLU B N 1
ATOM 11405 C CA . GLU B 1 529 ? 15.422 7.055 -9.797 1 91.81 529 GLU B CA 1
ATOM 11406 C C . GLU B 1 529 ? 15.359 6.832 -11.305 1 91.81 529 GLU B C 1
ATOM 11408 O O . GLU B 1 529 ? 15.344 7.793 -12.078 1 91.81 529 GLU B O 1
ATOM 11413 N N . ALA B 1 530 ? 15.336 5.582 -11.68 1 90.69 530 ALA B N 1
ATOM 11414 C CA . ALA B 1 530 ? 15.211 5.262 -13.102 1 90.69 530 ALA B CA 1
ATOM 11415 C C . ALA B 1 530 ? 13.781 5.492 -13.586 1 90.69 530 ALA B C 1
ATOM 11417 O O . ALA B 1 530 ? 12.828 5.258 -12.852 1 90.69 530 ALA B O 1
ATOM 11418 N N . PRO B 1 531 ? 13.672 5.922 -14.797 1 88.75 531 PRO B N 1
ATOM 11419 C CA . PRO B 1 531 ? 12.32 6.105 -15.336 1 88.75 531 PRO B CA 1
ATOM 11420 C C . PRO B 1 531 ? 11.508 4.809 -15.359 1 88.75 531 PRO B C 1
ATOM 11422 O O . PRO B 1 531 ? 12.086 3.721 -15.438 1 88.75 531 PRO B O 1
ATOM 11425 N N . PRO B 1 532 ? 10.18 4.953 -15.297 1 85.94 532 PRO B N 1
ATOM 11426 C CA . PRO B 1 532 ? 9.312 3.773 -15.211 1 85.94 532 PRO B CA 1
ATOM 11427 C C . PRO B 1 532 ? 9.453 2.852 -16.422 1 85.94 532 PRO B C 1
ATOM 11429 O O . PRO B 1 532 ? 9.25 1.64 -16.297 1 85.94 532 PRO B O 1
ATOM 11432 N N . TRP B 1 533 ? 9.82 3.326 -17.609 1 87.88 533 TRP B N 1
ATOM 11433 C CA . TRP B 1 533 ? 9.891 2.488 -18.797 1 87.88 533 TRP B CA 1
ATOM 11434 C C . TRP B 1 533 ? 11.062 1.518 -18.719 1 87.88 533 TRP B C 1
ATOM 11436 O O . TRP B 1 533 ? 11.055 0.466 -19.359 1 87.88 533 TRP B O 1
ATOM 11446 N N . HIS B 1 534 ? 12.109 1.815 -17.875 1 90.81 534 HIS B N 1
ATOM 11447 C CA . HIS B 1 534 ? 13.211 0.88 -17.672 1 90.81 534 HIS B CA 1
ATOM 11448 C C . HIS B 1 534 ? 12.727 -0.402 -17 1 90.81 534 HIS B C 1
ATOM 11450 O O . HIS B 1 534 ? 13.203 -1.493 -17.328 1 90.81 534 HIS B O 1
ATOM 11456 N N . SER B 1 535 ? 11.789 -0.243 -16.047 1 91.94 535 SER B N 1
ATOM 11457 C CA . SER B 1 535 ? 11.25 -1.41 -15.367 1 91.94 535 SER B CA 1
ATOM 11458 C C . SER B 1 535 ? 10.422 -2.273 -16.312 1 91.94 535 SER B C 1
ATOM 11460 O O . SER B 1 535 ? 10.422 -3.502 -16.203 1 91.94 535 SER B O 1
ATOM 11462 N N . LEU B 1 536 ? 9.75 -1.652 -17.25 1 92.19 536 LEU B N 1
ATOM 11463 C CA . LEU B 1 536 ? 8.953 -2.379 -18.234 1 92.19 536 LEU B CA 1
ATOM 11464 C C . LEU B 1 536 ? 9.844 -3.145 -19.203 1 92.19 536 LEU B C 1
ATOM 11466 O O . LEU B 1 536 ? 9.547 -4.289 -19.547 1 92.19 536 LEU B O 1
ATOM 11470 N N . VAL B 1 537 ? 10.906 -2.484 -19.609 1 93.5 537 VAL B N 1
ATOM 11471 C CA . VAL B 1 537 ? 11.852 -3.123 -20.516 1 93.5 537 VAL B CA 1
ATOM 11472 C C . VAL B 1 537 ? 12.523 -4.301 -19.812 1 93.5 537 VAL B C 1
ATOM 11474 O O . VAL B 1 537 ? 12.688 -5.371 -20.391 1 93.5 537 VAL B O 1
ATOM 11477 N N . ALA B 1 538 ? 12.867 -4.047 -18.578 1 94.25 538 ALA B N 1
ATOM 11478 C CA . ALA B 1 538 ? 13.461 -5.129 -17.797 1 94.25 538 ALA B CA 1
ATOM 11479 C C . ALA B 1 538 ? 12.477 -6.285 -17.625 1 94.25 538 ALA B C 1
ATOM 11481 O O . ALA B 1 538 ? 12.875 -7.453 -17.656 1 94.25 538 ALA B O 1
ATOM 11482 N N . ALA B 1 539 ? 11.211 -5.996 -17.406 1 94.69 539 ALA B N 1
ATOM 11483 C CA . ALA B 1 539 ? 10.18 -7.016 -17.25 1 94.69 539 ALA B CA 1
ATOM 11484 C C . ALA B 1 539 ? 10.07 -7.883 -18.5 1 94.69 539 ALA B C 1
ATOM 11486 O O . ALA B 1 539 ? 10.016 -9.117 -18.406 1 94.69 539 ALA B O 1
ATOM 11487 N N . ILE B 1 540 ? 10.109 -7.277 -19.656 1 94 540 ILE B N 1
ATOM 11488 C CA . ILE B 1 540 ? 9.977 -8 -20.922 1 94 540 ILE B CA 1
ATOM 11489 C C . ILE B 1 540 ? 11.219 -8.859 -21.156 1 94 540 ILE B C 1
ATOM 11491 O O . ILE B 1 540 ? 11.109 -10.047 -21.484 1 94 540 ILE B O 1
ATOM 11495 N N . LEU B 1 541 ? 12.367 -8.242 -20.969 1 94.56 541 LEU B N 1
ATOM 11496 C CA . LEU B 1 541 ? 13.625 -8.938 -21.219 1 94.56 541 LEU B CA 1
ATOM 11497 C C . LEU B 1 541 ? 13.797 -10.125 -20.281 1 94.56 541 LEU B C 1
ATOM 11499 O O . LEU B 1 541 ? 14.141 -11.227 -20.719 1 94.56 541 LEU B O 1
ATOM 11503 N N . LEU B 1 542 ? 13.523 -9.891 -19.062 1 94.88 542 LEU B N 1
ATOM 11504 C CA . LEU B 1 542 ? 13.711 -10.945 -18.062 1 94.88 542 LEU B CA 1
ATOM 11505 C C . LEU B 1 542 ? 12.656 -12.031 -18.219 1 94.88 542 LEU B C 1
ATOM 11507 O O . LEU B 1 542 ? 12.922 -13.211 -17.969 1 94.88 542 LEU B O 1
ATOM 11511 N N . SER B 1 543 ? 11.453 -11.664 -18.562 1 94.25 543 SER B N 1
ATOM 11512 C CA . SER B 1 543 ? 10.406 -12.656 -18.828 1 94.25 543 SER B CA 1
ATOM 11513 C C . SER B 1 543 ? 10.758 -13.508 -20.047 1 94.25 543 SER B C 1
ATOM 11515 O O . SER B 1 543 ? 10.453 -14.703 -20.062 1 94.25 543 SER B O 1
ATOM 11517 N N . LEU B 1 544 ? 11.367 -12.906 -21.062 1 93.69 544 LEU B N 1
ATOM 11518 C CA . LEU B 1 544 ? 11.805 -13.648 -22.234 1 93.69 544 LEU B CA 1
ATOM 11519 C C . LEU B 1 544 ? 12.914 -14.641 -21.875 1 93.69 544 LEU B C 1
ATOM 11521 O O . LEU B 1 544 ? 12.93 -15.766 -22.375 1 93.69 544 LEU B O 1
ATOM 11525 N N . VAL B 1 545 ? 13.773 -14.18 -21.031 1 93.44 545 VAL B N 1
ATOM 11526 C CA . VAL B 1 545 ? 14.844 -15.047 -20.562 1 93.44 545 VAL B CA 1
ATOM 11527 C C . VAL B 1 545 ? 14.25 -16.219 -19.766 1 93.44 545 VAL B C 1
ATOM 11529 O O . VAL B 1 545 ? 14.672 -17.359 -19.938 1 93.44 545 VAL B O 1
ATOM 11532 N N . ALA B 1 546 ? 13.312 -15.922 -18.891 1 92.5 546 ALA B N 1
ATOM 11533 C CA . ALA B 1 546 ? 12.648 -16.969 -18.109 1 92.5 546 ALA B CA 1
ATOM 11534 C C . ALA B 1 546 ? 11.969 -17.984 -19.016 1 92.5 546 ALA B C 1
ATOM 11536 O O . ALA B 1 546 ? 12.07 -19.188 -18.797 1 92.5 546 ALA B O 1
ATOM 11537 N N . ALA B 1 547 ? 11.273 -17.438 -20 1 90.94 547 ALA B N 1
ATOM 11538 C CA . ALA B 1 547 ? 10.578 -18.312 -20.953 1 90.94 547 ALA B CA 1
ATOM 11539 C C . ALA B 1 547 ? 11.555 -19.234 -21.672 1 90.94 547 ALA B C 1
ATOM 11541 O O . ALA B 1 547 ? 11.281 -20.422 -21.844 1 90.94 547 ALA B O 1
ATOM 11542 N N . ARG B 1 548 ? 12.688 -18.703 -22.078 1 90.25 548 ARG B N 1
ATOM 11543 C CA . ARG B 1 548 ? 13.688 -19.469 -22.812 1 90.25 548 ARG B CA 1
ATOM 11544 C C . ARG B 1 548 ? 14.312 -20.547 -21.906 1 90.25 548 ARG B C 1
ATOM 11546 O O . ARG B 1 548 ? 14.57 -21.656 -22.359 1 90.25 548 ARG B O 1
ATOM 11553 N N . LEU B 1 549 ? 14.5 -20.234 -20.641 1 90.44 549 LEU B N 1
ATOM 11554 C CA . LEU B 1 549 ? 15.188 -21.141 -19.734 1 90.44 549 LEU B CA 1
ATOM 11555 C C . LEU B 1 549 ? 14.258 -22.25 -19.266 1 90.44 549 LEU B C 1
ATOM 11557 O O . LEU B 1 549 ? 14.688 -23.391 -19.047 1 90.44 549 LEU B O 1
ATOM 11561 N N . ILE B 1 550 ? 12.953 -21.984 -19.094 1 87.81 550 ILE B N 1
ATOM 11562 C CA . ILE B 1 550 ? 12.008 -22.906 -18.484 1 87.81 550 ILE B CA 1
ATOM 11563 C C . ILE B 1 550 ? 11.422 -23.828 -19.562 1 87.81 550 ILE B C 1
ATOM 11565 O O . ILE B 1 550 ? 11.008 -24.953 -19.266 1 87.81 550 ILE B O 1
ATOM 11569 N N . ARG B 1 551 ? 11.422 -23.5 -20.75 1 81.69 551 ARG B N 1
ATOM 11570 C CA . ARG B 1 551 ? 10.758 -24.188 -21.844 1 81.69 551 ARG B CA 1
ATOM 11571 C C . ARG B 1 551 ? 11.258 -25.625 -21.969 1 81.69 551 ARG B C 1
ATOM 11573 O O . ARG B 1 551 ? 10.461 -26.547 -22.156 1 81.69 551 ARG B O 1
ATOM 11580 N N . ASP B 1 552 ? 12.508 -25.766 -21.781 1 81.56 552 ASP B N 1
ATOM 11581 C CA . ASP B 1 552 ? 13.047 -27.062 -22.172 1 81.56 552 ASP B CA 1
ATOM 11582 C C . ASP B 1 552 ? 13.484 -27.875 -20.953 1 81.56 552 ASP B C 1
ATOM 11584 O O . ASP B 1 552 ? 14.219 -28.859 -21.078 1 81.56 552 ASP B O 1
ATOM 11588 N N . VAL B 1 553 ? 13.023 -27.516 -19.781 1 84.81 553 VAL B N 1
ATOM 11589 C CA . VAL B 1 553 ? 13.523 -28.203 -18.609 1 84.81 553 VAL B CA 1
ATOM 11590 C C . VAL B 1 553 ? 12.375 -28.906 -17.891 1 84.81 553 VAL B C 1
ATOM 11592 O O . VAL B 1 553 ? 11.203 -28.656 -18.172 1 84.81 553 VAL B O 1
ATOM 11595 N N . LYS B 1 554 ? 12.805 -29.844 -16.953 1 81.44 554 LYS B N 1
ATOM 11596 C CA . LYS B 1 554 ? 11.852 -30.594 -16.141 1 81.44 554 LYS B CA 1
ATOM 11597 C C . LYS B 1 554 ? 11.164 -29.672 -15.133 1 81.44 554 LYS B C 1
ATOM 11599 O O . LYS B 1 554 ? 11.648 -28.578 -14.852 1 81.44 554 LYS B O 1
ATOM 11604 N N . PRO B 1 555 ? 10.008 -30.016 -14.633 1 78.75 555 PRO B N 1
ATOM 11605 C CA . PRO B 1 555 ? 9.188 -29.141 -13.789 1 78.75 555 PRO B CA 1
ATOM 11606 C C . PRO B 1 555 ? 9.922 -28.656 -12.539 1 78.75 555 PRO B C 1
ATOM 11608 O O . PRO B 1 555 ? 9.805 -27.484 -12.164 1 78.75 555 PRO B O 1
ATOM 11611 N N . LEU B 1 556 ? 10.664 -29.484 -11.883 1 81.75 556 LEU B N 1
ATOM 11612 C CA . LEU B 1 556 ? 11.375 -29.062 -10.68 1 81.75 556 LEU B CA 1
ATOM 11613 C C . LEU B 1 556 ? 12.484 -28.078 -11.023 1 81.75 556 LEU B C 1
ATOM 11615 O O . LEU B 1 556 ? 12.727 -27.125 -10.281 1 81.75 556 LEU B O 1
ATOM 11619 N N . GLN B 1 557 ? 13.125 -28.422 -12.094 1 88.12 557 GLN B N 1
ATOM 11620 C CA . GLN B 1 557 ? 14.164 -27.5 -12.547 1 88.12 557 GLN B CA 1
ATOM 11621 C C . GLN B 1 557 ? 13.562 -26.172 -13.008 1 88.12 557 GLN B C 1
ATOM 11623 O O . GLN B 1 557 ? 14.141 -25.109 -12.781 1 88.12 557 GLN B O 1
ATOM 11628 N N . ALA B 1 558 ? 12.438 -26.297 -13.648 1 85.56 558 ALA B N 1
ATOM 11629 C CA . ALA B 1 558 ? 11.742 -25.094 -14.086 1 85.56 558 ALA B CA 1
ATOM 11630 C C . ALA B 1 558 ? 11.359 -24.219 -12.891 1 85.56 558 ALA B C 1
ATOM 11632 O O . ALA B 1 558 ? 11.531 -23 -12.93 1 85.56 558 ALA B O 1
ATOM 11633 N N . ALA B 1 559 ? 10.883 -24.812 -11.859 1 83.69 559 ALA B N 1
ATOM 11634 C CA . ALA B 1 559 ? 10.523 -24.078 -10.641 1 83.69 559 ALA B CA 1
ATOM 11635 C C . ALA B 1 559 ? 11.75 -23.453 -10 1 83.69 559 ALA B C 1
ATOM 11637 O O . ALA B 1 559 ? 11.688 -22.312 -9.523 1 83.69 559 ALA B O 1
ATOM 11638 N N . GLY B 1 560 ? 12.836 -24.203 -9.945 1 88.12 560 GLY B N 1
ATOM 11639 C CA . GLY B 1 560 ? 14.078 -23.672 -9.414 1 88.12 560 GLY B CA 1
ATOM 11640 C C . GLY B 1 560 ? 14.586 -22.469 -10.18 1 88.12 560 GLY B C 1
ATOM 11641 O O . GLY B 1 560 ? 15.031 -21.484 -9.578 1 88.12 560 GLY B O 1
ATOM 11642 N N . ILE B 1 561 ? 14.484 -22.578 -11.484 1 90.81 561 ILE B N 1
ATOM 11643 C CA . ILE B 1 561 ? 14.93 -21.469 -12.336 1 90.81 561 ILE B CA 1
ATOM 11644 C C . ILE B 1 561 ? 14.031 -20.25 -12.102 1 90.81 561 ILE B C 1
ATOM 11646 O O . ILE B 1 561 ? 14.516 -19.125 -12.016 1 90.81 561 ILE B O 1
ATOM 11650 N N . GLY B 1 562 ? 12.758 -20.484 -12.07 1 89.25 562 GLY B N 1
ATOM 11651 C CA . GLY B 1 562 ? 11.836 -19.391 -11.797 1 89.25 562 GLY B CA 1
ATOM 11652 C C . GLY B 1 562 ? 12.133 -18.672 -10.484 1 89.25 562 GLY B C 1
ATOM 11653 O O . GLY B 1 562 ? 12.258 -17.453 -10.453 1 89.25 562 GLY B O 1
ATOM 11654 N N . VAL B 1 563 ? 12.328 -19.406 -9.445 1 88.62 563 VAL B N 1
ATOM 11655 C CA . VAL B 1 563 ? 12.617 -18.844 -8.125 1 88.62 563 VAL B CA 1
ATOM 11656 C C . VAL B 1 563 ? 13.984 -18.172 -8.141 1 88.62 563 VAL B C 1
ATOM 11658 O O . VAL B 1 563 ? 14.172 -17.109 -7.543 1 88.62 563 VAL B O 1
ATOM 11661 N N . GLY B 1 564 ? 14.906 -18.844 -8.758 1 93.06 564 GLY B N 1
ATOM 11662 C CA . GLY B 1 564 ? 16.234 -18.25 -8.883 1 93.06 564 GLY B CA 1
ATOM 11663 C C . GLY B 1 564 ? 16.234 -16.906 -9.562 1 93.06 564 GLY B C 1
ATOM 11664 O O . GLY B 1 564 ? 16.922 -15.977 -9.125 1 93.06 564 GLY B O 1
ATOM 11665 N N . LEU B 1 565 ? 15.477 -16.797 -10.594 1 93.5 565 LEU B N 1
ATOM 11666 C CA . LEU B 1 565 ? 15.383 -15.531 -11.32 1 93.5 565 LEU B CA 1
ATOM 11667 C C . LEU B 1 565 ? 14.719 -14.461 -10.453 1 93.5 565 LEU B C 1
ATOM 11669 O O . LEU B 1 565 ? 15.102 -13.289 -10.508 1 93.5 565 LEU B O 1
ATOM 11673 N N . LEU B 1 566 ? 13.727 -14.844 -9.711 1 92.88 566 LEU B N 1
ATOM 11674 C CA . LEU B 1 566 ? 13.07 -13.898 -8.812 1 92.88 566 LEU B CA 1
ATOM 11675 C C . LEU B 1 566 ? 14.047 -13.383 -7.762 1 92.88 566 LEU B C 1
ATOM 11677 O O . LEU B 1 566 ? 14.117 -12.172 -7.516 1 92.88 566 LEU B O 1
ATOM 11681 N N . VAL B 1 567 ? 14.859 -14.227 -7.219 1 93.12 567 VAL B N 1
ATOM 11682 C CA . VAL B 1 567 ? 15.852 -13.859 -6.211 1 93.12 567 VAL B CA 1
ATOM 11683 C C . VAL B 1 567 ? 16.922 -12.969 -6.844 1 93.12 567 VAL B C 1
ATOM 11685 O O . VAL B 1 567 ? 17.375 -12 -6.227 1 93.12 567 VAL B O 1
ATOM 11688 N N . ALA B 1 568 ? 17.25 -13.312 -7.973 1 94.38 568 ALA B N 1
ATOM 11689 C CA . ALA B 1 568 ? 18.266 -12.531 -8.68 1 94.38 568 ALA B CA 1
ATOM 11690 C C . ALA B 1 568 ? 17.781 -11.102 -8.93 1 94.38 568 ALA B C 1
ATOM 11692 O O . ALA B 1 568 ? 18.547 -10.156 -8.82 1 94.38 568 ALA B O 1
ATOM 11693 N N . ILE B 1 569 ? 16.578 -10.945 -9.328 1 94.38 569 ILE B N 1
ATOM 11694 C CA . ILE B 1 569 ? 16 -9.625 -9.594 1 94.38 569 ILE B CA 1
ATOM 11695 C C . ILE B 1 569 ? 16.047 -8.781 -8.32 1 94.38 569 ILE B C 1
ATOM 11697 O O . ILE B 1 569 ? 16.469 -7.617 -8.359 1 94.38 569 ILE B O 1
ATOM 11701 N N . VAL B 1 570 ? 15.695 -9.328 -7.172 1 92.81 570 VAL B N 1
ATOM 11702 C CA . VAL B 1 570 ? 15.703 -8.617 -5.898 1 92.81 570 VAL B CA 1
ATOM 11703 C C . VAL B 1 570 ? 17.141 -8.289 -5.5 1 92.81 570 VAL B C 1
ATOM 11705 O O . VAL B 1 570 ? 17.422 -7.176 -5.055 1 92.81 570 VAL B O 1
ATOM 11708 N N . ALA B 1 571 ? 18.047 -9.195 -5.688 1 94.38 571 ALA B N 1
ATOM 11709 C CA . ALA B 1 571 ? 19.438 -9.008 -5.316 1 94.38 571 ALA B CA 1
ATOM 11710 C C . ALA B 1 571 ? 20.094 -7.926 -6.168 1 94.38 571 ALA B C 1
ATOM 11712 O O . ALA B 1 571 ? 20.797 -7.055 -5.645 1 94.38 571 ALA B O 1
ATOM 11713 N N . VAL B 1 572 ? 19.844 -7.992 -7.43 1 93.38 572 VAL B N 1
ATOM 11714 C CA . VAL B 1 572 ? 20.422 -7 -8.336 1 93.38 572 VAL B CA 1
ATOM 11715 C C . VAL B 1 572 ? 19.812 -5.629 -8.055 1 93.38 572 VAL B C 1
ATOM 11717 O O . VAL B 1 572 ? 20.516 -4.617 -8.047 1 93.38 572 VAL B O 1
ATOM 11720 N N . GLY B 1 573 ? 18.5 -5.578 -7.918 1 92.88 573 GLY B N 1
ATOM 11721 C CA . GLY B 1 573 ? 17.844 -4.32 -7.59 1 92.88 573 GLY B CA 1
ATOM 11722 C C . GLY B 1 573 ? 18.344 -3.705 -6.297 1 92.88 573 GLY B C 1
ATOM 11723 O O . GLY B 1 573 ? 18.641 -2.508 -6.242 1 92.88 573 GLY B O 1
ATOM 11724 N N . THR B 1 574 ? 18.562 -4.488 -5.23 1 93.12 574 THR B N 1
ATOM 11725 C CA . THR B 1 574 ? 19.062 -4.027 -3.939 1 93.12 574 THR B CA 1
ATOM 11726 C C . THR B 1 574 ? 20.531 -3.6 -4.047 1 93.12 574 THR B C 1
ATOM 11728 O O . THR B 1 574 ? 20.922 -2.596 -3.457 1 93.12 574 THR B O 1
ATOM 11731 N N . GLY B 1 575 ? 21.312 -4.34 -4.77 1 93.88 575 GLY B N 1
ATOM 11732 C CA . GLY B 1 575 ? 22.719 -3.992 -4.965 1 93.88 575 GLY B CA 1
ATOM 11733 C C . GLY B 1 575 ? 22.906 -2.678 -5.695 1 93.88 575 GLY B C 1
ATOM 11734 O O . GLY B 1 575 ? 23.766 -1.872 -5.32 1 93.88 575 GLY B O 1
ATOM 11735 N N . LEU B 1 576 ? 22.141 -2.453 -6.715 1 93.38 576 LEU B N 1
ATOM 11736 C CA . LEU B 1 576 ? 22.219 -1.206 -7.469 1 93.38 576 LEU B CA 1
ATOM 11737 C C . LEU B 1 576 ? 21.828 -0.018 -6.598 1 93.38 576 LEU B C 1
ATOM 11739 O O . LEU B 1 576 ? 22.422 1.06 -6.707 1 93.38 576 LEU B O 1
ATOM 11743 N N . PHE B 1 577 ? 20.875 -0.17 -5.738 1 94.06 577 PHE B N 1
ATOM 11744 C CA . PHE B 1 577 ? 20.391 0.907 -4.883 1 94.06 577 PHE B CA 1
ATOM 11745 C C . PHE B 1 577 ? 21.375 1.184 -3.754 1 94.06 577 PHE B C 1
ATOM 11747 O O . PHE B 1 577 ? 21.719 2.338 -3.492 1 94.06 577 PHE B O 1
ATOM 11754 N N . VAL B 1 578 ? 21.891 0.19 -3.086 1 91.62 578 VAL B N 1
ATOM 11755 C CA . VAL B 1 578 ? 22.766 0.343 -1.93 1 91.62 578 VAL B CA 1
ATOM 11756 C C . VAL B 1 578 ? 24.156 0.758 -2.391 1 91.62 578 VAL B C 1
ATOM 11758 O O . VAL B 1 578 ? 24.812 1.601 -1.761 1 91.62 578 VAL B O 1
ATOM 11761 N N . GLY B 1 579 ? 24.625 0.226 -3.465 1 90.31 579 GLY B N 1
ATOM 11762 C CA . GLY B 1 579 ? 25.969 0.497 -3.926 1 90.31 579 GLY B CA 1
ATOM 11763 C C . GLY B 1 579 ? 26.078 1.748 -4.777 1 90.31 579 GLY B C 1
ATOM 11764 O O . GLY B 1 579 ? 27 2.553 -4.605 1 90.31 579 GLY B O 1
ATOM 11765 N N . LEU B 1 580 ? 25.125 1.983 -5.68 1 90.94 580 LEU B N 1
ATOM 11766 C CA . LEU B 1 580 ? 25.266 3.053 -6.664 1 90.94 580 LEU B CA 1
ATOM 11767 C C . LEU B 1 580 ? 24.188 4.117 -6.469 1 90.94 580 LEU B C 1
ATOM 11769 O O . LEU B 1 580 ? 24.219 5.16 -7.125 1 90.94 580 LEU B O 1
ATOM 11773 N N . GLY B 1 581 ? 23.234 3.928 -5.656 1 91.94 581 GLY B N 1
ATOM 11774 C CA . GLY B 1 581 ? 22.188 4.895 -5.402 1 91.94 581 GLY B CA 1
ATOM 11775 C C . GLY B 1 581 ? 21.125 4.93 -6.492 1 91.94 581 GLY B C 1
ATOM 11776 O O . GLY B 1 581 ? 20.359 5.895 -6.598 1 91.94 581 GLY B O 1
ATOM 11777 N N . TRP B 1 582 ? 21.047 3.873 -7.32 1 92.69 582 TRP B N 1
ATOM 11778 C CA . TRP B 1 582 ? 20.062 3.795 -8.398 1 92.69 582 TRP B CA 1
ATOM 11779 C C . TRP B 1 582 ? 18.859 2.979 -7.977 1 92.69 582 TRP B C 1
ATOM 11781 O O . TRP B 1 582 ? 18.984 1.799 -7.637 1 92.69 582 TRP B O 1
ATOM 11791 N N . TYR B 1 583 ? 17.734 3.6 -8.023 1 93.75 583 TYR B N 1
ATOM 11792 C CA . TYR B 1 583 ? 16.5 2.893 -7.723 1 93.75 583 TYR B CA 1
ATOM 11793 C C . TYR B 1 583 ? 15.758 2.506 -9 1 93.75 583 TYR B C 1
ATOM 11795 O O . TYR B 1 583 ? 15.398 3.371 -9.805 1 93.75 583 TYR B O 1
ATOM 11803 N N . ILE B 1 584 ? 15.609 1.277 -9.156 1 90.5 584 ILE B N 1
ATOM 11804 C CA . ILE B 1 584 ? 14.797 0.734 -10.242 1 90.5 584 ILE B CA 1
ATOM 11805 C C . ILE B 1 584 ? 13.578 0.018 -9.672 1 90.5 584 ILE B C 1
ATOM 11807 O O . ILE B 1 584 ? 13.695 -0.773 -8.734 1 90.5 584 ILE B O 1
ATOM 11811 N N . ALA B 1 585 ? 12.383 0.323 -10.203 1 90.19 585 ALA B N 1
ATOM 11812 C CA . ALA B 1 585 ? 11.172 -0.36 -9.75 1 90.19 585 ALA B CA 1
ATOM 11813 C C . ALA B 1 585 ? 11.25 -1.856 -10.039 1 90.19 585 ALA B C 1
ATOM 11815 O O . ALA B 1 585 ? 11.266 -2.27 -11.203 1 90.19 585 ALA B O 1
ATOM 11816 N N . THR B 1 586 ? 11.266 -2.672 -9.008 1 91.75 586 THR B N 1
ATOM 11817 C CA . THR B 1 586 ? 11.539 -4.094 -9.195 1 91.75 586 THR B CA 1
ATOM 11818 C C . THR B 1 586 ? 10.25 -4.906 -9.156 1 91.75 586 THR B C 1
ATOM 11820 O O . THR B 1 586 ? 10.234 -6.07 -9.555 1 91.75 586 THR B O 1
ATOM 11823 N N . ILE B 1 587 ? 9.141 -4.379 -8.758 1 90.75 587 ILE B N 1
ATOM 11824 C CA . ILE B 1 587 ? 7.906 -5.137 -8.602 1 90.75 587 ILE B CA 1
ATOM 11825 C C . ILE B 1 587 ? 7.387 -5.57 -9.969 1 90.75 587 ILE B C 1
ATOM 11827 O O . ILE B 1 587 ? 6.926 -6.703 -10.133 1 90.75 587 ILE B O 1
ATOM 11831 N N . THR B 1 588 ? 7.539 -4.707 -10.938 1 91.81 588 THR B N 1
ATOM 11832 C CA . THR B 1 588 ? 7.031 -4.992 -12.273 1 91.81 588 THR B CA 1
ATOM 11833 C C . THR B 1 588 ? 7.766 -6.18 -12.891 1 91.81 588 THR B C 1
ATOM 11835 O O . THR B 1 588 ? 7.137 -7.16 -13.297 1 91.81 588 THR B O 1
ATOM 11838 N N . PRO B 1 589 ? 9.102 -6.129 -12.93 1 94 589 PRO B N 1
ATOM 11839 C CA . PRO B 1 589 ? 9.789 -7.305 -13.469 1 94 589 PRO B CA 1
ATOM 11840 C C . PRO B 1 589 ? 9.594 -8.555 -12.609 1 94 589 PRO B C 1
ATOM 11842 O O . PRO B 1 589 ? 9.539 -9.664 -13.141 1 94 589 PRO B O 1
ATOM 11845 N N . LEU B 1 590 ? 9.477 -8.438 -11.344 1 93.62 590 LEU B N 1
ATOM 11846 C CA . LEU B 1 590 ? 9.258 -9.57 -10.445 1 93.62 590 LEU B CA 1
ATOM 11847 C C . LEU B 1 590 ? 7.941 -10.273 -10.758 1 93.62 590 LEU B C 1
ATOM 11849 O O . LEU B 1 590 ? 7.91 -11.492 -10.922 1 93.62 590 LEU B O 1
ATOM 11853 N N . LEU B 1 591 ? 6.898 -9.508 -10.867 1 91.44 591 LEU B N 1
ATOM 11854 C CA . LEU B 1 591 ? 5.582 -10.07 -11.117 1 91.44 591 LEU B CA 1
ATOM 11855 C C . LEU B 1 591 ? 5.484 -10.609 -12.547 1 91.44 591 LEU B C 1
ATOM 11857 O O . LEU B 1 591 ? 4.82 -11.617 -12.789 1 91.44 591 LEU B O 1
ATOM 11861 N N . ALA B 1 592 ? 6.117 -9.914 -13.461 1 93.5 592 ALA B N 1
ATOM 11862 C CA . ALA B 1 592 ? 6.102 -10.367 -14.852 1 93.5 592 ALA B CA 1
ATOM 11863 C C . ALA B 1 592 ? 6.793 -11.719 -14.992 1 93.5 592 ALA B C 1
ATOM 11865 O O . ALA B 1 592 ? 6.27 -12.625 -15.648 1 93.5 592 ALA B O 1
ATOM 11866 N N . VAL B 1 593 ? 7.938 -11.836 -14.391 1 93.62 593 VAL B N 1
ATOM 11867 C CA . VAL B 1 593 ? 8.688 -13.086 -14.453 1 93.62 593 VAL B CA 1
ATOM 11868 C C . VAL B 1 593 ? 7.922 -14.188 -13.727 1 93.62 593 VAL B C 1
ATOM 11870 O O . VAL B 1 593 ? 7.867 -15.328 -14.203 1 93.62 593 VAL B O 1
ATOM 11873 N N . PHE B 1 594 ? 7.32 -13.883 -12.688 1 91.5 594 PHE B N 1
ATOM 11874 C CA . PHE B 1 594 ? 6.523 -14.844 -11.93 1 91.5 594 PHE B CA 1
ATOM 11875 C C . PHE B 1 594 ? 5.352 -15.352 -12.766 1 91.5 594 PHE B C 1
ATOM 11877 O O . PHE B 1 594 ? 5.145 -16.562 -12.883 1 91.5 594 PHE B O 1
ATOM 11884 N N . LEU B 1 595 ? 4.629 -14.43 -13.281 1 87.38 595 LEU B N 1
ATOM 11885 C CA . LEU B 1 595 ? 3.465 -14.789 -14.086 1 87.38 595 LEU B CA 1
ATOM 11886 C C . LEU B 1 595 ? 3.875 -15.609 -15.305 1 87.38 595 LEU B C 1
ATOM 11888 O O . LEU B 1 595 ? 3.18 -16.547 -15.688 1 87.38 595 LEU B O 1
ATOM 11892 N N . THR B 1 596 ? 4.957 -15.195 -15.938 1 91.31 596 THR B N 1
ATOM 11893 C CA . THR B 1 596 ? 5.457 -15.93 -17.094 1 91.31 596 THR B CA 1
ATOM 11894 C C . THR B 1 596 ? 5.84 -17.359 -16.719 1 91.31 596 THR B C 1
ATOM 11896 O O . THR B 1 596 ? 5.504 -18.297 -17.422 1 91.31 596 THR B O 1
ATOM 11899 N N . SER B 1 597 ? 6.52 -17.484 -15.609 1 88.5 597 SER B N 1
ATOM 11900 C CA . SER B 1 597 ? 6.945 -18.812 -15.141 1 88.5 597 SER B CA 1
ATOM 11901 C C . SER B 1 597 ? 5.75 -19.703 -14.844 1 88.5 597 SER B C 1
ATOM 11903 O O . SER B 1 597 ? 5.742 -20.875 -15.211 1 88.5 597 SER B O 1
ATOM 11905 N N . VAL B 1 598 ? 4.793 -19.156 -14.25 1 82.5 598 VAL B N 1
ATOM 11906 C CA . VAL B 1 598 ? 3.6 -19.906 -13.891 1 82.5 598 VAL B CA 1
ATOM 11907 C C . VAL B 1 598 ? 2.816 -20.266 -15.148 1 82.5 598 VAL B C 1
ATOM 11909 O O . VAL B 1 598 ? 2.342 -21.406 -15.289 1 82.5 598 VAL B O 1
ATOM 11912 N N . ALA B 1 599 ? 2.658 -19.375 -16.031 1 84.19 599 ALA B N 1
ATOM 11913 C CA . ALA B 1 599 ? 1.895 -19.594 -17.25 1 84.19 599 ALA B CA 1
ATOM 11914 C C . ALA B 1 599 ? 2.543 -20.672 -18.125 1 84.19 599 ALA B C 1
ATOM 11916 O O . ALA B 1 599 ? 1.852 -21.531 -18.672 1 84.19 599 ALA B O 1
ATOM 11917 N N . ILE B 1 600 ? 3.791 -20.625 -18.297 1 85.56 600 ILE B N 1
ATOM 11918 C CA . ILE B 1 600 ? 4.5 -21.609 -19.109 1 85.56 600 ILE B CA 1
ATOM 11919 C C . ILE B 1 600 ? 4.41 -22.984 -18.422 1 85.56 600 ILE B C 1
ATOM 11921 O O . ILE B 1 600 ? 4.215 -24 -19.094 1 85.56 600 ILE B O 1
ATOM 11925 N N . SER B 1 601 ? 4.539 -22.938 -17.156 1 80.44 601 SER B N 1
ATOM 11926 C CA . SER B 1 601 ? 4.418 -24.188 -16.422 1 80.44 601 SER B CA 1
ATOM 11927 C C . SER B 1 601 ? 3.031 -24.797 -16.578 1 80.44 601 SER B C 1
ATOM 11929 O O . SER B 1 601 ? 2.893 -26.016 -16.703 1 80.44 601 SER B O 1
ATOM 11931 N N . LEU B 1 602 ? 2.055 -23.984 -16.547 1 78 602 LEU B N 1
ATOM 11932 C CA . LEU B 1 602 ? 0.686 -24.453 -16.75 1 78 602 LEU B CA 1
ATOM 11933 C C . LEU B 1 602 ? 0.501 -25 -18.172 1 78 602 LEU B C 1
ATOM 11935 O O . LEU B 1 602 ? -0.154 -26.031 -18.344 1 78 602 LEU B O 1
ATOM 11939 N N . ALA B 1 603 ? 1 -24.406 -19.078 1 81.06 603 ALA B N 1
ATOM 11940 C CA . ALA B 1 603 ? 0.911 -24.875 -20.469 1 81.06 603 ALA B CA 1
ATOM 11941 C C . ALA B 1 603 ? 1.59 -26.234 -20.641 1 81.06 603 ALA B C 1
ATOM 11943 O O . ALA B 1 603 ? 1.065 -27.109 -21.312 1 81.06 603 ALA B O 1
ATOM 11944 N N . LYS B 1 604 ? 2.703 -26.328 -20.094 1 79.31 604 LYS B N 1
ATOM 11945 C CA . LYS B 1 604 ? 3.434 -27.594 -20.141 1 79.31 604 LYS B CA 1
ATOM 11946 C C . LYS B 1 604 ? 2.646 -28.703 -19.469 1 79.31 604 LYS B C 1
ATOM 11948 O O . LYS B 1 604 ? 2.662 -29.844 -19.922 1 79.31 604 LYS B O 1
ATOM 11953 N N . PHE B 1 605 ? 2.035 -28.422 -18.438 1 79.5 605 PHE B N 1
ATOM 11954 C CA . PHE B 1 605 ? 1.221 -29.391 -17.703 1 79.5 605 PHE B CA 1
ATOM 11955 C C . PHE B 1 605 ? 0.07 -29.891 -18.578 1 79.5 605 PHE B C 1
ATOM 11957 O O . PHE B 1 605 ? -0.226 -31.078 -18.594 1 79.5 605 PHE B O 1
ATOM 11964 N N . LEU B 1 606 ? -0.568 -28.969 -19.203 1 77.31 606 LEU B N 1
ATOM 11965 C CA . LEU B 1 606 ? -1.683 -29.312 -20.062 1 77.31 606 LEU B CA 1
ATOM 11966 C C . LEU B 1 606 ? -1.219 -30.219 -21.203 1 77.31 606 LEU B C 1
ATOM 11968 O O . LEU B 1 606 ? -1.909 -31.172 -21.562 1 77.31 606 LEU B O 1
ATOM 11972 N N . LYS B 1 607 ? -0.103 -29.969 -21.719 1 76.94 607 LYS B N 1
ATOM 11973 C CA . LYS B 1 607 ? 0.463 -30.781 -22.797 1 76.94 607 LYS B CA 1
ATOM 11974 C C . LYS B 1 607 ? 0.832 -32.188 -22.297 1 76.94 607 LYS B C 1
ATOM 11976 O O . LYS B 1 607 ? 0.573 -33.188 -22.969 1 76.94 607 LYS B O 1
ATOM 11981 N N . ALA B 1 608 ? 1.383 -32.219 -21.188 1 75 608 ALA B N 1
ATOM 11982 C CA . ALA B 1 608 ? 1.792 -33.5 -20.609 1 75 608 ALA B CA 1
ATOM 11983 C C . ALA B 1 608 ? 0.587 -34.406 -20.375 1 75 608 ALA B C 1
ATOM 11985 O O . ALA B 1 608 ? 0.664 -35.594 -20.594 1 75 608 ALA B O 1
ATOM 11986 N N . GLU B 1 609 ? -0.421 -33.906 -19.953 1 74.62 609 GLU B N 1
ATOM 11987 C CA . GLU B 1 609 ? -1.638 -34.688 -19.719 1 74.62 609 GLU B CA 1
ATOM 11988 C C . GLU B 1 609 ? -2.221 -35.188 -21.016 1 74.62 609 GLU B C 1
ATOM 11990 O O . GLU B 1 609 ? -2.748 -36.312 -21.078 1 74.62 609 GLU B O 1
ATOM 11995 N N . GLY B 1 610 ? -2.18 -34.406 -22 1 74.19 610 GLY B N 1
ATOM 11996 C CA . GLY B 1 610 ? -2.646 -34.844 -23.312 1 74.19 610 GLY B CA 1
ATOM 11997 C C . GLY B 1 610 ? -1.819 -35.969 -23.891 1 74.19 610 GLY B C 1
ATOM 11998 O O . GLY B 1 610 ? -2.365 -36.906 -24.484 1 74.19 610 GLY B O 1
ATOM 11999 N N . GLU B 1 611 ? -0.586 -35.938 -23.688 1 76.06 611 GLU B N 1
ATOM 12000 C CA . GLU B 1 611 ? 0.316 -36.969 -24.172 1 76.06 611 GLU B CA 1
ATOM 12001 C C . GLU B 1 611 ? 0.093 -38.312 -23.453 1 76.06 611 GLU B C 1
ATOM 12003 O O . GLU B 1 611 ? 0.145 -39.375 -24.062 1 76.06 611 GLU B O 1
ATOM 12008 N N . LYS B 1 612 ? -0.073 -38.281 -22.266 1 76.06 612 LYS B N 1
ATOM 12009 C CA . LYS B 1 612 ? -0.351 -39.469 -21.484 1 76.06 612 LYS B CA 1
ATOM 12010 C C . LYS B 1 612 ? -1.54 -40.25 -22.062 1 76.06 612 LYS B C 1
ATOM 12012 O O . LYS B 1 612 ? -1.479 -41.469 -22.234 1 76.06 612 LYS B O 1
ATOM 12017 N N . SER B 1 613 ? -2.572 -39.562 -22.281 1 75.31 613 SER B N 1
ATOM 12018 C CA . SER B 1 613 ? -3.781 -40.188 -22.828 1 75.31 613 SER B CA 1
ATOM 12019 C C . SER B 1 613 ? -3.52 -40.812 -24.188 1 75.31 613 SER B C 1
ATOM 12021 O O . SER B 1 613 ? -4.059 -41.875 -24.516 1 75.31 613 SER B O 1
ATOM 12023 N N . PHE B 1 614 ? -2.76 -40.188 -24.922 1 74.88 614 PHE B N 1
ATOM 12024 C CA . PHE B 1 614 ? -2.416 -40.719 -26.234 1 74.88 614 PHE B CA 1
ATOM 12025 C C . PHE B 1 614 ? -1.607 -42 -26.125 1 74.88 614 PHE B C 1
ATOM 12027 O O . PHE B 1 614 ? -1.886 -42.969 -26.812 1 74.88 614 PHE B O 1
ATOM 12034 N N . TYR B 1 615 ? -0.642 -41.969 -25.234 1 75.12 615 TYR B N 1
ATOM 12035 C CA . TYR B 1 615 ? 0.219 -43.125 -25.078 1 75.12 615 TYR B CA 1
ATOM 12036 C C . TYR B 1 615 ? -0.58 -44.344 -24.609 1 75.12 615 TYR B C 1
ATOM 12038 O O . TYR B 1 615 ? -0.4 -45.469 -25.125 1 75.12 615 TYR B O 1
ATOM 12046 N N . LEU B 1 616 ? -1.431 -44.156 -23.766 1 75.5 616 LEU B N 1
ATOM 12047 C CA . LEU B 1 616 ? -2.238 -45.281 -23.25 1 75.5 616 LEU B CA 1
ATOM 12048 C C . LEU B 1 616 ? -3.17 -45.812 -24.328 1 75.5 616 LEU B C 1
ATOM 12050 O O . LEU B 1 616 ? -3.359 -47.031 -24.438 1 75.5 616 LEU B O 1
ATOM 12054 N N . SER B 1 617 ? -3.738 -44.938 -25.125 1 76.44 617 SER B N 1
ATOM 12055 C CA . SER B 1 617 ? -4.613 -45.375 -26.203 1 76.44 617 SER B CA 1
ATOM 12056 C C . SER B 1 617 ? -3.836 -46.156 -27.266 1 76.44 617 SER B C 1
ATOM 12058 O O . SER B 1 617 ? -4.336 -47.125 -27.812 1 76.44 617 SER B O 1
ATOM 12060 N N . ALA B 1 618 ? -2.713 -45.656 -27.562 1 74.69 618 ALA B N 1
ATOM 12061 C CA . ALA B 1 618 ? -1.873 -46.344 -28.547 1 74.69 618 ALA B CA 1
ATOM 12062 C C . ALA B 1 618 ? -1.445 -47.719 -28.062 1 74.69 618 ALA B C 1
ATOM 12064 O O . ALA B 1 618 ? -1.449 -48.688 -28.828 1 74.69 618 ALA B O 1
ATOM 12065 N N . PHE B 1 619 ? -1.224 -47.906 -26.844 1 74.56 619 PHE B N 1
ATOM 12066 C CA . PHE B 1 619 ? -0.722 -49.156 -26.266 1 74.56 619 PHE B CA 1
ATOM 12067 C C . PHE B 1 619 ? -1.841 -50.188 -26.141 1 74.56 619 PHE B C 1
ATOM 12069 O O . PHE B 1 619 ? -1.604 -51.375 -26.25 1 74.56 619 PHE B O 1
ATOM 12076 N N . SER B 1 620 ? -2.969 -49.688 -25.953 1 75.69 620 SER B N 1
ATOM 12077 C CA . SER B 1 620 ? -4.117 -50.594 -25.812 1 75.69 620 SER B CA 1
ATOM 12078 C C . SER B 1 620 ? -4.406 -51.312 -27.109 1 75.69 620 SER B C 1
ATOM 12080 O O . SER B 1 620 ? -5.09 -52.344 -27.109 1 75.69 620 SER B O 1
ATOM 12082 N N . ARG B 1 621 ? -3.781 -50.875 -28.125 1 75.5 621 ARG B N 1
ATOM 12083 C CA . ARG B 1 621 ? -3.977 -51.5 -29.422 1 75.5 621 ARG B CA 1
ATOM 12084 C C . ARG B 1 621 ? -3.018 -52.688 -29.609 1 75.5 621 ARG B C 1
ATOM 12086 O O . ARG B 1 621 ? -3.209 -53.531 -30.484 1 75.5 621 ARG B O 1
ATOM 12093 N N . TYR B 1 622 ? -2.045 -52.781 -28.797 1 75.5 622 TYR B N 1
ATOM 12094 C CA . TYR B 1 622 ? -1.061 -53.844 -28.969 1 75.5 622 TYR B CA 1
ATOM 12095 C C . TYR B 1 622 ? -1.143 -54.844 -27.812 1 75.5 622 TYR B C 1
ATOM 12097 O O . TYR B 1 622 ? -0.671 -55.969 -27.938 1 75.5 622 TYR B O 1
ATOM 12105 N N . LEU B 1 623 ? -1.617 -54.344 -26.703 1 76.25 623 LEU B N 1
ATOM 12106 C CA . LEU B 1 623 ? -1.827 -55.188 -25.531 1 76.25 623 LEU B CA 1
ATOM 12107 C C . LEU B 1 623 ? -3.285 -55.125 -25.094 1 76.25 623 LEU B C 1
ATOM 12109 O O . LEU B 1 623 ? -3.938 -54.094 -25.188 1 76.25 623 LEU B O 1
ATOM 12113 N N . SER B 1 624 ? -3.805 -56.375 -24.672 1 76 624 SER B N 1
ATOM 12114 C CA . SER B 1 624 ? -5.176 -56.375 -24.172 1 76 624 SER B CA 1
ATOM 12115 C C . SER B 1 624 ? -5.355 -55.312 -23.078 1 76 624 SER B C 1
ATOM 12117 O O . SER B 1 624 ? -4.469 -55.125 -22.234 1 76 624 SER B O 1
ATOM 12119 N N . ALA B 1 625 ? -6.426 -54.625 -23.188 1 77.38 625 ALA B N 1
ATOM 12120 C CA . ALA B 1 625 ? -6.762 -53.562 -22.219 1 77.38 625 ALA B CA 1
ATOM 12121 C C . ALA B 1 625 ? -6.723 -54.094 -20.797 1 77.38 625 ALA B C 1
ATOM 12123 O O . ALA B 1 625 ? -6.316 -53.375 -19.875 1 77.38 625 ALA B O 1
ATOM 12124 N N . ASP B 1 626 ? -7.121 -55.344 -20.688 1 79.06 626 ASP B N 1
ATOM 12125 C CA . ASP B 1 626 ? -7.164 -55.969 -19.359 1 79.06 626 ASP B CA 1
ATOM 12126 C C . ASP B 1 626 ? -5.754 -56.156 -18.797 1 79.06 626 ASP B C 1
ATOM 12128 O O . ASP B 1 626 ? -5.527 -56 -17.594 1 79.06 626 ASP B O 1
ATOM 12132 N N . VAL B 1 627 ? -4.859 -56.5 -19.609 1 77.38 627 VAL B N 1
ATOM 12133 C CA . VAL B 1 627 ? -3.473 -56.688 -19.188 1 77.38 627 VAL B CA 1
ATOM 12134 C C . VAL B 1 627 ? -2.867 -55.344 -18.812 1 77.38 627 VAL B C 1
ATOM 12136 O O . VAL B 1 627 ? -2.17 -55.219 -17.797 1 77.38 627 VAL B O 1
ATOM 12139 N N . ILE B 1 628 ? -3.195 -54.344 -19.547 1 77.38 628 ILE B N 1
ATOM 12140 C CA . ILE B 1 628 ? -2.713 -53 -19.281 1 77.38 628 ILE B CA 1
ATOM 12141 C C . ILE B 1 628 ? -3.232 -52.531 -17.938 1 77.38 628 ILE B C 1
ATOM 12143 O O . ILE B 1 628 ? -2.479 -51.969 -17.141 1 77.38 628 ILE B O 1
ATOM 12147 N N . ASP B 1 629 ? -4.496 -52.719 -17.75 1 78.44 629 ASP B N 1
ATOM 12148 C CA . ASP B 1 629 ? -5.117 -52.281 -16.5 1 78.44 629 ASP B CA 1
ATOM 12149 C C . ASP B 1 629 ? -4.469 -52.969 -15.305 1 78.44 629 ASP B C 1
ATOM 12151 O O . ASP B 1 629 ? -4.297 -52.375 -14.242 1 78.44 629 ASP B O 1
ATOM 12155 N N . GLN B 1 630 ? -4.047 -54.188 -15.562 1 77.12 630 GLN B N 1
ATOM 12156 C CA . GLN B 1 630 ? -3.391 -54.938 -14.492 1 77.12 630 GLN B CA 1
ATOM 12157 C C . GLN B 1 630 ? -2 -54.375 -14.203 1 77.12 630 GLN B C 1
ATOM 12159 O O . GLN B 1 630 ? -1.565 -54.344 -13.055 1 77.12 630 GLN B O 1
ATOM 12164 N N . ILE B 1 631 ? -1.362 -54 -15.227 1 74.19 631 ILE B N 1
ATOM 12165 C CA . ILE B 1 631 ? -0.016 -53.438 -15.094 1 74.19 631 ILE B CA 1
ATOM 12166 C C . ILE B 1 631 ? -0.076 -52.094 -14.391 1 74.19 631 ILE B C 1
ATOM 12168 O O . ILE B 1 631 ? 0.775 -51.781 -13.555 1 74.19 631 ILE B O 1
ATOM 12172 N N . ILE B 1 632 ? -1.093 -51.438 -14.789 1 74.5 632 ILE B N 1
ATOM 12173 C CA . ILE B 1 632 ? -1.275 -50.094 -14.203 1 74.5 632 ILE B CA 1
ATOM 12174 C C . ILE B 1 632 ? -1.61 -50.25 -12.719 1 74.5 632 ILE B C 1
ATOM 12176 O O . ILE B 1 632 ? -1.12 -49.469 -11.891 1 74.5 632 ILE B O 1
ATOM 12180 N N . GLU B 1 633 ? -2.396 -51.25 -12.391 1 75.62 633 GLU B N 1
ATOM 12181 C CA . GLU B 1 633 ? -2.816 -51.469 -11.008 1 75.62 633 GLU B CA 1
ATOM 12182 C C . GLU B 1 633 ? -1.676 -52.062 -10.172 1 75.62 633 GLU B C 1
ATOM 12184 O O . GLU B 1 633 ? -1.535 -51.719 -8.992 1 75.62 633 GLU B O 1
ATOM 12189 N N . ASP B 1 634 ? -0.9 -52.938 -10.812 1 80.19 634 ASP B N 1
ATOM 12190 C CA . ASP B 1 634 ? 0.219 -53.562 -10.117 1 80.19 634 ASP B CA 1
ATOM 12191 C C . ASP B 1 634 ? 1.459 -53.625 -11.008 1 80.19 634 ASP B C 1
ATOM 12193 O O . ASP B 1 634 ? 1.673 -54.594 -11.734 1 80.19 634 ASP B O 1
ATOM 12197 N N . PRO B 1 635 ? 2.324 -52.656 -10.867 1 77.31 635 PRO B N 1
ATOM 12198 C CA . PRO B 1 635 ? 3.521 -52.562 -11.703 1 77.31 635 PRO B CA 1
ATOM 12199 C C . PRO B 1 635 ? 4.477 -53.719 -11.5 1 77.31 635 PRO B C 1
ATOM 12201 O O . PRO B 1 635 ? 5.309 -54.031 -12.359 1 77.31 635 PRO B O 1
ATOM 12204 N N . GLU B 1 636 ? 4.352 -54.438 -10.367 1 76.19 636 GLU B N 1
ATOM 12205 C CA . GLU B 1 636 ? 5.23 -55.562 -10.07 1 76.19 636 GLU B CA 1
ATOM 12206 C C . GLU B 1 636 ? 4.934 -56.75 -10.984 1 76.19 636 GLU B C 1
ATOM 12208 O O . GLU B 1 636 ? 5.766 -57.625 -11.133 1 76.19 636 GLU B O 1
ATOM 12213 N N . ARG B 1 637 ? 3.848 -56.656 -11.656 1 76.44 637 ARG B N 1
ATOM 12214 C CA . ARG B 1 637 ? 3.457 -57.719 -12.57 1 76.44 637 ARG B CA 1
ATOM 12215 C C . ARG B 1 637 ? 4.238 -57.656 -13.875 1 76.44 637 ARG B C 1
ATOM 12217 O O . ARG B 1 637 ? 4.18 -58.562 -14.695 1 76.44 637 ARG B O 1
ATOM 12224 N N . LEU B 1 638 ? 4.977 -56.594 -13.992 1 77.25 638 LEU B N 1
ATOM 12225 C CA . LEU B 1 638 ? 5.844 -56.438 -15.156 1 77.25 638 LEU B CA 1
ATOM 12226 C C . LEU B 1 638 ? 7.113 -57.281 -15 1 77.25 638 LEU B C 1
ATOM 12228 O O . LEU B 1 638 ? 8.219 -56.719 -15.031 1 77.25 638 LEU B O 1
ATOM 12232 N N . LYS B 1 639 ? 6.98 -58.531 -14.625 1 82.75 639 LYS B N 1
ATOM 12233 C CA . LYS B 1 639 ? 8.102 -59.438 -14.477 1 82.75 639 LYS B CA 1
ATOM 12234 C C . LYS B 1 639 ? 7.867 -60.719 -15.266 1 82.75 639 LYS B C 1
ATOM 12236 O O . LYS B 1 639 ? 6.719 -61.125 -15.516 1 82.75 639 LYS B O 1
ATOM 12241 N N . LEU B 1 640 ? 8.969 -61.312 -15.688 1 86.25 640 LEU B N 1
ATOM 12242 C CA . LEU B 1 640 ? 8.891 -62.625 -16.359 1 86.25 640 LEU B CA 1
ATOM 12243 C C . LEU B 1 640 ? 8.375 -63.688 -15.414 1 86.25 640 LEU B C 1
ATOM 12245 O O . LEU B 1 640 ? 8.734 -63.719 -14.234 1 86.25 640 LEU B O 1
ATOM 12249 N N . GLY B 1 641 ? 7.441 -64.375 -15.812 1 84.12 641 GLY B N 1
ATOM 12250 C CA . GLY B 1 641 ? 6.867 -65.375 -14.992 1 84.12 641 GLY B CA 1
ATOM 12251 C C . GLY B 1 641 ? 5.508 -65.875 -15.484 1 84.12 641 GLY B C 1
ATOM 12252 O O . GLY B 1 641 ? 4.957 -65.312 -16.438 1 84.12 641 GLY B O 1
ATOM 12253 N N . GLY B 1 642 ? 5.008 -67 -14.992 1 86.06 642 GLY B N 1
ATOM 12254 C CA . GLY B 1 642 ? 3.715 -67.562 -15.359 1 86.06 642 GLY B CA 1
ATOM 12255 C C . GLY B 1 642 ? 3.078 -68.375 -14.25 1 86.06 642 GLY B C 1
ATOM 12256 O O . GLY B 1 642 ? 3.762 -68.812 -13.32 1 86.06 642 GLY B O 1
ATOM 12257 N N . ASP B 1 643 ? 1.832 -68.438 -14.352 1 87.69 643 ASP B N 1
ATOM 12258 C CA . ASP B 1 643 ? 1.059 -69.188 -13.383 1 87.69 643 ASP B CA 1
ATOM 12259 C C . ASP B 1 643 ? 0.305 -70.312 -14.078 1 87.69 643 ASP B C 1
ATOM 12261 O O . ASP B 1 643 ? -0.156 -70.188 -15.211 1 87.69 643 ASP B O 1
ATOM 12265 N N . SER B 1 644 ? 0.311 -71.5 -13.383 1 91.12 644 SER B N 1
ATOM 12266 C CA . SER B 1 644 ? -0.501 -72.625 -13.883 1 91.12 644 SER B CA 1
ATOM 12267 C C . SER B 1 644 ? -1.977 -72.375 -13.555 1 91.12 644 SER B C 1
ATOM 12269 O O . SER B 1 644 ? -2.332 -72.125 -12.406 1 91.12 644 SER B O 1
ATOM 12271 N N . LYS B 1 645 ? -2.709 -72.375 -14.555 1 93.19 645 LYS B N 1
ATOM 12272 C CA . LYS B 1 645 ? -4.145 -72.188 -14.398 1 93.19 645 LYS B CA 1
ATOM 12273 C C . LYS B 1 645 ? -4.941 -73.062 -15.367 1 93.19 645 LYS B C 1
ATOM 12275 O O . LYS B 1 645 ? -4.438 -73.438 -16.422 1 93.19 645 LYS B O 1
ATOM 12280 N N . GLU B 1 646 ? -6.156 -73.375 -14.961 1 95.62 646 GLU B N 1
ATOM 12281 C CA . GLU B 1 646 ? -7.078 -74.062 -15.883 1 95.62 646 GLU B CA 1
ATOM 12282 C C . GLU B 1 646 ? -7.652 -73.062 -16.891 1 95.62 646 GLU B C 1
ATOM 12284 O O . GLU B 1 646 ? -8.344 -72.125 -16.516 1 95.62 646 GLU B O 1
ATOM 12289 N N . LEU B 1 647 ? -7.262 -73.25 -18.109 1 97 647 LEU B N 1
ATOM 12290 C CA . LEU B 1 647 ? -7.699 -72.375 -19.188 1 97 647 LEU B CA 1
ATOM 12291 C C . LEU B 1 647 ? -8.219 -73.188 -20.375 1 97 647 LEU B C 1
ATOM 12293 O O . LEU B 1 647 ? -8.125 -74.438 -20.391 1 97 647 LEU B O 1
ATOM 12297 N N . THR B 1 648 ? -8.859 -72.5 -21.312 1 97.94 648 THR B N 1
ATOM 12298 C CA . THR B 1 648 ? -9.258 -73.125 -22.578 1 97.94 648 THR B CA 1
ATOM 12299 C C . THR B 1 648 ? -8.578 -72.438 -23.75 1 97.94 648 THR B C 1
ATOM 12301 O O . THR B 1 648 ? -8.641 -71.188 -23.875 1 97.94 648 THR B O 1
ATOM 12304 N N . ALA B 1 649 ? -7.883 -73.188 -24.484 1 97.88 649 ALA B N 1
ATOM 12305 C CA . ALA B 1 649 ? -7.18 -72.688 -25.656 1 97.88 649 ALA B CA 1
ATOM 12306 C C . ALA B 1 649 ? -7.957 -72.938 -26.938 1 97.88 649 ALA B C 1
ATOM 12308 O O . ALA B 1 649 ? -8.609 -73.938 -27.078 1 97.88 649 ALA B O 1
ATOM 12309 N N . ILE B 1 650 ? -7.922 -72 -27.812 1 97.94 650 ILE B N 1
ATOM 12310 C CA . ILE B 1 650 ? -8.539 -72.125 -29.125 1 97.94 650 ILE B CA 1
ATOM 12311 C C . ILE B 1 650 ? -7.508 -71.812 -30.219 1 97.94 650 ILE B C 1
ATOM 12313 O O . ILE B 1 650 ? -6.758 -70.875 -30.125 1 97.94 650 ILE B O 1
ATOM 12317 N N . PHE B 1 651 ? -7.395 -72.75 -31.125 1 97.19 651 PHE B N 1
ATOM 12318 C CA . PHE B 1 651 ? -6.543 -72.562 -32.312 1 97.19 651 PHE B CA 1
ATOM 12319 C C . PHE B 1 651 ? -7.371 -72.625 -33.594 1 97.19 651 PHE B C 1
ATOM 12321 O O . PHE B 1 651 ? -8.211 -73.5 -33.75 1 97.19 651 PHE B O 1
ATOM 12328 N N . THR B 1 652 ? -7.172 -71.688 -34.406 1 97.31 652 THR B N 1
ATOM 12329 C CA . THR B 1 652 ? -7.879 -71.625 -35.688 1 97.31 652 THR B CA 1
ATOM 12330 C C . THR B 1 652 ? -6.891 -71.562 -36.844 1 97.31 652 THR B C 1
ATOM 12332 O O . THR B 1 652 ? -5.77 -71.125 -36.688 1 97.31 652 THR B O 1
ATOM 12335 N N . ASP B 1 653 ? -7.297 -72.125 -37.906 1 95 653 ASP B N 1
ATOM 12336 C CA . ASP B 1 653 ? -6.496 -72.062 -39.125 1 95 653 ASP B CA 1
ATOM 12337 C C . ASP B 1 653 ? -7.371 -72.188 -40.375 1 95 653 ASP B C 1
ATOM 12339 O O . ASP B 1 653 ? -8.32 -73 -40.375 1 95 653 ASP B O 1
ATOM 12343 N N . VAL B 1 654 ? -7.059 -71.5 -41.375 1 94.81 654 VAL B N 1
ATOM 12344 C CA . VAL B 1 654 ? -7.836 -71.5 -42.594 1 94.81 654 VAL B CA 1
ATOM 12345 C C . VAL B 1 654 ? -7.316 -72.625 -43.531 1 94.81 654 VAL B C 1
ATOM 12347 O O . VAL B 1 654 ? -6.109 -72.75 -43.75 1 94.81 654 VAL B O 1
ATOM 12350 N N . LYS B 1 655 ? -8.281 -73.438 -44.031 1 92.5 655 LYS B N 1
ATOM 12351 C CA . LYS B 1 655 ? -7.93 -74.562 -44.906 1 92.5 655 LYS B CA 1
ATOM 12352 C C . LYS B 1 655 ? -7.328 -74 -46.219 1 92.5 655 LYS B C 1
ATOM 12354 O O . LYS B 1 655 ? -7.957 -73.25 -46.938 1 92.5 655 LYS B O 1
ATOM 12359 N N . GLY B 1 656 ? -6.141 -74.5 -46.531 1 84.12 656 GLY B N 1
ATOM 12360 C CA . GLY B 1 656 ? -5.492 -74.188 -47.781 1 84.12 656 GLY B CA 1
ATOM 12361 C C . GLY B 1 656 ? -5.168 -72.688 -47.938 1 84.12 656 GLY B C 1
ATOM 12362 O O . GLY B 1 656 ? -5.195 -72.188 -49.062 1 84.12 656 GLY B O 1
ATOM 12363 N N . PHE B 1 657 ? -4.957 -72 -46.875 1 85.69 657 PHE B N 1
ATOM 12364 C CA . PHE B 1 657 ? -4.742 -70.562 -46.938 1 85.69 657 PHE B CA 1
ATOM 12365 C C . PHE B 1 657 ? -3.455 -70.25 -47.688 1 85.69 657 PHE B C 1
ATOM 12367 O O . PHE B 1 657 ? -3.379 -69.25 -48.406 1 85.69 657 PHE B O 1
ATOM 12374 N N . SER B 1 658 ? -2.404 -71.062 -47.469 1 78.75 658 SER B N 1
ATOM 12375 C CA . SER B 1 658 ? -1.149 -70.812 -48.188 1 78.75 658 SER B CA 1
ATOM 12376 C C . SER B 1 658 ? -1.366 -70.812 -49.688 1 78.75 658 SER B C 1
ATOM 12378 O O . SER B 1 658 ? -0.778 -69.938 -50.375 1 78.75 658 SER B O 1
ATOM 12380 N N . THR B 1 659 ? -2.219 -71.688 -50.156 1 79.19 659 THR B N 1
ATOM 12381 C CA . THR B 1 659 ? -2.543 -71.688 -51.594 1 79.19 659 THR B CA 1
ATOM 12382 C C . THR B 1 659 ? -3.336 -70.438 -52 1 79.19 659 THR B C 1
ATOM 12384 O O . THR B 1 659 ? -3.102 -69.875 -53.062 1 79.19 659 THR B O 1
ATOM 12387 N N . ILE B 1 660 ? -4.176 -70.125 -51.125 1 82.44 660 ILE B N 1
ATOM 12388 C CA . ILE B 1 660 ? -4.984 -68.938 -51.375 1 82.44 660 ILE B CA 1
ATOM 12389 C C . ILE B 1 660 ? -4.09 -67.688 -51.406 1 82.44 660 ILE B C 1
ATOM 12391 O O . ILE B 1 660 ? -4.23 -66.812 -52.312 1 82.44 660 ILE B O 1
ATOM 12395 N N . ALA B 1 661 ? -3.205 -67.562 -50.531 1 79.12 661 ALA B N 1
ATOM 12396 C CA . ALA B 1 661 ? -2.299 -66.438 -50.406 1 79.12 661 ALA B CA 1
ATOM 12397 C C . ALA B 1 661 ? -1.407 -66.312 -51.625 1 79.12 661 ALA B C 1
ATOM 12399 O O . ALA B 1 661 ? -1.064 -65.188 -52.031 1 79.12 661 ALA B O 1
ATOM 12400 N N . GLU B 1 662 ? -1.04 -67.375 -52.219 1 75.5 662 GLU B N 1
ATOM 12401 C CA . GLU B 1 662 ? -0.144 -67.375 -53.375 1 75.5 662 GLU B CA 1
ATOM 12402 C C . GLU B 1 662 ? -0.828 -66.75 -54.594 1 75.5 662 GLU B C 1
ATOM 12404 O O . GLU B 1 662 ? -0.161 -66.25 -55.5 1 75.5 662 GLU B O 1
ATOM 12409 N N . GLN B 1 663 ? -2.084 -66.812 -54.531 1 80.5 663 GLN B N 1
ATOM 12410 C CA . GLN B 1 663 ? -2.834 -66.375 -55.688 1 80.5 663 GLN B CA 1
ATOM 12411 C C . GLN B 1 663 ? -3.201 -64.875 -55.562 1 80.5 663 GLN B C 1
ATOM 12413 O O . GLN B 1 663 ? -3.877 -64.312 -56.438 1 80.5 663 GLN B O 1
ATOM 12418 N N . MET B 1 664 ? -2.646 -64.25 -54.531 1 84.31 664 MET B N 1
ATOM 12419 C CA . MET B 1 664 ? -3.078 -62.906 -54.25 1 84.31 664 MET B CA 1
ATOM 12420 C C . MET B 1 664 ? -1.884 -61.969 -54.219 1 84.31 664 MET B C 1
ATOM 12422 O O . MET B 1 664 ? -0.759 -62.375 -53.938 1 84.31 664 MET B O 1
ATOM 12426 N N . THR B 1 665 ? -2.178 -60.625 -54.5 1 81.38 665 THR B N 1
ATOM 12427 C CA . THR B 1 665 ? -1.168 -59.594 -54.25 1 81.38 665 THR B CA 1
ATOM 12428 C C . THR B 1 665 ? -0.992 -59.344 -52.75 1 81.38 665 THR B C 1
ATOM 12430 O O . THR B 1 665 ? -1.919 -59.562 -51.969 1 81.38 665 THR B O 1
ATOM 12433 N N . PRO B 1 666 ? 0.159 -58.875 -52.375 1 80.81 666 PRO B N 1
ATOM 12434 C CA . PRO B 1 666 ? 0.376 -58.594 -50.938 1 80.81 666 PRO B CA 1
ATOM 12435 C C . PRO B 1 666 ? -0.662 -57.625 -50.375 1 80.81 666 PRO B C 1
ATOM 12437 O O . PRO B 1 666 ? -1.121 -57.812 -49.25 1 80.81 666 PRO B O 1
ATOM 12440 N N . ALA B 1 667 ? -1.005 -56.625 -51.094 1 83.31 667 ALA B N 1
ATOM 12441 C CA . ALA B 1 667 ? -1.979 -55.656 -50.625 1 83.31 667 ALA B CA 1
ATOM 12442 C C . ALA B 1 667 ? -3.34 -56.312 -50.406 1 83.31 667 ALA B C 1
ATOM 12444 O O . ALA B 1 667 ? -4 -56.031 -49.406 1 83.31 667 ALA B O 1
ATOM 12445 N N . ASP B 1 668 ? -3.693 -57.094 -51.406 1 86.62 668 ASP B N 1
ATOM 12446 C CA . ASP B 1 668 ? -4.984 -57.75 -51.312 1 86.62 668 ASP B CA 1
ATOM 12447 C C . ASP B 1 668 ? -4.977 -58.781 -50.188 1 86.62 668 ASP B C 1
ATOM 12449 O O . ASP B 1 668 ? -5.992 -59 -49.5 1 86.62 668 ASP B O 1
ATOM 12453 N N . LEU B 1 669 ? -3.865 -59.406 -49.938 1 86.81 669 LEU B N 1
ATOM 12454 C CA . LEU B 1 669 ? -3.719 -60.406 -48.875 1 86.81 669 LEU B CA 1
ATOM 12455 C C . LEU B 1 669 ? -3.881 -59.75 -47.5 1 86.81 669 LEU B C 1
ATOM 12457 O O . LEU B 1 669 ? -4.57 -60.281 -46.625 1 86.81 669 LEU B O 1
ATOM 12461 N N . VAL B 1 670 ? -3.277 -58.594 -47.406 1 89.19 670 VAL B N 1
ATOM 12462 C CA . VAL B 1 670 ? -3.33 -57.875 -46.156 1 89.19 670 VAL B CA 1
ATOM 12463 C C . VAL B 1 670 ? -4.766 -57.438 -45.875 1 89.19 670 VAL B C 1
ATOM 12465 O O . VAL B 1 670 ? -5.238 -57.562 -44.719 1 89.19 670 VAL B O 1
ATOM 12468 N N . LYS B 1 671 ? -5.43 -56.969 -46.844 1 91.38 671 LYS B N 1
ATOM 12469 C CA . LYS B 1 671 ? -6.809 -56.5 -46.656 1 91.38 671 LYS B CA 1
ATOM 12470 C C . LYS B 1 671 ? -7.723 -57.688 -46.281 1 91.38 671 LYS B C 1
ATOM 12472 O O . LYS B 1 671 ? -8.523 -57.562 -45.344 1 91.38 671 LYS B O 1
ATOM 12477 N N . LEU B 1 672 ? -7.582 -58.719 -47.062 1 91.69 672 LEU B N 1
ATOM 12478 C CA . LEU B 1 672 ? -8.391 -59.906 -46.812 1 91.69 672 LEU B CA 1
ATOM 12479 C C . LEU B 1 672 ? -8.148 -60.438 -45.375 1 91.69 672 LEU B C 1
ATOM 12481 O O . LEU B 1 672 ? -9.102 -60.688 -44.656 1 91.69 672 LEU B O 1
ATOM 12485 N N . LEU B 1 673 ? -6.934 -60.531 -45.062 1 91.75 673 LEU B N 1
ATOM 12486 C CA . LEU B 1 673 ? -6.562 -61.062 -43.75 1 91.75 673 LEU B CA 1
ATOM 12487 C C . LEU B 1 673 ? -7.082 -60.188 -42.625 1 91.75 673 LEU B C 1
ATOM 12489 O O . LEU B 1 673 ? -7.617 -60.688 -41.656 1 91.75 673 LEU B O 1
ATOM 12493 N N . ASN B 1 674 ? -6.93 -58.969 -42.781 1 92.19 674 ASN B N 1
ATOM 12494 C CA . ASN B 1 674 ? -7.355 -58.062 -41.719 1 92.19 674 ASN B CA 1
ATOM 12495 C C . ASN B 1 674 ? -8.867 -58.094 -41.531 1 92.19 674 ASN B C 1
ATOM 12497 O O . ASN B 1 674 ? -9.367 -58 -40.406 1 92.19 674 ASN B O 1
ATOM 12501 N N . GLU B 1 675 ? -9.547 -58.125 -42.656 1 94.12 675 GLU B N 1
ATOM 12502 C CA . GLU B 1 675 ? -11.008 -58.219 -42.531 1 94.12 675 GLU B CA 1
ATOM 12503 C C . GLU B 1 675 ? -11.43 -59.531 -41.875 1 94.12 675 GLU B C 1
ATOM 12505 O O . GLU B 1 675 ? -12.32 -59.531 -41.031 1 94.12 675 GLU B O 1
ATOM 12510 N N . TYR B 1 676 ? -10.773 -60.562 -42.344 1 94.38 676 TYR B N 1
ATOM 12511 C CA . TYR B 1 676 ? -11.039 -61.875 -41.781 1 94.38 676 TYR B CA 1
ATOM 12512 C C . TYR B 1 676 ? -10.695 -61.906 -40.281 1 94.38 676 TYR B C 1
ATOM 12514 O O . TYR B 1 676 ? -11.523 -62.281 -39.469 1 94.38 676 TYR B O 1
ATOM 12522 N N . LEU B 1 677 ? -9.516 -61.531 -39.938 1 95 677 LEU B N 1
ATOM 12523 C CA . LEU B 1 677 ? -9.047 -61.562 -38.562 1 95 677 LEU B CA 1
ATOM 12524 C C . LEU B 1 677 ? -9.898 -60.656 -37.688 1 95 677 LEU B C 1
ATOM 12526 O O . LEU B 1 677 ? -10.133 -60.938 -36.5 1 95 677 LEU B O 1
ATOM 12530 N N . THR B 1 678 ? -10.281 -59.562 -38.219 1 94.5 678 THR B N 1
ATOM 12531 C CA . THR B 1 678 ? -11.109 -58.625 -37.438 1 94.5 678 THR B CA 1
ATOM 12532 C C . THR B 1 678 ? -12.43 -59.281 -37.031 1 94.5 678 THR B C 1
ATOM 12534 O O . THR B 1 678 ? -12.805 -59.25 -35.875 1 94.5 678 THR B O 1
ATOM 12537 N N . ALA B 1 679 ? -13.023 -59.844 -38.062 1 95.62 679 ALA B N 1
ATOM 12538 C CA . ALA B 1 679 ? -14.32 -60.469 -37.812 1 95.62 679 ALA B CA 1
ATOM 12539 C C . ALA B 1 679 ? -14.211 -61.594 -36.812 1 95.62 679 ALA B C 1
ATOM 12541 O O . ALA B 1 679 ? -15.023 -61.719 -35.875 1 95.62 679 ALA B O 1
ATOM 12542 N N . MET B 1 680 ? -13.219 -62.469 -36.938 1 96.44 680 MET B N 1
ATOM 12543 C CA . MET B 1 680 ? -13.016 -63.594 -36.062 1 96.44 680 MET B CA 1
ATOM 12544 C C . MET B 1 680 ? -12.609 -63.156 -34.656 1 96.44 680 MET B C 1
ATOM 12546 O O . MET B 1 680 ? -13.117 -63.656 -33.656 1 96.44 680 MET B O 1
ATOM 12550 N N . SER B 1 681 ? -11.711 -62.188 -34.594 1 95.25 681 SER B N 1
ATOM 12551 C CA . SER B 1 681 ? -11.188 -61.719 -33.312 1 95.25 681 SER B CA 1
ATOM 12552 C C . SER B 1 681 ? -12.266 -61 -32.531 1 95.25 681 SER B C 1
ATOM 12554 O O . SER B 1 681 ? -12.281 -61.062 -31.281 1 95.25 681 SER B O 1
ATOM 12556 N N . ASP B 1 682 ? -13.109 -60.25 -33.156 1 94.94 682 ASP B N 1
ATOM 12557 C CA . ASP B 1 682 ? -14.188 -59.531 -32.5 1 94.94 682 ASP B CA 1
ATOM 12558 C C . ASP B 1 682 ? -15.07 -60.5 -31.703 1 94.94 682 ASP B C 1
ATOM 12560 O O . ASP B 1 682 ? -15.586 -60.125 -30.641 1 94.94 682 ASP B O 1
ATOM 12564 N N . ILE B 1 683 ? -15.219 -61.656 -32.25 1 96.06 683 ILE B N 1
ATOM 12565 C CA . ILE B 1 683 ? -16.016 -62.656 -31.562 1 96.06 683 ILE B CA 1
ATOM 12566 C C . ILE B 1 683 ? -15.328 -63.094 -30.281 1 96.06 683 ILE B C 1
ATOM 12568 O O . ILE B 1 683 ? -15.953 -63.188 -29.219 1 96.06 683 ILE B O 1
ATOM 12572 N N . ILE B 1 684 ? -14.039 -63.344 -30.359 1 96.06 684 ILE B N 1
ATOM 12573 C CA . ILE B 1 684 ? -13.25 -63.781 -29.203 1 96.06 684 ILE B CA 1
ATOM 12574 C C . ILE B 1 684 ? -13.258 -62.719 -28.125 1 96.06 684 ILE B C 1
ATOM 12576 O O . ILE B 1 684 ? -13.508 -63 -26.953 1 96.06 684 ILE B O 1
ATOM 12580 N N . LEU B 1 685 ? -13.047 -61.5 -28.547 1 92.81 685 LEU B N 1
ATOM 12581 C CA . LEU B 1 685 ? -12.977 -60.344 -27.625 1 92.81 685 LEU B CA 1
ATOM 12582 C C . LEU B 1 685 ? -14.344 -60.062 -27.016 1 92.81 685 LEU B C 1
ATOM 12584 O O . LEU B 1 685 ? -14.438 -59.688 -25.844 1 92.81 685 LEU B O 1
ATOM 12588 N N . GLY B 1 686 ? -15.422 -60.219 -27.875 1 92.88 686 GLY B N 1
ATOM 12589 C CA . GLY B 1 686 ? -16.781 -60 -27.375 1 92.88 686 GLY B CA 1
ATOM 12590 C C . GLY B 1 686 ? -17.172 -61 -26.297 1 92.88 686 GLY B C 1
ATOM 12591 O O . GLY B 1 686 ? -17.984 -60.656 -25.422 1 92.88 686 GLY B O 1
ATOM 12592 N N . LEU B 1 687 ? -16.5 -62.156 -26.328 1 94.75 687 LEU B N 1
ATOM 12593 C CA . LEU B 1 687 ? -16.766 -63.156 -25.312 1 94.75 687 LEU B CA 1
ATOM 12594 C C . LEU B 1 687 ? -15.719 -63.094 -24.203 1 94.75 687 LEU B C 1
ATOM 12596 O O . LEU B 1 687 ? -15.586 -64.062 -23.422 1 94.75 687 LEU B O 1
ATOM 12600 N N . TYR B 1 688 ? -14.906 -62.062 -24.188 1 92.56 688 TYR B N 1
ATOM 12601 C CA . TYR B 1 688 ? -13.93 -61.75 -23.156 1 92.56 688 TYR B CA 1
ATOM 12602 C C . TYR B 1 688 ? -12.75 -62.719 -23.203 1 92.56 688 TYR B C 1
ATOM 12604 O O . TYR B 1 688 ? -12.195 -63.062 -22.156 1 92.56 688 TYR B O 1
ATOM 12612 N N . GLY B 1 689 ? -12.586 -63.25 -24.328 1 94 689 GLY B N 1
ATOM 12613 C CA . GLY B 1 689 ? -11.359 -64 -24.531 1 94 689 GLY B CA 1
ATOM 12614 C C . GLY B 1 689 ? -10.141 -63.125 -24.766 1 94 689 GLY B C 1
ATOM 12615 O O . GLY B 1 689 ? -10.266 -61.906 -24.984 1 94 689 GLY B O 1
ATOM 12616 N N . THR B 1 690 ? -8.945 -63.719 -24.625 1 93.25 690 THR B N 1
ATOM 12617 C CA . THR B 1 690 ? -7.684 -63.031 -24.859 1 93.25 690 THR B CA 1
ATOM 12618 C C . THR B 1 690 ? -7.016 -63.531 -26.141 1 93.25 690 THR B C 1
ATOM 12620 O O . THR B 1 690 ? -6.801 -64.75 -26.297 1 93.25 690 THR B O 1
ATOM 12623 N N . ILE B 1 691 ? -6.812 -62.625 -27.016 1 93.25 691 ILE B N 1
ATOM 12624 C CA . ILE B 1 691 ? -6.066 -63 -28.203 1 93.25 691 ILE B CA 1
ATOM 12625 C C . ILE B 1 691 ? -4.574 -63.031 -27.891 1 93.25 691 ILE B C 1
ATOM 12627 O O . ILE B 1 691 ? -3.977 -62.031 -27.547 1 93.25 691 ILE B O 1
ATOM 12631 N N . ASP B 1 692 ? -4.043 -64.188 -27.953 1 92.5 692 ASP B N 1
ATOM 12632 C CA . ASP B 1 692 ? -2.615 -64.375 -27.719 1 92.5 692 ASP B CA 1
ATOM 12633 C C . ASP B 1 692 ? -1.78 -63.812 -28.844 1 92.5 692 ASP B C 1
ATOM 12635 O O . ASP B 1 692 ? -0.986 -62.906 -28.641 1 92.5 692 ASP B O 1
ATOM 12639 N N . LYS B 1 693 ? -2.008 -64.312 -30.016 1 91.06 693 LYS B N 1
ATOM 12640 C CA . LYS B 1 693 ? -1.227 -63.844 -31.172 1 91.06 693 LYS B CA 1
ATOM 12641 C C . LYS B 1 693 ? -1.864 -64.312 -32.469 1 91.06 693 LYS B C 1
ATOM 12643 O O . LYS B 1 693 ? -2.758 -65.125 -32.469 1 91.06 693 LYS B O 1
ATOM 12648 N N . TYR B 1 694 ? -1.423 -63.688 -33.531 1 91.44 694 TYR B N 1
ATOM 12649 C CA . TYR B 1 694 ? -1.777 -64.125 -34.906 1 91.44 694 TYR B CA 1
ATOM 12650 C C . TYR B 1 694 ? -0.595 -64.75 -35.594 1 91.44 694 TYR B C 1
ATOM 12652 O O . TYR B 1 694 ? 0.547 -64.312 -35.438 1 91.44 694 TYR B O 1
ATOM 12660 N N . GLU B 1 695 ? -0.867 -65.812 -36.125 1 88.88 695 GLU B N 1
ATOM 12661 C CA . GLU B 1 695 ? 0.112 -66.438 -37 1 88.88 695 GLU B CA 1
ATOM 12662 C C . GLU B 1 695 ? -0.387 -66.562 -38.438 1 88.88 695 GLU B C 1
ATOM 12664 O O . GLU B 1 695 ? -0.792 -67.625 -38.906 1 88.88 695 GLU B O 1
ATOM 12669 N N . GLY B 1 696 ? -0.237 -65.5 -39.125 1 86.25 696 GLY B N 1
ATOM 12670 C CA . GLY B 1 696 ? -0.871 -65.438 -40.438 1 86.25 696 GLY B CA 1
ATOM 12671 C C . GLY B 1 696 ? -2.387 -65.375 -40.344 1 86.25 696 GLY B C 1
ATOM 12672 O O . GLY B 1 696 ? -2.967 -64.438 -39.844 1 86.25 696 GLY B O 1
ATOM 12673 N N . ASP B 1 697 ? -2.838 -66.562 -40.875 1 89.69 697 ASP B N 1
ATOM 12674 C CA . ASP B 1 697 ? -4.293 -66.688 -40.906 1 89.69 697 ASP B CA 1
ATOM 12675 C C . ASP B 1 697 ? -4.809 -67.375 -39.625 1 89.69 697 ASP B C 1
ATOM 12677 O O . ASP B 1 697 ? -6.012 -67.375 -39.344 1 89.69 697 ASP B O 1
ATOM 12681 N N . ALA B 1 698 ? -3.879 -67.75 -38.844 1 94 698 ALA B N 1
ATOM 12682 C CA . ALA B 1 698 ? -4.266 -68.5 -37.625 1 94 698 ALA B CA 1
ATOM 12683 C C . ALA B 1 698 ? -4.453 -67.562 -36.438 1 94 698 ALA B C 1
ATOM 12685 O O . ALA B 1 698 ? -3.723 -66.562 -36.312 1 94 698 ALA B O 1
ATOM 12686 N N . ILE B 1 699 ? -5.449 -67.812 -35.688 1 95.75 699 ILE B N 1
ATOM 12687 C CA . ILE B 1 699 ? -5.691 -67.062 -34.438 1 95.75 699 ILE B CA 1
ATOM 12688 C C . ILE B 1 699 ? -5.488 -68 -33.25 1 95.75 699 ILE B C 1
ATOM 12690 O O . ILE B 1 699 ? -6.09 -69.062 -33.156 1 95.75 699 ILE B O 1
ATOM 12694 N N . ILE B 1 700 ? -4.613 -67.562 -32.375 1 96.12 700 ILE B N 1
ATOM 12695 C CA . ILE B 1 700 ? -4.43 -68.25 -31.109 1 96.12 700 ILE B CA 1
ATOM 12696 C C . ILE B 1 700 ? -4.992 -67.438 -29.984 1 96.12 700 ILE B C 1
ATOM 12698 O O . ILE B 1 700 ? -4.621 -66.25 -29.828 1 96.12 700 ILE B O 1
ATOM 12702 N N . ALA B 1 701 ? -5.91 -68 -29.297 1 97 701 ALA B N 1
ATOM 12703 C CA . ALA B 1 701 ? -6.555 -67.25 -28.203 1 97 701 ALA B CA 1
ATOM 12704 C C . ALA B 1 701 ? -6.828 -68.188 -27.016 1 97 701 ALA B C 1
ATOM 12706 O O . ALA B 1 701 ? -6.691 -69.375 -27.125 1 97 701 ALA B O 1
ATOM 12707 N N . PHE B 1 702 ? -7.105 -67.625 -25.984 1 96.81 702 PHE B N 1
ATOM 12708 C CA . PHE B 1 702 ? -7.434 -68.375 -24.797 1 96.81 702 PHE B CA 1
ATOM 12709 C C . PHE B 1 702 ? -8.438 -67.625 -23.922 1 96.81 702 PHE B C 1
ATOM 12711 O O . PHE B 1 702 ? -8.633 -66.438 -24.062 1 96.81 702 PHE B O 1
ATOM 12718 N N . PHE B 1 703 ? -9.156 -68.375 -23.125 1 97.12 703 PHE B N 1
ATOM 12719 C CA . PHE B 1 703 ? -10.172 -67.875 -22.203 1 97.12 703 PHE B CA 1
ATOM 12720 C C . PHE B 1 703 ? -9.836 -68.25 -20.766 1 97.12 703 PHE B C 1
ATOM 12722 O O . PHE B 1 703 ? -9.406 -69.375 -20.5 1 97.12 703 PHE B O 1
ATOM 12729 N N . GLY B 1 704 ? -9.984 -67.312 -19.859 1 94.19 704 GLY B N 1
ATOM 12730 C CA . GLY B 1 704 ? -9.773 -67.5 -18.438 1 94.19 704 GLY B CA 1
ATOM 12731 C C . GLY B 1 704 ? -8.633 -66.75 -17.859 1 94.19 704 GLY B C 1
ATOM 12732 O O . GLY B 1 704 ? -8.375 -66.75 -16.656 1 94.19 704 GLY B O 1
ATOM 12733 N N . ALA B 1 705 ? -7.879 -66.062 -18.656 1 91.38 705 ALA B N 1
ATOM 12734 C CA . ALA B 1 705 ? -6.809 -65.125 -18.234 1 91.38 705 ALA B CA 1
ATOM 12735 C C . ALA B 1 705 ? -6.75 -63.906 -19.141 1 91.38 705 ALA B C 1
ATOM 12737 O O . ALA B 1 705 ? -7.148 -63.969 -20.297 1 91.38 705 ALA B O 1
ATOM 12738 N N . PRO B 1 706 ? -6.309 -62.75 -18.656 1 86.75 706 PRO B N 1
ATOM 12739 C CA . PRO B 1 706 ? -5.68 -62.531 -17.344 1 86.75 706 PRO B CA 1
ATOM 12740 C C . PRO B 1 706 ? -6.688 -62.469 -16.203 1 86.75 706 PRO B C 1
ATOM 12742 O O . PRO B 1 706 ? -6.312 -62.656 -15.039 1 86.75 706 PRO B O 1
ATOM 12745 N N . LEU B 1 707 ? -7.949 -62.281 -16.578 1 86.75 707 LEU B N 1
ATOM 12746 C CA . LEU B 1 707 ? -9 -62.312 -15.562 1 86.75 707 LEU B CA 1
ATOM 12747 C C . LEU B 1 707 ? -9.602 -63.688 -15.422 1 86.75 707 LEU B C 1
ATOM 12749 O O . LEU B 1 707 ? -9.805 -64.375 -16.422 1 86.75 707 LEU B O 1
ATOM 12753 N N . ASP B 1 708 ? -9.961 -64.062 -14.266 1 90 708 ASP B N 1
ATOM 12754 C CA . ASP B 1 708 ? -10.57 -65.375 -14.023 1 90 708 ASP B CA 1
ATOM 12755 C C . ASP B 1 708 ? -11.984 -65.438 -14.586 1 90 708 ASP B C 1
ATOM 12757 O O . ASP B 1 708 ? -12.75 -64.438 -14.477 1 90 708 ASP B O 1
ATOM 12761 N N . GLN B 1 709 ? -12.219 -66.5 -15.297 1 92.69 709 GLN B N 1
ATOM 12762 C CA . GLN B 1 709 ? -13.531 -66.75 -15.859 1 92.69 709 GLN B CA 1
ATOM 12763 C C . GLN B 1 709 ? -13.969 -68.188 -15.57 1 92.69 709 GLN B C 1
ATOM 12765 O O . GLN B 1 709 ? -13.391 -69.125 -16.109 1 92.69 709 GLN B O 1
ATOM 12770 N N . ASP B 1 710 ? -14.984 -68.375 -14.859 1 92.5 710 ASP B N 1
ATOM 12771 C CA . ASP B 1 710 ? -15.461 -69.75 -14.492 1 92.5 710 ASP B CA 1
ATOM 12772 C C . ASP B 1 710 ? -16.031 -70.438 -15.695 1 92.5 710 ASP B C 1
ATOM 12774 O O . ASP B 1 710 ? -15.992 -71.688 -15.766 1 92.5 710 ASP B O 1
ATOM 12778 N N . ASP B 1 711 ? -16.578 -69.812 -16.641 1 95.31 711 ASP B N 1
ATOM 12779 C CA . ASP B 1 711 ? -17.234 -70.375 -17.797 1 95.31 711 ASP B CA 1
ATOM 12780 C C . ASP B 1 711 ? -16.359 -70.312 -19.031 1 95.31 711 ASP B C 1
ATOM 12782 O O . ASP B 1 711 ? -16.859 -70.125 -20.141 1 95.31 711 ASP B O 1
ATOM 12786 N N . HIS B 1 712 ? -15 -70.375 -18.859 1 96.5 712 HIS B N 1
ATOM 12787 C CA . HIS B 1 712 ? -14.055 -70.188 -19.969 1 96.5 712 HIS B CA 1
ATOM 12788 C C . HIS B 1 712 ? -14.242 -71.25 -21.031 1 96.5 712 HIS B C 1
ATOM 12790 O O . HIS B 1 712 ? -14.07 -70.938 -22.234 1 96.5 712 HIS B O 1
ATOM 12796 N N . THR B 1 713 ? -14.656 -72.438 -20.719 1 97.38 713 THR B N 1
ATOM 12797 C CA . THR B 1 713 ? -14.828 -73.5 -21.688 1 97.38 713 THR B CA 1
ATOM 12798 C C . THR B 1 713 ? -16.047 -73.25 -22.578 1 97.38 713 THR B C 1
ATOM 12800 O O . THR B 1 713 ? -15.992 -73.5 -23.781 1 97.38 713 THR B O 1
ATOM 12803 N N . TRP B 1 714 ? -17.094 -72.875 -21.938 1 96.88 714 TRP B N 1
ATOM 12804 C CA . TRP B 1 714 ? -18.297 -72.562 -22.703 1 96.88 714 TRP B CA 1
ATOM 12805 C C . TRP B 1 714 ? -18.016 -71.438 -23.688 1 96.88 714 TRP B C 1
ATOM 12807 O O . TRP B 1 714 ? -18.438 -71.5 -24.844 1 96.88 714 TRP B O 1
ATOM 12817 N N . ARG B 1 715 ? -17.328 -70.5 -23.234 1 97 715 ARG B N 1
ATOM 12818 C CA . ARG B 1 715 ? -17.031 -69.312 -24.062 1 97 715 ARG B CA 1
ATOM 12819 C C . ARG B 1 715 ? -16.203 -69.688 -25.281 1 97 715 ARG B C 1
ATOM 12821 O O . ARG B 1 715 ? -16.438 -69.188 -26.375 1 97 715 ARG B O 1
ATOM 12828 N N . ALA B 1 716 ? -15.227 -70.5 -25.047 1 98.06 716 ALA B N 1
ATOM 12829 C CA . ALA B 1 716 ? -14.383 -70.938 -26.156 1 98.06 716 ALA B CA 1
ATOM 12830 C C . ALA B 1 716 ? -15.188 -71.688 -27.188 1 98.06 716 ALA B C 1
ATOM 12832 O O . ALA B 1 716 ? -15.031 -71.5 -28.406 1 98.06 716 ALA B O 1
ATOM 12833 N N . CYS B 1 717 ? -16.016 -72.562 -26.734 1 97.69 717 CYS B N 1
ATOM 12834 C CA . CYS B 1 717 ? -16.859 -73.375 -27.641 1 97.69 717 CYS B CA 1
ATOM 12835 C C . CYS B 1 717 ? -17.844 -72.438 -28.375 1 97.69 717 CYS B C 1
ATOM 12837 O O . CYS B 1 717 ? -18.078 -72.625 -29.562 1 97.69 717 CYS B O 1
ATOM 12839 N N . ALA B 1 718 ? -18.391 -71.562 -27.594 1 96.81 718 ALA B N 1
ATOM 12840 C CA . ALA B 1 718 ? -19.312 -70.625 -28.203 1 96.81 718 ALA B CA 1
ATOM 12841 C C . ALA B 1 718 ? -18.625 -69.812 -29.281 1 96.81 718 ALA B C 1
ATOM 12843 O O . ALA B 1 718 ? -19.203 -69.5 -30.328 1 96.81 718 ALA B O 1
ATOM 12844 N N . ALA B 1 719 ? -17.406 -69.438 -29.016 1 97.75 719 ALA B N 1
ATOM 12845 C CA . ALA B 1 719 ? -16.625 -68.625 -29.984 1 97.75 719 ALA B CA 1
ATOM 12846 C C . ALA B 1 719 ? -16.453 -69.438 -31.281 1 97.75 719 ALA B C 1
ATOM 12848 O O . ALA B 1 719 ? -16.594 -68.875 -32.375 1 97.75 719 ALA B O 1
ATOM 12849 N N . ALA B 1 720 ? -16.125 -70.625 -31.188 1 97.62 720 ALA B N 1
ATOM 12850 C CA . ALA B 1 720 ? -15.891 -71.5 -32.344 1 97.62 720 ALA B CA 1
ATOM 12851 C C . ALA B 1 720 ? -17.141 -71.625 -33.219 1 97.62 720 ALA B C 1
ATOM 12853 O O . ALA B 1 720 ? -17.062 -71.5 -34.438 1 97.62 720 ALA B O 1
ATOM 12854 N N . VAL B 1 721 ? -18.25 -71.75 -32.562 1 96.5 721 VAL B N 1
ATOM 12855 C CA . VAL B 1 721 ? -19.516 -71.875 -33.281 1 96.5 721 VAL B CA 1
ATOM 12856 C C . VAL B 1 721 ? -19.844 -70.562 -34 1 96.5 721 VAL B C 1
ATOM 12858 O O . VAL B 1 721 ? -20.281 -70.562 -35.156 1 96.5 721 VAL B O 1
ATOM 12861 N N . ARG B 1 722 ? -19.641 -69.562 -33.281 1 96.56 722 ARG B N 1
ATOM 12862 C CA . ARG B 1 722 ? -19.953 -68.25 -33.844 1 96.56 722 ARG B CA 1
ATOM 12863 C C . ARG B 1 722 ? -18.969 -67.875 -34.969 1 96.56 722 ARG B C 1
ATOM 12865 O O . ARG B 1 722 ? -19.344 -67.188 -35.906 1 96.56 722 ARG B O 1
ATOM 12872 N N . MET B 1 723 ? -17.703 -68.312 -34.844 1 97.5 723 MET B N 1
ATOM 12873 C CA . MET B 1 723 ? -16.719 -68.125 -35.906 1 97.5 723 MET B CA 1
ATOM 12874 C C . MET B 1 723 ? -17.172 -68.812 -37.188 1 97.5 723 MET B C 1
ATOM 12876 O O . MET B 1 723 ? -17.047 -68.188 -38.281 1 97.5 723 MET B O 1
ATOM 12880 N N . LYS B 1 724 ? -17.734 -69.875 -37.031 1 95.75 724 LYS B N 1
ATOM 12881 C CA . LYS B 1 724 ? -18.219 -70.625 -38.188 1 95.75 724 LYS B CA 1
ATOM 12882 C C . LYS B 1 724 ? -19.438 -69.938 -38.781 1 95.75 724 LYS B C 1
ATOM 12884 O O . LYS B 1 724 ? -19.594 -69.938 -40.031 1 95.75 724 LYS B O 1
ATOM 12889 N N . ALA B 1 725 ? -20.25 -69.375 -37.938 1 94.56 725 ALA B N 1
ATOM 12890 C CA . ALA B 1 725 ? -21.422 -68.688 -38.438 1 94.56 725 ALA B CA 1
ATOM 12891 C C . ALA B 1 725 ? -21.031 -67.438 -39.219 1 94.56 725 ALA B C 1
ATOM 12893 O O . ALA B 1 725 ? -21.594 -67.188 -40.281 1 94.56 725 ALA B O 1
ATOM 12894 N N . ILE B 1 726 ? -20.078 -66.75 -38.688 1 95.44 726 ILE B N 1
ATOM 12895 C CA . ILE B 1 726 ? -19.672 -65.5 -39.344 1 95.44 726 ILE B CA 1
ATOM 12896 C C . ILE B 1 726 ? -18.938 -65.812 -40.656 1 95.44 726 ILE B C 1
ATOM 12898 O O . ILE B 1 726 ? -19.031 -65.062 -41.625 1 95.44 726 ILE B O 1
ATOM 12902 N N . GLU B 1 727 ? -18.141 -66.875 -40.625 1 94.88 727 GLU B N 1
ATOM 12903 C CA . GLU B 1 727 ? -17.469 -67.312 -41.812 1 94.88 727 GLU B CA 1
ATOM 12904 C C . GLU B 1 727 ? -18.453 -67.5 -42.969 1 94.88 727 GLU B C 1
ATOM 12906 O O . GLU B 1 727 ? -18.156 -67.125 -44.125 1 94.88 727 GLU B O 1
ATOM 12911 N N . ARG B 1 728 ? -19.641 -68.062 -42.719 1 92.12 728 ARG B N 1
ATOM 12912 C CA . ARG B 1 728 ? -20.672 -68.312 -43.719 1 92.12 728 ARG B CA 1
ATOM 12913 C C . ARG B 1 728 ? -21.188 -66.938 -44.281 1 92.12 728 ARG B C 1
ATOM 12915 O O . ARG B 1 728 ? -21.625 -66.875 -45.438 1 92.12 728 ARG B O 1
ATOM 12922 N N . GLU B 1 729 ? -21.094 -66 -43.5 1 94 729 GLU B N 1
ATOM 12923 C CA . GLU B 1 729 ? -21.531 -64.688 -43.938 1 94 729 GLU B CA 1
ATOM 12924 C C . GLU B 1 729 ? -20.438 -63.969 -44.719 1 94 729 GLU B C 1
ATOM 12926 O O . GLU B 1 729 ? -20.719 -63.219 -45.656 1 94 729 GLU B O 1
ATOM 12931 N N . LEU B 1 730 ? -19.172 -64.125 -44.344 1 94.62 730 LEU B N 1
ATOM 12932 C CA . LEU B 1 730 ? -18.047 -63.375 -44.938 1 94.62 730 LEU B CA 1
ATOM 12933 C C . LEU B 1 730 ? -17.688 -63.969 -46.312 1 94.62 730 LEU B C 1
ATOM 12935 O O . LEU B 1 730 ? -17.281 -63.219 -47.219 1 94.62 730 LEU B O 1
ATOM 12939 N N . ASN B 1 731 ? -17.781 -65.25 -46.5 1 95 731 ASN B N 1
ATOM 12940 C CA . ASN B 1 731 ? -17.297 -65.938 -47.719 1 95 731 ASN B CA 1
ATOM 12941 C C . ASN B 1 731 ? -18 -65.438 -48.969 1 95 731 ASN B C 1
ATOM 12943 O O . ASN B 1 731 ? -17.359 -65.062 -49.969 1 95 731 ASN B O 1
ATOM 12947 N N . PRO B 1 732 ? -19.391 -65.312 -48.875 1 93.94 732 PRO B N 1
ATOM 12948 C CA . PRO B 1 732 ? -20.062 -64.75 -50.062 1 93.94 732 PRO B CA 1
ATOM 12949 C C . PRO B 1 732 ? -19.625 -63.344 -50.375 1 93.94 732 PRO B C 1
ATOM 12951 O O . PRO B 1 732 ? -19.469 -62.969 -51.531 1 93.94 732 PRO B O 1
ATOM 12954 N N . ARG B 1 733 ? -19.391 -62.625 -49.375 1 93.38 733 ARG B N 1
ATOM 12955 C CA . ARG B 1 733 ? -18.953 -61.25 -49.562 1 93.38 733 ARG B CA 1
ATOM 12956 C C . ARG B 1 733 ? -17.547 -61.188 -50.156 1 93.38 733 ARG B C 1
ATOM 12958 O O . ARG B 1 733 ? -17.281 -60.344 -51.031 1 93.38 733 ARG B O 1
ATOM 12965 N N . PHE B 1 734 ? -16.594 -62 -49.719 1 93.44 734 PHE B N 1
ATOM 12966 C CA . PHE B 1 734 ? -15.234 -62.062 -50.219 1 93.44 734 PHE B CA 1
ATOM 12967 C C . PHE B 1 734 ? -15.203 -62.5 -51.656 1 93.44 734 PHE B C 1
ATOM 12969 O O . PHE B 1 734 ? -14.438 -61.969 -52.469 1 93.44 734 PHE B O 1
ATOM 12976 N N . LEU B 1 735 ? -16.078 -63.438 -51.969 1 92.62 735 LEU B N 1
ATOM 12977 C CA . LEU B 1 735 ? -16.109 -64 -53.312 1 92.62 735 LEU B CA 1
ATOM 12978 C C . LEU B 1 735 ? -16.75 -63 -54.281 1 92.62 735 LEU B C 1
ATOM 12980 O O . LEU B 1 735 ? -16.266 -62.812 -55.406 1 92.62 735 LEU B O 1
ATOM 12984 N N . GLU B 1 736 ? -17.828 -62.344 -53.875 1 92.38 736 GLU B N 1
ATOM 12985 C CA . GLU B 1 736 ? -18.547 -61.406 -54.688 1 92.38 736 GLU B CA 1
ATOM 12986 C C . GLU B 1 736 ? -17.688 -60.156 -54.969 1 92.38 736 GLU B C 1
ATOM 12988 O O . GLU B 1 736 ? -17.734 -59.594 -56.094 1 92.38 736 GLU B O 1
ATOM 12993 N N . SER B 1 737 ? -17 -59.75 -54 1 90.62 737 SER B N 1
ATOM 12994 C CA . SER B 1 737 ? -16.156 -58.562 -54.125 1 90.62 737 SER B CA 1
ATOM 12995 C C . SER B 1 737 ? -14.867 -58.875 -54.875 1 90.62 737 SER B C 1
ATOM 12997 O O . SER B 1 737 ? -14.133 -57.969 -55.281 1 90.62 737 SER B O 1
ATOM 12999 N N . GLY B 1 738 ? -14.57 -60.094 -55.031 1 88.19 738 GLY B N 1
ATOM 13000 C CA . GLY B 1 738 ? -13.359 -60.5 -55.719 1 88.19 738 GLY B CA 1
ATOM 13001 C C . GLY B 1 738 ? -12.117 -60.469 -54.844 1 88.19 738 GLY B C 1
ATOM 13002 O O . GLY B 1 738 ? -11 -60.531 -55.344 1 88.19 738 GLY B O 1
ATOM 13003 N N . LEU B 1 739 ? -12.305 -60.312 -53.656 1 88.62 739 LEU B N 1
ATOM 13004 C CA . LEU B 1 739 ? -11.172 -60.188 -52.75 1 88.62 739 LEU B CA 1
ATOM 13005 C C . LEU B 1 739 ? -10.492 -61.531 -52.531 1 88.62 739 LEU B C 1
ATOM 13007 O O . LEU B 1 739 ? -9.273 -61.594 -52.312 1 88.62 739 LEU B O 1
ATOM 13011 N N . ALA B 1 740 ? -11.203 -62.656 -52.406 1 89.44 740 ALA B N 1
ATOM 13012 C CA . ALA B 1 740 ? -10.625 -63.969 -52.188 1 89.44 740 ALA B CA 1
ATOM 13013 C C . ALA B 1 740 ? -10.828 -64.875 -53.375 1 89.44 740 ALA B C 1
ATOM 13015 O O . ALA B 1 740 ? -11.891 -64.875 -54 1 89.44 740 ALA B O 1
ATOM 13016 N N . PRO B 1 741 ? -9.797 -65.562 -53.719 1 88.31 741 PRO B N 1
ATOM 13017 C CA . PRO B 1 741 ? -9.922 -66.5 -54.844 1 88.31 741 PRO B CA 1
ATOM 13018 C C . PRO B 1 741 ? -10.75 -67.75 -54.531 1 88.31 741 PRO B C 1
ATOM 13020 O O . PRO B 1 741 ? -11.219 -68.438 -55.406 1 88.31 741 PRO B O 1
ATOM 13023 N N . GLY B 1 742 ? -11.023 -68.062 -53.312 1 87.94 742 GLY B N 1
ATOM 13024 C CA . GLY B 1 742 ? -11.797 -69.188 -52.812 1 87.94 742 GLY B CA 1
ATOM 13025 C C . GLY B 1 742 ? -12.375 -69 -51.438 1 87.94 742 GLY B C 1
ATOM 13026 O O . GLY B 1 742 ? -12.094 -67.938 -50.781 1 87.94 742 GLY B O 1
ATOM 13027 N N . GLU B 1 743 ? -13.234 -69.938 -51.094 1 92.19 743 GLU B N 1
ATOM 13028 C CA . GLU B 1 743 ? -13.852 -69.812 -49.781 1 92.19 743 GLU B CA 1
ATOM 13029 C C . GLU B 1 743 ? -12.82 -70 -48.656 1 92.19 743 GLU B C 1
ATOM 13031 O O . GLU B 1 743 ? -11.914 -70.875 -48.812 1 92.19 743 GLU B O 1
ATOM 13036 N N . LEU B 1 744 ? -12.906 -69.188 -47.688 1 93.81 744 LEU B N 1
ATOM 13037 C CA . LEU B 1 744 ? -12.086 -69.375 -46.5 1 93.81 744 LEU B CA 1
ATOM 13038 C C . LEU B 1 744 ? -12.797 -70.188 -45.469 1 93.81 744 LEU B C 1
ATOM 13040 O O . LEU B 1 744 ? -13.766 -69.812 -44.844 1 93.81 744 LEU B O 1
ATOM 13044 N N . LEU B 1 745 ? -12.344 -71.438 -45.375 1 95 745 LEU B N 1
ATOM 13045 C CA . LEU B 1 745 ? -12.922 -72.375 -44.406 1 95 745 LEU B CA 1
ATOM 13046 C C . LEU B 1 745 ? -11.977 -72.562 -43.25 1 95 745 LEU B C 1
ATOM 13048 O O . LEU B 1 745 ? -10.836 -73 -43.406 1 95 745 LEU B O 1
ATOM 13052 N N . THR B 1 746 ? -12.469 -72.312 -42.062 1 96.31 746 THR B N 1
ATOM 13053 C CA . THR B 1 746 ? -11.609 -72.25 -40.906 1 96.31 746 THR B CA 1
ATOM 13054 C C . THR B 1 746 ? -11.773 -73.562 -40.062 1 96.31 746 THR B C 1
ATOM 13056 O O . THR B 1 746 ? -12.898 -73.938 -39.75 1 96.31 746 THR B O 1
ATOM 13059 N N . ARG B 1 747 ? -10.703 -74.125 -39.781 1 97.25 747 ARG B N 1
ATOM 13060 C CA . ARG B 1 747 ? -10.68 -75.25 -38.812 1 97.25 747 ARG B CA 1
ATOM 13061 C C . ARG B 1 747 ? -10.398 -74.75 -37.406 1 97.25 747 ARG B C 1
ATOM 13063 O O . ARG B 1 747 ? -9.602 -73.875 -37.219 1 97.25 747 ARG B O 1
ATOM 13070 N N . VAL B 1 748 ? -11.094 -75.375 -36.469 1 98.06 748 VAL B N 1
ATOM 13071 C CA . VAL B 1 748 ? -10.953 -74.875 -35.094 1 98.06 748 VAL B CA 1
ATOM 13072 C C . VAL B 1 748 ? -10.641 -76.062 -34.188 1 98.06 748 VAL B C 1
ATOM 13074 O O . VAL B 1 748 ? -11.266 -77.125 -34.281 1 98.06 748 VAL B O 1
ATOM 13077 N N . GLY B 1 749 ? -9.625 -75.938 -33.375 1 97.62 749 GLY B N 1
ATOM 13078 C CA . GLY B 1 749 ? -9.305 -76.812 -32.312 1 97.62 749 GLY B CA 1
ATOM 13079 C C . GLY B 1 749 ? -9.43 -76.25 -30.922 1 97.62 749 GLY B C 1
ATOM 13080 O O . GLY B 1 749 ? -8.93 -75.125 -30.688 1 97.62 749 GLY B O 1
ATOM 13081 N N . ILE B 1 750 ? -10.141 -76.938 -30.016 1 98.19 750 ILE B N 1
ATOM 13082 C CA . ILE B 1 750 ? -10.359 -76.375 -28.672 1 98.19 750 ILE B CA 1
ATOM 13083 C C . ILE B 1 750 ? -9.984 -77.438 -27.641 1 98.19 750 ILE B C 1
ATOM 13085 O O . ILE B 1 750 ? -10.289 -78.625 -27.797 1 98.19 750 ILE B O 1
ATOM 13089 N N . ASN B 1 751 ? -9.305 -76.938 -26.641 1 97.12 751 ASN B N 1
ATOM 13090 C CA . ASN B 1 751 ? -8.984 -77.875 -25.547 1 97.12 751 ASN B CA 1
ATOM 13091 C C . ASN B 1 751 ? -8.852 -77.125 -24.219 1 97.12 751 ASN B C 1
ATOM 13093 O O . ASN B 1 751 ? -8.297 -76 -24.172 1 97.12 751 ASN B O 1
ATOM 13097 N N . ALA B 1 752 ? -9.469 -77.688 -23.203 1 97.31 752 ALA B N 1
ATOM 13098 C CA . ALA B 1 752 ? -9.352 -77.125 -21.844 1 97.31 752 ALA B CA 1
ATOM 13099 C C . ALA B 1 752 ? -8.414 -78 -21 1 97.31 752 ALA B C 1
ATOM 13101 O O . ALA B 1 752 ? -8.398 -79.25 -21.125 1 97.31 752 ALA B O 1
ATOM 13102 N N . GLY B 1 753 ? -7.641 -77.312 -20.188 1 93.75 753 GLY B N 1
ATOM 13103 C CA . GLY B 1 753 ? -6.738 -78 -19.281 1 93.75 753 GLY B CA 1
ATOM 13104 C C . GLY B 1 753 ? -5.805 -77.062 -18.531 1 93.75 753 GLY B C 1
ATOM 13105 O O . GLY B 1 753 ? -5.965 -75.875 -18.594 1 93.75 753 GLY B O 1
ATOM 13106 N N . GLU B 1 754 ? -4.957 -77.688 -17.766 1 92.81 754 GLU B N 1
ATOM 13107 C CA . GLU B 1 754 ? -3.953 -76.938 -17.047 1 92.81 754 GLU B CA 1
ATOM 13108 C C . GLU B 1 754 ? -2.877 -76.375 -18 1 92.81 754 GLU B C 1
ATOM 13110 O O . GLU B 1 754 ? -2.299 -77.188 -18.766 1 92.81 754 GLU B O 1
ATOM 13115 N N . MET B 1 755 ? -2.734 -75 -18.016 1 91.69 755 MET B N 1
ATOM 13116 C CA . MET B 1 755 ? -1.751 -74.312 -18.844 1 91.69 755 MET B CA 1
ATOM 13117 C C . MET B 1 755 ? -0.959 -73.312 -18.031 1 91.69 755 MET B C 1
ATOM 13119 O O . MET B 1 755 ? -1.385 -72.938 -16.953 1 91.69 755 MET B O 1
ATOM 13123 N N . VAL B 1 756 ? 0.158 -73 -18.484 1 91.94 756 VAL B N 1
ATOM 13124 C CA . VAL B 1 756 ? 0.935 -71.938 -17.891 1 91.94 756 VAL B CA 1
ATOM 13125 C C . VAL B 1 756 ? 0.682 -70.625 -18.656 1 91.94 756 VAL B C 1
ATOM 13127 O O . VAL B 1 756 ? 0.792 -70.562 -19.875 1 91.94 756 VAL B O 1
ATOM 13130 N N . VAL B 1 757 ? 0.168 -69.625 -17.953 1 92.19 757 VAL B N 1
ATOM 13131 C CA . VAL B 1 757 ? -0.109 -68.312 -18.562 1 92.19 757 VAL B CA 1
ATOM 13132 C C . VAL B 1 757 ? 0.702 -67.25 -17.859 1 92.19 757 VAL B C 1
ATOM 13134 O O . VAL B 1 757 ? 0.85 -67.25 -16.625 1 92.19 757 VAL B O 1
ATOM 13137 N N . GLY B 1 758 ? 1.239 -66.375 -18.562 1 89.94 758 GLY B N 1
ATOM 13138 C CA . GLY B 1 758 ? 2.018 -65.25 -18 1 89.94 758 GLY B CA 1
ATOM 13139 C C . GLY B 1 758 ? 2.936 -64.625 -19.016 1 89.94 758 GLY B C 1
ATOM 13140 O O . GLY B 1 758 ? 2.738 -64.75 -20.234 1 89.94 758 GLY B O 1
ATOM 13141 N N . ASN B 1 759 ? 3.875 -63.812 -18.547 1 89.31 759 ASN B N 1
ATOM 13142 C CA . ASN B 1 759 ? 4.848 -63.125 -19.375 1 89.31 759 ASN B CA 1
ATOM 13143 C C . ASN B 1 759 ? 6.035 -64 -19.719 1 89.31 759 ASN B C 1
ATOM 13145 O O . ASN B 1 759 ? 6.77 -64.438 -18.828 1 89.31 759 ASN B O 1
ATOM 13149 N N . MET B 1 760 ? 6.082 -64.25 -20.938 1 88.5 760 MET B N 1
ATOM 13150 C CA . MET B 1 760 ? 7.168 -65.062 -21.406 1 88.5 760 MET B CA 1
ATOM 13151 C C . MET B 1 760 ? 8.125 -64.312 -22.297 1 88.5 760 MET B C 1
ATOM 13153 O O . MET B 1 760 ? 7.754 -63.281 -22.875 1 88.5 760 MET B O 1
ATOM 13157 N N . GLY B 1 761 ? 9.328 -64.812 -22.344 1 88.75 761 GLY B N 1
ATOM 13158 C CA . GLY B 1 761 ? 10.312 -64.188 -23.203 1 88.75 761 GLY B CA 1
ATOM 13159 C C . GLY B 1 761 ? 11.516 -63.625 -22.438 1 88.75 761 GLY B C 1
ATOM 13160 O O . GLY B 1 761 ? 12.117 -64.375 -21.641 1 88.75 761 GLY B O 1
ATOM 13161 N N . THR B 1 762 ? 11.875 -62.406 -22.75 1 86.94 762 THR B N 1
ATOM 13162 C CA . THR B 1 762 ? 13.008 -61.719 -22.109 1 86.94 762 THR B CA 1
ATOM 13163 C C . THR B 1 762 ? 12.555 -60.438 -21.422 1 86.94 762 THR B C 1
ATOM 13165 O O . THR B 1 762 ? 11.461 -59.938 -21.688 1 86.94 762 THR B O 1
ATOM 13168 N N . PRO B 1 763 ? 13.461 -60 -20.547 1 85.19 763 PRO B N 1
ATOM 13169 C CA . PRO B 1 763 ? 13.133 -58.719 -19.906 1 85.19 763 PRO B CA 1
ATOM 13170 C C . PRO B 1 763 ? 12.969 -57.562 -20.906 1 85.19 763 PRO B C 1
ATOM 13172 O O . PRO B 1 763 ? 12.289 -56.594 -20.609 1 85.19 763 PRO B O 1
ATOM 13175 N N . LYS B 1 764 ? 13.531 -57.75 -22.094 1 84.81 764 LYS B N 1
ATOM 13176 C CA . LYS B 1 764 ? 13.477 -56.719 -23.109 1 84.81 764 LYS B CA 1
ATOM 13177 C C . LYS B 1 764 ? 12.281 -56.906 -24.031 1 84.81 764 LYS B C 1
ATOM 13179 O O . LYS B 1 764 ? 11.867 -55.969 -24.719 1 84.81 764 LYS B O 1
ATOM 13184 N N . LYS B 1 765 ? 11.758 -58.031 -24.094 1 86.31 765 LYS B N 1
ATOM 13185 C CA . LYS B 1 765 ? 10.594 -58.375 -24.922 1 86.31 765 LYS B CA 1
ATOM 13186 C C . LYS B 1 765 ? 9.781 -59.469 -24.266 1 86.31 765 LYS B C 1
ATOM 13188 O O . LYS B 1 765 ? 10.156 -60.656 -24.328 1 86.31 765 LYS B O 1
ATOM 13193 N N . MET B 1 766 ? 8.664 -59 -23.766 1 86.5 766 MET B N 1
ATOM 13194 C CA . MET B 1 766 ? 7.781 -59.969 -23.094 1 86.5 766 MET B CA 1
ATOM 13195 C C . MET B 1 766 ? 6.531 -60.219 -23.938 1 86.5 766 MET B C 1
ATOM 13197 O O . MET B 1 766 ? 6.098 -59.344 -24.688 1 86.5 766 MET B O 1
ATOM 13201 N N . ASP B 1 767 ? 6.055 -61.375 -23.844 1 87.81 767 ASP B N 1
ATOM 13202 C CA . ASP B 1 767 ? 4.766 -61.75 -24.422 1 87.81 767 ASP B CA 1
ATOM 13203 C C . ASP B 1 767 ? 3.855 -62.375 -23.375 1 87.81 767 ASP B C 1
ATOM 13205 O O . ASP B 1 767 ? 4.246 -63.344 -22.719 1 87.81 767 ASP B O 1
ATOM 13209 N N . TYR B 1 768 ? 2.766 -61.781 -23.219 1 88.25 768 TYR B N 1
ATOM 13210 C CA . TYR B 1 768 ? 1.762 -62.469 -22.406 1 88.25 768 TYR B CA 1
ATOM 13211 C C . TYR B 1 768 ? 1.089 -63.594 -23.188 1 88.25 768 TYR B C 1
ATOM 13213 O O . TYR B 1 768 ? 0.345 -63.312 -24.141 1 88.25 768 TYR B O 1
ATOM 13221 N N . THR B 1 769 ? 1.424 -64.75 -22.828 1 90.31 769 THR B N 1
ATOM 13222 C CA . THR B 1 769 ? 1.02 -65.875 -23.656 1 90.31 769 THR B CA 1
ATOM 13223 C C . THR B 1 769 ? 0.766 -67.125 -22.797 1 90.31 769 THR B C 1
ATOM 13225 O O . THR B 1 769 ? 0.922 -67.125 -21.578 1 90.31 769 THR B O 1
ATOM 13228 N N . ILE B 1 770 ? 0.326 -68.25 -23.453 1 92.31 770 ILE B N 1
ATOM 13229 C CA . ILE B 1 770 ? 0.034 -69.562 -22.797 1 92.31 770 ILE B CA 1
ATOM 13230 C C . ILE B 1 770 ? 0.966 -70.625 -23.344 1 92.31 770 ILE B C 1
ATOM 13232 O O . ILE B 1 770 ? 1.403 -70.562 -24.5 1 92.31 770 ILE B O 1
ATOM 13236 N N . MET B 1 771 ? 1.265 -71.5 -22.484 1 87.31 771 MET B N 1
ATOM 13237 C CA . MET B 1 771 ? 2.066 -72.625 -22.891 1 87.31 771 MET B CA 1
ATOM 13238 C C . MET B 1 771 ? 1.71 -73.875 -22.062 1 87.31 771 MET B C 1
ATOM 13240 O O . MET B 1 771 ? 1.124 -73.75 -20.984 1 87.31 771 MET B O 1
ATOM 13244 N N . GLY B 1 772 ? 1.98 -75.062 -22.688 1 84.75 772 GLY B N 1
ATOM 13245 C CA . GLY B 1 772 ? 1.713 -76.312 -22 1 84.75 772 GLY B CA 1
ATOM 13246 C C . GLY B 1 772 ? 1.137 -77.375 -22.922 1 84.75 772 GLY B C 1
ATOM 13247 O O . GLY B 1 772 ? 0.854 -77.125 -24.094 1 84.75 772 GLY B O 1
ATOM 13248 N N . HIS B 1 773 ? 0.951 -78.562 -22.344 1 82.62 773 HIS B N 1
ATOM 13249 C CA . HIS B 1 773 ? 0.468 -79.688 -23.094 1 82.62 773 HIS B CA 1
ATOM 13250 C C . HIS B 1 773 ? -0.959 -79.5 -23.594 1 82.62 773 HIS B C 1
ATOM 13252 O O . HIS B 1 773 ? -1.301 -79.875 -24.703 1 82.62 773 HIS B O 1
ATOM 13258 N N . ALA B 1 774 ? -1.677 -78.938 -22.719 1 89.75 774 ALA B N 1
ATOM 13259 C CA . ALA B 1 774 ? -3.07 -78.75 -23.094 1 89.75 774 ALA B CA 1
ATOM 13260 C C . ALA B 1 774 ? -3.168 -77.75 -24.266 1 89.75 774 ALA B C 1
ATOM 13262 O O . ALA B 1 774 ? -4.07 -77.875 -25.094 1 89.75 774 ALA B O 1
ATOM 13263 N N . VAL B 1 775 ? -2.262 -76.875 -24.344 1 91.62 775 VAL B N 1
ATOM 13264 C CA . VAL B 1 775 ? -2.217 -75.875 -25.453 1 91.62 775 VAL B CA 1
ATOM 13265 C C . VAL B 1 775 ? -1.873 -76.625 -26.734 1 91.62 775 VAL B C 1
ATOM 13267 O O . VAL B 1 775 ? -2.502 -76.375 -27.781 1 91.62 775 VAL B O 1
ATOM 13270 N N . ASN B 1 776 ? -0.942 -77.5 -26.688 1 86.12 776 ASN B N 1
ATOM 13271 C CA . ASN B 1 776 ? -0.512 -78.25 -27.844 1 86.12 776 ASN B CA 1
ATOM 13272 C C . ASN B 1 776 ? -1.63 -79.125 -28.375 1 86.12 776 ASN B C 1
ATOM 13274 O O . ASN B 1 776 ? -1.742 -79.375 -29.578 1 86.12 776 ASN B O 1
ATOM 13278 N N . LEU B 1 777 ? -2.312 -79.625 -27.422 1 89.75 777 LEU B N 1
ATOM 13279 C CA . LEU B 1 777 ? -3.426 -80.5 -27.828 1 89.75 777 LEU B CA 1
ATOM 13280 C C . LEU B 1 777 ? -4.453 -79.688 -28.625 1 89.75 777 LEU B C 1
ATOM 13282 O O . LEU B 1 777 ? -5 -80.25 -29.609 1 89.75 777 LEU B O 1
ATOM 13286 N N . ALA B 1 778 ? -4.715 -78.562 -28.203 1 94.62 778 ALA B N 1
ATOM 13287 C CA . ALA B 1 778 ? -5.645 -77.75 -28.953 1 94.62 778 ALA B CA 1
ATOM 13288 C C . ALA B 1 778 ? -5.121 -77.438 -30.359 1 94.62 778 ALA B C 1
ATOM 13290 O O . ALA B 1 778 ? -5.883 -77.5 -31.328 1 94.62 778 ALA B O 1
ATOM 13291 N N . ALA B 1 779 ? -3.887 -77.125 -30.469 1 92.31 779 ALA B N 1
ATOM 13292 C CA . ALA B 1 779 ? -3.254 -76.875 -31.766 1 92.31 779 ALA B CA 1
ATOM 13293 C C . ALA B 1 779 ? -3.344 -78.125 -32.656 1 92.31 779 ALA B C 1
ATOM 13295 O O . ALA B 1 779 ? -3.635 -78 -33.844 1 92.31 779 ALA B O 1
ATOM 13296 N N . ARG B 1 780 ? -3.154 -79.25 -32.094 1 88.38 780 ARG B N 1
ATOM 13297 C CA . ARG B 1 780 ? -3.189 -80.5 -32.812 1 88.38 780 ARG B CA 1
ATOM 13298 C C . ARG B 1 780 ? -4.605 -80.812 -33.281 1 88.38 780 ARG B C 1
ATOM 13300 O O . ARG B 1 780 ? -4.793 -81.375 -34.375 1 88.38 780 ARG B O 1
ATOM 13307 N N . LEU B 1 781 ? -5.516 -80.562 -32.406 1 93.88 781 LEU B N 1
ATOM 13308 C CA . LEU B 1 781 ? -6.902 -80.812 -32.781 1 93.88 781 LEU B CA 1
ATOM 13309 C C . LEU B 1 781 ? -7.309 -80 -34 1 93.88 781 LEU B C 1
ATOM 13311 O O . LEU B 1 781 ? -8.117 -80.438 -34.812 1 93.88 781 LEU B O 1
ATOM 13315 N N . GLU B 1 782 ? -6.766 -78.812 -34.094 1 94.06 782 GLU B N 1
ATOM 13316 C CA . GLU B 1 782 ? -7.004 -78.062 -35.281 1 94.06 782 GLU B CA 1
ATOM 13317 C C . GLU B 1 782 ? -6.559 -78.812 -36.531 1 94.06 782 GLU B C 1
ATOM 13319 O O . GLU B 1 782 ? -7.277 -78.812 -37.531 1 94.06 782 GLU B O 1
ATOM 13324 N N . GLY B 1 783 ? -5.43 -79.375 -36.5 1 89.06 783 GLY B N 1
ATOM 13325 C CA . GLY B 1 783 ? -4.895 -80.188 -37.625 1 89.06 783 GLY B CA 1
ATOM 13326 C C . GLY B 1 783 ? -5.648 -81.438 -37.875 1 89.06 783 GLY B C 1
ATOM 13327 O O . GLY B 1 783 ? -5.82 -81.875 -39.031 1 89.06 783 GLY B O 1
ATOM 13328 N N . VAL B 1 784 ? -6.121 -82.062 -36.844 1 90.75 784 VAL B N 1
ATOM 13329 C CA . VAL B 1 784 ? -6.801 -83.375 -36.906 1 90.75 784 VAL B CA 1
ATOM 13330 C C . VAL B 1 784 ? -8.117 -83.25 -37.688 1 90.75 784 VAL B C 1
ATOM 13332 O O . VAL B 1 784 ? -8.625 -84.188 -38.25 1 90.75 784 VAL B O 1
ATOM 13335 N N . ASN B 1 785 ? -8.609 -82.062 -37.719 1 94.12 785 ASN B N 1
ATOM 13336 C CA . ASN B 1 785 ? -9.82 -81.812 -38.5 1 94.12 785 ASN B CA 1
ATOM 13337 C C . ASN B 1 785 ? -9.672 -82.312 -39.938 1 94.12 785 ASN B C 1
ATOM 13339 O O . ASN B 1 785 ? -10.641 -82.75 -40.562 1 94.12 785 ASN B O 1
ATOM 13343 N N . LYS B 1 786 ? -8.461 -82.25 -40.438 1 89.44 786 LYS B N 1
ATOM 13344 C CA . LYS B 1 786 ? -8.195 -82.625 -41.812 1 89.44 786 LYS B CA 1
ATOM 13345 C C . LYS B 1 786 ? -8.43 -84.125 -42 1 89.44 786 LYS B C 1
ATOM 13347 O O . LYS B 1 786 ? -8.906 -84.562 -43.062 1 89.44 786 LYS B O 1
ATOM 13352 N N . GLN B 1 787 ? -8.195 -84.875 -41.031 1 88.19 787 GLN B N 1
ATOM 13353 C CA . GLN B 1 787 ? -8.266 -86.312 -41.094 1 88.19 787 GLN B CA 1
ATOM 13354 C C . GLN B 1 787 ? -9.711 -86.812 -41.031 1 88.19 787 GLN B C 1
ATOM 13356 O O . GLN B 1 787 ? -10.055 -87.875 -41.594 1 88.19 787 GLN B O 1
ATOM 13361 N N . TYR B 1 788 ? -10.531 -86.125 -40.344 1 92.75 788 TYR B N 1
ATOM 13362 C CA . TYR B 1 788 ? -11.906 -86.562 -40.156 1 92.75 788 TYR B CA 1
ATOM 13363 C C . TYR B 1 788 ? -12.859 -85.812 -41.062 1 92.75 788 TYR B C 1
ATOM 13365 O O . TYR B 1 788 ? -14.047 -86.125 -41.156 1 92.75 788 TYR B O 1
ATOM 13373 N N . GLY B 1 789 ? -12.289 -84.812 -41.781 1 91.88 789 GLY B N 1
ATOM 13374 C CA . GLY B 1 789 ? -13.141 -83.938 -42.562 1 91.88 789 GLY B CA 1
ATOM 13375 C C . GLY B 1 789 ? -14.102 -83.125 -41.75 1 91.88 789 GLY B C 1
ATOM 13376 O O . GLY B 1 789 ? -15.242 -82.875 -42.156 1 91.88 789 GLY B O 1
ATOM 13377 N N . THR B 1 790 ? -13.672 -82.812 -40.531 1 95.06 790 THR B N 1
ATOM 13378 C CA . THR B 1 790 ? -14.453 -81.938 -39.625 1 95.06 790 THR B CA 1
ATOM 13379 C C . THR B 1 790 ? -13.906 -80.562 -39.625 1 95.06 790 THR B C 1
ATOM 13381 O O . THR B 1 790 ? -12.891 -80.25 -40.25 1 95.06 790 THR B O 1
ATOM 13384 N N . TRP B 1 791 ? -14.656 -79.688 -38.906 1 95.44 791 TRP B N 1
ATOM 13385 C CA . TRP B 1 791 ? -14.242 -78.25 -38.906 1 95.44 791 TRP B CA 1
ATOM 13386 C C . TRP B 1 791 ? -13.961 -77.812 -37.469 1 95.44 791 TRP B C 1
ATOM 13388 O O . TRP B 1 791 ? -13.148 -76.875 -37.25 1 95.44 791 TRP B O 1
ATOM 13398 N N . THR B 1 792 ? -14.633 -78.312 -36.5 1 97.44 792 THR B N 1
ATOM 13399 C CA . THR B 1 792 ? -14.422 -78 -35.125 1 97.44 792 THR B CA 1
ATOM 13400 C C . THR B 1 792 ? -14.289 -79.25 -34.25 1 97.44 792 THR B C 1
ATOM 13402 O O . THR B 1 792 ? -15.242 -80 -34.125 1 97.44 792 THR B O 1
ATOM 13405 N N . LEU B 1 793 ? -13.125 -79.312 -33.719 1 97.19 793 LEU B N 1
ATOM 13406 C CA . LEU B 1 793 ? -12.883 -80.5 -32.875 1 97.19 793 LEU B CA 1
ATOM 13407 C C . LEU B 1 793 ? -12.508 -80.125 -31.453 1 97.19 793 LEU B C 1
ATOM 13409 O O . LEU B 1 793 ? -11.883 -79.062 -31.25 1 97.19 793 LEU B O 1
ATOM 13413 N N . THR B 1 794 ? -12.945 -80.875 -30.531 1 96.94 794 THR B N 1
ATOM 13414 C CA . THR B 1 794 ? -12.602 -80.688 -29.125 1 96.94 794 THR B CA 1
ATOM 13415 C C . THR B 1 794 ? -12.477 -82.062 -28.406 1 96.94 794 THR B C 1
ATOM 13417 O O . THR B 1 794 ? -12.625 -83.125 -29.031 1 96.94 794 THR B O 1
ATOM 13420 N N . THR B 1 795 ? -12.125 -81.938 -27.109 1 95.19 795 THR B N 1
ATOM 13421 C CA . THR B 1 795 ? -11.945 -83.125 -26.312 1 95.19 795 THR B CA 1
ATOM 13422 C C . THR B 1 795 ? -13.156 -83.375 -25.422 1 95.19 795 THR B C 1
ATOM 13424 O O . THR B 1 795 ? -13.953 -82.438 -25.172 1 95.19 795 THR B O 1
ATOM 13427 N N . GLU B 1 796 ? -13.25 -84.625 -24.984 1 93.06 796 GLU B N 1
ATOM 13428 C CA . GLU B 1 796 ? -14.352 -85 -24.094 1 93.06 796 GLU B CA 1
ATOM 13429 C C . GLU B 1 796 ? -14.359 -84.188 -22.828 1 93.06 796 GLU B C 1
ATOM 13431 O O . GLU B 1 796 ? -15.422 -83.688 -22.391 1 93.06 796 GLU B O 1
ATOM 13436 N N . ARG B 1 797 ? -13.227 -83.875 -22.375 1 92.94 797 ARG B N 1
ATOM 13437 C CA . ARG B 1 797 ? -13.109 -83.062 -21.172 1 92.94 797 ARG B CA 1
ATOM 13438 C C . ARG B 1 797 ? -13.594 -81.688 -21.422 1 92.94 797 ARG B C 1
ATOM 13440 O O . ARG B 1 797 ? -14.273 -81.062 -20.562 1 92.94 797 ARG B O 1
ATOM 13447 N N . THR B 1 798 ? -13.25 -81.125 -22.516 1 96 798 THR B N 1
ATOM 13448 C CA . THR B 1 798 ? -13.578 -79.75 -22.844 1 96 798 THR B CA 1
ATOM 13449 C C . THR B 1 798 ? -15.078 -79.562 -23.062 1 96 798 THR B C 1
ATOM 13451 O O . THR B 1 798 ? -15.688 -78.688 -22.516 1 96 798 THR B O 1
ATOM 13454 N N . ILE B 1 799 ? -15.664 -80.375 -23.797 1 94.5 799 ILE B N 1
ATOM 13455 C CA . ILE B 1 799 ? -17.094 -80.25 -24.094 1 94.5 799 ILE B CA 1
ATOM 13456 C C . ILE B 1 799 ? -17.906 -80.625 -22.859 1 94.5 799 ILE B C 1
ATOM 13458 O O . ILE B 1 799 ? -18.984 -80.062 -22.641 1 94.5 799 ILE B O 1
ATOM 13462 N N . GLY B 1 800 ? -17.438 -81.625 -22.031 1 93.38 800 GLY B N 1
ATOM 13463 C CA . GLY B 1 800 ? -18.094 -81.875 -20.766 1 93.38 800 GLY B CA 1
ATOM 13464 C C . GLY B 1 800 ? -18.156 -80.688 -19.828 1 93.38 800 GLY B C 1
ATOM 13465 O O . GLY B 1 800 ? -19.172 -80.438 -19.203 1 93.38 800 GLY B O 1
ATOM 13466 N N . ALA B 1 801 ? -17.062 -80 -19.781 1 94.19 801 ALA B N 1
ATOM 13467 C CA . ALA B 1 801 ? -16.984 -78.812 -18.922 1 94.19 801 ALA B CA 1
ATOM 13468 C C . ALA B 1 801 ? -17.828 -77.688 -19.469 1 94.19 801 ALA B C 1
ATOM 13470 O O . ALA B 1 801 ? -18.344 -76.875 -18.703 1 94.19 801 ALA B O 1
ATOM 13471 N N . ALA B 1 802 ? -17.953 -77.5 -20.781 1 93.62 802 ALA B N 1
ATOM 13472 C CA . ALA B 1 802 ? -18.75 -76.5 -21.422 1 93.62 802 ALA B CA 1
ATOM 13473 C C . ALA B 1 802 ? -20.234 -76.75 -21.266 1 93.62 802 ALA B C 1
ATOM 13475 O O . ALA B 1 802 ? -21.062 -75.812 -21.359 1 93.62 802 ALA B O 1
ATOM 13476 N N . GLY B 1 803 ? -20.656 -77.875 -20.938 1 85.69 803 GLY B N 1
ATOM 13477 C CA . GLY B 1 803 ? -22.047 -78.25 -20.828 1 85.69 803 GLY B CA 1
ATOM 13478 C C . GLY B 1 803 ? -22.562 -79 -22.062 1 85.69 803 GLY B C 1
ATOM 13479 O O . GLY B 1 803 ? -22.875 -78.312 -23.062 1 85.69 803 GLY B O 1
ATOM 13480 N N . LEU B 1 804 ? -22.688 -80.312 -22.031 1 76.12 804 LEU B N 1
ATOM 13481 C CA . LEU B 1 804 ? -23.078 -81.125 -23.172 1 76.12 804 LEU B CA 1
ATOM 13482 C C . LEU B 1 804 ? -24.438 -80.75 -23.703 1 76.12 804 LEU B C 1
ATOM 13484 O O . LEU B 1 804 ? -24.734 -80.938 -24.891 1 76.12 804 LEU B O 1
ATOM 13488 N N . ASP B 1 805 ? -25.109 -80.062 -22.922 1 85.81 805 ASP B N 1
ATOM 13489 C CA . ASP B 1 805 ? -26.469 -79.625 -23.328 1 85.81 805 ASP B CA 1
ATOM 13490 C C . ASP B 1 805 ? -26.453 -78.312 -24.078 1 85.81 805 ASP B C 1
ATOM 13492 O O . ASP B 1 805 ? -27.391 -78 -24.797 1 85.81 805 ASP B O 1
ATOM 13496 N N . ALA B 1 806 ? -25.406 -77.688 -24 1 91.62 806 ALA B N 1
ATOM 13497 C CA . ALA B 1 806 ? -25.375 -76.312 -24.594 1 91.62 806 ALA B CA 1
ATOM 13498 C C . ALA B 1 806 ? -25.016 -76.438 -26.078 1 91.62 806 ALA B C 1
ATOM 13500 O O . ALA B 1 806 ? -25.344 -75.5 -26.844 1 91.62 806 ALA B O 1
ATOM 13501 N N . PHE B 1 807 ? -24.344 -77.562 -26.484 1 94.56 807 PHE B N 1
ATOM 13502 C CA . PHE B 1 807 ? -23.891 -77.625 -27.875 1 94.56 807 PHE B CA 1
ATOM 13503 C C . PHE B 1 807 ? -24.312 -79 -28.453 1 94.56 807 PHE B C 1
ATOM 13505 O O . PHE B 1 807 ? -24.406 -80 -27.734 1 94.56 807 PHE B O 1
ATOM 13512 N N . LEU B 1 808 ? -24.703 -79 -29.703 1 94.19 808 LEU B N 1
ATOM 13513 C CA . LEU B 1 808 ? -24.844 -80.25 -30.453 1 94.19 808 LEU B CA 1
ATOM 13514 C C . LEU B 1 808 ? -23.484 -80.75 -30.906 1 94.19 808 LEU B C 1
ATOM 13516 O O . LEU B 1 808 ? -22.828 -80.125 -31.734 1 94.19 808 LEU B O 1
ATOM 13520 N N . ALA B 1 809 ? -23 -81.812 -30.234 1 94.31 809 ALA B N 1
ATOM 13521 C CA . ALA B 1 809 ? -21.672 -82.375 -30.516 1 94.31 809 ALA B CA 1
ATOM 13522 C C . ALA B 1 809 ? -21.781 -83.875 -30.859 1 94.31 809 ALA B C 1
ATOM 13524 O O . ALA B 1 809 ? -22.688 -84.562 -30.391 1 94.31 809 ALA B O 1
ATOM 13525 N N . ARG B 1 810 ? -21 -84.312 -31.734 1 93.06 810 ARG B N 1
ATOM 13526 C CA . ARG B 1 810 ? -20.969 -85.75 -32.062 1 93.06 810 ARG B CA 1
ATOM 13527 C C . ARG B 1 810 ? -19.656 -86.375 -31.656 1 93.06 810 ARG B C 1
ATOM 13529 O O . ARG B 1 810 ? -18.594 -85.75 -31.828 1 93.06 810 ARG B O 1
ATOM 13536 N N . ARG B 1 811 ? -19.781 -87.5 -31.125 1 93.12 811 ARG B N 1
ATOM 13537 C CA . ARG B 1 811 ? -18.625 -88.312 -30.656 1 93.12 811 ARG B CA 1
ATOM 13538 C C . ARG B 1 811 ? -17.875 -88.938 -31.828 1 93.12 811 ARG B C 1
ATOM 13540 O O . ARG B 1 811 ? -18.5 -89.438 -32.781 1 93.12 811 ARG B O 1
ATOM 13547 N N . LEU B 1 812 ? -16.516 -88.812 -31.828 1 93.44 812 LEU B N 1
ATOM 13548 C CA . LEU B 1 812 ? -15.672 -89.438 -32.844 1 93.44 812 LEU B CA 1
ATOM 13549 C C . LEU B 1 812 ? -14.742 -90.5 -32.188 1 93.44 812 LEU B C 1
ATOM 13551 O O . LEU B 1 812 ? -15.086 -91.125 -31.188 1 93.44 812 LEU B O 1
ATOM 13555 N N . ASP B 1 813 ? -13.555 -90.688 -32.75 1 88.19 813 ASP B N 1
ATOM 13556 C CA . ASP B 1 813 ? -12.625 -91.688 -32.344 1 88.19 813 ASP B CA 1
ATOM 13557 C C . ASP B 1 813 ? -11.93 -91.312 -31.047 1 88.19 813 ASP B C 1
ATOM 13559 O O . ASP B 1 813 ? -11.906 -90.188 -30.656 1 88.19 813 ASP B O 1
ATOM 13563 N N . ARG B 1 814 ? -11.523 -92.312 -30.344 1 87.81 814 ARG B N 1
ATOM 13564 C CA . ARG B 1 814 ? -10.461 -92.188 -29.359 1 87.81 814 ARG B CA 1
ATOM 13565 C C . ARG B 1 814 ? -9.086 -92.188 -30.031 1 87.81 814 ARG B C 1
ATOM 13567 O O . ARG B 1 814 ? -8.766 -93.188 -30.734 1 87.81 814 ARG B O 1
ATOM 13574 N N . VAL B 1 815 ? -8.43 -91.125 -29.906 1 85.69 815 VAL B N 1
ATOM 13575 C CA . VAL B 1 815 ? -7.188 -91 -30.656 1 85.69 815 VAL B CA 1
ATOM 13576 C C . VAL B 1 815 ? -6.008 -90.938 -29.703 1 85.69 815 VAL B C 1
ATOM 13578 O O . VAL B 1 815 ? -6.168 -90.438 -28.562 1 85.69 815 VAL B O 1
ATOM 13581 N N . ARG B 1 816 ? -4.902 -91.5 -30.125 1 80.25 816 ARG B N 1
ATOM 13582 C CA . ARG B 1 816 ? -3.617 -91.25 -29.469 1 80.25 816 ARG B CA 1
ATOM 13583 C C . ARG B 1 816 ? -2.773 -90.25 -30.25 1 80.25 816 ARG B C 1
ATOM 13585 O O . ARG B 1 816 ? -2.457 -90.5 -31.422 1 80.25 816 ARG B O 1
ATOM 13592 N N . VAL B 1 817 ? -2.695 -89.125 -29.703 1 68.81 817 VAL B N 1
ATOM 13593 C CA . VAL B 1 817 ? -1.908 -88.062 -30.359 1 68.81 817 VAL B CA 1
ATOM 13594 C C . VAL B 1 817 ? -0.432 -88.25 -30 1 68.81 817 VAL B C 1
ATOM 13596 O O . VAL B 1 817 ? -0.095 -88.875 -28.984 1 68.81 817 VAL B O 1
ATOM 13599 N N . VAL B 1 818 ? 0.429 -87.875 -30.906 1 60.72 818 VAL B N 1
ATOM 13600 C CA . VAL B 1 818 ? 1.866 -88 -30.703 1 60.72 818 VAL B CA 1
ATOM 13601 C C . VAL B 1 818 ? 2.264 -87.438 -29.344 1 60.72 818 VAL B C 1
ATOM 13603 O O . VAL B 1 818 ? 1.93 -86.25 -29.047 1 60.72 818 VAL B O 1
ATOM 13606 N N . GLY B 1 819 ? 2.807 -88.125 -28.406 1 57.56 819 GLY B N 1
ATOM 13607 C CA . GLY B 1 819 ? 3.342 -87.688 -27.125 1 57.56 819 GLY B CA 1
ATOM 13608 C C . GLY B 1 819 ? 2.389 -87.875 -25.969 1 57.56 819 GLY B C 1
ATOM 13609 O O . GLY B 1 819 ? 2.75 -87.688 -24.812 1 57.56 819 GLY B O 1
ATOM 13610 N N . VAL B 1 820 ? 1.081 -88.25 -26.375 1 61.38 820 VAL B N 1
ATOM 13611 C CA . VAL B 1 820 ? 0.116 -88.438 -25.297 1 61.38 820 VAL B CA 1
ATOM 13612 C C . VAL B 1 820 ? -0.222 -89.938 -25.219 1 61.38 820 VAL B C 1
ATOM 13614 O O . VAL B 1 820 ? -0.686 -90.562 -26.188 1 61.38 820 VAL B O 1
ATOM 13617 N N . HIS B 1 821 ? 0.135 -90.562 -24.156 1 63.66 821 HIS B N 1
ATOM 13618 C CA . HIS B 1 821 ? -0.019 -92 -23.984 1 63.66 821 HIS B CA 1
ATOM 13619 C C . HIS B 1 821 ? -1.479 -92.375 -23.766 1 63.66 821 HIS B C 1
ATOM 13621 O O . HIS B 1 821 ? -1.927 -93.438 -24.219 1 63.66 821 HIS B O 1
ATOM 13627 N N . GLU B 1 822 ? -2.209 -91.438 -23.141 1 74.69 822 GLU B N 1
ATOM 13628 C CA . GLU B 1 822 ? -3.602 -91.75 -22.859 1 74.69 822 GLU B CA 1
ATOM 13629 C C . GLU B 1 822 ? -4.512 -91.375 -24.016 1 74.69 822 GLU B C 1
ATOM 13631 O O . GLU B 1 822 ? -4.477 -90.188 -24.469 1 74.69 822 GLU B O 1
ATOM 13636 N N . PRO B 1 823 ? -5.176 -92.312 -24.594 1 83.75 823 PRO B N 1
ATOM 13637 C CA . PRO B 1 823 ? -6.082 -92 -25.688 1 83.75 823 PRO B CA 1
ATOM 13638 C C . PRO B 1 823 ? -7.168 -91 -25.281 1 83.75 823 PRO B C 1
ATOM 13640 O O . PRO B 1 823 ? -7.672 -91.062 -24.156 1 83.75 823 PRO B O 1
ATOM 13643 N N . ILE B 1 824 ? -7.449 -90.062 -26.156 1 87.5 824 ILE B N 1
ATOM 13644 C CA . ILE B 1 824 ? -8.438 -89 -25.875 1 87.5 824 ILE B CA 1
ATOM 13645 C C . ILE B 1 824 ? -9.617 -89.125 -26.828 1 87.5 824 ILE B C 1
ATOM 13647 O O . ILE B 1 824 ? -9.422 -89.375 -28.031 1 87.5 824 ILE B O 1
ATOM 13651 N N . ARG B 1 825 ? -10.859 -89.125 -26.266 1 92 825 ARG B N 1
ATOM 13652 C CA . ARG B 1 825 ? -12.062 -89.125 -27.078 1 92 825 ARG B CA 1
ATOM 13653 C C . ARG B 1 825 ? -12.305 -87.812 -27.75 1 92 825 ARG B C 1
ATOM 13655 O O . ARG B 1 825 ? -12.289 -86.75 -27.078 1 92 825 ARG B O 1
ATOM 13662 N N . LEU B 1 826 ? -12.484 -87.812 -29.047 1 94.56 826 LEU B N 1
ATOM 13663 C CA . LEU B 1 826 ? -12.703 -86.625 -29.812 1 94.56 826 LEU B CA 1
ATOM 13664 C C . LEU B 1 826 ? -14.195 -86.312 -29.984 1 94.56 826 LEU B C 1
ATOM 13666 O O . LEU B 1 826 ? -15 -87.25 -30.062 1 94.56 826 LEU B O 1
ATOM 13670 N N . TYR B 1 827 ? -14.523 -85.062 -29.922 1 95.94 827 TYR B N 1
ATOM 13671 C CA . TYR B 1 827 ? -15.883 -84.625 -30.219 1 95.94 827 TYR B CA 1
ATOM 13672 C C . TYR B 1 827 ? -15.875 -83.562 -31.281 1 95.94 827 TYR B C 1
ATOM 13674 O O . TYR B 1 827 ? -14.992 -82.688 -31.297 1 95.94 827 TYR B O 1
ATOM 13682 N N . GLU B 1 828 ? -16.75 -83.625 -32.25 1 96.62 828 GLU B N 1
ATOM 13683 C CA . GLU B 1 828 ? -16.984 -82.5 -33.188 1 96.62 828 GLU B CA 1
ATOM 13684 C C . GLU B 1 828 ? -18.172 -81.688 -32.75 1 96.62 828 GLU B C 1
ATOM 13686 O O . GLU B 1 828 ? -19.266 -82.188 -32.469 1 96.62 828 GLU B O 1
ATOM 13691 N N . ILE B 1 829 ? -17.875 -80.375 -32.625 1 96 829 ILE B N 1
ATOM 13692 C CA . ILE B 1 829 ? -18.953 -79.438 -32.312 1 96 829 ILE B CA 1
ATOM 13693 C C . ILE B 1 829 ? -19.641 -78.938 -33.594 1 96 829 ILE B C 1
ATOM 13695 O O . ILE B 1 829 ? -19 -78.375 -34.469 1 96 829 ILE B O 1
ATOM 13699 N N . ILE B 1 830 ? -20.891 -79.188 -33.688 1 92.94 830 ILE B N 1
ATOM 13700 C CA . ILE B 1 830 ? -21.625 -78.875 -34.906 1 92.94 830 ILE B CA 1
ATOM 13701 C C . ILE B 1 830 ? -22.234 -77.438 -34.781 1 92.94 830 ILE B C 1
ATOM 13703 O O . ILE B 1 830 ? -21.969 -76.625 -35.625 1 92.94 830 ILE B O 1
ATOM 13707 N N . THR B 1 831 ? -23.031 -77.25 -33.781 1 92.88 831 THR B N 1
ATOM 13708 C CA . THR B 1 831 ? -23.656 -75.938 -33.531 1 92.88 831 THR B CA 1
ATOM 13709 C C . THR B 1 831 ? -24.141 -75.812 -32.094 1 92.88 831 THR B C 1
ATOM 13711 O O . THR B 1 831 ? -23.906 -76.75 -31.297 1 92.88 831 THR B O 1
ATOM 13714 N N . GLU B 1 832 ? -24.656 -74.688 -31.75 1 92.88 832 GLU B N 1
ATOM 13715 C CA . GLU B 1 832 ? -25.297 -74.562 -30.453 1 92.88 832 GLU B CA 1
ATOM 13716 C C . GLU B 1 832 ? -26.625 -75.312 -30.391 1 92.88 832 GLU B C 1
ATOM 13718 O O . GLU B 1 832 ? -27.375 -75.312 -31.375 1 92.88 832 GLU B O 1
ATOM 13723 N N . SER B 1 833 ? -26.891 -75.875 -29.281 1 91.88 833 SER B N 1
ATOM 13724 C CA . SER B 1 833 ? -28.078 -76.688 -29.125 1 91.88 833 SER B CA 1
ATOM 13725 C C . SER B 1 833 ? -29.344 -75.938 -29.406 1 91.88 833 SER B C 1
ATOM 13727 O O . SER B 1 833 ? -30.312 -76.438 -29.953 1 91.88 833 SER B O 1
ATOM 13729 N N . SER B 1 834 ? -29.406 -74.625 -29.125 1 89.44 834 SER B N 1
ATOM 13730 C CA . SER B 1 834 ? -30.594 -73.812 -29.281 1 89.44 834 SER B CA 1
ATOM 13731 C C . SER B 1 834 ? -30.875 -73.5 -30.75 1 89.44 834 SER B C 1
ATOM 13733 O O . SER B 1 834 ? -32.031 -73.312 -31.141 1 89.44 834 SER B O 1
ATOM 13735 N N . THR B 1 835 ? -29.844 -73.625 -31.578 1 87.88 835 THR B N 1
ATOM 13736 C CA . THR B 1 835 ? -30.016 -73.25 -32.969 1 87.88 835 THR B CA 1
ATOM 13737 C C . THR B 1 835 ? -29.875 -74.5 -33.875 1 87.88 835 THR B C 1
ATOM 13739 O O . THR B 1 835 ? -29.922 -74.375 -35.094 1 87.88 835 THR B O 1
ATOM 13742 N N . ALA B 1 836 ? -29.781 -75.625 -33.281 1 90.06 836 ALA B N 1
ATOM 13743 C CA . ALA B 1 836 ? -29.562 -76.812 -34.062 1 90.06 836 ALA B CA 1
ATOM 13744 C C . ALA B 1 836 ? -30.844 -77.25 -34.781 1 90.06 836 ALA B C 1
ATOM 13746 O O . ALA B 1 836 ? -31.938 -77.25 -34.219 1 90.06 836 ALA B O 1
ATOM 13747 N N . ARG B 1 837 ? -30.906 -77.375 -36.125 1 80.94 837 ARG B N 1
ATOM 13748 C CA . ARG B 1 837 ? -32 -77.875 -36.938 1 80.94 837 ARG B CA 1
ATOM 13749 C C . ARG B 1 837 ? -32.281 -79.375 -36.688 1 80.94 837 ARG B C 1
ATOM 13751 O O . ARG B 1 837 ? -31.375 -80.062 -36.281 1 80.94 837 ARG B O 1
ATOM 13758 N N . GLU B 1 838 ? -33.25 -79.812 -36.906 1 89.5 838 GLU B N 1
ATOM 13759 C CA . GLU B 1 838 ? -33.625 -81.25 -36.688 1 89.5 838 GLU B CA 1
ATOM 13760 C C . GLU B 1 838 ? -32.812 -82.188 -37.531 1 89.5 838 GLU B C 1
ATOM 13762 O O . GLU B 1 838 ? -32.531 -83.312 -37.125 1 89.5 838 GLU B O 1
ATOM 13767 N N . GLU B 1 839 ? -32.5 -81.812 -38.688 1 90.12 839 GLU B N 1
ATOM 13768 C CA . GLU B 1 839 ? -31.719 -82.625 -39.594 1 90.12 839 GLU B CA 1
ATOM 13769 C C . GLU B 1 839 ? -30.328 -82.875 -39.031 1 90.12 839 GLU B C 1
ATOM 13771 O O . GLU B 1 839 ? -29.781 -84 -39.219 1 90.12 839 GLU B O 1
ATOM 13776 N N . GLU B 1 840 ? -29.766 -81.938 -38.344 1 91.25 840 GLU B N 1
ATOM 13777 C CA . GLU B 1 840 ? -28.438 -82.062 -37.75 1 91.25 840 GLU B CA 1
ATOM 13778 C C . GLU B 1 840 ? -28.453 -83 -36.562 1 91.25 840 GLU B C 1
ATOM 13780 O O . GLU B 1 840 ? -27.516 -83.75 -36.375 1 91.25 840 GLU B O 1
ATOM 13785 N N . ARG B 1 841 ? -29.453 -83 -35.812 1 92.81 841 ARG B N 1
ATOM 13786 C CA . ARG B 1 841 ? -29.609 -83.875 -34.656 1 92.81 841 ARG B CA 1
ATOM 13787 C C . ARG B 1 841 ? -29.781 -85.312 -35.094 1 92.81 841 ARG B C 1
ATOM 13789 O O . ARG B 1 841 ? -29.219 -86.188 -34.5 1 92.81 841 ARG B O 1
ATOM 13796 N N . GLU B 1 842 ? -30.625 -85.375 -36.125 1 92.25 842 GLU B N 1
ATOM 13797 C CA . GLU B 1 842 ? -30.844 -86.75 -36.656 1 92.25 842 GLU B CA 1
ATOM 13798 C C . GLU B 1 842 ? -29.562 -87.312 -37.219 1 92.25 842 GLU B C 1
ATOM 13800 O O . GLU B 1 842 ? -29.281 -88.5 -37.031 1 92.25 842 GLU B O 1
ATOM 13805 N N . LEU B 1 843 ? -28.922 -86.562 -37.938 1 92.19 843 LEU B N 1
ATOM 13806 C CA . LEU B 1 843 ? -27.656 -87 -38.5 1 92.19 843 LEU B CA 1
ATOM 13807 C C . LEU B 1 843 ? -26.703 -87.438 -37.375 1 92.19 843 LEU B C 1
ATOM 13809 O O . LEU B 1 843 ? -26.031 -88.438 -37.5 1 92.19 843 LEU B O 1
ATOM 13813 N N . ALA B 1 844 ? -26.578 -86.625 -36.281 1 92.88 844 ALA B N 1
ATOM 13814 C CA . ALA B 1 844 ? -25.719 -86.938 -35.156 1 92.88 844 ALA B CA 1
ATOM 13815 C C . ALA B 1 844 ? -26.141 -88.25 -34.5 1 92.88 844 ALA B C 1
ATOM 13817 O O . ALA B 1 844 ? -25.297 -89.062 -34.062 1 92.88 844 ALA B O 1
ATOM 13818 N N . ASP B 1 845 ? -27.422 -88.5 -34.5 1 93.12 845 ASP B N 1
ATOM 13819 C CA . ASP B 1 845 ? -27.953 -89.688 -33.844 1 93.12 845 ASP B CA 1
ATOM 13820 C C . ASP B 1 845 ? -27.656 -90.938 -34.688 1 93.12 845 ASP B C 1
ATOM 13822 O O . ASP B 1 845 ? -27.281 -92 -34.156 1 93.12 845 ASP B O 1
ATOM 13826 N N . ILE B 1 846 ? -27.922 -90.812 -35.969 1 94.62 846 ILE B N 1
ATOM 13827 C CA . ILE B 1 846 ? -27.641 -91.875 -36.906 1 94.62 846 ILE B CA 1
ATOM 13828 C C . ILE B 1 846 ? -26.156 -92.25 -36.844 1 94.62 846 ILE B C 1
ATOM 13830 O O . ILE B 1 846 ? -25.781 -93.438 -36.812 1 94.62 846 ILE B O 1
ATOM 13834 N N . PHE B 1 847 ? -25.375 -91.25 -36.844 1 95 847 PHE B N 1
ATOM 13835 C CA . PHE B 1 847 ? -23.938 -91.438 -36.781 1 95 847 PHE B CA 1
ATOM 13836 C C . PHE B 1 847 ? -23.562 -92.125 -35.469 1 95 847 PHE B C 1
ATOM 13838 O O . PHE B 1 847 ? -22.703 -93.062 -35.469 1 95 847 PHE B O 1
ATOM 13845 N N . LEU B 1 848 ? -24.141 -91.75 -34.312 1 93.69 848 LEU B N 1
ATOM 13846 C CA . LEU B 1 848 ? -23.844 -92.312 -33.031 1 93.69 848 LEU B CA 1
ATOM 13847 C C . LEU B 1 848 ? -24.172 -93.812 -33 1 93.69 848 LEU B C 1
ATOM 13849 O O . LEU B 1 848 ? -23.438 -94.625 -32.406 1 93.69 848 LEU B O 1
ATOM 13853 N N . GLN B 1 849 ? -25.234 -94.125 -33.625 1 93.81 849 GLN B N 1
ATOM 13854 C CA . GLN B 1 849 ? -25.609 -95.562 -33.719 1 93.81 849 GLN B CA 1
ATOM 13855 C C . GLN B 1 849 ? -24.578 -96.375 -34.531 1 93.81 849 GLN B C 1
ATOM 13857 O O . GLN B 1 849 ? -24.203 -97.438 -34.125 1 93.81 849 GLN B O 1
ATOM 13862 N N . GLY B 1 850 ? -24.266 -95.812 -35.594 1 94.06 850 GLY B N 1
ATOM 13863 C CA . GLY B 1 850 ? -23.219 -96.438 -36.375 1 94.06 850 GLY B CA 1
ATOM 13864 C C . GLY B 1 850 ? -21.906 -96.562 -35.625 1 94.06 850 GLY B C 1
ATOM 13865 O O . GLY B 1 850 ? -21.25 -97.625 -35.719 1 94.06 850 GLY B O 1
ATOM 13866 N N . LEU B 1 851 ? -21.516 -95.5 -34.875 1 93.81 851 LEU B N 1
ATOM 13867 C CA . LEU B 1 851 ? -20.281 -95.5 -34.094 1 93.81 851 LEU B CA 1
ATOM 13868 C C . LEU B 1 851 ? -20.328 -96.562 -33 1 93.81 851 LEU B C 1
ATOM 13870 O O . LEU B 1 851 ? -19.328 -97.25 -32.75 1 93.81 851 LEU B O 1
ATOM 13874 N N . THR B 1 852 ? -21.453 -96.75 -32.375 1 92.38 852 THR B N 1
ATOM 13875 C CA . THR B 1 852 ? -21.625 -97.75 -31.312 1 92.38 852 THR B CA 1
ATOM 13876 C C . THR B 1 852 ? -21.422 -99.188 -31.875 1 92.38 852 THR B C 1
ATOM 13878 O O . THR B 1 852 ? -20.719 -100 -31.266 1 92.38 852 THR B O 1
ATOM 13881 N N . LEU B 1 853 ? -21.969 -99.375 -33 1 93.44 853 LEU B N 1
ATOM 13882 C CA . LEU B 1 853 ? -21.812 -100.625 -33.625 1 93.44 853 LEU B CA 1
ATOM 13883 C C . LEU B 1 853 ? -20.375 -100.875 -34.094 1 93.44 853 LEU B C 1
ATOM 13885 O O . LEU B 1 853 ? -19.859 -102 -34.031 1 93.44 853 LEU B O 1
ATOM 13889 N N . PHE B 1 854 ? -19.812 -99.812 -34.562 1 92.81 854 PHE B N 1
ATOM 13890 C CA . PHE B 1 854 ? -18.422 -99.875 -35 1 92.81 854 PHE B CA 1
ATOM 13891 C C . PHE B 1 854 ? -17.516 -100.25 -33.844 1 92.81 854 PHE B C 1
ATOM 13893 O O . PHE B 1 854 ? -16.625 -101.125 -33.969 1 92.81 854 PHE B O 1
ATOM 13900 N N . GLU B 1 855 ? -17.703 -99.625 -32.656 1 89.06 855 GLU B N 1
ATOM 13901 C CA . GLU B 1 855 ? -16.891 -99.875 -31.469 1 89.06 855 GLU B CA 1
ATOM 13902 C C . GLU B 1 855 ? -17.125 -101.312 -30.938 1 89.06 855 GLU B C 1
ATOM 13904 O O . GLU B 1 855 ? -16.266 -101.875 -30.234 1 89.06 855 GLU B O 1
ATOM 13909 N N . GLU B 1 856 ? -18.359 -101.875 -31.297 1 87.75 856 GLU B N 1
ATOM 13910 C CA . GLU B 1 856 ? -18.672 -103.25 -30.922 1 87.75 856 GLU B CA 1
ATOM 13911 C C . GLU B 1 856 ? -18.172 -104.25 -31.969 1 87.75 856 GLU B C 1
ATOM 13913 O O . GLU B 1 856 ? -18.422 -105.438 -31.859 1 87.75 856 GLU B O 1
ATOM 13918 N N . ARG B 1 857 ? -17.547 -103.75 -33.031 1 89.19 857 ARG B N 1
ATOM 13919 C CA . ARG B 1 857 ? -16.891 -104.562 -34.094 1 89.19 857 ARG B CA 1
ATOM 13920 C C . ARG B 1 857 ? -17.906 -105.125 -35.062 1 89.19 857 ARG B C 1
ATOM 13922 O O . ARG B 1 857 ? -17.641 -106.188 -35.688 1 89.19 857 ARG B O 1
ATOM 13929 N N . ASP B 1 858 ? -19.094 -104.625 -35 1 91.75 858 ASP B N 1
ATOM 13930 C CA . ASP B 1 858 ? -20.078 -104.938 -36.031 1 91.75 858 ASP B CA 1
ATOM 13931 C C . ASP B 1 858 ? -19.984 -104 -37.219 1 91.75 858 ASP B C 1
ATOM 13933 O O . ASP B 1 858 ? -20.797 -103.062 -37.344 1 91.75 858 ASP B O 1
ATOM 13937 N N . PHE B 1 859 ? -19.031 -104.25 -38.094 1 93.56 859 PHE B N 1
ATOM 13938 C CA . PHE B 1 859 ? -18.688 -103.312 -39.188 1 93.56 859 PHE B CA 1
ATOM 13939 C C . PHE B 1 859 ? -19.766 -103.312 -40.25 1 93.56 859 PHE B C 1
ATOM 13941 O O . PHE B 1 859 ? -19.969 -102.312 -40.938 1 93.56 859 PHE B O 1
ATOM 13948 N N . THR B 1 860 ? -20.5 -104.438 -40.438 1 92.69 860 THR B N 1
ATOM 13949 C CA . THR B 1 860 ? -21.578 -104.5 -41.406 1 92.69 860 THR B CA 1
ATOM 13950 C C . THR B 1 860 ? -22.781 -103.688 -40.969 1 92.69 860 THR B C 1
ATOM 13952 O O . THR B 1 860 ? -23.328 -102.938 -41.781 1 92.69 860 THR B O 1
ATOM 13955 N N . GLY B 1 861 ? -23.125 -103.938 -39.656 1 94.12 861 GLY B N 1
ATOM 13956 C CA . GLY B 1 861 ? -24.203 -103.125 -39.094 1 94.12 861 GLY B CA 1
ATOM 13957 C C . GLY B 1 861 ? -23.859 -101.625 -39.094 1 94.12 861 GLY B C 1
ATOM 13958 O O . GLY B 1 861 ? -24.703 -100.812 -39.375 1 94.12 861 GLY B O 1
ATOM 13959 N N . ALA B 1 862 ? -22.625 -101.312 -38.75 1 95.5 862 ALA B N 1
ATOM 13960 C CA . ALA B 1 862 ? -22.156 -99.938 -38.688 1 95.5 862 ALA B CA 1
ATOM 13961 C C . ALA B 1 862 ? -22.203 -99.312 -40.094 1 95.5 862 ALA B C 1
ATOM 13963 O O . ALA B 1 862 ? -22.594 -98.125 -40.219 1 95.5 862 ALA B O 1
ATOM 13964 N N . SER B 1 863 ? -21.719 -100 -41.188 1 95.25 863 SER B N 1
ATOM 13965 C CA . SER B 1 863 ? -21.672 -99.5 -42.562 1 95.25 863 SER B CA 1
ATOM 13966 C C . SER B 1 863 ? -23.062 -99.062 -43.031 1 95.25 863 SER B C 1
ATOM 13968 O O . SER B 1 863 ? -23.203 -98.125 -43.812 1 95.25 863 SER B O 1
ATOM 13970 N N . LYS B 1 864 ? -24.109 -99.75 -42.531 1 95 864 LYS B N 1
ATOM 13971 C CA . LYS B 1 864 ? -25.484 -99.438 -42.938 1 95 864 LYS B CA 1
ATOM 13972 C C . LYS B 1 864 ? -25.875 -98.062 -42.406 1 95 864 LYS B C 1
ATOM 13974 O O . LYS B 1 864 ? -26.484 -97.25 -43.125 1 95 864 LYS B O 1
ATOM 13979 N N . TYR B 1 865 ? -25.516 -97.812 -41.188 1 95.19 865 TYR B N 1
ATOM 13980 C CA . TYR B 1 865 ? -25.844 -96.562 -40.562 1 95.19 865 TYR B CA 1
ATOM 13981 C C . TYR B 1 865 ? -25.016 -95.438 -41.188 1 95.19 865 TYR B C 1
ATOM 13983 O O . TYR B 1 865 ? -25.516 -94.312 -41.438 1 95.19 865 TYR B O 1
ATOM 13991 N N . PHE B 1 866 ? -23.734 -95.562 -41.5 1 95.69 866 PHE B N 1
ATOM 13992 C CA . PHE B 1 866 ? -22.891 -94.562 -42.094 1 95.69 866 PHE B CA 1
ATOM 13993 C C . PHE B 1 866 ? -23.328 -94.25 -43.531 1 95.69 866 PHE B C 1
ATOM 13995 O O . PHE B 1 866 ? -23.219 -93.125 -43.969 1 95.69 866 PHE B O 1
ATOM 14002 N N . ARG B 1 867 ? -23.781 -95.188 -44.188 1 94.44 867 ARG B N 1
ATOM 14003 C CA . ARG B 1 867 ? -24.328 -95 -45.531 1 94.44 867 ARG B CA 1
ATOM 14004 C C . ARG B 1 867 ? -25.609 -94.188 -45.469 1 94.44 867 ARG B C 1
ATOM 14006 O O . ARG B 1 867 ? -25.844 -93.312 -46.344 1 94.44 867 ARG B O 1
ATOM 14013 N N . GLU B 1 868 ? -26.406 -94.562 -44.469 1 94.56 868 GLU B N 1
ATOM 14014 C CA . GLU B 1 868 ? -27.625 -93.75 -44.281 1 94.56 868 GLU B CA 1
ATOM 14015 C C . GLU B 1 868 ? -27.297 -92.312 -43.969 1 94.56 868 GLU B C 1
ATOM 14017 O O . GLU B 1 868 ? -27.969 -91.375 -44.438 1 94.56 868 GLU B O 1
ATOM 14022 N N . ALA B 1 869 ? -26.344 -92.125 -43.125 1 93.81 869 ALA B N 1
ATOM 14023 C CA . ALA B 1 869 ? -25.891 -90.75 -42.812 1 93.81 869 ALA B CA 1
ATOM 14024 C C . ALA B 1 869 ? -25.375 -90 -44.031 1 93.81 869 ALA B C 1
ATOM 14026 O O . ALA B 1 869 ? -25.656 -88.812 -44.25 1 93.81 869 ALA B O 1
ATOM 14027 N N . LYS B 1 870 ? -24.594 -90.625 -44.906 1 92.38 870 LYS B N 1
ATOM 14028 C CA . LYS B 1 870 ? -24.047 -90.062 -46.125 1 92.38 870 LYS B CA 1
ATOM 14029 C C . LYS B 1 870 ? -25.141 -89.688 -47.125 1 92.38 870 LYS B C 1
ATOM 14031 O O . LYS B 1 870 ? -25.016 -88.75 -47.906 1 92.38 870 LYS B O 1
ATOM 14036 N N . LYS B 1 871 ? -26.156 -90.562 -47.125 1 91.5 871 LYS B N 1
ATOM 14037 C CA . LYS B 1 871 ? -27.312 -90.25 -47.969 1 91.5 871 LYS B CA 1
ATOM 14038 C C . LYS B 1 871 ? -27.984 -88.938 -47.594 1 91.5 871 LYS B C 1
ATOM 14040 O O . LYS B 1 871 ? -28.453 -88.188 -48.438 1 91.5 871 LYS B O 1
ATOM 14045 N N . ARG B 1 872 ? -28.031 -88.75 -46.312 1 90.81 872 ARG B N 1
ATOM 14046 C CA . ARG B 1 872 ? -28.656 -87.562 -45.781 1 90.81 872 ARG B CA 1
ATOM 14047 C C . ARG B 1 872 ? -27.734 -86.375 -45.938 1 90.81 872 ARG B C 1
ATOM 14049 O O . ARG B 1 872 ? -28.203 -85.25 -46.219 1 90.81 872 ARG B O 1
ATOM 14056 N N . ALA B 1 873 ? -26.469 -86.562 -45.719 1 91.44 873 ALA B N 1
ATOM 14057 C CA . ALA B 1 873 ? -25.469 -85.5 -45.906 1 91.44 873 ALA B CA 1
ATOM 14058 C C . ALA B 1 873 ? -24.281 -86 -46.719 1 91.44 873 ALA B C 1
ATOM 14060 O O . ALA B 1 873 ? -23.297 -86.5 -46.125 1 91.44 873 ALA B O 1
ATOM 14061 N N . PRO B 1 874 ? -24.312 -85.875 -47.906 1 88.81 874 PRO B N 1
ATOM 14062 C CA . PRO B 1 874 ? -23.297 -86.438 -48.781 1 88.81 874 PRO B CA 1
ATOM 14063 C C . PRO B 1 874 ? -21.891 -85.875 -48.5 1 88.81 874 PRO B C 1
ATOM 14065 O O . PRO B 1 874 ? -20.891 -86.562 -48.781 1 88.81 874 PRO B O 1
ATOM 14068 N N . GLN B 1 875 ? -21.828 -84.75 -47.906 1 87 875 GLN B N 1
ATOM 14069 C CA . GLN B 1 875 ? -20.516 -84.188 -47.688 1 87 875 GLN B CA 1
ATOM 14070 C C . GLN B 1 875 ? -20.047 -84.312 -46.25 1 87 875 GLN B C 1
ATOM 14072 O O . GLN B 1 875 ? -19.125 -83.688 -45.812 1 87 875 GLN B O 1
ATOM 14077 N N . ASP B 1 876 ? -20.688 -85.25 -45.625 1 91.62 876 ASP B N 1
ATOM 14078 C CA . ASP B 1 876 ? -20.312 -85.5 -44.219 1 91.62 876 ASP B CA 1
ATOM 14079 C C . ASP B 1 876 ? -18.969 -86.188 -44.125 1 91.62 876 ASP B C 1
ATOM 14081 O O . ASP B 1 876 ? -18.859 -87.375 -44.5 1 91.62 876 ASP B O 1
ATOM 14085 N N . GLY B 1 877 ? -17.922 -85.562 -43.594 1 91.62 877 GLY B N 1
ATOM 14086 C CA . GLY B 1 877 ? -16.562 -86.062 -43.531 1 91.62 877 GLY B CA 1
ATOM 14087 C C . GLY B 1 877 ? -16.438 -87.312 -42.656 1 91.62 877 GLY B C 1
ATOM 14088 O O . GLY B 1 877 ? -15.977 -88.375 -43.125 1 91.62 877 GLY B O 1
ATOM 14089 N N . PRO B 1 878 ? -16.906 -87.188 -41.438 1 93.75 878 PRO B N 1
ATOM 14090 C CA . PRO B 1 878 ? -16.781 -88.312 -40.5 1 93.75 878 PRO B CA 1
ATOM 14091 C C . PRO B 1 878 ? -17.422 -89.625 -41.031 1 93.75 878 PRO B C 1
ATOM 14093 O O . PRO B 1 878 ? -16.844 -90.688 -40.938 1 93.75 878 PRO B O 1
ATOM 14096 N N . SER B 1 879 ? -18.641 -89.5 -41.656 1 94.19 879 SER B N 1
ATOM 14097 C CA . SER B 1 879 ? -19.312 -90.688 -42.188 1 94.19 879 SER B CA 1
ATOM 14098 C C . SER B 1 879 ? -18.5 -91.312 -43.312 1 94.19 879 SER B C 1
ATOM 14100 O O . SER B 1 879 ? -18.453 -92.5 -43.469 1 94.19 879 SER B O 1
ATOM 14102 N N . THR B 1 880 ? -17.875 -90.5 -44.062 1 93.94 880 THR B N 1
ATOM 14103 C CA . THR B 1 880 ? -17.031 -90.938 -45.156 1 93.94 880 THR B CA 1
ATOM 14104 C C . THR B 1 880 ? -15.812 -91.688 -44.625 1 93.94 880 THR B C 1
ATOM 14106 O O . THR B 1 880 ? -15.453 -92.75 -45.125 1 93.94 880 THR B O 1
ATOM 14109 N N . VAL B 1 881 ? -15.164 -91.188 -43.594 1 92.56 881 VAL B N 1
ATOM 14110 C CA . VAL B 1 881 ? -13.953 -91.75 -43 1 92.56 881 VAL B CA 1
ATOM 14111 C C . VAL B 1 881 ? -14.273 -93.062 -42.344 1 92.56 881 VAL B C 1
ATOM 14113 O O . VAL B 1 881 ? -13.539 -94.062 -42.562 1 92.56 881 VAL B O 1
ATOM 14116 N N . TYR B 1 882 ? -15.391 -93.125 -41.625 1 92.75 882 TYR B N 1
ATOM 14117 C CA . TYR B 1 882 ? -15.734 -94.375 -40.938 1 92.75 882 TYR B CA 1
ATOM 14118 C C . TYR B 1 882 ? -16.234 -95.438 -41.906 1 92.75 882 TYR B C 1
ATOM 14120 O O . TYR B 1 882 ? -16.047 -96.625 -41.688 1 92.75 882 TYR B O 1
ATOM 14128 N N . LEU B 1 883 ? -16.875 -94.938 -43.031 1 93.25 883 LEU B N 1
ATOM 14129 C CA . LEU B 1 883 ? -17.281 -95.875 -44.062 1 93.25 883 LEU B CA 1
ATOM 14130 C C . LEU B 1 883 ? -16.078 -96.562 -44.719 1 93.25 883 LEU B C 1
ATOM 14132 O O . LEU B 1 883 ? -16.078 -97.75 -45 1 93.25 883 LEU B O 1
ATOM 14136 N N . GLU B 1 884 ? -15.125 -95.812 -44.938 1 92.81 884 GLU B N 1
ATOM 14137 C CA . GLU B 1 884 ? -13.875 -96.312 -45.5 1 92.81 884 GLU B CA 1
ATOM 14138 C C . GLU B 1 884 ? -13.188 -97.25 -44.531 1 92.81 884 GLU B C 1
ATOM 14140 O O . GLU B 1 884 ? -12.633 -98.312 -44.938 1 92.81 884 GLU B O 1
ATOM 14145 N N . ARG B 1 885 ? -13.242 -96.938 -43.281 1 90.69 885 ARG B N 1
ATOM 14146 C CA . ARG B 1 885 ? -12.633 -97.812 -42.25 1 90.69 885 ARG B CA 1
ATOM 14147 C C . ARG B 1 885 ? -13.383 -99.125 -42.094 1 90.69 885 ARG B C 1
ATOM 14149 O O . ARG B 1 885 ? -12.773 -100.188 -41.906 1 90.69 885 ARG B O 1
ATOM 14156 N N . CYS B 1 886 ? -14.711 -99 -42.188 1 92 886 CYS B N 1
ATOM 14157 C CA . CYS B 1 886 ? -15.516 -100.188 -42.125 1 92 886 CYS B CA 1
ATOM 14158 C C . CYS B 1 886 ? -15.18 -101.125 -43.312 1 92 886 CYS B C 1
ATOM 14160 O O . CYS B 1 886 ? -15.062 -102.312 -43.125 1 92 886 CYS B O 1
ATOM 14162 N N . ALA B 1 887 ? -15.023 -100.5 -44.438 1 92.38 887 ALA B N 1
ATOM 14163 C CA . ALA B 1 887 ? -14.672 -101.312 -45.625 1 92.38 887 ALA B CA 1
ATOM 14164 C C . ALA B 1 887 ? -13.305 -101.938 -45.469 1 92.38 887 ALA B C 1
ATOM 14166 O O . ALA B 1 887 ? -13.109 -103.125 -45.875 1 92.38 887 ALA B O 1
ATOM 14167 N N . LYS B 1 888 ? -12.43 -101.25 -44.844 1 90.94 888 LYS B N 1
ATOM 14168 C CA . LYS B 1 888 ? -11.086 -101.75 -44.625 1 90.94 888 LYS B CA 1
ATOM 14169 C C . LYS B 1 888 ? -11.102 -102.875 -43.594 1 90.94 888 LYS B C 1
ATOM 14171 O O . LYS B 1 888 ? -10.453 -103.938 -43.781 1 90.94 888 LYS B O 1
ATOM 14176 N N . TYR B 1 889 ? -11.891 -102.688 -42.531 1 89.69 889 TYR B N 1
ATOM 14177 C CA . TYR B 1 889 ? -11.891 -103.688 -41.438 1 89.69 889 TYR B CA 1
ATOM 14178 C C . TYR B 1 889 ? -12.727 -104.875 -41.781 1 89.69 889 TYR B C 1
ATOM 14180 O O . TYR B 1 889 ? -12.555 -105.938 -41.219 1 89.69 889 TYR B O 1
ATOM 14188 N N . GLN B 1 890 ? -13.664 -104.688 -42.75 1 88.06 890 GLN B N 1
ATOM 14189 C CA . GLN B 1 890 ? -14.406 -105.875 -43.25 1 88.06 890 GLN B CA 1
ATOM 14190 C C . GLN B 1 890 ? -13.5 -106.75 -44.094 1 88.06 890 GLN B C 1
ATOM 14192 O O . GLN B 1 890 ? -13.672 -108 -44.094 1 88.06 890 GLN B O 1
ATOM 14197 N N . LYS B 1 891 ? -12.539 -106.188 -44.719 1 88.12 891 LYS B N 1
ATOM 14198 C CA . LYS B 1 891 ? -11.578 -106.938 -45.5 1 88.12 891 LYS B CA 1
ATOM 14199 C C . LYS B 1 891 ? -10.469 -107.5 -44.625 1 88.12 891 LYS B C 1
ATOM 14201 O O . LYS B 1 891 ? -10.078 -108.625 -44.781 1 88.12 891 LYS B O 1
ATOM 14206 N N . THR B 1 892 ? -9.977 -106.688 -43.75 1 87.38 892 THR B N 1
ATOM 14207 C CA . THR B 1 892 ? -8.938 -107.125 -42.812 1 87.38 892 THR B CA 1
ATOM 14208 C C . THR B 1 892 ? -9.336 -106.75 -41.375 1 87.38 892 THR B C 1
ATOM 14210 O O . THR B 1 892 ? -9.062 -105.688 -40.906 1 87.38 892 THR B O 1
ATOM 14213 N N . PRO B 1 893 ? -9.992 -107.75 -40.688 1 82.19 893 PRO B N 1
ATOM 14214 C CA . PRO B 1 893 ? -10.469 -107.438 -39.312 1 82.19 893 PRO B CA 1
ATOM 14215 C C . PRO B 1 893 ? -9.336 -107.125 -38.375 1 82.19 893 PRO B C 1
ATOM 14217 O O . PRO B 1 893 ? -8.25 -107.688 -38.438 1 82.19 893 PRO B O 1
ATOM 14220 N N . PRO B 1 894 ? -9.523 -106 -37.531 1 80.94 894 PRO B N 1
ATOM 14221 C CA . PRO B 1 894 ? -8.477 -105.625 -36.562 1 80.94 894 PRO B CA 1
ATOM 14222 C C . PRO B 1 894 ? -8.172 -106.75 -35.594 1 80.94 894 PRO B C 1
ATOM 14224 O O . PRO B 1 894 ? -8.984 -107.688 -35.406 1 80.94 894 PRO B O 1
ATOM 14227 N N . ALA B 1 895 ? -6.902 -106.75 -35.094 1 78.81 895 ALA B N 1
ATOM 14228 C CA . ALA B 1 895 ? -6.477 -107.75 -34.156 1 78.81 895 ALA B CA 1
ATOM 14229 C C . ALA B 1 895 ? -7.418 -107.875 -32.969 1 78.81 895 ALA B C 1
ATOM 14231 O O . ALA B 1 895 ? -8.133 -106.938 -32.656 1 78.81 895 ALA B O 1
ATOM 14232 N N . GLU B 1 896 ? -7.566 -109 -32.438 1 73.75 896 GLU B N 1
ATOM 14233 C CA . GLU B 1 896 ? -8.43 -109.312 -31.281 1 73.75 896 GLU B CA 1
ATOM 14234 C C . GLU B 1 896 ? -8.102 -108.375 -30.109 1 73.75 896 GLU B C 1
ATOM 14236 O O . GLU B 1 896 ? -8.969 -108.062 -29.297 1 73.75 896 GLU B O 1
ATOM 14241 N N . THR B 1 897 ? -6.895 -107.75 -30.062 1 76.56 897 THR B N 1
ATOM 14242 C CA . THR B 1 897 ? -6.422 -106.875 -28.984 1 76.56 897 THR B CA 1
ATOM 14243 C C . THR B 1 897 ? -6.645 -105.375 -29.328 1 76.56 897 THR B C 1
ATOM 14245 O O . THR B 1 897 ? -6.145 -104.5 -28.641 1 76.56 897 THR B O 1
ATOM 14248 N N . TRP B 1 898 ? -7.465 -105.125 -30.281 1 76.81 898 TRP B N 1
ATOM 14249 C CA . TRP B 1 898 ? -7.68 -103.75 -30.719 1 76.81 898 TRP B CA 1
ATOM 14250 C C . TRP B 1 898 ? -8.492 -103 -29.688 1 76.81 898 TRP B C 1
ATOM 14252 O O . TRP B 1 898 ? -9.555 -103.438 -29.266 1 76.81 898 TRP B O 1
ATOM 14262 N N . ASP B 1 899 ? -7.902 -101.938 -29.156 1 73.25 899 ASP B N 1
ATOM 14263 C CA . ASP B 1 899 ? -8.539 -101.188 -28.094 1 73.25 899 ASP B CA 1
ATOM 14264 C C . ASP B 1 899 ? -9.422 -100.062 -28.688 1 73.25 899 ASP B C 1
ATOM 14266 O O . ASP B 1 899 ? -9.914 -99.188 -27.953 1 73.25 899 ASP B O 1
ATOM 14270 N N . GLY B 1 900 ? -9.688 -100.125 -29.953 1 73.81 900 GLY B N 1
ATOM 14271 C CA . GLY B 1 900 ? -10.578 -99.125 -30.562 1 73.81 900 GLY B CA 1
ATOM 14272 C C . GLY B 1 900 ? -9.93 -97.75 -30.734 1 73.81 900 GLY B C 1
ATOM 14273 O O . GLY B 1 900 ? -10.602 -96.812 -31.094 1 73.81 900 GLY B O 1
ATOM 14274 N N . VAL B 1 901 ? -8.562 -97.625 -30.516 1 79.81 901 VAL B N 1
ATOM 14275 C CA . VAL B 1 901 ? -7.859 -96.375 -30.547 1 79.81 901 VAL B CA 1
ATOM 14276 C C . VAL B 1 901 ? -7.184 -96.188 -31.891 1 79.81 901 VAL B C 1
ATOM 14278 O O . VAL B 1 901 ? -6.605 -97.125 -32.438 1 79.81 901 VAL B O 1
ATOM 14281 N N . TYR B 1 902 ? -7.445 -95.062 -32.531 1 80.12 902 TYR B N 1
ATOM 14282 C CA . TYR B 1 902 ? -6.797 -94.75 -33.781 1 80.12 902 TYR B CA 1
ATOM 14283 C C . TYR B 1 902 ? -5.543 -93.875 -33.531 1 80.12 902 TYR B C 1
ATOM 14285 O O . TYR B 1 902 ? -5.59 -92.875 -32.812 1 80.12 902 TYR B O 1
ATOM 14293 N N . ASN B 1 903 ? -4.383 -94.375 -33.969 1 76 903 ASN B N 1
ATOM 14294 C CA . ASN B 1 903 ? -3.125 -93.625 -33.781 1 76 903 ASN B CA 1
ATOM 14295 C C . ASN B 1 903 ? -2.924 -92.625 -34.875 1 76 903 ASN B C 1
ATOM 14297 O O . ASN B 1 903 ? -2.887 -92.938 -36.062 1 76 903 ASN B O 1
ATOM 14301 N N . LEU B 1 904 ? -3.035 -91.375 -34.406 1 71.44 904 LEU B N 1
ATOM 14302 C CA . LEU B 1 904 ? -2.818 -90.312 -35.375 1 71.44 904 LEU B CA 1
ATOM 14303 C C . LEU B 1 904 ? -1.33 -90.062 -35.625 1 71.44 904 LEU B C 1
ATOM 14305 O O . LEU B 1 904 ? -0.58 -89.75 -34.688 1 71.44 904 LEU B O 1
ATOM 14309 N N . THR B 1 905 ? -0.713 -90.562 -36.688 1 57.59 905 THR B N 1
ATOM 14310 C CA . THR B 1 905 ? 0.717 -90.562 -36.969 1 57.59 905 THR B CA 1
ATOM 14311 C C . THR B 1 905 ? 1.105 -89.188 -37.594 1 57.59 905 THR B C 1
ATOM 14313 O O . THR B 1 905 ? 2.289 -88.875 -37.656 1 57.59 905 THR B O 1
ATOM 14316 N N . SER B 1 906 ? 0.179 -88.438 -38.219 1 56.31 906 SER B N 1
ATOM 14317 C CA . SER B 1 906 ? 0.614 -87.188 -38.875 1 56.31 906 SER B CA 1
ATOM 14318 C C . SER B 1 906 ? -0.024 -86 -38.25 1 56.31 906 SER B C 1
ATOM 14320 O O . SER B 1 906 ? -1.143 -86.062 -37.75 1 56.31 906 SER B O 1
ATOM 14322 N N . LYS B 1 907 ? 0.981 -84.75 -38.062 1 52.78 907 LYS B N 1
ATOM 14323 C CA . LYS B 1 907 ? 0.511 -83.5 -37.594 1 52.78 907 LYS B CA 1
ATOM 14324 C C . LYS B 1 907 ? -0.337 -82.75 -38.625 1 52.78 907 LYS B C 1
ATOM 14326 O O . LYS B 1 907 ? -0.009 -82.812 -39.812 1 52.78 907 LYS B O 1
#

Secondary structure (DSSP, 8-state):
-HHHHHHHHHHTHHHHHHHHHHHHHTTSHHHHHHHHHHHHHHHHHSPPPP--TTEEEEEE-HHHHHHH-SSSPPHHHHHHHHHHHHHTT--EEEE-----SPPP-EE-HHIIIIIHHHHHHHHHHHHHHHHHHHHHHHHTTSS-GGGHHHHHHHHHHHHHHHHHHHHHHHHHTEE-HHHHHHHHHHHHS-EEEEEEEESS--TTS---HHHHHHIIIIISBSSEEE-GGGS-B-SEEEEPPHHHHTTSSEEEB------TTSB--EE-SEEEETTEEEEBTTHHHHHHHTT--EEEEETTEEEEEEEE-TTS-EEEEEEE--TTS-E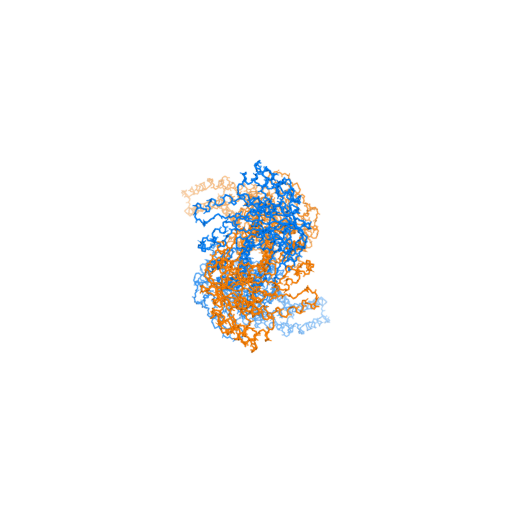EP---SS-GGGSSEEEETHHHHHHHHHHHHHHHHHHHHHHTTGGGSSSSHHHHHHHHHHHHHHHHHHHHH--HHHHHHHHHHHHHHHHHHHHHHHTTHHHHHHHHHHHHHH-TTS-HHHHHHHHHHHHHHHHHHHHHHHHHHHHHHHHHHHHHHHTT-EEEEEE--TTT--EEB-SS-SSEEGGGHHHHHHHHHHHT---EEPPHHHHHHHHHHHHHHHHHHHHTS-HHHHHHHHHHHHHHHHHHHHHIIIII-EE---HHHHHHHHHHHHHHHHHHHHHHHHHHHHHHHHHTTTS-HHHHHHHHH-GGG-SSEEEEEEEEEEEEEETTHHHHHHTS-HHHHHHHHHHHHHHHHHHHHHTT-EEEEEETTEEEEEES-SS--TTHHHHHHHHHHHHHHHHHHHHHHHHHHT--SS---EEEEEEEEEEEEEEEEETTEEEEEEESHHHHHHHHHHHHHHHHT-SEEEEHHHHHHH-TTTEEEEEEEEEE-TT--S-EEEEEEEEEGGG--HHHHHHHHHHHHHHHHHHTT-HHHHHHHHHHHHHH-TT-HHHHHHHHHHHHHHHSPPPTT--SEEE----/-HHHHHHHHHHTHHHHHHHHHHHHHTTSHHHHHHHHHHHHHHHHHSPPPP--TTEEEEEE-HHHHHHH-SSSPPHHHHHHHHHHHHHTT--EEEE-S---SPPP-EE-HHIIIIIHHHHHHHHHHHHHHHHHHHHHHHHHTSS-GGGHHHHHHHHHHHHHHHHHHHHHHHHHTEE-HHHHHHHHHHHHS-EEEEEEEESS--TTS---HHHHHHIIIIISBSSEEE-GGGS-B-SEEEEPPHHHHTTSSEEEB------TTSB--EE-SEEEETTEEEEBTTHHHHHHHTT--EEEEETTEEEEEEEE-TTS-EEEEEEE--TTS-EEP---SS-GGGSSEEEETHHHHHHHHHHHHHHHHHHHHHHTTGGGSSSSHHHHHHHHHHHHHHHHHHHHH--HHHHHHHHHHHHHHHHHHHHHHHTTHHHHHHHHHHHHHH-TTS-HHHHHHHHHHHHHHHHHHHHHHHHHHHHHHHHHHHHHHHTT-EEEEEE--TTT--EEB-SS-SSEEGGGHHHHHHHHHHHT---EEPPHHHHHHHHHHHHHHHHHHHTTS-HHHHHHHHHHHHHHHHHHHHHIIIII-EE---HHHHHHHHHHHHHHHHHHHHHHHHHHHHHHHHHTTTS-HHHHHHHHH-GGG-SSEEEEEEEEEEEEEETTHHHHHHTS-HHHHHHHHHHHHHHHHHHHHHTT-EEEEEETTEEEEEES-SS--TTHHHHHHHHHHHHHHHHHHHHHHHHHHT--SS---EEEEEEEEEEEEEEEEETTEEEEEEESHHHHHHHHHHHHHHHHT-SEEEEHHHHHHH-TTTEEEEEEEEEE-TT--S-EEEEEEEEEGGG--HHHHHHHHHHHHHHHHHHTT-HHHHHHHHHHHHHH-TT-HHHHHHHHHHHHHHHSPPPTT--SEEE----

Radius of gyration: 62.64 Å; Cα contacts (8 Å, |Δi|>4): 3047; chains: 2; bounding box: 82×200×134 Å